Protein AF-0000000073390986 (afdb_homodimer)

Solvent-accessible surface area (backbone atoms only — not comparable to full-atom values): 79074 Å² total; per-residue (Å²): 133,88,74,84,81,83,83,79,79,84,80,83,73,86,71,79,83,82,76,81,79,76,84,72,68,77,81,65,70,79,69,73,75,76,78,70,83,66,82,72,61,41,82,42,80,43,69,63,38,47,28,56,56,45,53,53,50,46,25,68,73,68,69,35,46,68,46,61,60,68,78,76,31,59,96,38,70,15,64,60,44,76,50,70,40,43,70,66,57,48,48,49,60,41,35,56,92,67,67,44,44,76,42,69,82,52,100,47,34,34,35,49,43,66,71,75,74,75,78,79,76,78,82,77,70,77,76,69,67,72,71,71,63,68,63,68,73,53,85,45,76,70,32,51,53,75,70,57,42,36,86,85,66,80,40,86,36,51,48,77,75,44,53,59,61,68,48,71,47,32,45,35,54,37,58,68,66,64,46,68,41,64,67,62,53,44,60,56,41,51,48,51,22,56,34,44,36,75,38,48,21,62,30,37,22,24,62,53,28,74,29,60,65,26,29,26,45,73,85,38,83,46,50,68,79,43,69,63,75,51,64,50,46,40,34,41,33,37,42,53,30,31,46,16,38,82,67,39,73,36,20,57,22,14,35,40,33,35,33,60,64,73,46,68,45,73,41,37,38,38,34,39,35,43,37,74,44,62,28,38,36,41,39,37,37,40,25,42,37,54,85,93,50,47,48,20,29,24,39,23,24,34,40,37,43,27,47,48,75,39,55,76,35,40,37,43,36,41,36,41,34,46,31,37,33,40,35,88,50,95,45,38,38,40,35,41,38,36,38,40,36,38,42,36,31,40,33,51,52,31,39,43,44,49,95,43,24,64,50,85,56,66,64,29,60,66,51,41,40,62,47,27,76,71,34,12,27,29,37,36,42,39,39,38,41,36,42,38,39,37,38,46,82,47,91,41,34,34,40,38,38,35,42,35,41,41,38,39,36,34,47,34,24,32,31,31,47,74,57,49,68,39,75,90,78,42,31,33,23,28,27,30,26,24,43,36,36,49,31,38,36,41,40,37,39,40,35,40,41,37,54,47,68,62,87,78,28,39,36,43,33,39,41,37,39,38,41,34,42,36,42,42,31,39,38,33,25,46,44,48,74,73,45,72,26,39,67,73,66,62,70,56,44,77,60,65,70,94,48,33,44,49,79,76,42,39,36,43,26,37,37,35,42,42,34,41,27,41,34,38,44,33,35,65,44,96,36,37,34,38,41,39,33,38,18,42,38,45,39,37,39,36,19,44,42,69,46,88,93,49,75,65,42,62,43,72,48,76,49,76,15,43,35,42,21,39,34,44,25,92,52,95,39,44,24,36,27,38,25,40,26,23,17,34,38,51,64,36,79,88,55,66,50,42,91,42,38,44,82,42,71,55,21,40,24,41,30,41,38,38,37,38,36,33,48,33,84,91,66,37,23,39,38,38,39,36,41,39,44,37,38,36,35,29,34,74,29,46,26,90,91,43,65,75,37,47,39,60,67,15,30,38,37,27,38,36,40,38,36,37,35,27,8,45,82,46,94,54,30,37,34,40,35,16,28,20,39,41,52,46,29,22,76,33,52,72,42,69,28,95,90,26,61,28,42,69,28,50,38,34,38,34,37,42,41,36,37,22,39,37,39,34,38,52,50,80,91,41,34,35,39,31,38,32,42,39,37,41,35,50,24,20,23,12,49,34,59,62,24,45,41,64,52,47,68,45,38,36,38,30,42,33,41,43,52,80,92,42,29,37,43,34,39,37,34,38,26,69,79,48,51,86,46,56,66,35,21,55,28,78,39,58,30,23,30,30,54,36,70,57,54,40,42,36,43,34,45,34,40,47,108,135,85,78,82,78,82,79,80,80,86,82,78,88,82,80,74,84,80,79,83,80,77,80,73,82,78,88,60,71,84,67,76,75,74,77,70,83,65,82,71,61,42,82,42,79,42,68,62,38,47,27,56,57,46,52,52,51,45,23,67,73,68,67,35,45,67,46,62,59,69,77,77,31,59,98,40,70,16,65,59,43,76,48,71,40,43,70,66,56,48,49,48,57,40,32,56,91,67,69,44,43,77,43,71,81,52,101,49,34,35,33,50,45,64,70,76,72,74,76,80,76,77,80,77,69,74,74,67,65,72,68,71,63,69,61,68,68,56,82,47,74,71,30,50,52,74,70,56,44,36,85,84,67,79,40,87,35,50,49,76,76,45,51,61,62,67,49,70,48,33,42,35,53,36,59,69,67,65,47,67,40,63,68,63,54,44,60,57,41,50,47,51,22,56,33,43,36,75,38,50,21,61,31,36,22,24,63,52,28,74,28,60,64,24,29,28,46,73,85,38,83,46,50,67,79,44,71,62,75,50,63,49,46,39,32,40,34,36,41,53,31,32,45,14,38,80,67,40,74,35,20,56,22,14,35,40,32,36,34,60,63,72,46,67,44,72,41,37,37,37,34,40,34,42,36,73,43,64,28,38,36,40,37,37,38,40,26,42,37,53,87,93,49,45,49,20,29,24,39,22,23,34,39,35,42,27,45,48,76,39,57,76,35,40,38,44,36,42,38,41,34,45,31,37,33,40,34,88,51,95,45,38,38,41,37,41,38,39,37,41,38,39,41,36,31,39,34,51,50,33,38,42,46,50,97,42,23,62,51,88,54,66,63,28,62,66,52,42,40,61,48,26,77,71,34,13,29,30,38,36,41,37,39,38,42,35,41,38,38,36,37,45,82,48,89,42,33,33,41,39,39,36,42,37,40,40,39,39,37,36,48,35,24,31,31,31,48,74,56,48,68,40,75,91,78,40,30,32,22,27,26,30,27,25,42,36,37,50,31,38,36,42,39,37,38,41,36,39,41,36,54,47,68,61,85,80,28,39,37,44,34,37,41,36,39,38,41,32,42,36,41,43,32,38,38,35,25,46,44,49,74,72,46,72,26,39,67,74,65,61,68,54,45,77,60,64,70,94,48,33,44,49,79,75,42,38,35,41,24,37,38,36,42,42,34,42,27,42,34,38,42,34,34,64,45,97,37,37,35,37,41,40,34,38,16,43,37,46,37,36,40,36,20,46,42,70,47,86,94,49,75,65,41,61,43,72,46,75,49,77,16,44,34,43,21,38,33,43,24,92,51,93,40,44,26,37,27,40,27,39,25,23,17,35,40,50,66,34,78,88,54,66,50,43,91,42,39,45,83,43,69,57,21,38,23,41,31,41,37,38,36,38,36,34,49,34,85,89,66,38,23,40,38,38,40,37,42,39,44,36,39,36,34,29,32,73,28,45,28,90,91,43,67,75,37,47,38,60,68,15,28,37,37,28,38,36,40,39,37,37,37,27,9,46,82,44,96,55,30,38,34,40,37,16,29,22,40,41,52,48,28,23,76,34,52,73,43,69,29,97,92,26,60,27,40,69,27,50,38,35,39,36,37,41,41,38,37,22,39,37,40,35,38,52,49,78,92,41,34,34,39,32,38,32,42,40,37,42,36,51,25,21,22,12,51,36,57,62,23,45,40,64,51,48,67,44,37,35,38,30,42,34,41,43,53,81,92,40,30,38,42,32,41,37,35,38,27,68,80,48,52,85,44,55,66,36,22,56,29,76,39,57,30,25,29,30,54,35,71,56,55,41,43,35,43,34,45,36,40,47,108

pLDDT: mean 87.57, std 19.8, range [18.27, 98.81]

Structure (mmCIF, N/CA/C/O backbone):
data_AF-0000000073390986-model_v1
#
loop_
_entity.id
_entity.type
_entity.pdbx_description
1 polymer 'TonB-dependent siderophore receptor'
#
loop_
_atom_site.group_PDB
_atom_site.id
_atom_site.type_symbol
_atom_site.label_atom_id
_atom_site.label_alt_id
_atom_site.label_comp_id
_atom_site.label_asym_id
_atom_site.label_entity_id
_atom_site.label_seq_id
_atom_site.pdbx_PDB_ins_code
_atom_site.Cartn_x
_atom_site.Cartn_y
_atom_site.Cartn_z
_atom_site.occupancy
_atom_site.B_iso_or_equiv
_atom_site.auth_seq_id
_atom_site.auth_comp_id
_atom_site.auth_asym_id
_atom_site.auth_atom_id
_atom_site.pdbx_PDB_model_num
ATOM 1 N N . MET A 1 1 ? -58.594 4.434 -8.227 1 18.27 1 MET A N 1
ATOM 2 C CA . MET A 1 1 ? -57.938 3.639 -9.258 1 18.27 1 MET A CA 1
ATOM 3 C C . MET A 1 1 ? -56.656 4.309 -9.719 1 18.27 1 MET A C 1
ATOM 5 O O . MET A 1 1 ? -55.562 3.713 -9.633 1 18.27 1 MET A O 1
ATOM 9 N N . PRO A 1 2 ? -56.375 5.031 -10.852 1 21.22 2 PRO A N 1
ATOM 10 C CA . PRO A 1 2 ? -55.625 4.59 -12.023 1 21.22 2 PRO A CA 1
ATOM 11 C C . PRO A 1 2 ? -54.156 5.016 -11.977 1 21.22 2 PRO A C 1
ATOM 13 O O . PRO A 1 2 ? -53.844 6.055 -11.398 1 21.22 2 PRO A O 1
ATOM 16 N N . THR A 1 3 ? -53.281 3.986 -12.047 1 23.12 3 THR A N 1
ATOM 17 C CA . THR A 1 3 ? -51.875 3.576 -11.906 1 23.12 3 THR A CA 1
ATOM 18 C C . THR A 1 3 ? -51.031 4.145 -13.047 1 23.12 3 THR A C 1
ATOM 20 O O . THR A 1 3 ? -50.375 3.396 -13.766 1 23.12 3 THR A O 1
ATOM 23 N N . PRO A 1 4 ? -51.031 5.496 -13.18 1 24.31 4 PRO A N 1
ATOM 24 C CA . PRO A 1 4 ? -50.656 5.895 -14.539 1 24.31 4 PRO A CA 1
ATOM 25 C C . PRO A 1 4 ? -49.25 5.453 -14.938 1 24.31 4 PRO A C 1
ATOM 27 O O . PRO A 1 4 ? -48.406 5.281 -14.07 1 24.31 4 PRO A O 1
ATOM 30 N N . PHE A 1 5 ? -49.094 4.707 -16.062 1 21.36 5 PHE A N 1
ATOM 31 C CA . PHE A 1 5 ? -48.156 3.938 -16.859 1 21.36 5 PHE A CA 1
ATOM 32 C C . PHE A 1 5 ? -46.938 4.793 -17.25 1 21.36 5 PHE A C 1
ATOM 34 O O . PHE A 1 5 ? -47.062 6.008 -17.406 1 21.36 5 PHE A O 1
ATOM 41 N N . ARG A 1 6 ? -45.656 4.227 -17.125 1 21 6 ARG A N 1
ATOM 42 C CA . ARG A 1 6 ? -44.219 4.516 -17.109 1 21 6 ARG A CA 1
ATOM 43 C C . ARG A 1 6 ? -43.688 4.816 -18.516 1 21 6 ARG A C 1
ATOM 45 O O . ARG A 1 6 ? -43.781 3.967 -19.406 1 21 6 ARG A O 1
ATOM 52 N N . ALA A 1 7 ? -43.688 6.043 -19.016 1 22.64 7 ALA A N 1
ATOM 53 C CA . ALA A 1 7 ? -43.5 6.352 -20.422 1 22.64 7 ALA A CA 1
ATOM 54 C C . ALA A 1 7 ? -42.125 5.875 -20.906 1 22.64 7 ALA A C 1
ATOM 56 O O . ALA A 1 7 ? -41.125 6.117 -20.25 1 22.64 7 ALA A O 1
ATOM 57 N N . PRO A 1 8 ? -41.969 4.895 -22 1 21.94 8 PRO A N 1
ATOM 58 C CA . PRO A 1 8 ? -40.875 4.105 -22.594 1 21.94 8 PRO A CA 1
ATOM 59 C C . PRO A 1 8 ? -39.844 4.969 -23.297 1 21.94 8 PRO A C 1
ATOM 61 O O . PRO A 1 8 ? -40.188 5.723 -24.219 1 21.94 8 PRO A O 1
ATOM 64 N N . ARG A 1 9 ? -38.844 5.645 -22.625 1 21.66 9 ARG A N 1
ATOM 65 C CA . ARG A 1 9 ? -38.094 6.605 -23.438 1 21.66 9 ARG A CA 1
ATOM 66 C C . ARG A 1 9 ? -37.375 5.91 -24.578 1 21.66 9 ARG A C 1
ATOM 68 O O . ARG A 1 9 ? -36.844 4.809 -24.406 1 21.66 9 ARG A O 1
ATOM 75 N N . PRO A 1 10 ? -37.531 6.297 -25.906 1 20.61 10 PRO A N 1
ATOM 76 C CA . PRO A 1 10 ? -37.125 5.738 -27.188 1 20.61 10 PRO A CA 1
ATOM 77 C C . PRO A 1 10 ? -35.594 5.598 -27.312 1 20.61 10 PRO A C 1
ATOM 79 O O . PRO A 1 10 ? -34.844 6.398 -26.734 1 20.61 10 PRO A O 1
ATOM 82 N N . LEU A 1 11 ? -35 4.34 -27.625 1 21.62 11 LEU A N 1
ATOM 83 C CA . LEU A 1 11 ? -33.719 3.623 -27.75 1 21.62 11 LEU A CA 1
ATOM 84 C C . LEU A 1 11 ? -32.906 4.172 -28.922 1 21.62 11 LEU A C 1
ATOM 86 O O . LEU A 1 11 ? -33.188 3.848 -30.078 1 21.62 11 LEU A O 1
ATOM 90 N N . HIS A 1 12 ? -32.812 5.527 -29.219 1 19.81 12 HIS A N 1
ATOM 91 C CA . HIS A 1 12 ? -32.25 5.812 -30.531 1 19.81 12 HIS A CA 1
ATOM 92 C C . HIS A 1 12 ? -30.875 5.172 -30.688 1 19.81 12 HIS A C 1
ATOM 94 O O . HIS A 1 12 ? -30.109 5.113 -29.734 1 19.81 12 HIS A O 1
ATOM 100 N N . ILE A 1 13 ? -30.547 4.398 -31.812 1 19.09 13 ILE A N 1
ATOM 101 C CA . ILE A 1 13 ? -29.703 3.385 -32.438 1 19.09 13 ILE A CA 1
ATOM 102 C C . ILE A 1 13 ? -28.328 3.977 -32.719 1 19.09 13 ILE A C 1
ATOM 104 O O . ILE A 1 13 ? -27.344 3.242 -32.875 1 19.09 13 ILE A O 1
ATOM 108 N N . LEU A 1 14 ? -28.078 5.285 -32.875 1 19.06 14 LEU A N 1
ATOM 109 C CA . LEU A 1 14 ? -27.188 5.457 -34.031 1 19.06 14 LEU A CA 1
ATOM 110 C C . LEU A 1 14 ? -25.75 5.074 -33.656 1 19.06 14 LEU A C 1
ATOM 112 O O . LEU A 1 14 ? -25.219 5.551 -32.656 1 19.06 14 LEU A O 1
ATOM 116 N N . ARG A 1 15 ? -25.141 3.979 -34.219 1 19.69 15 ARG A N 1
ATOM 117 C CA . ARG A 1 15 ? -23.953 3.125 -34.125 1 19.69 15 ARG A CA 1
ATOM 118 C C . ARG A 1 15 ? -22.703 3.879 -34.594 1 19.69 15 ARG A C 1
ATOM 120 O O . ARG A 1 15 ? -21.656 3.275 -34.781 1 19.69 15 ARG A O 1
ATOM 127 N N . GLN A 1 16 ? -22.547 5.242 -34.469 1 20.64 16 GLN A N 1
ATOM 128 C CA . GLN A 1 16 ? -21.5 5.609 -35.406 1 20.64 16 GLN A CA 1
ATOM 129 C C . GLN A 1 16 ? -20.156 4.965 -35 1 20.64 16 GLN A C 1
ATOM 131 O O . GLN A 1 16 ? -19.891 4.754 -33.812 1 20.64 16 GLN A O 1
ATOM 136 N N . PRO A 1 17 ? -19.328 4.41 -36 1 21.78 17 PRO A N 1
ATOM 137 C CA . PRO A 1 17 ? -18.141 3.559 -36.031 1 21.78 17 PRO A CA 1
ATOM 138 C C . PRO A 1 17 ? -16.906 4.242 -35.438 1 21.78 17 PRO A C 1
ATOM 140 O O . PRO A 1 17 ? -16.562 5.352 -35.844 1 21.78 17 PRO A O 1
ATOM 143 N N . ARG A 1 18 ? -16.656 4.152 -34.125 1 23.14 18 ARG A N 1
ATOM 144 C CA . ARG A 1 18 ? -15.672 4.883 -33.344 1 23.14 18 ARG A CA 1
ATOM 145 C C . ARG A 1 18 ? -14.258 4.543 -33.781 1 23.14 18 ARG A C 1
ATOM 147 O O . ARG A 1 18 ? -13.852 3.381 -33.75 1 23.14 18 ARG A O 1
ATOM 154 N N . SER A 1 19 ? -13.758 5.359 -34.812 1 19.61 19 SER A N 1
ATOM 155 C CA . SER A 1 19 ? -12.43 5.27 -35.406 1 19.61 19 SER A CA 1
ATOM 156 C C . SER A 1 19 ? -11.344 5.336 -34.312 1 19.61 19 SER A C 1
ATOM 158 O O . SER A 1 19 ? -11.516 5.988 -33.281 1 19.61 19 SER A O 1
ATOM 160 N N . PHE A 1 20 ? -10.406 4.375 -34.312 1 20.2 20 PHE A N 1
ATOM 161 C CA . PHE A 1 20 ? -9.289 3.877 -33.531 1 20.2 20 PHE A CA 1
ATOM 162 C C . PHE A 1 20 ? -8.195 4.938 -33.406 1 20.2 20 PHE A C 1
ATOM 164 O O . PHE A 1 20 ? -7.215 4.914 -34.156 1 20.2 20 PHE A O 1
ATOM 171 N N . ALA A 1 21 ? -8.461 6.352 -33.344 1 20.33 21 ALA A N 1
ATOM 172 C CA . ALA A 1 21 ? -7.281 7.211 -33.406 1 20.33 21 ALA A CA 1
ATOM 173 C C . ALA A 1 21 ? -6.324 6.914 -32.25 1 20.33 21 ALA A C 1
ATOM 175 O O . ALA A 1 21 ? -6.715 6.949 -31.078 1 20.33 21 ALA A O 1
ATOM 176 N N . LEU A 1 22 ? -5.223 6.227 -32.562 1 19.81 22 LEU A N 1
ATOM 177 C CA . LEU A 1 22 ? -3.992 5.77 -31.938 1 19.81 22 LEU A CA 1
ATOM 178 C C . LEU A 1 22 ? -3.242 6.938 -31.297 1 19.81 22 LEU A C 1
ATOM 180 O O . LEU A 1 22 ? -2.65 7.758 -32 1 19.81 22 LEU A O 1
ATOM 184 N N . ARG A 1 23 ? -3.844 7.746 -30.359 1 22.23 23 ARG A N 1
ATOM 185 C CA . ARG A 1 23 ? -3.09 8.883 -29.828 1 22.23 23 ARG A CA 1
ATOM 186 C C . ARG A 1 23 ? -1.824 8.414 -29.125 1 22.23 23 ARG A C 1
ATOM 188 O O . ARG A 1 23 ? -1.892 7.863 -28.016 1 22.23 23 ARG A O 1
ATOM 195 N N . GLY A 1 24 ? -0.805 7.875 -29.891 1 20.66 24 GLY A N 1
ATOM 196 C CA . GLY A 1 24 ? 0.543 7.453 -29.547 1 20.66 24 GLY A CA 1
ATOM 197 C C . GLY A 1 24 ? 1.395 8.57 -28.984 1 20.66 24 GLY A C 1
ATOM 198 O O . GLY A 1 24 ? 2.617 8.445 -28.891 1 20.66 24 GLY A O 1
ATOM 199 N N . ALA A 1 25 ? 0.852 9.742 -28.578 1 20.25 25 ALA A N 1
ATOM 200 C CA . ALA A 1 25 ? 1.816 10.836 -28.594 1 20.25 25 ALA A CA 1
ATOM 201 C C . ALA A 1 25 ? 2.973 10.578 -27.641 1 20.25 25 ALA A C 1
ATOM 203 O O . ALA A 1 25 ? 4.137 10.789 -27.984 1 20.25 25 ALA A O 1
ATOM 204 N N . ALA A 1 26 ? 2.787 10.391 -26.297 1 20.8 26 ALA A N 1
ATOM 205 C CA . ALA A 1 26 ? 3.541 11.32 -25.453 1 20.8 26 ALA A CA 1
ATOM 206 C C . ALA A 1 26 ? 4.961 10.82 -25.219 1 20.8 26 ALA A C 1
ATOM 208 O O . ALA A 1 26 ? 5.77 11.5 -24.578 1 20.8 26 ALA A O 1
ATOM 209 N N . LEU A 1 27 ? 5.273 9.531 -25.391 1 21.44 27 LEU A N 1
ATOM 210 C CA . LEU A 1 27 ? 6.445 9.102 -24.641 1 21.44 27 LEU A CA 1
ATOM 211 C C . LEU A 1 27 ? 7.715 9.75 -25.188 1 21.44 27 LEU A C 1
ATOM 213 O O . LEU A 1 27 ? 8.82 9.32 -24.859 1 21.44 27 LEU A O 1
ATOM 217 N N . ALA A 1 28 ? 7.594 10.688 -26.094 1 21.84 28 ALA A N 1
ATOM 218 C CA . ALA A 1 28 ? 8.812 10.891 -26.875 1 21.84 28 ALA A CA 1
ATOM 219 C C . ALA A 1 28 ? 9.883 11.594 -26.031 1 21.84 28 ALA A C 1
ATOM 221 O O . ALA A 1 28 ? 11.055 11.609 -26.406 1 21.84 28 ALA A O 1
ATOM 222 N N . ALA A 1 29 ? 9.617 12.414 -25.078 1 21.03 29 ALA A N 1
ATOM 223 C CA . ALA A 1 29 ? 10.555 13.531 -25.016 1 21.03 29 ALA A CA 1
ATOM 224 C C . ALA A 1 29 ? 11.891 13.102 -24.438 1 21.03 29 ALA A C 1
ATOM 226 O O . ALA A 1 29 ? 12.938 13.672 -24.766 1 21.03 29 ALA A O 1
ATOM 227 N N . ALA A 1 30 ? 11.984 12.289 -23.406 1 21.73 30 ALA A N 1
ATOM 228 C CA . ALA A 1 30 ? 13.148 12.617 -22.594 1 21.73 30 ALA A CA 1
ATOM 229 C C . ALA A 1 30 ? 14.438 12.133 -23.25 1 21.73 30 ALA A C 1
ATOM 231 O O . ALA A 1 30 ? 15.227 11.422 -22.625 1 21.73 30 ALA A O 1
ATOM 232 N N . LEU A 1 31 ? 14.43 11.688 -24.5 1 21.77 31 LEU A N 1
ATOM 233 C CA . LEU A 1 31 ? 15.711 11.07 -24.844 1 21.77 31 LEU A CA 1
ATOM 234 C C . LEU A 1 31 ? 16.812 12.109 -24.906 1 21.77 31 LEU A C 1
ATOM 236 O O . LEU A 1 31 ? 16.953 12.812 -25.906 1 21.77 31 LEU A O 1
ATOM 240 N N . CYS A 1 32 ? 16.969 12.992 -24 1 23.34 32 CYS A N 1
ATOM 241 C CA . CYS A 1 32 ? 18.156 13.82 -24.219 1 23.34 32 CYS A CA 1
ATOM 242 C C . CYS A 1 32 ? 19.422 12.969 -24.266 1 23.34 32 CYS A C 1
ATOM 244 O O . CYS A 1 32 ? 19.734 12.281 -23.281 1 23.34 32 CYS A O 1
ATOM 246 N N . ILE A 1 33 ? 19.812 12.508 -25.391 1 24.62 33 ILE A N 1
ATOM 247 C CA . ILE A 1 33 ? 21.031 11.82 -25.781 1 24.62 33 ILE A CA 1
ATOM 248 C C . ILE A 1 33 ? 22.25 12.656 -25.391 1 24.62 33 ILE A C 1
ATOM 250 O O . ILE A 1 33 ? 22.438 13.758 -25.906 1 24.62 33 ILE A O 1
ATOM 254 N N . ALA A 1 34 ? 22.734 12.742 -24.156 1 24.7 34 ALA A N 1
ATOM 255 C CA . ALA A 1 34 ? 24.062 13.242 -23.859 1 24.7 34 ALA A CA 1
ATOM 256 C C . ALA A 1 34 ? 25.094 12.656 -24.828 1 24.7 34 ALA A C 1
ATOM 258 O O . ALA A 1 34 ? 25.109 11.445 -25.062 1 24.7 34 ALA A O 1
ATOM 259 N N . ALA A 1 35 ? 25.625 13.477 -25.656 1 24.3 35 ALA A N 1
ATOM 260 C CA . ALA A 1 35 ? 26.734 13.25 -26.578 1 24.3 35 ALA A CA 1
ATOM 261 C C . ALA A 1 35 ? 27.969 12.75 -25.844 1 24.3 35 ALA A C 1
ATOM 263 O O . ALA A 1 35 ? 28.547 13.477 -25.016 1 24.3 35 ALA A O 1
ATOM 264 N N . ALA A 1 36 ? 28.078 11.602 -25.375 1 27.34 36 ALA A N 1
ATOM 265 C CA . ALA A 1 36 ? 29.375 11.062 -24.969 1 27.34 36 ALA A CA 1
ATOM 266 C C . ALA A 1 36 ? 30.453 11.406 -26 1 27.34 36 ALA A C 1
ATOM 268 O O . ALA A 1 36 ? 30.266 11.172 -27.203 1 27.34 36 ALA A O 1
ATOM 269 N N . ALA A 1 37 ? 31.328 12.305 -25.672 1 30.47 37 ALA A N 1
ATOM 270 C CA . ALA A 1 37 ? 32.594 12.523 -26.375 1 30.47 37 ALA A CA 1
ATOM 271 C C . ALA A 1 37 ? 33.281 11.203 -26.703 1 30.47 37 ALA A C 1
ATOM 273 O O . ALA A 1 37 ? 33.656 10.453 -25.797 1 30.47 37 ALA A O 1
ATOM 274 N N . HIS A 1 38 ? 32.906 10.555 -27.672 1 33.88 38 HIS A N 1
ATOM 275 C CA . HIS A 1 38 ? 33.5 9.352 -28.25 1 33.88 38 HIS A CA 1
ATOM 276 C C . HIS A 1 38 ? 35.031 9.5 -28.391 1 33.88 38 HIS A C 1
ATOM 278 O O . HIS A 1 38 ? 35.5 10.531 -28.875 1 33.88 38 HIS A O 1
ATOM 284 N N . ALA A 1 39 ? 35.781 8.875 -27.734 1 45.03 39 ALA A N 1
ATOM 285 C CA . ALA A 1 39 ? 37.219 8.773 -27.969 1 45.03 39 ALA A CA 1
ATOM 286 C C . ALA A 1 39 ? 37.5 8.586 -29.453 1 45.03 39 ALA A C 1
ATOM 288 O O . ALA A 1 39 ? 36.906 7.73 -30.109 1 45.03 39 ALA A O 1
ATOM 289 N N . GLN A 1 40 ? 38.031 9.57 -30.156 1 53.22 40 GLN A N 1
ATOM 290 C CA . GLN A 1 40 ? 38.281 9.641 -31.594 1 53.22 40 GLN A CA 1
ATOM 291 C C . GLN A 1 40 ? 39.219 8.531 -32.031 1 53.22 40 GLN A C 1
ATOM 293 O O . GLN A 1 40 ? 40.281 8.32 -31.422 1 53.22 40 GLN A O 1
ATOM 298 N N . PRO A 1 41 ? 38.875 7.652 -32.844 1 63.75 41 PRO A N 1
ATOM 299 C CA . PRO A 1 41 ? 39.812 6.672 -33.438 1 63.75 41 PRO A CA 1
ATOM 300 C C . PRO A 1 41 ? 41 7.324 -34.125 1 63.75 41 PRO A C 1
ATOM 302 O O . PRO A 1 41 ? 40.875 8.422 -34.656 1 63.75 41 PRO A O 1
ATOM 305 N N . LEU A 1 42 ? 42.125 6.984 -33.75 1 76.88 42 LEU A N 1
ATOM 306 C CA . LEU A 1 42 ? 43.344 7.477 -34.375 1 76.88 42 LEU A CA 1
ATOM 307 C C . LEU A 1 42 ? 43.875 6.488 -35.438 1 76.88 42 LEU A C 1
ATOM 309 O O . LEU A 1 42 ? 43.75 5.273 -35.25 1 76.88 42 LEU A O 1
ATOM 313 N N . THR A 1 43 ? 44.188 6.988 -36.531 1 79.69 43 THR A N 1
ATOM 314 C CA . THR A 1 43 ? 44.812 6.18 -37.562 1 79.69 43 THR A CA 1
ATOM 315 C C . THR A 1 43 ? 46.219 5.738 -37.125 1 79.69 43 THR A C 1
ATOM 317 O O . THR A 1 43 ? 47.094 6.574 -36.844 1 79.69 43 THR A O 1
ATOM 320 N N . ILE A 1 44 ? 46.406 4.469 -36.844 1 78.31 44 ILE A N 1
ATOM 321 C CA . ILE A 1 44 ? 47.656 3.883 -36.344 1 78.31 44 ILE A CA 1
ATOM 322 C C . ILE A 1 44 ? 48.312 3.076 -37.469 1 78.31 44 ILE A C 1
ATOM 324 O O . ILE A 1 44 ? 47.656 2.289 -38.156 1 78.31 44 ILE A O 1
ATOM 328 N N . ASP A 1 45 ? 49.438 3.373 -37.781 1 81.69 45 ASP A N 1
ATOM 329 C CA . ASP A 1 45 ? 50.281 2.605 -38.688 1 81.69 45 ASP A CA 1
ATOM 330 C C . ASP A 1 45 ? 51.625 2.232 -38.031 1 81.69 45 ASP A C 1
ATOM 332 O O . ASP A 1 45 ? 52.531 3.051 -37.969 1 81.69 45 ASP A O 1
ATOM 336 N N . LEU A 1 46 ? 51.719 1.009 -37.438 1 83.62 46 LEU A N 1
ATOM 337 C CA . LEU A 1 46 ? 52.906 0.501 -36.75 1 83.62 46 LEU A CA 1
ATOM 338 C C . LEU A 1 46 ? 53.406 -0.768 -37.438 1 83.62 46 LEU A C 1
ATOM 340 O O . LEU A 1 46 ? 52.656 -1.734 -37.594 1 83.62 46 LEU A O 1
ATOM 344 N N . PRO A 1 47 ? 54.594 -0.826 -37.969 1 82.5 47 PRO A N 1
ATOM 345 C CA . PRO A 1 47 ? 55.188 -2.061 -38.5 1 82.5 47 PRO A CA 1
ATOM 346 C C . PRO A 1 47 ? 55.469 -3.098 -37.406 1 82.5 47 PRO A C 1
ATOM 348 O O . PRO A 1 47 ? 55.5 -2.764 -36.219 1 82.5 47 PRO A O 1
ATOM 351 N N . ALA A 1 48 ? 55.5 -4.371 -37.781 1 83.94 48 ALA A N 1
ATOM 352 C CA . ALA A 1 48 ? 55.938 -5.406 -36.844 1 83.94 48 ALA A CA 1
ATOM 353 C C . ALA A 1 48 ? 57.344 -5.113 -36.344 1 83.94 48 ALA A C 1
ATOM 355 O O . ALA A 1 48 ? 58.281 -4.961 -37.094 1 83.94 48 ALA A O 1
ATOM 356 N N . GLN A 1 49 ? 57.469 -4.84 -35.156 1 86.44 49 GLN A N 1
ATOM 357 C CA . GLN A 1 49 ? 58.719 -4.457 -34.5 1 86.44 49 GLN A CA 1
ATOM 358 C C . GLN A 1 49 ? 58.75 -4.883 -33.031 1 86.44 49 GLN A C 1
ATOM 360 O O . GLN A 1 49 ? 57.75 -5.363 -32.5 1 86.44 49 GLN A O 1
ATOM 365 N N . PRO A 1 50 ? 59.844 -4.84 -32.406 1 81.38 50 PRO A N 1
ATOM 366 C CA . PRO A 1 50 ? 59.875 -5.203 -30.984 1 81.38 50 PRO A CA 1
ATOM 367 C C . PRO A 1 50 ? 58.812 -4.477 -30.156 1 81.38 50 PRO A C 1
ATOM 369 O O . PRO A 1 50 ? 58.531 -3.305 -30.406 1 81.38 50 PRO A O 1
ATOM 372 N N . LEU A 1 51 ? 58.25 -5.148 -29.203 1 87.06 51 LEU A N 1
ATOM 373 C CA . LEU A 1 51 ? 57.094 -4.668 -28.453 1 87.06 51 LEU A CA 1
ATOM 374 C C . LEU A 1 51 ? 57.406 -3.326 -27.797 1 87.06 51 LEU A C 1
ATOM 376 O O . LEU A 1 51 ? 56.562 -2.41 -27.844 1 87.06 51 LEU A O 1
ATOM 380 N N . ALA A 1 52 ? 58.562 -3.209 -27.25 1 82.31 52 ALA A N 1
ATOM 381 C CA . ALA A 1 52 ? 58.938 -1.96 -26.578 1 82.31 52 ALA A CA 1
ATOM 382 C C . ALA A 1 52 ? 58.906 -0.792 -27.562 1 82.31 52 ALA A C 1
ATOM 384 O O . ALA A 1 52 ? 58.469 0.306 -27.219 1 82.31 52 ALA A O 1
ATOM 385 N N . GLN A 1 53 ? 59.312 -1.075 -28.828 1 82.12 53 GLN A N 1
ATOM 386 C CA . GLN A 1 53 ? 59.312 -0.042 -29.859 1 82.12 53 GLN A CA 1
ATOM 387 C C . GLN A 1 53 ? 57.906 0.279 -30.344 1 82.12 53 GLN A C 1
ATOM 389 O O . GLN A 1 53 ? 57.594 1.442 -30.578 1 82.12 53 GLN A O 1
ATOM 394 N N . SER A 1 54 ? 57.094 -0.697 -30.453 1 86.56 54 SER A N 1
ATOM 395 C CA . SER A 1 54 ? 55.688 -0.488 -30.875 1 86.56 54 SER A CA 1
ATOM 396 C C . SER A 1 54 ? 54.938 0.301 -29.812 1 86.56 54 SER A C 1
ATOM 398 O O . SER A 1 54 ? 54.156 1.195 -30.156 1 86.56 54 SER A O 1
ATOM 400 N N . LEU A 1 55 ? 55.125 0.008 -28.562 1 87.31 55 LEU A N 1
ATOM 401 C CA . LEU A 1 55 ? 54.438 0.694 -27.469 1 87.31 55 LEU A CA 1
ATOM 402 C C . LEU A 1 55 ? 54.875 2.156 -27.391 1 87.31 55 LEU A C 1
ATOM 404 O O . LEU A 1 55 ? 54.031 3.043 -27.203 1 87.31 55 LEU A O 1
ATOM 408 N N . SER A 1 56 ? 56.125 2.381 -27.609 1 81.5 56 SER A N 1
ATOM 409 C CA . SER A 1 56 ? 56.656 3.744 -27.625 1 81.5 56 SER A CA 1
ATOM 410 C C . SER A 1 56 ? 56.156 4.516 -28.828 1 81.5 56 SER A C 1
ATOM 412 O O . SER A 1 56 ? 55.812 5.699 -28.734 1 81.5 56 SER A O 1
ATOM 414 N N . ALA A 1 57 ? 56.031 3.846 -30.016 1 82.19 57 ALA A N 1
ATOM 415 C CA . ALA A 1 57 ? 55.531 4.48 -31.219 1 82.19 57 ALA A CA 1
ATOM 416 C C . ALA A 1 57 ? 54.031 4.812 -31.078 1 82.19 57 ALA A C 1
ATOM 418 O O . ALA A 1 57 ? 53.594 5.887 -31.484 1 82.19 57 ALA A O 1
ATOM 419 N N . LEU A 1 58 ? 53.375 3.947 -30.391 1 86.12 58 LEU A N 1
ATOM 420 C CA . LEU A 1 58 ? 51.938 4.199 -30.156 1 86.12 58 LEU A CA 1
ATOM 421 C C . LEU A 1 58 ? 51.75 5.359 -29.188 1 86.12 58 LEU A C 1
ATOM 423 O O . LEU A 1 58 ? 50.875 6.199 -29.391 1 86.12 58 LEU A O 1
ATOM 427 N N . ALA A 1 59 ? 52.531 5.43 -28.172 1 81.94 59 ALA A N 1
ATOM 428 C CA . ALA A 1 59 ? 52.5 6.539 -27.234 1 81.94 59 ALA A CA 1
ATOM 429 C C . ALA A 1 59 ? 52.719 7.875 -27.938 1 81.94 59 ALA A C 1
ATOM 431 O O . ALA A 1 59 ? 52 8.852 -27.672 1 81.94 59 ALA A O 1
ATOM 432 N N . ARG A 1 60 ? 53.594 7.84 -28.891 1 81.31 60 ARG A N 1
ATOM 433 C CA . ARG A 1 60 ? 53.906 9.047 -29.641 1 81.31 60 ARG A CA 1
ATOM 434 C C . ARG A 1 60 ? 52.75 9.406 -30.594 1 81.31 60 ARG A C 1
ATOM 436 O O . ARG A 1 60 ? 52.406 10.578 -30.719 1 81.31 60 ARG A O 1
ATOM 443 N N . GLN A 1 61 ? 52.125 8.383 -31.141 1 80.31 61 GLN A N 1
ATOM 444 C CA . GLN A 1 61 ? 51.062 8.641 -32.125 1 80.31 61 GLN A CA 1
ATOM 445 C C . GLN A 1 61 ? 49.75 9.016 -31.469 1 80.31 61 GLN A C 1
ATOM 447 O O . GLN A 1 61 ? 49 9.836 -31.984 1 80.31 61 GLN A O 1
ATOM 452 N N . SER A 1 62 ? 49.594 8.469 -30.391 1 78.12 62 SER A N 1
ATOM 453 C CA . SER A 1 62 ? 48.281 8.625 -29.766 1 78.12 62 SER A CA 1
ATOM 454 C C . SER A 1 62 ? 48.281 9.719 -28.703 1 78.12 62 SER A C 1
ATOM 456 O O . SER A 1 62 ? 47.25 10.219 -28.312 1 78.12 62 SER A O 1
ATOM 458 N N . GLY A 1 63 ? 49.469 10.102 -28.141 1 78.69 63 GLY A N 1
ATOM 459 C CA . GLY A 1 63 ? 49.594 11.023 -27.031 1 78.69 63 GLY A CA 1
ATOM 460 C C . GLY A 1 63 ? 49.281 10.391 -25.688 1 78.69 63 GLY A C 1
ATOM 461 O O . GLY A 1 63 ? 49.219 11.078 -24.656 1 78.69 63 GLY A O 1
ATOM 462 N N . ALA A 1 64 ? 48.969 9.188 -25.734 1 78.19 64 ALA A N 1
ATOM 463 C CA . ALA A 1 64 ? 48.688 8.469 -24.5 1 78.19 64 ALA A CA 1
ATOM 464 C C . ALA A 1 64 ? 49.969 8.188 -23.719 1 78.19 64 ALA A C 1
ATOM 466 O O . ALA A 1 64 ? 51.062 8.078 -24.297 1 78.19 64 ALA A O 1
ATOM 467 N N . GLN A 1 65 ? 49.75 8.156 -22.453 1 80.5 65 GLN A N 1
ATOM 468 C CA . GLN A 1 65 ? 50.875 7.734 -21.609 1 80.5 65 GLN A CA 1
ATOM 469 C C . GLN A 1 65 ? 50.844 6.219 -21.406 1 80.5 65 GLN A C 1
ATOM 471 O O . GLN A 1 65 ? 49.875 5.668 -20.859 1 80.5 65 GLN A O 1
ATOM 476 N N . ILE A 1 66 ? 51.75 5.527 -21.922 1 82.19 66 ILE A N 1
ATOM 477 C CA . ILE A 1 66 ? 51.906 4.082 -21.812 1 82.19 66 ILE A CA 1
ATOM 478 C C . ILE A 1 66 ? 53.125 3.756 -20.938 1 82.19 66 ILE A C 1
ATOM 480 O O . ILE A 1 66 ? 54.25 4.078 -21.281 1 82.19 66 ILE A O 1
ATOM 484 N N . VAL A 1 67 ? 52.844 3.24 -19.797 1 81.31 67 VAL A N 1
ATOM 485 C CA . VAL A 1 67 ? 53.875 2.932 -18.828 1 81.31 67 VAL A CA 1
ATOM 486 C C . VAL A 1 67 ? 54.125 1.428 -18.812 1 81.31 67 VAL A C 1
ATOM 488 O O . VAL A 1 67 ? 53.219 0.627 -18.688 1 81.31 67 VAL A O 1
ATOM 491 N N . PHE A 1 68 ? 55.312 0.994 -19.047 1 78.94 68 PHE A N 1
ATOM 492 C CA . PHE A 1 68 ? 55.75 -0.396 -18.922 1 78.94 68 PHE A CA 1
ATOM 493 C C . PHE A 1 68 ? 57.219 -0.482 -18.5 1 78.94 68 PHE A C 1
ATOM 495 O O . PHE A 1 68 ? 58 0.437 -18.766 1 78.94 68 PHE A O 1
ATOM 502 N N . ALA A 1 69 ? 57.562 -1.588 -17.719 1 76.19 69 ALA A N 1
ATOM 503 C CA . ALA A 1 69 ? 58.969 -1.869 -17.438 1 76.19 69 ALA A CA 1
ATOM 504 C C . ALA A 1 69 ? 59.688 -2.398 -18.672 1 76.19 69 ALA A C 1
ATOM 506 O O . ALA A 1 69 ? 59.188 -3.303 -19.344 1 76.19 69 ALA A O 1
ATOM 507 N N . THR A 1 70 ? 60.719 -1.919 -19.016 1 74.94 70 THR A N 1
ATOM 508 C CA . THR A 1 70 ? 61.469 -2.271 -20.219 1 74.94 70 THR A CA 1
ATOM 509 C C . THR A 1 70 ? 61.812 -3.758 -20.234 1 74.94 70 THR A C 1
ATOM 511 O O . THR A 1 70 ? 61.812 -4.391 -21.297 1 74.94 70 THR A O 1
ATOM 514 N N . GLU A 1 71 ? 61.938 -4.328 -19.016 1 77 71 GLU A N 1
ATOM 515 C CA . GLU A 1 71 ? 62.25 -5.742 -18.891 1 77 71 GLU A CA 1
ATOM 516 C C . GLU A 1 71 ? 61.094 -6.629 -19.297 1 77 71 GLU A C 1
ATOM 518 O O . GLU A 1 71 ? 61.281 -7.746 -19.781 1 77 71 GLU A O 1
ATOM 523 N N . LEU A 1 72 ? 59.969 -6.059 -19.234 1 75.62 72 LEU A N 1
ATOM 524 C CA . LEU A 1 72 ? 58.75 -6.832 -19.516 1 75.62 72 LEU A CA 1
ATOM 525 C C . LEU A 1 72 ? 58.562 -6.977 -21.031 1 75.62 72 LEU A C 1
ATOM 527 O O . LEU A 1 72 ? 57.969 -7.953 -21.484 1 75.62 72 LEU A O 1
ATOM 531 N N . ALA A 1 73 ? 59.094 -6.035 -21.75 1 73.19 73 ALA A N 1
ATOM 532 C CA . ALA A 1 73 ? 58.844 -6.023 -23.188 1 73.19 73 ALA A CA 1
ATOM 533 C C . ALA A 1 73 ? 60.094 -6.547 -23.938 1 73.19 73 ALA A C 1
ATOM 535 O O . ALA A 1 73 ? 60.031 -6.695 -25.172 1 73.19 73 ALA A O 1
ATOM 536 N N . GLN A 1 74 ? 61.094 -6.926 -23.172 1 77.31 74 GLN A N 1
ATOM 537 C CA . GLN A 1 74 ? 62.344 -7.387 -23.812 1 77.31 74 GLN A CA 1
ATOM 538 C C . GLN A 1 74 ? 62.125 -8.758 -24.453 1 77.31 74 GLN A C 1
ATOM 540 O O . GLN A 1 74 ? 61.594 -9.672 -23.828 1 77.31 74 GLN A O 1
ATOM 545 N N . GLY A 1 75 ? 62.5 -9.078 -25.719 1 79.62 75 GLY A N 1
ATOM 546 C CA . GLY A 1 75 ? 62.375 -10.32 -26.469 1 79.62 75 GLY A CA 1
ATOM 547 C C . GLY A 1 75 ? 61 -10.531 -27.062 1 79.62 75 GLY A C 1
ATOM 548 O O . GLY A 1 75 ? 60.781 -11.516 -27.766 1 79.62 75 GLY A O 1
ATOM 549 N N . LEU A 1 76 ? 60.125 -9.617 -26.75 1 80.5 76 LEU A N 1
ATOM 550 C CA . LEU A 1 76 ? 58.781 -9.766 -27.297 1 80.5 76 LEU A CA 1
ATOM 551 C C . LEU A 1 76 ? 58.594 -8.898 -28.547 1 80.5 76 LEU A C 1
ATOM 553 O O . LEU A 1 76 ? 59.188 -7.836 -28.656 1 80.5 76 LEU A O 1
ATOM 557 N N . ARG A 1 77 ? 57.844 -9.477 -29.469 1 82.69 77 ARG A N 1
ATOM 558 C CA . ARG A 1 77 ? 57.562 -8.773 -30.719 1 82.69 77 ARG A CA 1
ATOM 559 C C . ARG A 1 77 ? 56.094 -8.398 -30.812 1 82.69 77 ARG A C 1
ATOM 561 O O . ARG A 1 77 ? 55.219 -9.133 -30.328 1 82.69 77 ARG A O 1
ATOM 568 N N . ALA A 1 78 ? 55.812 -7.207 -31.344 1 83.19 78 ALA A N 1
ATOM 569 C CA . ALA A 1 78 ? 54.438 -6.758 -31.609 1 83.19 78 ALA A CA 1
ATOM 570 C C . ALA A 1 78 ? 54.094 -6.914 -33.094 1 83.19 78 ALA A C 1
ATOM 572 O O . ALA A 1 78 ? 54.938 -6.699 -33.938 1 83.19 78 ALA A O 1
ATOM 573 N N . PRO A 1 79 ? 52.906 -7.414 -33.375 1 84.62 79 PRO A N 1
ATOM 574 C CA . PRO A 1 79 ? 52.5 -7.496 -34.781 1 84.62 79 PRO A CA 1
ATOM 575 C C . PRO A 1 79 ? 52.281 -6.125 -35.406 1 84.62 79 PRO A C 1
ATOM 577 O O . PRO A 1 79 ? 52.188 -5.117 -34.719 1 84.62 79 PRO A O 1
ATOM 580 N N . ALA A 1 80 ? 52.344 -6.117 -36.719 1 83.44 80 ALA A N 1
ATOM 581 C CA . ALA A 1 80 ? 51.969 -4.891 -37.438 1 83.44 80 ALA A CA 1
ATOM 582 C C . ALA A 1 80 ? 50.531 -4.508 -37.156 1 83.44 80 ALA A C 1
ATOM 584 O O . ALA A 1 80 ? 49.656 -5.375 -37.094 1 83.44 80 ALA A O 1
ATOM 585 N N . LEU A 1 81 ? 50.312 -3.297 -36.812 1 81.69 81 LEU A N 1
ATOM 586 C CA . LEU A 1 81 ? 48.969 -2.791 -36.531 1 81.69 81 LEU A CA 1
ATOM 587 C C . LEU A 1 81 ? 48.625 -1.596 -37.406 1 81.69 81 LEU A C 1
ATOM 589 O O . LEU A 1 81 ? 49.344 -0.585 -37.375 1 81.69 81 LEU A O 1
ATOM 593 N N . ARG A 1 82 ? 47.75 -1.781 -38.406 1 82.06 82 ARG A N 1
ATOM 594 C CA . ARG A 1 82 ? 47.25 -0.732 -39.312 1 82.06 82 ARG A CA 1
ATOM 595 C C . ARG A 1 82 ? 45.719 -0.617 -39.219 1 82.06 82 ARG A C 1
ATOM 597 O O . ARG A 1 82 ? 45.031 -1.628 -39.125 1 82.06 82 ARG A O 1
ATOM 604 N N . GLY A 1 83 ? 45.219 0.592 -38.969 1 78.94 83 GLY A N 1
ATOM 605 C CA . GLY A 1 83 ? 43.781 0.848 -38.938 1 78.94 83 GLY A CA 1
ATOM 606 C C . GLY A 1 83 ? 43.406 1.962 -38 1 78.94 83 GLY A C 1
ATOM 607 O O . GLY A 1 83 ? 44.25 2.559 -37.344 1 78.94 83 GLY A O 1
ATOM 608 N N . THR A 1 84 ? 42.281 2.357 -37.969 1 79.5 84 THR A N 1
ATOM 609 C CA . THR A 1 84 ? 41.719 3.338 -37.062 1 79.5 84 THR A CA 1
ATOM 610 C C . THR A 1 84 ? 41.219 2.658 -35.781 1 79.5 84 THR A C 1
ATOM 612 O O . THR A 1 84 ? 40.219 1.918 -35.812 1 79.5 84 THR A O 1
ATOM 615 N N . LEU A 1 85 ? 41.969 2.775 -34.656 1 80.44 85 LEU A N 1
ATOM 616 C CA . LEU A 1 85 ? 41.719 2.084 -33.406 1 80.44 85 LEU A CA 1
ATOM 617 C C . LEU A 1 85 ? 41.75 3.059 -32.219 1 80.44 85 LEU A C 1
ATOM 619 O O . LEU A 1 85 ? 42.406 4.094 -32.281 1 80.44 85 LEU A O 1
ATOM 623 N N . GLU A 1 86 ? 41.094 2.699 -31.219 1 80.81 86 GLU A N 1
ATOM 624 C CA . GLU A 1 86 ? 41.312 3.369 -29.938 1 80.81 86 GLU A CA 1
ATOM 625 C C . GLU A 1 86 ? 42.625 2.93 -29.312 1 80.81 86 GLU A C 1
ATOM 627 O O . GLU A 1 86 ? 43.094 1.806 -29.531 1 80.81 86 GLU A O 1
ATOM 632 N N . VAL A 1 87 ? 43.125 3.758 -28.453 1 82.19 87 VAL A N 1
ATOM 633 C CA . VAL A 1 87 ? 44.438 3.516 -27.875 1 82.19 87 VAL A CA 1
ATOM 634 C C . VAL A 1 87 ? 44.406 2.225 -27.062 1 82.19 87 VAL A C 1
ATOM 636 O O . VAL A 1 87 ? 45.312 1.404 -27.156 1 82.19 87 VAL A O 1
ATOM 639 N N . ARG A 1 88 ? 43.344 2.018 -26.438 1 81.44 88 ARG A N 1
ATOM 640 C CA . ARG A 1 88 ? 43.25 0.82 -25.609 1 81.44 88 ARG A CA 1
ATOM 641 C C . ARG A 1 88 ? 43.188 -0.435 -26.469 1 81.44 88 ARG A C 1
ATOM 643 O O . ARG A 1 88 ? 43.844 -1.435 -26.172 1 81.44 88 ARG A O 1
ATOM 650 N N . GLU A 1 89 ? 42.469 -0.37 -27.5 1 82.88 89 GLU A N 1
ATOM 651 C CA . GLU A 1 89 ? 42.375 -1.491 -28.438 1 82.88 89 GLU A CA 1
ATOM 652 C C . GLU A 1 89 ? 43.719 -1.76 -29.109 1 82.88 89 GLU A C 1
ATOM 654 O O . GLU A 1 89 ? 44.125 -2.914 -29.266 1 82.88 89 GLU A O 1
ATOM 659 N N . ALA A 1 90 ? 44.312 -0.692 -29.453 1 86.31 90 ALA A N 1
ATOM 660 C CA . ALA A 1 90 ? 45.656 -0.806 -30.047 1 86.31 90 ALA A CA 1
ATOM 661 C C . ALA A 1 90 ? 46.625 -1.458 -29.094 1 86.31 90 ALA A C 1
ATOM 663 O O . ALA A 1 90 ? 47.406 -2.342 -29.484 1 86.31 90 ALA A O 1
ATOM 664 N N . LEU A 1 91 ? 46.5 -1.087 -27.875 1 86.44 91 LEU A N 1
ATOM 665 C CA . LEU A 1 91 ? 47.375 -1.639 -26.844 1 86.44 91 LEU A CA 1
ATOM 666 C C . LEU A 1 91 ? 47.094 -3.119 -26.625 1 86.44 91 LEU A C 1
ATOM 668 O O . LEU A 1 91 ? 48 -3.932 -26.531 1 86.44 91 LEU A O 1
ATOM 672 N N . ASP A 1 92 ? 45.906 -3.479 -26.641 1 84.06 92 ASP A N 1
ATOM 673 C CA . ASP A 1 92 ? 45.5 -4.867 -26.438 1 84.06 92 ASP A CA 1
ATOM 674 C C . ASP A 1 92 ? 45.969 -5.746 -27.594 1 84.06 92 ASP A C 1
ATOM 676 O O . ASP A 1 92 ? 46.406 -6.871 -27.375 1 84.06 92 ASP A O 1
ATOM 680 N N . ARG A 1 93 ? 45.906 -5.195 -28.672 1 86 93 ARG A N 1
ATOM 681 C CA . ARG A 1 93 ? 46.344 -5.938 -29.859 1 86 93 ARG A CA 1
ATOM 682 C C . ARG A 1 93 ? 47.875 -6.043 -29.906 1 86 93 ARG A C 1
ATOM 684 O O . ARG A 1 93 ? 48.406 -7.062 -30.328 1 86 93 ARG A O 1
ATOM 691 N N . LEU A 1 94 ? 48.5 -5 -29.438 1 87.88 94 LEU A N 1
ATOM 692 C CA . LEU A 1 94 ? 49.969 -4.988 -29.453 1 87.88 94 LEU A CA 1
ATOM 693 C C . LEU A 1 94 ? 50.531 -5.984 -28.453 1 87.88 94 LEU A C 1
ATOM 695 O O . LEU A 1 94 ? 51.562 -6.602 -28.703 1 87.88 94 LEU A O 1
ATOM 699 N N . VAL A 1 95 ? 49.75 -6.188 -27.344 1 85.12 95 VAL A N 1
ATOM 700 C CA . VAL A 1 95 ? 50.312 -7.055 -26.312 1 85.12 95 VAL A CA 1
ATOM 701 C C . VAL A 1 95 ? 49.719 -8.453 -26.422 1 85.12 95 VAL A C 1
ATOM 703 O O . VAL A 1 95 ? 50.031 -9.336 -25.625 1 85.12 95 VAL A O 1
ATOM 706 N N . ALA A 1 96 ? 48.875 -8.602 -27.359 1 80.81 96 ALA A N 1
ATOM 707 C CA . ALA A 1 96 ? 48.25 -9.906 -27.547 1 80.81 96 ALA A CA 1
ATOM 708 C C . ALA A 1 96 ? 49.281 -11 -27.781 1 80.81 96 ALA A C 1
ATOM 710 O O . ALA A 1 96 ? 50.156 -10.844 -28.641 1 80.81 96 ALA A O 1
ATOM 711 N N . GLY A 1 97 ? 49.219 -12.141 -26.938 1 79.62 97 GLY A N 1
ATOM 712 C CA . GLY A 1 97 ? 50.156 -13.242 -27.078 1 79.62 97 GLY A CA 1
ATOM 713 C C . GLY A 1 97 ? 51.438 -13.031 -26.297 1 79.62 97 GLY A C 1
ATOM 714 O O . GLY A 1 97 ? 52.281 -13.922 -26.25 1 79.62 97 GLY A O 1
ATOM 715 N N . SER A 1 98 ? 51.719 -11.891 -25.734 1 79.19 98 SER A N 1
ATOM 716 C CA . SER A 1 98 ? 52.969 -11.586 -25.047 1 79.19 98 SER A CA 1
ATOM 717 C C . SER A 1 98 ? 52.906 -11.984 -23.578 1 79.19 98 SER A C 1
ATOM 719 O O 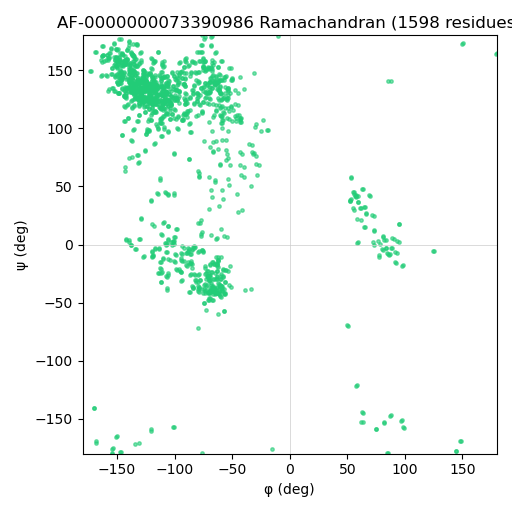. SER A 1 98 ? 53.938 -11.945 -22.891 1 79.19 98 SER A O 1
ATOM 721 N N . GLY A 1 99 ? 51.75 -12.484 -23.031 1 78.56 99 GLY A N 1
ATOM 722 C CA . GLY A 1 99 ? 51.562 -12.75 -21.609 1 78.56 99 GLY A CA 1
ATOM 723 C C . GLY A 1 99 ? 51.406 -11.492 -20.781 1 78.56 99 GLY A C 1
ATOM 724 O O . GLY A 1 99 ? 51.344 -11.555 -19.547 1 78.56 99 GLY A O 1
ATOM 725 N N . LEU A 1 100 ? 51.469 -10.375 -21.484 1 80.12 100 LEU A N 1
ATOM 726 C CA . LEU A 1 100 ? 51.281 -9.094 -20.812 1 80.12 100 LEU A CA 1
ATOM 727 C C . LEU A 1 100 ? 49.844 -8.617 -20.906 1 80.12 100 LEU A C 1
ATOM 729 O O . LEU A 1 100 ? 49.125 -8.984 -21.828 1 80.12 100 LEU A O 1
ATOM 733 N N . VAL A 1 101 ? 49.438 -7.902 -19.875 1 82.38 101 VAL A N 1
ATOM 734 C CA . VAL A 1 101 ? 48.094 -7.332 -19.875 1 82.38 101 VAL A CA 1
ATOM 735 C C . VAL A 1 101 ? 48.188 -5.809 -19.781 1 82.38 101 VAL A C 1
ATOM 737 O O . VAL A 1 101 ? 49.125 -5.27 -19.156 1 82.38 101 VAL A O 1
ATOM 740 N N . VAL A 1 102 ? 47.25 -5.117 -20.484 1 83.56 102 VAL A N 1
ATOM 741 C CA . VAL A 1 102 ? 47.125 -3.662 -20.469 1 83.56 102 VAL A CA 1
ATOM 742 C C . VAL A 1 102 ? 46.156 -3.236 -19.359 1 83.56 102 VAL A C 1
ATOM 744 O O . VAL A 1 102 ? 45.031 -3.758 -19.266 1 83.56 102 VAL A O 1
ATOM 747 N N . ARG A 1 103 ? 46.594 -2.406 -18.5 1 79.06 103 ARG A N 1
ATOM 748 C CA . ARG A 1 103 ? 45.719 -1.787 -17.484 1 79.06 103 ARG A CA 1
ATOM 749 C C . ARG A 1 103 ? 45.594 -0.289 -17.734 1 79.06 103 ARG A C 1
ATOM 751 O O . ARG A 1 103 ? 46.594 0.421 -17.859 1 79.06 103 ARG A O 1
ATOM 758 N N . ALA A 1 104 ? 44.406 0.134 -17.875 1 77.31 104 ALA A N 1
ATOM 759 C CA . ALA A 1 104 ? 44.156 1.566 -18 1 77.31 104 ALA A CA 1
ATOM 760 C C . ALA A 1 104 ? 44.094 2.242 -16.641 1 77.31 104 ALA A C 1
ATOM 762 O O . ALA A 1 104 ? 43.281 1.86 -15.781 1 77.31 104 ALA A O 1
ATOM 763 N N . GLN A 1 105 ? 44.812 3.133 -16.312 1 68.62 105 GLN A N 1
ATOM 764 C CA . GLN A 1 105 ? 44.781 3.906 -15.078 1 68.62 105 GLN A CA 1
ATOM 765 C C . GLN A 1 105 ? 43.781 5.062 -15.164 1 68.62 105 GLN A C 1
ATOM 767 O O . GLN A 1 105 ? 43.125 5.406 -14.18 1 68.62 105 GLN A O 1
ATOM 772 N N . ASP A 1 106 ? 43.688 5.707 -16.406 1 68.44 106 ASP A N 1
ATOM 773 C CA . ASP A 1 106 ? 42.75 6.75 -16.812 1 68.44 106 ASP A CA 1
ATOM 774 C C . ASP A 1 106 ? 42.531 6.734 -18.328 1 68.44 106 ASP A C 1
ATOM 776 O O . ASP A 1 106 ? 42.969 5.816 -19.016 1 68.44 106 ASP A O 1
ATOM 780 N N . GLY A 1 107 ? 41.781 7.676 -18.906 1 68.25 107 GLY A N 1
ATOM 781 C CA . GLY A 1 107 ? 41.438 7.711 -20.312 1 68.25 107 GLY A CA 1
ATOM 782 C C . GLY A 1 107 ? 42.656 7.891 -21.219 1 68.25 107 GLY A C 1
ATOM 783 O O . GLY A 1 107 ? 42.562 7.688 -22.422 1 68.25 107 GLY A O 1
ATOM 784 N N . ARG A 1 108 ? 43.812 8.203 -20.625 1 74.38 108 ARG A N 1
ATOM 785 C CA . ARG A 1 108 ? 44.938 8.492 -21.484 1 74.38 108 ARG A CA 1
ATOM 786 C C . ARG A 1 108 ? 46.219 7.848 -20.953 1 74.38 108 ARG A C 1
ATOM 788 O O . ARG A 1 108 ? 47.281 7.992 -21.547 1 74.38 108 ARG A O 1
ATOM 795 N N . THR A 1 109 ? 46.156 7.16 -19.844 1 80.81 109 THR A N 1
ATOM 796 C CA . THR A 1 109 ? 47.312 6.504 -19.25 1 80.81 109 THR A CA 1
ATOM 797 C C . THR A 1 109 ? 47.094 5 -19.141 1 80.81 109 THR A C 1
ATOM 799 O O . THR A 1 109 ? 46.094 4.555 -18.562 1 80.81 109 THR A O 1
ATOM 802 N N . PHE A 1 110 ? 47.969 4.172 -19.75 1 82.75 110 PHE A N 1
ATOM 803 C CA . PHE A 1 110 ? 47.938 2.715 -19.781 1 82.75 110 PHE A CA 1
ATOM 804 C C . PHE A 1 110 ? 49.219 2.127 -19.219 1 82.75 110 PHE A C 1
ATOM 806 O O . PHE A 1 110 ? 50.312 2.648 -19.453 1 82.75 110 PHE A O 1
ATOM 813 N N . THR A 1 111 ? 49.031 1.141 -18.422 1 82.31 111 THR A N 1
ATOM 814 C CA . THR A 1 111 ? 50.156 0.387 -17.922 1 82.31 111 THR A CA 1
ATOM 815 C C . THR A 1 111 ? 50.188 -1.025 -18.5 1 82.31 111 THR A C 1
ATOM 817 O O . THR A 1 111 ? 49.125 -1.658 -18.625 1 82.31 111 THR A O 1
ATOM 820 N N . ILE A 1 112 ? 51.344 -1.523 -18.922 1 81.75 112 ILE A N 1
ATOM 821 C CA . ILE A 1 112 ? 51.531 -2.883 -19.406 1 81.75 112 ILE A CA 1
ATOM 822 C C . ILE A 1 112 ? 52.281 -3.703 -18.359 1 81.75 112 ILE A C 1
ATOM 824 O O . ILE A 1 112 ? 53.406 -3.346 -17.953 1 81.75 112 ILE A O 1
ATOM 828 N N . GLU A 1 113 ? 51.594 -4.723 -17.75 1 78.5 113 GLU A N 1
ATOM 829 C CA . GLU A 1 113 ? 52.156 -5.512 -16.672 1 78.5 113 GLU A CA 1
ATOM 830 C C . GLU A 1 113 ? 52.031 -7.008 -16.938 1 78.5 113 GLU A C 1
ATOM 832 O O . GLU A 1 113 ? 51.281 -7.418 -17.828 1 78.5 113 GLU A O 1
ATOM 837 N N . ARG A 1 114 ? 52.906 -8.023 -16.297 1 71.88 114 ARG A N 1
ATOM 838 C CA . ARG A 1 114 ? 52.688 -9.469 -16.25 1 71.88 114 ARG A CA 1
ATOM 839 C C . ARG A 1 114 ? 51.5 -9.805 -15.352 1 71.88 114 ARG A C 1
ATOM 841 O O . ARG A 1 114 ? 51.281 -9.18 -14.305 1 71.88 114 ARG A O 1
ATOM 848 N N . PRO A 1 115 ? 50.75 -10.742 -15.797 1 57.06 115 PRO A N 1
ATOM 849 C CA . PRO A 1 115 ? 49.75 -11.133 -14.797 1 57.06 115 PRO A CA 1
ATOM 850 C C . PRO A 1 115 ? 50.406 -11.594 -13.484 1 57.06 115 PRO A C 1
ATOM 852 O O . PRO A 1 115 ? 51.406 -12.305 -13.492 1 57.06 115 PRO A O 1
ATOM 855 N N . GLN A 1 116 ? 50.375 -10.875 -12.422 1 42.12 116 GLN A N 1
ATOM 856 C CA . GLN A 1 116 ? 50.906 -11.359 -11.156 1 42.12 116 GLN A CA 1
ATOM 857 C C . GLN A 1 116 ? 50.312 -12.711 -10.781 1 42.12 116 GLN A C 1
ATOM 859 O O . GLN A 1 116 ? 49.062 -12.852 -10.75 1 42.12 116 GLN A O 1
ATOM 864 N N . GLU A 1 117 ? 51 -13.797 -10.828 1 31.64 117 GLU A N 1
ATOM 865 C CA . GLU A 1 117 ? 50.625 -14.977 -10.055 1 31.64 117 GLU A CA 1
ATOM 866 C C . GLU A 1 117 ? 50.438 -14.641 -8.578 1 31.64 117 GLU A C 1
ATOM 868 O O . GLU A 1 117 ? 51.281 -13.977 -7.98 1 31.64 117 GLU A O 1
ATOM 873 N N . ALA A 1 118 ? 49.281 -14.742 -8.047 1 30.97 118 ALA A N 1
ATOM 874 C CA . ALA A 1 118 ? 49.156 -14.648 -6.598 1 30.97 118 ALA A CA 1
ATOM 875 C C . ALA A 1 118 ? 50.219 -15.484 -5.891 1 30.97 118 ALA A C 1
ATOM 877 O O . ALA A 1 118 ? 50.531 -16.594 -6.328 1 30.97 118 ALA A O 1
ATOM 878 N N . PRO A 1 119 ? 50.844 -14.953 -5.023 1 29.38 119 PRO A N 1
ATOM 879 C CA . PRO A 1 119 ? 51.812 -15.766 -4.246 1 29.38 119 PRO A CA 1
ATOM 880 C C . PRO A 1 119 ? 51.188 -17.062 -3.73 1 29.38 119 PRO A C 1
ATOM 882 O O . PRO A 1 119 ? 49.969 -17.156 -3.602 1 29.38 119 PRO A O 1
ATOM 885 N N . GLY A 1 120 ? 51.938 -18.141 -3.732 1 24.38 120 GLY A N 1
ATOM 886 C CA . GLY A 1 120 ? 51.719 -19.438 -3.102 1 24.38 120 GLY A CA 1
ATOM 887 C C . GLY A 1 120 ? 51.438 -19.328 -1.615 1 24.38 120 GLY A C 1
ATOM 888 O O . GLY A 1 120 ? 52.219 -18.75 -0.868 1 24.38 120 GLY A O 1
ATOM 889 N N . GLN A 1 121 ? 50.188 -19.344 -1.156 1 21.44 121 GLN A N 1
ATOM 890 C CA . GLN A 1 121 ? 50 -19.625 0.258 1 21.44 121 GLN A CA 1
ATOM 891 C C . GLN A 1 121 ? 50.812 -20.828 0.707 1 21.44 121 GLN A C 1
ATOM 893 O O . GLN A 1 121 ? 51.125 -21.719 -0.087 1 21.44 121 GLN A O 1
ATOM 898 N N . ALA A 1 122 ? 51.625 -20.766 1.947 1 23.61 122 ALA A N 1
ATOM 899 C CA . ALA A 1 122 ? 51.594 -21.75 3.021 1 23.61 122 ALA A CA 1
ATOM 900 C C . ALA A 1 122 ? 50.219 -22.391 3.141 1 23.61 122 ALA A C 1
ATOM 902 O O . ALA A 1 122 ? 49.188 -21.766 2.838 1 23.61 122 ALA A O 1
ATOM 903 N N . ALA A 1 123 ? 50.031 -23.75 3.559 1 23.72 123 ALA A N 1
ATOM 904 C CA . ALA A 1 123 ? 49.031 -24.828 3.66 1 23.72 123 ALA A CA 1
ATOM 905 C C . ALA A 1 123 ? 47.812 -24.344 4.402 1 23.72 123 ALA A C 1
ATOM 907 O O . ALA A 1 123 ? 46.906 -25.141 4.676 1 23.72 123 ALA A O 1
ATOM 908 N N . GLY A 1 124 ? 47.844 -23.344 5.219 1 24.97 124 GLY A N 1
ATOM 909 C CA . GLY A 1 124 ? 46.719 -23.391 6.164 1 24.97 124 GLY A CA 1
ATOM 910 C C . GLY A 1 124 ? 45.375 -23.188 5.516 1 24.97 124 GLY A C 1
ATOM 911 O O . GLY A 1 124 ? 45.25 -22.453 4.543 1 24.97 124 GLY A O 1
ATOM 912 N N . GLY A 1 125 ? 44.406 -24.203 5.641 1 22.72 125 GLY A N 1
ATOM 913 C CA . GLY A 1 125 ? 43.188 -24.703 5.008 1 22.72 125 GLY A CA 1
ATOM 914 C C . GLY A 1 125 ? 42.094 -23.641 4.926 1 22.72 125 GLY A C 1
ATOM 915 O O . GLY A 1 125 ? 40.938 -23.984 4.746 1 22.72 125 GLY A O 1
ATOM 916 N N . ALA A 1 126 ? 42.375 -22.422 5.27 1 24.69 126 ALA A N 1
ATOM 917 C CA . ALA A 1 126 ? 41.031 -21.812 5.359 1 24.69 126 ALA A CA 1
ATOM 918 C C . ALA A 1 126 ? 40.312 -21.875 4.012 1 24.69 126 ALA A C 1
ATOM 920 O O . ALA A 1 126 ? 40.875 -21.484 2.986 1 24.69 126 ALA A O 1
ATOM 921 N N . PRO A 1 127 ? 39.219 -22.719 3.971 1 24.7 127 PRO A N 1
ATOM 922 C CA . PRO A 1 127 ? 38.406 -23 2.785 1 24.7 127 PRO A CA 1
ATOM 923 C C . PRO A 1 127 ? 38 -21.734 2.035 1 24.7 127 PRO A C 1
ATOM 925 O O . PRO A 1 127 ? 37.812 -20.672 2.648 1 24.7 127 PRO A O 1
ATOM 928 N N . ALA A 1 128 ? 38.562 -21.562 0.862 1 26.61 128 ALA A N 1
ATOM 929 C CA . ALA A 1 128 ? 38.188 -20.672 -0.239 1 26.61 128 ALA A CA 1
ATOM 930 C C . ALA A 1 128 ? 36.688 -20.422 -0.285 1 26.61 128 ALA A C 1
ATOM 932 O O . ALA A 1 128 ? 35.906 -21.359 -0.126 1 26.61 128 ALA A O 1
ATOM 933 N N . LEU A 1 129 ? 36.375 -19.297 0.218 1 26.23 129 LEU A N 1
ATOM 934 C CA . LEU A 1 129 ? 35.031 -18.812 -0.079 1 26.23 129 LEU A CA 1
ATOM 935 C C . LEU A 1 129 ? 34.625 -19.203 -1.498 1 26.23 129 LEU A C 1
ATOM 937 O O . LEU A 1 129 ? 35.344 -18.938 -2.453 1 26.23 129 LEU A O 1
ATOM 941 N N . GLY A 1 130 ? 34.094 -20.359 -1.646 1 25.11 130 GLY A N 1
ATOM 942 C CA . GLY A 1 130 ? 33.594 -20.859 -2.922 1 25.11 130 GLY A CA 1
ATOM 943 C C . GLY A 1 130 ? 33.031 -19.781 -3.809 1 25.11 130 GLY A C 1
ATOM 944 O O . GLY A 1 130 ? 32.125 -19.047 -3.387 1 25.11 130 GLY A O 1
ATOM 945 N N . GLU A 1 131 ? 33.906 -19.047 -4.477 1 25.03 131 GLU A N 1
ATOM 946 C CA . GLU A 1 131 ? 33.438 -18.281 -5.637 1 25.03 131 GLU A CA 1
ATOM 947 C C . GLU A 1 131 ? 32.25 -18.969 -6.309 1 25.03 131 GLU A C 1
ATOM 949 O O . GLU A 1 131 ? 32.375 -20.125 -6.746 1 25.03 131 GLU A O 1
ATOM 954 N N . VAL A 1 132 ? 31.203 -18.938 -5.613 1 26.86 132 VAL A N 1
ATOM 955 C CA . VAL A 1 132 ? 30.125 -19.297 -6.531 1 26.86 132 VAL A CA 1
ATOM 956 C C . VAL A 1 132 ? 30.312 -18.562 -7.859 1 26.86 132 VAL A C 1
ATOM 958 O O . VAL A 1 132 ? 30.266 -17.344 -7.906 1 26.86 132 VAL A O 1
ATOM 961 N N . ARG A 1 133 ? 31.312 -18.906 -8.586 1 25.81 133 ARG A N 1
ATOM 962 C CA . ARG A 1 133 ? 31.297 -18.516 -9.992 1 25.81 133 ARG A CA 1
ATOM 963 C C . ARG A 1 133 ? 29.859 -18.453 -10.523 1 25.81 133 ARG A C 1
ATOM 965 O O . ARG A 1 133 ? 29.156 -19.453 -10.539 1 25.81 133 ARG A O 1
ATOM 972 N N . VAL A 1 134 ? 29.312 -17.375 -10.148 1 26.94 134 VAL A N 1
ATOM 973 C CA . VAL A 1 134 ? 28.234 -17.172 -11.102 1 26.94 134 VAL A CA 1
ATOM 974 C C . VAL A 1 134 ? 28.719 -17.5 -12.516 1 26.94 134 VAL A C 1
ATOM 976 O O . VAL A 1 134 ? 29.625 -16.844 -13.039 1 26.94 134 VAL A O 1
ATOM 979 N N . GLN A 1 135 ? 29.141 -18.703 -12.695 1 26.91 135 GLN A N 1
ATOM 980 C CA . GLN A 1 135 ? 29.359 -19 -14.109 1 26.91 135 GLN A CA 1
ATOM 981 C C . GLN A 1 135 ? 28.594 -18.031 -15 1 26.91 135 GLN A C 1
ATOM 983 O O . GLN A 1 135 ? 27.422 -17.734 -14.75 1 26.91 135 GLN A O 1
ATOM 988 N N . ALA A 1 136 ? 29.344 -17.062 -15.453 1 28.47 136 ALA A N 1
ATOM 989 C CA . ALA A 1 136 ? 28.797 -16.297 -16.578 1 28.47 136 ALA A CA 1
ATOM 990 C C . ALA A 1 136 ? 27.75 -17.109 -17.344 1 28.47 136 ALA A C 1
ATOM 992 O O . ALA A 1 136 ? 27.984 -18.281 -17.656 1 28.47 136 ALA A O 1
ATOM 993 N N . ALA A 1 137 ? 26.609 -16.703 -17.141 1 30.55 137 ALA A N 1
ATOM 994 C CA . ALA A 1 137 ? 25.641 -17.234 -18.094 1 30.55 137 ALA A CA 1
ATOM 995 C C . ALA A 1 137 ? 26.266 -17.422 -19.484 1 30.55 137 ALA A C 1
ATOM 997 O O . ALA A 1 137 ? 26.578 -16.438 -20.156 1 30.55 137 ALA A O 1
ATOM 998 N N . ARG A 1 138 ? 27.344 -18.047 -19.547 1 31.55 138 ARG A N 1
ATOM 999 C CA . ARG A 1 138 ? 27.562 -18.344 -20.969 1 31.55 138 ARG A CA 1
ATOM 1000 C C . ARG A 1 138 ? 26.281 -18.156 -21.766 1 31.55 138 ARG A C 1
ATOM 1002 O O . ARG A 1 138 ? 25.203 -17.984 -21.203 1 31.55 138 ARG A O 1
ATOM 1009 N N . GLY A 1 139 ? 26.266 -18.469 -23.109 1 34.81 139 GLY A N 1
ATOM 1010 C CA . GLY A 1 139 ? 25.156 -18.391 -24.047 1 34.81 139 GLY A CA 1
ATOM 1011 C C . GLY A 1 139 ? 23.859 -18.969 -23.484 1 34.81 139 GLY A C 1
ATOM 1012 O O . GLY A 1 139 ? 23.438 -20.047 -23.875 1 34.81 139 GLY A O 1
ATOM 1013 N N . GLU A 1 140 ? 23.672 -18.953 -22.328 1 44.47 140 GLU A N 1
ATOM 1014 C CA . GLU A 1 140 ? 22.641 -19.391 -21.391 1 44.47 140 GLU A CA 1
ATOM 1015 C C . GLU A 1 140 ? 21.25 -19.141 -21.969 1 44.47 140 GLU A C 1
ATOM 1017 O O . GLU A 1 140 ? 20.328 -19.922 -21.703 1 44.47 140 GLU A O 1
ATOM 1022 N N . ASP A 1 141 ? 21.219 -18.062 -22.578 1 52.22 141 ASP A N 1
ATOM 1023 C CA . ASP A 1 141 ? 19.906 -17.656 -23.062 1 52.22 141 ASP A CA 1
ATOM 1024 C C . ASP A 1 141 ? 19.328 -18.688 -24.031 1 52.22 141 ASP A C 1
ATOM 1026 O O . ASP A 1 141 ? 18.141 -18.641 -24.375 1 52.22 141 ASP A O 1
ATOM 1030 N N . THR A 1 142 ? 20.297 -19.625 -24.391 1 57.53 142 THR A N 1
ATOM 1031 C CA . THR A 1 142 ? 19.703 -20.5 -25.391 1 57.53 142 THR A CA 1
ATOM 1032 C C . THR A 1 142 ? 19.688 -21.953 -24.906 1 57.53 142 THR A C 1
ATOM 1034 O O . THR A 1 142 ? 19.516 -22.875 -25.688 1 57.53 142 THR A O 1
ATOM 1037 N N . ALA A 1 143 ? 19.859 -22.078 -23.484 1 76 143 ALA A N 1
ATOM 1038 C CA . ALA A 1 143 ? 19.953 -23.469 -23.031 1 76 143 ALA A CA 1
ATOM 1039 C C . ALA A 1 143 ? 18.672 -23.906 -22.328 1 76 143 ALA A C 1
ATOM 1041 O O . ALA A 1 143 ? 18 -23.094 -21.672 1 76 143 ALA A O 1
ATOM 1042 N N . TYR A 1 144 ? 18.328 -25.188 -22.625 1 87.81 144 TYR A N 1
ATOM 1043 C CA . TYR A 1 144 ? 17.234 -25.828 -21.906 1 87.81 144 TYR A CA 1
ATOM 1044 C C . TYR A 1 144 ? 17.672 -26.266 -20.516 1 87.81 144 TYR A C 1
ATOM 1046 O O . TYR A 1 144 ? 16.875 -26.812 -19.75 1 87.81 144 TYR A O 1
ATOM 1054 N N . TYR A 1 145 ? 18.875 -25.844 -20.125 1 78.38 145 TYR A N 1
ATOM 1055 C CA . TYR A 1 145 ? 19.484 -26.344 -18.891 1 78.38 145 TYR A CA 1
ATOM 1056 C C . TYR A 1 145 ? 19.641 -25.234 -17.875 1 78.38 145 TYR A C 1
ATOM 1058 O O . TYR A 1 145 ? 20.047 -24.109 -18.219 1 78.38 145 TYR A O 1
ATOM 1066 N N . ALA A 1 146 ? 19.156 -25.516 -16.656 1 76.19 146 ALA A N 1
ATOM 1067 C CA . ALA A 1 146 ? 19.391 -24.625 -15.531 1 76.19 146 ALA A CA 1
ATOM 1068 C C . ALA A 1 146 ? 20.141 -25.344 -14.414 1 76.19 146 ALA A C 1
ATOM 1070 O O . ALA A 1 146 ? 19.547 -26.141 -13.672 1 76.19 146 ALA A O 1
ATOM 1071 N N . PRO A 1 147 ? 21.344 -25.031 -14.125 1 75.12 147 PRO A N 1
ATOM 1072 C CA . PRO A 1 147 ? 22.125 -25.812 -13.164 1 75.12 147 PRO A CA 1
ATOM 1073 C C . PRO A 1 147 ? 21.891 -25.375 -11.719 1 75.12 147 PRO A C 1
ATOM 1075 O O . PRO A 1 147 ? 22.266 -26.094 -10.781 1 75.12 147 PRO A O 1
ATOM 1078 N N . SER A 1 148 ? 21.281 -24.219 -11.539 1 79 148 SER A N 1
ATOM 1079 C CA . SER A 1 148 ? 21.109 -23.719 -10.18 1 79 148 SER A CA 1
ATOM 1080 C C . SER A 1 148 ? 19.766 -23.016 -10.023 1 79 148 SER A C 1
ATOM 1082 O O . SER A 1 148 ? 19.094 -22.719 -11.008 1 79 148 SER A O 1
ATOM 1084 N N . SER A 1 149 ? 19.375 -22.938 -8.773 1 81.25 149 SER A N 1
ATOM 1085 C CA . SER A 1 149 ? 18.156 -22.234 -8.406 1 81.25 149 SER A CA 1
ATOM 1086 C C . SER A 1 149 ? 18.266 -21.656 -6.996 1 81.25 149 SER A C 1
ATOM 1088 O O . SER A 1 149 ? 18.938 -22.219 -6.137 1 81.25 149 SER A O 1
ATOM 1090 N N . ALA A 1 150 ? 17.641 -20.531 -6.871 1 82.25 150 ALA A N 1
ATOM 1091 C CA . ALA A 1 150 ? 17.578 -19.953 -5.535 1 82.25 150 ALA A CA 1
ATOM 1092 C C . ALA A 1 150 ? 16.297 -20.344 -4.816 1 82.25 150 ALA A C 1
ATOM 1094 O O . ALA A 1 150 ? 16.172 -20.172 -3.604 1 82.25 150 ALA A O 1
ATOM 1095 N N . SER A 1 151 ? 15.375 -20.891 -5.48 1 83.69 151 SER A N 1
ATOM 1096 C CA . SER A 1 151 ? 14.047 -21.125 -4.918 1 83.69 151 SER A CA 1
ATOM 1097 C C . SER A 1 151 ? 14.086 -22.219 -3.855 1 83.69 151 SER A C 1
ATOM 1099 O O . SER A 1 151 ? 13.234 -22.25 -2.965 1 83.69 151 SER A O 1
ATOM 1101 N N . GLY A 1 152 ? 15.055 -23.078 -3.996 1 82.56 152 GLY A N 1
ATOM 1102 C CA . GLY A 1 152 ? 15.102 -24.188 -3.055 1 82.56 152 GLY A CA 1
ATOM 1103 C C . GLY A 1 152 ? 15.766 -23.828 -1.739 1 82.56 152 GLY A C 1
ATOM 1104 O O . GLY A 1 152 ? 15.492 -24.453 -0.71 1 82.56 152 GLY A O 1
ATOM 1105 N N . THR A 1 153 ? 16.625 -22.844 -1.852 1 83.5 153 THR A N 1
ATOM 1106 C CA . THR A 1 153 ? 17.406 -22.578 -0.643 1 83.5 153 THR A CA 1
ATOM 1107 C C . THR A 1 153 ? 17.453 -21.094 -0.334 1 83.5 153 THR A C 1
ATOM 1109 O O . THR A 1 153 ? 17.984 -20.688 0.704 1 83.5 153 THR A O 1
ATOM 1112 N N . LYS A 1 154 ? 16.906 -20.219 -1.13 1 89.12 154 LYS A N 1
ATOM 1113 C CA . LYS A 1 154 ? 17 -18.766 -1.074 1 89.12 154 LYS A CA 1
ATOM 1114 C C . LYS A 1 154 ? 18.453 -18.297 -1.165 1 89.12 154 LYS A C 1
ATOM 1116 O O . LYS A 1 154 ? 18.75 -17.109 -1.009 1 89.12 154 LYS A O 1
ATOM 1121 N N . THR A 1 155 ? 19.328 -19.297 -1.312 1 84.94 155 THR A N 1
ATOM 1122 C CA . THR A 1 155 ? 20.719 -19.062 -1.694 1 84.94 155 THR A CA 1
ATOM 1123 C C . THR A 1 155 ? 21.016 -19.703 -3.049 1 84.94 155 THR A C 1
ATOM 1125 O O . THR A 1 155 ? 20.391 -20.703 -3.424 1 84.94 155 THR A O 1
ATOM 1128 N N . GLU A 1 156 ? 21.734 -19.047 -3.818 1 77.62 156 GLU A N 1
ATOM 1129 C CA . GLU A 1 156 ? 22.062 -19.734 -5.062 1 77.62 156 GLU A CA 1
ATOM 1130 C C . GLU A 1 156 ? 22.812 -21.047 -4.797 1 77.62 156 GLU A C 1
ATOM 1132 O O . GLU A 1 156 ? 23.906 -21.031 -4.223 1 77.62 156 GLU A O 1
ATOM 1137 N N . ALA A 1 157 ? 22.125 -22.125 -5.062 1 82.62 157 ALA A N 1
ATOM 1138 C CA . ALA A 1 157 ? 22.688 -23.469 -4.867 1 82.62 157 ALA A CA 1
ATOM 1139 C C . ALA A 1 157 ? 22.562 -24.297 -6.141 1 82.62 157 ALA A C 1
ATOM 1141 O O . ALA A 1 157 ? 21.578 -24.188 -6.875 1 82.62 157 ALA A O 1
ATOM 1142 N N . ALA A 1 158 ? 23.578 -25.062 -6.258 1 88.56 158 ALA A N 1
ATOM 1143 C CA . ALA A 1 158 ? 23.453 -26.062 -7.324 1 88.56 158 ALA A CA 1
ATOM 1144 C C . ALA A 1 158 ? 22.312 -27.031 -7.047 1 88.56 158 ALA A C 1
ATOM 1146 O O . ALA A 1 158 ? 22.125 -27.469 -5.906 1 88.56 158 ALA A O 1
ATOM 1147 N N . LEU A 1 159 ? 21.578 -27.328 -8.055 1 90.69 159 LEU A N 1
ATOM 1148 C CA . LEU A 1 159 ? 20.422 -28.188 -7.879 1 90.69 159 LEU A CA 1
ATOM 1149 C C . LEU A 1 159 ? 20.828 -29.562 -7.332 1 90.69 159 LEU A C 1
ATOM 1151 O O . LEU A 1 159 ? 20.078 -30.172 -6.559 1 90.69 159 LEU A O 1
ATOM 1155 N N . ARG A 1 160 ? 21.938 -30.078 -7.715 1 93.25 160 ARG A N 1
ATOM 1156 C CA . ARG A 1 160 ? 22.391 -31.391 -7.262 1 93.25 160 ARG A CA 1
ATOM 1157 C C . ARG A 1 160 ? 22.625 -31.391 -5.754 1 93.25 160 ARG A C 1
ATOM 1159 O O . ARG A 1 160 ? 22.672 -32.469 -5.133 1 93.25 160 ARG A O 1
ATOM 1166 N N . ASP A 1 161 ? 22.734 -30.25 -5.141 1 93.5 161 ASP A N 1
ATOM 1167 C CA . ASP A 1 161 ? 23.016 -30.141 -3.711 1 93.5 161 ASP A CA 1
ATOM 1168 C C . ASP A 1 161 ? 21.734 -30.016 -2.902 1 93.5 161 ASP A C 1
ATOM 1170 O O . ASP A 1 161 ? 21.766 -30.031 -1.671 1 93.5 161 ASP A O 1
ATOM 1174 N N . VAL A 1 162 ? 20.703 -29.875 -3.549 1 94.94 162 VAL A N 1
ATOM 1175 C CA . VAL A 1 162 ? 19.422 -29.641 -2.871 1 94.94 162 VAL A CA 1
ATOM 1176 C C . VAL A 1 162 ? 18.625 -30.938 -2.805 1 94.94 162 VAL A C 1
ATOM 1178 O O . VAL A 1 162 ? 18.219 -31.469 -3.838 1 94.94 162 VAL A O 1
ATOM 1181 N N . PRO A 1 163 ? 18.359 -31.453 -1.664 1 97.12 163 PRO A N 1
ATOM 1182 C CA . PRO A 1 163 ? 17.594 -32.688 -1.541 1 97.12 163 PRO A CA 1
ATOM 1183 C C . PRO A 1 163 ? 16.078 -32.438 -1.681 1 97.12 163 PRO A C 1
ATOM 1185 O O . PRO A 1 163 ? 15.32 -32.719 -0.749 1 97.12 163 PRO A O 1
ATOM 1188 N N . GLN A 1 164 ? 15.633 -32 -2.77 1 95.81 164 GLN A N 1
ATOM 1189 C CA . GLN A 1 164 ? 14.25 -31.703 -3.133 1 95.81 164 GLN A CA 1
ATOM 1190 C C . GLN A 1 164 ? 14.094 -31.578 -4.645 1 95.81 164 GLN A C 1
ATOM 1192 O O . GLN A 1 164 ? 14.992 -31.078 -5.328 1 95.81 164 GLN A O 1
ATOM 1197 N N . THR A 1 165 ? 13 -32 -5.113 1 96.5 165 THR A N 1
ATOM 1198 C CA . THR A 1 165 ? 12.742 -31.875 -6.543 1 96.5 165 THR A CA 1
ATOM 1199 C C . THR A 1 165 ? 12.398 -30.438 -6.902 1 96.5 165 THR A C 1
ATOM 1201 O O . THR A 1 165 ? 11.461 -29.859 -6.355 1 96.5 165 THR A O 1
ATOM 1204 N N . ILE A 1 166 ? 13.133 -29.859 -7.789 1 95.5 166 ILE A N 1
ATOM 1205 C CA . ILE A 1 166 ? 12.891 -28.547 -8.359 1 95.5 166 ILE A CA 1
ATOM 1206 C C . ILE A 1 166 ? 12.977 -28.609 -9.883 1 95.5 166 ILE A C 1
ATOM 1208 O O . ILE A 1 166 ? 14.008 -29 -10.438 1 95.5 166 ILE A O 1
ATOM 1212 N N . ASP A 1 167 ? 11.898 -28.219 -10.508 1 95.81 167 ASP A N 1
ATOM 1213 C CA . ASP A 1 167 ? 11.883 -28.172 -11.969 1 95.81 167 ASP A CA 1
ATOM 1214 C C . ASP A 1 167 ? 11.969 -26.734 -12.469 1 95.81 167 ASP A C 1
ATOM 1216 O O . ASP A 1 167 ? 11.352 -25.828 -11.898 1 95.81 167 ASP A O 1
ATOM 1220 N N . VAL A 1 168 ? 12.734 -26.516 -13.484 1 94.88 168 VAL A N 1
ATOM 1221 C CA . VAL A 1 168 ? 12.914 -25.188 -14.062 1 94.88 168 VAL A CA 1
ATOM 1222 C C . VAL A 1 168 ? 12.508 -25.203 -15.531 1 94.88 168 VAL A C 1
ATOM 1224 O O . VAL A 1 168 ? 12.914 -26.094 -16.281 1 94.88 168 VAL A O 1
ATOM 1227 N N . VAL A 1 169 ? 11.688 -24.297 -15.93 1 96.88 169 VAL A N 1
ATOM 1228 C CA . VAL A 1 169 ? 11.398 -24.047 -17.344 1 96.88 169 VAL A CA 1
ATOM 1229 C C . VAL A 1 169 ? 12.125 -22.781 -17.797 1 96.88 169 VAL A C 1
ATOM 1231 O O . VAL A 1 169 ? 11.672 -21.672 -17.547 1 96.88 169 VAL A O 1
ATOM 1234 N N . PRO A 1 170 ? 13.125 -22.969 -18.578 1 95.06 170 PRO A N 1
ATOM 1235 C CA . PRO A 1 170 ? 13.945 -21.828 -18.969 1 95.06 170 PRO A CA 1
ATOM 1236 C C . PRO A 1 170 ? 13.281 -20.969 -20.031 1 95.06 170 PRO A C 1
ATOM 1238 O O . PRO A 1 170 ? 12.367 -21.422 -20.719 1 95.06 170 PRO A O 1
ATOM 1241 N N . GLN A 1 171 ? 13.789 -19.828 -20.219 1 93.81 171 GLN A N 1
ATOM 1242 C CA . GLN A 1 171 ? 13.273 -18.844 -21.172 1 93.81 171 GLN A CA 1
ATOM 1243 C C . GLN A 1 171 ? 13.258 -19.406 -22.594 1 93.81 171 GLN A C 1
ATOM 1245 O O . GLN A 1 171 ? 12.32 -19.156 -23.344 1 93.81 171 GLN A O 1
ATOM 1250 N N . GLN A 1 172 ? 14.273 -20.141 -22.938 1 93.94 172 GLN A N 1
ATOM 1251 C CA . GLN A 1 172 ? 14.375 -20.625 -24.312 1 93.94 172 GLN A CA 1
ATOM 1252 C C . GLN A 1 172 ? 13.266 -21.625 -24.625 1 93.94 172 GLN A C 1
ATOM 1254 O O . GLN A 1 172 ? 12.766 -21.672 -25.75 1 93.94 172 GLN A O 1
ATOM 1259 N N . VAL A 1 173 ? 12.922 -22.453 -23.672 1 96.44 173 VAL A N 1
ATOM 1260 C CA . VAL A 1 173 ? 11.797 -23.375 -23.859 1 96.44 173 VAL A CA 1
ATOM 1261 C C . VAL A 1 173 ? 10.516 -22.578 -24.078 1 96.44 173 VAL A C 1
ATOM 1263 O O . VAL A 1 173 ? 9.719 -22.891 -24.969 1 96.44 173 VAL A O 1
ATOM 1266 N N . ILE A 1 174 ? 10.328 -21.562 -23.344 1 96.31 174 ILE A N 1
ATOM 1267 C CA . ILE A 1 174 ? 9.156 -20.719 -23.422 1 96.31 174 ILE A CA 1
ATOM 1268 C C . ILE A 1 174 ? 9.078 -20.078 -24.812 1 96.31 174 ILE A C 1
ATOM 1270 O O . ILE A 1 174 ? 8.016 -20.078 -25.438 1 96.31 174 ILE A O 1
ATOM 1274 N N . ARG A 1 175 ? 10.188 -19.641 -25.312 1 94.88 175 ARG A N 1
ATOM 1275 C CA . ARG A 1 175 ? 10.25 -18.984 -26.609 1 94.88 175 ARG A CA 1
ATOM 1276 C C . ARG A 1 175 ? 10.023 -19.984 -27.734 1 94.88 175 ARG A C 1
ATOM 1278 O O . ARG A 1 175 ? 9.258 -19.719 -28.672 1 94.88 175 ARG A O 1
ATOM 1285 N N . ASP A 1 176 ? 10.727 -21.125 -27.656 1 96.75 176 ASP A N 1
ATOM 1286 C CA . ASP A 1 176 ? 10.625 -22.125 -28.719 1 96.75 176 ASP A CA 1
ATOM 1287 C C . ASP A 1 176 ? 9.203 -22.656 -28.828 1 96.75 176 ASP A C 1
ATOM 1289 O O . ASP A 1 176 ? 8.734 -22.938 -29.938 1 96.75 176 ASP A O 1
ATOM 1293 N N . GLN A 1 177 ? 8.57 -22.719 -27.734 1 97.25 177 GLN A N 1
ATOM 1294 C CA . GLN A 1 177 ? 7.215 -23.266 -27.75 1 97.25 177 GLN A CA 1
ATOM 1295 C C . GLN A 1 177 ? 6.191 -22.156 -28.016 1 97.25 177 GLN A C 1
ATOM 1297 O O . GLN A 1 177 ? 4.996 -22.438 -28.141 1 97.25 177 GLN A O 1
ATOM 1302 N N . GLY A 1 178 ? 6.629 -20.953 -28.047 1 95.62 178 GLY A N 1
ATOM 1303 C CA . GLY A 1 178 ? 5.711 -19.844 -28.234 1 95.62 178 GLY A CA 1
ATOM 1304 C C . GLY A 1 178 ? 4.727 -19.672 -27.094 1 95.62 178 GLY A C 1
ATOM 1305 O O . GLY A 1 178 ? 3.568 -19.312 -27.312 1 95.62 178 GLY A O 1
ATOM 1306 N N . ALA A 1 179 ? 5.156 -20 -25.891 1 95 179 ALA A N 1
ATOM 1307 C CA . ALA A 1 179 ? 4.285 -19.922 -24.719 1 95 179 ALA A CA 1
ATOM 1308 C C . ALA A 1 179 ? 4.059 -18.469 -24.297 1 95 179 ALA A C 1
ATOM 1310 O O . ALA A 1 179 ? 4.996 -17.672 -24.281 1 95 179 ALA A O 1
ATOM 1311 N N . THR A 1 180 ? 2.775 -18.125 -23.906 1 91.69 180 THR A N 1
ATOM 1312 C CA . THR A 1 180 ? 2.463 -16.781 -23.469 1 91.69 180 THR A CA 1
ATOM 1313 C C . THR A 1 180 ? 1.688 -16.812 -22.156 1 91.69 180 THR A C 1
ATOM 1315 O O . THR A 1 180 ? 1.195 -15.773 -21.688 1 91.69 180 THR A O 1
ATOM 1318 N N . SER A 1 181 ? 1.521 -18.031 -21.578 1 94.06 181 SER A N 1
ATOM 1319 C CA . SER A 1 181 ? 0.802 -18.172 -20.312 1 94.06 181 SER A CA 1
ATOM 1320 C C . SER A 1 181 ? 1.53 -19.125 -19.375 1 94.06 181 SER A C 1
ATOM 1322 O O . SER A 1 181 ? 2.371 -19.906 -19.797 1 94.06 181 SER A O 1
ATOM 1324 N N . ILE A 1 182 ? 1.163 -19.031 -18.156 1 95.38 182 ILE A N 1
ATOM 1325 C CA . ILE A 1 182 ? 1.716 -19.938 -17.156 1 95.38 182 ILE A CA 1
ATOM 1326 C C . ILE A 1 182 ? 1.265 -21.375 -17.453 1 95.38 182 ILE A C 1
ATOM 1328 O O . ILE A 1 182 ? 2.033 -22.312 -17.266 1 95.38 182 ILE A O 1
ATOM 1332 N N . GLN A 1 183 ? 0.103 -21.5 -17.875 1 93.38 183 GLN A N 1
ATOM 1333 C CA . GLN A 1 183 ? -0.406 -22.828 -18.219 1 93.38 183 GLN A CA 1
ATOM 1334 C C . GLN A 1 183 ? 0.43 -23.469 -19.328 1 93.38 183 GLN A C 1
ATOM 1336 O O . GLN A 1 183 ? 0.8 -24.641 -19.234 1 93.38 183 GLN A O 1
ATOM 1341 N N . ASP A 1 184 ? 0.741 -22.688 -20.328 1 92.88 184 ASP A N 1
ATOM 1342 C CA . ASP A 1 184 ? 1.551 -23.188 -21.422 1 92.88 184 ASP A CA 1
ATOM 1343 C C . ASP A 1 184 ? 2.949 -23.578 -20.953 1 92.88 184 ASP A C 1
ATOM 1345 O O . ASP A 1 184 ? 3.572 -24.484 -21.516 1 92.88 184 ASP A O 1
ATOM 1349 N N . THR A 1 185 ? 3.352 -22.922 -19.984 1 96.12 185 THR A N 1
ATOM 1350 C CA . THR A 1 185 ? 4.688 -23.188 -19.453 1 96.12 185 THR A CA 1
ATOM 1351 C C . THR A 1 185 ? 4.688 -24.422 -18.562 1 96.12 185 THR A C 1
ATOM 1353 O O . THR A 1 185 ? 5.562 -25.281 -18.703 1 96.12 185 THR A O 1
ATOM 1356 N N . LEU A 1 186 ? 3.711 -24.594 -17.797 1 96.88 186 LEU A N 1
ATOM 1357 C CA . LEU A 1 186 ? 3.732 -25.578 -16.734 1 96.88 186 LEU A CA 1
ATOM 1358 C C . LEU A 1 186 ? 3.291 -26.953 -17.25 1 96.88 186 LEU A C 1
ATOM 1360 O O . LEU A 1 186 ? 3.463 -27.969 -16.578 1 96.88 186 LEU A O 1
ATOM 1364 N N . ARG A 1 187 ? 2.826 -26.984 -18.438 1 94.94 187 ARG A N 1
ATOM 1365 C CA . ARG A 1 187 ? 2.527 -28.297 -19.016 1 94.94 187 ARG A CA 1
ATOM 1366 C C . ARG A 1 187 ? 3.799 -29.109 -19.203 1 94.94 187 ARG A C 1
ATOM 1368 O O . ARG A 1 187 ? 3.738 -30.344 -19.359 1 94.94 187 ARG A O 1
ATOM 1375 N N . ASN A 1 188 ? 4.926 -28.453 -19.172 1 95.38 188 ASN A N 1
ATOM 1376 C CA . ASN A 1 188 ? 6.219 -29.109 -19.312 1 95.38 188 ASN A CA 1
ATOM 1377 C C . ASN A 1 188 ? 6.668 -29.781 -18.016 1 95.38 188 ASN A C 1
ATOM 1379 O O . ASN A 1 188 ? 7.676 -30.484 -18 1 95.38 188 ASN A O 1
ATOM 1383 N N . VAL A 1 189 ? 5.938 -29.594 -16.984 1 97.62 189 VAL A N 1
ATOM 1384 C CA . VAL A 1 189 ? 6.438 -29.969 -15.664 1 97.62 189 VAL A CA 1
ATOM 1385 C C . VAL A 1 189 ? 5.695 -31.219 -15.172 1 97.62 189 VAL A C 1
ATOM 1387 O O . VAL A 1 189 ? 4.461 -31.25 -15.164 1 97.62 189 VAL A O 1
ATOM 1390 N N . ALA A 1 190 ? 6.422 -32.188 -14.703 1 97.75 190 ALA A N 1
ATOM 1391 C CA . ALA A 1 190 ? 5.832 -33.406 -14.18 1 97.75 190 ALA A CA 1
ATOM 1392 C C . ALA A 1 190 ? 4.992 -33.125 -12.938 1 97.75 190 ALA A C 1
ATOM 1394 O O . ALA A 1 190 ? 5.383 -32.344 -12.086 1 97.75 190 ALA A O 1
ATOM 1395 N N . GLY A 1 191 ? 3.877 -33.781 -12.875 1 97.31 191 GLY A N 1
ATOM 1396 C CA . GLY A 1 191 ? 3.082 -33.781 -11.656 1 97.31 191 GLY A CA 1
ATOM 1397 C C . GLY A 1 191 ? 2.229 -32.531 -11.516 1 97.31 191 GLY A C 1
ATOM 1398 O O . GLY A 1 191 ? 1.631 -32.312 -10.461 1 97.31 191 GLY A O 1
ATOM 1399 N N . VAL A 1 192 ? 2.199 -31.734 -12.516 1 96.75 192 VAL A N 1
ATOM 1400 C CA . VAL A 1 192 ? 1.39 -30.516 -12.484 1 96.75 192 VAL A CA 1
ATOM 1401 C C . VAL A 1 192 ? 0.094 -30.734 -13.258 1 96.75 192 VAL A C 1
ATOM 1403 O O . VAL A 1 192 ? 0.118 -31.219 -14.398 1 96.75 192 VAL A O 1
ATOM 1406 N N . GLY A 1 193 ? -1.031 -30.5 -12.562 1 95.25 193 GLY A N 1
ATOM 1407 C CA . GLY A 1 193 ? -2.338 -30.469 -13.203 1 95.25 193 GLY A CA 1
ATOM 1408 C C . GLY A 1 193 ? -2.865 -29.062 -13.43 1 95.25 193 GLY A C 1
ATOM 1409 O O . GLY A 1 193 ? -2.646 -28.172 -12.602 1 95.25 193 GLY A O 1
ATOM 1410 N N . LEU A 1 194 ? -3.617 -28.875 -14.484 1 94.81 194 LEU A N 1
ATOM 1411 C CA . LEU A 1 194 ? -4.121 -27.547 -14.844 1 94.81 194 LEU A CA 1
ATOM 1412 C C . LEU A 1 194 ? -5.531 -27.344 -14.305 1 94.81 194 LEU A C 1
ATOM 1414 O O . LEU A 1 194 ? -6.309 -28.297 -14.203 1 94.81 194 LEU A O 1
ATOM 1418 N N . SER A 1 195 ? -5.836 -26.141 -13.938 1 94.94 195 SER A N 1
ATOM 1419 C CA . SER A 1 195 ? -7.168 -25.703 -13.547 1 94.94 195 SER A CA 1
ATOM 1420 C C . SER A 1 195 ? -7.602 -24.469 -14.344 1 94.94 195 SER A C 1
ATOM 1422 O O . SER A 1 195 ? -6.77 -23.656 -14.734 1 94.94 195 SER A O 1
ATOM 1424 N N . THR A 1 196 ? -8.891 -24.406 -14.523 1 92.19 196 THR A N 1
ATOM 1425 C CA . THR A 1 196 ? -9.391 -23.281 -15.297 1 92.19 196 THR A CA 1
ATOM 1426 C C . THR A 1 196 ? -9.32 -21.984 -14.484 1 92.19 196 THR A C 1
ATOM 1428 O O . THR A 1 196 ? -9.375 -20.891 -15.047 1 92.19 196 THR A O 1
ATOM 1431 N N . GLY A 1 197 ? -9.211 -22.062 -13.141 1 91.06 197 GLY A N 1
ATOM 1432 C CA . GLY A 1 197 ? -9.023 -20.906 -12.281 1 91.06 197 GLY A CA 1
ATOM 1433 C C . GLY A 1 197 ? -10.141 -19.891 -12.398 1 91.06 197 GLY A C 1
ATOM 1434 O O . GLY A 1 197 ? -9.883 -18.688 -12.523 1 91.06 197 GLY A O 1
ATOM 1435 N N . ASP A 1 198 ? -11.359 -20.312 -12.57 1 91.44 198 ASP A N 1
ATOM 1436 C CA . ASP A 1 198 ? -12.555 -19.484 -12.711 1 91.44 198 ASP A CA 1
ATOM 1437 C C . ASP A 1 198 ? -12.5 -18.641 -13.977 1 91.44 198 ASP A C 1
ATOM 1439 O O . ASP A 1 198 ? -13.172 -17.609 -14.07 1 91.44 198 ASP A O 1
ATOM 1443 N N . GLY A 1 199 ? -11.617 -19 -14.828 1 92.06 199 GLY A N 1
ATOM 1444 C CA . GLY A 1 199 ? -11.453 -18.219 -16.047 1 92.06 199 GLY A CA 1
ATOM 1445 C C . GLY A 1 199 ? -10.781 -16.891 -15.828 1 92.06 199 GLY A C 1
ATOM 1446 O O . GLY A 1 199 ? -10.812 -16.016 -16.688 1 92.06 199 GLY A O 1
ATOM 1447 N N . GLN A 1 200 ? -10.234 -16.688 -14.695 1 93.44 200 GLN A N 1
ATOM 1448 C CA . GLN A 1 200 ? -9.695 -15.344 -14.445 1 93.44 200 GLN A CA 1
ATOM 1449 C C . GLN A 1 200 ? -8.367 -15.414 -13.703 1 93.44 200 GLN A C 1
ATOM 1451 O O . GLN A 1 200 ? -7.793 -14.383 -13.344 1 93.44 200 GLN A O 1
ATOM 1456 N N . ARG A 1 201 ? -7.832 -16.594 -13.445 1 96.25 201 ARG A N 1
ATOM 1457 C CA . ARG A 1 201 ? -6.578 -16.688 -12.703 1 96.25 201 ARG A CA 1
ATOM 1458 C C . ARG A 1 201 ? -5.781 -17.906 -13.148 1 96.25 201 ARG A C 1
ATOM 1460 O O . ARG A 1 201 ? -6.352 -18.891 -13.625 1 96.25 201 ARG A O 1
ATOM 1467 N N . ASP A 1 202 ? -4.48 -17.797 -12.875 1 95.38 202 ASP A N 1
ATOM 1468 C CA . ASP A 1 202 ? -3.652 -19 -12.969 1 95.38 202 ASP A CA 1
ATOM 1469 C C . ASP A 1 202 ? -3.895 -19.922 -11.773 1 95.38 202 ASP A C 1
ATOM 1471 O O . ASP A 1 202 ? -3.904 -19.469 -10.625 1 95.38 202 ASP A O 1
ATOM 1475 N N . GLN A 1 203 ? -4.082 -21.141 -12.109 1 95.06 203 GLN A N 1
ATOM 1476 C CA . GLN A 1 203 ? -4.258 -22.141 -11.07 1 95.06 203 GLN A CA 1
ATOM 1477 C C . GLN A 1 203 ? -3.809 -23.516 -11.555 1 95.06 203 GLN A C 1
ATOM 1479 O O . GLN A 1 203 ? -4.066 -23.891 -12.695 1 95.06 203 GLN A O 1
ATOM 1484 N N . VAL A 1 204 ? -3.021 -24.141 -10.688 1 95.06 204 VAL A N 1
ATOM 1485 C CA . VAL A 1 204 ? -2.584 -25.5 -10.992 1 95.06 204 VAL A CA 1
ATOM 1486 C C . VAL A 1 204 ? -2.678 -26.359 -9.734 1 95.06 204 VAL A C 1
ATOM 1488 O O . VAL A 1 204 ? -2.883 -25.844 -8.633 1 95.06 204 VAL A O 1
ATOM 1491 N N . SER A 1 205 ? -2.641 -27.609 -9.961 1 96.06 205 SER A N 1
ATOM 1492 C CA . SER A 1 205 ? -2.383 -28.578 -8.898 1 96.06 205 SER A CA 1
ATOM 1493 C C . SER A 1 205 ? -0.985 -29.172 -9.031 1 96.06 205 SER A C 1
ATOM 1495 O O . SER A 1 205 ? -0.507 -29.422 -10.141 1 96.06 205 SER A O 1
ATOM 1497 N N . ILE A 1 206 ? -0.365 -29.312 -7.977 1 98 206 ILE A N 1
ATOM 1498 C CA . ILE A 1 206 ? 0.939 -29.953 -7.918 1 98 206 ILE A CA 1
ATOM 1499 C C . ILE A 1 206 ? 0.86 -31.188 -7.023 1 98 206 ILE A C 1
ATOM 1501 O O . ILE A 1 206 ? 0.497 -31.094 -5.848 1 98 206 ILE A O 1
ATOM 1505 N N . ARG A 1 207 ? 1.17 -32.312 -7.598 1 98.12 207 ARG A N 1
ATOM 1506 C CA . ARG A 1 207 ? 1.11 -33.594 -6.902 1 98.12 207 ARG A CA 1
ATOM 1507 C C . ARG A 1 207 ? -0.274 -33.844 -6.309 1 98.12 207 ARG A C 1
ATOM 1509 O O . ARG A 1 207 ? -0.397 -34.344 -5.195 1 98.12 207 ARG A O 1
ATOM 1516 N N . GLY A 1 208 ? -1.261 -33.312 -6.926 1 97 208 GLY A N 1
ATOM 1517 C CA . GLY A 1 208 ? -2.643 -33.594 -6.566 1 97 208 GLY A CA 1
ATOM 1518 C C . GLY A 1 208 ? -3.227 -32.562 -5.605 1 97 208 GLY A C 1
ATOM 1519 O O . GLY A 1 208 ? -4.383 -32.688 -5.195 1 97 208 GLY A O 1
ATOM 1520 N N . PHE A 1 209 ? -2.492 -31.578 -5.262 1 96.19 209 PHE A N 1
ATOM 1521 C CA . PHE A 1 209 ? -2.959 -30.547 -4.336 1 96.19 209 PHE A CA 1
ATOM 1522 C C . PHE A 1 209 ? -3.027 -29.203 -5.027 1 96.19 209 PHE A C 1
ATOM 1524 O O . PHE A 1 209 ? -2.121 -28.828 -5.777 1 96.19 209 PHE A O 1
ATOM 1531 N N . THR A 1 210 ? -4.082 -28.453 -4.797 1 93 210 THR A N 1
ATOM 1532 C CA . THR A 1 210 ? -4.277 -27.141 -5.426 1 93 210 THR A CA 1
ATOM 1533 C C . THR A 1 210 ? -3.217 -26.156 -4.953 1 93 210 THR A C 1
ATOM 1535 O O . THR A 1 210 ? -2.83 -26.156 -3.783 1 93 210 THR A O 1
ATOM 1538 N N . SER A 1 211 ? -2.766 -25.359 -5.84 1 91.88 211 SER A N 1
ATOM 1539 C CA . SER A 1 211 ? -1.761 -24.344 -5.547 1 91.88 211 SER A CA 1
ATOM 1540 C C . SER A 1 211 ? -2.283 -22.953 -5.855 1 91.88 211 SER A C 1
ATOM 1542 O O . SER A 1 211 ? -1.545 -22.109 -6.371 1 91.88 211 SER A O 1
ATOM 1544 N N . ILE A 1 212 ? -3.486 -22.672 -5.617 1 90.88 212 ILE A N 1
ATOM 1545 C CA . ILE A 1 212 ? -4.137 -21.406 -5.949 1 90.88 212 ILE A CA 1
ATOM 1546 C C . ILE A 1 212 ? -3.367 -20.25 -5.324 1 90.88 212 ILE A C 1
ATOM 1548 O O . ILE A 1 212 ? -3.15 -19.219 -5.969 1 90.88 212 ILE A O 1
ATOM 1552 N N . GLY A 1 213 ? -2.916 -20.406 -4.098 1 92.75 213 GLY A N 1
ATOM 1553 C CA . GLY A 1 213 ? -2.234 -19.344 -3.379 1 92.75 213 GLY A CA 1
ATOM 1554 C C . GLY A 1 213 ? -0.726 -19.5 -3.371 1 92.75 213 GLY A C 1
ATOM 1555 O O . GLY A 1 213 ? -0.019 -18.703 -2.734 1 92.75 213 GLY A O 1
ATOM 1556 N N . ASP A 1 214 ? -0.193 -20.453 -4.098 1 96.31 214 ASP A N 1
ATOM 1557 C CA . ASP A 1 214 ? 1.229 -20.766 -4.02 1 96.31 214 ASP A CA 1
ATOM 1558 C C . ASP A 1 214 ? 1.971 -20.266 -5.258 1 96.31 214 ASP A C 1
ATOM 1560 O O . ASP A 1 214 ? 2.744 -21 -5.871 1 96.31 214 ASP A O 1
ATOM 1564 N N . GLN A 1 215 ? 1.619 -19.062 -5.633 1 97 215 GLN A N 1
ATOM 1565 C CA . GLN A 1 215 ? 2.309 -18.328 -6.691 1 97 215 GLN A CA 1
ATOM 1566 C C . GLN A 1 215 ? 3.297 -17.328 -6.113 1 97 215 GLN A C 1
ATOM 1568 O O . GLN A 1 215 ? 2.967 -16.594 -5.18 1 97 215 GLN A O 1
ATOM 1573 N N . PHE A 1 216 ? 4.469 -17.344 -6.668 1 97.56 216 PHE A N 1
ATOM 1574 C CA . PHE A 1 216 ? 5.508 -16.438 -6.176 1 97.56 216 PHE A CA 1
ATOM 1575 C C . PHE A 1 216 ? 6.219 -15.75 -7.328 1 97.56 216 PHE A C 1
ATOM 1577 O O . PHE A 1 216 ? 6.156 -16.203 -8.469 1 97.56 216 PHE A O 1
ATOM 1584 N N . VAL A 1 217 ? 6.844 -14.672 -7.039 1 97.88 217 VAL A N 1
ATOM 1585 C CA . VAL A 1 217 ? 7.711 -13.961 -7.969 1 97.88 217 VAL A CA 1
ATOM 1586 C C . VAL A 1 217 ? 8.977 -13.508 -7.25 1 97.88 217 VAL A C 1
ATOM 1588 O O . VAL A 1 217 ? 8.914 -12.789 -6.25 1 97.88 217 VAL A O 1
ATOM 1591 N N . ASP A 1 218 ? 10.031 -13.953 -7.652 1 96.5 218 ASP A N 1
ATOM 1592 C CA . ASP A 1 218 ? 11.336 -13.688 -7.062 1 96.5 218 ASP A CA 1
ATOM 1593 C C . ASP A 1 218 ? 11.336 -13.969 -5.562 1 96.5 218 ASP A C 1
ATOM 1595 O O . ASP A 1 218 ? 11.883 -13.195 -4.777 1 96.5 218 ASP A O 1
ATOM 1599 N N . GLY A 1 219 ? 10.641 -14.992 -5.223 1 95.62 219 GLY A N 1
ATOM 1600 C CA . GLY A 1 219 ? 10.68 -15.445 -3.844 1 95.62 219 GLY A CA 1
ATOM 1601 C C . GLY A 1 219 ? 9.641 -14.766 -2.967 1 95.62 219 GLY A C 1
ATOM 1602 O O . GLY A 1 219 ? 9.508 -15.094 -1.786 1 95.62 219 GLY A O 1
ATOM 1603 N N . PHE A 1 220 ? 8.867 -13.812 -3.496 1 96.69 220 PHE A N 1
ATOM 1604 C CA . PHE A 1 220 ? 7.777 -13.172 -2.764 1 96.69 220 PHE A CA 1
ATOM 1605 C C . PHE A 1 220 ? 6.438 -13.789 -3.143 1 96.69 220 PHE A C 1
ATOM 1607 O O . PHE A 1 220 ? 6.199 -14.102 -4.312 1 96.69 220 PHE A O 1
ATOM 1614 N N . ARG A 1 221 ? 5.609 -13.922 -2.184 1 96.06 221 ARG A N 1
ATOM 1615 C CA . ARG A 1 221 ? 4.258 -14.414 -2.432 1 96.06 221 ARG A CA 1
ATOM 1616 C C . ARG A 1 221 ? 3.498 -13.484 -3.371 1 96.06 221 ARG A C 1
ATOM 1618 O O . ARG A 1 221 ? 3.541 -12.266 -3.213 1 96.06 221 ARG A O 1
ATOM 1625 N N . ASP A 1 222 ? 2.895 -14.039 -4.305 1 96.56 222 ASP A N 1
ATOM 1626 C CA . ASP A 1 222 ? 2.008 -13.383 -5.262 1 96.56 222 ASP A CA 1
ATOM 1627 C C . ASP A 1 222 ? 0.696 -14.148 -5.41 1 96.56 222 ASP A C 1
ATOM 1629 O O . ASP A 1 222 ? 0.388 -14.656 -6.492 1 96.56 222 ASP A O 1
ATOM 1633 N N . ASP A 1 223 ? -0.091 -14.094 -4.371 1 96.31 223 ASP A N 1
ATOM 1634 C CA . ASP A 1 223 ? -1.262 -14.961 -4.344 1 96.31 223 ASP A CA 1
ATOM 1635 C C . ASP A 1 223 ? -2.518 -14.211 -4.781 1 96.31 223 ASP A C 1
ATOM 1637 O O . ASP A 1 223 ? -3.637 -14.656 -4.516 1 96.31 223 ASP A O 1
ATOM 1641 N N . ALA A 1 224 ? -2.336 -13.023 -5.359 1 96.31 224 ALA A N 1
ATOM 1642 C CA . ALA A 1 224 ? -3.492 -12.406 -6.004 1 96.31 224 ALA A CA 1
ATOM 1643 C C . ALA A 1 224 ? -4.008 -13.266 -7.152 1 96.31 224 ALA A C 1
ATOM 1645 O O . ALA A 1 224 ? -3.246 -14.031 -7.754 1 96.31 224 ALA A O 1
ATOM 1646 N N . LEU A 1 225 ? -5.258 -13.164 -7.453 1 97.06 225 LEU A N 1
ATOM 1647 C CA . LEU A 1 225 ? -5.918 -14.117 -8.336 1 97.06 225 LEU A CA 1
ATOM 1648 C C . LEU A 1 225 ? -6.059 -13.539 -9.742 1 97.06 225 LEU A C 1
ATOM 1650 O O . LEU A 1 225 ? -7.152 -13.133 -10.148 1 97.06 225 LEU A O 1
ATOM 1654 N N . TYR A 1 226 ? -4.945 -13.594 -10.484 1 97.31 226 TYR A N 1
ATOM 1655 C CA . TYR A 1 226 ? -4.945 -13.055 -11.836 1 97.31 226 TYR A CA 1
ATOM 1656 C C . TYR A 1 226 ? -4.125 -13.93 -12.773 1 97.31 226 TYR A C 1
ATOM 1658 O O . TYR A 1 226 ? -3.461 -14.875 -12.336 1 97.31 226 TYR A O 1
ATOM 1666 N N . PHE A 1 227 ? -4.281 -13.672 -14.148 1 97.44 227 PHE A N 1
ATOM 1667 C CA . PHE A 1 227 ? -3.416 -14.281 -15.148 1 97.44 227 PHE A CA 1
ATOM 1668 C C . PHE A 1 227 ? -2.129 -13.484 -15.312 1 97.44 227 PHE A C 1
ATOM 1670 O O . PHE A 1 227 ? -2.168 -12.281 -15.586 1 97.44 227 PHE A O 1
ATOM 1677 N N . ARG A 1 228 ? -1.035 -14.203 -15.258 1 97.25 228 ARG A N 1
ATOM 1678 C CA . ARG A 1 228 ? 0.263 -13.539 -15.312 1 97.25 228 ARG A CA 1
ATOM 1679 C C . ARG A 1 228 ? 0.796 -13.492 -16.734 1 97.25 228 ARG A C 1
ATOM 1681 O O . ARG A 1 228 ? 0.469 -14.352 -17.562 1 97.25 228 ARG A O 1
ATOM 1688 N N . ASP A 1 229 ? 1.55 -12.422 -17 1 97.5 229 ASP A N 1
ATOM 1689 C CA . ASP A 1 229 ? 2.236 -12.305 -18.281 1 97.5 229 ASP A CA 1
ATOM 1690 C C . ASP A 1 229 ? 3.678 -12.805 -18.188 1 97.5 229 ASP A C 1
ATOM 1692 O O . ASP A 1 229 ? 4.277 -12.773 -17.109 1 97.5 229 ASP A O 1
ATOM 1696 N N . LEU A 1 230 ? 4.258 -13.203 -19.328 1 97.38 230 LEU A N 1
ATOM 1697 C CA . LEU A 1 230 ? 5.586 -13.805 -19.312 1 97.38 230 LEU A CA 1
ATOM 1698 C C . LEU A 1 230 ? 6.625 -12.852 -19.891 1 97.38 230 LEU A C 1
ATOM 1700 O O . LEU A 1 230 ? 7.816 -13.156 -19.906 1 97.38 230 LEU A O 1
ATOM 1704 N N . SER A 1 231 ? 6.285 -11.68 -20.297 1 97.31 231 SER A N 1
ATOM 1705 C CA . SER A 1 231 ? 7.203 -10.781 -20.984 1 97.31 231 SER A CA 1
ATOM 1706 C C . SER A 1 231 ? 8.375 -10.391 -20.094 1 97.31 231 SER A C 1
ATOM 1708 O O . SER A 1 231 ? 9.469 -10.109 -20.594 1 97.31 231 SER A O 1
ATOM 1710 N N . ASN A 1 232 ? 8.156 -10.391 -18.844 1 97.62 232 ASN A N 1
ATOM 1711 C CA . ASN A 1 232 ? 9.227 -9.984 -17.938 1 97.62 232 ASN A CA 1
ATOM 1712 C C . ASN A 1 232 ? 9.828 -11.18 -17.219 1 97.62 232 ASN A C 1
ATOM 1714 O O . ASN A 1 232 ? 10.547 -11.023 -16.219 1 97.62 232 ASN A O 1
ATOM 1718 N N . ILE A 1 233 ? 9.594 -12.352 -17.688 1 97.5 233 ILE A N 1
ATOM 1719 C CA . ILE A 1 233 ? 9.984 -13.555 -16.953 1 97.5 233 ILE A CA 1
ATOM 1720 C C . ILE A 1 233 ? 11.18 -14.211 -17.656 1 97.5 233 ILE A C 1
ATOM 1722 O O . ILE A 1 233 ? 11.172 -14.398 -18.875 1 97.5 233 ILE A O 1
ATOM 1726 N N . GLU A 1 234 ? 12.141 -14.523 -16.859 1 95.88 234 GLU A N 1
ATOM 1727 C CA . GLU A 1 234 ? 13.32 -15.234 -17.344 1 95.88 234 GLU A CA 1
ATOM 1728 C C . GLU A 1 234 ? 13.109 -16.75 -17.312 1 95.88 234 GLU A C 1
ATOM 1730 O O . GLU A 1 234 ? 13.562 -17.469 -18.203 1 95.88 234 GLU A O 1
ATOM 1735 N N . ARG A 1 235 ? 12.5 -17.219 -16.266 1 95.38 235 ARG A N 1
ATOM 1736 C CA . ARG A 1 235 ? 12.219 -18.641 -16.109 1 95.38 235 ARG A CA 1
ATOM 1737 C C . ARG A 1 235 ? 11.141 -18.875 -15.062 1 95.38 235 ARG A C 1
ATOM 1739 O O . ARG A 1 235 ? 10.828 -17.984 -14.273 1 95.38 235 ARG A O 1
ATOM 1746 N N . VAL A 1 236 ? 10.594 -20.031 -15.094 1 97 236 VAL A N 1
ATOM 1747 C CA . VAL A 1 236 ? 9.617 -20.469 -14.109 1 97 236 VAL A CA 1
ATOM 1748 C C . VAL A 1 236 ? 10.141 -21.703 -13.367 1 97 236 VAL A C 1
ATOM 1750 O O . VAL A 1 236 ? 10.68 -22.625 -13.984 1 97 236 VAL A O 1
ATOM 1753 N N . GLU A 1 237 ? 10.023 -21.641 -12.07 1 96.5 237 GLU A N 1
ATOM 1754 C CA . GLU A 1 237 ? 10.492 -22.734 -11.227 1 96.5 237 GLU A CA 1
ATOM 1755 C C . GLU A 1 237 ? 9.336 -23.344 -10.43 1 96.5 237 GLU A C 1
ATOM 1757 O O . GLU A 1 237 ? 8.461 -22.625 -9.953 1 96.5 237 GLU A O 1
ATOM 1762 N N . VAL A 1 238 ? 9.359 -24.594 -10.398 1 97.56 238 VAL A N 1
ATOM 1763 C CA . VAL A 1 238 ? 8.391 -25.297 -9.57 1 97.56 238 VAL A CA 1
ATOM 1764 C C . VAL A 1 238 ? 9.109 -26.078 -8.469 1 97.56 238 VAL A C 1
ATOM 1766 O O . VAL A 1 238 ? 9.891 -26.984 -8.758 1 97.56 238 VAL A O 1
ATOM 1769 N N . VAL A 1 239 ? 8.898 -25.703 -7.281 1 97.12 239 VAL A N 1
ATOM 1770 C CA . VAL A 1 239 ? 9.398 -26.422 -6.121 1 97.12 239 VAL A CA 1
ATOM 1771 C C . VAL A 1 239 ? 8.359 -27.438 -5.656 1 97.12 239 VAL A C 1
ATOM 1773 O O . VAL A 1 239 ? 7.25 -27.062 -5.273 1 97.12 239 VAL A O 1
ATOM 1776 N N . LYS A 1 240 ? 8.742 -28.703 -5.645 1 97.06 240 LYS A N 1
ATOM 1777 C CA . LYS A 1 240 ? 7.781 -29.75 -5.355 1 97.06 240 LYS A CA 1
ATOM 1778 C C . LYS A 1 240 ? 7.754 -30.078 -3.863 1 97.06 240 LYS A C 1
ATOM 1780 O O . LYS A 1 240 ? 8.805 -30.109 -3.211 1 97.06 240 LYS A O 1
ATOM 1785 N N . GLY A 1 241 ? 6.531 -30.25 -3.377 1 96.44 241 GLY A N 1
ATOM 1786 C CA . GLY A 1 241 ? 6.352 -30.594 -1.976 1 96.44 241 GLY A CA 1
ATOM 1787 C C . GLY A 1 241 ? 6.324 -29.375 -1.065 1 96.44 241 GLY A C 1
ATOM 1788 O O . GLY A 1 241 ? 6.473 -28.25 -1.528 1 96.44 241 GLY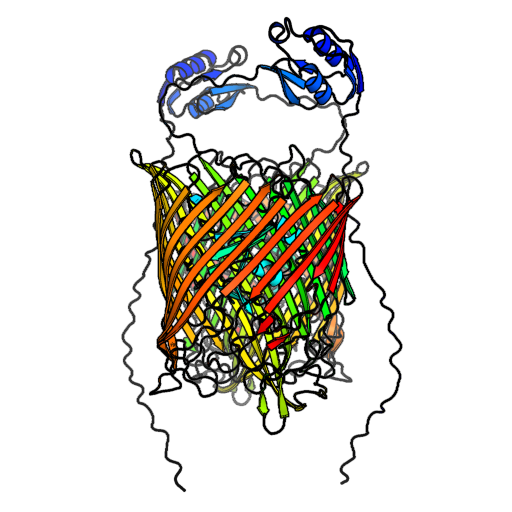 A O 1
ATOM 1789 N N . PRO A 1 242 ? 6.168 -29.625 0.267 1 96.94 242 PRO A N 1
ATOM 1790 C CA . PRO A 1 242 ? 6.113 -28.547 1.258 1 96.94 242 PRO A CA 1
ATOM 1791 C C . PRO A 1 242 ? 7.371 -27.688 1.264 1 96.94 242 PRO A C 1
ATOM 1793 O O . PRO A 1 242 ? 8.484 -28.219 1.293 1 96.94 242 PRO A O 1
ATOM 1796 N N . ALA A 1 243 ? 7.117 -26.438 1.202 1 96.19 243 ALA A N 1
ATOM 1797 C CA . ALA A 1 243 ? 8.227 -25.484 1.176 1 96.19 243 ALA A CA 1
ATOM 1798 C C . ALA A 1 243 ? 8.039 -24.391 2.229 1 96.19 243 ALA A C 1
ATOM 1800 O O . ALA A 1 243 ? 8.648 -23.328 2.135 1 96.19 243 ALA A O 1
ATOM 1801 N N . ALA A 1 244 ? 7.285 -24.594 3.232 1 96.31 244 ALA A N 1
ATOM 1802 C CA . ALA A 1 244 ? 6.965 -23.594 4.25 1 96.31 244 ALA A CA 1
ATOM 1803 C C . ALA A 1 244 ? 8.219 -23.156 5 1 96.31 244 ALA A C 1
ATOM 1805 O O . ALA A 1 244 ? 8.266 -22.062 5.555 1 96.31 244 ALA A O 1
ATOM 1806 N N . VAL A 1 245 ? 9.227 -23.953 5.008 1 96 245 VAL A N 1
ATOM 1807 C CA . VAL A 1 245 ? 10.453 -23.641 5.734 1 96 245 VAL A CA 1
ATOM 1808 C C . VAL A 1 245 ? 11.008 -22.297 5.262 1 96 245 VAL A C 1
ATOM 1810 O O . VAL A 1 245 ? 11.641 -21.578 6.031 1 96 245 VAL A O 1
ATOM 1813 N N . LEU A 1 246 ? 10.773 -22.031 3.992 1 95.38 246 LEU A N 1
ATOM 1814 C CA . LEU A 1 246 ? 11.312 -20.797 3.449 1 95.38 246 LEU A CA 1
ATOM 1815 C C . LEU A 1 246 ? 10.188 -19.844 3.057 1 95.38 246 LEU A C 1
ATOM 1817 O O . LEU A 1 246 ? 10.406 -18.625 2.934 1 95.38 246 LEU A O 1
ATOM 1821 N N . TYR A 1 247 ? 9.016 -20.375 2.779 1 96.56 247 TYR A N 1
ATOM 1822 C CA . TYR A 1 247 ? 8.023 -19.547 2.098 1 96.56 247 TYR A CA 1
ATOM 1823 C C . TYR A 1 247 ? 6.77 -19.391 2.951 1 96.56 247 TYR A C 1
ATOM 1825 O O . TYR A 1 247 ? 5.848 -18.656 2.576 1 96.56 247 TYR A O 1
ATOM 1833 N N . GLY A 1 248 ? 6.699 -20.078 4.062 1 95.69 248 GLY A N 1
ATOM 1834 C CA . GLY A 1 248 ? 5.551 -19.938 4.945 1 95.69 248 GLY A CA 1
ATOM 1835 C C . GLY A 1 248 ? 4.359 -20.766 4.504 1 95.69 248 GLY A C 1
ATOM 1836 O O . GLY A 1 248 ? 4.523 -21.781 3.82 1 95.69 248 GLY A O 1
ATOM 1837 N N . ARG A 1 249 ? 3.186 -20.359 4.859 1 95.25 249 ARG A N 1
ATOM 1838 C CA . ARG A 1 249 ? 1.953 -21.125 4.684 1 95.25 249 ARG A CA 1
ATOM 1839 C C . ARG A 1 249 ? 1.813 -21.625 3.246 1 95.25 249 ARG A C 1
ATOM 1841 O O . ARG A 1 249 ? 2.307 -20.984 2.314 1 95.25 249 ARG A O 1
ATOM 1848 N N . GLY A 1 250 ? 1.087 -22.781 3.082 1 94.5 250 GLY A N 1
ATOM 1849 C CA . GLY A 1 250 ? 0.755 -23.297 1.765 1 94.5 250 GLY A CA 1
ATOM 1850 C C . GLY A 1 250 ? 1.712 -24.375 1.292 1 94.5 250 GLY A C 1
ATOM 1851 O O . GLY A 1 250 ? 2.082 -25.266 2.061 1 94.5 250 GLY A O 1
ATOM 1852 N N . SER A 1 251 ? 1.814 -24.438 0.023 1 86.62 251 SER A N 1
ATOM 1853 C CA . SER A 1 251 ? 2.754 -25.281 -0.708 1 86.62 251 SER A CA 1
ATOM 1854 C C . SER A 1 251 ? 2.551 -26.75 -0.37 1 86.62 251 SER A C 1
ATOM 1856 O O . SER A 1 251 ? 3.52 -27.484 -0.169 1 86.62 251 SER A O 1
ATOM 1858 N N . SER A 1 252 ? 1.373 -27.203 -0.277 1 92.56 252 SER A N 1
ATOM 1859 C CA . SER A 1 252 ? 1.16 -28.609 0.006 1 92.56 252 SER A CA 1
ATOM 1860 C C . SER A 1 252 ? 1.837 -29.5 -1.04 1 92.56 252 SER A C 1
ATOM 1862 O O . SER A 1 252 ? 2.719 -30.297 -0.713 1 92.56 252 SER A O 1
ATOM 1864 N N . GLY A 1 253 ? 1.458 -29.266 -2.266 1 96.69 253 GLY A N 1
ATOM 1865 C CA . GLY A 1 253 ? 2.084 -30.016 -3.342 1 96.69 253 GLY A CA 1
ATOM 1866 C C . GLY A 1 253 ? 3.33 -29.344 -3.891 1 96.69 253 GLY A C 1
ATOM 1867 O O . GLY A 1 253 ? 4.141 -29.984 -4.559 1 96.69 253 GLY A O 1
ATOM 1868 N N . GLY A 1 254 ? 3.402 -28.109 -3.592 1 97.12 254 GLY A N 1
ATOM 1869 C CA . GLY A 1 254 ? 4.512 -27.312 -4.102 1 97.12 254 GLY A CA 1
ATOM 1870 C C . GLY A 1 254 ? 4.121 -25.891 -4.441 1 97.12 254 GLY A C 1
ATOM 1871 O O . GLY A 1 254 ? 3 -25.469 -4.148 1 97.12 254 GLY A O 1
ATOM 1872 N N . LEU A 1 255 ? 5.121 -25.125 -4.973 1 97.38 255 LEU A N 1
ATOM 1873 C CA . LEU A 1 255 ? 4.855 -23.734 -5.355 1 97.38 255 LEU A CA 1
ATOM 1874 C C . LEU A 1 255 ? 5.477 -23.422 -6.711 1 97.38 255 LEU A C 1
ATOM 1876 O O . LEU A 1 255 ? 6.355 -24.141 -7.184 1 97.38 255 LEU A O 1
ATOM 1880 N N . VAL A 1 256 ? 4.945 -22.391 -7.359 1 97.94 256 VAL A N 1
ATOM 1881 C CA . VAL A 1 256 ? 5.453 -21.875 -8.625 1 97.94 256 VAL A CA 1
ATOM 1882 C C . VAL A 1 256 ? 6.117 -20.516 -8.391 1 97.94 256 VAL A C 1
ATOM 1884 O O . VAL A 1 256 ? 5.492 -19.594 -7.863 1 97.94 256 VAL A O 1
ATOM 1887 N N . ASN A 1 257 ? 7.312 -20.422 -8.766 1 97.31 257 ASN A N 1
ATOM 1888 C CA . ASN A 1 257 ? 8.055 -19.172 -8.648 1 97.31 257 ASN A CA 1
ATOM 1889 C C . ASN A 1 257 ? 8.477 -18.641 -10.008 1 97.31 257 ASN A C 1
ATOM 1891 O O . ASN A 1 257 ? 9.227 -19.297 -10.734 1 97.31 257 ASN A O 1
ATOM 1895 N N . ARG A 1 258 ? 8.062 -17.484 -10.297 1 97.5 258 ARG A N 1
ATOM 1896 C CA . ARG A 1 258 ? 8.547 -16.797 -11.484 1 97.5 258 ARG A CA 1
ATOM 1897 C C . ARG A 1 258 ? 9.773 -15.953 -11.164 1 97.5 258 ARG A C 1
ATOM 1899 O O . ARG A 1 258 ? 9.781 -15.195 -10.195 1 97.5 258 ARG A O 1
ATOM 1906 N N . VAL A 1 259 ? 10.75 -16.141 -11.953 1 96.81 259 VAL A N 1
ATOM 1907 C CA . VAL A 1 259 ? 11.961 -15.344 -11.82 1 96.81 259 VAL A CA 1
ATOM 1908 C C . VAL A 1 259 ? 12 -14.273 -12.914 1 96.81 259 VAL A C 1
ATOM 1910 O O . VAL A 1 259 ? 11.977 -14.594 -14.102 1 96.81 259 VAL A O 1
ATOM 1913 N N . THR A 1 260 ? 12.062 -13.062 -12.531 1 97.56 260 THR A N 1
ATOM 1914 C CA . THR A 1 260 ? 11.961 -11.969 -13.484 1 97.56 260 THR A CA 1
ATOM 1915 C C . THR A 1 260 ? 13.312 -11.695 -14.148 1 97.56 260 THR A C 1
ATOM 1917 O O . THR A 1 260 ? 14.359 -12.039 -13.594 1 97.56 260 THR A O 1
ATOM 1920 N N . LYS A 1 261 ? 13.273 -11.117 -15.297 1 97.12 261 LYS A N 1
ATOM 1921 C CA . LYS A 1 261 ? 14.461 -10.609 -15.977 1 97.12 261 LYS A CA 1
ATOM 1922 C C . LYS A 1 261 ? 15.07 -9.445 -15.195 1 97.12 261 LYS A C 1
ATOM 1924 O O . LYS A 1 261 ? 14.352 -8.602 -14.656 1 97.12 261 LYS A O 1
ATOM 1929 N N . LYS A 1 262 ? 16.406 -9.5 -15.156 1 96.75 262 LYS A N 1
ATOM 1930 C CA . LYS A 1 262 ? 17.109 -8.484 -14.375 1 96.75 262 LYS A CA 1
ATOM 1931 C C . LYS A 1 262 ? 18.016 -7.629 -15.266 1 96.75 262 LYS A C 1
ATOM 1933 O O . LYS A 1 262 ? 18.422 -8.062 -16.344 1 96.75 262 LYS A O 1
ATOM 1938 N N . PRO A 1 263 ? 18.344 -6.375 -14.766 1 96.75 263 PRO A N 1
ATOM 1939 C CA . PRO A 1 263 ? 19.375 -5.602 -15.453 1 96.75 263 PRO A CA 1
ATOM 1940 C C . PRO A 1 263 ? 20.766 -6.211 -15.312 1 96.75 263 PRO A C 1
ATOM 1942 O O . PRO A 1 263 ? 20.953 -7.133 -14.516 1 96.75 263 PRO A O 1
ATOM 1945 N N . GLY A 1 264 ? 21.719 -5.613 -16.109 1 93.12 264 GLY A N 1
ATOM 1946 C CA . GLY A 1 264 ? 23.109 -6.047 -16 1 93.12 264 GLY A CA 1
ATOM 1947 C C . GLY A 1 264 ? 23.703 -6.465 -17.328 1 93.12 264 GLY A C 1
ATOM 1948 O O . GLY A 1 264 ? 24.891 -6.77 -17.406 1 93.12 264 GLY A O 1
ATOM 1949 N N . THR A 1 265 ? 22.844 -6.48 -18.312 1 91.81 265 THR A N 1
ATOM 1950 C CA . THR A 1 265 ? 23.312 -6.812 -19.656 1 91.81 265 THR A CA 1
ATOM 1951 C C . THR A 1 265 ? 22.641 -5.914 -20.688 1 91.81 265 THR A C 1
ATOM 1953 O O . THR A 1 265 ? 21.562 -5.375 -20.453 1 91.81 265 THR A O 1
ATOM 1956 N N . ASN A 1 266 ? 23.344 -5.719 -21.766 1 94.62 266 ASN A N 1
ATOM 1957 C CA . ASN A 1 266 ? 22.719 -5 -22.875 1 94.62 266 ASN A CA 1
ATOM 1958 C C . ASN A 1 266 ? 21.781 -5.898 -23.672 1 94.62 266 ASN A C 1
ATOM 1960 O O . ASN A 1 266 ? 22.172 -6.973 -24.125 1 94.62 266 ASN A O 1
ATOM 1964 N N . VAL A 1 267 ? 20.609 -5.547 -23.75 1 95.81 267 VAL A N 1
ATOM 1965 C CA . VAL A 1 267 ? 19.609 -6.312 -24.5 1 95.81 267 VAL A CA 1
ATOM 1966 C C . VAL A 1 267 ? 18.703 -5.363 -25.281 1 95.81 267 VAL A C 1
ATOM 1968 O O . VAL A 1 267 ? 18.312 -4.316 -24.766 1 95.81 267 VAL A O 1
ATOM 1971 N N . SER A 1 268 ? 18.469 -5.586 -26.5 1 95.75 268 SER A N 1
ATOM 1972 C CA . SER A 1 268 ? 17.5 -4.914 -27.359 1 95.75 268 SER A CA 1
ATOM 1973 C C . SER A 1 268 ? 16.719 -5.918 -28.203 1 95.75 268 SER A C 1
ATOM 1975 O O . SER A 1 268 ? 17.188 -6.387 -29.234 1 95.75 268 SER A O 1
ATOM 1977 N N . ASP A 1 269 ? 15.594 -6.215 -27.781 1 96.12 269 ASP A N 1
ATOM 1978 C CA . ASP A 1 269 ? 14.773 -7.234 -28.422 1 96.12 269 ASP A CA 1
ATOM 1979 C C . ASP A 1 269 ? 13.328 -6.77 -28.562 1 96.12 269 ASP A C 1
ATOM 1981 O O . ASP A 1 269 ? 12.773 -6.152 -27.656 1 96.12 269 ASP A O 1
ATOM 1985 N N . ALA A 1 270 ? 12.742 -6.945 -29.703 1 97.5 270 ALA A N 1
ATOM 1986 C CA . ALA A 1 270 ? 11.32 -6.699 -29.938 1 97.5 270 ALA A CA 1
ATOM 1987 C C . ALA A 1 270 ? 10.711 -7.82 -30.781 1 97.5 270 ALA A C 1
ATOM 1989 O O . ALA A 1 270 ? 11.375 -8.398 -31.641 1 97.5 270 ALA A O 1
ATOM 1990 N N . ALA A 1 271 ? 9.453 -8.07 -30.547 1 98 271 ALA A N 1
ATOM 1991 C CA . ALA A 1 271 ? 8.773 -9.125 -31.297 1 98 271 ALA A CA 1
ATOM 1992 C C . ALA A 1 271 ? 7.312 -8.766 -31.547 1 98 271 ALA A C 1
ATOM 1994 O O . ALA A 1 271 ? 6.691 -8.07 -30.734 1 98 271 ALA A O 1
ATOM 1995 N N . VAL A 1 272 ? 6.781 -9.188 -32.625 1 98.12 272 VAL A N 1
ATOM 1996 C CA . VAL A 1 272 ? 5.359 -9.117 -32.938 1 98.12 272 VAL A CA 1
ATOM 1997 C C . VAL A 1 272 ? 4.855 -10.5 -33.375 1 98.12 272 VAL A C 1
ATOM 1999 O O . VAL A 1 272 ? 5.559 -11.242 -34.062 1 98.12 272 VAL A O 1
ATOM 2002 N N . SER A 1 273 ? 3.705 -10.828 -32.938 1 98 273 SER A N 1
ATOM 2003 C CA . SER A 1 273 ? 3.111 -12.109 -33.312 1 98 273 SER A CA 1
ATOM 2004 C C . SER A 1 273 ? 1.656 -11.945 -33.719 1 98 273 SER A C 1
ATOM 2006 O O . SER A 1 273 ? 0.938 -11.102 -33.188 1 98 273 SER A O 1
ATOM 2008 N N . VAL A 1 274 ? 1.224 -12.758 -34.688 1 98.19 274 VAL A N 1
ATOM 2009 C CA . VAL A 1 274 ? -0.162 -12.867 -35.125 1 98.19 274 VAL A CA 1
ATOM 2010 C C . VAL A 1 274 ? -0.602 -14.328 -35.125 1 98.19 274 VAL A C 1
ATOM 2012 O O . VAL A 1 274 ? 0.195 -15.227 -35.375 1 98.19 274 VAL A O 1
ATOM 2015 N N . GLY A 1 275 ? -1.823 -14.578 -34.75 1 97.62 275 GLY A N 1
ATOM 2016 C CA . GLY A 1 275 ? -2.295 -15.945 -34.625 1 97.62 275 GLY A CA 1
ATOM 2017 C C . GLY A 1 275 ? -3.629 -16.188 -35.312 1 97.62 275 GLY A C 1
ATOM 2018 O O . GLY A 1 275 ? -4.156 -15.305 -36 1 97.62 275 GLY A O 1
ATOM 2019 N N . SER A 1 276 ? -4.18 -17.312 -35.094 1 97.38 276 SER A N 1
ATOM 2020 C CA . SER A 1 276 ? -5.297 -17.859 -35.844 1 97.38 276 SER A CA 1
ATOM 2021 C C . SER A 1 276 ? -6.602 -17.141 -35.5 1 97.38 276 SER A C 1
ATOM 2023 O O . SER A 1 276 ? -7.531 -17.125 -36.312 1 97.38 276 SER A O 1
ATOM 2025 N N . TRP A 1 277 ? -6.73 -16.594 -34.406 1 96.62 277 TRP A N 1
ATOM 2026 C CA . TRP A 1 277 ? -7.984 -15.961 -34 1 96.62 277 TRP A CA 1
ATOM 2027 C C . TRP A 1 277 ? -7.816 -14.453 -33.844 1 96.62 277 TRP A C 1
ATOM 2029 O O . TRP A 1 277 ? -8.25 -13.883 -32.844 1 96.62 277 TRP A O 1
ATOM 2039 N N . ALA A 1 278 ? -7.172 -13.875 -34.719 1 92.94 278 ALA A N 1
ATOM 2040 C CA . ALA A 1 278 ? -6.867 -12.445 -34.75 1 92.94 278 ALA A CA 1
ATOM 2041 C C . ALA A 1 278 ? -6.031 -12.039 -33.562 1 92.94 278 ALA A C 1
ATOM 2043 O O . ALA A 1 278 ? -6.23 -10.961 -33 1 92.94 278 ALA A O 1
ATOM 2044 N N . ASP A 1 279 ? -5.262 -13.023 -33.188 1 94.44 279 ASP A N 1
ATOM 2045 C CA . ASP A 1 279 ? -4.34 -12.734 -32.094 1 94.44 279 ASP A CA 1
ATOM 2046 C C . ASP A 1 279 ? -3.24 -11.773 -32.531 1 94.44 279 ASP A C 1
ATOM 2048 O O . ASP A 1 279 ? -2.615 -11.977 -33.562 1 94.44 279 ASP A O 1
ATOM 2052 N N . LYS A 1 280 ? -3.078 -10.695 -31.844 1 98.31 280 LYS A N 1
ATOM 2053 C CA . LYS A 1 280 ? -1.972 -9.766 -32.031 1 98.31 280 LYS A CA 1
ATOM 2054 C C . LYS A 1 280 ? -1.24 -9.484 -30.734 1 98.31 280 LYS A C 1
ATOM 2056 O O . LYS A 1 280 ? -1.866 -9.133 -29.734 1 98.31 280 LYS A O 1
ATOM 2061 N N . ARG A 1 281 ? 0.052 -9.703 -30.781 1 98.25 281 ARG A N 1
ATOM 2062 C CA . ARG A 1 281 ? 0.858 -9.414 -29.594 1 98.25 281 ARG A CA 1
ATOM 2063 C C . ARG A 1 281 ? 2.16 -8.719 -29.969 1 98.25 281 ARG A C 1
ATOM 2065 O O . ARG A 1 281 ? 2.799 -9.086 -30.969 1 98.25 281 ARG A O 1
ATOM 2072 N N . ALA A 1 282 ? 2.471 -7.648 -29.281 1 98.5 282 ALA A N 1
ATOM 2073 C CA . ALA A 1 282 ? 3.77 -6.984 -29.375 1 98.5 282 ALA A CA 1
ATOM 2074 C C . ALA A 1 282 ? 4.512 -7.051 -28.047 1 98.5 282 ALA A C 1
ATOM 2076 O O . ALA A 1 282 ? 3.906 -6.922 -26.984 1 98.5 282 ALA A O 1
ATOM 2077 N N . GLU A 1 283 ? 5.754 -7.387 -28.109 1 97.69 283 GLU A N 1
ATOM 2078 C CA . GLU A 1 283 ? 6.598 -7.449 -26.922 1 97.69 283 GLU A CA 1
ATOM 2079 C C . GLU A 1 283 ? 7.93 -6.734 -27.141 1 97.69 283 GLU A C 1
ATOM 2081 O O . GLU A 1 283 ? 8.398 -6.633 -28.281 1 97.69 283 GLU A O 1
ATOM 2086 N N . PHE A 1 284 ? 8.562 -6.242 -26.047 1 97.94 284 PHE A N 1
ATOM 2087 C CA . PHE A 1 284 ? 9.906 -5.676 -26.141 1 97.94 284 PHE A CA 1
ATOM 2088 C C . PHE A 1 284 ? 10.695 -5.949 -24.875 1 97.94 284 PHE A C 1
ATOM 2090 O O . PHE A 1 284 ? 10.109 -6.227 -23.812 1 97.94 284 PHE A O 1
ATOM 2097 N N . ASP A 1 285 ? 11.914 -6.004 -24.938 1 98.06 285 ASP A N 1
ATOM 2098 C CA . ASP A 1 285 ? 12.914 -6.195 -23.891 1 98.06 285 ASP A CA 1
ATOM 2099 C C . ASP A 1 285 ? 14.164 -5.363 -24.172 1 98.06 285 ASP A C 1
ATOM 2101 O O . ASP A 1 285 ? 14.945 -5.691 -25.062 1 98.06 285 ASP A O 1
ATOM 2105 N N . VAL A 1 286 ? 14.336 -4.312 -23.422 1 98.19 286 VAL A N 1
ATOM 2106 C CA . VAL A 1 286 ? 15.461 -3.41 -23.641 1 98.19 286 VAL A CA 1
ATOM 2107 C C . VAL A 1 286 ? 16.219 -3.193 -22.328 1 98.19 286 VAL A C 1
ATOM 2109 O O . VAL A 1 286 ? 15.625 -2.834 -21.312 1 98.19 286 VAL A O 1
ATOM 2112 N N . GLY A 1 287 ? 17.438 -3.523 -22.344 1 97.56 287 GLY A N 1
ATOM 2113 C CA . GLY A 1 287 ? 18.297 -3.324 -21.203 1 97.56 287 GLY A CA 1
ATOM 2114 C C . GLY A 1 287 ? 19.625 -2.691 -21.562 1 97.56 287 GLY A C 1
ATOM 2115 O O . GLY A 1 287 ? 20.141 -2.898 -22.656 1 97.56 287 GLY A O 1
ATOM 2116 N N . ARG A 1 288 ? 20.25 -1.863 -20.688 1 97.19 288 ARG A N 1
ATOM 2117 C CA . ARG A 1 288 ? 21.562 -1.257 -20.859 1 97.19 288 ARG A CA 1
ATOM 2118 C C . ARG A 1 288 ? 22.391 -1.422 -19.594 1 97.19 288 ARG A C 1
ATOM 2120 O O . ARG A 1 288 ? 21.891 -1.264 -18.469 1 97.19 288 ARG A O 1
ATOM 2127 N N . ALA A 1 289 ? 23.5 -1.82 -19.766 1 95.81 289 ALA A N 1
ATOM 2128 C CA . ALA A 1 289 ? 24.516 -1.894 -18.734 1 95.81 289 ALA A CA 1
ATOM 2129 C C . ALA A 1 289 ? 25.844 -1.298 -19.219 1 95.81 289 ALA A C 1
ATOM 2131 O O . ALA A 1 289 ? 26.812 -2.025 -19.453 1 95.81 289 ALA A O 1
ATOM 2132 N N . PRO A 1 290 ? 25.969 -0.063 -19.266 1 92.25 290 PRO A N 1
ATOM 2133 C CA . PRO A 1 290 ? 27.188 0.542 -19.812 1 92.25 290 PRO A CA 1
ATOM 2134 C C . PRO A 1 290 ? 28.422 0.184 -19 1 92.25 290 PRO A C 1
ATOM 2136 O O . PRO A 1 290 ? 28.375 0.122 -17.766 1 92.25 290 PRO A O 1
ATOM 2139 N N . ALA A 1 291 ? 29.453 -0.06 -19.766 1 88.12 291 ALA A N 1
ATOM 2140 C CA . ALA A 1 291 ? 30.719 -0.375 -19.109 1 88.12 291 ALA A CA 1
ATOM 2141 C C . ALA A 1 291 ? 31.188 0.775 -18.219 1 88.12 291 ALA A C 1
ATOM 2143 O O . ALA A 1 291 ? 31.078 1.943 -18.609 1 88.12 291 ALA A O 1
ATOM 2144 N N . GLY A 1 292 ? 31.625 0.446 -17.062 1 85 292 GLY A N 1
ATOM 2145 C CA . GLY A 1 292 ? 32.156 1.44 -16.141 1 85 292 GLY A CA 1
ATOM 2146 C C . GLY A 1 292 ? 31.078 2.119 -15.312 1 85 292 GLY A C 1
ATOM 2147 O O . GLY A 1 292 ? 31.391 2.891 -14.398 1 85 292 GLY A O 1
ATOM 2148 N N . SER A 1 293 ? 29.875 1.798 -15.719 1 86.69 293 SER A N 1
ATOM 2149 C CA . SER A 1 293 ? 28.797 2.428 -14.969 1 86.69 293 SER A CA 1
ATOM 2150 C C . SER A 1 293 ? 28.359 1.565 -13.789 1 86.69 293 SER A C 1
ATOM 2152 O O . SER A 1 293 ? 28.344 0.336 -13.883 1 86.69 293 SER A O 1
ATOM 2154 N N . ASP A 1 294 ? 28.016 2.24 -12.68 1 88.75 294 ASP A N 1
ATOM 2155 C CA . ASP A 1 294 ? 27.484 1.544 -11.508 1 88.75 294 ASP A CA 1
ATOM 2156 C C . ASP A 1 294 ? 25.984 1.295 -11.656 1 88.75 294 ASP A C 1
ATOM 2158 O O . ASP A 1 294 ? 25.359 0.673 -10.789 1 88.75 294 ASP A O 1
ATOM 2162 N N . TRP A 1 295 ? 25.453 1.779 -12.789 1 90.38 295 TRP A N 1
ATOM 2163 C CA . TRP A 1 295 ? 24.016 1.665 -12.992 1 90.38 295 TRP A CA 1
ATOM 2164 C C . TRP A 1 295 ? 23.703 0.817 -14.219 1 90.38 295 TRP A C 1
ATOM 2166 O O . TRP A 1 295 ? 24.422 0.884 -15.227 1 90.38 295 TRP A O 1
ATOM 2176 N N . SER A 1 296 ? 22.734 0.025 -14.141 1 96.44 296 SER A N 1
ATOM 2177 C CA . SER A 1 296 ? 22.125 -0.666 -15.273 1 96.44 296 SER A CA 1
ATOM 2178 C C . SER A 1 296 ? 20.609 -0.675 -15.164 1 96.44 296 SER A C 1
ATOM 2180 O O . SER A 1 296 ? 20.062 -0.531 -14.07 1 96.44 296 SER A O 1
ATOM 2182 N N . TRP A 1 297 ? 19.938 -0.714 -16.219 1 96.81 297 TRP A N 1
ATOM 2183 C CA . TRP A 1 297 ? 18.469 -0.723 -16.203 1 96.81 297 TRP A CA 1
ATOM 2184 C C . TRP A 1 297 ? 17.922 -1.657 -17.281 1 96.81 297 TRP A C 1
ATOM 2186 O O . TRP A 1 297 ? 18.656 -2.066 -18.188 1 96.81 297 TRP A O 1
ATOM 2196 N N . ARG A 1 298 ? 16.734 -2.084 -17.172 1 98.12 298 ARG A N 1
ATOM 2197 C CA . ARG A 1 298 ? 16.031 -2.93 -18.125 1 98.12 298 ARG A CA 1
ATOM 2198 C C . ARG A 1 298 ? 14.523 -2.652 -18.094 1 98.12 298 ARG A C 1
ATOM 2200 O O . ARG A 1 298 ? 13.969 -2.365 -17.031 1 98.12 298 ARG A O 1
ATOM 2207 N N . VAL A 1 299 ? 13.875 -2.625 -19.219 1 98.12 299 VAL A N 1
ATOM 2208 C CA . VAL A 1 299 ? 12.43 -2.479 -19.312 1 98.12 299 VAL A CA 1
ATOM 2209 C C . VAL A 1 299 ? 11.867 -3.531 -20.266 1 98.12 299 VAL A C 1
ATOM 2211 O O . VAL A 1 299 ? 12.359 -3.689 -21.391 1 98.12 299 VAL A O 1
ATOM 2214 N N . THR A 1 300 ? 10.914 -4.227 -19.781 1 98.44 300 THR A N 1
ATOM 2215 C CA . THR A 1 300 ? 10.195 -5.188 -20.594 1 98.44 300 THR A CA 1
ATOM 2216 C C . THR A 1 300 ? 8.711 -4.82 -20.688 1 98.44 300 THR A C 1
ATOM 2218 O O . THR A 1 300 ? 8.195 -4.102 -19.828 1 98.44 300 THR A O 1
ATOM 2221 N N . GLY A 1 301 ? 8.078 -5.285 -21.719 1 97.81 301 GLY A N 1
ATOM 2222 C CA . GLY A 1 301 ? 6.648 -5.043 -21.844 1 97.81 301 GLY A CA 1
ATOM 2223 C C . GLY A 1 301 ? 6 -5.867 -22.938 1 97.81 301 GLY A C 1
ATOM 2224 O O . GLY A 1 301 ? 6.691 -6.473 -23.766 1 97.81 301 GLY A O 1
ATOM 2225 N N . ALA A 1 302 ? 4.66 -5.883 -22.875 1 98.44 302 ALA A N 1
ATOM 2226 C CA . ALA A 1 302 ? 3.867 -6.562 -23.891 1 98.44 302 ALA A CA 1
ATOM 2227 C C . ALA A 1 302 ? 2.465 -5.969 -23.984 1 98.44 302 ALA A C 1
ATOM 2229 O O . ALA A 1 302 ? 1.946 -5.434 -23 1 98.44 302 ALA A O 1
ATOM 2230 N N . ALA A 1 303 ? 1.92 -5.953 -25.125 1 98.44 303 ALA A N 1
ATOM 2231 C CA . ALA A 1 303 ? 0.519 -5.648 -25.406 1 98.44 303 ALA A CA 1
ATOM 2232 C C . ALA A 1 303 ? -0.116 -6.73 -26.281 1 98.44 303 ALA A C 1
ATOM 2234 O O . ALA A 1 303 ? 0.51 -7.227 -27.219 1 98.44 303 ALA A O 1
ATOM 2235 N N . GLU A 1 304 ? -1.28 -7.145 -25.906 1 98.19 304 GLU A N 1
ATOM 2236 C CA . GLU A 1 304 ? -1.95 -8.234 -26.609 1 98.19 304 GLU A CA 1
ATOM 2237 C C . GLU A 1 304 ? -3.428 -7.926 -26.828 1 98.19 304 GLU A C 1
ATOM 2239 O O . GLU A 1 304 ? -4.098 -7.41 -25.922 1 98.19 304 GLU A O 1
ATOM 2244 N N . ASP A 1 305 ? -3.91 -8.062 -27.953 1 98 305 ASP A N 1
ATOM 2245 C CA . ASP A 1 305 ? -5.301 -8.016 -28.406 1 98 305 ASP A CA 1
ATOM 2246 C C . ASP A 1 305 ? -5.672 -9.273 -29.188 1 98 305 ASP A C 1
ATOM 2248 O O . ASP A 1 305 ? -5.117 -9.539 -30.25 1 98 305 ASP A O 1
ATOM 2252 N N . ALA A 1 306 ? -6.629 -10 -28.656 1 97.38 306 ALA A N 1
ATOM 2253 C CA . ALA A 1 306 ? -6.902 -11.297 -29.266 1 97.38 306 ALA A CA 1
ATOM 2254 C C . ALA A 1 306 ? -8.375 -11.672 -29.125 1 97.38 306 ALA A C 1
ATOM 2256 O O . ALA A 1 306 ? -9.07 -11.141 -28.25 1 97.38 306 ALA A O 1
ATOM 2257 N N . ASN A 1 307 ? -8.789 -12.492 -30.016 1 97.19 307 ASN A N 1
ATOM 2258 C CA . ASN A 1 307 ? -10 -13.289 -29.828 1 97.19 307 ASN A CA 1
ATOM 2259 C C . ASN A 1 307 ? -9.664 -14.727 -29.422 1 97.19 307 ASN A C 1
ATOM 2261 O O . ASN A 1 307 ? -8.617 -14.977 -28.812 1 97.19 307 ASN A O 1
ATOM 2265 N N . SER A 1 308 ? -10.633 -15.641 -29.688 1 96.31 308 SER A N 1
ATOM 2266 C CA . SER A 1 308 ? -10.43 -17.016 -29.234 1 96.31 308 SER A CA 1
ATOM 2267 C C . SER A 1 308 ? -11.266 -17.984 -30.062 1 96.31 308 SER A C 1
ATOM 2269 O O . SER A 1 308 ? -12.125 -17.578 -30.844 1 96.31 308 SER A O 1
ATOM 2271 N N . TYR A 1 309 ? -10.945 -19.219 -29.969 1 97.31 309 TYR A N 1
ATOM 2272 C CA . TYR A 1 309 ? -11.797 -20.266 -30.531 1 97.31 309 TYR A CA 1
ATOM 2273 C C . TYR A 1 309 ? -13.109 -20.359 -29.766 1 97.31 309 TYR A C 1
ATOM 2275 O O . TYR A 1 309 ? -14.094 -20.891 -30.281 1 97.31 309 TYR A O 1
ATOM 2283 N N . ARG A 1 310 ? -13.102 -19.922 -28.547 1 97.62 310 ARG A N 1
ATOM 2284 C CA . ARG A 1 310 ? -14.32 -19.859 -27.75 1 97.62 310 ARG A CA 1
ATOM 2285 C C . ARG A 1 310 ? -15.219 -18.703 -28.203 1 97.62 310 ARG A C 1
ATOM 2287 O O . ARG A 1 310 ? -14.75 -17.578 -28.344 1 97.62 310 ARG A O 1
ATOM 2294 N N . SER A 1 311 ? -16.438 -18.969 -28.312 1 97.12 311 SER A N 1
ATOM 2295 C CA . SER A 1 311 ? -17.359 -17.953 -28.797 1 97.12 311 SER A CA 1
ATOM 2296 C C . SER A 1 311 ? -17.391 -16.734 -27.875 1 97.12 311 SER A C 1
ATOM 2298 O O . SER A 1 311 ? -17.375 -16.875 -26.656 1 97.12 311 SER A O 1
ATOM 2300 N N . GLN A 1 312 ? -17.312 -15.523 -28.469 1 96.5 312 GLN A N 1
ATOM 2301 C CA . GLN A 1 312 ? -17.453 -14.211 -27.844 1 96.5 312 GLN A CA 1
ATOM 2302 C C . GLN A 1 312 ? -16.188 -13.82 -27.094 1 96.5 312 GLN A C 1
ATOM 2304 O O . GLN A 1 312 ? -16.062 -12.68 -26.641 1 96.5 312 GLN A O 1
ATOM 2309 N N . GLN A 1 313 ? -15.328 -14.727 -26.938 1 96.81 313 GLN A N 1
ATOM 2310 C CA . GLN A 1 313 ? -14.164 -14.461 -26.109 1 96.81 313 GLN A CA 1
ATOM 2311 C C . GLN A 1 313 ? -13.266 -13.406 -26.75 1 96.81 313 GLN A C 1
ATOM 2313 O O . GLN A 1 313 ? -13.156 -13.336 -27.969 1 96.81 313 GLN A O 1
ATOM 2318 N N . PHE A 1 314 ? -12.633 -12.586 -25.891 1 97.5 314 PHE A N 1
ATOM 2319 C CA . PHE A 1 314 ? -11.57 -11.672 -26.297 1 97.5 314 PHE A CA 1
ATOM 2320 C C . PHE A 1 314 ? -10.531 -11.531 -25.188 1 97.5 314 PHE A C 1
ATOM 2322 O O . PHE A 1 314 ? -10.75 -11.984 -24.062 1 97.5 314 PHE A O 1
ATOM 2329 N N . LEU A 1 315 ? -9.391 -11 -25.547 1 97.19 315 LEU A N 1
ATOM 2330 C CA . LEU A 1 315 ? -8.328 -10.68 -24.594 1 97.19 315 LEU A CA 1
ATOM 2331 C C . LEU A 1 315 ? -7.703 -9.328 -24.906 1 97.19 315 LEU A C 1
ATOM 2333 O O . LEU A 1 315 ? -7.285 -9.086 -26.031 1 97.19 315 LEU A O 1
ATOM 2337 N N . GLU A 1 316 ? -7.703 -8.445 -23.953 1 98.25 316 GLU A N 1
ATOM 2338 C CA . GLU A 1 316 ? -6.926 -7.207 -23.938 1 98.25 316 GLU A CA 1
ATOM 2339 C C . GLU A 1 316 ? -5.938 -7.195 -22.781 1 98.25 316 GLU A C 1
ATOM 2341 O O . GLU A 1 316 ? -6.344 -7.191 -21.609 1 98.25 316 GLU A O 1
ATOM 2346 N N . ARG A 1 317 ? -4.699 -7.211 -23.109 1 98.06 317 ARG A N 1
ATOM 2347 C CA . ARG A 1 317 ? -3.693 -7.277 -22.047 1 98.06 317 ARG A CA 1
ATOM 2348 C C . ARG A 1 317 ? -2.564 -6.281 -22.312 1 98.06 317 ARG A C 1
ATOM 2350 O O . ARG A 1 317 ? -2.137 -6.102 -23.453 1 98.06 317 ARG A O 1
ATOM 2357 N N . GLN A 1 318 ? -2.123 -5.578 -21.297 1 98.12 318 GLN A N 1
ATOM 2358 C CA . GLN A 1 318 ? -0.954 -4.707 -21.281 1 98.12 318 GLN A CA 1
ATOM 2359 C C . GLN A 1 318 ? -0.071 -5 -20.062 1 98.12 318 GLN A C 1
ATOM 2361 O O . GLN A 1 318 ? -0.575 -5.223 -18.969 1 98.12 318 GLN A O 1
ATOM 2366 N N . ALA A 1 319 ? 1.199 -5.105 -20.312 1 98.19 319 ALA A N 1
ATOM 2367 C CA . ALA A 1 319 ? 2.162 -5.328 -19.234 1 98.19 319 ALA A CA 1
ATOM 2368 C C . ALA A 1 319 ? 3.428 -4.504 -19.453 1 98.19 319 ALA A C 1
ATOM 2370 O O . ALA A 1 319 ? 3.885 -4.344 -20.594 1 98.19 319 ALA A O 1
ATOM 2371 N N . ILE A 1 320 ? 4.02 -3.957 -18.422 1 98.19 320 ILE A N 1
ATOM 2372 C CA . ILE A 1 320 ? 5.297 -3.252 -18.453 1 98.19 320 ILE A CA 1
ATOM 2373 C C . ILE A 1 320 ? 6.043 -3.49 -17.141 1 98.19 320 ILE A C 1
ATOM 2375 O O . ILE A 1 320 ? 5.422 -3.596 -16.078 1 98.19 320 ILE A O 1
ATOM 2379 N N . ALA A 1 321 ? 7.348 -3.648 -17.203 1 98.56 321 ALA A N 1
ATOM 2380 C CA . ALA A 1 321 ? 8.133 -3.928 -16 1 98.56 321 ALA A CA 1
ATOM 2381 C C . ALA A 1 321 ? 9.508 -3.273 -16.078 1 98.56 321 ALA A C 1
ATOM 2383 O O . ALA A 1 321 ? 10.461 -3.871 -16.594 1 98.56 321 ALA A O 1
ATOM 2384 N N . PRO A 1 322 ? 9.711 -2.113 -15.562 1 97.69 322 PRO A N 1
ATOM 2385 C CA . PRO A 1 322 ? 11.031 -1.489 -15.453 1 97.69 322 PRO A CA 1
ATOM 2386 C C . PRO A 1 322 ? 11.82 -1.988 -14.242 1 97.69 322 PRO A C 1
ATOM 2388 O O . PRO A 1 322 ? 11.234 -2.334 -13.219 1 97.69 322 PRO A O 1
ATOM 2391 N N . SER A 1 323 ? 13.109 -2.041 -14.383 1 97.38 323 SER A N 1
ATOM 2392 C CA . SER A 1 323 ? 14.008 -2.381 -13.289 1 97.38 323 SER A CA 1
ATOM 2393 C C . SER A 1 323 ? 15.336 -1.635 -13.414 1 97.38 323 SER A C 1
ATOM 2395 O O . SER A 1 323 ? 15.789 -1.344 -14.516 1 97.38 323 SER A O 1
ATOM 2397 N N . VAL A 1 324 ? 15.945 -1.348 -12.258 1 95.75 324 VAL A N 1
ATOM 2398 C CA . VAL A 1 324 ? 17.234 -0.655 -12.172 1 95.75 324 VAL A CA 1
ATOM 2399 C C . VAL A 1 324 ? 18.109 -1.34 -11.133 1 95.75 324 VAL A C 1
ATOM 2401 O O . VAL A 1 324 ? 17.641 -1.734 -10.07 1 95.75 324 VAL A O 1
ATOM 2404 N N . LEU A 1 325 ? 19.328 -1.528 -11.516 1 96.25 325 LEU A N 1
ATOM 2405 C CA . LEU A 1 325 ? 20.344 -2.066 -10.609 1 96.25 325 LEU A CA 1
ATOM 2406 C C . LEU A 1 325 ? 21.453 -1.06 -10.383 1 96.25 325 LEU A C 1
ATOM 2408 O O . LEU A 1 325 ? 22.062 -0.579 -11.344 1 96.25 325 LEU A O 1
ATOM 2412 N N . TRP A 1 326 ? 21.656 -0.696 -9.141 1 93.19 326 TRP A N 1
ATOM 2413 C CA . TRP A 1 326 ? 22.734 0.203 -8.727 1 93.19 326 TRP A CA 1
ATOM 2414 C C . TRP A 1 326 ? 23.781 -0.538 -7.898 1 93.19 326 TRP A C 1
ATOM 2416 O O . TRP A 1 326 ? 23.453 -1.117 -6.859 1 93.19 326 TRP A O 1
ATOM 2426 N N . LYS A 1 327 ? 24.984 -0.598 -8.391 1 92.06 327 LYS A N 1
ATOM 2427 C CA . LYS A 1 327 ? 26.125 -1.175 -7.695 1 92.06 327 LYS A CA 1
ATOM 2428 C C . LYS A 1 327 ? 27.219 -0.125 -7.449 1 92.06 327 LYS A C 1
ATOM 2430 O O . LYS A 1 327 ? 28.219 -0.093 -8.156 1 92.06 327 LYS A O 1
ATOM 2435 N N . PRO A 1 328 ? 27.062 0.539 -6.375 1 85.62 328 PRO A N 1
ATOM 2436 C CA . PRO A 1 328 ? 28 1.647 -6.148 1 85.62 328 PRO A CA 1
ATOM 2437 C C . PRO A 1 328 ? 29.422 1.176 -5.863 1 85.62 328 PRO A C 1
ATOM 2439 O O . PRO A 1 328 ? 30.375 1.925 -6.074 1 85.62 328 PRO A O 1
ATOM 2442 N N . ASP A 1 329 ? 29.547 -0.043 -5.293 1 82.75 329 ASP A N 1
ATOM 2443 C CA . ASP A 1 329 ? 30.844 -0.639 -5.008 1 82.75 329 ASP A CA 1
ATOM 2444 C C . ASP A 1 329 ? 30.797 -2.158 -5.156 1 82.75 329 ASP A C 1
ATOM 2446 O O . ASP A 1 329 ? 29.844 -2.705 -5.703 1 82.75 329 ASP A O 1
ATOM 2450 N N . GLY A 1 330 ? 31.797 -2.756 -4.918 1 84.12 330 GLY A N 1
ATOM 2451 C CA . GLY A 1 330 ? 31.875 -4.203 -5.066 1 84.12 330 GLY A CA 1
ATOM 2452 C C . GLY A 1 330 ? 31.188 -4.949 -3.936 1 84.12 330 GLY A C 1
ATOM 2453 O O . GLY A 1 330 ? 30.953 -6.152 -4.035 1 84.12 330 GLY A O 1
ATOM 2454 N N . ALA A 1 331 ? 30.703 -4.277 -2.932 1 89.44 331 ALA A N 1
ATOM 2455 C CA . ALA A 1 331 ? 30.172 -4.953 -1.75 1 89.44 331 ALA A CA 1
ATOM 2456 C C . ALA A 1 331 ? 28.656 -4.758 -1.64 1 89.44 331 ALA A C 1
ATOM 2458 O O . ALA A 1 331 ? 27.984 -5.5 -0.927 1 89.44 331 ALA A O 1
ATOM 2459 N N . SER A 1 332 ? 28.156 -3.773 -2.287 1 90.5 332 SER A N 1
ATOM 2460 C CA . SER A 1 332 ? 26.75 -3.438 -2.105 1 90.5 332 SER A CA 1
ATOM 2461 C C . SER A 1 332 ? 26.031 -3.361 -3.443 1 90.5 332 SER A C 1
ATOM 2463 O O . SER A 1 332 ? 26.625 -3.021 -4.465 1 90.5 332 SER A O 1
ATOM 2465 N N . SER A 1 333 ? 24.734 -3.729 -3.438 1 93.56 333 SER A N 1
ATOM 2466 C CA . SER A 1 333 ? 23.875 -3.541 -4.602 1 93.56 333 SER A CA 1
ATOM 2467 C C . SER A 1 333 ? 22.453 -3.223 -4.188 1 93.56 333 SER A C 1
ATOM 2469 O O . SER A 1 333 ? 21.984 -3.684 -3.141 1 93.56 333 SER A O 1
ATOM 2471 N N . LEU A 1 334 ? 21.766 -2.387 -4.918 1 92.75 334 LEU A N 1
ATOM 2472 C CA . LEU A 1 334 ? 20.344 -2.072 -4.77 1 92.75 334 LEU A CA 1
ATOM 2473 C C . LEU A 1 334 ? 19.594 -2.312 -6.074 1 92.75 334 LEU A C 1
ATOM 2475 O O . LEU A 1 334 ? 19.906 -1.706 -7.098 1 92.75 334 LEU A O 1
ATOM 2479 N N . MET A 1 335 ? 18.641 -3.189 -6.062 1 96.06 335 MET A N 1
ATOM 2480 C CA . MET A 1 335 ? 17.781 -3.488 -7.195 1 96.06 335 MET A CA 1
ATOM 2481 C C . MET A 1 335 ? 16.375 -2.939 -6.969 1 96.06 335 MET A C 1
ATOM 2483 O O . MET A 1 335 ? 15.742 -3.24 -5.953 1 96.06 335 MET A O 1
ATOM 2487 N N . LEU A 1 336 ? 15.945 -2.107 -7.84 1 94.25 336 LEU A N 1
ATOM 2488 C CA . LEU A 1 336 ? 14.578 -1.599 -7.832 1 94.25 336 LEU A CA 1
ATOM 2489 C C . LEU A 1 336 ? 13.781 -2.16 -9.008 1 94.25 336 LEU A C 1
ATOM 2491 O O . LEU A 1 336 ? 14.234 -2.098 -10.148 1 94.25 336 LEU A O 1
ATOM 2495 N N . GLN A 1 337 ? 12.609 -2.715 -8.68 1 96.94 337 GLN A N 1
ATOM 2496 C CA . GLN A 1 337 ? 11.758 -3.297 -9.711 1 96.94 337 GLN A CA 1
ATOM 2497 C C . GLN A 1 337 ? 10.312 -2.836 -9.555 1 96.94 337 GLN A C 1
ATOM 2499 O O . GLN A 1 337 ? 9.82 -2.705 -8.438 1 96.94 337 GLN A O 1
ATOM 2504 N N . ALA A 1 338 ? 9.68 -2.572 -10.648 1 94.69 338 ALA A N 1
ATOM 2505 C CA . ALA A 1 338 ? 8.25 -2.289 -10.68 1 94.69 338 ALA A CA 1
ATOM 2506 C C . ALA A 1 338 ? 7.57 -3.045 -11.82 1 94.69 338 ALA A C 1
ATOM 2508 O O . ALA A 1 338 ? 8.227 -3.459 -12.773 1 94.69 338 ALA A O 1
ATOM 2509 N N . ASP A 1 339 ? 6.305 -3.262 -11.648 1 95.62 339 ASP A N 1
ATOM 2510 C CA . ASP A 1 339 ? 5.551 -3.822 -12.766 1 95.62 339 ASP A CA 1
ATOM 2511 C C . ASP A 1 339 ? 4.082 -3.404 -12.703 1 95.62 339 ASP A C 1
ATOM 2513 O O . ASP A 1 339 ? 3.582 -3.045 -11.633 1 95.62 339 ASP A O 1
ATOM 2517 N N . TYR A 1 340 ? 3.523 -3.408 -13.844 1 96.62 340 TYR A N 1
ATOM 2518 C CA . TYR A 1 340 ? 2.1 -3.15 -14.039 1 96.62 340 TYR A CA 1
ATOM 2519 C C . TYR A 1 340 ? 1.507 -4.105 -15.07 1 96.62 340 TYR A C 1
ATOM 2521 O O . TYR A 1 340 ? 2.137 -4.402 -16.078 1 96.62 340 TYR A O 1
ATOM 2529 N N . LEU A 1 341 ? 0.284 -4.609 -14.805 1 98.31 341 LEU A N 1
ATOM 2530 C CA . LEU A 1 341 ? -0.431 -5.508 -15.703 1 98.31 341 LEU A CA 1
ATOM 2531 C C . LEU A 1 341 ? -1.929 -5.219 -15.68 1 98.31 341 LEU A C 1
ATOM 2533 O O . LEU A 1 341 ? -2.516 -5.051 -14.609 1 98.31 341 LEU A O 1
ATOM 2537 N N . ARG A 1 342 ? -2.508 -5.035 -16.781 1 98.12 342 ARG A N 1
ATOM 2538 C CA . ARG A 1 342 ? -3.955 -5.02 -16.969 1 98.12 342 ARG A CA 1
ATOM 2539 C C . ARG A 1 342 ? -4.398 -6.148 -17.891 1 98.12 342 ARG A C 1
ATOM 2541 O O . ARG A 1 342 ? -3.812 -6.355 -18.953 1 98.12 342 ARG A O 1
ATOM 2548 N N . ASP A 1 343 ? -5.359 -6.883 -17.516 1 98.31 343 ASP A N 1
ATOM 2549 C CA . ASP A 1 343 ? -5.918 -8.008 -18.266 1 98.31 343 ASP A CA 1
ATOM 2550 C C . ASP A 1 343 ? -7.441 -7.973 -18.25 1 98.31 343 ASP A C 1
ATOM 2552 O O . ASP A 1 343 ? -8.062 -7.984 -17.188 1 98.31 343 ASP A O 1
ATOM 2556 N N . LYS A 1 344 ? -8.039 -7.887 -19.406 1 98.19 344 LYS A N 1
ATOM 2557 C CA . LYS A 1 344 ? -9.5 -7.941 -19.531 1 98.19 344 LYS A CA 1
ATOM 2558 C C . LYS A 1 344 ? -9.922 -9.023 -20.531 1 98.19 344 LYS A C 1
ATOM 2560 O O . LYS A 1 344 ? -9.359 -9.133 -21.609 1 98.19 344 LYS A O 1
ATOM 2565 N N . ARG A 1 345 ? -10.945 -9.734 -20.172 1 98.19 345 ARG A N 1
ATOM 2566 C CA . ARG A 1 345 ? -11.406 -10.867 -20.969 1 98.19 345 ARG A CA 1
ATOM 2567 C C . ARG A 1 345 ? -12.828 -11.266 -20.578 1 98.19 345 ARG A C 1
ATOM 2569 O O . ARG A 1 345 ? -13.375 -10.75 -19.609 1 98.19 345 ARG A O 1
ATOM 2576 N N . VAL A 1 346 ? -13.352 -12.156 -21.406 1 97.56 346 VAL A N 1
ATOM 2577 C CA . VAL A 1 346 ? -14.602 -12.781 -21.016 1 97.56 346 VAL A CA 1
ATOM 2578 C C . VAL A 1 346 ? -14.336 -13.859 -19.953 1 97.56 346 VAL A C 1
ATOM 2580 O O . VAL A 1 346 ? -13.375 -14.617 -20.062 1 97.56 346 VAL A O 1
ATOM 2583 N N . THR A 1 347 ? -15.125 -13.867 -18.938 1 96.94 347 THR A N 1
ATOM 2584 C CA . THR A 1 347 ? -15.047 -14.93 -17.938 1 96.94 347 THR A CA 1
ATOM 2585 C C . THR A 1 347 ? -15.688 -16.219 -18.469 1 96.94 347 THR A C 1
ATOM 2587 O O . THR A 1 347 ? -16.906 -16.297 -18.594 1 96.94 347 THR A O 1
ATOM 2590 N N . ASP A 1 348 ? -14.898 -17.219 -18.656 1 96.88 348 ASP A N 1
ATOM 2591 C CA . ASP A 1 348 ? -15.367 -18.453 -19.266 1 96.88 348 ASP A CA 1
ATOM 2592 C C . ASP A 1 348 ? -15.164 -19.641 -18.328 1 96.88 348 ASP A C 1
ATOM 2594 O O . ASP A 1 348 ? -14.031 -19.969 -17.984 1 96.88 348 ASP A O 1
ATOM 2598 N N . PHE A 1 349 ? -16.25 -20.312 -18.047 1 96.44 349 PHE A N 1
ATOM 2599 C CA . PHE A 1 349 ? -16.188 -21.453 -17.141 1 96.44 349 PHE A CA 1
ATOM 2600 C C . PHE A 1 349 ? -16.297 -22.766 -17.906 1 96.44 349 PHE A C 1
ATOM 2602 O O . PHE A 1 349 ? -16.406 -23.828 -17.297 1 96.44 349 PHE A O 1
ATOM 2609 N N . GLY A 1 350 ? -16.344 -22.703 -19.219 1 96.94 350 GLY A N 1
ATOM 2610 C CA . GLY A 1 350 ? -16.344 -23.891 -20.047 1 96.94 350 GLY A CA 1
ATOM 2611 C C . GLY A 1 350 ? -17.734 -24.453 -20.297 1 96.94 350 GLY A C 1
ATOM 2612 O O . GLY A 1 350 ? -18.672 -23.688 -20.547 1 96.94 350 GLY A O 1
ATOM 2613 N N . ILE A 1 351 ? -17.844 -25.797 -20.422 1 97.69 351 ILE A N 1
ATOM 2614 C CA . ILE A 1 351 ? -19.078 -26.453 -20.859 1 97.69 351 ILE A CA 1
ATOM 2615 C C . ILE A 1 351 ? -19.562 -27.391 -19.766 1 97.69 351 ILE A C 1
ATOM 2617 O O . ILE A 1 351 ? -18.781 -27.891 -18.953 1 97.69 351 ILE A O 1
ATOM 2621 N N . PRO A 1 352 ? -20.844 -27.609 -19.688 1 97.88 352 PRO A N 1
ATOM 2622 C CA . PRO A 1 352 ? -21.375 -28.531 -18.688 1 97.88 352 PRO A CA 1
ATOM 2623 C C . PRO A 1 352 ? -21.109 -30 -19.047 1 97.88 352 PRO A C 1
ATOM 2625 O O . PRO A 1 352 ? -20.469 -30.281 -20.047 1 97.88 352 PRO A O 1
ATOM 2628 N N . ALA A 1 353 ? -21.531 -30.859 -18.125 1 97.5 353 ALA A N 1
ATOM 2629 C CA . ALA A 1 353 ? -21.359 -32.312 -18.312 1 97.5 353 ALA A CA 1
ATOM 2630 C C . ALA A 1 353 ? -22.703 -32.969 -18.578 1 97.5 353 ALA A C 1
ATOM 2632 O O . ALA A 1 353 ? -23.766 -32.406 -18.312 1 97.5 353 ALA A O 1
ATOM 2633 N N . TYR A 1 354 ? -22.594 -34.125 -19.188 1 96.88 354 TYR A N 1
ATOM 2634 C CA . TYR A 1 354 ? -23.734 -35 -19.484 1 96.88 354 TYR A CA 1
ATOM 2635 C C . TYR A 1 354 ? -23.344 -36.469 -19.344 1 96.88 354 TYR A C 1
ATOM 2637 O O . TYR A 1 354 ? -22.438 -36.938 -20.031 1 96.88 354 TYR A O 1
ATOM 2645 N N . ARG A 1 355 ? -23.984 -37.156 -18.469 1 96.06 355 ARG A N 1
ATOM 2646 C CA . ARG A 1 355 ? -23.844 -38.594 -18.25 1 96.06 355 ARG A CA 1
ATOM 2647 C C . ARG A 1 355 ? -22.391 -38.969 -17.984 1 96.06 355 ARG A C 1
ATOM 2649 O O . ARG A 1 355 ? -21.844 -39.844 -18.641 1 96.06 355 ARG A O 1
ATOM 2656 N N . GLY A 1 356 ? -21.75 -38.188 -17.141 1 96.81 356 GLY A N 1
ATOM 2657 C CA . GLY A 1 356 ? -20.453 -38.531 -16.594 1 96.81 356 GLY A CA 1
ATOM 2658 C C . GLY A 1 356 ? -19.297 -38.031 -17.422 1 96.81 356 GLY A C 1
ATOM 2659 O O . GLY A 1 356 ? -18.141 -38.344 -17.125 1 96.81 356 GLY A O 1
ATOM 2660 N N . ARG A 1 357 ? -19.594 -37.281 -18.453 1 97.62 357 ARG A N 1
ATOM 2661 C CA . ARG A 1 357 ? -18.562 -36.688 -19.312 1 97.62 357 ARG A CA 1
ATOM 2662 C C . ARG A 1 357 ? -18.953 -35.281 -19.75 1 97.62 357 ARG A C 1
ATOM 2664 O O . ARG A 1 357 ? -20.141 -34.906 -19.719 1 97.62 357 ARG A O 1
ATOM 2671 N N . PRO A 1 358 ? -18 -34.469 -20.109 1 97.94 358 PRO A N 1
ATOM 2672 C CA . PRO A 1 358 ? -18.406 -33.188 -20.688 1 97.94 358 PRO A CA 1
ATOM 2673 C C . PRO A 1 358 ? -19.297 -33.344 -21.906 1 97.94 358 PRO A C 1
ATOM 2675 O O . PRO A 1 358 ? -19.109 -34.25 -22.719 1 97.94 358 PRO A O 1
ATOM 2678 N N . VAL A 1 359 ? -20.234 -32.438 -22.031 1 97.69 359 VAL A N 1
ATOM 2679 C CA . VAL A 1 359 ? -21.188 -32.531 -23.141 1 97.69 359 VAL A CA 1
ATOM 2680 C C . VAL A 1 359 ? -20.453 -32.469 -24.469 1 97.69 359 VAL A C 1
ATOM 2682 O O . VAL A 1 359 ? -19.453 -31.734 -24.594 1 97.69 359 VAL A O 1
ATOM 2685 N N . ALA A 1 360 ? -20.953 -33.156 -25.406 1 97.06 360 ALA A N 1
ATOM 2686 C CA . ALA A 1 360 ? -20.344 -33.156 -26.734 1 97.06 360 ALA A CA 1
ATOM 2687 C C . ALA A 1 360 ? -20.844 -32 -27.578 1 97.06 360 ALA A C 1
ATOM 2689 O O . ALA A 1 360 ? -21.875 -32.125 -28.25 1 97.06 360 ALA A O 1
ATOM 2690 N N . VAL A 1 361 ? -20.141 -30.984 -27.625 1 97.75 361 VAL A N 1
ATOM 2691 C CA . VAL A 1 361 ? -20.453 -29.797 -28.406 1 97.75 361 VAL A CA 1
ATOM 2692 C C . VAL A 1 361 ? -19.188 -29.281 -29.094 1 97.75 361 VAL A C 1
ATOM 2694 O O . VAL A 1 361 ? -18.094 -29.734 -28.781 1 97.75 361 VAL A O 1
ATOM 2697 N N . ASP A 1 362 ? -19.453 -28.375 -30.062 1 97.44 362 ASP A N 1
ATOM 2698 C CA . ASP A 1 362 ? -18.297 -27.703 -30.656 1 97.44 362 ASP A CA 1
ATOM 2699 C C . ASP A 1 362 ? -17.438 -27.047 -29.594 1 97.44 362 ASP A C 1
ATOM 2701 O O . ASP A 1 362 ? -17.953 -26.422 -28.656 1 97.44 362 ASP A O 1
ATOM 2705 N N . PRO A 1 363 ? -16.125 -27.25 -29.703 1 97.56 363 PRO A N 1
ATOM 2706 C CA . PRO A 1 363 ? -15.234 -26.688 -28.672 1 97.56 363 PRO A CA 1
ATOM 2707 C C . PRO A 1 363 ? -15.406 -25.188 -28.5 1 97.56 363 PRO A C 1
ATOM 2709 O O . PRO A 1 363 ? -15.078 -24.641 -27.438 1 97.56 363 PRO A O 1
ATOM 2712 N N . GLY A 1 364 ? -15.883 -24.484 -29.391 1 97.81 364 GLY A N 1
ATOM 2713 C CA . GLY A 1 364 ? -16.031 -23.031 -29.344 1 97.81 364 GLY A CA 1
ATOM 2714 C C . GLY A 1 364 ? -17.312 -22.594 -28.641 1 97.81 364 GLY A C 1
ATOM 2715 O O . GLY A 1 364 ? -17.484 -21.422 -28.344 1 97.81 364 GLY A O 1
ATOM 2716 N N . THR A 1 365 ? -18.156 -23.516 -28.266 1 97.94 365 THR A N 1
ATOM 2717 C CA . THR A 1 365 ? -19.453 -23.188 -27.688 1 97.94 365 THR A CA 1
ATOM 2718 C C . THR A 1 365 ? -19.281 -22.547 -26.328 1 97.94 365 THR A C 1
ATOM 2720 O O . THR A 1 365 ? -18.484 -23 -25.5 1 97.94 365 THR A O 1
ATOM 2723 N N . TYR A 1 366 ? -20 -21.5 -26.125 1 97.69 366 TYR A N 1
ATOM 2724 C CA . TYR A 1 366 ? -19.969 -20.75 -24.875 1 97.69 366 TYR A CA 1
ATOM 2725 C C . TYR A 1 366 ? -21.266 -20.922 -24.109 1 97.69 366 TYR A C 1
ATOM 2727 O O . TYR A 1 366 ? -22.359 -20.922 -24.703 1 97.69 366 TYR A O 1
ATOM 2735 N N . TYR A 1 367 ? -21.188 -21.156 -22.844 1 97.75 367 TYR A N 1
ATOM 2736 C CA . TYR A 1 367 ? -22.344 -21.188 -21.953 1 97.75 367 TYR A CA 1
ATOM 2737 C C . TYR A 1 367 ? -22.328 -20.016 -20.984 1 97.75 367 TYR A C 1
ATOM 2739 O O . TYR A 1 367 ? -21.734 -20.094 -19.906 1 97.75 367 TYR A O 1
ATOM 2747 N N . GLY A 1 368 ? -22.969 -18.922 -21.281 1 97 368 GLY A N 1
ATOM 2748 C CA . GLY A 1 368 ? -23.125 -17.703 -20.516 1 97 368 GLY A CA 1
ATOM 2749 C C . GLY A 1 368 ? -24.156 -16.75 -21.109 1 97 368 GLY A C 1
ATOM 2750 O O . GLY A 1 368 ? -25.219 -17.188 -21.531 1 97 368 GLY A O 1
ATOM 2751 N N . SER A 1 369 ? -23.875 -15.531 -21.078 1 96.88 369 SER A N 1
ATOM 2752 C CA . SER A 1 369 ? -24.844 -14.555 -21.578 1 96.88 369 SER A CA 1
ATOM 2753 C C . SER A 1 369 ? -24.641 -14.281 -23.062 1 96.88 369 SER A C 1
ATOM 2755 O O . SER A 1 369 ? -23.547 -14.453 -23.594 1 96.88 369 SER A O 1
ATOM 2757 N N . ALA A 1 370 ? -25.656 -13.828 -23.672 1 97.62 370 ALA A N 1
ATOM 2758 C CA . ALA A 1 370 ? -25.609 -13.508 -25.094 1 97.62 370 ALA A CA 1
ATOM 2759 C C . ALA A 1 370 ? -24.766 -12.266 -25.359 1 97.62 370 ALA A C 1
ATOM 2761 O O . ALA A 1 370 ? -24.234 -12.078 -26.453 1 97.62 370 ALA A O 1
ATOM 2762 N N . ASN A 1 371 ? -24.672 -11.406 -24.406 1 97.12 371 ASN A N 1
ATOM 2763 C CA . ASN A 1 371 ? -23.859 -10.195 -24.484 1 97.12 371 ASN A CA 1
ATOM 2764 C C . ASN A 1 371 ? -22.625 -10.297 -23.594 1 97.12 371 ASN A C 1
ATOM 2766 O O . ASN A 1 371 ? -22.297 -9.352 -22.875 1 97.12 371 ASN A O 1
ATOM 2770 N N . ALA A 1 372 ? -21.953 -11.422 -23.656 1 96.94 372 ALA A N 1
ATOM 2771 C CA . ALA A 1 372 ? -20.859 -11.766 -22.75 1 96.94 372 ALA A CA 1
ATOM 2772 C C . ALA A 1 372 ? -19.734 -10.734 -22.828 1 96.94 372 ALA A C 1
ATOM 2774 O O . ALA A 1 372 ? -19.109 -10.422 -21.812 1 96.94 372 ALA A O 1
ATOM 2775 N N . ARG A 1 373 ? -19.438 -10.172 -23.969 1 96.5 373 ARG A N 1
ATOM 2776 C CA . ARG A 1 373 ? -18.312 -9.25 -24.156 1 96.5 373 ARG A CA 1
ATOM 2777 C C . ARG A 1 373 ? -18.5 -7.984 -23.328 1 96.5 373 ARG A C 1
ATOM 2779 O O . ARG A 1 373 ? -17.531 -7.281 -23.031 1 96.5 373 ARG A O 1
ATOM 2786 N N . ASP A 1 374 ? -19.766 -7.801 -22.891 1 92.94 374 ASP A N 1
ATOM 2787 C CA . ASP A 1 374 ? -20.062 -6.637 -22.062 1 92.94 374 ASP A CA 1
ATOM 2788 C C . ASP A 1 374 ? -20.406 -7.051 -20.641 1 92.94 374 ASP A C 1
ATOM 2790 O O . ASP A 1 374 ? -20.125 -6.32 -19.688 1 92.94 374 ASP A O 1
ATOM 2794 N N . ALA A 1 375 ? -21.016 -8.211 -20.547 1 93.44 375 ALA A N 1
ATOM 2795 C CA . ALA A 1 375 ? -21.688 -8.523 -19.297 1 93.44 375 ALA A CA 1
ATOM 2796 C C . ALA A 1 375 ? -20.906 -9.57 -18.5 1 93.44 375 ALA A C 1
ATOM 2798 O O . ALA A 1 375 ? -21.047 -9.664 -17.281 1 93.44 375 ALA A O 1
ATOM 2799 N N . ASP A 1 376 ? -20.156 -10.43 -19.156 1 95.62 376 ASP A N 1
ATOM 2800 C CA . ASP A 1 376 ? -19.438 -11.516 -18.5 1 95.62 376 ASP A CA 1
ATOM 2801 C C . ASP A 1 376 ? -17.922 -11.305 -18.578 1 95.62 376 ASP A C 1
ATOM 2803 O O . ASP A 1 376 ? -17.188 -12.195 -19 1 95.62 376 ASP A O 1
ATOM 2807 N N . THR A 1 377 ? -17.453 -10.141 -18.062 1 95.81 377 THR A N 1
ATOM 2808 C CA . THR A 1 377 ? -16.031 -9.836 -18.219 1 95.81 377 THR A CA 1
ATOM 2809 C C . THR A 1 377 ? -15.32 -9.922 -16.875 1 95.81 377 THR A C 1
ATOM 2811 O O . THR A 1 377 ? -15.945 -9.805 -15.82 1 95.81 377 THR A O 1
ATOM 2814 N N . SER A 1 378 ? -14.039 -10.219 -16.969 1 96.81 378 SER A N 1
ATOM 2815 C CA . SER A 1 378 ? -13.094 -10.078 -15.867 1 96.81 378 SER A CA 1
ATOM 2816 C C . SER A 1 378 ? -11.969 -9.109 -16.219 1 96.81 378 SER A C 1
ATOM 2818 O O . SER A 1 378 ? -11.32 -9.258 -17.266 1 96.81 378 SER A O 1
ATOM 2820 N N . GLU A 1 379 ? -11.781 -8.133 -15.375 1 96.75 379 GLU A N 1
ATOM 2821 C CA . GLU A 1 379 ? -10.672 -7.195 -15.531 1 96.75 379 GLU A CA 1
ATOM 2822 C C . GLU A 1 379 ? -9.789 -7.176 -14.289 1 96.75 379 GLU A C 1
ATOM 2824 O O . GLU A 1 379 ? -10.273 -6.945 -13.18 1 96.75 379 GLU A O 1
ATOM 2829 N N . SER A 1 380 ? -8.547 -7.449 -14.516 1 98 380 SER A N 1
ATOM 2830 C CA . SER A 1 380 ? -7.551 -7.398 -13.445 1 98 380 SER A CA 1
ATOM 2831 C C . SER A 1 380 ? -6.535 -6.289 -13.688 1 98 380 SER A C 1
ATOM 2833 O O . SER A 1 380 ? -6.074 -6.094 -14.82 1 98 380 SER A O 1
ATOM 2835 N N . LYS A 1 381 ? -6.234 -5.523 -12.664 1 95.69 381 LYS A N 1
ATOM 2836 C CA . LYS A 1 381 ? -5.129 -4.566 -12.625 1 95.69 381 LYS A CA 1
ATOM 2837 C C . LYS A 1 381 ? -4.168 -4.887 -11.477 1 95.69 381 LYS A C 1
ATOM 2839 O O . LYS A 1 381 ? -4.594 -5.047 -10.336 1 95.69 381 LYS A O 1
ATOM 2844 N N . VAL A 1 382 ? -2.951 -5.023 -11.867 1 97.25 382 VAL A N 1
ATOM 2845 C CA . VAL A 1 382 ? -1.936 -5.387 -10.883 1 97.25 382 VAL A CA 1
ATOM 2846 C C . VAL A 1 382 ? -0.759 -4.418 -10.977 1 97.25 382 VAL A C 1
ATOM 2848 O O . VAL A 1 382 ? -0.33 -4.055 -12.07 1 97.25 382 VAL A O 1
ATOM 2851 N N . GLY A 1 383 ? -0.268 -3.965 -9.867 1 94.56 383 GLY A N 1
ATOM 2852 C CA . GLY A 1 383 ? 0.962 -3.199 -9.75 1 94.56 383 GLY A CA 1
ATOM 2853 C C . GLY A 1 383 ? 1.827 -3.637 -8.586 1 94.56 383 GLY A C 1
ATOM 2854 O O . GLY A 1 383 ? 1.312 -4.043 -7.539 1 94.56 383 GLY A O 1
ATOM 2855 N N . SER A 1 384 ? 3.102 -3.566 -8.773 1 95.81 384 SER A N 1
ATOM 2856 C CA . SER A 1 384 ? 3.98 -3.906 -7.66 1 95.81 384 SER A CA 1
ATOM 2857 C C . SER A 1 384 ? 5.289 -3.125 -7.73 1 95.81 384 SER A C 1
ATOM 2859 O O . SER A 1 384 ? 5.637 -2.578 -8.781 1 95.81 384 SER A O 1
ATOM 2861 N N . PHE A 1 385 ? 5.953 -2.984 -6.578 1 93.75 385 PHE A N 1
ATOM 2862 C CA . PHE A 1 385 ? 7.285 -2.42 -6.402 1 93.75 385 PHE A CA 1
ATOM 2863 C C . PHE A 1 385 ? 8.109 -3.275 -5.449 1 93.75 385 PHE A C 1
ATOM 2865 O O . PHE A 1 385 ? 7.621 -3.695 -4.398 1 93.75 385 PHE A O 1
ATOM 2872 N N . THR A 1 386 ? 9.312 -3.553 -5.855 1 96.06 386 THR A N 1
ATOM 2873 C CA . THR A 1 386 ? 10.219 -4.324 -5.016 1 96.06 386 THR A CA 1
ATOM 2874 C C . THR A 1 386 ? 11.594 -3.662 -4.945 1 96.06 386 THR A C 1
ATOM 2876 O O . THR A 1 386 ? 12.156 -3.273 -5.973 1 96.06 386 THR A O 1
ATOM 2879 N N . ALA A 1 387 ? 12.117 -3.51 -3.791 1 93.81 387 ALA A N 1
ATOM 2880 C CA . ALA A 1 387 ? 13.492 -3.072 -3.537 1 93.81 387 ALA A CA 1
ATOM 2881 C C . ALA A 1 387 ? 14.297 -4.164 -2.838 1 93.81 387 ALA A C 1
ATOM 2883 O O . ALA A 1 387 ? 13.898 -4.648 -1.775 1 93.81 387 ALA A O 1
ATOM 2884 N N . THR A 1 388 ? 15.367 -4.527 -3.445 1 96.25 388 THR A N 1
ATOM 2885 C CA . THR A 1 388 ? 16.266 -5.523 -2.865 1 96.25 388 THR A CA 1
ATOM 2886 C C . THR A 1 388 ? 17.641 -4.938 -2.631 1 96.25 388 THR A C 1
ATOM 2888 O O . THR A 1 388 ? 18.312 -4.516 -3.578 1 96.25 388 THR A O 1
ATOM 2891 N N . PHE A 1 389 ? 18.078 -4.973 -1.388 1 94.44 389 PHE A N 1
ATOM 2892 C CA . PHE A 1 389 ? 19.391 -4.504 -0.984 1 94.44 389 PHE A CA 1
ATOM 2893 C C . PHE A 1 389 ? 20.266 -5.668 -0.54 1 94.44 389 PHE A C 1
ATOM 2895 O O . PHE A 1 389 ? 19.844 -6.496 0.266 1 94.44 389 PHE A O 1
ATOM 2902 N N . GLU A 1 390 ? 21.422 -5.703 -1.085 1 95.25 390 GLU A N 1
ATOM 2903 C CA . GLU A 1 390 ? 22.406 -6.688 -0.672 1 95.25 390 GLU A CA 1
ATOM 2904 C C . GLU A 1 390 ? 23.719 -6.016 -0.253 1 95.25 390 GLU A C 1
ATOM 2906 O O . GLU A 1 390 ? 24.141 -5.031 -0.863 1 95.25 390 GLU A O 1
ATOM 2911 N N . HIS A 1 391 ? 24.359 -6.605 0.758 1 92.81 391 HIS A N 1
ATOM 2912 C CA . HIS A 1 391 ? 25.641 -6.094 1.232 1 92.81 391 HIS A CA 1
ATOM 2913 C C . HIS A 1 391 ? 26.531 -7.223 1.764 1 92.81 391 HIS A C 1
ATOM 2915 O O . HIS A 1 391 ? 26.062 -8.055 2.547 1 92.81 391 HIS A O 1
ATOM 2921 N N . ARG A 1 392 ? 27.672 -7.207 1.307 1 94.75 392 ARG A N 1
ATOM 2922 C CA . ARG A 1 392 ? 28.688 -8.133 1.795 1 94.75 392 ARG A CA 1
ATOM 2923 C C . ARG A 1 392 ? 29.562 -7.469 2.844 1 94.75 392 ARG A C 1
ATOM 2925 O O . ARG A 1 392 ? 30.422 -6.637 2.512 1 94.75 392 ARG A O 1
ATOM 2932 N N . PHE A 1 393 ? 29.422 -7.91 4.066 1 92.5 393 PHE A N 1
ATOM 2933 C CA . PHE A 1 393 ? 30.266 -7.395 5.133 1 92.5 393 PHE A CA 1
ATOM 2934 C C . PHE A 1 393 ? 31.688 -7.945 5.012 1 92.5 393 PHE A C 1
ATOM 2936 O O . PHE A 1 393 ? 32.656 -7.25 5.316 1 92.5 393 PHE A O 1
ATOM 2943 N N . SER A 1 394 ? 31.75 -9.195 4.668 1 94.44 394 SER A N 1
ATOM 2944 C CA . SER A 1 394 ? 32.969 -9.945 4.469 1 94.44 394 SER A CA 1
ATOM 2945 C C . SER A 1 394 ? 32.781 -11.109 3.508 1 94.44 394 SER A C 1
ATOM 2947 O O . SER A 1 394 ? 31.672 -11.297 2.977 1 94.44 394 SER A O 1
ATOM 2949 N N . ASP A 1 395 ? 33.781 -11.789 3.297 1 92.25 395 ASP A N 1
ATOM 2950 C CA . ASP A 1 395 ? 33.688 -12.961 2.43 1 92.25 395 ASP A CA 1
ATOM 2951 C C . ASP A 1 395 ? 32.812 -14.047 3.066 1 92.25 395 ASP A C 1
ATOM 2953 O O . ASP A 1 395 ? 32.375 -14.977 2.389 1 92.25 395 ASP A O 1
ATOM 2957 N N . THR A 1 396 ? 32.531 -13.953 4.336 1 95.06 396 THR A N 1
ATOM 2958 C CA . THR A 1 396 ? 31.797 -15.031 5.016 1 95.06 396 THR A CA 1
ATOM 2959 C C . THR A 1 396 ? 30.453 -14.531 5.539 1 95.06 396 THR A C 1
ATOM 2961 O O . THR A 1 396 ? 29.672 -15.312 6.094 1 95.06 396 THR A O 1
ATOM 2964 N N . LEU A 1 397 ? 30.203 -13.242 5.371 1 96.25 397 LEU A N 1
ATOM 2965 C CA . LEU A 1 397 ? 28.969 -12.711 5.949 1 96.25 397 LEU A CA 1
ATOM 2966 C C . LEU A 1 397 ? 28.312 -11.703 5 1 96.25 397 LEU A C 1
ATOM 2968 O O . LEU A 1 397 ? 28.938 -10.719 4.609 1 96.25 397 LEU A O 1
ATOM 2972 N N . ARG A 1 398 ? 27.109 -11.961 4.594 1 95.5 398 ARG A N 1
ATOM 2973 C CA . ARG A 1 398 ? 26.375 -11.023 3.756 1 95.5 398 ARG A CA 1
ATOM 2974 C C . ARG A 1 398 ? 24.906 -10.93 4.184 1 95.5 398 ARG A C 1
ATOM 2976 O O . ARG A 1 398 ? 24.391 -11.836 4.836 1 95.5 398 ARG A O 1
ATOM 2983 N N . VAL A 1 399 ? 24.25 -9.812 3.859 1 96.25 399 VAL A N 1
ATOM 2984 C CA . VAL A 1 399 ? 22.859 -9.586 4.191 1 96.25 399 VAL A CA 1
ATOM 2985 C C . VAL A 1 399 ? 22.062 -9.25 2.922 1 96.25 399 VAL A C 1
ATOM 2987 O O . VAL A 1 399 ? 22.609 -8.633 1.999 1 96.25 399 VAL A O 1
ATOM 2990 N N . ARG A 1 400 ? 20.891 -9.758 2.84 1 96.12 400 ARG A N 1
ATOM 2991 C CA . ARG A 1 400 ? 19.891 -9.383 1.838 1 96.12 400 ARG A CA 1
ATOM 2992 C C . ARG A 1 400 ? 18.609 -8.867 2.498 1 96.12 400 ARG A C 1
ATOM 2994 O O . ARG A 1 400 ? 18.047 -9.531 3.363 1 96.12 400 ARG A O 1
ATOM 3001 N N . ASN A 1 401 ? 18.234 -7.723 2.207 1 95.62 401 ASN A N 1
ATOM 3002 C CA . ASN A 1 401 ? 16.938 -7.18 2.594 1 95.62 401 ASN A CA 1
ATOM 3003 C C . ASN A 1 401 ? 16.062 -6.863 1.376 1 95.62 401 ASN A C 1
ATOM 3005 O O . ASN A 1 401 ? 16.516 -6.16 0.465 1 95.62 401 ASN A O 1
ATOM 3009 N N . ALA A 1 402 ? 14.875 -7.387 1.371 1 96.19 402 ALA A N 1
ATOM 3010 C CA . ALA A 1 402 ? 13.969 -7.16 0.252 1 96.19 402 ALA A CA 1
ATOM 3011 C C . ALA A 1 402 ? 12.602 -6.691 0.743 1 96.19 402 ALA A C 1
ATOM 3013 O O . ALA A 1 402 ? 12.023 -7.293 1.651 1 96.19 402 ALA A O 1
ATOM 3014 N N . LEU A 1 403 ? 12.117 -5.578 0.202 1 94.31 403 LEU A N 1
ATOM 3015 C CA . LEU A 1 403 ? 10.812 -4.992 0.495 1 94.31 403 LEU A CA 1
ATOM 3016 C C . LEU A 1 403 ? 9.922 -5 -0.744 1 94.31 403 LEU A C 1
ATOM 3018 O O . LEU A 1 403 ? 10.32 -4.504 -1.802 1 94.31 403 LEU A O 1
ATOM 3022 N N . ARG A 1 404 ? 8.688 -5.59 -0.614 1 96.25 404 ARG A N 1
ATOM 3023 C CA . ARG A 1 404 ? 7.773 -5.645 -1.75 1 96.25 404 ARG A CA 1
ATOM 3024 C C . ARG A 1 404 ? 6.391 -5.125 -1.365 1 96.25 404 ARG A C 1
ATOM 3026 O O . ARG A 1 404 ? 5.859 -5.484 -0.313 1 96.25 404 ARG A O 1
ATOM 3033 N N . TYR A 1 405 ? 5.922 -4.27 -2.141 1 93.5 405 TYR A N 1
ATOM 3034 C CA . TYR A 1 405 ? 4.531 -3.83 -2.109 1 93.5 405 TYR A CA 1
ATOM 3035 C C . TYR A 1 405 ? 3.783 -4.293 -3.354 1 93.5 405 TYR A C 1
ATOM 3037 O O . TYR A 1 405 ? 4.344 -4.309 -4.453 1 93.5 405 TYR A O 1
ATOM 3045 N N . TYR A 1 406 ? 2.453 -4.676 -3.191 1 95.38 406 TYR A N 1
ATOM 3046 C CA . TYR A 1 406 ? 1.625 -4.969 -4.355 1 95.38 406 TYR A CA 1
ATOM 3047 C C . TYR A 1 406 ? 0.22 -4.402 -4.184 1 95.38 406 TYR A C 1
ATOM 3049 O O . TYR A 1 406 ? -0.228 -4.172 -3.057 1 95.38 406 TYR A O 1
ATOM 3057 N N . HIS A 1 407 ? -0.387 -4.145 -5.262 1 92.81 407 HIS A N 1
ATOM 3058 C CA . HIS A 1 407 ? -1.789 -3.76 -5.387 1 92.81 407 HIS A CA 1
ATOM 3059 C C . HIS A 1 407 ? -2.498 -4.594 -6.445 1 92.81 407 HIS A C 1
ATOM 3061 O O . HIS A 1 407 ? -1.919 -4.902 -7.492 1 92.81 407 HIS A O 1
ATOM 3067 N N . TYR A 1 408 ? -3.785 -5.023 -6.125 1 96.75 408 TYR A N 1
ATOM 3068 C CA . TYR A 1 408 ? -4.559 -5.863 -7.031 1 96.75 408 TYR A CA 1
ATOM 3069 C C . TYR A 1 408 ? -6.035 -5.488 -6.992 1 96.75 408 TYR A C 1
ATOM 3071 O O . TYR A 1 408 ? -6.617 -5.332 -5.918 1 96.75 408 TYR A O 1
ATOM 3079 N N . GLU A 1 409 ? -6.57 -5.352 -8.211 1 93.75 409 GLU A N 1
ATOM 3080 C CA . GLU A 1 409 ? -8.008 -5.145 -8.383 1 93.75 409 GLU A CA 1
ATOM 3081 C C . GLU A 1 409 ? -8.594 -6.164 -9.352 1 93.75 409 GLU A C 1
ATOM 3083 O O . GLU A 1 409 ? -7.973 -6.496 -10.367 1 93.75 409 GLU A O 1
ATOM 3088 N N . LEU A 1 410 ? -9.797 -6.602 -9.039 1 96.75 410 LEU A N 1
ATOM 3089 C CA . LEU A 1 410 ? -10.562 -7.484 -9.914 1 96.75 410 LEU A CA 1
ATOM 3090 C C . LEU A 1 410 ? -12.008 -7.016 -10.023 1 96.75 410 LEU A C 1
ATOM 3092 O O . LEU A 1 410 ? -12.656 -6.738 -9.016 1 96.75 410 LEU A O 1
ATOM 3096 N N . ASP A 1 411 ? -12.469 -6.816 -11.164 1 91.44 411 ASP A N 1
ATOM 3097 C CA . ASP A 1 411 ? -13.883 -6.719 -11.508 1 91.44 411 ASP A CA 1
ATOM 3098 C C . ASP A 1 411 ? -14.328 -7.91 -12.359 1 91.44 411 ASP A C 1
ATOM 3100 O O . ASP A 1 411 ? -14.016 -7.977 -13.555 1 91.44 411 ASP A O 1
ATOM 3104 N N . ARG A 1 412 ? -15.031 -8.805 -11.742 1 95.62 412 ARG A N 1
ATOM 3105 C CA . ARG A 1 412 ? -15.469 -9.992 -12.469 1 95.62 412 ARG A CA 1
ATOM 3106 C C . ARG A 1 412 ? -16.984 -10.109 -12.461 1 95.62 412 ARG A C 1
ATOM 3108 O O . ARG A 1 412 ? -17.625 -10.039 -11.398 1 95.62 412 ARG A O 1
ATOM 3115 N N . GLN A 1 413 ? -17.531 -10.234 -13.617 1 92.94 413 GLN A N 1
ATOM 3116 C CA . GLN A 1 413 ? -18.922 -10.594 -13.859 1 92.94 413 GLN A CA 1
ATOM 3117 C C . GLN A 1 413 ? -19.031 -11.852 -14.727 1 92.94 413 GLN A C 1
ATOM 3119 O O . GLN A 1 413 ? -18.234 -12.039 -15.656 1 92.94 413 GLN A O 1
ATOM 3124 N N . ASN A 1 414 ? -19.984 -12.688 -14.25 1 94.56 414 ASN A N 1
ATOM 3125 C CA . ASN A 1 414 ? -20.062 -13.898 -15.07 1 94.56 414 ASN A CA 1
ATOM 3126 C C . ASN A 1 414 ? -21.438 -14.539 -15 1 94.56 414 ASN A C 1
ATOM 3128 O O . ASN A 1 414 ? -22.188 -14.312 -14.055 1 94.56 414 ASN A O 1
ATOM 3132 N N . THR A 1 415 ? -21.734 -15.18 -16.016 1 95.31 415 THR A N 1
ATOM 3133 C CA . THR A 1 415 ? -22.797 -16.172 -16.141 1 95.31 415 THR A CA 1
ATOM 3134 C C . THR A 1 415 ? -22.219 -17.562 -16.406 1 95.31 415 THR A C 1
ATOM 3136 O O . THR A 1 415 ? -21.359 -17.719 -17.266 1 95.31 415 THR A O 1
ATOM 3139 N N . LEU A 1 416 ? -22.625 -18.578 -15.609 1 94.5 416 LEU A N 1
ATOM 3140 C CA . LEU A 1 416 ? -21.984 -19.891 -15.742 1 94.5 416 LEU A CA 1
ATOM 3141 C C . LEU A 1 416 ? -23.016 -21 -15.57 1 94.5 416 LEU A C 1
ATOM 3143 O O . LEU A 1 416 ? -24.078 -20.781 -14.992 1 94.5 416 LEU A O 1
ATOM 3147 N N . PRO A 1 417 ? -22.734 -22.125 -16.125 1 93.56 417 PRO A N 1
ATOM 3148 C CA . PRO A 1 417 ? -23.641 -23.25 -16.016 1 93.56 417 PRO A CA 1
ATOM 3149 C C . PRO A 1 417 ? -23.531 -23.969 -14.672 1 93.56 417 PRO A C 1
ATOM 3151 O O . PRO A 1 417 ? -23.328 -25.188 -14.625 1 93.56 417 PRO A O 1
ATOM 3154 N N . SER A 1 418 ? -23.734 -23.328 -13.695 1 79.94 418 SER A N 1
ATOM 3155 C CA . SER A 1 418 ? -23.578 -23.891 -12.359 1 79.94 418 SER A CA 1
ATOM 3156 C C . SER A 1 418 ? -24.922 -24.297 -11.773 1 79.94 418 SER A C 1
ATOM 3158 O O . SER A 1 418 ? -24.984 -24.938 -10.719 1 79.94 418 SER A O 1
ATOM 3160 N N . GLY A 1 419 ? -26.062 -23.953 -12.422 1 71.12 419 GLY A N 1
ATOM 3161 C CA . GLY A 1 419 ? -27.406 -24.172 -11.922 1 71.12 419 GLY A CA 1
ATOM 3162 C C . GLY A 1 419 ? -27.875 -25.609 -12.07 1 71.12 419 GLY A C 1
ATOM 3163 O O . GLY A 1 419 ? -29.047 -25.906 -11.852 1 71.12 419 GLY A O 1
ATOM 3164 N N . GLY A 1 420 ? -27.188 -26.484 -12.234 1 84.5 420 GLY A N 1
ATOM 3165 C CA . GLY A 1 420 ? -27.562 -27.891 -12.305 1 84.5 420 GLY A CA 1
ATOM 3166 C C . GLY A 1 420 ? -27.938 -28.328 -13.703 1 84.5 420 GLY A C 1
ATOM 3167 O O . GLY A 1 420 ? -28.562 -27.578 -14.461 1 84.5 420 GLY A O 1
ATOM 3168 N N . VAL A 1 421 ? -27.594 -29.406 -14.094 1 92.19 421 VAL A N 1
ATOM 3169 C CA . VAL A 1 421 ? -27.922 -30.047 -15.359 1 92.19 421 VAL A CA 1
ATOM 3170 C C . VAL A 1 421 ? -29.109 -30.984 -15.172 1 92.19 421 VAL A C 1
ATOM 3172 O O . VAL A 1 421 ? -29.125 -31.797 -14.242 1 92.19 421 VAL A O 1
ATOM 3175 N N . ASN A 1 422 ? -30.141 -30.812 -16.016 1 95.25 422 ASN A N 1
ATOM 3176 C CA . ASN A 1 422 ? -31.219 -31.781 -16.141 1 95.25 422 ASN A CA 1
ATOM 3177 C C . ASN A 1 422 ? -31 -32.719 -17.328 1 95.25 422 ASN A C 1
ATOM 3179 O O . ASN A 1 422 ? -31.406 -32.375 -18.453 1 95.25 422 ASN A O 1
ATOM 3183 N N . GLU A 1 423 ? -30.516 -33.844 -17.062 1 94.25 423 GLU A N 1
ATOM 3184 C CA . GLU A 1 423 ? -30.125 -34.75 -18.125 1 94.25 423 GLU A CA 1
ATOM 3185 C C . GLU A 1 423 ? -31.344 -35.25 -18.906 1 94.25 423 GLU A C 1
ATOM 3187 O O . GLU A 1 423 ? -31.281 -35.438 -20.109 1 94.25 423 GLU A O 1
ATOM 3192 N N . ALA A 1 424 ? -32.438 -35.469 -18.203 1 95.56 424 ALA A N 1
ATOM 3193 C CA . ALA A 1 424 ? -33.656 -35.969 -18.844 1 95.56 424 ALA A CA 1
ATOM 3194 C C . ALA A 1 424 ? -34.188 -34.938 -19.844 1 95.56 424 ALA A C 1
ATOM 3196 O O . ALA A 1 424 ? -34.594 -35.281 -20.938 1 95.56 424 ALA A O 1
ATOM 3197 N N . ALA A 1 425 ? -34.156 -33.688 -19.453 1 95.81 425 ALA A N 1
ATOM 3198 C CA . ALA A 1 425 ? -34.688 -32.625 -20.281 1 95.81 425 ALA A CA 1
ATOM 3199 C C . ALA A 1 425 ? -33.656 -32.125 -21.281 1 95.81 425 ALA A C 1
ATOM 3201 O O . ALA A 1 425 ? -33.969 -31.422 -22.234 1 95.81 425 ALA A O 1
ATOM 3202 N N . GLY A 1 426 ? -32.406 -32.469 -21.031 1 96.69 426 GLY A N 1
ATOM 3203 C CA . GLY A 1 426 ? -31.344 -32 -21.891 1 96.69 426 GLY A CA 1
ATOM 3204 C C . GLY A 1 426 ? -31.094 -30.516 -21.766 1 96.69 426 GLY A C 1
ATOM 3205 O O . GLY A 1 426 ? -30.906 -29.828 -22.766 1 96.69 426 GLY A O 1
ATOM 3206 N N . THR A 1 427 ? -31.125 -30 -20.484 1 97.5 427 THR A N 1
ATOM 3207 C CA . THR A 1 427 ? -30.969 -28.578 -20.281 1 97.5 427 THR A CA 1
ATOM 3208 C C . THR A 1 427 ? -30 -28.297 -19.125 1 97.5 427 THR A C 1
ATOM 3210 O O . THR A 1 427 ? -29.703 -29.188 -18.344 1 97.5 427 THR A O 1
ATOM 3213 N N . VAL A 1 428 ? -29.5 -27.094 -19.078 1 97.56 428 VAL A N 1
ATOM 3214 C CA . VAL A 1 428 ? -28.672 -26.609 -17.984 1 97.56 428 VAL A CA 1
ATOM 3215 C C . VAL A 1 428 ? -29.078 -25.188 -17.609 1 97.56 428 VAL A C 1
ATOM 3217 O O . VAL A 1 428 ? -29.406 -24.375 -18.484 1 97.56 428 VAL A O 1
ATOM 3220 N N . ALA A 1 429 ? -29.156 -24.906 -16.328 1 96.94 429 ALA A N 1
ATOM 3221 C CA . ALA A 1 429 ? -29.453 -23.578 -15.836 1 96.94 429 ALA A CA 1
ATOM 3222 C C . ALA A 1 429 ? -28.188 -22.719 -15.773 1 96.94 429 ALA A C 1
ATOM 3224 O O . ALA A 1 429 ? -27.141 -23.188 -15.336 1 96.94 429 ALA A O 1
ATOM 3225 N N . LEU A 1 430 ? -28.281 -21.5 -16.281 1 97.06 430 LEU A N 1
ATOM 3226 C CA . LEU A 1 430 ? -27.203 -20.516 -16.203 1 97.06 430 LEU A CA 1
ATOM 3227 C C . LEU A 1 430 ? -27.422 -19.531 -15.062 1 97.06 430 LEU A C 1
ATOM 3229 O O . LEU A 1 430 ? -28.5 -18.938 -14.961 1 97.06 430 LEU A O 1
ATOM 3233 N N . THR A 1 431 ? -26.438 -19.406 -14.195 1 95.12 431 THR A N 1
ATOM 3234 C CA . THR A 1 431 ? -26.547 -18.5 -13.047 1 95.12 431 THR A CA 1
ATOM 3235 C C . THR A 1 431 ? -25.609 -17.312 -13.203 1 95.12 431 THR A C 1
ATOM 3237 O O . THR A 1 431 ? -24.531 -17.422 -13.781 1 95.12 431 THR A O 1
ATOM 3240 N N . ARG A 1 432 ? -26.047 -16.188 -12.648 1 93.06 432 ARG A N 1
ATOM 3241 C CA . ARG A 1 432 ? -25.266 -14.961 -12.719 1 93.06 432 ARG A CA 1
ATOM 3242 C C . ARG A 1 432 ? -24.656 -14.633 -11.359 1 93.06 432 ARG A C 1
ATOM 3244 O O . ARG A 1 432 ? -25.297 -14.805 -10.32 1 93.06 432 ARG A O 1
ATOM 3251 N N . SER A 1 433 ? -23.422 -14.227 -11.352 1 92.44 433 SER A N 1
ATOM 3252 C CA . SER A 1 433 ? -22.734 -13.766 -10.148 1 92.44 433 SER A CA 1
ATOM 3253 C C . SER A 1 433 ? -21.594 -12.828 -10.484 1 92.44 433 SER A C 1
ATOM 3255 O O . SER A 1 433 ? -21.25 -12.633 -11.656 1 92.44 433 SER A O 1
ATOM 3257 N N . GLY A 1 434 ? -21.078 -12.18 -9.5 1 90.81 434 GLY A N 1
ATOM 3258 C CA . GLY A 1 434 ? -19.922 -11.305 -9.641 1 90.81 434 GLY A CA 1
ATOM 3259 C C . GLY A 1 434 ? -19.062 -11.25 -8.391 1 90.81 434 GLY A C 1
ATOM 3260 O O . GLY A 1 434 ? -19.516 -11.617 -7.301 1 90.81 434 GLY A O 1
ATOM 3261 N N . ILE A 1 435 ? -17.812 -10.875 -8.602 1 93.44 435 ILE A N 1
ATOM 3262 C CA . ILE A 1 435 ? -16.875 -10.664 -7.5 1 93.44 435 ILE A CA 1
ATOM 3263 C C . ILE A 1 435 ? -15.961 -9.484 -7.812 1 93.44 435 ILE A C 1
ATOM 3265 O O . ILE A 1 435 ? -15.406 -9.391 -8.906 1 93.44 435 ILE A O 1
ATOM 3269 N N . ASP A 1 436 ? -15.867 -8.531 -6.898 1 90.88 436 ASP A N 1
ATOM 3270 C CA . ASP A 1 436 ? -14.867 -7.465 -6.941 1 90.88 436 ASP A CA 1
ATOM 3271 C C . ASP A 1 436 ? -13.828 -7.637 -5.836 1 90.88 436 ASP A C 1
ATOM 3273 O O . ASP A 1 436 ? -14.172 -7.977 -4.699 1 90.88 436 ASP 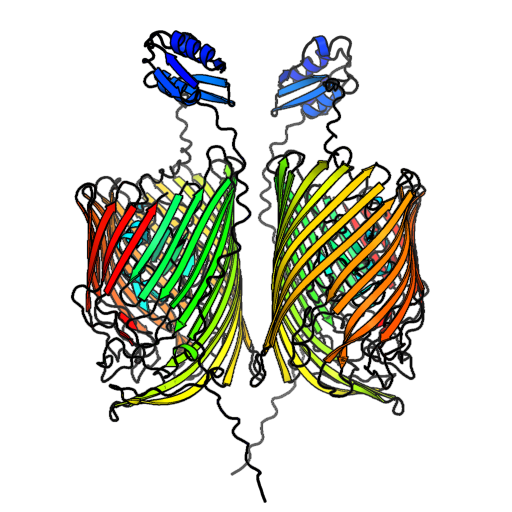A O 1
ATOM 3277 N N . ARG A 1 437 ? -12.641 -7.473 -6.199 1 94.19 437 ARG A N 1
ATOM 3278 C CA . ARG A 1 437 ? -11.562 -7.523 -5.215 1 94.19 437 ARG A CA 1
ATOM 3279 C C . ARG A 1 437 ? -10.711 -6.262 -5.27 1 94.19 437 ARG A C 1
ATOM 3281 O O . ARG A 1 437 ? -10.461 -5.719 -6.348 1 94.19 437 ARG A O 1
ATOM 3288 N N . PHE A 1 438 ? -10.336 -5.758 -4.141 1 90.56 438 PHE A N 1
ATOM 3289 C CA . PHE A 1 438 ? -9.367 -4.688 -3.932 1 90.56 438 PHE A CA 1
ATOM 3290 C C . PHE A 1 438 ? -8.359 -5.066 -2.852 1 90.56 438 PHE A C 1
ATOM 3292 O O . PHE A 1 438 ? -8.672 -5.004 -1.66 1 90.56 438 PHE A O 1
ATOM 3299 N N . GLU A 1 439 ? -7.172 -5.371 -3.305 1 94.75 439 GLU A N 1
ATOM 3300 C CA . GLU A 1 439 ? -6.18 -5.926 -2.391 1 94.75 439 GLU A CA 1
ATOM 3301 C C . GLU A 1 439 ? -4.879 -5.129 -2.438 1 94.75 439 GLU A C 1
ATOM 3303 O O . GLU A 1 439 ? -4.543 -4.539 -3.465 1 94.75 439 GLU A O 1
ATOM 3308 N N . HIS A 1 440 ? -4.242 -5.117 -1.324 1 91.44 440 HIS A N 1
ATOM 3309 C CA . HIS A 1 440 ? -2.873 -4.625 -1.27 1 91.44 440 HIS A CA 1
ATOM 3310 C C . HIS A 1 440 ? -2.092 -5.289 -0.14 1 91.44 440 HIS A C 1
ATOM 3312 O O . HIS A 1 440 ? -2.686 -5.867 0.774 1 91.44 440 HIS A O 1
ATOM 3318 N N . GLY A 1 441 ? -0.803 -5.258 -0.267 1 92.81 441 GLY A N 1
ATOM 3319 C CA . GLY A 1 441 ? 0.029 -5.859 0.763 1 92.81 441 GLY A CA 1
ATOM 3320 C C . GLY A 1 441 ? 1.474 -5.398 0.708 1 92.81 441 GLY A C 1
ATOM 3321 O O . GLY A 1 441 ? 1.911 -4.828 -0.293 1 92.81 441 GLY A O 1
ATOM 3322 N N . VAL A 1 442 ? 2.186 -5.621 1.831 1 91.75 442 VAL A N 1
ATOM 3323 C CA . VAL A 1 442 ? 3.609 -5.336 1.971 1 91.75 442 VAL A CA 1
ATOM 3324 C C . VAL A 1 442 ? 4.312 -6.516 2.633 1 91.75 442 VAL A C 1
ATOM 3326 O O . VAL A 1 442 ? 3.764 -7.148 3.539 1 91.75 442 VAL A O 1
ATOM 3329 N N . PHE A 1 443 ? 5.5 -6.828 2.096 1 96.25 443 PHE A N 1
ATOM 3330 C CA . PHE A 1 443 ? 6.352 -7.867 2.66 1 96.25 443 PHE A CA 1
ATOM 3331 C C . PHE A 1 443 ? 7.785 -7.367 2.814 1 96.25 443 PHE A C 1
ATOM 3333 O O . PHE A 1 443 ? 8.289 -6.645 1.955 1 96.25 443 PHE A O 1
ATOM 3340 N N . ASN A 1 444 ? 8.375 -7.766 3.885 1 95 444 ASN A N 1
ATOM 3341 C CA . ASN A 1 444 ? 9.812 -7.566 4.082 1 95 444 ASN A CA 1
ATOM 3342 C C . ASN A 1 444 ? 10.516 -8.867 4.457 1 95 444 ASN A C 1
ATOM 3344 O O . ASN A 1 444 ? 10.023 -9.617 5.305 1 95 444 ASN A O 1
ATOM 3348 N N . GLN A 1 445 ? 11.57 -9.086 3.787 1 97.5 445 GLN A N 1
ATOM 3349 C CA . GLN A 1 445 ? 12.445 -10.219 4.074 1 97.5 445 GLN A CA 1
ATOM 3350 C C . GLN A 1 445 ? 13.867 -9.75 4.375 1 97.5 445 GLN A C 1
ATOM 3352 O O . GLN A 1 445 ? 14.484 -9.055 3.562 1 97.5 445 GLN A O 1
ATOM 3357 N N . THR A 1 446 ? 14.328 -10.141 5.516 1 97 446 THR A N 1
ATOM 3358 C CA . THR A 1 446 ? 15.719 -9.906 5.883 1 97 446 THR A CA 1
ATOM 3359 C C . THR A 1 446 ? 16.453 -11.227 6.105 1 97 446 THR A C 1
ATOM 3361 O O . THR A 1 446 ? 16.047 -12.031 6.953 1 97 446 THR A O 1
ATOM 3364 N N . GLU A 1 447 ? 17.516 -11.375 5.379 1 97.44 447 GLU A N 1
ATOM 3365 C CA . GLU A 1 447 ? 18.234 -12.648 5.402 1 97.44 447 GLU A CA 1
ATOM 3366 C C . GLU A 1 447 ? 19.734 -12.43 5.586 1 97.44 447 GLU A C 1
ATOM 3368 O O . GLU A 1 447 ? 20.344 -11.656 4.855 1 97.44 447 GLU A O 1
ATOM 3373 N N . LEU A 1 448 ? 20.25 -13.07 6.594 1 97.44 448 LEU A N 1
ATOM 3374 C CA . LEU A 1 448 ? 21.688 -13.109 6.852 1 97.44 448 LEU A CA 1
ATOM 3375 C C . LEU A 1 448 ? 22.281 -14.461 6.457 1 97.44 448 LEU A C 1
ATOM 3377 O O . LEU A 1 448 ? 21.781 -15.508 6.871 1 97.44 448 LEU A O 1
ATOM 3381 N N . ILE A 1 449 ? 23.25 -14.445 5.617 1 96.62 449 ILE A N 1
ATOM 3382 C CA . ILE A 1 449 ? 23.922 -15.672 5.191 1 96.62 449 ILE A CA 1
ATOM 3383 C C . ILE A 1 449 ? 25.344 -15.695 5.746 1 96.62 449 ILE A C 1
ATOM 3385 O O . ILE A 1 449 ? 26.125 -14.758 5.52 1 96.62 449 ILE A O 1
ATOM 3389 N N . GLN A 1 450 ? 25.688 -16.766 6.387 1 97.06 450 GLN A N 1
ATOM 3390 C CA . GLN A 1 450 ? 26.984 -16.906 7.039 1 97.06 450 GLN A CA 1
ATOM 3391 C C . GLN A 1 450 ? 27.672 -18.203 6.637 1 97.06 450 GLN A C 1
ATOM 3393 O O . GLN A 1 450 ? 27.047 -19.266 6.652 1 97.06 450 GLN A O 1
ATOM 3398 N N . LYS A 1 451 ? 28.875 -18.109 6.23 1 96.12 451 LYS A N 1
ATOM 3399 C CA . LYS A 1 451 ? 29.719 -19.281 6.027 1 96.12 451 LYS A CA 1
ATOM 3400 C C . LYS A 1 451 ? 30.641 -19.516 7.227 1 96.12 451 LYS A C 1
ATOM 3402 O O . LYS A 1 451 ? 31.281 -18.578 7.715 1 96.12 451 LYS A O 1
ATOM 3407 N N . LEU A 1 452 ? 30.516 -20.703 7.734 1 95.19 452 LEU A N 1
ATOM 3408 C CA . LEU A 1 452 ? 31.344 -21.062 8.875 1 95.19 452 LEU A CA 1
ATOM 3409 C C . LEU A 1 452 ? 31.922 -22.469 8.719 1 95.19 452 LEU A C 1
ATOM 3411 O O . LEU A 1 452 ? 31.484 -23.219 7.84 1 95.19 452 LEU A O 1
ATOM 3415 N N . ARG A 1 453 ? 32.938 -22.719 9.5 1 95.75 453 ARG A N 1
ATOM 3416 C CA . ARG A 1 453 ? 33.562 -24.047 9.531 1 95.75 453 ARG A CA 1
ATOM 3417 C C . ARG A 1 453 ? 33.656 -24.562 10.961 1 95.75 453 ARG A C 1
ATOM 3419 O O . ARG A 1 453 ? 34 -23.812 11.875 1 95.75 453 ARG A O 1
ATOM 3426 N N . THR A 1 454 ? 33.25 -25.703 11.148 1 95.69 454 THR A N 1
ATOM 3427 C CA . THR A 1 454 ? 33.469 -26.438 12.383 1 95.69 454 THR A CA 1
ATOM 3428 C C . THR A 1 454 ? 34.344 -27.656 12.133 1 95.69 454 THR A C 1
ATOM 3430 O O . THR A 1 454 ? 33.844 -28.734 11.82 1 95.69 454 THR A O 1
ATOM 3433 N N . GLY A 1 455 ? 35.656 -27.547 12.5 1 95.19 455 GLY A N 1
ATOM 3434 C CA . GLY A 1 455 ? 36.594 -28.547 12.031 1 95.19 455 GLY A CA 1
ATOM 3435 C C . GLY A 1 455 ? 36.656 -28.656 10.523 1 95.19 455 GLY A C 1
ATOM 3436 O O . GLY A 1 455 ? 36.875 -27.656 9.828 1 95.19 455 GLY A O 1
ATOM 3437 N N . SER A 1 456 ? 36.344 -29.891 10.086 1 94.5 456 SER A N 1
ATOM 3438 C CA . SER A 1 456 ? 36.375 -30.109 8.648 1 94.5 456 SER A CA 1
ATOM 3439 C C . SER A 1 456 ? 35 -29.891 8.031 1 94.5 456 SER A C 1
ATOM 3441 O O . SER A 1 456 ? 34.844 -29.922 6.809 1 94.5 456 SER A O 1
ATOM 3443 N N . VAL A 1 457 ? 34.062 -29.594 8.812 1 97.38 457 VAL A N 1
ATOM 3444 C CA . VAL A 1 457 ? 32.688 -29.453 8.359 1 97.38 457 VAL A CA 1
ATOM 3445 C C . VAL A 1 457 ? 32.406 -28 7.961 1 97.38 457 VAL A C 1
ATOM 3447 O O . VAL A 1 457 ? 32.688 -27.078 8.727 1 97.38 457 VAL A O 1
ATOM 3450 N N . GLU A 1 458 ? 31.953 -27.828 6.742 1 96.75 458 GLU A N 1
ATOM 3451 C CA . GLU A 1 458 ? 31.594 -26.5 6.254 1 96.75 458 GLU A CA 1
ATOM 3452 C C . GLU A 1 458 ? 30.109 -26.234 6.402 1 96.75 458 GLU A C 1
ATOM 3454 O O . GLU A 1 458 ? 29.281 -27.125 6.18 1 96.75 458 GLU A O 1
ATOM 3459 N N . HIS A 1 459 ? 29.781 -24.969 6.809 1 96.88 459 HIS A N 1
ATOM 3460 C CA . HIS A 1 459 ? 28.391 -24.562 6.98 1 96.88 459 HIS A CA 1
ATOM 3461 C C . HIS A 1 459 ? 28.078 -23.312 6.172 1 96.88 459 HIS A C 1
ATOM 3463 O O . HIS A 1 459 ? 28.906 -22.375 6.121 1 96.88 459 HIS A O 1
ATOM 3469 N N . GLU A 1 460 ? 27 -23.328 5.453 1 96.38 460 GLU A N 1
ATOM 3470 C CA . GLU A 1 460 ? 26.344 -22.109 4.984 1 96.38 460 GLU A CA 1
ATOM 3471 C C . GLU A 1 460 ? 24.984 -21.922 5.668 1 96.38 460 GLU A C 1
ATOM 3473 O O . GLU A 1 460 ? 24.016 -22.609 5.336 1 96.38 460 GLU A O 1
ATOM 3478 N N . VAL A 1 461 ? 24.922 -20.969 6.562 1 97.44 461 VAL A N 1
ATOM 3479 C CA . VAL A 1 461 ? 23.734 -20.797 7.398 1 97.44 461 VAL A CA 1
ATOM 3480 C C . VAL A 1 461 ? 22.953 -19.562 6.953 1 97.44 461 VAL A C 1
ATOM 3482 O O . VAL A 1 461 ? 23.531 -18.484 6.773 1 97.44 461 VAL A O 1
ATOM 3485 N N . LEU A 1 462 ? 21.719 -19.781 6.742 1 97.62 462 LEU A N 1
ATOM 3486 C CA . LEU A 1 462 ? 20.781 -18.703 6.441 1 97.62 462 LEU A CA 1
ATOM 3487 C C . LEU A 1 462 ? 19.891 -18.406 7.645 1 97.62 462 LEU A C 1
ATOM 3489 O O . LEU A 1 462 ? 19.219 -19.297 8.172 1 97.62 462 LEU A O 1
ATOM 3493 N N . TYR A 1 463 ? 19.953 -17.141 8.18 1 98 463 TYR A N 1
ATOM 3494 C CA . TYR A 1 463 ? 19 -16.609 9.141 1 98 463 TYR A CA 1
ATOM 3495 C C . TYR A 1 463 ? 18 -15.68 8.469 1 98 463 TYR A C 1
ATOM 3497 O O . TYR A 1 463 ? 18.391 -14.758 7.75 1 98 463 TYR A O 1
ATOM 3505 N N . GLY A 1 464 ? 16.703 -15.984 8.68 1 98 464 GLY A N 1
ATOM 3506 C CA . GLY A 1 464 ? 15.727 -15.148 8.008 1 98 464 GLY A CA 1
ATOM 3507 C C . GLY A 1 464 ? 14.625 -14.656 8.93 1 98 464 GLY A C 1
ATOM 3508 O O . GLY A 1 464 ? 14.219 -15.375 9.844 1 98 464 GLY A O 1
ATOM 3509 N N . VAL A 1 465 ? 14.188 -13.422 8.695 1 98.19 465 VAL A N 1
ATOM 3510 C CA . VAL A 1 465 ? 12.977 -12.852 9.273 1 98.19 465 VAL A CA 1
ATOM 3511 C C . VAL A 1 465 ? 12.055 -12.352 8.156 1 98.19 465 VAL A C 1
ATOM 3513 O O . VAL A 1 465 ? 12.516 -11.719 7.203 1 98.19 465 VAL A O 1
ATOM 3516 N N . GLU A 1 466 ? 10.789 -12.695 8.289 1 98.06 466 GLU A N 1
ATOM 3517 C CA . GLU A 1 466 ? 9.797 -12.219 7.336 1 98.06 466 GLU A CA 1
ATOM 3518 C C . GLU A 1 466 ? 8.625 -11.547 8.047 1 98.06 466 GLU A C 1
ATOM 3520 O O . GLU A 1 466 ? 8.016 -12.141 8.938 1 98.06 466 GLU A O 1
ATOM 3525 N N . LEU A 1 467 ? 8.336 -10.344 7.641 1 96.44 467 LEU A N 1
ATOM 3526 C CA . LEU A 1 467 ? 7.168 -9.594 8.094 1 96.44 467 LEU A CA 1
ATOM 3527 C C . LEU A 1 467 ? 6.285 -9.195 6.914 1 96.44 467 LEU A C 1
ATOM 3529 O O . LEU A 1 467 ? 6.789 -8.867 5.84 1 96.44 467 LEU A O 1
ATOM 3533 N N . GLY A 1 468 ? 4.977 -9.336 7.148 1 95.12 468 GLY A N 1
ATOM 3534 C CA . GLY A 1 468 ? 4.098 -8.945 6.062 1 95.12 468 GLY A CA 1
ATOM 3535 C C . GLY A 1 468 ? 2.662 -8.727 6.5 1 95.12 468 GLY A C 1
ATOM 3536 O O . GLY A 1 468 ? 2.242 -9.25 7.539 1 95.12 468 GLY A O 1
ATOM 3537 N N . GLN A 1 469 ? 1.939 -7.957 5.723 1 93.88 469 GLN A N 1
ATOM 3538 C CA . GLN A 1 469 ? 0.506 -7.738 5.887 1 93.88 469 GLN A CA 1
ATOM 3539 C C . GLN A 1 469 ? -0.198 -7.672 4.531 1 93.88 469 GLN A C 1
ATOM 3541 O O . GLN A 1 469 ? 0.317 -7.07 3.588 1 93.88 469 GLN A O 1
ATOM 3546 N N . GLN A 1 470 ? -1.275 -8.359 4.457 1 95.75 470 GLN A N 1
ATOM 3547 C CA . GLN A 1 470 ? -2.154 -8.281 3.297 1 95.75 470 GLN A CA 1
ATOM 3548 C C . GLN A 1 470 ? -3.566 -7.867 3.701 1 95.75 470 GLN A C 1
ATOM 3550 O O . GLN A 1 470 ? -4.086 -8.328 4.719 1 95.75 470 GLN A O 1
ATOM 3555 N N . ASN A 1 471 ? -4.117 -6.922 3.025 1 93.19 471 ASN A N 1
ATOM 3556 C CA . ASN A 1 471 ? -5.52 -6.523 3.127 1 93.19 471 ASN A CA 1
ATOM 3557 C C . ASN A 1 471 ? -6.293 -6.863 1.854 1 93.19 471 ASN A C 1
ATOM 3559 O O . ASN A 1 471 ? -5.984 -6.344 0.78 1 93.19 471 ASN A O 1
ATOM 3563 N N . LYS A 1 472 ? -7.246 -7.719 2.018 1 95.5 472 LYS A N 1
ATOM 3564 C CA . LYS A 1 472 ? -7.973 -8.242 0.863 1 95.5 472 LYS A CA 1
ATOM 3565 C C . LYS A 1 472 ? -9.469 -7.961 0.986 1 95.5 472 LYS A C 1
ATOM 3567 O O . LYS A 1 472 ? -10.195 -8.727 1.62 1 95.5 472 LYS A O 1
ATOM 3572 N N . ASP A 1 473 ? -9.875 -6.898 0.313 1 90.75 473 ASP A N 1
ATOM 3573 C CA . ASP A 1 473 ? -11.289 -6.539 0.235 1 90.75 473 ASP A CA 1
ATOM 3574 C C . ASP A 1 473 ? -11.992 -7.328 -0.864 1 90.75 473 ASP A C 1
ATOM 3576 O O . ASP A 1 473 ? -11.438 -7.527 -1.947 1 90.75 473 ASP A O 1
ATOM 3580 N N . ALA A 1 474 ? -13.227 -7.836 -0.532 1 92.88 474 ALA A N 1
ATOM 3581 C CA . ALA A 1 474 ? -13.984 -8.586 -1.525 1 92.88 474 ALA A CA 1
ATOM 3582 C C . ALA A 1 474 ? -15.477 -8.273 -1.426 1 92.88 474 ALA A C 1
ATOM 3584 O O . ALA A 1 474 ? -16.047 -8.25 -0.329 1 92.88 474 ALA A O 1
ATOM 3585 N N . LEU A 1 475 ? -16.078 -7.965 -2.537 1 89 475 LEU A N 1
ATOM 3586 C CA . LEU A 1 475 ? -17.531 -7.852 -2.684 1 89 475 LEU A CA 1
ATOM 3587 C C . LEU A 1 475 ? -18.078 -9.008 -3.504 1 89 475 LEU A C 1
ATOM 3589 O O . LEU A 1 475 ? -17.609 -9.273 -4.613 1 89 475 LEU A O 1
ATOM 3593 N N . THR A 1 476 ? -19 -9.672 -2.967 1 91.88 476 THR A N 1
ATOM 3594 C CA . THR A 1 476 ? -19.656 -10.781 -3.656 1 91.88 476 THR A CA 1
ATOM 3595 C C . THR A 1 476 ? -21.078 -10.398 -4.074 1 91.88 476 THR A C 1
ATOM 3597 O O . THR A 1 476 ? -21.859 -9.914 -3.254 1 91.88 476 THR A O 1
ATOM 3600 N N . LEU A 1 477 ? -21.328 -10.68 -5.363 1 88.25 477 LEU A N 1
ATOM 3601 C CA . LEU A 1 477 ? -22.641 -10.391 -5.934 1 88.25 477 LEU A CA 1
ATOM 3602 C C . LEU A 1 477 ? -23.312 -11.672 -6.422 1 88.25 477 LEU A C 1
ATOM 3604 O O . LEU A 1 477 ? -22.656 -12.555 -6.969 1 88.25 477 LEU A O 1
ATOM 3608 N N . SER A 1 478 ? -24.625 -11.805 -6.172 1 90.5 478 SER A N 1
ATOM 3609 C CA . SER A 1 478 ? -25.422 -12.938 -6.621 1 90.5 478 SER A CA 1
ATOM 3610 C C . SER A 1 478 ? -26.656 -12.484 -7.402 1 90.5 478 SER A C 1
ATOM 3612 O O . SER A 1 478 ? -27.469 -11.711 -6.891 1 90.5 478 SER A O 1
ATOM 3614 N N . GLY A 1 479 ? -26.797 -13.039 -8.609 1 88.25 479 GLY A N 1
ATOM 3615 C CA . GLY A 1 479 ? -27.906 -12.656 -9.469 1 88.25 479 GLY A CA 1
ATOM 3616 C C . GLY A 1 479 ? -28.891 -13.781 -9.703 1 88.25 479 GLY A C 1
ATOM 3617 O O . GLY A 1 479 ? -29.938 -13.578 -10.328 1 88.25 479 GLY A O 1
ATOM 3618 N N . GLY A 1 480 ? -28.688 -14.914 -9.234 1 89.44 480 GLY A N 1
ATOM 3619 C CA . GLY A 1 480 ? -29.594 -16.031 -9.406 1 89.44 480 GLY A CA 1
ATOM 3620 C C . GLY A 1 480 ? -29.547 -16.625 -10.805 1 89.44 480 GLY A C 1
ATOM 3621 O O . GLY A 1 480 ? -28.531 -16.516 -11.5 1 89.44 480 GLY A O 1
ATOM 3622 N N . THR A 1 481 ? -30.609 -17.328 -11.172 1 93.69 481 THR A N 1
ATOM 3623 C CA . THR A 1 481 ? -30.688 -17.969 -12.477 1 93.69 481 THR A CA 1
ATOM 3624 C C . THR A 1 481 ? -31.078 -16.969 -13.555 1 93.69 481 THR A C 1
ATOM 3626 O O . THR A 1 481 ? -32.125 -16.312 -13.453 1 93.69 481 THR A O 1
ATOM 3629 N N . LEU A 1 482 ? -30.234 -16.875 -14.555 1 93.38 482 LEU A N 1
ATOM 3630 C CA . LEU A 1 482 ? -30.484 -15.977 -15.672 1 93.38 482 LEU A CA 1
ATOM 3631 C C . LEU A 1 482 ? -31.391 -16.641 -16.703 1 93.38 482 LEU A C 1
ATOM 3633 O O . LEU A 1 482 ? -32.188 -15.961 -17.359 1 93.38 482 LEU A O 1
ATOM 3637 N N . GLY A 1 483 ? -31.172 -18 -16.891 1 95.31 483 GLY A N 1
ATOM 3638 C CA . GLY A 1 483 ? -31.953 -18.781 -17.828 1 95.31 483 GLY A CA 1
ATOM 3639 C C . GLY A 1 483 ? -31.562 -20.234 -17.891 1 95.31 483 GLY A C 1
ATOM 3640 O O . GLY A 1 483 ? -30.547 -20.641 -17.297 1 95.31 483 GLY A O 1
ATOM 3641 N N . THR A 1 484 ? -32.406 -21.031 -18.469 1 97.19 484 THR A N 1
ATOM 3642 C CA . THR A 1 484 ? -32.156 -22.453 -18.75 1 97.19 484 THR A CA 1
ATOM 3643 C C . THR A 1 484 ? -32.031 -22.703 -20.25 1 97.19 484 THR A C 1
ATOM 3645 O O . THR A 1 484 ? -32.906 -22.234 -21.016 1 97.19 484 THR A O 1
ATOM 3648 N N . VAL A 1 485 ? -31 -23.406 -20.641 1 97.94 485 VAL A N 1
ATOM 3649 C CA . VAL A 1 485 ? -30.766 -23.547 -22.062 1 97.94 485 VAL A CA 1
ATOM 3650 C C . VAL A 1 485 ? -30.578 -25.031 -22.406 1 97.94 485 VAL A C 1
ATOM 3652 O O . VAL A 1 485 ? -30.328 -25.844 -21.516 1 97.94 485 VAL A O 1
ATOM 3655 N N . ASN A 1 486 ? -30.656 -25.297 -23.703 1 97.69 486 ASN A N 1
ATOM 3656 C CA . ASN A 1 486 ? -30.391 -26.641 -24.203 1 97.69 486 ASN A CA 1
ATOM 3657 C C . ASN A 1 486 ? -28.906 -27 -24.062 1 97.69 486 ASN A C 1
ATOM 3659 O O . ASN A 1 486 ? -28.031 -26.172 -24.312 1 97.69 486 ASN A O 1
ATOM 3663 N N . LEU A 1 487 ? -28.594 -28.25 -23.75 1 97.06 487 LEU A N 1
ATOM 3664 C CA . LEU A 1 487 ? -27.234 -28.703 -23.484 1 97.06 487 LEU A CA 1
ATOM 3665 C C . LEU A 1 487 ? -26.391 -28.703 -24.75 1 97.06 487 LEU A C 1
ATOM 3667 O O . LEU A 1 487 ? -25.188 -28.5 -24.703 1 97.06 487 LEU A O 1
ATOM 3671 N N . TRP A 1 488 ? -27.016 -28.938 -25.828 1 97.19 488 TRP A N 1
ATOM 3672 C CA . TRP A 1 488 ? -26.25 -29.172 -27.047 1 97.19 488 TRP A CA 1
ATOM 3673 C C . TRP A 1 488 ? -26.328 -27.953 -27.969 1 97.19 488 TRP A C 1
ATOM 3675 O O . TRP A 1 488 ? -25.453 -27.734 -28.812 1 97.19 488 TRP A O 1
ATOM 3685 N N . ASN A 1 489 ? -27.391 -27.203 -27.828 1 96.81 489 ASN A N 1
ATOM 3686 C CA . ASN A 1 489 ? -27.594 -26 -28.641 1 96.81 489 ASN A CA 1
ATOM 3687 C C . ASN A 1 489 ? -28.125 -24.844 -27.781 1 96.81 489 ASN A C 1
ATOM 3689 O O . ASN A 1 489 ? -29.281 -24.438 -27.938 1 96.81 489 ASN A O 1
ATOM 3693 N N . PRO A 1 490 ? -27.297 -24.297 -27.047 1 97.25 490 PRO A N 1
ATOM 3694 C CA . PRO A 1 490 ? -27.781 -23.266 -26.109 1 97.25 490 PRO A CA 1
ATOM 3695 C C . PRO A 1 490 ? -28.141 -21.953 -26.812 1 97.25 490 PRO A C 1
ATOM 3697 O O . PRO A 1 490 ? -27.328 -21.422 -27.578 1 97.25 490 PRO A O 1
ATOM 3700 N N . VAL A 1 491 ? -29.375 -21.422 -26.609 1 97.62 491 VAL A N 1
ATOM 3701 C CA . VAL A 1 491 ? -29.766 -20.047 -26.922 1 97.62 491 VAL A CA 1
ATOM 3702 C C . VAL A 1 491 ? -29.578 -19.172 -25.688 1 97.62 491 VAL A C 1
ATOM 3704 O O . VAL A 1 491 ? -30.391 -19.219 -24.75 1 97.62 491 VAL A O 1
ATOM 3707 N N . LEU A 1 492 ? -28.625 -18.406 -25.75 1 97.88 492 LEU A N 1
ATOM 3708 C CA . LEU A 1 492 ? -28.141 -17.734 -24.547 1 97.88 492 LEU A CA 1
ATOM 3709 C C . LEU A 1 492 ? -29.016 -16.531 -24.203 1 97.88 492 LEU A C 1
ATOM 3711 O O . LEU A 1 492 ? -29.438 -15.797 -25.094 1 97.88 492 LEU A O 1
ATOM 3715 N N . PRO A 1 493 ? -29.297 -16.281 -22.953 1 96.56 493 PRO A N 1
ATOM 3716 C CA . PRO A 1 493 ? -30.047 -15.094 -22.5 1 96.56 493 PRO A CA 1
ATOM 3717 C C . PRO A 1 493 ? -29.172 -13.836 -22.453 1 96.56 493 PRO A C 1
ATOM 3719 O O . PRO A 1 493 ? -27.953 -13.93 -22.359 1 96.56 493 PRO A O 1
ATOM 3722 N N . VAL A 1 494 ? -29.828 -12.695 -22.516 1 95.31 494 VAL A N 1
ATOM 3723 C CA . VAL A 1 494 ? -29.141 -11.414 -22.359 1 95.31 494 VAL A CA 1
ATOM 3724 C C . VAL A 1 494 ? -29.047 -11.055 -20.875 1 95.31 494 VAL A C 1
ATOM 3726 O O . VAL A 1 494 ? -30.031 -11.125 -20.141 1 95.31 494 VAL A O 1
ATOM 3729 N N . ALA A 1 495 ? -27.891 -10.773 -20.422 1 93.88 495 ALA A N 1
ATOM 3730 C CA . ALA A 1 495 ? -27.688 -10.375 -19.031 1 93.88 495 ALA A CA 1
ATOM 3731 C C . ALA A 1 495 ? -27.766 -8.859 -18.875 1 93.88 495 ALA A C 1
ATOM 3733 O O . ALA A 1 495 ? -27.328 -8.117 -19.766 1 93.88 495 ALA A O 1
ATOM 3734 N N . PRO A 1 496 ? -28.172 -8.367 -17.656 1 84.56 496 PRO A N 1
ATOM 3735 C CA . PRO A 1 496 ? -28.094 -6.93 -17.375 1 84.56 496 PRO A CA 1
ATOM 3736 C C . PRO A 1 496 ? -26.656 -6.453 -17.188 1 84.56 496 PRO A C 1
ATOM 3738 O O . PRO A 1 496 ? -25.812 -7.172 -16.625 1 84.56 496 PRO A O 1
ATOM 3741 N N . LEU A 1 497 ? -26.125 -5.297 -17.703 1 75.62 497 LEU A N 1
ATOM 3742 C CA . LEU A 1 497 ? -24.75 -4.805 -17.656 1 75.62 497 LEU A CA 1
ATOM 3743 C C . LEU A 1 497 ? -24.359 -4.402 -16.234 1 75.62 497 LEU A C 1
ATOM 3745 O O . LEU A 1 497 ? -23.188 -4.523 -15.852 1 75.62 497 LEU A O 1
ATOM 3749 N N . ASN A 1 498 ? -25.047 -3.703 -15.422 1 61.62 498 ASN A N 1
ATOM 3750 C CA . ASN A 1 498 ? -24.609 -3.277 -14.094 1 61.62 498 ASN A CA 1
ATOM 3751 C C . ASN A 1 498 ? -25.203 -4.16 -13 1 61.62 498 ASN A C 1
ATOM 3753 O O . ASN A 1 498 ? -25.422 -3.703 -11.883 1 61.62 498 ASN A O 1
ATOM 3757 N N . GLY A 1 499 ? -25.156 -5.566 -13.375 1 62.34 499 GLY A N 1
ATOM 3758 C CA . GLY A 1 499 ? -26 -6.293 -12.445 1 62.34 499 GLY A CA 1
ATOM 3759 C C . GLY A 1 499 ? -25.453 -7.66 -12.086 1 62.34 499 GLY A C 1
ATOM 3760 O O . GLY A 1 499 ? -26 -8.68 -12.5 1 62.34 499 GLY A O 1
ATOM 3761 N N . GLY A 1 500 ? -24.312 -7.707 -11.375 1 63.41 500 GLY A N 1
ATOM 3762 C CA . GLY A 1 500 ? -23.984 -9.016 -10.828 1 63.41 500 GLY A CA 1
ATOM 3763 C C . GLY A 1 500 ? -25 -9.5 -9.805 1 63.41 500 GLY A C 1
ATOM 3764 O O . GLY A 1 500 ? -24.859 -10.602 -9.266 1 63.41 500 GLY A O 1
ATOM 3765 N N . GLY A 1 501 ? -25.984 -8.797 -9.648 1 75.69 501 GLY A N 1
ATOM 3766 C CA . GLY A 1 501 ? -27.031 -9.148 -8.703 1 75.69 501 GLY A CA 1
ATOM 3767 C C . GLY A 1 501 ? -26.906 -8.414 -7.383 1 75.69 501 GLY A C 1
ATOM 3768 O O . GLY A 1 501 ? -26.422 -7.281 -7.336 1 75.69 501 GLY A O 1
ATOM 3769 N N . ALA A 1 502 ? -27.469 -8.961 -6.422 1 80.38 502 ALA A N 1
ATOM 3770 C CA . ALA A 1 502 ? -27.5 -8.375 -5.082 1 80.38 502 ALA A CA 1
ATOM 3771 C C . ALA A 1 502 ? -26.188 -8.594 -4.359 1 80.38 502 ALA A C 1
ATOM 3773 O O . ALA A 1 502 ? -25.562 -9.648 -4.5 1 80.38 502 ALA A O 1
ATOM 3774 N N . LEU A 1 503 ? -25.734 -7.562 -3.639 1 82.94 503 LEU A N 1
ATOM 3775 C CA . LEU A 1 503 ? -24.562 -7.715 -2.773 1 82.94 503 LEU A CA 1
ATOM 3776 C C . LEU A 1 503 ? -24.859 -8.711 -1.654 1 82.94 503 LEU A C 1
ATOM 3778 O O . LEU A 1 503 ? -25.75 -8.492 -0.83 1 82.94 503 LEU A O 1
ATOM 3782 N N . THR A 1 504 ? -24.156 -9.75 -1.686 1 86 504 THR A N 1
ATOM 3783 C CA . THR A 1 504 ? -24.422 -10.789 -0.697 1 86 504 THR A CA 1
ATOM 3784 C C . THR A 1 504 ? -23.25 -10.914 0.273 1 86 504 THR A C 1
ATOM 3786 O O . THR A 1 504 ? -23.375 -11.547 1.324 1 86 504 THR A O 1
ATOM 3789 N N . GLY A 1 505 ? -22.188 -10.367 -0.082 1 87.5 505 GLY A N 1
ATOM 3790 C CA . GLY A 1 505 ? -21.031 -10.383 0.803 1 87.5 505 GLY A CA 1
ATOM 3791 C C . GLY A 1 505 ? -20.156 -9.156 0.656 1 87.5 505 GLY A C 1
ATOM 3792 O O . GLY A 1 505 ? -19.984 -8.633 -0.449 1 87.5 505 GLY A O 1
ATOM 3793 N N . SER A 1 506 ? -19.672 -8.617 1.692 1 87.62 506 SER A N 1
ATOM 3794 C CA . SER A 1 506 ? -18.656 -7.566 1.773 1 87.62 506 SER A CA 1
ATOM 3795 C C . SER A 1 506 ? -17.688 -7.812 2.924 1 87.62 506 SER A C 1
ATOM 3797 O O . SER A 1 506 ? -18.078 -7.73 4.094 1 87.62 506 SER A O 1
ATOM 3799 N N . THR A 1 507 ? -16.484 -8.172 2.57 1 90.88 507 THR A N 1
ATOM 3800 C CA . THR A 1 507 ? -15.523 -8.547 3.605 1 90.88 507 THR A CA 1
ATOM 3801 C C . THR A 1 507 ? -14.195 -7.824 3.406 1 90.88 507 THR A C 1
ATOM 3803 O O . THR A 1 507 ? -13.773 -7.586 2.27 1 90.88 507 THR A O 1
ATOM 3806 N N . LEU A 1 508 ? -13.617 -7.418 4.488 1 90 508 LEU A N 1
ATOM 3807 C CA . LEU A 1 508 ? -12.195 -7.086 4.523 1 90 508 LEU A CA 1
ATOM 3808 C C . LEU A 1 508 ? -11.406 -8.156 5.273 1 90 508 LEU A C 1
ATOM 3810 O O . LEU A 1 508 ? -11.609 -8.352 6.473 1 90 508 LEU A O 1
ATOM 3814 N N . ASN A 1 509 ? -10.602 -8.828 4.547 1 95.81 509 ASN A N 1
ATOM 3815 C CA . ASN A 1 509 ? -9.734 -9.844 5.125 1 95.81 509 ASN A CA 1
ATOM 3816 C C . ASN A 1 509 ? -8.312 -9.328 5.324 1 95.81 509 ASN A C 1
ATOM 3818 O O . ASN A 1 509 ? -7.777 -8.633 4.461 1 95.81 509 ASN A O 1
ATOM 3822 N N . ARG A 1 510 ? -7.77 -9.617 6.555 1 94.56 510 ARG A N 1
ATOM 3823 C CA . ARG A 1 510 ? -6.402 -9.203 6.848 1 94.56 510 ARG A CA 1
ATOM 3824 C C . ARG A 1 510 ? -5.547 -10.398 7.262 1 94.56 510 ARG A C 1
ATOM 3826 O O . ARG A 1 510 ? -5.969 -11.211 8.086 1 94.56 510 ARG A O 1
ATOM 3833 N N . TYR A 1 511 ? -4.355 -10.422 6.695 1 97.06 511 TYR A N 1
ATOM 3834 C CA . TYR A 1 511 ? -3.383 -11.461 7.016 1 97.06 511 TYR A CA 1
ATOM 3835 C C . TYR A 1 511 ? -2.062 -10.852 7.469 1 97.06 511 TYR A C 1
ATOM 3837 O O . TYR A 1 511 ? -1.487 -10.008 6.773 1 97.06 511 TYR A O 1
ATOM 3845 N N . LEU A 1 512 ? -1.634 -11.305 8.602 1 95.44 512 LEU A N 1
ATOM 3846 C CA . LEU A 1 512 ? -0.392 -10.805 9.172 1 95.44 512 LEU A CA 1
ATOM 3847 C C . LEU A 1 512 ? 0.656 -11.906 9.258 1 95.44 512 LEU A C 1
ATOM 3849 O O . LEU A 1 512 ? 0.446 -12.922 9.93 1 95.44 512 LEU A O 1
ATOM 3853 N N . THR A 1 513 ? 1.769 -11.703 8.617 1 97.19 513 THR A N 1
ATOM 3854 C CA . THR A 1 513 ? 2.883 -12.648 8.633 1 97.19 513 THR A CA 1
ATOM 3855 C C . THR A 1 513 ? 3.992 -12.156 9.555 1 97.19 513 THR A C 1
ATOM 3857 O O . THR A 1 513 ? 4.527 -11.062 9.367 1 97.19 513 THR A O 1
ATOM 3860 N N . ARG A 1 514 ? 4.316 -12.898 10.531 1 97.81 514 ARG A N 1
ATOM 3861 C CA . ARG A 1 514 ? 5.477 -12.75 11.406 1 97.81 514 ARG A CA 1
ATOM 3862 C C . ARG A 1 514 ? 6.227 -14.07 11.539 1 97.81 514 ARG A C 1
ATOM 3864 O O . ARG A 1 514 ? 5.727 -15.016 12.164 1 97.81 514 ARG A O 1
ATOM 3871 N N . ALA A 1 515 ? 7.43 -14.086 10.961 1 98.69 515 ALA A N 1
ATOM 3872 C CA . ALA A 1 515 ? 8.109 -15.375 10.906 1 98.69 515 ALA A CA 1
ATOM 3873 C C . ALA A 1 515 ? 9.617 -15.203 11.07 1 98.69 515 ALA A C 1
ATOM 3875 O O . ALA A 1 515 ? 10.164 -14.133 10.781 1 98.69 515 ALA A O 1
ATOM 3876 N N . ALA A 1 516 ? 10.234 -16.234 11.555 1 98.56 516 ALA A N 1
ATOM 3877 C CA . ALA A 1 516 ? 11.688 -16.391 11.609 1 98.56 516 ALA A CA 1
ATOM 3878 C C . ALA A 1 516 ? 12.102 -17.797 11.188 1 98.56 516 ALA A C 1
ATOM 3880 O O . ALA A 1 516 ? 11.406 -18.766 11.484 1 98.56 516 ALA A O 1
ATOM 3881 N N . TYR A 1 517 ? 13.219 -17.875 10.461 1 98.38 517 TYR A N 1
ATOM 3882 C CA . TYR A 1 517 ? 13.656 -19.203 10.039 1 98.38 517 TYR A CA 1
ATOM 3883 C C . TYR A 1 517 ? 15.172 -19.281 9.984 1 98.38 517 TYR A C 1
ATOM 3885 O O . TYR A 1 517 ? 15.859 -18.266 9.898 1 98.38 517 TYR A O 1
ATOM 3893 N N . VAL A 1 518 ? 15.664 -20.469 10.086 1 98.31 518 VAL A N 1
ATOM 3894 C CA . VAL A 1 518 ? 17.078 -20.797 9.969 1 98.31 518 VAL A CA 1
ATOM 3895 C C . VAL A 1 518 ? 17.25 -22.031 9.086 1 98.31 518 VAL A C 1
ATOM 3897 O O . VAL A 1 518 ? 16.438 -22.953 9.133 1 98.31 518 VAL A O 1
ATOM 3900 N N . GLN A 1 519 ? 18.203 -22.031 8.242 1 97.75 519 GLN A N 1
ATOM 3901 C CA . GLN A 1 519 ? 18.562 -23.141 7.375 1 97.75 519 GLN A CA 1
ATOM 3902 C C . GLN A 1 519 ? 20.078 -23.328 7.316 1 97.75 519 GLN A C 1
ATOM 3904 O O . GLN A 1 519 ? 20.812 -22.359 7.164 1 97.75 519 GLN A O 1
ATOM 3909 N N . ASP A 1 520 ? 20.531 -24.5 7.441 1 97.62 520 ASP A N 1
ATOM 3910 C CA . ASP A 1 520 ? 21.953 -24.828 7.391 1 97.62 520 ASP A CA 1
ATOM 3911 C C . ASP A 1 520 ? 22.25 -25.844 6.297 1 97.62 520 ASP A C 1
ATOM 3913 O O . ASP A 1 520 ? 21.719 -26.953 6.324 1 97.62 520 ASP A O 1
ATOM 3917 N N . GLN A 1 521 ? 23 -25.453 5.379 1 96.31 521 GLN A N 1
ATOM 3918 C CA . GLN A 1 521 ? 23.578 -26.375 4.418 1 96.31 521 GLN A CA 1
ATOM 3919 C C . GLN A 1 521 ? 24.953 -26.859 4.875 1 96.31 521 GLN A C 1
ATOM 3921 O O . GLN A 1 521 ? 25.938 -26.109 4.805 1 96.31 521 GLN A O 1
ATOM 3926 N N . VAL A 1 522 ? 25.031 -28.094 5.195 1 97.31 522 VAL A N 1
ATOM 3927 C CA . VAL A 1 522 ? 26.234 -28.656 5.809 1 97.31 522 VAL A CA 1
ATOM 3928 C C . VAL A 1 522 ? 26.969 -29.531 4.793 1 97.31 522 VAL A C 1
ATOM 3930 O O . VAL A 1 522 ? 26.359 -30.391 4.141 1 97.31 522 VAL A O 1
ATOM 3933 N N . THR A 1 523 ? 28.188 -29.312 4.688 1 97 523 THR A N 1
ATOM 3934 C CA . THR A 1 523 ? 29.047 -30.188 3.904 1 97 523 THR A CA 1
ATOM 3935 C C . THR A 1 523 ? 30.031 -30.938 4.809 1 97 523 THR A C 1
ATOM 3937 O O . THR A 1 523 ? 31.031 -30.375 5.254 1 97 523 THR A O 1
ATOM 3940 N N . PHE A 1 524 ? 29.781 -32.188 5.016 1 97.31 524 PHE A N 1
ATOM 3941 C CA . PHE A 1 524 ? 30.672 -33.031 5.809 1 97.31 524 PHE A CA 1
ATOM 3942 C C . PHE A 1 524 ? 31.922 -33.375 5.016 1 97.31 524 PHE A C 1
ATOM 3944 O O . PHE A 1 524 ? 33.031 -33.312 5.527 1 97.31 524 PHE A O 1
ATOM 3951 N N . THR A 1 525 ? 31.703 -33.812 3.885 1 95.88 525 THR A N 1
ATOM 3952 C CA . THR A 1 525 ? 32.688 -34.094 2.844 1 95.88 525 THR A CA 1
ATOM 3953 C C . THR A 1 525 ? 32.156 -33.688 1.474 1 95.88 525 THR A C 1
ATOM 3955 O O . THR A 1 525 ? 30.969 -33.375 1.332 1 95.88 525 THR A O 1
ATOM 3958 N N . PRO A 1 526 ? 32.969 -33.688 0.53 1 92.44 526 PRO A N 1
ATOM 3959 C CA . PRO A 1 526 ? 32.438 -33.375 -0.805 1 92.44 526 PRO A CA 1
ATOM 3960 C C . PRO A 1 526 ? 31.328 -34.312 -1.247 1 92.44 526 PRO A C 1
ATOM 3962 O O . PRO A 1 526 ? 30.5 -33.938 -2.072 1 92.44 526 PRO A O 1
ATOM 3965 N N . GLU A 1 527 ? 31.266 -35.5 -0.626 1 96.31 527 GLU A N 1
ATOM 3966 C CA . GLU A 1 527 ? 30.297 -36.531 -1.042 1 96.31 527 GLU A CA 1
ATOM 3967 C C . GLU A 1 527 ? 29.031 -36.438 -0.193 1 96.31 527 GLU A C 1
ATOM 3969 O O . GLU A 1 527 ? 27.953 -36.844 -0.642 1 96.31 527 GLU A O 1
ATOM 3974 N N . TRP A 1 528 ? 29.172 -36.031 1.033 1 97.75 528 TRP A N 1
ATOM 3975 C CA . TRP A 1 528 ? 28.047 -36.062 1.959 1 97.75 528 TRP A CA 1
ATOM 3976 C C . TRP A 1 528 ? 27.656 -34.656 2.416 1 97.75 528 TRP A C 1
ATOM 3978 O O . TRP A 1 528 ? 28.484 -33.938 2.994 1 97.75 528 TRP A O 1
ATOM 3988 N N . LYS A 1 529 ? 26.406 -34.406 2.178 1 97.56 529 LYS A N 1
ATOM 3989 C CA . LYS A 1 529 ? 25.875 -33.094 2.555 1 97.56 529 LYS A CA 1
ATOM 3990 C C . LYS A 1 529 ? 24.531 -33.25 3.27 1 97.56 529 LYS A C 1
ATOM 3992 O O . LYS A 1 529 ? 23.844 -34.25 3.113 1 97.56 529 LYS A O 1
ATOM 3997 N N . LEU A 1 530 ? 24.234 -32.25 4.113 1 97.94 530 LEU A N 1
ATOM 3998 C CA . LEU A 1 530 ? 22.984 -32.219 4.863 1 97.94 530 LEU A CA 1
ATOM 3999 C C . LEU A 1 530 ? 22.328 -30.844 4.75 1 97.94 530 LEU A C 1
ATOM 4001 O O . LEU A 1 530 ? 23 -29.812 4.832 1 97.94 530 LEU A O 1
ATOM 4005 N N . LEU A 1 531 ? 21.047 -30.859 4.453 1 97.62 531 LEU A N 1
ATOM 4006 C CA . LEU A 1 531 ? 20.25 -29.641 4.504 1 97.62 531 LEU A CA 1
ATOM 4007 C C . LEU A 1 531 ? 19.219 -29.703 5.621 1 97.62 531 LEU A C 1
ATOM 4009 O O . LEU A 1 531 ? 18.359 -30.594 5.629 1 97.62 531 LEU A O 1
ATOM 4013 N N . ALA A 1 532 ? 19.328 -28.797 6.578 1 98.25 532 ALA A N 1
ATOM 4014 C CA . ALA A 1 532 ? 18.391 -28.719 7.695 1 98.25 532 ALA A CA 1
ATOM 4015 C C . ALA A 1 532 ? 17.828 -27.312 7.848 1 98.25 532 ALA A C 1
ATOM 4017 O O . ALA A 1 532 ? 18.547 -26.328 7.715 1 98.25 532 ALA A O 1
ATOM 4018 N N . GLY A 1 533 ? 16.5 -27.281 7.977 1 98.12 533 GLY A N 1
ATOM 4019 C CA . GLY A 1 533 ? 15.859 -25.984 8.156 1 98.12 533 GLY A CA 1
ATOM 4020 C C . GLY A 1 533 ? 14.664 -26.047 9.094 1 98.12 533 GLY A C 1
ATOM 4021 O O . GLY A 1 533 ? 14.055 -27.094 9.273 1 98.12 533 GLY A O 1
ATOM 4022 N N . LEU A 1 534 ? 14.367 -24.906 9.68 1 98.62 534 LEU A N 1
ATOM 4023 C CA . LEU A 1 534 ? 13.242 -24.766 10.586 1 98.62 534 LEU A CA 1
ATOM 4024 C C . LEU A 1 534 ? 12.672 -23.344 10.523 1 98.62 534 LEU A C 1
ATOM 4026 O O . LEU A 1 534 ? 13.43 -22.359 10.586 1 98.62 534 LEU A O 1
ATOM 4030 N N . ARG A 1 535 ? 11.359 -23.219 10.359 1 98.62 535 ARG A N 1
ATOM 4031 C CA . ARG A 1 535 ? 10.688 -21.922 10.336 1 98.62 535 ARG A CA 1
ATOM 4032 C C . ARG A 1 535 ? 9.578 -21.859 11.375 1 98.62 535 ARG A C 1
ATOM 4034 O O . ARG A 1 535 ? 8.82 -22.828 11.547 1 98.62 535 ARG A O 1
ATOM 4041 N N . TYR A 1 536 ? 9.594 -20.797 12.086 1 98.5 536 TYR A N 1
ATOM 4042 C CA . TYR A 1 536 ? 8.531 -20.453 13.023 1 98.5 536 TYR A CA 1
ATOM 4043 C C . TYR A 1 536 ? 7.633 -19.359 12.445 1 98.5 536 TYR A C 1
ATOM 4045 O O . TYR A 1 536 ? 8.117 -18.312 12.016 1 98.5 536 TYR A O 1
ATOM 4053 N N . ASP A 1 537 ? 6.27 -19.641 12.445 1 98.19 537 ASP A N 1
ATOM 4054 C CA . ASP A 1 537 ? 5.312 -18.641 11.984 1 98.19 537 ASP A CA 1
ATOM 4055 C C . ASP A 1 537 ? 4.309 -18.297 13.078 1 98.19 537 ASP A C 1
ATOM 4057 O O . ASP A 1 537 ? 3.783 -19.172 13.758 1 98.19 537 ASP A O 1
ATOM 4061 N N . ARG A 1 538 ? 4.074 -17.062 13.281 1 98.19 538 ARG A N 1
ATOM 4062 C CA . ARG A 1 538 ? 2.875 -16.516 13.914 1 98.19 538 ARG A CA 1
ATOM 4063 C C . ARG A 1 538 ? 1.999 -15.797 12.898 1 98.19 538 ARG A C 1
ATOM 4065 O O . ARG A 1 538 ? 2.227 -14.617 12.602 1 98.19 538 ARG A O 1
ATOM 4072 N N . PHE A 1 539 ? 0.942 -16.453 12.445 1 97.19 539 PHE A N 1
ATOM 4073 C CA . PHE A 1 539 ? 0.148 -15.984 11.312 1 97.19 539 PHE A CA 1
ATOM 4074 C C . PHE A 1 539 ? -1.225 -15.508 11.773 1 97.19 539 PHE A C 1
ATOM 4076 O O . PHE A 1 539 ? -2.021 -16.297 12.281 1 97.19 539 PHE A O 1
ATOM 4083 N N . GLY A 1 540 ? -1.447 -14.18 11.57 1 97.06 540 GLY A N 1
ATOM 4084 C CA . GLY A 1 540 ? -2.732 -13.602 11.93 1 97.06 540 GLY A CA 1
ATOM 4085 C C . GLY A 1 540 ? -3.723 -13.594 10.781 1 97.06 540 GLY A C 1
ATOM 4086 O O . GLY A 1 540 ? -3.346 -13.336 9.633 1 97.06 540 GLY A O 1
ATOM 4087 N N . GLN A 1 541 ? -5 -13.945 11.102 1 96.94 541 GLN A N 1
ATOM 4088 C CA . GLN A 1 541 ? -6.113 -13.961 10.156 1 96.94 541 GLN A CA 1
ATOM 4089 C C . GLN A 1 541 ? -7.312 -13.195 10.711 1 96.94 541 GLN A C 1
ATOM 4091 O O . GLN A 1 541 ? -7.797 -13.492 11.805 1 96.94 541 GLN A O 1
ATOM 4096 N N . GLU A 1 542 ? -7.766 -12.211 9.93 1 95.44 542 GLU A N 1
ATOM 4097 C CA . GLU A 1 542 ? -8.93 -11.438 10.344 1 95.44 542 GLU A CA 1
ATOM 4098 C C . GLU A 1 542 ? -9.906 -11.258 9.188 1 95.44 542 GLU A C 1
ATOM 4100 O O . GLU A 1 542 ? -9.492 -11.047 8.047 1 95.44 542 GLU A O 1
ATOM 4105 N N . THR A 1 543 ? -11.211 -11.406 9.5 1 95.44 543 THR A N 1
ATOM 4106 C CA . THR A 1 543 ? -12.281 -11.086 8.562 1 95.44 543 THR A CA 1
ATOM 4107 C C . THR A 1 543 ? -13.266 -10.102 9.18 1 95.44 543 THR A C 1
ATOM 4109 O O . THR A 1 543 ? -13.938 -10.422 10.164 1 95.44 543 THR A O 1
ATOM 4112 N N . ASP A 1 544 ? -13.32 -8.922 8.633 1 87.88 544 ASP A N 1
ATOM 4113 C CA . ASP A 1 544 ? -14.359 -7.949 8.961 1 87.88 544 ASP A CA 1
ATOM 4114 C C . ASP A 1 544 ? -15.523 -8.047 7.984 1 87.88 544 ASP A C 1
ATOM 4116 O O . ASP A 1 544 ? -15.414 -7.633 6.828 1 87.88 544 ASP A O 1
ATOM 4120 N N . ASN A 1 545 ? -16.641 -8.594 8.492 1 87.75 545 ASN A N 1
ATOM 4121 C CA . ASN A 1 545 ? -17.859 -8.609 7.695 1 87.75 545 ASN A CA 1
ATOM 4122 C C . ASN A 1 545 ? -18.578 -7.266 7.734 1 87.75 545 ASN A C 1
ATOM 4124 O O . ASN A 1 545 ? -18.969 -6.797 8.805 1 87.75 545 ASN A O 1
ATOM 4128 N N . ARG A 1 546 ? -18.859 -6.73 6.59 1 78.88 546 ARG A N 1
ATOM 4129 C CA . ARG A 1 546 ? -19.266 -5.332 6.562 1 78.88 546 ARG A CA 1
ATOM 4130 C C . ARG A 1 546 ? -20.75 -5.199 6.27 1 78.88 546 ARG A C 1
ATOM 4132 O O . ARG A 1 546 ? -21.297 -4.09 6.242 1 78.88 546 ARG A O 1
ATOM 4139 N N . LEU A 1 547 ? -21.375 -6.312 5.961 1 76.81 547 LEU A N 1
ATOM 4140 C CA . LEU A 1 547 ? -22.828 -6.266 5.863 1 76.81 547 LEU A CA 1
ATOM 4141 C C . LEU A 1 547 ? -23.469 -6.301 7.246 1 76.81 547 LEU A C 1
ATOM 4143 O O . LEU A 1 547 ? -22.938 -6.93 8.164 1 76.81 547 LEU A O 1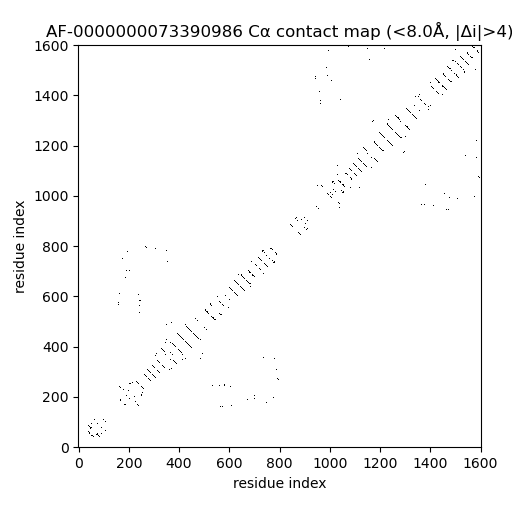
ATOM 4147 N N . PRO A 1 548 ? -24.609 -5.66 7.375 1 68.5 548 PRO A N 1
ATOM 4148 C CA . PRO A 1 548 ? -25.234 -5.578 8.695 1 68.5 548 PRO A CA 1
ATOM 4149 C C . PRO A 1 548 ? -25.578 -6.953 9.266 1 68.5 548 PRO A C 1
ATOM 4151 O O . PRO A 1 548 ? -26.016 -7.844 8.531 1 68.5 548 PRO A O 1
ATOM 4154 N N . GLY A 1 549 ? -25.406 -7.121 10.523 1 70.81 549 GLY A N 1
ATOM 4155 C CA . GLY A 1 549 ? -25.844 -8.297 11.258 1 70.81 549 GLY A CA 1
ATOM 4156 C C . GLY A 1 549 ? -24.844 -9.445 11.172 1 70.81 549 GLY A C 1
ATOM 4157 O O . GLY A 1 549 ? -25.062 -10.508 11.766 1 70.81 549 GLY A O 1
ATOM 4158 N N . GLN A 1 550 ? -23.812 -9.273 10.445 1 81.94 550 GLN A N 1
ATOM 4159 C CA . GLN A 1 550 ? -22.828 -10.352 10.312 1 81.94 550 GLN A CA 1
ATOM 4160 C C . GLN A 1 550 ? -21.703 -10.195 11.32 1 81.94 550 GLN A C 1
ATOM 4162 O O . GLN A 1 550 ? -21.266 -9.078 11.617 1 81.94 550 GLN A O 1
ATOM 4167 N N . ALA A 1 551 ? -21.188 -11.281 11.867 1 85.69 551 ALA A N 1
ATOM 4168 C CA . ALA A 1 551 ? -20.125 -11.273 12.875 1 85.69 551 ALA A CA 1
ATOM 4169 C C . ALA A 1 551 ? -18.75 -11.219 12.219 1 85.69 551 ALA A C 1
ATOM 4171 O O . ALA A 1 551 ? -18.547 -11.75 11.125 1 85.69 551 ALA A O 1
ATOM 4172 N N . ASP A 1 552 ? -17.812 -10.578 12.898 1 87.62 552 ASP A N 1
ATOM 4173 C CA . ASP A 1 552 ? -16.406 -10.617 12.508 1 87.62 552 ASP A CA 1
ATOM 4174 C C . ASP A 1 552 ? -15.711 -11.844 13.078 1 87.62 552 ASP A C 1
ATOM 4176 O O . ASP A 1 552 ? -16.188 -12.438 14.055 1 87.62 552 ASP A O 1
ATOM 4180 N N . PHE A 1 553 ? -14.609 -12.25 12.461 1 94 553 PHE A N 1
ATOM 4181 C CA . PHE A 1 553 ? -13.852 -13.414 12.922 1 94 553 PHE A CA 1
ATOM 4182 C C . PHE A 1 553 ? -12.359 -13.125 12.914 1 94 553 PHE A C 1
ATOM 4184 O O . PHE A 1 553 ? -11.883 -12.305 12.117 1 94 553 PHE A O 1
ATOM 4191 N N . GLU A 1 554 ? -11.625 -13.742 13.812 1 95.06 554 GLU A N 1
ATOM 4192 C CA . GLU A 1 554 ? -10.164 -13.648 13.836 1 95.06 554 GLU A CA 1
ATOM 4193 C C . GLU A 1 554 ? -9.539 -14.914 14.43 1 95.06 554 GLU A C 1
ATOM 4195 O O . GLU A 1 554 ? -10.188 -15.625 15.195 1 95.06 554 GLU A O 1
ATOM 4200 N N . ARG A 1 555 ? -8.359 -15.148 14.023 1 95.31 555 ARG A N 1
ATOM 4201 C CA . ARG A 1 555 ? -7.559 -16.234 14.562 1 95.31 555 ARG A CA 1
ATOM 4202 C C . ARG A 1 555 ? -6.074 -16.016 14.297 1 95.31 555 ARG A C 1
ATOM 4204 O O . ARG A 1 555 ? -5.703 -15.477 13.25 1 95.31 555 ARG A O 1
ATOM 4211 N N . THR A 1 556 ? -5.277 -16.438 15.211 1 96.75 556 THR A N 1
ATOM 4212 C CA . THR A 1 556 ? -3.83 -16.453 15.039 1 96.75 556 THR A CA 1
ATOM 4213 C C . THR A 1 556 ? -3.279 -17.859 15.211 1 96.75 556 THR A C 1
ATOM 4215 O O . THR A 1 556 ? -3.566 -18.531 16.219 1 96.75 556 THR A O 1
ATOM 4218 N N . ASP A 1 557 ? -2.486 -18.312 14.273 1 97.31 557 ASP A N 1
ATOM 4219 C CA . ASP A 1 557 ? -1.872 -19.625 14.336 1 97.31 557 ASP A CA 1
ATOM 4220 C C . ASP A 1 557 ? -0.36 -19.516 14.523 1 97.31 557 ASP A C 1
ATOM 4222 O O . ASP A 1 557 ? 0.285 -18.656 13.914 1 97.31 557 ASP A O 1
ATOM 4226 N N . THR A 1 558 ? 0.131 -20.328 15.398 1 96.81 558 THR A N 1
ATOM 4227 C CA . THR A 1 558 ? 1.569 -20.516 15.562 1 96.81 558 THR A CA 1
ATOM 4228 C C . THR A 1 558 ? 2.006 -21.875 15.055 1 96.81 558 THR A C 1
ATOM 4230 O O . THR A 1 558 ? 1.485 -22.906 15.492 1 96.81 558 THR A O 1
ATOM 4233 N N . THR A 1 559 ? 2.959 -21.906 14.109 1 97.06 559 THR A N 1
ATOM 4234 C CA . THR A 1 559 ? 3.326 -23.172 13.469 1 97.06 559 THR A CA 1
ATOM 4235 C C . THR A 1 559 ? 4.84 -23.266 13.305 1 97.06 559 THR A C 1
ATOM 4237 O O . THR A 1 559 ? 5.523 -22.25 13.156 1 97.06 559 THR A O 1
ATOM 4240 N N . TRP A 1 560 ? 5.348 -24.531 13.375 1 97.69 560 TRP A N 1
ATOM 4241 C CA . TRP A 1 560 ? 6.723 -24.875 13.031 1 97.69 560 TRP A CA 1
ATOM 4242 C C . TRP A 1 560 ? 6.773 -25.688 11.742 1 97.69 560 TRP A C 1
ATOM 4244 O O . TRP A 1 560 ? 6.016 -26.641 11.578 1 97.69 560 TRP A O 1
ATOM 4254 N N . SER A 1 561 ? 7.613 -25.359 10.828 1 98.44 561 SER A N 1
ATOM 4255 C CA . SER A 1 561 ? 7.785 -26.047 9.555 1 98.44 561 SER A CA 1
ATOM 4256 C C . SER A 1 561 ? 9.227 -26.516 9.375 1 98.44 561 SER A C 1
ATOM 4258 O O . SER A 1 561 ? 10.07 -25.75 8.883 1 98.44 561 SER A O 1
ATOM 4260 N N . PRO A 1 562 ? 9.477 -27.719 9.641 1 98.12 562 PRO A N 1
ATOM 4261 C CA . PRO A 1 562 ? 10.828 -28.266 9.516 1 98.12 562 PRO A CA 1
ATOM 4262 C C . PRO A 1 562 ? 11.102 -28.844 8.125 1 98.12 562 PRO A C 1
ATOM 4264 O O . PRO A 1 562 ? 10.156 -29.172 7.395 1 98.12 562 PRO A O 1
ATOM 4267 N N . ARG A 1 563 ? 12.391 -29 7.758 1 98 563 ARG A N 1
ATOM 4268 C CA . ARG A 1 563 ? 12.891 -29.75 6.609 1 98 563 ARG A CA 1
ATOM 4269 C C . ARG A 1 563 ? 14.234 -30.406 6.922 1 98 563 ARG A C 1
ATOM 4271 O O . ARG A 1 563 ? 15.07 -29.812 7.609 1 98 563 ARG A O 1
ATOM 4278 N N . LEU A 1 564 ? 14.398 -31.594 6.578 1 98.5 564 LEU A N 1
ATOM 4279 C CA . LEU A 1 564 ? 15.641 -32.344 6.707 1 98.5 564 LEU A CA 1
ATOM 4280 C C . LEU A 1 564 ? 15.898 -33.188 5.461 1 98.5 564 LEU A C 1
ATOM 4282 O O . LEU A 1 564 ? 14.992 -33.844 4.949 1 98.5 564 LEU A O 1
ATOM 4286 N N . GLY A 1 565 ? 17.141 -33.094 4.93 1 98.44 565 GLY A N 1
ATOM 4287 C CA . GLY A 1 565 ? 17.5 -33.875 3.762 1 98.44 565 GLY A CA 1
ATOM 4288 C C . GLY A 1 565 ? 18.984 -34.25 3.729 1 98.44 565 GLY A C 1
ATOM 4289 O O . GLY A 1 565 ? 19.844 -33.438 4.074 1 98.44 565 GLY A O 1
ATOM 4290 N N . LEU A 1 566 ? 19.25 -35.438 3.363 1 98.56 566 LEU A N 1
ATOM 4291 C CA . LEU A 1 566 ? 20.609 -35.938 3.199 1 98.56 566 LEU A CA 1
ATOM 4292 C C . LEU A 1 566 ? 20.938 -36.156 1.726 1 98.56 566 LEU A C 1
ATOM 4294 O O . LEU A 1 566 ? 20.109 -36.688 0.97 1 98.56 566 LEU A O 1
ATOM 4298 N N . VAL A 1 567 ? 22.141 -35.719 1.364 1 98.38 567 VAL A N 1
ATOM 4299 C CA . VAL A 1 567 ? 22.594 -35.875 -0.015 1 98.38 567 VAL A CA 1
ATOM 4300 C C . VAL A 1 567 ? 23.875 -36.688 -0.051 1 98.38 567 VAL A C 1
ATOM 4302 O O . VAL A 1 567 ? 24.797 -36.438 0.738 1 98.38 567 VAL A O 1
ATOM 4305 N N . TRP A 1 568 ? 23.922 -37.625 -0.917 1 98.75 568 TRP A N 1
ATOM 4306 C CA . TRP A 1 568 ? 25.125 -38.438 -1.192 1 98.75 568 TRP A CA 1
ATOM 4307 C C . TRP A 1 568 ? 25.547 -38.281 -2.65 1 98.75 568 TRP A C 1
ATOM 4309 O O . TRP A 1 568 ? 24.766 -38.594 -3.561 1 98.75 568 TRP A O 1
ATOM 4319 N N . GLN A 1 569 ? 26.766 -37.875 -2.805 1 98.06 569 GLN A N 1
ATOM 4320 C CA . GLN A 1 569 ? 27.344 -37.656 -4.133 1 98.06 569 GLN A CA 1
ATOM 4321 C C . GLN A 1 569 ? 28.625 -38.469 -4.312 1 98.06 569 GLN A C 1
ATOM 4323 O O . GLN A 1 569 ? 29.719 -37.969 -4.094 1 98.06 569 GLN A O 1
ATOM 4328 N N . PRO A 1 570 ? 28.5 -39.594 -4.91 1 97 570 PRO A N 1
ATOM 4329 C CA . PRO A 1 570 ? 29.688 -40.438 -5.043 1 97 570 PRO A CA 1
ATOM 4330 C C . PRO A 1 570 ? 30.703 -39.875 -6.035 1 97 570 PRO A C 1
ATOM 4332 O O . PRO A 1 570 ? 31.891 -40.188 -5.949 1 97 570 PRO A O 1
ATOM 4335 N N . ASP A 1 571 ? 30.203 -39.125 -7.012 1 94.62 571 ASP A N 1
ATOM 4336 C CA . ASP A 1 571 ? 31.062 -38.438 -7.969 1 94.62 571 ASP A CA 1
ATOM 4337 C C . ASP A 1 571 ? 30.406 -37.156 -8.492 1 94.62 571 ASP A C 1
ATOM 4339 O O . ASP A 1 571 ? 29.469 -36.656 -7.887 1 94.62 571 ASP A O 1
ATOM 4343 N N . ALA A 1 572 ? 31.016 -36.688 -9.57 1 91.69 572 ALA A N 1
ATOM 4344 C CA . ALA A 1 572 ? 30.562 -35.375 -10.055 1 91.69 572 ALA A CA 1
ATOM 4345 C C . ALA A 1 572 ? 29.312 -35.531 -10.922 1 91.69 572 ALA A C 1
ATOM 4347 O O . ALA A 1 572 ? 28.641 -34.531 -11.219 1 91.69 572 ALA A O 1
ATOM 4348 N N . VAL A 1 573 ? 28.844 -36.719 -11.18 1 93.88 573 VAL A N 1
ATOM 4349 C CA . VAL A 1 573 ? 27.766 -36.938 -12.133 1 93.88 573 VAL A CA 1
ATOM 4350 C C . VAL A 1 573 ? 26.484 -37.281 -11.383 1 93.88 573 VAL A C 1
ATOM 4352 O O . VAL A 1 573 ? 25.391 -36.812 -11.773 1 93.88 573 VAL A O 1
ATOM 4355 N N . GLN A 1 574 ? 26.625 -38 -10.367 1 96.12 574 GLN A N 1
ATOM 4356 C CA . GLN A 1 574 ? 25.469 -38.562 -9.688 1 96.12 574 GLN A CA 1
ATOM 4357 C C . GLN A 1 574 ? 25.25 -37.875 -8.328 1 96.12 574 GLN A C 1
ATOM 4359 O O . GLN A 1 574 ? 26.219 -37.594 -7.617 1 96.12 574 GLN A O 1
ATOM 4364 N N . SER A 1 575 ? 23.984 -37.75 -8.008 1 97.19 575 SER A N 1
ATOM 4365 C CA . SER A 1 575 ? 23.562 -37.281 -6.699 1 97.19 575 SER A CA 1
ATOM 4366 C C . SER A 1 575 ? 22.297 -38 -6.23 1 97.19 575 SER A C 1
ATOM 4368 O O . SER A 1 575 ? 21.344 -38.156 -6.996 1 97.19 575 SER A O 1
ATOM 4370 N N . TYR A 1 576 ? 22.359 -38.531 -5.043 1 98.56 576 TYR A N 1
ATOM 4371 C CA . TYR A 1 576 ? 21.219 -39.188 -4.414 1 98.56 576 TYR A CA 1
ATOM 4372 C C . TYR A 1 576 ? 20.797 -38.469 -3.148 1 98.56 576 TYR A C 1
ATOM 4374 O O . TYR A 1 576 ? 21.625 -37.906 -2.432 1 98.56 576 TYR A O 1
ATOM 4382 N N . TYR A 1 577 ? 19.484 -38.469 -2.879 1 98.44 577 TYR A N 1
ATOM 4383 C CA . TYR A 1 577 ? 19.078 -37.781 -1.648 1 98.44 577 TYR A CA 1
ATOM 4384 C C . TYR A 1 577 ? 17.859 -38.469 -1.044 1 98.44 577 TYR A C 1
ATOM 4386 O O . TYR A 1 577 ? 17.141 -39.188 -1.728 1 98.44 577 TYR A O 1
ATOM 4394 N N . ALA A 1 578 ? 17.656 -38.25 0.218 1 98.75 578 ALA A N 1
ATOM 4395 C CA . ALA A 1 578 ? 16.453 -38.531 1.01 1 98.75 578 ALA A CA 1
ATOM 4396 C C . ALA A 1 578 ? 16.078 -37.312 1.861 1 98.75 578 ALA A C 1
ATOM 4398 O O . ALA A 1 578 ? 16.938 -36.625 2.416 1 98.75 578 ALA A O 1
ATOM 4399 N N . SER A 1 579 ? 14.719 -37.031 1.85 1 98.38 579 SER A N 1
ATOM 4400 C CA . SER A 1 579 ? 14.344 -35.844 2.574 1 98.38 579 SER A CA 1
ATOM 4401 C C . SER A 1 579 ? 12.945 -35.938 3.164 1 98.38 579 SER A C 1
ATOM 4403 O O . SER A 1 579 ? 12.156 -36.812 2.742 1 98.38 579 SER A O 1
ATOM 4405 N N . VAL A 1 580 ? 12.633 -35.094 4.188 1 98.62 580 VAL A N 1
ATOM 4406 C CA . VAL A 1 580 ? 11.312 -34.875 4.785 1 98.62 580 VAL A CA 1
ATOM 4407 C C . VAL A 1 580 ? 11.07 -33.406 5.004 1 98.62 580 VAL A C 1
ATOM 4409 O O . VAL A 1 580 ? 11.984 -32.656 5.375 1 98.62 580 VAL A O 1
ATOM 4412 N N . SER A 1 581 ? 9.883 -32.969 4.656 1 98 581 SER A N 1
ATOM 4413 C CA . SER A 1 581 ? 9.508 -31.578 4.852 1 98 581 SER A CA 1
ATOM 4414 C C . SER A 1 581 ? 8.039 -31.453 5.254 1 98 581 SER A C 1
ATOM 4416 O O . SER A 1 581 ? 7.23 -32.344 4.965 1 98 581 SER A O 1
ATOM 4418 N N . ARG A 1 582 ? 7.719 -30.297 5.879 1 98 582 ARG A N 1
ATOM 4419 C CA . ARG A 1 582 ? 6.359 -30.062 6.352 1 98 582 ARG A CA 1
ATOM 4420 C C . ARG A 1 582 ? 5.91 -28.641 6.043 1 98 582 ARG A C 1
ATOM 4422 O O . ARG A 1 582 ? 6.711 -27.703 6.113 1 98 582 ARG A O 1
ATOM 4429 N N . SER A 1 583 ? 4.617 -28.547 5.703 1 97.25 583 SER A N 1
ATOM 4430 C CA . SER A 1 583 ? 3.947 -27.266 5.547 1 97.25 583 SER A CA 1
ATOM 4431 C C . SER A 1 583 ? 2.602 -27.25 6.266 1 97.25 583 SER A C 1
ATOM 4433 O O . SER A 1 583 ? 2.189 -28.25 6.844 1 97.25 583 SER A O 1
ATOM 4435 N N . TYR A 1 584 ? 1.982 -26.062 6.32 1 96.81 584 TYR A N 1
ATOM 4436 C CA . TYR A 1 584 ? 0.671 -25.938 6.949 1 96.81 584 TYR A CA 1
ATOM 4437 C C . TYR A 1 584 ? -0.25 -25.047 6.113 1 96.81 584 TYR A C 1
ATOM 4439 O O . TYR A 1 584 ? 0.217 -24.203 5.348 1 96.81 584 TYR A O 1
ATOM 4447 N N . GLN A 1 585 ? -1.544 -25.312 6.184 1 95.25 585 GLN A N 1
ATOM 4448 C CA . GLN A 1 585 ? -2.59 -24.5 5.574 1 95.25 585 GLN A CA 1
ATOM 4449 C C . GLN A 1 585 ? -3.516 -23.906 6.637 1 95.25 585 GLN A C 1
ATOM 4451 O O . GLN A 1 585 ? -4.289 -24.641 7.262 1 95.25 585 GLN A O 1
ATOM 4456 N N . PRO A 1 586 ? -3.504 -22.594 6.785 1 95 586 PRO A N 1
ATOM 4457 C CA . PRO A 1 586 ? -4.414 -21.984 7.758 1 95 586 PRO A CA 1
ATOM 4458 C C . PRO A 1 586 ? -5.855 -21.922 7.262 1 95 586 PRO A C 1
ATOM 4460 O O . PRO A 1 586 ? -6.125 -22.219 6.098 1 95 586 PRO A O 1
ATOM 4463 N N . SER A 1 587 ? -6.73 -21.547 8.141 1 91.06 587 SER A N 1
ATOM 4464 C CA . SER A 1 587 ? -8.156 -21.609 7.844 1 91.06 587 SER A CA 1
ATOM 4465 C C . SER A 1 587 ? -8.539 -20.625 6.75 1 91.06 587 SER A C 1
ATOM 4467 O O . SER A 1 587 ? -9.258 -20.969 5.812 1 91.06 587 SER A O 1
ATOM 4469 N N . ALA A 1 588 ? -8.078 -19.375 6.887 1 89.44 588 ALA A N 1
ATOM 4470 C CA . ALA A 1 588 ? -8.43 -18.391 5.871 1 89.44 588 ALA A CA 1
ATOM 4471 C C . ALA A 1 588 ? -7.555 -18.547 4.629 1 89.44 588 ALA A C 1
ATOM 4473 O O . ALA A 1 588 ? -8.023 -18.391 3.504 1 89.44 588 ALA A O 1
ATOM 4474 N N . GLU A 1 589 ? -6.27 -18.906 4.867 1 79.38 589 GLU A N 1
ATOM 4475 C CA . GLU A 1 589 ? -5.223 -19.031 3.861 1 79.38 589 GLU A CA 1
ATOM 4476 C C . GLU A 1 589 ? -5.156 -17.781 2.984 1 79.38 589 GLU A C 1
ATOM 4478 O O . GLU A 1 589 ? -4.23 -16.984 3.111 1 79.38 589 GLU A O 1
ATOM 4483 N N . MET A 1 590 ? -6.227 -17.594 2.105 1 78.56 590 MET A N 1
ATOM 4484 C CA . MET A 1 590 ? -6.254 -16.359 1.312 1 78.56 590 MET A CA 1
ATOM 4485 C C . MET A 1 590 ? -7.68 -15.844 1.168 1 78.56 590 MET A C 1
ATOM 4487 O O . MET A 1 590 ? -7.914 -14.844 0.483 1 78.56 590 MET A O 1
ATOM 4491 N N . PHE A 1 591 ? -8.594 -16.5 1.831 1 87.31 591 PHE A N 1
ATOM 4492 C CA . PHE A 1 591 ? -10 -16.109 1.767 1 87.31 591 PHE A CA 1
ATOM 4493 C C . PHE A 1 591 ? -10.523 -15.758 3.15 1 87.31 591 PHE A C 1
ATOM 4495 O O . PHE A 1 591 ? -9.75 -15.445 4.055 1 87.31 591 PHE A O 1
ATOM 4502 N N . ALA A 1 592 ? -11.812 -15.797 3.35 1 91.12 592 ALA A N 1
ATOM 4503 C CA . ALA A 1 592 ? -12.414 -15.266 4.57 1 91.12 592 ALA A CA 1
ATOM 4504 C C . ALA A 1 592 ? -12.539 -16.344 5.637 1 91.12 592 ALA A C 1
ATOM 4506 O O . ALA A 1 592 ? -12.695 -17.531 5.32 1 91.12 592 ALA A O 1
ATOM 4507 N N . LEU A 1 593 ? -12.414 -15.906 6.867 1 93 593 LEU A N 1
ATOM 4508 C CA . LEU A 1 593 ? -12.875 -16.719 7.988 1 93 593 LEU A CA 1
ATOM 4509 C C . LEU A 1 593 ? -14.398 -16.688 8.086 1 93 593 LEU A C 1
ATOM 4511 O O . LEU A 1 593 ? -15.039 -15.758 7.59 1 93 593 LEU A O 1
ATOM 4515 N N . SER A 1 594 ? -14.898 -17.703 8.625 1 90.38 594 SER A N 1
ATOM 4516 C CA . SER A 1 594 ? -16.328 -17.844 8.914 1 90.38 594 SER A CA 1
ATOM 4517 C C . SER A 1 594 ? -16.547 -18.5 10.273 1 90.38 594 SER A C 1
ATOM 4519 O O . SER A 1 594 ? -15.594 -18.922 10.93 1 90.38 594 SER A O 1
ATOM 4521 N N . ALA A 1 595 ? -17.828 -18.531 10.617 1 85.75 595 ALA A N 1
ATOM 4522 C CA . ALA A 1 595 ? -18.188 -19.172 11.883 1 85.75 595 ALA A CA 1
ATOM 4523 C C . ALA A 1 595 ? -17.75 -20.641 11.898 1 85.75 595 ALA A C 1
ATOM 4525 O O . ALA A 1 595 ? -17.406 -21.172 12.953 1 85.75 595 ALA A O 1
ATOM 4526 N N . SER A 1 596 ? -17.672 -21.219 10.781 1 85.94 596 SER A N 1
ATOM 4527 C CA . SER A 1 596 ? -17.422 -22.656 10.695 1 85.94 596 SER A CA 1
ATOM 4528 C C . SER A 1 596 ? -15.922 -22.953 10.734 1 85.94 596 SER A C 1
ATOM 4530 O O . SER A 1 596 ? -15.516 -24.031 11.148 1 85.94 596 SER A O 1
ATOM 4532 N N . ASN A 1 597 ? -15.094 -22.031 10.336 1 89.75 597 ASN A N 1
ATOM 4533 C CA . ASN A 1 597 ? -13.695 -22.406 10.188 1 89.75 597 ASN A CA 1
ATOM 4534 C C . ASN A 1 597 ? -12.789 -21.578 11.102 1 89.75 597 ASN A C 1
ATOM 4536 O O . ASN A 1 597 ? -11.617 -21.922 11.289 1 89.75 597 ASN A O 1
ATOM 4540 N N . ALA A 1 598 ? -13.273 -20.578 11.68 1 90.06 598 ALA A N 1
ATOM 4541 C CA . ALA A 1 598 ? -12.469 -19.656 12.469 1 90.06 598 ALA A CA 1
ATOM 4542 C C . ALA A 1 598 ? -11.836 -20.359 13.664 1 90.06 598 ALA A C 1
ATOM 4544 O O . ALA A 1 598 ? -10.82 -19.891 14.195 1 90.06 598 ALA A O 1
ATOM 4545 N N . SER A 1 599 ? -12.375 -21.484 14.023 1 89.81 599 SER A N 1
ATOM 4546 C CA . SER A 1 599 ? -11.867 -22.141 15.219 1 89.81 599 SER A CA 1
ATOM 4547 C C . SER A 1 599 ? -11.117 -23.422 14.867 1 89.81 599 SER A C 1
ATOM 4549 O O . SER A 1 599 ? -10.766 -24.219 15.75 1 89.81 599 SER A O 1
ATOM 4551 N N . VAL A 1 600 ? -10.898 -23.656 13.68 1 92.25 600 VAL A N 1
ATOM 4552 C CA . VAL A 1 600 ? -10.266 -24.906 13.25 1 92.25 600 VAL A CA 1
ATOM 4553 C C . VAL A 1 600 ? -8.766 -24.688 13.062 1 92.25 600 VAL A C 1
ATOM 4555 O O . VAL A 1 600 ? -8.344 -23.734 12.406 1 92.25 600 VAL A O 1
ATOM 4558 N N . LYS A 1 601 ? -7.992 -25.516 13.602 1 93.5 601 LYS A N 1
ATOM 4559 C CA . LYS A 1 601 ? -6.539 -25.422 13.484 1 93.5 601 LYS A CA 1
ATOM 4560 C C . LYS A 1 601 ? -6.094 -25.609 12.039 1 93.5 601 LYS A C 1
ATOM 4562 O O . LYS A 1 601 ? -6.844 -26.125 11.211 1 93.5 601 LYS A O 1
ATOM 4567 N N . PRO A 1 602 ? -4.863 -25.266 11.703 1 95.88 602 PRO A N 1
ATOM 4568 C CA . PRO A 1 602 ? -4.379 -25.438 10.328 1 95.88 602 PRO A CA 1
ATOM 4569 C C . PRO A 1 602 ? -4.234 -26.906 9.93 1 95.88 602 PRO A C 1
ATOM 4571 O O . PRO A 1 602 ? -3.984 -27.75 10.781 1 95.88 602 PRO A O 1
ATOM 4574 N N . GLU A 1 603 ? -4.371 -27.109 8.656 1 96.62 603 GLU A N 1
ATOM 4575 C CA . GLU A 1 603 ? -4.023 -28.391 8.078 1 96.62 603 GLU A CA 1
ATOM 4576 C C . GLU A 1 603 ? -2.512 -28.578 8.008 1 96.62 603 GLU A C 1
ATOM 4578 O O . GLU A 1 603 ? -1.761 -27.609 8.023 1 96.62 603 GLU A O 1
ATOM 4583 N N . ARG A 1 604 ? -2.1 -29.828 7.93 1 97 604 ARG A N 1
ATOM 4584 C CA . ARG A 1 604 ? -0.673 -30.125 7.91 1 97 604 ARG A CA 1
ATOM 4585 C C . ARG A 1 604 ? -0.327 -31.047 6.738 1 97 604 ARG A C 1
ATOM 4587 O O . ARG A 1 604 ? -0.986 -32.062 6.523 1 97 604 ARG A O 1
ATOM 4594 N N . THR A 1 605 ? 0.725 -30.75 6.027 1 98 605 THR A N 1
ATOM 4595 C CA . THR A 1 605 ? 1.206 -31.578 4.926 1 98 605 THR A CA 1
ATOM 4596 C C . THR A 1 605 ? 2.635 -32.062 5.188 1 98 605 THR A C 1
ATOM 4598 O O . THR A 1 605 ? 3.512 -31.25 5.5 1 98 605 THR A O 1
ATOM 4601 N N . THR A 1 606 ? 2.855 -33.281 5.039 1 98.44 606 THR A N 1
ATOM 4602 C CA . THR A 1 606 ? 4.18 -33.875 5.184 1 98.44 606 THR A CA 1
ATOM 4603 C C . THR A 1 606 ? 4.574 -34.625 3.918 1 98.44 606 THR A C 1
ATOM 4605 O O . THR A 1 606 ? 3.773 -35.406 3.371 1 98.44 606 THR A O 1
ATOM 4608 N N . ASN A 1 607 ? 5.789 -34.469 3.51 1 98.62 607 ASN A N 1
ATOM 4609 C CA . ASN A 1 607 ? 6.316 -35.156 2.326 1 98.62 607 ASN A CA 1
ATOM 4610 C C . ASN A 1 607 ? 7.598 -35.906 2.639 1 98.62 607 ASN A C 1
ATOM 4612 O O . ASN A 1 607 ? 8.539 -35.344 3.201 1 98.62 607 ASN A O 1
ATOM 4616 N N . TYR A 1 608 ? 7.648 -37.188 2.357 1 98.75 608 TYR A N 1
ATOM 4617 C CA . TYR A 1 608 ? 8.852 -38 2.309 1 98.75 608 TYR A CA 1
ATOM 4618 C C . TYR A 1 608 ? 9.273 -38.281 0.869 1 98.75 608 TYR A C 1
ATOM 4620 O O . TYR A 1 608 ? 8.453 -38.656 0.036 1 98.75 608 TYR A O 1
ATOM 4628 N N . GLU A 1 609 ? 10.555 -38.094 0.638 1 98.69 609 GLU A N 1
ATOM 4629 C CA . GLU A 1 609 ? 10.984 -38.188 -0.754 1 98.69 609 GLU A CA 1
ATOM 4630 C C . GLU A 1 609 ? 12.398 -38.75 -0.858 1 98.69 609 GLU A C 1
ATOM 4632 O O . GLU A 1 609 ? 13.266 -38.469 -0.035 1 98.69 609 GLU A O 1
ATOM 4637 N N . VAL A 1 610 ? 12.625 -39.625 -1.822 1 98.81 610 VAL A N 1
ATOM 4638 C CA . VAL A 1 610 ? 13.945 -40.062 -2.266 1 98.81 610 VAL A CA 1
ATOM 4639 C C . VAL A 1 610 ? 14.117 -39.75 -3.752 1 98.81 610 VAL A C 1
ATOM 4641 O O . VAL A 1 610 ? 13.164 -39.844 -4.527 1 98.81 610 VAL A O 1
ATOM 4644 N N . GLY A 1 611 ? 15.258 -39.281 -4.082 1 98.5 611 GLY A N 1
ATOM 4645 C CA . GLY A 1 611 ? 15.445 -38.938 -5.48 1 98.5 611 GLY A CA 1
ATOM 4646 C C . GLY A 1 611 ? 16.891 -39.031 -5.918 1 98.5 611 GLY A C 1
ATOM 4647 O O . GLY A 1 611 ? 17.781 -39.281 -5.102 1 98.5 611 GLY A O 1
ATOM 4648 N N . THR A 1 612 ? 17.094 -38.875 -7.168 1 98.31 612 THR A N 1
ATOM 4649 C CA . THR A 1 612 ? 18.422 -38.844 -7.781 1 98.31 612 THR A CA 1
ATOM 4650 C C . THR A 1 612 ? 18.484 -37.781 -8.867 1 98.31 612 THR A C 1
ATOM 4652 O O . THR A 1 612 ? 17.469 -37.469 -9.5 1 98.31 612 THR A O 1
ATOM 4655 N N . LYS A 1 613 ? 19.609 -37.219 -9 1 96.88 613 LYS A N 1
ATOM 4656 C CA . LYS A 1 613 ? 19.922 -36.219 -10.023 1 96.88 613 LYS A CA 1
ATOM 4657 C C . LYS A 1 613 ? 21.203 -36.562 -10.766 1 96.88 613 LYS A C 1
ATOM 4659 O O . LYS A 1 613 ? 22.172 -37.031 -10.164 1 96.88 613 LYS A O 1
ATOM 4664 N N . TRP A 1 614 ? 21.188 -36.344 -12.039 1 96.44 614 TRP A N 1
ATOM 4665 C CA . TRP A 1 614 ? 22.312 -36.719 -12.883 1 96.44 614 TRP A CA 1
ATOM 4666 C C . TRP A 1 614 ? 22.719 -35.562 -13.781 1 96.44 614 TRP A C 1
ATOM 4668 O O . TRP A 1 614 ? 21.891 -35.031 -14.523 1 96.44 614 TRP A O 1
ATOM 4678 N N . GLU A 1 615 ? 23.938 -35.219 -13.695 1 93.38 615 GLU A N 1
ATOM 4679 C CA . GLU A 1 615 ? 24.547 -34.312 -14.68 1 93.38 615 GLU A CA 1
ATOM 4680 C C . GLU A 1 615 ? 25.125 -35.094 -15.859 1 93.38 615 GLU A C 1
ATOM 4682 O O . GLU A 1 615 ? 26.203 -35.688 -15.742 1 93.38 615 GLU A O 1
ATOM 4687 N N . LEU A 1 616 ? 24.516 -34.844 -16.953 1 93.06 616 LEU A N 1
ATOM 4688 C CA . LEU A 1 616 ? 24.828 -35.688 -18.094 1 93.06 616 LEU A CA 1
ATOM 4689 C C . LEU A 1 616 ? 25.578 -34.906 -19.156 1 93.06 616 LEU A C 1
ATOM 4691 O O . LEU A 1 616 ? 25.5 -33.688 -19.203 1 93.06 616 LEU A O 1
ATOM 4695 N N . LEU A 1 617 ? 26.375 -35.688 -19.984 1 92.56 617 LEU A N 1
ATOM 4696 C CA . LEU A 1 617 ? 27.016 -35.188 -21.188 1 92.56 617 LEU A CA 1
ATOM 4697 C C . LEU A 1 617 ? 27.906 -34 -20.891 1 92.56 617 LEU A C 1
ATOM 4699 O O . LEU A 1 617 ? 27.844 -32.969 -21.578 1 92.56 617 LEU A O 1
ATOM 4703 N N . GLY A 1 618 ? 28.625 -34.062 -19.828 1 87.19 618 GLY A N 1
ATOM 4704 C CA . GLY A 1 618 ? 29.578 -33.031 -19.453 1 87.19 618 GLY A CA 1
ATOM 4705 C C . GLY A 1 618 ? 28.922 -31.75 -18.953 1 87.19 618 GLY A C 1
ATOM 4706 O O . GLY A 1 618 ? 29.406 -30.656 -19.219 1 87.19 618 GLY A O 1
ATOM 4707 N N . GLY A 1 619 ? 27.734 -31.953 -18.469 1 86 619 GLY A N 1
ATOM 4708 C CA . GLY A 1 619 ? 27.062 -30.797 -17.906 1 86 619 GLY A CA 1
ATOM 4709 C C . GLY A 1 619 ? 26.141 -30.094 -18.891 1 86 619 GLY A C 1
ATOM 4710 O O . GLY A 1 619 ? 25.734 -28.953 -18.672 1 86 619 GLY A O 1
ATOM 4711 N N . ARG A 1 620 ? 25.766 -30.719 -19.938 1 89.88 620 ARG A N 1
ATOM 4712 C CA . ARG A 1 620 ? 24.922 -30.094 -20.953 1 89.88 620 ARG A CA 1
ATOM 4713 C C . ARG A 1 620 ? 23.469 -30.5 -20.781 1 89.88 620 ARG A C 1
ATOM 4715 O O . ARG A 1 620 ? 22.562 -29.906 -21.359 1 89.88 620 ARG A O 1
ATOM 4722 N N . ALA A 1 621 ? 23.281 -31.562 -19.984 1 92.88 621 ALA A N 1
ATOM 4723 C CA . ALA A 1 621 ? 21.922 -32.031 -19.719 1 92.88 621 ALA A CA 1
ATOM 4724 C C . ALA A 1 621 ? 21.797 -32.531 -18.281 1 92.88 621 ALA A C 1
ATOM 4726 O O . ALA A 1 621 ? 22.797 -32.875 -17.641 1 92.88 621 ALA A O 1
ATOM 4727 N N . THR A 1 622 ? 20.625 -32.5 -17.812 1 93.81 622 THR A N 1
ATOM 4728 C CA . THR A 1 622 ? 20.344 -33 -16.484 1 93.81 622 THR A CA 1
ATOM 4729 C C . THR A 1 622 ? 19.109 -33.938 -16.5 1 93.81 622 THR A C 1
ATOM 4731 O O . THR A 1 622 ? 18.172 -33.688 -17.25 1 93.81 622 THR A O 1
ATOM 4734 N N . ALA A 1 623 ? 19.172 -34.969 -15.727 1 96.12 623 ALA A N 1
ATOM 4735 C CA . ALA A 1 623 ? 18.047 -35.875 -15.516 1 96.12 623 ALA A CA 1
ATOM 4736 C C . ALA A 1 623 ? 17.766 -36.062 -14.031 1 96.12 623 ALA A C 1
ATOM 4738 O O . ALA A 1 623 ? 18.688 -36.125 -13.219 1 96.12 623 ALA A O 1
ATOM 4739 N N . THR A 1 624 ? 16.516 -36.156 -13.719 1 96.69 624 THR A N 1
ATOM 4740 C CA . THR A 1 624 ? 16.125 -36.344 -12.328 1 96.69 624 THR A CA 1
ATOM 4741 C C . THR A 1 624 ? 15.039 -37.406 -12.219 1 96.69 624 THR A C 1
ATOM 4743 O O . THR A 1 624 ? 14.273 -37.625 -13.164 1 96.69 624 THR A O 1
ATOM 4746 N N . ALA A 1 625 ? 15.055 -38.156 -11.109 1 98.31 625 ALA A N 1
ATOM 4747 C CA . ALA A 1 625 ? 14.008 -39.094 -10.727 1 98.31 625 ALA A CA 1
ATOM 4748 C C . ALA A 1 625 ? 13.703 -39 -9.234 1 98.31 625 ALA A C 1
ATOM 4750 O O . ALA A 1 625 ? 14.609 -38.812 -8.414 1 98.31 625 ALA A O 1
ATOM 4751 N N . SER A 1 626 ? 12.422 -39.094 -8.938 1 98.12 626 SER A N 1
ATOM 4752 C CA . SER A 1 626 ? 12.07 -39.031 -7.523 1 98.12 626 SER A CA 1
ATOM 4753 C C . SER A 1 626 ? 10.867 -39.938 -7.227 1 98.12 626 SER A C 1
ATOM 4755 O O . SER A 1 626 ? 9.984 -40.094 -8.07 1 98.12 626 SER A O 1
ATOM 4757 N N . LEU A 1 627 ? 10.875 -40.531 -6.047 1 98.69 627 LEU A N 1
ATOM 4758 C CA . LEU A 1 627 ? 9.758 -41.219 -5.41 1 98.69 627 LEU A CA 1
ATOM 4759 C C . LEU A 1 627 ? 9.328 -40.5 -4.133 1 98.69 627 LEU A C 1
ATOM 4761 O O . LEU A 1 627 ? 10.18 -40.031 -3.357 1 98.69 627 LEU A O 1
ATOM 4765 N N . PHE A 1 628 ? 8.008 -40.406 -3.982 1 98.69 628 PHE A N 1
ATOM 4766 C CA . PHE A 1 628 ? 7.598 -39.656 -2.797 1 98.69 628 PHE A CA 1
ATOM 4767 C C . PHE A 1 628 ? 6.254 -40.156 -2.283 1 98.69 628 PHE A C 1
ATOM 4769 O O . PHE A 1 628 ? 5.52 -40.844 -3.006 1 98.69 628 PHE A O 1
ATOM 4776 N N . GLN A 1 629 ? 5.957 -39.844 -1.05 1 98.69 629 GLN A N 1
ATOM 4777 C CA . GLN A 1 629 ? 4.648 -39.906 -0.414 1 98.69 629 GLN A CA 1
ATOM 4778 C C . GLN A 1 629 ? 4.316 -38.625 0.312 1 98.69 629 GLN A C 1
ATOM 4780 O O . GLN A 1 629 ? 5.07 -38.188 1.18 1 98.69 629 GLN A O 1
ATOM 4785 N N . LEU A 1 630 ? 3.254 -38.062 -0.138 1 98.44 630 LEU A N 1
ATOM 4786 C CA . LEU A 1 630 ? 2.777 -36.781 0.4 1 98.44 630 LEU A CA 1
ATOM 4787 C C . LEU A 1 630 ? 1.408 -36.969 1.052 1 98.44 630 LEU A C 1
ATOM 4789 O O . LEU A 1 630 ? 0.503 -37.562 0.461 1 98.44 630 LEU A O 1
ATOM 4793 N N . GLU A 1 631 ? 1.291 -36.438 2.275 1 98.19 631 GLU A N 1
ATOM 4794 C CA . GLU A 1 631 ? 0.021 -36.562 2.988 1 98.19 631 GLU A CA 1
ATOM 4795 C C . GLU A 1 631 ? -0.365 -35.219 3.627 1 98.19 631 GLU A C 1
ATOM 4797 O O . GLU A 1 631 ? 0.438 -34.625 4.336 1 98.19 631 GLU A O 1
ATOM 4802 N N . ARG A 1 632 ? -1.568 -34.781 3.373 1 97.69 632 ARG A N 1
ATOM 4803 C CA . ARG A 1 632 ? -2.166 -33.656 4.07 1 97.69 632 ARG A CA 1
ATOM 4804 C C . ARG A 1 632 ? -3.232 -34.125 5.059 1 97.69 632 ARG A C 1
ATOM 4806 O O . ARG A 1 632 ? -4.199 -34.781 4.672 1 97.69 632 ARG A O 1
ATOM 4813 N N . THR A 1 633 ? -3.035 -33.719 6.289 1 97.38 633 THR A N 1
ATOM 4814 C CA . THR A 1 633 ? -3.939 -34.125 7.355 1 97.38 633 THR A CA 1
ATOM 4815 C C . THR A 1 633 ? -4.691 -32.938 7.922 1 97.38 633 THR A C 1
ATOM 4817 O O . THR A 1 633 ? -4.387 -31.781 7.582 1 97.38 633 THR A O 1
ATOM 4820 N N . ASP A 1 634 ? -5.742 -33.219 8.688 1 95.44 634 ASP A N 1
ATOM 4821 C CA . ASP A 1 634 ? -6.562 -32.219 9.375 1 95.44 634 ASP A CA 1
ATOM 4822 C C . ASP A 1 634 ? -7.324 -31.359 8.383 1 95.44 634 ASP A C 1
ATOM 4824 O O . ASP A 1 634 ? -7.562 -30.172 8.633 1 95.44 634 ASP A O 1
ATOM 4828 N N . ILE A 1 635 ? -7.555 -31.984 7.234 1 94.19 635 ILE A N 1
ATOM 4829 C CA . ILE A 1 635 ? -8.383 -31.266 6.266 1 94.19 635 ILE A CA 1
ATOM 4830 C C . ILE A 1 635 ? -9.781 -31.047 6.852 1 94.19 635 ILE A C 1
ATOM 4832 O O . ILE A 1 635 ? -10.383 -31.969 7.402 1 94.19 635 ILE A O 1
ATOM 4836 N N . LYS A 1 636 ? -10.234 -29.891 6.707 1 90.44 636 LYS A N 1
ATOM 4837 C CA . LYS A 1 636 ? -11.523 -29.516 7.285 1 90.44 636 LYS A CA 1
ATOM 4838 C C . LYS A 1 636 ? -12.672 -30.203 6.547 1 90.44 636 LYS A C 1
ATOM 4840 O O . LYS A 1 636 ? -12.727 -30.172 5.316 1 90.44 636 LYS A O 1
ATOM 4845 N N . THR A 1 637 ? -13.539 -30.797 7.227 1 87.88 637 THR A N 1
ATOM 4846 C CA . THR A 1 637 ? -14.75 -31.422 6.695 1 87.88 637 THR A CA 1
ATOM 4847 C C . THR A 1 637 ? -15.914 -31.234 7.66 1 87.88 637 THR A C 1
ATOM 4849 O O . THR A 1 637 ? -15.711 -30.984 8.844 1 87.88 637 THR A O 1
ATOM 4852 N N . ALA A 1 638 ? -17.016 -31.328 7.117 1 84.75 638 ALA A N 1
ATOM 4853 C CA . ALA A 1 638 ? -18.203 -31.156 7.941 1 84.75 638 ALA A CA 1
ATOM 4854 C C . ALA A 1 638 ? -18.344 -32.25 8.984 1 84.75 638 ALA A C 1
ATOM 4856 O O . ALA A 1 638 ? -18.047 -33.438 8.695 1 84.75 638 ALA A O 1
ATOM 4857 N N . ASP A 1 639 ? -18.766 -31.859 10.172 1 81.5 639 ASP A N 1
ATOM 4858 C CA . ASP A 1 639 ? -19.094 -32.812 11.227 1 81.5 639 ASP A CA 1
ATOM 4859 C C . ASP A 1 639 ? -20.375 -33.594 10.906 1 81.5 639 ASP A C 1
ATOM 4861 O O . ASP A 1 639 ? -21.422 -32.969 10.719 1 81.5 639 ASP A O 1
ATOM 4865 N N . PRO A 1 640 ? -20.25 -34.875 10.844 1 81.06 640 PRO A N 1
ATOM 4866 C CA . PRO A 1 640 ? -21.469 -35.656 10.539 1 81.06 640 PRO A CA 1
ATOM 4867 C C . PRO A 1 640 ? -22.562 -35.438 11.57 1 81.06 640 PRO A C 1
ATOM 4869 O O . PRO A 1 640 ? -23.75 -35.438 11.227 1 81.06 640 PRO A O 1
ATOM 4872 N N . ALA A 1 641 ? -22.141 -35.156 12.812 1 81.06 641 ALA A N 1
ATOM 4873 C CA . ALA A 1 641 ? -23.109 -34.969 13.891 1 81.06 641 ALA A CA 1
ATOM 4874 C C . ALA A 1 641 ? -23.672 -33.531 13.859 1 81.06 641 ALA A C 1
ATOM 4876 O O . ALA A 1 641 ? -24.812 -33.312 14.266 1 81.06 641 ALA A O 1
ATOM 4877 N N . GLN A 1 642 ? -22.859 -32.625 13.414 1 81.5 642 GLN A N 1
ATOM 4878 C CA . GLN A 1 642 ? -23.25 -31.203 13.273 1 81.5 642 GLN A CA 1
ATOM 4879 C C . GLN A 1 642 ? -22.75 -30.625 11.961 1 81.5 642 GLN A C 1
ATOM 4881 O O . GLN A 1 642 ? -21.75 -29.906 11.93 1 81.5 642 GLN A O 1
ATOM 4886 N N . PRO A 1 643 ? -23.5 -30.734 10.969 1 79.06 643 PRO A N 1
ATOM 4887 C CA . PRO A 1 643 ? -23.016 -30.438 9.625 1 79.06 643 PRO A CA 1
ATOM 4888 C C . PRO A 1 643 ? -22.578 -28.984 9.453 1 79.06 643 PRO A C 1
ATOM 4890 O O . PRO A 1 643 ? -21.875 -28.656 8.492 1 79.06 643 PRO A O 1
ATOM 4893 N N . THR A 1 644 ? -22.875 -28.125 10.297 1 79.81 644 THR A N 1
ATOM 4894 C CA . THR A 1 644 ? -22.5 -26.734 10.172 1 79.81 644 THR A CA 1
ATOM 4895 C C . THR A 1 644 ? -21.125 -26.484 10.805 1 79.81 644 THR A C 1
ATOM 4897 O O . THR A 1 644 ? -20.562 -25.391 10.68 1 79.81 644 THR A O 1
ATOM 4900 N N . VAL A 1 645 ? -20.688 -27.5 11.414 1 82.38 645 VAL A N 1
ATOM 4901 C CA . VAL A 1 645 ? -19.406 -27.391 12.086 1 82.38 645 VAL A CA 1
ATOM 4902 C C . VAL A 1 645 ? -18.344 -28.125 11.281 1 82.38 645 VAL A C 1
ATOM 4904 O O . VAL A 1 645 ? -18.562 -29.25 10.836 1 82.38 645 VAL A O 1
ATOM 4907 N N . LEU A 1 646 ? -17.281 -27.438 11.047 1 88.5 646 LEU A N 1
ATOM 4908 C CA . LEU A 1 646 ? -16.141 -28.094 10.398 1 88.5 646 LEU A CA 1
ATOM 4909 C C . LEU A 1 646 ? -15.195 -28.688 11.43 1 88.5 646 LEU A C 1
ATOM 4911 O O . LEU A 1 646 ? -14.945 -28.078 12.469 1 88.5 646 LEU A O 1
ATOM 4915 N N . ILE A 1 647 ? -14.758 -29.906 11.156 1 87.88 647 ILE A N 1
ATOM 4916 C CA . ILE A 1 647 ? -13.797 -30.562 12.023 1 87.88 647 ILE A CA 1
ATOM 4917 C C . ILE A 1 647 ? -12.562 -30.969 11.219 1 87.88 647 ILE A C 1
ATOM 4919 O O . ILE A 1 647 ? -12.664 -31.281 10.031 1 87.88 647 ILE A O 1
ATOM 4923 N N . PRO A 1 648 ? -11.391 -30.938 11.844 1 90.94 648 PRO A N 1
ATOM 4924 C CA . PRO A 1 648 ? -10.117 -31.203 11.164 1 90.94 648 PRO A CA 1
ATOM 4925 C C . PRO A 1 648 ? -9.766 -32.688 11.133 1 90.94 648 PRO A C 1
ATOM 4927 O O . PRO A 1 648 ? -8.773 -33.094 11.734 1 90.94 648 PRO A O 1
ATOM 4930 N N . ILE A 1 649 ? -10.438 -33.531 10.297 1 84.31 649 ILE A N 1
ATOM 4931 C CA . ILE A 1 649 ? -10.172 -34.938 10.367 1 84.31 649 ILE A CA 1
ATOM 4932 C C . ILE A 1 649 ? -9.82 -35.469 8.977 1 84.31 649 ILE A C 1
ATOM 4934 O O . ILE A 1 649 ? -9.398 -36.625 8.836 1 84.31 649 ILE A O 1
ATOM 4938 N N . GLY A 1 650 ? -9.961 -34.781 7.965 1 92.25 650 GLY A N 1
ATOM 4939 C CA . GLY A 1 650 ? -9.742 -35.281 6.613 1 92.25 650 GLY A CA 1
ATOM 4940 C C . GLY A 1 650 ? -8.281 -35.531 6.305 1 92.25 650 GLY A C 1
ATOM 4941 O O . GLY A 1 650 ? -7.395 -34.906 6.887 1 92.25 650 GLY A O 1
ATOM 4942 N N . THR A 1 651 ? -8.07 -36.469 5.383 1 96.88 651 THR A N 1
ATOM 4943 C CA . THR A 1 651 ? -6.715 -36.812 4.953 1 96.88 651 THR A CA 1
ATOM 4944 C C . THR A 1 651 ? -6.68 -37.094 3.459 1 96.88 651 THR A C 1
ATOM 4946 O O . THR A 1 651 ? -7.535 -37.812 2.945 1 96.88 651 THR A O 1
ATOM 4949 N N . GLN A 1 652 ? -5.75 -36.562 2.789 1 97.56 652 GLN A N 1
ATOM 4950 C CA . GLN A 1 652 ? -5.441 -36.875 1.397 1 97.56 652 GLN A CA 1
ATOM 4951 C C . GLN A 1 652 ? -3.982 -37.281 1.235 1 97.56 652 GLN A C 1
ATOM 4953 O O . GLN A 1 652 ? -3.094 -36.688 1.853 1 97.56 652 GLN A O 1
ATOM 4958 N N . ARG A 1 653 ? -3.785 -38.312 0.402 1 98.44 653 ARG A N 1
ATOM 4959 C CA . ARG A 1 653 ? -2.451 -38.875 0.185 1 98.44 653 ARG A CA 1
ATOM 4960 C C . ARG A 1 653 ? -2.129 -38.938 -1.303 1 98.44 653 ARG A C 1
ATOM 4962 O O . ARG A 1 653 ? -2.99 -39.281 -2.111 1 98.44 653 ARG A O 1
ATOM 4969 N N . THR A 1 654 ? -0.879 -38.719 -1.681 1 98.56 654 THR A N 1
ATOM 4970 C CA . THR A 1 654 ? -0.357 -38.969 -3.021 1 98.56 654 THR A CA 1
ATOM 4971 C C . THR A 1 654 ? 0.963 -39.719 -2.961 1 98.56 654 THR A C 1
ATOM 4973 O O . THR A 1 654 ? 1.907 -39.281 -2.297 1 98.56 654 THR A O 1
ATOM 4976 N N . ARG A 1 655 ? 1.04 -40.781 -3.633 1 98.69 655 ARG A N 1
ATOM 4977 C CA . ARG A 1 655 ? 2.281 -41.5 -3.947 1 98.69 655 ARG A CA 1
ATOM 4978 C C . ARG A 1 655 ? 2.652 -41.312 -5.414 1 98.69 655 ARG A C 1
ATOM 4980 O O . ARG A 1 655 ? 1.792 -41.406 -6.293 1 98.69 655 ARG A O 1
ATOM 4987 N N . GLY A 1 656 ? 3.945 -41.062 -5.598 1 98.56 656 GLY A N 1
ATOM 4988 C CA . GLY A 1 656 ? 4.203 -40.75 -6.992 1 98.56 656 GLY A CA 1
ATOM 4989 C C . GLY A 1 656 ? 5.652 -40.969 -7.395 1 98.56 656 GLY A C 1
ATOM 4990 O O . GLY A 1 656 ? 6.523 -41.125 -6.535 1 98.56 656 GLY A O 1
ATOM 4991 N N . LEU A 1 657 ? 5.844 -41.094 -8.672 1 98.75 657 LEU A N 1
ATOM 4992 C CA . LEU A 1 657 ? 7.117 -41.094 -9.391 1 98.75 657 LEU A CA 1
ATOM 4993 C C . LEU A 1 657 ? 7.184 -39.906 -10.375 1 98.75 657 LEU A C 1
ATOM 4995 O O . LEU A 1 657 ? 6.219 -39.656 -11.094 1 98.75 657 LEU A O 1
ATOM 4999 N N . GLU A 1 658 ? 8.281 -39.25 -10.328 1 98.69 658 GLU A N 1
ATOM 5000 C CA . GLU A 1 658 ? 8.5 -38.156 -11.273 1 98.69 658 GLU A CA 1
ATOM 5001 C C . GLU A 1 658 ? 9.859 -38.281 -11.953 1 98.69 658 GLU A C 1
ATOM 5003 O O . GLU A 1 658 ? 10.867 -38.562 -11.297 1 98.69 658 GLU A O 1
ATOM 5008 N N . LEU A 1 659 ? 9.844 -38.094 -13.297 1 98.56 659 LEU A N 1
ATOM 5009 C CA . LEU A 1 659 ? 11.047 -38.125 -14.117 1 98.56 659 LEU A CA 1
ATOM 5010 C C . LEU A 1 659 ? 11.156 -36.812 -14.93 1 98.56 659 LEU A C 1
ATOM 5012 O O . LEU A 1 659 ? 10.148 -36.281 -15.414 1 98.56 659 LEU A O 1
ATOM 5016 N N . SER A 1 660 ? 12.352 -36.344 -15.031 1 97 660 SER A N 1
ATOM 5017 C CA . SER A 1 660 ? 12.578 -35.188 -15.883 1 97 660 SER A CA 1
ATOM 5018 C C . SER A 1 660 ? 13.922 -35.281 -16.594 1 97 660 SER A C 1
ATOM 5020 O O . SER A 1 660 ? 14.867 -35.875 -16.062 1 97 660 SER A O 1
ATOM 5022 N N . LEU A 1 661 ? 14.016 -34.75 -17.75 1 96.56 661 LEU A N 1
ATOM 5023 C CA . LEU A 1 661 ? 15.227 -34.562 -18.547 1 96.56 661 LEU A CA 1
ATOM 5024 C C . LEU A 1 661 ? 15.211 -33.219 -19.25 1 96.56 661 LEU A C 1
ATOM 5026 O O . LEU A 1 661 ? 14.188 -32.812 -19.797 1 96.56 661 LEU A O 1
ATOM 5030 N N . SER A 1 662 ? 16.281 -32.531 -19.234 1 95.25 662 SER A N 1
ATOM 5031 C CA . SER A 1 662 ? 16.359 -31.234 -19.938 1 95.25 662 SER A CA 1
ATOM 5032 C C . SER A 1 662 ? 17.797 -30.906 -20.328 1 95.25 662 SER A C 1
ATOM 5034 O O . SER A 1 662 ? 18.734 -31.125 -19.547 1 95.25 662 SER A O 1
ATOM 5036 N N . GLY A 1 663 ? 17.984 -30.453 -21.562 1 95.56 663 GLY A N 1
ATOM 5037 C CA . GLY A 1 663 ? 19.312 -30.016 -21.969 1 95.56 663 GLY A CA 1
ATOM 5038 C C . GLY A 1 663 ? 19.594 -30.266 -23.438 1 95.56 663 GLY A C 1
ATOM 5039 O O . GLY A 1 663 ? 18.672 -30.422 -24.234 1 95.56 663 GLY A O 1
ATOM 5040 N N . GLU A 1 664 ? 20.859 -30.078 -23.719 1 95.25 664 GLU A N 1
ATOM 5041 C CA . GLU A 1 664 ? 21.359 -30.344 -25.062 1 95.25 664 GLU A CA 1
ATOM 5042 C C . GLU A 1 664 ? 21.859 -31.766 -25.203 1 95.25 664 GLU A C 1
ATOM 5044 O O . GLU A 1 664 ? 22.922 -32.125 -24.688 1 95.25 664 GLU A O 1
ATOM 5049 N N . LEU A 1 665 ? 21.156 -32.531 -25.984 1 94.94 665 LEU A N 1
ATOM 5050 C CA . LEU A 1 665 ? 21.469 -33.969 -26.109 1 94.94 665 LEU A CA 1
ATOM 5051 C C . LEU A 1 665 ? 22.641 -34.156 -27.062 1 94.94 665 LEU A C 1
ATOM 5053 O O . LEU A 1 665 ? 23.469 -35.062 -26.859 1 94.94 665 LEU A O 1
ATOM 5057 N N . ARG A 1 666 ? 22.688 -33.406 -28.062 1 93.38 666 ARG A N 1
ATOM 5058 C CA . ARG A 1 666 ? 23.781 -33.25 -29.016 1 93.38 666 ARG A CA 1
ATOM 5059 C C . ARG A 1 666 ? 23.844 -31.844 -29.578 1 93.38 666 ARG A C 1
ATOM 5061 O O . ARG A 1 666 ? 22.891 -31.078 -29.422 1 93.38 666 ARG A O 1
ATOM 5068 N N . PRO A 1 667 ? 24.969 -31.484 -30.125 1 90.06 667 PRO A N 1
ATOM 5069 C CA . PRO A 1 667 ? 25.062 -30.109 -30.625 1 90.06 667 PRO A CA 1
ATOM 5070 C C . PRO A 1 667 ? 23.906 -29.734 -31.547 1 90.06 667 PRO A C 1
ATOM 5072 O O . PRO A 1 667 ? 23.688 -30.406 -32.562 1 90.06 667 PRO A O 1
ATOM 5075 N N . GLY A 1 668 ? 23.156 -28.75 -31.156 1 91.5 668 GLY A N 1
ATOM 5076 C CA . GLY A 1 668 ? 22.047 -28.25 -31.953 1 91.5 668 GLY A CA 1
ATOM 5077 C C . GLY A 1 668 ? 20.719 -28.922 -31.641 1 91.5 668 GLY A C 1
ATOM 5078 O O . GLY A 1 668 ? 19.688 -28.531 -32.188 1 91.5 668 GLY A O 1
ATOM 5079 N N . THR A 1 669 ? 20.75 -29.969 -30.781 1 95.69 669 THR A N 1
ATOM 5080 C CA . THR A 1 669 ? 19.531 -30.656 -30.391 1 95.69 669 THR A CA 1
ATOM 5081 C C . THR A 1 669 ? 19.203 -30.406 -28.922 1 95.69 669 THR A C 1
ATOM 5083 O O . THR A 1 669 ? 19.906 -30.906 -28.047 1 95.69 669 THR A O 1
ATOM 5086 N N . GLN A 1 670 ? 18.234 -29.672 -28.719 1 96.19 670 GLN A N 1
ATOM 5087 C CA . GLN A 1 670 ? 17.766 -29.406 -27.359 1 96.19 670 GLN A CA 1
ATOM 5088 C C . GLN A 1 670 ? 16.469 -30.156 -27.078 1 96.19 670 GLN A C 1
ATOM 5090 O O . GLN A 1 670 ? 15.625 -30.328 -27.969 1 96.19 670 GLN A O 1
ATOM 5095 N N . ALA A 1 671 ? 16.344 -30.609 -25.797 1 96.94 671 ALA A N 1
ATOM 5096 C CA . ALA A 1 671 ? 15.125 -31.359 -25.484 1 96.94 671 ALA A CA 1
ATOM 5097 C C . ALA A 1 671 ? 14.727 -31.172 -24.031 1 96.94 671 ALA A C 1
ATOM 5099 O O . ALA A 1 671 ? 15.578 -30.891 -23.172 1 96.94 671 ALA A O 1
ATOM 5100 N N . THR A 1 672 ? 13.492 -31.281 -23.797 1 97 672 THR A N 1
ATOM 5101 C CA . THR A 1 672 ? 12.93 -31.422 -22.453 1 97 672 THR A CA 1
ATOM 5102 C C . THR A 1 672 ? 11.898 -32.531 -22.406 1 97 672 THR A C 1
ATOM 5104 O O . THR A 1 672 ? 11.164 -32.75 -23.375 1 97 672 THR A O 1
ATOM 5107 N N . PHE A 1 673 ? 11.977 -33.281 -21.344 1 97.5 673 PHE A N 1
ATOM 5108 C CA . PHE A 1 673 ? 11.07 -34.375 -21.109 1 97.5 673 PHE A CA 1
ATOM 5109 C C . PHE A 1 673 ? 10.633 -34.438 -19.656 1 97.5 673 PHE A C 1
ATOM 5111 O O . PHE A 1 673 ? 11.422 -34.125 -18.75 1 97.5 673 PHE A O 1
ATOM 5118 N N . SER A 1 674 ? 9.352 -34.812 -19.422 1 98.12 674 SER A N 1
ATOM 5119 C CA . SER A 1 674 ? 8.836 -35 -18.062 1 98.12 674 SER A CA 1
ATOM 5120 C C . SER A 1 674 ? 7.773 -36.094 -18.047 1 98.12 674 SER A C 1
ATOM 5122 O O . SER A 1 674 ? 7 -36.25 -18.984 1 98.12 674 SER A O 1
ATOM 5124 N N . TYR A 1 675 ? 7.762 -36.875 -16.969 1 98.69 675 TYR A N 1
ATOM 5125 C CA . TYR A 1 675 ? 6.773 -37.906 -16.734 1 98.69 675 TYR A CA 1
ATOM 5126 C C . TYR A 1 675 ? 6.395 -38 -15.258 1 98.69 675 TYR A C 1
ATOM 5128 O O . TYR A 1 675 ? 7.254 -37.844 -14.383 1 98.69 675 TYR A O 1
ATOM 5136 N N . ALA A 1 676 ? 5.129 -38.281 -15.023 1 98.69 676 ALA A N 1
ATOM 5137 C CA . ALA A 1 676 ? 4.676 -38.469 -13.648 1 98.69 676 ALA A CA 1
ATOM 5138 C C . ALA A 1 676 ? 3.684 -39.625 -13.562 1 98.69 676 ALA A C 1
ATOM 5140 O O . ALA A 1 676 ? 2.824 -39.781 -14.43 1 98.69 676 ALA A O 1
ATOM 5141 N N . PHE A 1 677 ? 3.867 -40.406 -12.602 1 98.81 677 PHE A N 1
ATOM 5142 C CA . PHE A 1 677 ? 2.863 -41.312 -12.078 1 98.81 677 PHE A CA 1
ATOM 5143 C C . PHE A 1 677 ? 2.391 -40.875 -10.695 1 98.81 677 PHE A C 1
ATOM 5145 O O . PHE A 1 677 ? 3.184 -40.844 -9.758 1 98.81 677 PHE A O 1
ATOM 5152 N N . LEU A 1 678 ? 1.135 -40.625 -10.578 1 98.75 678 LEU A N 1
ATOM 5153 C CA . LEU A 1 678 ? 0.598 -40.156 -9.305 1 98.75 678 LEU A CA 1
ATOM 5154 C C . LEU A 1 678 ? -0.583 -41 -8.859 1 98.75 678 LEU A C 1
ATOM 5156 O O . LEU A 1 678 ? -1.598 -41.094 -9.555 1 98.75 678 LEU A O 1
ATOM 5160 N N . ASP A 1 679 ? -0.503 -41.531 -7.734 1 98.69 679 ASP A N 1
ATOM 5161 C CA . ASP A 1 679 ? -1.61 -42.219 -7.07 1 98.69 679 ASP A CA 1
ATOM 5162 C C . ASP A 1 679 ? -2.18 -41.375 -5.941 1 98.69 679 ASP A C 1
ATOM 5164 O O . ASP A 1 679 ? -1.708 -41.438 -4.805 1 98.69 679 ASP A O 1
ATOM 5168 N N . THR A 1 680 ? -3.186 -40.719 -6.262 1 98.31 680 THR A N 1
ATOM 5169 C CA . THR A 1 680 ? -3.822 -39.812 -5.293 1 98.31 680 THR A CA 1
ATOM 5170 C C . THR A 1 680 ? -5.055 -40.469 -4.688 1 98.31 680 THR A C 1
ATOM 5172 O O . THR A 1 680 ? -5.781 -41.219 -5.371 1 98.31 680 THR A O 1
ATOM 5175 N N . ARG A 1 681 ? -5.293 -40.156 -3.357 1 98.19 681 ARG A N 1
ATOM 5176 C CA . ARG A 1 681 ? -6.465 -40.719 -2.689 1 98.19 681 ARG A CA 1
ATOM 5177 C C . ARG A 1 681 ? -6.871 -39.875 -1.491 1 98.19 681 ARG A C 1
ATOM 5179 O O . ARG A 1 681 ? -6.023 -39.5 -0.68 1 98.19 681 ARG A O 1
ATOM 5186 N N . VAL A 1 682 ? -8.156 -39.656 -1.47 1 97.81 682 VAL A N 1
ATOM 5187 C CA . VAL A 1 682 ? -8.703 -39.156 -0.21 1 97.81 682 VAL A CA 1
ATOM 5188 C C . VAL A 1 682 ? -8.93 -40.312 0.748 1 97.81 682 VAL A C 1
ATOM 5190 O O . VAL A 1 682 ? -9.906 -41.062 0.613 1 97.81 682 VAL A O 1
ATOM 5193 N N . THR A 1 683 ? -8.148 -40.375 1.808 1 97.75 683 THR A N 1
ATOM 5194 C CA . THR A 1 683 ? -8.172 -41.562 2.627 1 97.75 683 THR A CA 1
ATOM 5195 C C . THR A 1 683 ? -9.141 -41.406 3.795 1 97.75 683 THR A C 1
ATOM 5197 O O . THR A 1 683 ? -9.602 -42.406 4.363 1 97.75 683 THR A O 1
ATOM 5200 N N . ARG A 1 684 ? -9.43 -40.188 4.188 1 95.81 684 ARG A N 1
ATOM 5201 C CA . ARG A 1 684 ? -10.406 -39.906 5.234 1 95.81 684 ARG A CA 1
ATOM 5202 C C . ARG A 1 684 ? -11.203 -38.656 4.93 1 95.81 684 ARG A C 1
ATOM 5204 O O . ARG A 1 684 ? -10.625 -37.594 4.652 1 95.81 684 ARG A O 1
ATOM 5211 N N . SER A 1 685 ? -12.492 -38.781 4.973 1 94.69 685 SER A N 1
ATOM 5212 C CA . SER A 1 685 ? -13.375 -37.656 4.781 1 94.69 685 SER A CA 1
ATOM 5213 C C . SER A 1 685 ? -14.836 -38.031 5.035 1 94.69 685 SER A C 1
ATOM 5215 O O . SER A 1 685 ? -15.242 -39.156 4.777 1 94.69 685 SER A O 1
ATOM 5217 N N . THR A 1 686 ? -15.594 -37.062 5.508 1 92.5 686 THR A N 1
ATOM 5218 C CA . THR A 1 686 ? -17.031 -37.25 5.656 1 92.5 686 THR A CA 1
ATOM 5219 C C . THR A 1 686 ? -17.797 -36.469 4.594 1 92.5 686 THR A C 1
ATOM 5221 O O . THR A 1 686 ? -19.031 -36.5 4.574 1 92.5 686 THR A O 1
ATOM 5224 N N . ALA A 1 687 ? -17.062 -35.812 3.771 1 90.94 687 ALA A N 1
ATOM 5225 C CA . ALA A 1 687 ? -17.703 -34.969 2.779 1 90.94 687 ALA A CA 1
ATOM 5226 C C . ALA A 1 687 ? -18.359 -35.781 1.68 1 90.94 687 ALA A C 1
ATOM 5228 O O . ALA A 1 687 ? -17.969 -36.938 1.433 1 90.94 687 ALA A O 1
ATOM 5229 N N . THR A 1 688 ? -19.422 -35.219 1.129 1 91.69 688 THR A N 1
ATOM 5230 C CA . THR A 1 688 ? -20.078 -35.781 -0.043 1 91.69 688 THR A CA 1
ATOM 5231 C C . THR A 1 688 ? -20.094 -34.75 -1.189 1 91.69 688 THR A C 1
ATOM 5233 O O . THR A 1 688 ? -20.109 -33.562 -0.959 1 91.69 688 THR A O 1
ATOM 5236 N N . ASP A 1 689 ? -20.016 -35.312 -2.383 1 92.69 689 ASP A N 1
ATOM 5237 C CA . ASP A 1 689 ? -20.125 -34.5 -3.596 1 92.69 689 ASP A CA 1
ATOM 5238 C C . ASP A 1 689 ? -20.891 -35.25 -4.684 1 92.69 689 ASP A C 1
ATOM 5240 O O . ASP A 1 689 ? -20.562 -36.375 -5.02 1 92.69 689 ASP A O 1
ATOM 5244 N N . ALA A 1 690 ? -21.906 -34.531 -5.164 1 91.75 690 ALA A N 1
ATOM 5245 C CA . ALA A 1 690 ? -22.75 -35.094 -6.199 1 91.75 690 ALA A CA 1
ATOM 5246 C C . ALA A 1 690 ? -23.281 -36.469 -5.777 1 91.75 690 ALA A C 1
ATOM 5248 O O . ALA A 1 690 ? -23.234 -37.438 -6.559 1 91.75 690 ALA A O 1
ATOM 5249 N N . GLY A 1 691 ? -23.609 -36.594 -4.566 1 90.81 691 GLY A N 1
ATOM 5250 C CA . GLY A 1 691 ? -24.219 -37.781 -4.016 1 90.81 691 GLY A CA 1
ATOM 5251 C C . GLY A 1 691 ? -23.234 -38.875 -3.684 1 90.81 691 GLY A C 1
ATOM 5252 O O . GLY A 1 691 ? -23.609 -39.969 -3.273 1 90.81 691 GLY A O 1
ATOM 5253 N N . GLN A 1 692 ? -21.969 -38.625 -3.848 1 94.81 692 GLN A N 1
ATOM 5254 C CA . GLN A 1 692 ? -20.938 -39.625 -3.578 1 94.81 692 GLN A CA 1
ATOM 5255 C C . GLN A 1 692 ? -20.078 -39.219 -2.385 1 94.81 692 GLN A C 1
ATOM 5257 O O . GLN A 1 692 ? -19.781 -38.031 -2.201 1 94.81 692 GLN A O 1
ATOM 5262 N N . LEU A 1 693 ? -19.672 -40.188 -1.638 1 94.81 693 LEU A N 1
ATOM 5263 C CA . LEU A 1 693 ? -18.672 -39.938 -0.605 1 94.81 693 LEU A CA 1
ATOM 5264 C C . LEU A 1 693 ? -17.312 -39.656 -1.227 1 94.81 693 LEU A C 1
ATOM 5266 O O . LEU A 1 693 ? -16.859 -40.344 -2.135 1 94.81 693 LEU A O 1
ATOM 5270 N N . VAL A 1 694 ? -16.688 -38.688 -0.725 1 95.81 694 VAL A N 1
ATOM 5271 C CA . VAL A 1 694 ? -15.406 -38.25 -1.276 1 95.81 694 VAL A CA 1
ATOM 5272 C C . VAL A 1 694 ? -14.297 -39.188 -0.823 1 95.81 694 VAL A C 1
ATOM 5274 O O . VAL A 1 694 ? -13.273 -39.312 -1.501 1 95.81 694 VAL A O 1
ATOM 5277 N N . GLU A 1 695 ? -14.484 -39.75 0.379 1 96 695 GLU A N 1
ATOM 5278 C CA . GLU A 1 695 ? -13.508 -40.75 0.855 1 96 695 GLU A CA 1
ATOM 5279 C C . GLU A 1 695 ? -13.273 -41.844 -0.174 1 96 695 GLU A C 1
ATOM 5281 O O . GLU A 1 695 ? -14.227 -42.375 -0.753 1 96 695 GLU A O 1
ATOM 5286 N N . GLY A 1 696 ? -11.984 -42.094 -0.425 1 97.44 696 GLY A N 1
ATOM 5287 C CA . GLY A 1 696 ? -11.609 -43.125 -1.368 1 97.44 696 GLY A CA 1
ATOM 5288 C C . GLY A 1 696 ? -11.422 -42.594 -2.783 1 97.44 696 GLY A C 1
ATOM 5289 O O . GLY A 1 696 ? -10.883 -43.312 -3.639 1 97.44 696 GLY A O 1
ATOM 5290 N N . LYS A 1 697 ? -11.883 -41.469 -3.047 1 97.81 697 LYS A N 1
ATOM 5291 C CA . LYS A 1 697 ? -11.812 -40.906 -4.395 1 97.81 697 LYS A CA 1
ATOM 5292 C C . LYS A 1 697 ? -10.43 -40.344 -4.688 1 97.81 697 LYS A C 1
ATOM 5294 O O . LYS A 1 697 ? -9.625 -40.156 -3.773 1 97.81 697 LYS A O 1
ATOM 5299 N N . ARG A 1 698 ? -10.188 -40.094 -5.957 1 98.12 698 ARG A N 1
ATOM 5300 C CA . ARG A 1 698 ? -8.938 -39.5 -6.422 1 98.12 698 ARG A CA 1
ATOM 5301 C C . ARG A 1 698 ? -9.023 -37.969 -6.402 1 98.12 698 ARG A C 1
ATOM 5303 O O . ARG A 1 698 ? -10.117 -37.406 -6.461 1 98.12 698 ARG A O 1
ATOM 5310 N N . ALA A 1 699 ? -7.836 -37.406 -6.262 1 97.56 699 ALA A N 1
ATOM 5311 C CA . ALA A 1 699 ? -7.789 -35.938 -6.359 1 97.56 699 ALA A CA 1
ATOM 5312 C C . ALA A 1 699 ? -8.242 -35.469 -7.738 1 97.56 699 ALA A C 1
ATOM 5314 O O . ALA A 1 699 ? -7.914 -36.094 -8.75 1 97.56 699 ALA A O 1
ATOM 5315 N N . THR A 1 700 ? -8.945 -34.406 -7.793 1 97.44 700 THR A N 1
ATOM 5316 C CA . THR A 1 700 ? -9.461 -33.875 -9.055 1 97.44 700 THR A CA 1
ATOM 5317 C C . THR A 1 700 ? -8.328 -33.312 -9.906 1 97.44 700 THR A C 1
ATOM 5319 O O . THR A 1 700 ? -7.258 -33 -9.391 1 97.44 700 THR A O 1
ATOM 5322 N N . LEU A 1 701 ? -8.477 -33.312 -11.219 1 97.81 701 LEU A N 1
ATOM 5323 C CA . LEU A 1 701 ? -7.617 -32.719 -12.227 1 97.81 701 LEU A CA 1
ATOM 5324 C C . LEU A 1 701 ? -6.203 -33.281 -12.164 1 97.81 701 LEU A C 1
ATOM 5326 O O . LEU A 1 701 ? -5.238 -32.594 -12.508 1 97.81 701 LEU A O 1
ATOM 5330 N N . THR A 1 702 ? -6.098 -34.438 -11.602 1 98.12 702 THR A N 1
ATOM 5331 C CA . THR A 1 702 ? -4.797 -35.094 -11.453 1 98.12 702 THR A CA 1
ATOM 5332 C C . THR A 1 702 ? -4.777 -36.438 -12.164 1 98.12 702 THR A C 1
ATOM 5334 O O . THR A 1 702 ? -5.328 -37.406 -11.656 1 98.12 702 THR A O 1
ATOM 5337 N N . PRO A 1 703 ? -4.098 -36.469 -13.242 1 98 703 PRO A N 1
ATOM 5338 C CA . PRO A 1 703 ? -4.008 -37.75 -13.922 1 98 703 PRO A CA 1
ATOM 5339 C C . PRO A 1 703 ? -3.053 -38.719 -13.234 1 98 703 PRO A C 1
ATOM 5341 O O . PRO A 1 703 ? -2.078 -38.312 -12.609 1 98 703 PRO A O 1
ATOM 5344 N N . ARG A 1 704 ? -3.318 -39.938 -13.406 1 98.19 704 ARG A N 1
ATOM 5345 C CA . ARG A 1 704 ? -2.391 -40.969 -12.898 1 98.19 704 ARG A CA 1
ATOM 5346 C C . ARG A 1 704 ? -1.093 -40.969 -13.695 1 98.19 704 ARG A C 1
ATOM 5348 O O . ARG A 1 704 ? -0.02 -41.219 -13.148 1 98.19 704 ARG A O 1
ATOM 5355 N N . ASN A 1 705 ? -1.289 -40.781 -14.992 1 98.38 705 ASN A N 1
ATOM 5356 C CA . ASN A 1 705 ? -0.146 -40.719 -15.891 1 98.38 705 ASN A CA 1
ATOM 5357 C C . ASN A 1 705 ? -0.196 -39.438 -16.75 1 98.38 705 ASN A C 1
ATOM 5359 O O . ASN A 1 705 ? -1.246 -39.125 -17.297 1 98.38 705 ASN A O 1
ATOM 5363 N N . ALA A 1 706 ? 0.92 -38.844 -16.844 1 98.19 706 ALA A N 1
ATOM 5364 C CA . ALA A 1 706 ? 1.074 -37.719 -17.75 1 98.19 706 ALA A CA 1
ATOM 5365 C C . ALA A 1 706 ? 2.518 -37.594 -18.234 1 98.19 706 ALA A C 1
ATOM 5367 O O . ALA A 1 706 ? 3.455 -37.906 -17.484 1 98.19 706 ALA A O 1
ATOM 5368 N N . PHE A 1 707 ? 2.734 -37.188 -19.453 1 96 707 PHE A N 1
ATOM 5369 C CA . PHE A 1 707 ? 4.09 -36.969 -19.938 1 96 707 PHE A CA 1
ATOM 5370 C C . PHE A 1 707 ? 4.109 -35.844 -20.953 1 96 707 PHE A C 1
ATOM 5372 O O . PHE A 1 707 ? 3.117 -35.594 -21.656 1 96 707 PHE A O 1
ATOM 5379 N N . SER A 1 708 ? 5.129 -35.094 -21.016 1 98 708 SER A N 1
ATOM 5380 C CA . SER A 1 708 ? 5.422 -34 -21.969 1 98 708 SER A CA 1
ATOM 5381 C C . SER A 1 708 ? 6.84 -34.125 -22.516 1 98 708 SER A C 1
ATOM 5383 O O . SER A 1 708 ? 7.773 -34.438 -21.781 1 98 708 SER A O 1
ATOM 5385 N N . ALA A 1 709 ? 6.949 -33.969 -23.828 1 98.12 709 ALA A N 1
ATOM 5386 C CA . ALA A 1 709 ? 8.258 -34 -24.484 1 98.12 709 ALA A CA 1
ATOM 5387 C C . ALA A 1 709 ? 8.344 -32.938 -25.578 1 98.12 709 ALA A C 1
ATOM 5389 O O . ALA A 1 709 ? 7.375 -32.688 -26.312 1 98.12 709 ALA A O 1
ATOM 5390 N N . TRP A 1 710 ? 9.477 -32.281 -25.703 1 98.31 710 TRP A N 1
ATOM 5391 C CA . TRP A 1 710 ? 9.766 -31.297 -26.734 1 98.31 710 TRP A CA 1
ATOM 5392 C C . TRP A 1 710 ? 11.219 -31.391 -27.188 1 98.31 710 TRP A C 1
ATOM 5394 O O . TRP A 1 710 ? 12.125 -31.562 -26.359 1 98.31 710 TRP A O 1
ATOM 5404 N N . ILE A 1 711 ? 11.422 -31.344 -28.453 1 98 711 ILE A N 1
ATOM 5405 C CA . ILE A 1 711 ? 12.766 -31.375 -29.016 1 98 711 ILE A CA 1
ATOM 5406 C C . ILE A 1 711 ? 12.914 -30.297 -30.078 1 98 711 ILE A C 1
ATOM 5408 O O . ILE A 1 711 ? 11.977 -30.016 -30.828 1 98 711 ILE A O 1
ATOM 5412 N N . THR A 1 712 ? 13.984 -29.609 -30.125 1 97.44 712 THR A N 1
ATOM 5413 C CA . THR A 1 712 ? 14.344 -28.656 -31.172 1 97.44 712 THR A CA 1
ATOM 5414 C C . THR A 1 712 ? 15.664 -29.047 -31.828 1 97.44 712 THR A C 1
ATOM 5416 O O . THR A 1 712 ? 16.625 -29.391 -31.141 1 97.44 712 THR A O 1
ATOM 5419 N N . GLN A 1 713 ? 15.688 -28.938 -33.125 1 97.25 713 GLN A N 1
ATOM 5420 C CA . GLN A 1 713 ? 16.875 -29.25 -33.906 1 97.25 713 GLN A CA 1
ATOM 5421 C C . GLN A 1 713 ? 17.281 -28.062 -34.781 1 97.25 713 GLN A C 1
ATOM 5423 O O . GLN A 1 713 ? 16.484 -27.578 -35.594 1 97.25 713 GLN A O 1
ATOM 5428 N N . GLN A 1 714 ? 18.438 -27.703 -34.562 1 95.69 714 GLN A N 1
ATOM 5429 C CA . GLN A 1 714 ? 19.016 -26.703 -35.469 1 95.69 714 GLN A CA 1
ATOM 5430 C C . GLN A 1 714 ? 19.453 -27.344 -36.781 1 95.69 714 GLN A C 1
ATOM 5432 O O . GLN A 1 714 ? 20.141 -28.375 -36.781 1 95.69 714 GLN A O 1
ATOM 5437 N N . LEU A 1 715 ? 19.031 -26.781 -37.875 1 96.06 715 LEU A N 1
ATOM 5438 C CA . LEU A 1 715 ? 19.406 -27.234 -39.219 1 96.06 715 LEU A CA 1
ATOM 5439 C C . LEU A 1 715 ? 20.234 -26.188 -39.938 1 96.06 715 LEU A C 1
ATOM 5441 O O . LEU A 1 715 ? 19.688 -25.297 -40.562 1 96.06 715 LEU A O 1
ATOM 5445 N N . GLY A 1 716 ? 21.5 -26.375 -39.938 1 91.44 716 GLY A N 1
ATOM 5446 C CA . GLY A 1 716 ? 22.375 -25.344 -40.438 1 91.44 716 GLY A CA 1
ATOM 5447 C C . GLY A 1 716 ? 22.328 -24.062 -39.625 1 91.44 716 GLY A C 1
ATOM 5448 O O . GLY A 1 716 ? 22.125 -24.109 -38.406 1 91.44 716 GLY A O 1
ATOM 5449 N N . GLU A 1 717 ? 22.625 -22.969 -40.312 1 88.88 717 GLU A N 1
ATOM 5450 C CA . GLU A 1 717 ? 22.703 -21.688 -39.594 1 88.88 717 GLU A CA 1
ATOM 5451 C C . GLU A 1 717 ? 21.375 -20.953 -39.656 1 88.88 717 GLU A C 1
ATOM 5453 O O . GLU A 1 717 ? 21.125 -20.078 -38.812 1 88.88 717 GLU A O 1
ATOM 5458 N N . ALA A 1 718 ? 20.516 -21.359 -40.5 1 92.12 718 ALA A N 1
ATOM 5459 C CA . ALA A 1 718 ? 19.375 -20.5 -40.75 1 92.12 718 ALA A CA 1
ATOM 5460 C C . ALA A 1 718 ? 18.078 -21.109 -40.219 1 92.12 718 ALA A C 1
ATOM 5462 O O . ALA A 1 718 ? 17.125 -20.391 -39.906 1 92.12 718 ALA A O 1
ATOM 5463 N N . TRP A 1 719 ? 18.016 -22.484 -40.062 1 95.56 719 TRP A N 1
ATOM 5464 C CA . TRP A 1 719 ? 16.734 -23.109 -39.75 1 95.56 719 TRP A CA 1
ATOM 5465 C C . TRP A 1 719 ? 16.812 -23.844 -38.406 1 95.56 719 TRP A C 1
ATOM 5467 O O . TRP A 1 719 ? 17.828 -24.438 -38.062 1 95.56 719 TRP A O 1
ATOM 5477 N N . SER A 1 720 ? 15.82 -23.781 -37.656 1 96.38 720 SER A N 1
ATOM 5478 C CA . SER A 1 720 ? 15.547 -24.641 -36.5 1 96.38 720 SER A CA 1
ATOM 5479 C C . SER A 1 720 ? 14.133 -25.203 -36.562 1 96.38 720 SER A C 1
ATOM 5481 O O . SER A 1 720 ? 13.188 -24.516 -36.969 1 96.38 720 SER A O 1
ATOM 5483 N N . VAL A 1 721 ? 13.977 -26.453 -36.344 1 98.19 721 VAL A N 1
ATOM 5484 C CA . VAL A 1 721 ? 12.664 -27.094 -36.281 1 98.19 721 VAL A CA 1
ATOM 5485 C C . VAL A 1 721 ? 12.461 -27.75 -34.938 1 98.19 721 VAL A C 1
ATOM 5487 O O . VAL A 1 721 ? 13.422 -28.156 -34.281 1 98.19 721 VAL A O 1
ATOM 5490 N N . GLY A 1 722 ? 11.32 -27.75 -34.5 1 98 722 GLY A N 1
ATOM 5491 C CA . GLY A 1 722 ? 10.984 -28.359 -33.219 1 98 722 GLY A CA 1
ATOM 5492 C C . GLY A 1 722 ? 9.633 -29.047 -33.219 1 98 722 GLY A C 1
ATOM 5493 O O . GLY A 1 722 ? 8.812 -28.828 -34.125 1 98 722 GLY A O 1
ATOM 5494 N N . GLY A 1 723 ? 9.43 -29.891 -32.281 1 97.88 723 GLY A N 1
ATOM 5495 C CA . GLY A 1 723 ? 8.18 -30.594 -32.062 1 97.88 723 GLY A CA 1
ATOM 5496 C C . GLY A 1 723 ? 8.039 -31.141 -30.656 1 97.88 723 GLY A C 1
ATOM 5497 O O . GLY A 1 723 ? 9.031 -31.328 -29.953 1 97.88 723 GLY A O 1
ATOM 5498 N N . GLY A 1 724 ? 6.801 -31.375 -30.312 1 97.88 724 GLY A N 1
ATOM 5499 C CA . GLY A 1 724 ? 6.547 -31.891 -28.969 1 97.88 724 GLY A CA 1
ATOM 5500 C C . GLY A 1 724 ? 5.215 -32.625 -28.859 1 97.88 724 GLY A C 1
ATOM 5501 O O . GLY A 1 724 ? 4.359 -32.5 -29.734 1 97.88 724 GLY A O 1
ATOM 5502 N N . VAL A 1 725 ? 5.094 -33.406 -27.844 1 98.25 725 VAL A N 1
ATOM 5503 C CA . VAL A 1 725 ? 3.9 -34.188 -27.547 1 98.25 725 VAL A CA 1
ATOM 5504 C C . VAL A 1 725 ? 3.525 -34 -26.078 1 98.25 725 VAL A C 1
ATOM 5506 O O . VAL A 1 725 ? 4.402 -33.938 -25.203 1 98.25 725 VAL A O 1
ATOM 5509 N N . ASN A 1 726 ? 2.299 -33.906 -25.812 1 98 726 ASN A N 1
ATOM 5510 C CA . ASN A 1 726 ? 1.736 -33.875 -24.469 1 98 726 ASN A CA 1
ATOM 5511 C C . ASN A 1 726 ? 0.639 -34.906 -24.297 1 98 726 ASN A C 1
ATOM 5513 O O . ASN A 1 726 ? -0.347 -34.906 -25.031 1 98 726 ASN A O 1
ATOM 5517 N N . TYR A 1 727 ? 0.802 -35.781 -23.344 1 98.44 727 TYR A N 1
ATOM 5518 C CA . TYR A 1 727 ? -0.199 -36.75 -22.953 1 98.44 727 TYR A CA 1
ATOM 5519 C C . TYR A 1 727 ? -0.688 -36.5 -21.531 1 98.44 727 TYR A C 1
ATOM 5521 O O . TYR A 1 727 ? 0.116 -36.375 -20.609 1 98.44 727 TYR A O 1
ATOM 5529 N N . VAL A 1 728 ? -1.973 -36.531 -21.359 1 98.38 728 VAL A N 1
ATOM 5530 C CA . VAL A 1 728 ? -2.619 -36.406 -20.062 1 98.38 728 VAL A CA 1
ATOM 5531 C C . VAL A 1 728 ? -3.668 -37.5 -19.906 1 98.38 728 VAL A C 1
ATOM 5533 O O . VAL A 1 728 ? -4.578 -37.625 -20.719 1 98.38 728 VAL A O 1
ATOM 5536 N N . GLY A 1 729 ? -3.568 -38.25 -18.844 1 98.44 729 GLY A N 1
ATOM 5537 C CA . GLY A 1 729 ? -4.516 -39.344 -18.578 1 98.44 729 GLY A CA 1
ATOM 5538 C C . GLY A 1 729 ? -5.855 -38.844 -18.062 1 98.44 729 GLY A C 1
ATOM 5539 O O . GLY A 1 729 ? -6.07 -37.625 -17.938 1 98.44 729 GLY A O 1
ATOM 5540 N N . ASP A 1 730 ? -6.738 -39.812 -17.812 1 98.25 730 ASP A N 1
ATOM 5541 C CA . ASP A 1 730 ? -8.062 -39.5 -17.297 1 98.25 730 ASP A CA 1
ATOM 5542 C C . ASP A 1 730 ? -7.977 -38.719 -15.984 1 98.25 730 ASP A C 1
ATOM 5544 O O . ASP A 1 730 ? -7.121 -39 -15.148 1 98.25 730 ASP A O 1
ATOM 5548 N N . ARG A 1 731 ? -8.844 -37.812 -15.875 1 98.06 731 ARG A N 1
ATOM 5549 C CA . ARG A 1 731 ? -8.992 -37.031 -14.648 1 98.06 731 ARG A CA 1
ATOM 5550 C C . ARG A 1 731 ? -10.469 -36.875 -14.273 1 98.06 731 ARG A C 1
ATOM 5552 O O . ARG A 1 731 ? -11.352 -37.281 -15.031 1 98.06 731 ARG A O 1
ATOM 5559 N N . PHE A 1 732 ? -10.641 -36.312 -13.102 1 98.44 732 PHE A N 1
ATOM 5560 C CA . PHE A 1 732 ? -12.008 -36.094 -12.68 1 98.44 732 PHE A CA 1
ATOM 5561 C C . PHE A 1 732 ? -12.266 -34.594 -12.477 1 98.44 732 PHE A C 1
ATOM 5563 O O . PHE A 1 732 ? -11.406 -33.875 -11.969 1 98.44 732 PHE A O 1
ATOM 5570 N N . ALA A 1 733 ? -13.492 -34.125 -12.836 1 97.62 733 ALA A N 1
ATOM 5571 C CA . ALA A 1 733 ? -13.859 -32.719 -12.844 1 97.62 733 ALA A CA 1
ATOM 5572 C C . ALA A 1 733 ? -14.352 -32.281 -11.469 1 97.62 733 ALA A C 1
ATOM 5574 O O . ALA A 1 733 ? -14.422 -31.078 -11.188 1 97.62 733 ALA A O 1
ATOM 5575 N N . ASN A 1 734 ? -14.695 -33.25 -10.648 1 96.75 734 ASN A N 1
ATOM 5576 C CA . ASN A 1 734 ? -15.273 -32.906 -9.352 1 96.75 734 ASN A CA 1
ATOM 5577 C C . ASN A 1 734 ? -14.867 -33.875 -8.273 1 96.75 734 ASN A C 1
ATOM 5579 O O . ASN A 1 734 ? -14.5 -35.031 -8.57 1 96.75 734 ASN A O 1
ATOM 5583 N N . PRO A 1 735 ? -15.031 -33.562 -6.992 1 95.88 735 PRO A N 1
ATOM 5584 C CA . PRO A 1 735 ? -14.531 -34.375 -5.891 1 95.88 735 PRO A CA 1
ATOM 5585 C C . PRO A 1 735 ? -15.219 -35.75 -5.801 1 95.88 735 PRO A C 1
ATOM 5587 O O . PRO A 1 735 ? -14.602 -36.719 -5.379 1 95.88 735 PRO A O 1
ATOM 5590 N N . GLY A 1 736 ? -16.422 -35.844 -6.199 1 96.94 736 GLY A N 1
ATOM 5591 C CA . GLY A 1 736 ? -17.141 -37.094 -6.18 1 96.94 736 GLY A CA 1
ATOM 5592 C C . GLY A 1 736 ? -16.703 -38.031 -7.289 1 96.94 736 GLY A C 1
ATOM 5593 O O . GLY A 1 736 ? -17.109 -39.219 -7.309 1 96.94 736 GLY A O 1
ATOM 5594 N N . ASN A 1 737 ? -15.875 -37.594 -8.172 1 98.19 737 ASN A N 1
ATOM 5595 C CA . ASN A 1 737 ? -15.367 -38.375 -9.305 1 98.19 737 ASN A CA 1
ATOM 5596 C C . ASN A 1 737 ? -16.5 -38.875 -10.172 1 98.19 737 ASN A C 1
ATOM 5598 O O . ASN A 1 737 ? -16.484 -40.062 -10.586 1 98.19 737 ASN A O 1
ATOM 5602 N N . THR A 1 738 ? -17.5 -38.031 -10.406 1 97.62 738 THR A N 1
ATOM 5603 C CA . THR A 1 738 ? -18.656 -38.469 -11.18 1 97.62 738 THR A CA 1
ATOM 5604 C C . THR A 1 738 ? -18.5 -38.062 -12.641 1 97.62 738 THR A C 1
ATOM 5606 O O . THR A 1 738 ? -19.188 -38.625 -13.516 1 97.62 738 THR A O 1
ATOM 5609 N N . VAL A 1 739 ? -17.719 -37.125 -12.969 1 98 739 VAL A N 1
ATOM 5610 C CA . VAL A 1 739 ? -17.484 -36.719 -14.344 1 98 739 VAL A CA 1
ATOM 5611 C C . VAL A 1 739 ? -16.016 -36.938 -14.695 1 98 739 VAL A C 1
ATOM 5613 O O . VAL A 1 739 ? -15.125 -36.344 -14.07 1 98 739 VAL A O 1
ATOM 5616 N N . THR A 1 740 ? -15.773 -37.656 -15.719 1 98.5 740 THR A N 1
ATOM 5617 C CA . THR A 1 740 ? -14.43 -38 -16.188 1 98.5 740 THR A CA 1
ATOM 5618 C C . THR A 1 740 ? -14.023 -37.094 -17.344 1 98.5 740 THR A C 1
ATOM 5620 O O . THR A 1 740 ? -14.781 -36.938 -18.297 1 98.5 740 THR A O 1
ATOM 5623 N N . LEU A 1 741 ? -12.93 -36.5 -17.234 1 98.69 741 LEU A N 1
ATOM 5624 C CA . LEU A 1 741 ? -12.25 -35.875 -18.359 1 98.69 741 LEU A CA 1
ATOM 5625 C C . LEU A 1 741 ? -11.367 -36.875 -19.094 1 98.69 741 LEU A C 1
ATOM 5627 O O . LEU A 1 741 ? -10.336 -37.312 -18.578 1 98.69 741 LEU A O 1
ATOM 5631 N N . PRO A 1 742 ? -11.664 -37.156 -20.281 1 98 742 PRO A N 1
ATOM 5632 C CA . PRO A 1 742 ? -10.922 -38.219 -20.969 1 98 742 PRO A CA 1
ATOM 5633 C C . PRO A 1 742 ? -9.469 -37.844 -21.234 1 98 742 PRO A C 1
ATOM 5635 O O . PRO A 1 742 ? -9.156 -36.656 -21.453 1 98 742 PRO A O 1
ATOM 5638 N N . SER A 1 743 ? -8.68 -38.844 -21.266 1 98.19 743 SER A N 1
ATOM 5639 C CA . SER A 1 743 ? -7.277 -38.656 -21.609 1 98.19 743 SER A CA 1
ATOM 5640 C C . SER A 1 743 ? -7.133 -38.062 -23 1 98.19 743 SER A C 1
ATOM 5642 O O . SER A 1 743 ? -8.047 -38.156 -23.828 1 98.19 743 SER A O 1
ATOM 5644 N N . TYR A 1 744 ? -5.969 -37.406 -23.297 1 97.94 744 TYR A N 1
ATOM 5645 C CA . TYR A 1 744 ? -5.711 -36.906 -24.625 1 97.94 744 TYR A CA 1
ATOM 5646 C C . TYR A 1 744 ? -4.215 -36.844 -24.922 1 97.94 744 TYR A C 1
ATOM 5648 O O . TYR A 1 744 ? -3.395 -36.906 -24 1 97.94 744 TYR A O 1
ATOM 5656 N N . VAL A 1 745 ? -3.906 -36.781 -26.172 1 98.12 745 VAL A N 1
ATOM 5657 C CA . VAL A 1 745 ? -2.568 -36.562 -26.703 1 98.12 745 VAL A CA 1
ATOM 5658 C C . VAL A 1 745 ? -2.611 -35.406 -27.719 1 98.12 745 VAL A C 1
ATOM 5660 O O . VAL A 1 745 ? -3.428 -35.406 -28.641 1 98.12 745 VAL A O 1
ATOM 5663 N N . VAL A 1 746 ? -1.807 -34.438 -27.531 1 98 746 VAL A N 1
ATOM 5664 C CA . VAL A 1 746 ? -1.701 -33.344 -28.469 1 98 746 VAL A CA 1
ATOM 5665 C C . VAL A 1 746 ? -0.253 -33.188 -28.922 1 98 746 VAL A C 1
ATOM 5667 O O . VAL A 1 746 ? 0.677 -33.344 -28.141 1 98 746 VAL A O 1
ATOM 5670 N N . VAL A 1 747 ? -0.134 -32.875 -30.234 1 98.56 747 VAL A N 1
ATOM 5671 C CA . VAL A 1 747 ? 1.184 -32.719 -30.844 1 98.56 747 VAL A CA 1
ATOM 5672 C C . VAL A 1 747 ? 1.338 -31.297 -31.391 1 98.56 747 VAL A C 1
ATOM 5674 O O . VAL A 1 747 ? 0.427 -30.766 -32.031 1 98.56 747 VAL A O 1
ATOM 5677 N N . ASP A 1 748 ? 2.486 -30.688 -31.125 1 98.5 748 ASP A N 1
ATOM 5678 C CA . ASP A 1 748 ? 2.822 -29.344 -31.594 1 98.5 748 ASP A CA 1
ATOM 5679 C C . ASP A 1 748 ? 4.07 -29.375 -32.469 1 98.5 748 ASP A C 1
ATOM 5681 O O . ASP A 1 748 ? 4.852 -30.328 -32.406 1 98.5 748 ASP A O 1
ATOM 5685 N N . ALA A 1 749 ? 4.168 -28.297 -33.25 1 98.69 749 ALA A N 1
ATOM 5686 C CA . ALA A 1 749 ? 5.34 -28.156 -34.094 1 98.69 749 ALA A CA 1
ATOM 5687 C C . ALA A 1 749 ? 5.801 -26.703 -34.188 1 98.69 749 ALA A C 1
ATOM 5689 O O . ALA A 1 749 ? 5.031 -25.781 -33.875 1 98.69 749 ALA A O 1
ATOM 5690 N N . MET A 1 750 ? 7.098 -26.578 -34.562 1 98.44 750 MET A N 1
ATOM 5691 C CA . MET A 1 750 ? 7.688 -25.25 -34.719 1 98.44 750 MET A CA 1
ATOM 5692 C C . MET A 1 750 ? 8.719 -25.219 -35.844 1 98.44 750 MET A C 1
ATOM 5694 O O . MET A 1 750 ? 9.461 -26.188 -36.031 1 98.44 750 MET A O 1
ATOM 5698 N N . ALA A 1 751 ? 8.734 -24.125 -36.562 1 98.56 751 ALA A N 1
ATOM 5699 C CA . ALA A 1 751 ? 9.789 -23.812 -37.531 1 98.56 751 ALA A CA 1
ATOM 5700 C C . ALA A 1 751 ? 10.25 -22.375 -37.406 1 98.56 751 ALA A C 1
ATOM 5702 O O . ALA A 1 751 ? 9.43 -21.453 -37.281 1 98.56 751 ALA A O 1
ATOM 5703 N N . GLN A 1 752 ? 11.523 -22.266 -37.344 1 97.88 752 GLN A N 1
ATOM 5704 C CA . GLN A 1 752 ? 12.109 -20.938 -37.219 1 97.88 752 GLN A CA 1
ATOM 5705 C C . GLN A 1 752 ? 13.156 -20.688 -38.281 1 97.88 752 GLN A C 1
ATOM 5707 O O . GLN A 1 752 ? 13.953 -21.578 -38.594 1 97.88 752 GLN A O 1
ATOM 5712 N N . TYR A 1 753 ? 13.07 -19.531 -38.906 1 97.88 753 TYR A N 1
ATOM 5713 C CA . TYR A 1 753 ? 14.031 -19.094 -39.906 1 97.88 753 TYR A CA 1
ATOM 5714 C C . TYR A 1 753 ? 14.742 -17.828 -39.469 1 97.88 753 TYR A C 1
ATOM 5716 O O . TYR A 1 753 ? 14.102 -16.828 -39.125 1 97.88 753 TYR A O 1
ATOM 5724 N N . ARG A 1 754 ? 16.016 -17.906 -39.438 1 95.56 754 ARG A N 1
ATOM 5725 C CA . ARG A 1 754 ? 16.828 -16.75 -39.062 1 95.56 754 ARG A CA 1
ATOM 5726 C C . ARG A 1 754 ? 17.172 -15.914 -40.312 1 95.56 754 ARG A C 1
ATOM 5728 O O . ARG A 1 754 ? 17.719 -16.438 -41.281 1 95.56 754 ARG A O 1
ATOM 5735 N N . ILE A 1 755 ? 16.797 -14.727 -40.281 1 94.94 755 ILE A N 1
ATOM 5736 C CA . ILE A 1 755 ? 17.125 -13.758 -41.312 1 94.94 755 ILE A CA 1
ATOM 5737 C C . ILE A 1 755 ? 18.297 -12.891 -40.875 1 94.94 755 ILE A C 1
ATOM 5739 O O . ILE A 1 755 ? 18.125 -11.953 -40.094 1 94.94 755 ILE A O 1
ATOM 5743 N N . GLY A 1 756 ? 19.438 -13.102 -41.469 1 90 756 GLY A N 1
ATOM 5744 C CA . GLY A 1 756 ? 20.625 -12.453 -40.938 1 90 756 GLY A CA 1
ATOM 5745 C C . GLY A 1 756 ? 20.984 -12.891 -39.531 1 90 756 GLY A C 1
ATOM 5746 O O . GLY A 1 756 ? 20.891 -14.07 -39.188 1 90 756 GLY A O 1
ATOM 5747 N N . ARG A 1 757 ? 21.531 -11.938 -38.688 1 85.62 757 ARG A N 1
ATOM 5748 C CA . ARG A 1 757 ? 21.969 -12.305 -37.344 1 85.62 757 ARG A CA 1
ATOM 5749 C C . ARG A 1 757 ? 20.969 -11.82 -36.312 1 85.62 757 ARG A C 1
ATOM 5751 O O . ARG A 1 757 ? 20.953 -12.336 -35.188 1 85.62 757 ARG A O 1
ATOM 5758 N N . ALA A 1 758 ? 20.094 -10.984 -36.719 1 90.25 758 ALA A N 1
ATOM 5759 C CA . ALA A 1 758 ? 19.375 -10.266 -35.656 1 90.25 758 ALA A CA 1
ATOM 5760 C C . ALA A 1 758 ? 17.875 -10.555 -35.719 1 90.25 758 ALA A C 1
ATOM 5762 O O . ALA A 1 758 ? 17.125 -10.172 -34.812 1 90.25 758 ALA A O 1
ATOM 5763 N N . THR A 1 759 ? 17.438 -11.227 -36.812 1 95.69 759 THR A N 1
ATOM 5764 C CA . THR A 1 759 ? 15.992 -11.352 -37 1 95.69 759 THR A CA 1
ATOM 5765 C C . THR A 1 759 ? 15.594 -12.812 -37.156 1 95.69 759 THR A C 1
ATOM 5767 O O . THR A 1 759 ? 16.281 -13.57 -37.844 1 95.69 759 THR A O 1
ATOM 5770 N N . THR A 1 760 ? 14.531 -13.219 -36.5 1 96.62 760 THR A N 1
ATOM 5771 C CA . THR A 1 760 ? 14 -14.562 -36.688 1 96.62 760 THR A CA 1
ATOM 5772 C C . THR A 1 760 ? 12.516 -14.516 -37 1 96.62 760 THR A C 1
ATOM 5774 O O . THR A 1 760 ? 11.789 -13.656 -36.5 1 96.62 760 THR A O 1
ATOM 5777 N N . LEU A 1 761 ? 12.102 -15.328 -37.875 1 98.19 761 LEU A N 1
ATOM 5778 C CA . LEU A 1 761 ? 10.703 -15.633 -38.188 1 98.19 761 LEU A CA 1
ATOM 5779 C C . LEU A 1 761 ? 10.344 -17.047 -37.719 1 98.19 761 LEU A C 1
ATOM 5781 O O . LEU A 1 761 ? 10.953 -18.016 -38.156 1 98.19 761 LEU A O 1
ATOM 5785 N N . GLN A 1 762 ? 9.367 -17.125 -36.875 1 98.38 762 GLN A N 1
ATOM 5786 C CA . GLN A 1 762 ? 9.031 -18.406 -36.25 1 98.38 762 GLN A CA 1
ATOM 5787 C C . GLN A 1 762 ? 7.551 -18.734 -36.438 1 98.38 762 GLN A C 1
ATOM 5789 O O . GLN A 1 762 ? 6.691 -17.875 -36.25 1 98.38 762 GLN A O 1
ATOM 5794 N N . LEU A 1 763 ? 7.297 -19.938 -36.812 1 98.69 763 LEU A N 1
ATOM 5795 C CA . LEU A 1 763 ? 5.941 -20.469 -36.906 1 98.69 763 LEU A CA 1
ATOM 5796 C C . LEU A 1 763 ? 5.719 -21.562 -35.844 1 98.69 763 LEU A C 1
ATOM 5798 O O . LEU A 1 763 ? 6.484 -22.516 -35.781 1 98.69 763 LEU A O 1
ATOM 5802 N N . ASN A 1 764 ? 4.781 -21.406 -35.094 1 98.62 764 ASN A N 1
ATOM 5803 C CA . ASN A 1 764 ? 4.324 -22.438 -34.156 1 98.62 764 ASN A CA 1
ATOM 5804 C C . ASN A 1 764 ? 2.961 -22.984 -34.562 1 98.62 764 ASN A C 1
ATOM 5806 O O . ASN A 1 764 ? 2.014 -22.219 -34.781 1 98.62 764 ASN A O 1
ATOM 5810 N N . LEU A 1 765 ? 2.887 -24.281 -34.688 1 98.5 765 LEU A N 1
ATOM 5811 C CA . LEU A 1 765 ? 1.641 -25 -34.938 1 98.5 765 LEU A CA 1
ATOM 5812 C C . LEU A 1 765 ? 1.241 -25.812 -33.688 1 98.5 765 LEU A C 1
ATOM 5814 O O . LEU A 1 765 ? 1.992 -26.688 -33.25 1 98.5 765 LEU A O 1
ATOM 5818 N N . ARG A 1 766 ? 0.103 -25.531 -33.188 1 97.81 766 ARG A N 1
ATOM 5819 C CA . ARG A 1 766 ? -0.389 -26.234 -32.031 1 97.81 766 ARG A CA 1
ATOM 5820 C C . ARG A 1 766 ? -1.531 -27.188 -32.375 1 97.81 766 ARG A C 1
ATOM 5822 O O . ARG A 1 766 ? -2.361 -26.859 -33.25 1 97.81 766 ARG A O 1
ATOM 5829 N N . ASN A 1 767 ? -1.543 -28.344 -31.656 1 98.38 767 ASN A N 1
ATOM 5830 C CA . ASN A 1 767 ? -2.541 -29.359 -31.938 1 98.38 767 ASN A CA 1
ATOM 5831 C C . ASN A 1 767 ? -2.553 -29.734 -33.406 1 98.38 767 ASN A C 1
ATOM 5833 O O . ASN A 1 767 ? -3.598 -29.672 -34.062 1 98.38 767 ASN A O 1
ATOM 5837 N N . LEU A 1 768 ? -1.496 -30.141 -33.844 1 98.25 768 LEU A N 1
ATOM 5838 C CA . LEU A 1 768 ? -1.195 -30.391 -35.25 1 98.25 768 LEU A CA 1
ATOM 5839 C C . LEU A 1 768 ? -2.256 -31.266 -35.906 1 98.25 768 LEU A C 1
ATOM 5841 O O . LEU A 1 768 ? -2.639 -31.062 -37.031 1 98.25 768 LEU A O 1
ATOM 5845 N N . PHE A 1 769 ? -2.766 -32.188 -35.188 1 98.19 769 PHE A N 1
ATOM 5846 C CA . PHE A 1 769 ? -3.68 -33.156 -35.75 1 98.19 769 PHE A CA 1
ATOM 5847 C C . PHE A 1 769 ? -5.125 -32.812 -35.438 1 98.19 769 PHE A C 1
ATOM 5849 O O . PHE A 1 769 ? -6.035 -33.594 -35.656 1 98.19 769 PHE A O 1
ATOM 5856 N N . ASP A 1 770 ? -5.363 -31.688 -34.781 1 98.12 770 ASP A N 1
ATOM 5857 C CA . ASP A 1 770 ? -6.68 -31.125 -34.5 1 98.12 770 ASP A CA 1
ATOM 5858 C C . ASP A 1 770 ? -7.508 -32.031 -33.625 1 98.12 770 ASP A C 1
ATOM 5860 O O . ASP A 1 770 ? -8.656 -32.344 -33.938 1 98.12 770 ASP A O 1
ATOM 5864 N N . ARG A 1 771 ? -6.891 -32.438 -32.656 1 97.62 771 ARG A N 1
ATOM 5865 C CA . ARG A 1 771 ? -7.547 -33.281 -31.656 1 97.62 771 ARG A CA 1
ATOM 5866 C C . ARG A 1 771 ? -8.578 -32.5 -30.859 1 97.62 771 ARG A C 1
ATOM 5868 O O . ARG A 1 771 ? -8.32 -31.359 -30.453 1 97.62 771 ARG A O 1
ATOM 5875 N N . ASN A 1 772 ? -9.812 -33.094 -30.719 1 97.31 772 ASN A N 1
ATOM 5876 C CA . ASN A 1 772 ? -10.758 -32.594 -29.719 1 97.31 772 ASN A CA 1
ATOM 5877 C C . ASN A 1 772 ? -10.43 -33.125 -28.328 1 97.31 772 ASN A C 1
ATOM 5879 O O . ASN A 1 772 ? -10.234 -34.312 -28.141 1 97.31 772 ASN A O 1
ATOM 5883 N N . TYR A 1 773 ? -10.359 -32.344 -27.406 1 97.62 773 TYR A N 1
ATOM 5884 C CA . TYR A 1 773 ? -10.016 -32.75 -26.062 1 97.62 773 TYR A CA 1
ATOM 5885 C C . TYR A 1 773 ? -10.492 -31.719 -25.031 1 97.62 773 TYR A C 1
ATOM 5887 O O . TYR A 1 773 ? -10.922 -30.625 -25.406 1 97.62 773 TYR A O 1
ATOM 5895 N N . ILE A 1 774 ? -10.547 -32.125 -23.781 1 98.19 774 ILE A N 1
ATOM 5896 C CA . ILE A 1 774 ? -10.82 -31.234 -22.641 1 98.19 774 ILE A CA 1
ATOM 5897 C C . ILE A 1 774 ? -9.516 -30.922 -21.922 1 98.19 774 ILE A C 1
ATOM 5899 O O . ILE A 1 774 ? -8.922 -31.797 -21.281 1 98.19 774 ILE A O 1
ATOM 5903 N N . VAL A 1 775 ? -9.133 -29.703 -22.016 1 96.44 775 VAL A N 1
ATOM 5904 C CA . VAL A 1 775 ? -7.82 -29.344 -21.5 1 96.44 775 VAL A CA 1
ATOM 5905 C C . VAL A 1 775 ? -7.816 -29.422 -19.969 1 96.44 775 VAL A C 1
ATOM 5907 O O . VAL A 1 775 ? -6.797 -29.766 -19.375 1 96.44 775 VAL A O 1
ATOM 5910 N N . SER A 1 776 ? -8.883 -28.938 -19.359 1 95.88 776 SER A N 1
ATOM 5911 C CA . SER A 1 776 ? -9.031 -29.031 -17.906 1 95.88 776 SER A CA 1
ATOM 5912 C C . SER A 1 776 ? -10.445 -28.672 -17.469 1 95.88 776 SER A C 1
ATOM 5914 O O . SER A 1 776 ? -11.359 -28.625 -18.297 1 95.88 776 SER A O 1
ATOM 5916 N N . ALA A 1 777 ? -10.586 -28.516 -16.109 1 97.19 777 ALA A N 1
ATOM 5917 C CA . ALA A 1 777 ? -11.844 -28.125 -15.477 1 97.19 777 ALA A CA 1
ATOM 5918 C C . ALA A 1 777 ? -11.594 -27.297 -14.219 1 97.19 777 ALA A C 1
ATOM 5920 O O . ALA A 1 777 ? -10.453 -26.969 -13.906 1 97.19 777 ALA A O 1
ATOM 5921 N N . HIS A 1 778 ? -12.688 -26.891 -13.695 1 95.38 778 HIS A N 1
ATOM 5922 C CA . HIS A 1 778 ? -12.57 -26.156 -12.438 1 95.38 778 HIS A CA 1
ATOM 5923 C C . HIS A 1 778 ? -12.078 -27.062 -11.312 1 95.38 778 HIS A C 1
ATOM 5925 O O . HIS A 1 778 ? -11.336 -26.625 -10.43 1 95.38 778 HIS A O 1
ATOM 5931 N N . GLY A 1 779 ? -12.523 -28.281 -11.227 1 94.19 779 GLY A N 1
ATOM 5932 C CA . GLY A 1 779 ? -12.086 -29.266 -10.25 1 94.19 779 GLY A CA 1
ATOM 5933 C C . GLY A 1 779 ? -13.023 -29.375 -9.055 1 94.19 779 GLY A C 1
ATOM 5934 O O . GLY A 1 779 ? -12.977 -30.359 -8.32 1 94.19 779 GLY A O 1
ATOM 5935 N N . SER A 1 780 ? -13.859 -28.375 -8.867 1 92.75 780 SER A N 1
ATOM 5936 C CA . SER A 1 780 ? -14.758 -28.406 -7.719 1 92.75 780 SER A CA 1
ATOM 5937 C C . SER A 1 780 ? -16.203 -28.625 -8.164 1 92.75 780 SER A C 1
ATOM 5939 O O . SER A 1 780 ? -17.078 -28.875 -7.332 1 92.75 780 SER A O 1
ATOM 5941 N N . ASN A 1 781 ? -16.422 -28.484 -9.445 1 94.06 781 ASN A N 1
ATOM 5942 C CA . ASN A 1 781 ? -17.75 -28.562 -10.039 1 94.06 781 ASN A CA 1
ATOM 5943 C C . ASN A 1 781 ? -17.75 -29.391 -11.32 1 94.06 781 ASN A C 1
ATOM 5945 O O . ASN A 1 781 ? -16.922 -29.172 -12.203 1 94.06 781 ASN A O 1
ATOM 5949 N N . ALA A 1 782 ? -18.719 -30.266 -11.414 1 95.5 782 ALA A N 1
ATOM 5950 C CA . ALA A 1 782 ? -18.766 -31.203 -12.531 1 95.5 782 ALA A CA 1
ATOM 5951 C C . ALA A 1 782 ? -19.078 -30.484 -13.836 1 95.5 782 ALA A C 1
ATOM 5953 O O . ALA A 1 782 ? -18.828 -31.031 -14.922 1 95.5 782 ALA A O 1
ATOM 5954 N N . ASN A 1 783 ? -19.578 -29.297 -13.75 1 96.25 783 ASN A N 1
ATOM 5955 C CA . ASN A 1 783 ? -20.188 -28.688 -14.93 1 96.25 783 ASN A CA 1
ATOM 5956 C C . ASN A 1 783 ? -19.328 -27.531 -15.461 1 96.25 783 ASN A C 1
ATOM 5958 O O . ASN A 1 783 ? -19.828 -26.656 -16.172 1 96.25 783 ASN A O 1
ATOM 5962 N N . LEU A 1 784 ? -18.141 -27.453 -15.133 1 97.31 784 LEU A N 1
ATOM 5963 C CA . LEU A 1 784 ? -17.234 -26.406 -15.578 1 97.31 784 LEU A CA 1
ATOM 5964 C C . LEU A 1 784 ? -15.984 -27 -16.219 1 97.31 784 LEU A C 1
ATOM 5966 O O . LEU A 1 784 ? -14.922 -27.062 -15.594 1 97.31 784 LEU A O 1
ATOM 5970 N N . ASN A 1 785 ? -16.109 -27.391 -17.469 1 97.81 785 ASN A N 1
ATOM 5971 C CA . ASN A 1 785 ? -15.086 -28.094 -18.234 1 97.81 785 ASN A CA 1
ATOM 5972 C C . ASN A 1 785 ? -14.633 -27.281 -19.438 1 97.81 785 ASN A C 1
ATOM 5974 O O . ASN A 1 785 ? -15.453 -26.766 -20.203 1 97.81 785 ASN A O 1
ATOM 5978 N N . LEU A 1 786 ? -13.406 -27.188 -19.641 1 97.94 786 LEU A N 1
ATOM 5979 C CA . LEU A 1 786 ? -12.914 -26.312 -20.703 1 97.94 786 LEU A CA 1
ATOM 5980 C C . LEU A 1 786 ? -12.352 -27.125 -21.875 1 97.94 786 LEU A C 1
ATOM 5982 O O . LEU A 1 786 ? -11.352 -27.828 -21.719 1 97.94 786 LEU A O 1
ATOM 5986 N N . PRO A 1 787 ? -12.969 -27 -23.062 1 98.12 787 PRO A N 1
ATOM 5987 C CA . PRO A 1 787 ? -12.391 -27.641 -24.25 1 98.12 787 PRO A CA 1
ATOM 5988 C C . PRO A 1 787 ? -11.023 -27.047 -24.609 1 98.12 787 PRO A C 1
ATOM 5990 O O . PRO A 1 787 ? -10.789 -25.859 -24.438 1 98.12 787 PRO A O 1
ATOM 5993 N N . GLY A 1 788 ? -10.188 -27.922 -25.094 1 97.25 788 GLY A N 1
ATOM 5994 C CA . GLY A 1 788 ? -8.914 -27.453 -25.609 1 97.25 788 GLY A CA 1
ATOM 5995 C C . GLY A 1 788 ? -9.023 -26.781 -26.969 1 97.25 788 GLY A C 1
ATOM 5996 O O . GLY A 1 788 ? -10 -26.984 -27.688 1 97.25 788 GLY A O 1
ATOM 5997 N N . ALA A 1 789 ? -8.039 -25.984 -27.312 1 97.25 789 ALA A N 1
ATOM 5998 C CA . ALA A 1 789 ? -8.047 -25.266 -28.578 1 97.25 789 ALA A CA 1
ATOM 5999 C C . ALA A 1 789 ? -7.879 -26.234 -29.75 1 97.25 789 ALA A C 1
ATOM 6001 O O . ALA A 1 789 ? -7.09 -27.172 -29.688 1 97.25 789 ALA A O 1
ATOM 6002 N N . PRO A 1 790 ? -8.625 -25.984 -30.844 1 98 790 PRO A N 1
ATOM 6003 C CA . PRO A 1 790 ? -8.328 -26.703 -32.094 1 98 790 PRO A CA 1
ATOM 6004 C C . PRO A 1 790 ? -6.984 -26.312 -32.688 1 98 790 PRO A C 1
ATOM 6006 O O . PRO A 1 790 ? -6.277 -25.469 -32.125 1 98 790 PRO A O 1
ATOM 6009 N N . ARG A 1 791 ? -6.746 -26.953 -33.75 1 98.19 791 ARG A N 1
ATOM 6010 C CA . ARG A 1 791 ? -5.484 -26.641 -34.406 1 98.19 791 ARG A CA 1
ATOM 6011 C C . ARG A 1 791 ? -5.371 -25.141 -34.656 1 98.19 791 ARG A C 1
ATOM 6013 O O . ARG A 1 791 ? -6.336 -24.5 -35.094 1 98.19 791 ARG A O 1
ATOM 6020 N N . ASN A 1 792 ? -4.23 -24.594 -34.344 1 97.62 792 ASN A N 1
ATOM 6021 C CA . ASN A 1 792 ? -3.996 -23.172 -34.562 1 97.62 792 ASN A CA 1
ATOM 6022 C C . ASN A 1 792 ? -2.521 -22.875 -34.812 1 97.62 792 ASN A C 1
ATOM 6024 O O . ASN A 1 792 ? -1.666 -23.734 -34.594 1 97.62 792 ASN A O 1
ATOM 6028 N N . ALA A 1 793 ? -2.299 -21.672 -35.25 1 98.25 793 ALA A N 1
ATOM 6029 C CA . ALA A 1 793 ? -0.949 -21.266 -35.625 1 98.25 793 ALA A CA 1
ATOM 6030 C C . ALA A 1 793 ? -0.651 -19.844 -35.156 1 98.25 793 ALA A C 1
ATOM 6032 O O . ALA A 1 793 ? -1.56 -19.016 -35.031 1 98.25 793 ALA A O 1
ATOM 6033 N N . THR A 1 794 ? 0.597 -19.641 -34.875 1 98.12 794 THR A N 1
ATOM 6034 C CA . THR A 1 794 ? 1.098 -18.312 -34.531 1 98.12 794 THR A CA 1
ATOM 6035 C C . THR A 1 794 ? 2.396 -18.016 -35.281 1 98.12 794 THR A C 1
ATOM 6037 O O . THR A 1 794 ? 3.309 -18.844 -35.312 1 98.12 794 THR A O 1
ATOM 6040 N N . LEU A 1 795 ? 2.447 -16.875 -35.906 1 98.56 795 LEU A N 1
ATOM 6041 C CA . LEU A 1 795 ? 3.648 -16.391 -36.562 1 98.56 795 LEU A CA 1
ATOM 6042 C C . LEU A 1 795 ? 4.289 -15.258 -35.781 1 98.56 795 LEU A C 1
ATOM 6044 O O . LEU A 1 795 ? 3.625 -14.273 -35.438 1 98.56 795 LEU A O 1
ATOM 6048 N N . THR A 1 796 ? 5.551 -15.43 -35.469 1 98.25 796 THR A N 1
ATOM 6049 C CA . THR A 1 796 ? 6.254 -14.438 -34.656 1 98.25 796 THR A CA 1
ATOM 6050 C C . THR A 1 796 ? 7.48 -13.906 -35.406 1 98.25 796 THR A C 1
ATOM 6052 O O . THR A 1 796 ? 8.32 -14.688 -35.844 1 98.25 796 THR A O 1
ATOM 6055 N N . LEU A 1 797 ? 7.582 -12.586 -35.531 1 98.38 797 LEU A N 1
ATOM 6056 C CA . LEU A 1 797 ? 8.773 -11.891 -36 1 98.38 797 LEU A CA 1
ATOM 6057 C C . LEU A 1 797 ? 9.516 -11.25 -34.844 1 98.38 797 LEU A C 1
ATOM 6059 O O . LEU A 1 797 ? 8.961 -10.414 -34.125 1 98.38 797 LEU A O 1
ATOM 6063 N N . ARG A 1 798 ? 10.68 -11.703 -34.625 1 97.25 798 ARG A N 1
ATOM 6064 C CA . ARG A 1 798 ? 11.508 -11.156 -33.562 1 97.25 798 ARG A CA 1
ATOM 6065 C C . ARG A 1 798 ? 12.766 -10.508 -34.125 1 97.25 798 ARG A C 1
ATOM 6067 O O . ARG A 1 798 ? 13.406 -11.055 -35 1 97.25 798 ARG A O 1
ATOM 6074 N N . HIS A 1 799 ? 13.102 -9.352 -33.594 1 96.81 799 HIS A N 1
ATOM 6075 C CA . HIS A 1 799 ? 14.258 -8.594 -34.031 1 96.81 799 HIS A CA 1
ATOM 6076 C C . HIS A 1 799 ? 15.086 -8.086 -32.875 1 96.81 799 HIS A C 1
ATOM 6078 O O . HIS A 1 799 ? 14.555 -7.465 -31.953 1 96.81 799 HIS A O 1
ATOM 6084 N N . SER A 1 800 ? 16.359 -8.422 -32.969 1 93.19 800 SER A N 1
ATOM 6085 C CA . SER A 1 800 ? 17.312 -7.855 -32.031 1 93.19 800 SER A CA 1
ATOM 6086 C C . SER A 1 800 ? 18.047 -6.664 -32.625 1 93.19 800 SER A C 1
ATOM 6088 O O . SER A 1 800 ? 18.484 -6.719 -33.781 1 93.19 800 SER A O 1
ATOM 6090 N N . PHE A 1 801 ? 18.281 -5.523 -31.906 1 89.12 801 PHE A N 1
ATOM 6091 C CA . PHE A 1 801 ? 18.844 -4.312 -32.5 1 89.12 801 PHE A CA 1
ATOM 6092 C C . PHE A 1 801 ? 19.859 -3.668 -31.547 1 89.12 801 PHE A C 1
ATOM 6094 O O . PHE A 1 801 ? 19.797 -3.875 -30.344 1 89.12 801 PHE A O 1
ATOM 6101 N N . MET B 1 1 ? -50.844 -25.078 19.438 1 21.22 1 MET B N 1
ATOM 6102 C CA . MET B 1 1 ? -50.375 -25.25 20.812 1 21.22 1 MET B CA 1
ATOM 6103 C C . MET B 1 1 ? -49.5 -24.094 21.25 1 21.22 1 MET B C 1
ATOM 6105 O O . MET B 1 1 ? -48.969 -23.359 20.406 1 21.22 1 MET B O 1
ATOM 6109 N N . PRO B 1 2 ? -49.125 -23.984 22.594 1 23.27 2 PRO B N 1
ATOM 6110 C CA . PRO B 1 2 ? -48.531 -23.047 23.547 1 23.27 2 PRO B CA 1
ATOM 6111 C C . PRO B 1 2 ? -47.156 -22.547 23.109 1 23.27 2 PRO B C 1
ATOM 6113 O O . PRO B 1 2 ? -46.438 -23.234 22.359 1 23.27 2 PRO B O 1
ATOM 6116 N N . THR B 1 3 ? -47.031 -21.25 23.078 1 25.31 3 THR B N 1
ATOM 6117 C CA . THR B 1 3 ? -46.156 -20.125 22.719 1 25.31 3 THR B CA 1
ATOM 6118 C C . THR B 1 3 ? -44.906 -20.109 23.578 1 25.31 3 THR B C 1
ATOM 6120 O O . THR B 1 3 ? -44.75 -19.234 24.438 1 25.31 3 THR B O 1
ATOM 6123 N N . PRO B 1 4 ? -44.156 -21.281 23.609 1 24.61 4 PRO B N 1
ATOM 6124 C CA . PRO B 1 4 ? -43.312 -21.453 24.797 1 24.61 4 PRO B CA 1
ATOM 6125 C C . PRO B 1 4 ? -42.281 -20.359 24.969 1 24.61 4 PRO B C 1
ATOM 6127 O O . PRO B 1 4 ? -41.844 -19.766 23.969 1 24.61 4 PRO B O 1
ATOM 6130 N N . PHE B 1 5 ? -42.344 -19.609 26.031 1 22.14 5 PHE B N 1
ATOM 6131 C CA . PHE B 1 5 ? -41.75 -18.469 26.703 1 22.14 5 PHE B CA 1
ATOM 6132 C C . PHE B 1 5 ? -40.25 -18.672 26.844 1 22.14 5 PHE B C 1
ATOM 6134 O O . PHE B 1 5 ? -39.781 -19.766 27.141 1 22.14 5 PHE B O 1
ATOM 6141 N N . ARG B 1 6 ? -39.375 -17.797 26.219 1 22.06 6 ARG B N 1
ATOM 6142 C CA . ARG B 1 6 ? -37.938 -17.703 25.953 1 22.06 6 ARG B CA 1
ATOM 6143 C C . ARG B 1 6 ? -37.156 -17.5 27.25 1 22.06 6 ARG B C 1
ATOM 6145 O O . ARG B 1 6 ? -37.406 -16.547 27.984 1 22.06 6 ARG B O 1
ATOM 6152 N N . ALA B 1 7 ? -36.594 -18.547 27.844 1 23.86 7 ALA B N 1
ATOM 6153 C CA . ALA B 1 7 ? -36.062 -18.641 29.203 1 23.86 7 ALA B CA 1
ATOM 6154 C C . ALA B 1 7 ? -34.969 -17.625 29.438 1 23.86 7 ALA B C 1
ATOM 6156 O O . ALA B 1 7 ? -34.031 -17.531 28.625 1 23.86 7 ALA B O 1
ATOM 6157 N N . PRO B 1 8 ? -35.031 -16.625 30.406 1 22.73 8 PRO B N 1
ATOM 6158 C CA . PRO B 1 8 ? -34.25 -15.438 30.734 1 22.73 8 PRO B CA 1
ATOM 6159 C C . PRO B 1 8 ? -32.875 -15.781 31.281 1 22.73 8 PRO B C 1
ATOM 6161 O O . PRO B 1 8 ? -32.75 -16.516 32.25 1 22.73 8 PRO B O 1
ATOM 6164 N N . ARG B 1 9 ? -31.812 -16.047 30.406 1 22.98 9 ARG B N 1
ATOM 6165 C CA . ARG B 1 9 ? -30.578 -16.594 30.953 1 22.98 9 ARG B CA 1
ATOM 6166 C C . ARG B 1 9 ? -30.016 -15.703 32.062 1 22.98 9 ARG B C 1
ATOM 6168 O O . ARG B 1 9 ? -30.047 -14.477 31.953 1 22.98 9 ARG B O 1
ATOM 6175 N N . PRO B 1 10 ? -29.766 -16.25 33.25 1 20.95 10 PRO B N 1
ATOM 6176 C CA . PRO B 1 10 ? -29.422 -15.672 34.562 1 20.95 10 PRO B CA 1
ATOM 6177 C C . PRO B 1 10 ? -28.188 -14.773 34.5 1 20.95 10 PRO B C 1
ATOM 6179 O O . PRO B 1 10 ? -27.359 -14.93 33.625 1 20.95 10 PRO B O 1
ATOM 6182 N N . LEU B 1 11 ? -28.078 -13.641 35.281 1 20.62 11 LEU B N 1
ATOM 6183 C CA . LEU B 1 11 ? -27.453 -12.344 35.531 1 20.62 11 LEU B CA 1
ATOM 6184 C C . LEU B 1 11 ? -26.031 -12.523 36.031 1 20.62 11 LEU B C 1
ATOM 6186 O O . LEU B 1 11 ? -25.156 -11.68 35.75 1 20.62 11 LEU B O 1
ATOM 6190 N N . HIS B 1 12 ? -25.609 -13.461 36.938 1 19.33 12 HIS B N 1
ATOM 6191 C CA . HIS B 1 12 ? -24.969 -12.883 38.125 1 19.33 12 HIS B CA 1
ATOM 6192 C C . HIS B 1 12 ? -23.516 -12.492 37.812 1 19.33 12 HIS B C 1
ATOM 6194 O O . HIS B 1 12 ? -23.094 -11.391 38.156 1 19.33 12 HIS B O 1
ATOM 6200 N N . ILE B 1 13 ? -22.484 -13.414 37.625 1 22.02 13 ILE B N 1
ATOM 6201 C CA . ILE B 1 13 ? -21.438 -13.477 38.625 1 22.02 13 ILE B CA 1
ATOM 6202 C C . ILE B 1 13 ? -20.344 -12.453 38.312 1 22.02 13 ILE B C 1
ATOM 6204 O O . ILE B 1 13 ? -20.031 -12.242 37.125 1 22.02 13 ILE B O 1
ATOM 6208 N N . LEU B 1 14 ? -19.688 -11.812 39.281 1 19.28 14 LEU B N 1
ATOM 6209 C CA . LEU B 1 14 ? -18.859 -10.703 39.75 1 19.28 14 LEU B CA 1
ATOM 6210 C C . LEU B 1 14 ? -17.438 -10.812 39.188 1 19.28 14 LEU B C 1
ATOM 6212 O O . LEU B 1 14 ? -16.781 -11.852 39.312 1 19.28 14 LEU B O 1
ATOM 6216 N N . ARG B 1 15 ? -17.094 -9.977 38.219 1 20.77 15 ARG B N 1
ATOM 6217 C CA . ARG B 1 15 ? -16 -9.797 37.281 1 20.77 15 ARG B CA 1
ATOM 6218 C C . ARG B 1 15 ? -14.688 -9.531 38 1 20.77 15 ARG B C 1
ATOM 6220 O O . ARG B 1 15 ? -14.57 -8.547 38.719 1 20.77 15 ARG B O 1
ATOM 6227 N N . GLN B 1 16 ? -14.039 -10.688 38.469 1 21.28 16 GLN B N 1
ATOM 6228 C CA . GLN B 1 16 ? -12.82 -10.508 39.25 1 21.28 16 GLN B CA 1
ATOM 6229 C C . GLN B 1 16 ? -11.828 -9.602 38.531 1 21.28 16 GLN B C 1
ATOM 6231 O O . GLN B 1 16 ? -11.82 -9.555 37.281 1 21.28 16 GLN B O 1
ATOM 6236 N N . PRO B 1 17 ? -11.062 -8.68 39.219 1 21.81 17 PRO B N 1
ATOM 6237 C CA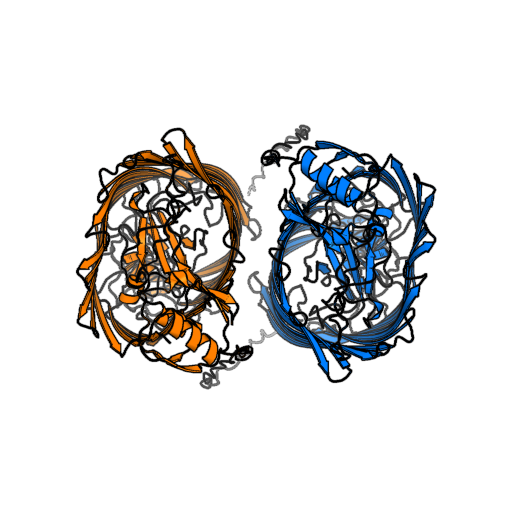 . PRO B 1 17 ? -10.219 -7.535 38.875 1 21.81 17 PRO B CA 1
ATOM 6238 C C . PRO B 1 17 ? -8.961 -7.934 38.094 1 21.81 17 PRO B C 1
ATOM 6240 O O . PRO B 1 17 ? -8.172 -8.75 38.562 1 21.81 17 PRO B O 1
ATOM 6243 N N . ARG B 1 18 ? -9.055 -8.188 36.75 1 22.11 18 ARG B N 1
ATOM 6244 C CA . ARG B 1 18 ? -7.984 -8.758 35.938 1 22.11 18 ARG B CA 1
ATOM 6245 C C . ARG B 1 18 ? -6.738 -7.879 36 1 22.11 18 ARG B C 1
ATOM 6247 O O . ARG B 1 18 ? -6.809 -6.676 35.75 1 22.11 18 ARG B O 1
ATOM 6254 N N . SER B 1 19 ? -5.723 -8.344 36.781 1 19.44 19 SER B N 1
ATOM 6255 C CA . SER B 1 19 ? -4.379 -7.836 37.031 1 19.44 19 SER B CA 1
ATOM 6256 C C . SER B 1 19 ? -3.605 -7.613 35.75 1 19.44 19 SER B C 1
ATOM 6258 O O . SER B 1 19 ? -3.824 -8.32 34.75 1 19.44 19 SER B O 1
ATOM 6260 N N . PHE B 1 20 ? -3.045 -6.418 35.5 1 19.95 20 PHE B N 1
ATOM 6261 C CA . PHE B 1 20 ? -2.344 -5.629 34.5 1 19.95 20 PHE B CA 1
ATOM 6262 C C . PHE B 1 20 ? -1.059 -6.324 34.062 1 19.95 20 PHE B C 1
ATOM 6264 O O . PHE B 1 20 ? 0.017 -6.039 34.594 1 19.95 20 PHE B O 1
ATOM 6271 N N . ALA B 1 21 ? -0.959 -7.738 33.875 1 20.36 21 ALA B N 1
ATOM 6272 C CA . ALA B 1 21 ? 0.369 -8.266 33.562 1 20.36 21 ALA B CA 1
ATOM 6273 C C . ALA B 1 21 ? 0.924 -7.652 32.281 1 20.36 21 ALA B C 1
ATOM 6275 O O . ALA B 1 21 ? 0.3 -7.746 31.219 1 20.36 21 ALA B O 1
ATOM 6276 N N . LEU B 1 22 ? 1.828 -6.656 32.406 1 19.25 22 LEU B N 1
ATOM 6277 C CA . LEU B 1 22 ? 2.711 -5.848 31.578 1 19.25 22 LEU B CA 1
ATOM 6278 C C . LEU B 1 22 ? 3.602 -6.727 30.703 1 19.25 22 LEU B C 1
ATOM 6280 O O . LEU B 1 22 ? 4.562 -7.32 31.188 1 19.25 22 LEU B O 1
ATOM 6284 N N . ARG B 1 23 ? 3.094 -7.707 29.922 1 22.3 23 ARG B N 1
ATOM 6285 C CA . ARG B 1 23 ? 4.016 -8.57 29.188 1 22.3 23 ARG B CA 1
ATOM 6286 C C . ARG B 1 23 ? 4.875 -7.766 28.219 1 22.3 23 ARG B C 1
ATOM 6288 O O . ARG B 1 23 ? 4.387 -7.312 27.172 1 22.3 23 ARG B O 1
ATOM 6295 N N . GLY B 1 24 ? 5.848 -6.871 28.703 1 19.73 24 GLY B N 1
ATOM 6296 C CA . GLY B 1 24 ? 6.902 -6.133 28.016 1 19.73 24 GLY B CA 1
ATOM 6297 C C . GLY B 1 24 ? 7.875 -7.027 27.281 1 19.73 24 GLY B C 1
ATOM 6298 O O . GLY B 1 24 ? 8.703 -7.703 27.891 1 19.73 24 GLY B O 1
ATOM 6299 N N . ALA B 1 25 ? 7.496 -8.008 26.516 1 20.64 25 ALA B N 1
ATOM 6300 C CA . ALA B 1 25 ? 8.562 -8.844 25.969 1 20.64 25 ALA B CA 1
ATOM 6301 C C . ALA B 1 25 ? 9.594 -7.992 25.234 1 20.64 25 ALA B C 1
ATOM 6303 O O . ALA B 1 25 ? 9.242 -7.207 24.344 1 20.64 25 ALA B O 1
ATOM 6304 N N . ALA B 1 26 ? 10.859 -7.809 25.797 1 22.33 26 ALA B N 1
ATOM 6305 C CA . ALA B 1 26 ? 12.203 -7.273 25.609 1 22.33 26 ALA B CA 1
ATOM 6306 C C . ALA B 1 26 ? 12.852 -7.836 24.344 1 22.33 26 ALA B C 1
ATOM 6308 O O . ALA B 1 26 ? 13.023 -9.055 24.219 1 22.33 26 ALA B O 1
ATOM 6309 N N . LEU B 1 27 ? 12.484 -7.219 23.203 1 20.98 27 LEU B N 1
ATOM 6310 C CA . LEU B 1 27 ? 13.188 -7.305 21.922 1 20.98 27 LEU B CA 1
ATOM 6311 C C . LEU B 1 27 ? 14.688 -7.125 22.125 1 20.98 27 LEU B C 1
ATOM 6313 O O . LEU B 1 27 ? 15.195 -6 22.078 1 20.98 27 LEU B O 1
ATOM 6317 N N . ALA B 1 28 ? 15.289 -7.727 23.109 1 21.81 28 ALA B N 1
ATOM 6318 C CA . ALA B 1 28 ? 16.688 -7.582 23.516 1 21.81 28 ALA B CA 1
ATOM 6319 C C . ALA B 1 28 ? 17.625 -8.102 22.438 1 21.81 28 ALA B C 1
ATOM 6321 O O . ALA B 1 28 ? 18.812 -7.773 22.422 1 21.81 28 ALA B O 1
ATOM 6322 N N . ALA B 1 29 ? 17.328 -8.977 21.547 1 20.98 29 ALA B N 1
ATOM 6323 C CA . ALA B 1 29 ? 18.484 -9.836 21.297 1 20.98 29 ALA B CA 1
ATOM 6324 C C . ALA B 1 29 ? 19.562 -9.094 20.516 1 20.98 29 ALA B C 1
ATOM 6326 O O . ALA B 1 29 ? 20.75 -9.227 20.812 1 20.98 29 ALA B O 1
ATOM 6327 N N . ALA B 1 30 ? 19.328 -8.516 19.344 1 21.59 30 ALA B N 1
ATOM 6328 C CA . ALA B 1 30 ? 20.406 -8.734 18.391 1 21.59 30 ALA B CA 1
ATOM 6329 C C . ALA B 1 30 ? 21.578 -7.781 18.672 1 21.59 30 ALA B C 1
ATOM 6331 O O . ALA B 1 30 ? 21.766 -6.809 17.938 1 21.59 30 ALA B O 1
ATOM 6332 N N . LEU B 1 31 ? 21.703 -7.18 19.844 1 22.33 31 LEU B N 1
ATOM 6333 C CA . LEU B 1 31 ? 22.828 -6.258 19.859 1 22.33 31 LEU B CA 1
ATOM 6334 C C . LEU B 1 31 ? 24.141 -7.012 19.703 1 22.33 31 LEU B C 1
ATOM 6336 O O . LEU B 1 31 ? 24.625 -7.645 20.641 1 22.33 31 LEU B O 1
ATOM 6340 N N . CYS B 1 32 ? 24.344 -7.793 18.703 1 22.97 32 CYS B N 1
ATOM 6341 C CA . CYS B 1 32 ? 25.719 -8.273 18.578 1 22.97 32 CYS B CA 1
ATOM 6342 C C . CYS B 1 32 ? 26.703 -7.105 18.516 1 22.97 32 CYS B C 1
ATOM 6344 O O . CYS B 1 32 ? 26.625 -6.27 17.609 1 22.97 32 CYS B O 1
ATOM 6346 N N . ILE B 1 33 ? 27.141 -6.703 19.609 1 23.62 33 ILE B N 1
ATOM 6347 C CA . ILE B 1 33 ? 28.234 -5.777 19.875 1 23.62 33 ILE B CA 1
ATOM 6348 C C . ILE B 1 33 ? 29.5 -6.25 19.172 1 23.62 33 ILE B C 1
ATOM 6350 O O . ILE B 1 33 ? 30.047 -7.305 19.5 1 23.62 33 ILE B O 1
ATOM 6354 N N . ALA B 1 34 ? 29.703 -6.152 17.859 1 24.58 34 ALA B N 1
ATOM 6355 C CA . ALA B 1 34 ? 31.047 -6.242 17.297 1 24.58 34 ALA B CA 1
ATOM 6356 C C . ALA B 1 34 ? 32.031 -5.441 18.125 1 24.58 34 ALA B C 1
ATOM 6358 O O . ALA B 1 34 ? 31.797 -4.273 18.438 1 24.58 34 ALA B O 1
ATOM 6359 N N . ALA B 1 35 ? 32.844 -6.152 18.797 1 24.06 35 ALA B N 1
ATOM 6360 C CA . ALA B 1 35 ? 34.062 -5.684 19.5 1 24.06 35 ALA B CA 1
ATOM 6361 C C . ALA B 1 35 ? 34.938 -4.879 18.562 1 24.06 35 ALA B C 1
ATOM 6363 O O . ALA B 1 35 ? 35.5 -5.43 17.609 1 24.06 35 ALA B O 1
ATOM 6364 N N . ALA B 1 36 ? 34.625 -3.777 18.125 1 27.91 36 ALA B N 1
ATOM 6365 C CA . ALA B 1 36 ? 35.656 -2.947 17.516 1 27.91 36 ALA B CA 1
ATOM 6366 C C . ALA B 1 36 ? 36.938 -2.994 18.312 1 27.91 36 ALA B C 1
ATOM 6368 O O . ALA B 1 36 ? 36.938 -2.775 19.531 1 27.91 36 ALA B O 1
ATOM 6369 N N . ALA B 1 37 ? 37.906 -3.689 17.828 1 30.31 37 ALA B N 1
ATOM 6370 C CA . ALA B 1 37 ? 39.312 -3.586 18.297 1 30.31 37 ALA B CA 1
ATOM 6371 C C . ALA B 1 37 ? 39.688 -2.131 18.531 1 30.31 37 ALA B C 1
ATOM 6373 O O . ALA B 1 37 ? 39.719 -1.33 17.594 1 30.31 37 ALA B O 1
ATOM 6374 N N . HIS B 1 38 ? 39.312 -1.571 19.547 1 33.38 38 HIS B N 1
ATOM 6375 C CA . HIS B 1 38 ? 39.719 -0.262 20.062 1 33.38 38 HIS B CA 1
ATOM 6376 C C . HIS B 1 38 ? 41.219 -0.05 19.938 1 33.38 38 HIS B C 1
ATOM 6378 O O . HIS B 1 38 ? 42 -0.93 20.297 1 33.38 38 HIS B O 1
ATOM 6384 N N . ALA B 1 39 ? 41.625 0.715 19.156 1 44.69 39 ALA B N 1
ATOM 6385 C CA . ALA B 1 39 ? 43.031 1.143 19.141 1 44.69 39 ALA B CA 1
ATOM 6386 C C . ALA B 1 39 ? 43.531 1.418 20.562 1 44.69 39 ALA B C 1
ATOM 6388 O O . ALA B 1 39 ? 42.875 2.129 21.328 1 44.69 39 ALA B O 1
ATOM 6389 N N . GLN B 1 40 ? 44.344 0.548 21.156 1 52.91 40 GLN B N 1
ATOM 6390 C CA . GLN B 1 40 ? 44.844 0.577 22.531 1 52.91 40 GLN B CA 1
ATOM 6391 C C . GLN B 1 40 ? 45.562 1.9 22.812 1 52.91 40 GLN B C 1
ATOM 6393 O O . GLN B 1 40 ? 46.406 2.346 22.047 1 52.91 40 GLN B O 1
ATOM 6398 N N . PRO B 1 41 ? 45.125 2.67 23.688 1 63.12 41 PRO B N 1
ATOM 6399 C CA . PRO B 1 41 ? 45.875 3.855 24.109 1 63.12 41 PRO B CA 1
ATOM 6400 C C . PRO B 1 41 ? 47.312 3.523 24.562 1 63.12 41 PRO B C 1
ATOM 6402 O O . PRO B 1 41 ? 47.531 2.441 25.109 1 63.12 41 PRO B O 1
ATOM 6405 N N . LEU B 1 42 ? 48.219 4.117 24.031 1 76.69 42 LEU B N 1
ATOM 6406 C CA . LEU B 1 42 ? 49.625 3.945 24.422 1 76.69 42 LEU B CA 1
ATOM 6407 C C . LEU B 1 42 ? 50.062 5.051 25.375 1 76.69 42 LEU B C 1
ATOM 6409 O O . LEU B 1 42 ? 49.625 6.199 25.25 1 76.69 42 LEU B O 1
ATOM 6413 N N . THR B 1 43 ? 50.688 4.652 26.406 1 79.62 43 THR B N 1
ATOM 6414 C CA . THR B 1 43 ? 51.281 5.617 27.328 1 79.62 43 THR B CA 1
ATOM 6415 C C . THR B 1 43 ? 52.406 6.367 26.641 1 79.62 43 THR B C 1
ATOM 6417 O O . THR B 1 43 ? 53.406 5.758 26.203 1 79.62 43 THR B O 1
ATOM 6420 N N . ILE B 1 44 ? 52.219 7.637 26.391 1 78.12 44 ILE B N 1
ATOM 6421 C CA . ILE B 1 44 ? 53.188 8.484 25.688 1 78.12 44 ILE B CA 1
ATOM 6422 C C . ILE B 1 44 ? 53.844 9.453 26.672 1 78.12 44 ILE B C 1
ATOM 6424 O O . ILE B 1 44 ? 53.156 10.078 27.484 1 78.12 44 ILE B O 1
ATOM 6428 N N . ASP B 1 45 ? 55.031 9.453 26.766 1 81.75 45 ASP B N 1
ATOM 6429 C CA . ASP B 1 45 ? 55.812 10.414 27.531 1 81.75 45 ASP B CA 1
ATOM 6430 C C . ASP B 1 45 ? 56.875 11.078 26.641 1 81.75 45 ASP B C 1
ATOM 6432 O O . ASP B 1 45 ? 57.938 10.5 26.375 1 81.75 45 ASP B O 1
ATOM 6436 N N . LEU B 1 46 ? 56.562 12.273 26.078 1 83.62 46 LEU B N 1
ATOM 6437 C CA . LEU B 1 46 ? 57.438 13.031 25.188 1 83.62 46 LEU B CA 1
ATOM 6438 C C . LEU B 1 46 ? 57.75 14.406 25.781 1 83.62 46 LEU B C 1
ATOM 6440 O O . LEU B 1 46 ? 56.844 15.164 26.109 1 83.62 46 LEU B O 1
ATOM 6444 N N . PRO B 1 47 ? 58.969 14.75 26.094 1 82.69 47 PRO B N 1
ATOM 6445 C CA . PRO B 1 47 ? 59.312 16.094 26.547 1 82.69 47 PRO B CA 1
ATOM 6446 C C . PRO B 1 47 ? 59.156 17.156 25.453 1 82.69 47 PRO B C 1
ATOM 6448 O O . PRO B 1 47 ? 59.031 16.812 24.281 1 82.69 47 PRO B O 1
ATOM 6451 N N . ALA B 1 48 ? 58.969 18.406 25.828 1 84 48 ALA B N 1
ATOM 6452 C CA . ALA B 1 48 ? 58.969 19.5 24.859 1 84 48 ALA B CA 1
ATOM 6453 C C . ALA B 1 48 ? 60.281 19.531 24.078 1 84 48 ALA B C 1
ATOM 6455 O O . ALA B 1 48 ? 61.344 19.625 24.656 1 84 48 ALA B O 1
ATOM 6456 N N . GLN B 1 49 ? 60.25 19.266 22.859 1 86.56 49 GLN B N 1
ATOM 6457 C CA . GLN B 1 49 ? 61.438 19.188 22 1 86.56 49 GLN B CA 1
ATOM 6458 C C . GLN B 1 49 ? 61.094 19.562 20.562 1 86.56 49 GLN B C 1
ATOM 6460 O O . GLN B 1 49 ? 59.906 19.781 20.234 1 86.56 49 GLN B O 1
ATOM 6465 N N . PRO B 1 50 ? 62.031 19.766 19.719 1 81.44 50 PRO B N 1
ATOM 6466 C CA . PRO B 1 50 ? 61.719 20.094 18.328 1 81.44 50 PRO B CA 1
ATOM 6467 C C . PRO B 1 50 ? 60.719 19.125 17.703 1 81.44 50 PRO B C 1
ATOM 6469 O O . PRO B 1 50 ? 60.781 17.922 17.969 1 81.44 50 PRO B O 1
ATOM 6472 N N . LEU B 1 51 ? 59.844 19.625 16.906 1 86.94 51 LEU B N 1
ATOM 6473 C CA . LEU B 1 51 ? 58.719 18.875 16.375 1 86.94 51 LEU B CA 1
ATOM 6474 C C . LEU B 1 51 ? 59.188 17.625 15.633 1 86.94 51 LEU B C 1
ATOM 6476 O O . LEU B 1 51 ? 58.625 16.531 15.812 1 86.94 51 LEU B O 1
ATOM 6480 N N . ALA B 1 52 ? 60.219 17.766 14.867 1 82.5 52 ALA B N 1
ATOM 6481 C CA . ALA B 1 52 ? 60.75 16.625 14.125 1 82.5 52 ALA B CA 1
ATOM 6482 C C . ALA B 1 52 ? 61.188 15.516 15.07 1 82.5 52 ALA B C 1
ATOM 6484 O O . ALA B 1 52 ? 60.969 14.336 14.797 1 82.5 52 ALA B O 1
ATOM 6485 N N . GLN B 1 53 ? 61.719 15.898 16.234 1 82.12 53 GLN B N 1
ATOM 6486 C CA . GLN B 1 53 ? 62.188 14.922 17.219 1 82.12 53 GLN B CA 1
ATOM 6487 C C . GLN B 1 53 ? 61 14.297 17.953 1 82.12 53 GLN B C 1
ATOM 6489 O O . GLN B 1 53 ? 61 13.094 18.219 1 82.12 53 GLN B O 1
ATOM 6494 N N . SER B 1 54 ? 60 15.055 18.25 1 86.38 54 SER B N 1
ATOM 6495 C CA . SER B 1 54 ? 58.781 14.531 18.891 1 86.38 54 SER B CA 1
ATOM 6496 C C . SER B 1 54 ? 58.031 13.562 17.984 1 86.38 54 SER B C 1
ATOM 6498 O O . SER B 1 54 ? 57.562 12.516 18.422 1 86.38 54 SER B O 1
ATOM 6500 N N . LEU B 1 55 ? 57.938 13.852 16.719 1 87.19 55 LEU B N 1
ATOM 6501 C CA . LEU B 1 55 ? 57.25 13.008 15.75 1 87.19 55 LEU B CA 1
ATOM 6502 C C . LEU B 1 55 ? 58 11.688 15.57 1 87.19 55 LEU B C 1
ATOM 6504 O O . LEU B 1 55 ? 57.375 10.625 15.516 1 87.19 55 LEU B O 1
ATOM 6508 N N . SER B 1 56 ? 59.312 11.773 15.547 1 81.62 56 SER B N 1
ATOM 6509 C CA . SER B 1 56 ? 60.125 10.578 15.445 1 81.62 56 SER B CA 1
ATOM 6510 C C . SER B 1 56 ? 60.031 9.734 16.703 1 81.62 56 SER B C 1
ATOM 6512 O O . SER B 1 56 ? 60 8.5 16.641 1 81.62 56 SER B O 1
ATOM 6514 N N . ALA B 1 57 ? 60 10.391 17.891 1 82.38 57 ALA B N 1
ATOM 6515 C CA . ALA B 1 57 ? 59.875 9.68 19.156 1 82.38 57 ALA B CA 1
ATOM 6516 C C . ALA B 1 57 ? 58.5 9 19.281 1 82.38 57 ALA B C 1
ATOM 6518 O O . ALA B 1 57 ? 58.406 7.867 19.75 1 82.38 57 ALA B O 1
ATOM 6519 N N . LEU B 1 58 ? 57.531 9.664 18.766 1 86.12 58 LEU B N 1
ATOM 6520 C CA . LEU B 1 58 ? 56.219 9.07 18.781 1 86.12 58 LEU B CA 1
ATOM 6521 C C . LEU B 1 58 ? 56.125 7.879 17.844 1 86.12 58 LEU B C 1
ATOM 6523 O O . LEU B 1 58 ? 55.5 6.859 18.172 1 86.12 58 LEU B O 1
ATOM 6527 N N . ALA B 1 59 ? 56.719 7.988 16.703 1 82.12 59 ALA B N 1
ATOM 6528 C CA . ALA B 1 59 ? 56.75 6.875 15.758 1 82.12 59 ALA B CA 1
ATOM 6529 C C . ALA B 1 59 ? 57.406 5.652 16.375 1 82.12 59 ALA B C 1
ATOM 6531 O O . ALA B 1 59 ? 56.938 4.527 16.219 1 82.12 59 ALA B O 1
ATOM 6532 N N . ARG B 1 60 ? 58.406 5.91 17.156 1 81.31 60 ARG B N 1
ATOM 6533 C CA . ARG B 1 60 ? 59.125 4.828 17.812 1 81.31 60 ARG B CA 1
ATOM 6534 C C . ARG B 1 60 ? 58.312 4.227 18.953 1 81.31 60 ARG B C 1
ATOM 6536 O O . ARG B 1 60 ? 58.281 3.006 19.109 1 81.31 60 ARG B O 1
ATOM 6543 N N . GLN B 1 61 ? 57.531 5.082 19.641 1 80.12 61 GLN B N 1
ATOM 6544 C CA . GLN B 1 61 ? 56.781 4.609 20.797 1 80.12 61 GLN B CA 1
ATOM 6545 C C . GLN B 1 61 ? 55.5 3.916 20.375 1 80.12 61 GLN B C 1
ATOM 6547 O O . GLN B 1 61 ? 55.062 2.955 21.016 1 80.12 61 GLN B O 1
ATOM 6552 N N . SER B 1 62 ? 55 4.367 19.359 1 78.31 62 SER B N 1
ATOM 6553 C CA . SER B 1 62 ? 53.688 3.896 18.969 1 78.31 62 SER B CA 1
ATOM 6554 C C . SER B 1 62 ? 53.781 2.809 17.906 1 78.31 62 SER B C 1
ATOM 6556 O O . SER B 1 62 ? 52.812 2.068 17.688 1 78.31 62 SER B O 1
ATOM 6558 N N . GLY B 1 63 ? 54.875 2.691 17.125 1 78.94 63 GLY B N 1
ATOM 6559 C CA . GLY B 1 63 ? 55.031 1.805 15.992 1 78.94 63 GLY B CA 1
ATOM 6560 C C . GLY B 1 63 ? 54.312 2.307 14.75 1 78.94 63 GLY B C 1
ATOM 6561 O O . GLY B 1 63 ? 54.25 1.605 13.734 1 78.94 63 GLY B O 1
ATOM 6562 N N . ALA B 1 64 ? 53.75 3.41 14.875 1 78.38 64 ALA B N 1
ATOM 6563 C CA . ALA B 1 64 ? 53.062 4.008 13.727 1 78.38 64 ALA B CA 1
ATOM 6564 C C . ALA B 1 64 ? 54.094 4.574 12.727 1 78.38 64 ALA B C 1
ATOM 6566 O O . ALA B 1 64 ? 55.188 4.953 13.102 1 78.38 64 ALA B O 1
ATOM 6567 N N . GLN B 1 65 ? 53.656 4.531 11.516 1 80.44 65 GLN B N 1
ATOM 6568 C CA . GLN B 1 65 ? 54.438 5.191 10.484 1 80.44 65 GLN B CA 1
ATOM 6569 C C . GLN B 1 65 ? 54.031 6.648 10.32 1 80.44 65 GLN B C 1
ATOM 6571 O O . GLN B 1 65 ? 52.875 6.941 9.977 1 80.44 65 GLN B O 1
ATOM 6576 N N . ILE B 1 66 ? 54.812 7.543 10.688 1 82.44 66 ILE B N 1
ATOM 6577 C CA . ILE B 1 66 ? 54.594 8.984 10.586 1 82.44 66 ILE B CA 1
ATOM 6578 C C . ILE B 1 66 ? 55.531 9.57 9.516 1 82.44 66 ILE B C 1
ATOM 6580 O O . ILE B 1 66 ? 56.75 9.531 9.648 1 82.44 66 ILE B O 1
ATOM 6584 N N . VAL B 1 67 ? 54.906 9.969 8.469 1 81.31 67 VAL B N 1
ATOM 6585 C CA . VAL B 1 67 ? 55.625 10.492 7.32 1 81.31 67 VAL B CA 1
ATOM 6586 C C . VAL B 1 67 ? 55.531 12.016 7.293 1 81.31 67 VAL B C 1
ATOM 6588 O O . VAL B 1 67 ? 54.438 12.57 7.363 1 81.31 67 VAL B O 1
ATOM 6591 N N . PHE B 1 68 ? 56.594 12.711 7.32 1 79.19 68 PHE B N 1
ATOM 6592 C CA . PHE B 1 68 ? 56.656 14.156 7.156 1 79.19 68 PHE B CA 1
ATOM 6593 C C . PHE B 1 68 ? 57.938 14.586 6.473 1 79.19 68 PHE B C 1
ATOM 6595 O O . PHE B 1 68 ? 58.938 13.883 6.555 1 79.19 68 PHE B O 1
ATOM 6602 N N . ALA B 1 69 ? 57.875 15.719 5.637 1 76.81 69 ALA B N 1
ATOM 6603 C CA . ALA B 1 69 ? 59.094 16.312 5.098 1 76.81 69 ALA B CA 1
ATOM 6604 C C . ALA B 1 69 ? 59.875 17.031 6.188 1 76.81 69 ALA B C 1
ATOM 6606 O O . ALA B 1 69 ? 59.312 17.797 6.969 1 76.81 69 ALA B O 1
ATOM 6607 N N . THR B 1 70 ? 61.094 16.812 6.34 1 74.56 70 THR B N 1
ATOM 6608 C CA . THR B 1 70 ? 61.938 17.359 7.395 1 74.56 70 THR B CA 1
ATOM 6609 C C . THR B 1 70 ? 61.906 18.891 7.375 1 74.56 70 THR B C 1
ATOM 6611 O O . THR B 1 70 ? 61.969 19.531 8.43 1 74.56 70 THR B O 1
ATOM 6614 N N . GLU B 1 71 ? 61.656 19.438 6.188 1 77.06 71 GLU B N 1
ATOM 6615 C CA . GLU B 1 71 ? 61.625 20.891 6.035 1 77.06 71 GLU B CA 1
ATOM 6616 C C . GLU B 1 71 ? 60.375 21.484 6.684 1 77.06 71 GLU B C 1
ATOM 6618 O O . GLU B 1 71 ? 60.375 22.625 7.141 1 77.06 71 GLU B O 1
ATOM 6623 N N . LEU B 1 72 ? 59.406 20.672 6.812 1 75.56 72 LEU B N 1
ATOM 6624 C CA . LEU B 1 72 ? 58.156 21.141 7.336 1 75.56 72 LEU B CA 1
ATOM 6625 C C . LEU B 1 72 ? 58.188 21.266 8.859 1 75.56 72 LEU B C 1
ATOM 6627 O O . LEU B 1 72 ? 57.469 22.078 9.445 1 75.56 72 LEU B O 1
ATOM 6631 N N . ALA B 1 73 ? 59.062 20.484 9.445 1 73.31 73 ALA B N 1
ATOM 6632 C CA . ALA B 1 73 ? 59.125 20.453 10.898 1 73.31 73 ALA B CA 1
ATOM 6633 C C . ALA B 1 73 ? 60.312 21.281 11.422 1 73.31 73 ALA B C 1
ATOM 6635 O O . ALA B 1 73 ? 60.469 21.438 12.633 1 73.31 73 ALA B O 1
ATOM 6636 N N . GLN B 1 74 ? 61.062 21.859 10.484 1 77.38 74 GLN B N 1
ATOM 6637 C CA . GLN B 1 74 ? 62.219 22.625 10.898 1 77.38 74 GLN B CA 1
ATOM 6638 C C . GLN B 1 74 ? 61.844 23.922 11.602 1 77.38 74 GLN B C 1
ATOM 6640 O O . GLN B 1 74 ? 61 24.672 11.102 1 77.38 74 GLN B O 1
ATOM 6645 N N . GLY B 1 75 ? 62.344 24.359 12.773 1 79.5 75 GLY B N 1
ATOM 6646 C CA . GLY B 1 75 ? 62.062 25.562 13.562 1 79.5 75 GLY B CA 1
ATOM 6647 C C . GLY B 1 75 ? 60.812 25.453 14.406 1 79.5 75 GLY B C 1
ATOM 6648 O O . GLY B 1 75 ? 60.5 26.375 15.164 1 79.5 75 GLY B O 1
ATOM 6649 N N . LEU B 1 76 ? 60.094 24.344 14.242 1 80.38 76 LEU B N 1
ATOM 6650 C CA . LEU B 1 76 ? 58.875 24.188 15.031 1 80.38 76 LEU B CA 1
ATOM 6651 C C . LEU B 1 76 ? 59.156 23.328 16.266 1 80.38 76 LEU B C 1
ATOM 6653 O O . LEU B 1 76 ? 60 22.438 16.25 1 80.38 76 LEU B O 1
ATOM 6657 N N . ARG B 1 77 ? 58.469 23.75 17.328 1 82.5 77 ARG B N 1
ATOM 6658 C CA . ARG B 1 77 ? 58.594 23.031 18.594 1 82.5 77 ARG B CA 1
ATOM 6659 C C . ARG B 1 77 ? 57.281 22.328 18.938 1 82.5 77 ARG B C 1
ATOM 6661 O O . ARG B 1 77 ? 56.219 22.828 18.625 1 82.5 77 ARG B O 1
ATOM 6668 N N . ALA B 1 78 ? 57.406 21.109 19.484 1 83.31 78 ALA B N 1
ATOM 6669 C CA . ALA B 1 78 ? 56.25 20.359 19.984 1 83.31 78 ALA B CA 1
ATOM 6670 C C . ALA B 1 78 ? 56.156 20.453 21.5 1 83.31 78 ALA B C 1
ATOM 6672 O O . ALA B 1 78 ? 57.156 20.469 22.203 1 83.31 78 ALA B O 1
ATOM 6673 N N . PRO B 1 79 ? 54.969 20.672 22.031 1 84.25 79 PRO B N 1
ATOM 6674 C CA . PRO B 1 79 ? 54.781 20.688 23.5 1 84.25 79 PRO B CA 1
ATOM 6675 C C . PRO B 1 79 ? 55.031 19.312 24.125 1 84.25 79 PRO B C 1
ATOM 6677 O O . PRO B 1 79 ? 55.062 18.312 23.422 1 84.25 79 PRO B O 1
ATOM 6680 N N . ALA B 1 80 ? 55.344 19.359 25.391 1 83.44 80 ALA B N 1
ATOM 6681 C CA . ALA B 1 80 ? 55.406 18.094 26.125 1 83.44 80 ALA B CA 1
ATOM 6682 C C . ALA B 1 80 ? 54.062 17.375 26.125 1 83.44 80 ALA B C 1
ATOM 6684 O O . ALA B 1 80 ? 53 18.016 26.219 1 83.44 80 ALA B O 1
ATOM 6685 N N . LEU B 1 81 ? 54.094 16.125 25.781 1 81.75 81 LEU B N 1
ATOM 6686 C CA . LEU B 1 81 ? 52.875 15.312 25.75 1 81.75 81 LEU B CA 1
ATOM 6687 C C . LEU B 1 81 ? 53 14.094 26.656 1 81.75 81 LEU B C 1
ATOM 6689 O O . LEU B 1 81 ? 53.906 13.281 26.484 1 81.75 81 LEU B O 1
ATOM 6693 N N . ARG B 1 82 ? 52.281 14.086 27.797 1 82.12 82 ARG B N 1
ATOM 6694 C CA . ARG B 1 82 ? 52.219 12.961 28.734 1 82.12 82 ARG B CA 1
ATOM 6695 C C . ARG B 1 82 ? 50.781 12.492 28.922 1 82.12 82 ARG B C 1
ATOM 6697 O O . ARG B 1 82 ? 49.875 13.305 29.016 1 82.12 82 ARG B O 1
ATOM 6704 N N . GLY B 1 83 ? 50.562 11.195 28.734 1 78.88 83 GLY B N 1
ATOM 6705 C CA . GLY B 1 83 ? 49.25 10.602 28.984 1 78.88 83 GLY B CA 1
ATOM 6706 C C . GLY B 1 83 ? 48.938 9.406 28.109 1 78.88 83 GLY B C 1
ATOM 6707 O O . GLY B 1 83 ? 49.781 9.016 27.297 1 78.88 83 GLY B O 1
ATOM 6708 N N . THR B 1 84 ? 47.969 8.742 28.281 1 79.62 84 THR B N 1
ATOM 6709 C CA . THR B 1 84 ? 47.5 7.633 27.453 1 79.62 84 THR B CA 1
ATOM 6710 C C . THR B 1 84 ? 46.625 8.148 26.312 1 79.62 84 THR B C 1
ATOM 6712 O O . THR B 1 84 ? 45.531 8.625 26.531 1 79.62 84 THR B O 1
ATOM 6715 N N . LEU B 1 85 ? 47.188 8.188 25.047 1 80.56 85 LEU B N 1
ATOM 6716 C CA . LEU B 1 85 ? 46.531 8.773 23.875 1 80.56 85 LEU B CA 1
ATOM 6717 C C . LEU B 1 85 ? 46.594 7.809 22.688 1 80.56 85 LEU B C 1
ATOM 6719 O O . LEU B 1 85 ? 47.469 6.961 22.609 1 80.56 85 LEU B O 1
ATOM 6723 N N . GLU B 1 86 ? 45.719 7.984 21.844 1 80.88 86 GLU B N 1
ATOM 6724 C CA . GLU B 1 86 ? 45.844 7.355 20.531 1 80.88 86 GLU B CA 1
ATOM 6725 C C . GLU B 1 86 ? 46.875 8.086 19.672 1 80.88 86 GLU B C 1
ATOM 6727 O O . GLU B 1 86 ? 47.094 9.289 19.844 1 80.88 86 GLU B O 1
ATOM 6732 N N . VAL B 1 87 ? 47.375 7.359 18.734 1 82.12 87 VAL B N 1
ATOM 6733 C CA . VAL B 1 87 ? 48.469 7.898 17.922 1 82.12 87 VAL B CA 1
ATOM 6734 C C . VAL B 1 87 ? 47.969 9.125 17.156 1 82.12 87 VAL B C 1
ATOM 6736 O O . VAL B 1 87 ? 48.656 10.141 17.094 1 82.12 87 VAL B O 1
ATOM 6739 N N . ARG B 1 88 ? 46.812 9.055 16.734 1 81.75 88 ARG B N 1
ATOM 6740 C CA . ARG B 1 88 ? 46.281 10.172 15.969 1 81.75 88 ARG B CA 1
ATOM 6741 C C . ARG B 1 88 ? 46.062 11.391 16.859 1 81.75 88 ARG B C 1
ATOM 6743 O O . ARG B 1 88 ? 46.406 12.516 16.469 1 81.75 88 ARG B O 1
ATOM 6750 N N . GLU B 1 89 ? 45.594 11.195 18 1 82.81 89 GLU B N 1
ATOM 6751 C CA . GLU B 1 89 ? 45.438 12.281 18.953 1 82.81 89 GLU B CA 1
ATOM 6752 C C . GLU B 1 89 ? 46.75 12.875 19.375 1 82.81 89 GLU B C 1
ATOM 6754 O O . GLU B 1 89 ? 46.906 14.094 19.484 1 82.81 89 GLU B O 1
ATOM 6759 N N . ALA B 1 90 ? 47.656 11.984 19.578 1 86.31 90 ALA B N 1
ATOM 6760 C CA . ALA B 1 90 ? 49 12.422 19.938 1 86.31 90 ALA B CA 1
ATOM 6761 C C . ALA B 1 90 ? 49.594 13.273 18.828 1 86.31 90 ALA B C 1
ATOM 6763 O O . ALA B 1 90 ? 50.188 14.32 19.094 1 86.31 90 ALA B O 1
ATOM 6764 N N . LEU B 1 91 ? 49.344 12.859 17.656 1 86.56 91 LEU B N 1
ATOM 6765 C CA . LEU B 1 91 ? 49.875 13.578 16.5 1 86.56 91 LEU B CA 1
ATOM 6766 C C . LEU B 1 91 ? 49.188 14.938 16.375 1 86.56 91 LEU B C 1
ATOM 6768 O O . LEU B 1 91 ? 49.875 15.945 16.141 1 86.56 91 LEU B O 1
ATOM 6772 N N . ASP B 1 92 ? 47.969 15 16.594 1 84 92 ASP B N 1
ATOM 6773 C CA . ASP B 1 92 ? 47.219 16.25 16.5 1 84 92 ASP B CA 1
ATOM 6774 C C . ASP B 1 92 ? 47.688 17.234 17.578 1 84 92 ASP B C 1
ATOM 6776 O O . ASP B 1 92 ? 47.812 18.438 17.312 1 84 92 ASP B O 1
ATOM 6780 N N . ARG B 1 93 ? 47.938 16.719 18.656 1 85.88 93 ARG B N 1
ATOM 6781 C CA . ARG B 1 93 ? 48.406 17.562 19.75 1 85.88 93 ARG B CA 1
ATOM 6782 C C . ARG B 1 93 ? 49.844 18.031 19.516 1 85.88 93 ARG B C 1
ATOM 6784 O O . ARG B 1 93 ? 50.188 19.156 19.859 1 85.88 93 ARG B O 1
ATOM 6791 N N . LEU B 1 94 ? 50.625 17.172 18.906 1 88.06 94 LEU B N 1
ATOM 6792 C CA . LEU B 1 94 ? 52.031 17.5 18.656 1 88.06 94 LEU B CA 1
ATOM 6793 C C . LEU B 1 94 ? 52.156 18.578 17.594 1 88.06 94 LEU B C 1
ATOM 6795 O O . LEU B 1 94 ? 53.031 19.438 17.672 1 88.06 94 LEU B O 1
ATOM 6799 N N . VAL B 1 95 ? 51.156 18.562 16.656 1 85.19 95 VAL B N 1
ATOM 6800 C CA . VAL B 1 95 ? 51.312 19.516 15.562 1 85.19 95 VAL B CA 1
ATOM 6801 C C . VAL B 1 95 ? 50.406 20.734 15.812 1 85.19 95 VAL B C 1
ATOM 6803 O O . VAL B 1 95 ? 50.375 21.656 14.992 1 85.19 95 VAL B O 1
ATOM 6806 N N . ALA B 1 96 ? 49.75 20.703 16.891 1 80.81 96 ALA B N 1
ATOM 6807 C CA . ALA B 1 96 ? 48.875 21.812 17.219 1 80.81 96 ALA B CA 1
ATOM 6808 C C . ALA B 1 96 ? 49.625 23.125 17.297 1 80.81 96 ALA B C 1
ATOM 6810 O O . ALA B 1 96 ? 50.656 23.203 17.969 1 80.81 96 ALA B O 1
ATOM 6811 N N . GLY B 1 97 ? 49.156 24.188 16.5 1 79.69 97 GLY B N 1
ATOM 6812 C CA . GLY B 1 97 ? 49.812 25.484 16.5 1 79.69 97 GLY B CA 1
ATOM 6813 C C . GLY B 1 97 ? 50.969 25.578 15.492 1 79.69 97 GLY B C 1
ATOM 6814 O O . GLY B 1 97 ? 51.562 26.641 15.32 1 79.69 97 GLY B O 1
ATOM 6815 N N . SER B 1 98 ? 51.375 24.531 14.875 1 79.38 98 SER B N 1
ATOM 6816 C CA . SER B 1 98 ? 52.531 24.516 13.969 1 79.38 98 SER B CA 1
ATOM 6817 C C . SER B 1 98 ? 52.125 24.859 12.547 1 79.38 98 SER B C 1
ATOM 6819 O O . SER B 1 98 ? 52.969 25.047 11.672 1 79.38 98 SER B O 1
ATOM 6821 N N . GLY B 1 99 ? 50.812 25.078 12.211 1 78.69 99 GLY B N 1
ATOM 6822 C CA . GLY B 1 99 ? 50.312 25.266 10.852 1 78.69 99 GLY B CA 1
ATOM 6823 C C . GLY B 1 99 ? 50.312 23.984 10.039 1 78.69 99 GLY B C 1
ATOM 6824 O O . GLY B 1 99 ? 50 24 8.844 1 78.69 99 GLY B O 1
ATOM 6825 N N . LEU B 1 100 ? 50.719 22.922 10.703 1 80.25 100 LEU B N 1
ATOM 6826 C CA . LEU B 1 100 ? 50.75 21.625 10.039 1 80.25 100 LEU B CA 1
ATOM 6827 C C . LEU B 1 100 ? 49.5 20.828 10.383 1 80.25 100 LEU B C 1
ATOM 6829 O O . LEU B 1 100 ? 48.875 21.031 11.438 1 80.25 100 LEU B O 1
ATOM 6833 N N . VAL B 1 101 ? 49.094 20.016 9.43 1 82.31 101 VAL B N 1
ATOM 6834 C CA . VAL B 1 101 ? 47.938 19.141 9.648 1 82.31 101 VAL B CA 1
ATOM 6835 C C . VAL B 1 101 ? 48.375 17.672 9.508 1 82.31 101 VAL B C 1
ATOM 6837 O O . VAL B 1 101 ? 49.25 17.359 8.711 1 82.31 101 VAL B O 1
ATOM 6840 N N . VAL B 1 102 ? 47.75 16.812 10.359 1 83.69 102 VAL B N 1
ATOM 6841 C CA . VAL B 1 102 ? 47.969 15.367 10.32 1 83.69 102 VAL B CA 1
ATOM 6842 C C . VAL B 1 102 ? 46.938 14.711 9.398 1 83.69 102 VAL B C 1
ATOM 6844 O O . VAL B 1 102 ? 45.75 14.945 9.523 1 83.69 102 VAL B O 1
ATOM 6847 N N . ARG B 1 103 ? 47.375 13.969 8.453 1 79.19 103 ARG B N 1
ATOM 6848 C CA . ARG B 1 103 ? 46.531 13.141 7.605 1 79.19 103 ARG B CA 1
ATOM 6849 C C . ARG B 1 103 ? 46.812 11.656 7.84 1 79.19 103 ARG B C 1
ATOM 6851 O O . ARG B 1 103 ? 47.938 11.211 7.762 1 79.19 103 ARG B O 1
ATOM 6858 N N . ALA B 1 104 ? 45.781 10.961 8.188 1 77.31 104 ALA B N 1
ATOM 6859 C CA . ALA B 1 104 ? 45.906 9.516 8.336 1 77.31 104 ALA B CA 1
ATOM 6860 C C . ALA B 1 104 ? 45.781 8.812 6.984 1 77.31 104 ALA B C 1
ATOM 6862 O O . ALA B 1 104 ? 44.75 8.977 6.305 1 77.31 104 ALA B O 1
ATOM 6863 N N . GLN B 1 105 ? 46.625 8.117 6.508 1 68.75 105 GLN B N 1
ATOM 6864 C CA . GLN B 1 105 ? 46.562 7.336 5.277 1 68.75 105 GLN B CA 1
ATOM 6865 C C . GLN B 1 105 ? 45.906 5.977 5.52 1 68.75 105 GLN B C 1
ATOM 6867 O O . GLN B 1 105 ? 45.156 5.473 4.664 1 68.75 105 GLN B O 1
ATOM 6872 N N . ASP B 1 106 ? 46.188 5.348 6.742 1 68.69 106 ASP B N 1
ATOM 6873 C CA . ASP B 1 106 ? 45.625 4.117 7.281 1 68.69 106 ASP B CA 1
ATOM 6874 C C . ASP B 1 106 ? 45.688 4.109 8.812 1 68.69 106 ASP B C 1
ATOM 6876 O O . ASP B 1 106 ? 46.031 5.121 9.43 1 68.69 106 ASP B O 1
ATOM 6880 N N . GLY B 1 107 ? 45.281 3.016 9.508 1 68.12 107 GLY B N 1
ATOM 6881 C CA . GLY B 1 107 ? 45.25 2.93 10.961 1 68.12 107 GLY B CA 1
ATOM 6882 C C . GLY B 1 107 ? 46.594 3.062 11.617 1 68.12 107 GLY B C 1
ATOM 6883 O O . GLY B 1 107 ? 46.688 3.268 12.828 1 68.12 107 GLY B O 1
ATOM 6884 N N . ARG B 1 108 ? 47.656 3.025 10.812 1 74.94 108 ARG B N 1
ATOM 6885 C CA . ARG B 1 108 ? 48.969 3.029 11.438 1 74.94 108 ARG B CA 1
ATOM 6886 C C . ARG B 1 108 ? 49.938 3.953 10.695 1 74.94 108 ARG B C 1
ATOM 6888 O O . ARG B 1 108 ? 51.094 4.082 11.078 1 74.94 108 ARG B O 1
ATOM 6895 N N . THR B 1 109 ? 49.531 4.59 9.641 1 80.81 109 THR B N 1
ATOM 6896 C CA . THR B 1 109 ? 50.375 5.492 8.867 1 80.81 109 THR B CA 1
ATOM 6897 C C . THR B 1 109 ? 49.781 6.898 8.836 1 80.81 109 THR B C 1
ATOM 6899 O O . THR B 1 109 ? 48.625 7.078 8.453 1 80.81 109 THR B O 1
ATOM 6902 N N . PHE B 1 110 ? 50.531 7.918 9.297 1 82.94 110 PHE B N 1
ATOM 6903 C CA . PHE B 1 110 ? 50.156 9.328 9.375 1 82.94 110 PHE B CA 1
ATOM 6904 C C . PHE B 1 110 ? 51.125 10.195 8.586 1 82.94 110 PHE B C 1
ATOM 6906 O O . PHE B 1 110 ? 52.344 9.945 8.602 1 82.94 110 PHE B O 1
ATOM 6913 N N . THR B 1 111 ? 50.531 11.102 7.855 1 82.69 111 THR B N 1
ATOM 6914 C CA . THR B 1 111 ? 51.375 12.094 7.18 1 82.69 111 THR B CA 1
ATOM 6915 C C . THR B 1 111 ? 51.156 13.484 7.777 1 82.69 111 THR B C 1
ATOM 6917 O O . THR B 1 111 ? 50 13.844 8.109 1 82.69 111 THR B O 1
ATOM 6920 N N . ILE B 1 112 ? 52.219 14.242 7.984 1 82 112 ILE B N 1
ATOM 6921 C CA . ILE B 1 112 ? 52.188 15.617 8.461 1 82 112 ILE B CA 1
ATOM 6922 C C . ILE B 1 112 ? 52.5 16.578 7.316 1 82 112 ILE B C 1
ATOM 6924 O O . ILE B 1 112 ? 53.562 16.484 6.703 1 82 112 ILE B O 1
ATOM 6928 N N . GLU B 1 113 ? 51.5 17.391 6.875 1 78.88 113 GLU B N 1
ATOM 6929 C CA . GLU B 1 113 ? 51.656 18.281 5.727 1 78.88 113 GLU B CA 1
ATOM 6930 C C . GLU B 1 113 ? 51.219 19.703 6.07 1 78.88 113 GLU B C 1
ATOM 6932 O O . GLU B 1 113 ? 50.562 19.938 7.086 1 78.88 113 GLU B O 1
ATOM 6937 N N . ARG B 1 114 ? 51.688 20.891 5.285 1 71.56 114 ARG B N 1
ATOM 6938 C CA . ARG B 1 114 ? 51.125 22.234 5.332 1 71.56 114 ARG B CA 1
ATOM 6939 C C . ARG B 1 114 ? 49.75 22.281 4.707 1 71.56 114 ARG B C 1
ATOM 6941 O O . ARG B 1 114 ? 49.5 21.625 3.699 1 71.56 114 ARG B O 1
ATOM 6948 N N . PRO B 1 115 ? 48.938 23.016 5.332 1 55.09 115 PRO B N 1
ATOM 6949 C CA . PRO B 1 115 ? 47.688 23.156 4.555 1 55.09 115 PRO B CA 1
ATOM 6950 C C . PRO B 1 115 ? 47.938 23.766 3.172 1 55.09 115 PRO B C 1
ATOM 6952 O O . PRO B 1 115 ? 48.75 24.672 3.025 1 55.09 115 PRO B O 1
ATOM 6955 N N . GLN B 1 116 ? 47.875 23.047 2.098 1 42.59 116 GLN B N 1
ATOM 6956 C CA . GLN B 1 116 ? 48.031 23.656 0.782 1 42.59 116 GLN 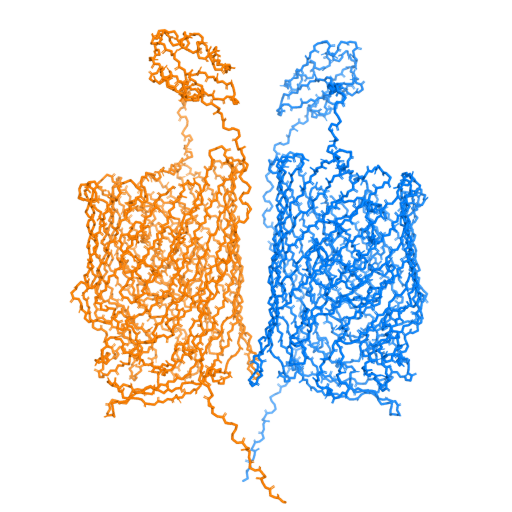B CA 1
ATOM 6957 C C . GLN B 1 116 ? 47.125 24.859 0.628 1 42.59 116 GLN B C 1
ATOM 6959 O O . GLN B 1 116 ? 45.906 24.766 0.845 1 42.59 116 GLN B O 1
ATOM 6964 N N . GLU B 1 117 ? 47.625 26.031 0.65 1 34.97 117 GLU B N 1
ATOM 6965 C CA . GLU B 1 117 ? 46.875 27.172 0.122 1 34.97 117 GLU B CA 1
ATOM 6966 C C . GLU B 1 117 ? 46.312 26.875 -1.271 1 34.97 117 GLU B C 1
ATOM 6968 O O . GLU B 1 117 ? 47.031 26.359 -2.127 1 34.97 117 GLU B O 1
ATOM 6973 N N . ALA B 1 118 ? 45 26.844 -1.426 1 32.56 118 ALA B N 1
ATOM 6974 C CA . ALA B 1 118 ? 44.469 26.781 -2.781 1 32.56 118 ALA B CA 1
ATOM 6975 C C . ALA B 1 118 ? 45.188 27.781 -3.697 1 32.56 118 ALA B C 1
ATOM 6977 O O . ALA B 1 118 ? 45.469 28.906 -3.295 1 32.56 118 ALA B O 1
ATOM 6978 N N . PRO B 1 119 ? 45.781 27.312 -4.676 1 29.61 119 PRO B N 1
ATOM 6979 C CA . PRO B 1 119 ? 46.312 28.281 -5.617 1 29.61 119 PRO B CA 1
ATOM 6980 C C . PRO B 1 119 ? 45.344 29.422 -5.926 1 29.61 119 PRO B C 1
ATOM 6982 O O . PRO B 1 119 ? 44.125 29.25 -5.746 1 29.61 119 PRO B O 1
ATOM 6985 N N . GLY B 1 120 ? 45.812 30.625 -6.117 1 23.91 120 GLY B N 1
ATOM 6986 C CA . GLY B 1 120 ? 45.188 31.828 -6.625 1 23.91 120 GLY B CA 1
ATOM 6987 C C . GLY B 1 120 ? 44.406 31.594 -7.895 1 23.91 120 GLY B C 1
ATOM 6988 O O . GLY B 1 120 ? 44.812 30.844 -8.773 1 23.91 120 GLY B O 1
ATOM 6989 N N . GLN B 1 121 ? 43.062 31.891 -7.871 1 21.42 121 GLN B N 1
ATOM 6990 C CA . GLN B 1 121 ? 42.25 32.188 -9.055 1 21.42 121 GLN B CA 1
ATOM 6991 C C . GLN B 1 121 ? 42.969 33.188 -9.953 1 21.42 121 GLN B C 1
ATOM 6993 O O . GLN B 1 121 ? 43.438 34.219 -9.484 1 21.42 121 GLN B O 1
ATOM 6998 N N . ALA B 1 122 ? 43.531 32.938 -11.156 1 23.22 122 ALA B N 1
ATOM 6999 C CA . ALA B 1 122 ? 43.094 33.781 -12.258 1 23.22 122 ALA B CA 1
ATOM 7000 C C . ALA B 1 122 ? 41.594 34.062 -12.203 1 23.22 122 ALA B C 1
ATOM 7002 O O . ALA B 1 122 ? 40.812 33.188 -11.805 1 23.22 122 ALA B O 1
ATOM 7003 N N . ALA B 1 123 ? 41.031 35.406 -12.383 1 23.22 123 ALA B N 1
ATOM 7004 C CA . ALA B 1 123 ? 39.812 36.156 -12.156 1 23.22 123 ALA B CA 1
ATOM 7005 C C . ALA B 1 123 ? 38.594 35.406 -12.758 1 23.22 123 ALA B C 1
ATOM 7007 O O . ALA B 1 123 ? 37.5 35.969 -12.82 1 23.22 123 ALA B O 1
ATOM 7008 N N . GLY B 1 124 ? 38.812 34.469 -13.664 1 24.33 124 GLY B N 1
ATOM 7009 C CA . GLY B 1 124 ? 37.594 34.281 -14.43 1 24.33 124 GLY B CA 1
ATOM 7010 C C . GLY B 1 124 ? 36.438 33.75 -13.602 1 24.33 124 GLY B C 1
ATOM 7011 O O . GLY B 1 124 ? 36.656 33 -12.633 1 24.33 124 GLY B O 1
ATOM 7012 N N . GLY B 1 125 ? 35.281 34.531 -13.531 1 22.44 125 GLY B N 1
ATOM 7013 C CA . GLY B 1 125 ? 34.094 34.688 -12.703 1 22.44 125 GLY B CA 1
ATOM 7014 C C . GLY B 1 125 ? 33.312 33.375 -12.539 1 22.44 125 GLY B C 1
ATOM 7015 O O . GLY B 1 125 ? 32.156 33.406 -12.188 1 22.44 125 GLY B O 1
ATOM 7016 N N . ALA B 1 126 ? 33.844 32.281 -13.016 1 24.3 126 ALA B N 1
ATOM 7017 C CA . ALA B 1 126 ? 32.719 31.359 -12.953 1 24.3 126 ALA B CA 1
ATOM 7018 C C . ALA B 1 126 ? 32.219 31.219 -11.516 1 24.3 126 ALA B C 1
ATOM 7020 O O . ALA B 1 126 ? 33 30.969 -10.602 1 24.3 126 ALA B O 1
ATOM 7021 N N . PRO B 1 127 ? 31 31.781 -11.312 1 23.84 127 PRO B N 1
ATOM 7022 C CA . PRO B 1 127 ? 30.344 31.828 -9.992 1 23.84 127 PRO B CA 1
ATOM 7023 C C . PRO B 1 127 ? 30.406 30.484 -9.273 1 23.84 127 PRO B C 1
ATOM 7025 O O . PRO B 1 127 ? 30.359 29.422 -9.906 1 23.84 127 PRO B O 1
ATOM 7028 N N . ALA B 1 128 ? 31.25 30.438 -8.273 1 25.33 128 ALA B N 1
ATOM 7029 C CA . ALA B 1 128 ? 31.312 29.438 -7.203 1 25.33 128 ALA B CA 1
ATOM 7030 C C . ALA B 1 128 ? 29.922 28.859 -6.93 1 25.33 128 ALA B C 1
ATOM 7032 O O . ALA B 1 128 ? 28.922 29.578 -6.969 1 25.33 128 ALA B O 1
ATOM 7033 N N . LEU B 1 129 ? 29.797 27.688 -7.438 1 25.94 129 LEU B N 1
ATOM 7034 C CA . LEU B 1 129 ? 28.672 26.906 -6.941 1 25.94 129 LEU B CA 1
ATOM 7035 C C . LEU B 1 129 ? 28.391 27.219 -5.48 1 25.94 129 LEU B C 1
ATOM 7037 O O . LEU B 1 129 ? 29.297 27.203 -4.645 1 25.94 129 LEU B O 1
ATOM 7041 N N . GLY B 1 130 ? 27.625 28.25 -5.289 1 24.7 130 GLY B N 1
ATOM 7042 C CA . GLY B 1 130 ? 27.25 28.672 -3.951 1 24.7 130 GLY B CA 1
ATOM 7043 C C . GLY B 1 130 ? 27.141 27.531 -2.973 1 24.7 130 GLY B C 1
ATOM 7044 O O . GLY B 1 130 ? 26.406 26.562 -3.227 1 24.7 130 GLY B O 1
ATOM 7045 N N . GLU B 1 131 ? 28.297 27.062 -2.494 1 25.06 131 GLU B N 1
ATOM 7046 C CA . GLU B 1 131 ? 28.25 26.281 -1.256 1 25.06 131 GLU B CA 1
ATOM 7047 C C . GLU B 1 131 ? 27.047 26.672 -0.403 1 25.06 131 GLU B C 1
ATOM 7049 O O . GLU B 1 131 ? 26.906 27.844 -0.014 1 25.06 131 GLU B O 1
ATOM 7054 N N . VAL B 1 132 ? 25.938 26.344 -0.911 1 26.73 132 VAL B N 1
ATOM 7055 C CA . VAL B 1 132 ? 24.969 26.438 0.179 1 26.73 132 VAL B CA 1
ATOM 7056 C C . VAL B 1 132 ? 25.594 25.906 1.469 1 26.73 132 VAL B C 1
ATOM 7058 O O . VAL B 1 132 ? 25.922 24.719 1.561 1 26.73 132 VAL B O 1
ATOM 7061 N N . ARG B 1 133 ? 26.578 26.578 1.984 1 25.22 133 ARG B N 1
ATOM 7062 C CA . ARG B 1 133 ? 26.938 26.328 3.379 1 25.22 133 ARG B CA 1
ATOM 7063 C C . ARG B 1 133 ? 25.703 25.891 4.18 1 25.22 133 ARG B C 1
ATOM 7065 O O . ARG B 1 133 ? 24.75 26.656 4.312 1 25.22 133 ARG B O 1
ATOM 7072 N N . VAL B 1 134 ? 25.406 24.688 3.932 1 27 134 VAL B N 1
ATOM 7073 C CA . VAL B 1 134 ? 24.641 24.266 5.102 1 27 134 VAL B CA 1
ATOM 7074 C C . VAL B 1 134 ? 25.266 24.844 6.367 1 27 134 VAL B C 1
ATOM 7076 O O . VAL B 1 134 ? 26.391 24.531 6.715 1 27 134 VAL B O 1
ATOM 7079 N N . GLN B 1 135 ? 25.344 26.141 6.387 1 26.83 135 GLN B N 1
ATOM 7080 C CA . GLN B 1 135 ? 25.734 26.625 7.711 1 26.83 135 GLN B CA 1
ATOM 7081 C C . GLN B 1 135 ? 25.484 25.562 8.773 1 26.83 135 GLN B C 1
ATOM 7083 O O . GLN B 1 135 ? 24.438 24.922 8.781 1 26.83 135 GLN B O 1
ATOM 7088 N N . ALA B 1 136 ? 26.531 24.922 9.062 1 28.08 136 ALA B N 1
ATOM 7089 C CA . ALA B 1 136 ? 26.484 24.156 10.305 1 28.08 136 ALA B CA 1
ATOM 7090 C C . ALA B 1 136 ? 25.469 24.75 11.281 1 28.08 136 ALA B C 1
ATOM 7092 O O . ALA B 1 136 ? 25.469 25.953 11.539 1 28.08 136 ALA B O 1
ATOM 7093 N N . ALA B 1 137 ? 24.375 24.141 11.227 1 31.22 137 ALA B N 1
ATOM 7094 C CA . ALA B 1 137 ? 23.531 24.438 12.375 1 31.22 137 ALA B CA 1
ATOM 7095 C C . ALA B 1 137 ? 24.359 24.781 13.602 1 31.22 137 ALA B C 1
ATOM 7097 O O . ALA B 1 137 ? 25.078 23.938 14.125 1 31.22 137 ALA B O 1
ATOM 7098 N N . ARG B 1 138 ? 25.125 25.688 13.68 1 32.28 138 ARG B N 1
ATOM 7099 C CA . ARG B 1 138 ? 25.391 26.062 15.062 1 32.28 138 ARG B CA 1
ATOM 7100 C C . ARG B 1 138 ? 24.438 25.359 16.016 1 32.28 138 ARG B C 1
ATOM 7102 O O . ARG B 1 138 ? 23.453 24.766 15.586 1 32.28 138 ARG B O 1
ATOM 7109 N N . GLY B 1 139 ? 24.516 25.547 17.391 1 34.38 139 GLY B N 1
ATOM 7110 C CA . GLY B 1 139 ? 23.641 25.047 18.453 1 34.38 139 GLY B CA 1
ATOM 7111 C C . GLY B 1 139 ? 22.172 25.125 18.094 1 34.38 139 GLY B C 1
ATOM 7112 O O . GLY B 1 139 ? 21.453 26 18.578 1 34.38 139 GLY B O 1
ATOM 7113 N N . GLU B 1 140 ? 21.844 25.031 16.953 1 43.34 140 GLU B N 1
ATOM 7114 C CA . GLU B 1 140 ? 20.578 25.078 16.219 1 43.34 140 GLU B CA 1
ATOM 7115 C C . GLU B 1 140 ? 19.438 24.484 17.062 1 43.34 140 GLU B C 1
ATOM 7117 O O . GLU B 1 140 ? 18.297 24.938 16.969 1 43.34 140 GLU B O 1
ATOM 7122 N N . ASP B 1 141 ? 19.891 23.484 17.688 1 51.62 141 ASP B N 1
ATOM 7123 C CA . ASP B 1 141 ? 18.859 22.75 18.438 1 51.62 141 ASP B CA 1
ATOM 7124 C C . ASP B 1 141 ? 18.234 23.625 19.516 1 51.62 141 ASP B C 1
ATOM 7126 O O . ASP B 1 141 ? 17.219 23.266 20.109 1 51.62 141 ASP B O 1
ATOM 7130 N N . THR B 1 142 ? 19.016 24.797 19.719 1 57.19 142 THR B N 1
ATOM 7131 C CA . THR B 1 142 ? 18.453 25.531 20.844 1 57.19 142 THR B CA 1
ATOM 7132 C C . THR B 1 142 ? 17.953 26.906 20.422 1 57.19 142 THR B C 1
ATOM 7134 O O . THR B 1 142 ? 17.734 27.781 21.266 1 57.19 142 THR B O 1
ATOM 7137 N N . ALA B 1 143 ? 17.812 27.047 19 1 76 143 ALA B N 1
ATOM 7138 C CA . ALA B 1 143 ? 17.438 28.391 18.578 1 76 143 ALA B CA 1
ATOM 7139 C C . ALA B 1 143 ? 15.977 28.453 18.172 1 76 143 ALA B C 1
ATOM 7141 O O . ALA B 1 143 ? 15.422 27.484 17.656 1 76 143 ALA B O 1
ATOM 7142 N N . TYR B 1 144 ? 15.367 29.609 18.578 1 88 144 TYR B N 1
ATOM 7143 C CA . TYR B 1 144 ? 14.016 29.922 18.141 1 88 144 TYR B CA 1
ATOM 7144 C C . TYR B 1 144 ? 14.023 30.422 16.703 1 88 144 TYR B C 1
ATOM 7146 O O . TYR B 1 144 ? 12.969 30.688 16.125 1 88 144 TYR B O 1
ATOM 7154 N N . TYR B 1 145 ? 15.188 30.344 16.047 1 78.31 145 TYR B N 1
ATOM 7155 C CA . TYR B 1 145 ? 15.359 30.938 14.727 1 78.31 145 TYR B CA 1
ATOM 7156 C C . TYR B 1 145 ? 15.625 29.875 13.664 1 78.31 145 TYR B C 1
ATOM 7158 O O . TYR B 1 145 ? 16.391 28.938 13.891 1 78.31 145 TYR B O 1
ATOM 7166 N N . ALA B 1 146 ? 14.844 29.969 12.586 1 76.31 146 ALA B N 1
ATOM 7167 C CA . ALA B 1 146 ? 15.094 29.141 11.406 1 76.31 146 ALA B CA 1
ATOM 7168 C C . ALA B 1 146 ? 15.383 30 10.18 1 76.31 146 ALA B C 1
ATOM 7170 O O . ALA B 1 146 ? 14.477 30.609 9.617 1 76.31 146 ALA B O 1
ATOM 7171 N N . PRO B 1 147 ? 16.531 30 9.641 1 75.31 147 PRO B N 1
ATOM 7172 C CA . PRO B 1 147 ? 16.891 30.922 8.562 1 75.31 147 PRO B CA 1
ATOM 7173 C C . PRO B 1 147 ? 16.469 30.406 7.188 1 75.31 147 PRO B C 1
ATOM 7175 O O . PRO B 1 147 ? 16.438 31.172 6.219 1 75.31 147 PRO B O 1
ATOM 7178 N N . SER B 1 148 ? 16.172 29.125 7.098 1 78.44 148 SER B N 1
ATOM 7179 C CA . SER B 1 148 ? 15.852 28.562 5.789 1 78.44 148 SER B CA 1
ATOM 7180 C C . SER B 1 148 ? 14.727 27.531 5.887 1 78.44 148 SER B C 1
ATOM 7182 O O . SER B 1 148 ? 14.367 27.109 6.984 1 78.44 148 SER B O 1
ATOM 7184 N N . SER B 1 149 ? 14.117 27.328 4.742 1 81.5 149 SER B N 1
ATOM 7185 C CA . SER B 1 149 ? 13.07 26.312 4.609 1 81.5 149 SER B CA 1
ATOM 7186 C C . SER B 1 149 ? 13.031 25.75 3.191 1 81.5 149 SER B C 1
ATOM 7188 O O . SER B 1 149 ? 13.344 26.453 2.229 1 81.5 149 SER B O 1
ATOM 7190 N N . ALA B 1 150 ? 12.703 24.531 3.166 1 82.31 150 ALA B N 1
ATOM 7191 C CA . ALA B 1 150 ? 12.516 23.922 1.854 1 82.31 150 ALA B CA 1
ATOM 7192 C C . ALA B 1 150 ? 11.055 23.953 1.434 1 82.31 150 ALA B C 1
ATOM 7194 O O . ALA B 1 150 ? 10.727 23.703 0.269 1 82.31 150 ALA B O 1
ATOM 7195 N N . SER B 1 151 ? 10.172 24.234 2.285 1 83.81 151 SER B N 1
ATOM 7196 C CA . SER B 1 151 ? 8.75 24.109 2.02 1 83.81 151 SER B CA 1
ATOM 7197 C C . SER B 1 151 ? 8.273 25.141 1.006 1 83.81 151 SER B C 1
ATOM 7199 O O . SER B 1 151 ? 7.277 24.938 0.315 1 83.81 151 SER B O 1
ATOM 7201 N N . GLY B 1 152 ? 9 26.234 0.97 1 82.62 152 GLY B N 1
ATOM 7202 C CA . GLY B 1 152 ? 8.555 27.281 0.074 1 82.62 152 GLY B CA 1
ATOM 7203 C C . GLY B 1 152 ? 9.008 27.078 -1.36 1 82.62 152 GLY B C 1
ATOM 7204 O O . GLY B 1 152 ? 8.375 27.594 -2.293 1 82.62 152 GLY B O 1
ATOM 7205 N N . THR B 1 153 ? 10.109 26.344 -1.459 1 83.56 153 THR B N 1
ATOM 7206 C CA . THR B 1 153 ? 10.656 26.266 -2.807 1 83.56 153 THR B CA 1
ATOM 7207 C C . THR B 1 153 ? 11.031 24.828 -3.164 1 83.56 153 THR B C 1
ATOM 7209 O O . THR B 1 153 ? 11.414 24.547 -4.301 1 83.56 153 THR B O 1
ATOM 7212 N N . LYS B 1 154 ? 10.914 23.875 -2.295 1 89.25 154 LYS B N 1
ATOM 7213 C CA . LYS B 1 154 ? 11.367 22.484 -2.414 1 89.25 154 LYS B CA 1
ATOM 7214 C C . LYS B 1 154 ? 12.875 22.422 -2.635 1 89.25 154 LYS B C 1
ATOM 7216 O O . LYS B 1 154 ? 13.43 21.344 -2.885 1 89.25 154 LYS B O 1
ATOM 7221 N N . THR B 1 155 ? 13.469 23.625 -2.635 1 85.06 155 THR B N 1
ATOM 7222 C CA . THR B 1 155 ? 14.914 23.781 -2.549 1 85.06 155 THR B CA 1
ATOM 7223 C C . THR B 1 155 ? 15.305 24.516 -1.27 1 85.06 155 THR B C 1
ATOM 7225 O O . THR B 1 155 ? 14.531 25.328 -0.76 1 85.06 155 THR B O 1
ATOM 7228 N N . GLU B 1 156 ? 16.312 24.078 -0.681 1 77.81 156 GLU B N 1
ATOM 7229 C CA . GLU B 1 156 ? 16.703 24.859 0.489 1 77.81 156 GLU B CA 1
ATOM 7230 C C . GLU B 1 156 ? 17.016 26.312 0.109 1 77.81 156 GLU B C 1
ATOM 7232 O O . GLU B 1 156 ? 17.922 26.578 -0.686 1 77.81 156 GLU B O 1
ATOM 7237 N N . ALA B 1 157 ? 16.141 27.188 0.557 1 82.75 157 ALA B N 1
ATOM 7238 C CA . ALA B 1 157 ? 16.297 28.609 0.285 1 82.75 157 ALA B CA 1
ATOM 7239 C C . ALA B 1 157 ? 16.234 29.422 1.575 1 82.75 157 ALA B C 1
ATOM 7241 O O . ALA B 1 157 ? 15.477 29.094 2.492 1 82.75 157 ALA B O 1
ATOM 7242 N N . ALA B 1 158 ? 17 30.438 1.499 1 88.69 158 ALA B N 1
ATOM 7243 C CA . ALA B 1 158 ? 16.859 31.391 2.592 1 88.69 158 ALA B CA 1
ATOM 7244 C C . ALA B 1 158 ? 15.461 32.031 2.584 1 88.69 158 ALA B C 1
ATOM 7246 O O . ALA B 1 158 ? 14.938 32.375 1.522 1 88.69 158 ALA B O 1
ATOM 7247 N N . LEU B 1 159 ? 14.891 32.156 3.723 1 90.62 159 LEU B N 1
ATOM 7248 C CA . LEU B 1 159 ? 13.531 32.656 3.818 1 90.62 159 LEU B CA 1
ATOM 7249 C C . LEU B 1 159 ? 13.445 34.062 3.238 1 90.62 159 LEU B C 1
ATOM 7251 O O . LEU B 1 159 ? 12.422 34.438 2.66 1 90.62 159 LEU B O 1
ATOM 7255 N N . ARG B 1 160 ? 14.453 34.875 3.398 1 93.25 160 ARG B N 1
ATOM 7256 C CA . ARG B 1 160 ? 14.438 36.25 2.898 1 93.25 160 ARG B CA 1
ATOM 7257 C C . ARG B 1 160 ? 14.344 36.281 1.377 1 93.25 160 ARG B C 1
ATOM 7259 O O . ARG B 1 160 ? 13.984 37.312 0.791 1 93.25 160 ARG B O 1
ATOM 7266 N N . ASP B 1 161 ? 14.625 35.156 0.728 1 93.56 161 ASP B N 1
ATOM 7267 C CA . ASP B 1 161 ? 14.625 35.125 -0.731 1 93.56 161 ASP B CA 1
ATOM 7268 C C . ASP B 1 161 ? 13.273 34.656 -1.259 1 93.56 161 ASP B C 1
ATOM 7270 O O . ASP B 1 161 ? 13.031 34.625 -2.469 1 93.56 161 ASP B O 1
ATOM 7274 N N . VAL B 1 162 ? 12.461 34.25 -0.424 1 94.94 162 VAL B N 1
ATOM 7275 C CA . VAL B 1 162 ? 11.188 33.656 -0.834 1 94.94 162 VAL B CA 1
ATOM 7276 C C . VAL B 1 162 ? 10.078 34.719 -0.696 1 94.94 162 VAL B C 1
ATOM 7278 O O . VAL B 1 162 ? 9.773 35.156 0.411 1 94.94 162 VAL B O 1
ATOM 7281 N N . PRO B 1 163 ? 9.461 35.125 -1.741 1 97.19 163 PRO B N 1
ATOM 7282 C CA . PRO B 1 163 ? 8.383 36.094 -1.666 1 97.19 163 PRO B CA 1
ATOM 7283 C C . PRO B 1 163 ? 7.055 35.5 -1.225 1 97.19 163 PRO B C 1
ATOM 7285 O O . PRO B 1 163 ? 6.074 35.531 -1.971 1 97.19 163 PRO B O 1
ATOM 7288 N N . GLN B 1 164 ? 6.969 34.969 -0.077 1 95.81 164 GLN B N 1
ATOM 7289 C CA . GLN B 1 164 ? 5.824 34.344 0.555 1 95.81 164 GLN B CA 1
ATOM 7290 C C . GLN B 1 164 ? 6.023 34.219 2.062 1 95.81 164 GLN B C 1
ATOM 7292 O O . GLN B 1 164 ? 7.141 33.969 2.531 1 95.81 164 GLN B O 1
ATOM 7297 N N . THR B 1 165 ? 4.977 34.344 2.76 1 96.56 165 THR B N 1
ATOM 7298 C CA . THR B 1 165 ? 5.062 34.188 4.207 1 96.56 165 THR B CA 1
ATOM 7299 C C . THR B 1 165 ? 5.191 32.719 4.586 1 96.56 165 THR B C 1
ATOM 7301 O O . THR B 1 165 ? 4.34 31.906 4.223 1 96.56 165 THR B O 1
ATOM 7304 N N . ILE B 1 166 ? 6.215 32.375 5.285 1 95.5 166 ILE B N 1
ATOM 7305 C CA . ILE B 1 166 ? 6.445 31.062 5.848 1 95.5 166 ILE B CA 1
ATOM 7306 C C . ILE B 1 166 ? 6.82 31.188 7.324 1 95.5 166 ILE B C 1
ATOM 7308 O O . ILE B 1 166 ? 7.801 31.859 7.668 1 95.5 166 ILE B O 1
ATOM 7312 N N . ASP B 1 167 ? 6.039 30.547 8.148 1 95.88 167 ASP B N 1
ATOM 7313 C CA . ASP B 1 167 ? 6.34 30.531 9.578 1 95.88 167 ASP B CA 1
ATOM 7314 C C . ASP B 1 167 ? 6.898 29.172 10 1 95.88 167 ASP B C 1
ATOM 7316 O O . ASP B 1 167 ? 6.434 28.141 9.539 1 95.88 167 ASP B O 1
ATOM 7320 N N . VAL B 1 168 ? 7.883 29.203 10.836 1 94.88 168 VAL B N 1
ATOM 7321 C CA . VAL B 1 168 ? 8.516 27.969 11.328 1 94.88 168 VAL B CA 1
ATOM 7322 C C . VAL B 1 168 ? 8.43 27.922 12.852 1 94.88 168 VAL B C 1
ATOM 7324 O O . VAL B 1 168 ? 8.734 28.906 13.523 1 94.88 168 VAL B O 1
ATOM 7327 N N . VAL B 1 169 ? 7.977 26.844 13.383 1 96.88 169 VAL B N 1
ATOM 7328 C CA . VAL B 1 169 ? 8.062 26.562 14.812 1 96.88 169 VAL B CA 1
ATOM 7329 C C . VAL B 1 169 ? 9.172 25.547 15.078 1 96.88 169 VAL B C 1
ATOM 7331 O O . VAL B 1 169 ? 8.977 24.344 14.891 1 96.88 169 VAL B O 1
ATOM 7334 N N . PRO B 1 170 ? 10.219 26.016 15.633 1 95 170 PRO B N 1
ATOM 7335 C CA . PRO B 1 170 ? 11.367 25.141 15.82 1 95 170 PRO B CA 1
ATOM 7336 C C . PRO B 1 170 ? 11.18 24.156 16.969 1 95 170 PRO B C 1
ATOM 7338 O O . PRO B 1 170 ? 10.344 24.375 17.844 1 95 170 PRO B O 1
ATOM 7341 N N . GLN B 1 171 ? 12 23.188 17.016 1 93.75 171 GLN B N 1
ATOM 7342 C CA . GLN B 1 171 ? 11.961 22.141 18.016 1 93.75 171 GLN B CA 1
ATOM 7343 C C . GLN B 1 171 ? 12.086 22.703 19.422 1 93.75 171 GLN B C 1
ATOM 7345 O O . GLN B 1 171 ? 11.43 22.234 20.344 1 93.75 171 GLN B O 1
ATOM 7350 N N . GLN B 1 172 ? 12.938 23.688 19.594 1 94 172 GLN B N 1
ATOM 7351 C CA . GLN B 1 172 ? 13.188 24.219 20.922 1 94 172 GLN B CA 1
ATOM 7352 C C . GLN B 1 172 ? 11.938 24.891 21.484 1 94 172 GLN B C 1
ATOM 7354 O O . GLN B 1 172 ? 11.688 24.828 22.688 1 94 172 GLN B O 1
ATOM 7359 N N . VAL B 1 173 ? 11.203 25.578 20.641 1 96.38 173 VAL B N 1
ATOM 7360 C CA . VAL B 1 173 ? 9.953 26.188 21.094 1 96.38 173 VAL B CA 1
ATOM 7361 C C . VAL B 1 173 ? 8.984 25.094 21.547 1 96.38 173 VAL B C 1
ATOM 7363 O O . VAL B 1 173 ? 8.336 25.219 22.578 1 96.38 173 VAL B O 1
ATOM 7366 N N . ILE B 1 174 ? 8.93 24.047 20.812 1 96.31 174 ILE B N 1
ATOM 7367 C CA . ILE B 1 174 ? 8.055 22.922 21.125 1 96.31 174 ILE B CA 1
ATOM 7368 C C . ILE B 1 174 ? 8.438 22.328 22.469 1 96.31 174 ILE B C 1
ATOM 7370 O O . ILE B 1 174 ? 7.562 22.047 23.312 1 96.31 174 ILE B O 1
ATOM 7374 N N . ARG B 1 175 ? 9.703 22.188 22.719 1 94.88 175 ARG B N 1
ATOM 7375 C CA . ARG B 1 175 ? 10.195 21.609 23.969 1 94.88 175 ARG B CA 1
ATOM 7376 C C . ARG B 1 175 ? 9.953 22.547 25.141 1 94.88 175 ARG B C 1
ATOM 7378 O O . ARG B 1 175 ? 9.492 22.109 26.203 1 94.88 175 ARG B O 1
ATOM 7385 N N . ASP B 1 176 ? 10.305 23.812 24.953 1 96.75 176 ASP B N 1
ATOM 7386 C CA . ASP B 1 176 ? 10.172 24.781 26.047 1 96.75 176 ASP B CA 1
ATOM 7387 C C . ASP B 1 176 ? 8.711 24.922 26.469 1 96.75 176 ASP B C 1
ATOM 7389 O O . ASP B 1 176 ? 8.422 25.109 27.656 1 96.75 176 ASP B O 1
ATOM 7393 N N . GLN B 1 177 ? 7.875 24.812 25.531 1 97.25 177 GLN B N 1
ATOM 7394 C CA . GLN B 1 177 ? 6.461 24.984 25.844 1 97.25 177 GLN B CA 1
ATOM 7395 C C . GLN B 1 177 ? 5.832 23.656 26.266 1 97.25 177 GLN B C 1
ATOM 7397 O O . GLN B 1 177 ? 4.66 23.609 26.641 1 97.25 177 GLN B O 1
ATOM 7402 N N . GLY B 1 178 ? 6.57 22.609 26.172 1 95.62 178 GLY B N 1
ATOM 7403 C CA . GLY B 1 178 ? 6.031 21.312 26.516 1 95.62 178 GLY B CA 1
ATOM 7404 C C . GLY B 1 178 ? 4.914 20.859 25.594 1 95.62 178 GLY B C 1
ATOM 7405 O O . GLY B 1 178 ? 3.961 20.203 26.031 1 95.62 178 GLY B O 1
ATOM 7406 N N . ALA B 1 179 ? 4.984 21.25 24.344 1 95.06 179 ALA B N 1
ATOM 7407 C CA . ALA B 1 179 ? 3.939 20.906 23.375 1 95.06 179 ALA B CA 1
ATOM 7408 C C . ALA B 1 179 ? 4.016 19.438 22.969 1 95.06 179 ALA B C 1
ATOM 7410 O O . ALA B 1 179 ? 5.105 18.906 22.75 1 95.06 179 ALA B O 1
ATOM 7411 N N . THR B 1 180 ? 2.811 18.766 22.844 1 91.88 180 THR B N 1
ATOM 7412 C CA . THR B 1 180 ? 2.771 17.375 22.438 1 91.88 180 THR B CA 1
ATOM 7413 C C . THR B 1 180 ? 1.763 17.172 21.297 1 91.88 180 THR B C 1
ATOM 7415 O O . THR B 1 180 ? 1.469 16.031 20.922 1 91.88 180 THR B O 1
ATOM 7418 N N . SER B 1 181 ? 1.173 18.297 20.812 1 94.12 181 SER B N 1
ATOM 7419 C CA . SER B 1 181 ? 0.197 18.203 19.734 1 94.12 181 SER B CA 1
ATOM 7420 C C . SER B 1 181 ? 0.441 19.297 18.688 1 94.12 181 SER B C 1
ATOM 7422 O O . SER B 1 181 ? 1.111 20.281 18.969 1 94.12 181 SER B O 1
ATOM 7424 N N . ILE B 1 182 ? -0.13 19.094 17.578 1 95.44 182 ILE B N 1
ATOM 7425 C CA . ILE B 1 182 ? -0.055 20.078 16.516 1 95.44 182 ILE B CA 1
ATOM 7426 C C . ILE B 1 182 ? -0.795 21.344 16.922 1 95.44 182 ILE B C 1
ATOM 7428 O O . ILE B 1 182 ? -0.357 22.453 16.625 1 95.44 182 ILE B O 1
ATOM 7432 N N . GLN B 1 183 ? -1.84 21.188 17.594 1 93.5 183 GLN B N 1
ATOM 7433 C CA . GLN B 1 183 ? -2.596 22.328 18.078 1 93.5 183 GLN B CA 1
ATOM 7434 C C . GLN B 1 183 ? -1.745 23.203 19 1 93.5 183 GLN B C 1
ATOM 7436 O O . GLN B 1 183 ? -1.722 24.422 18.859 1 93.5 183 GLN B O 1
ATOM 7441 N N . ASP B 1 184 ? -1.039 22.562 19.891 1 93 184 ASP B N 1
ATOM 7442 C CA . ASP B 1 184 ? -0.176 23.281 20.812 1 93 184 ASP B CA 1
ATOM 7443 C C . ASP B 1 184 ? 0.941 24.016 20.078 1 93 184 ASP B C 1
ATOM 7445 O O . ASP B 1 184 ? 1.405 25.062 20.516 1 93 184 ASP B O 1
ATOM 7449 N N . THR B 1 185 ? 1.287 23.453 19.031 1 96.19 185 THR B N 1
ATOM 7450 C CA . THR B 1 185 ? 2.373 24.031 18.234 1 96.19 185 THR B CA 1
ATOM 7451 C C . THR B 1 185 ? 1.871 25.203 17.406 1 96.19 185 THR B C 1
ATOM 7453 O O . THR B 1 185 ? 2.498 26.266 17.375 1 96.19 185 THR B O 1
ATOM 7456 N N . LEU B 1 186 ? 0.75 25.094 16.859 1 96.94 186 LEU B N 1
ATOM 7457 C CA . LEU B 1 186 ? 0.291 26.031 15.844 1 96.94 186 LEU B CA 1
ATOM 7458 C C . LEU B 1 186 ? -0.371 27.25 16.484 1 96.94 186 LEU B C 1
ATOM 7460 O O . LEU B 1 186 ? -0.602 28.25 15.812 1 96.94 186 LEU B O 1
ATOM 7464 N N . ARG B 1 187 ? -0.577 27.203 17.734 1 95 187 ARG B N 1
ATOM 7465 C CA . ARG B 1 187 ? -1.078 28.406 18.406 1 95 187 ARG B CA 1
ATOM 7466 C C . ARG B 1 187 ? -0.053 29.531 18.359 1 95 187 ARG B C 1
ATOM 7468 O O . ARG B 1 187 ? -0.396 30.703 18.562 1 95 187 ARG B O 1
ATOM 7475 N N . ASN B 1 188 ? 1.177 29.188 18.062 1 95.56 188 ASN B N 1
ATOM 7476 C CA . ASN B 1 188 ? 2.26 30.156 17.969 1 95.56 188 ASN B CA 1
ATOM 7477 C C . ASN B 1 188 ? 2.238 30.891 16.625 1 95.56 188 ASN B C 1
ATOM 7479 O O . ASN B 1 188 ? 2.994 31.844 16.422 1 95.56 188 ASN B O 1
ATOM 7483 N N . VAL B 1 189 ? 1.382 30.484 15.75 1 97.62 189 VAL B N 1
ATOM 7484 C CA . VAL B 1 189 ? 1.482 30.953 14.375 1 97.62 189 VAL B CA 1
ATOM 7485 C C . VAL B 1 189 ? 0.359 31.938 14.078 1 97.62 189 VAL B C 1
ATOM 7487 O O . VAL B 1 189 ? -0.814 31.656 14.328 1 97.62 189 VAL B O 1
ATOM 7490 N N . ALA B 1 190 ? 0.697 33.062 13.5 1 97.81 190 ALA B N 1
ATOM 7491 C CA . ALA B 1 190 ? -0.284 34.094 13.141 1 97.81 190 ALA B CA 1
ATOM 7492 C C . ALA B 1 190 ? -1.261 33.562 12.094 1 97.81 190 ALA B C 1
ATOM 7494 O O . ALA B 1 190 ? -0.862 32.875 11.156 1 97.81 190 ALA B O 1
ATOM 7495 N N . GLY B 1 191 ? -2.496 33.906 12.281 1 97.44 191 GLY B N 1
ATOM 7496 C CA . GLY B 1 191 ? -3.494 33.656 11.25 1 97.44 191 GLY B CA 1
ATOM 7497 C C . GLY B 1 191 ? -4.008 32.219 11.258 1 97.44 191 GLY B C 1
ATOM 7498 O O . GLY B 1 191 ? -4.734 31.812 10.344 1 97.44 191 GLY B O 1
ATOM 7499 N N . VAL B 1 192 ? -3.613 31.453 12.211 1 96.75 192 VAL B N 1
ATOM 7500 C CA . VAL B 1 192 ? -4.07 30.078 12.312 1 96.75 192 VAL B CA 1
ATOM 7501 C C . VAL B 1 192 ? -5.188 29.969 13.344 1 96.75 192 VAL B C 1
ATOM 7503 O O . VAL B 1 192 ? -5.055 30.469 14.469 1 96.75 192 VAL B O 1
ATOM 7506 N N . GLY B 1 193 ? -6.328 29.438 12.891 1 95.44 193 GLY B N 1
ATOM 7507 C CA . GLY B 1 193 ? -7.422 29.094 13.789 1 95.44 193 GLY B CA 1
ATOM 7508 C C . GLY B 1 193 ? -7.508 27.609 14.078 1 95.44 193 GLY B C 1
ATOM 7509 O O . GLY B 1 193 ? -7.238 26.781 13.203 1 95.44 193 GLY B O 1
ATOM 7510 N N . LEU B 1 194 ? -7.953 27.234 15.258 1 94.88 194 LEU B N 1
ATOM 7511 C CA . LEU B 1 194 ? -8.008 25.844 15.672 1 94.88 194 LEU B CA 1
ATOM 7512 C C . LEU B 1 194 ? -9.398 25.266 15.438 1 94.88 194 LEU B C 1
ATOM 7514 O O . LEU B 1 194 ? -10.398 25.984 15.516 1 94.88 194 LEU B O 1
ATOM 7518 N N . SER B 1 195 ? -9.445 24.031 15.117 1 95.06 195 SER B N 1
ATOM 7519 C CA . SER B 1 195 ? -10.672 23.25 14.992 1 95.06 195 SER B CA 1
ATOM 7520 C C . SER B 1 195 ? -10.602 21.969 15.812 1 95.06 195 SER B C 1
ATOM 7522 O O . SER B 1 195 ? -9.516 21.391 16 1 95.06 195 SER B O 1
ATOM 7524 N N . THR B 1 196 ? -11.758 21.562 16.25 1 92.25 196 THR B N 1
ATOM 7525 C CA . THR B 1 196 ? -11.781 20.359 17.078 1 92.25 196 THR B CA 1
ATOM 7526 C C . THR B 1 196 ? -11.547 19.125 16.234 1 92.25 196 THR B C 1
ATOM 7528 O O . THR B 1 196 ? -11.195 18.062 16.75 1 92.25 196 THR B O 1
ATOM 7531 N N . GLY B 1 197 ? -11.75 19.172 14.898 1 91.19 197 GLY B N 1
ATOM 7532 C CA . GLY B 1 197 ? -11.453 18.094 13.984 1 91.19 197 GLY B CA 1
ATOM 7533 C C . GLY B 1 197 ? -12.211 16.812 14.297 1 91.19 197 GLY B C 1
ATOM 7534 O O . GLY B 1 197 ? -11.633 15.734 14.32 1 91.19 197 GLY B O 1
ATOM 7535 N N . ASP B 1 198 ? -13.438 16.938 14.742 1 91.5 198 ASP B N 1
ATOM 7536 C CA . ASP B 1 198 ? -14.32 15.828 15.094 1 91.5 198 ASP B CA 1
ATOM 7537 C C . ASP B 1 198 ? -13.773 15.055 16.297 1 91.5 198 ASP B C 1
ATOM 7539 O O . ASP B 1 198 ? -14.133 13.891 16.5 1 91.5 198 ASP B O 1
ATOM 7543 N N . GLY B 1 199 ? -12.859 15.641 16.969 1 92.06 199 GLY B N 1
ATOM 7544 C CA . GLY B 1 199 ? -12.25 14.961 18.094 1 92.06 199 GLY B CA 1
ATOM 7545 C C . GLY B 1 199 ? -11.312 13.836 17.688 1 92.06 199 GLY B C 1
ATOM 7546 O O . GLY B 1 199 ? -10.945 13 18.516 1 92.06 199 GLY B O 1
ATOM 7547 N N . GLN B 1 200 ? -10.977 13.766 16.453 1 93.44 200 GLN B N 1
ATOM 7548 C CA . GLN B 1 200 ? -10.18 12.609 16.062 1 93.44 200 GLN B CA 1
ATOM 7549 C C . GLN B 1 200 ? -9.086 13.008 15.07 1 93.44 200 GLN B C 1
ATOM 7551 O O . GLN B 1 200 ? -8.344 12.156 14.586 1 93.44 200 GLN B O 1
ATOM 7556 N N . ARG B 1 201 ? -8.953 14.266 14.734 1 96.31 201 ARG B N 1
ATOM 7557 C CA . ARG B 1 201 ? -7.949 14.672 13.758 1 96.31 201 ARG B CA 1
ATOM 7558 C C . ARG B 1 201 ? -7.422 16.078 14.062 1 96.31 201 ARG B C 1
ATOM 7560 O O . ARG B 1 201 ? -8.117 16.891 14.68 1 96.31 201 ARG B O 1
ATOM 7567 N N . ASP B 1 202 ? -6.223 16.297 13.539 1 95.5 202 ASP B N 1
ATOM 7568 C CA . ASP B 1 202 ? -5.73 17.672 13.484 1 95.5 202 ASP B CA 1
ATOM 7569 C C . ASP B 1 202 ? -6.441 18.469 12.398 1 95.5 202 ASP B C 1
ATOM 7571 O O . ASP B 1 202 ? -6.57 18 11.266 1 95.5 202 ASP B O 1
ATOM 7575 N N . GLN B 1 203 ? -6.867 19.594 12.805 1 95.12 203 GLN B N 1
ATOM 7576 C CA . GLN B 1 203 ? -7.512 20.5 11.852 1 95.12 203 GLN B CA 1
ATOM 7577 C C . GLN B 1 203 ? -7.344 21.953 12.266 1 95.12 203 GLN B C 1
ATOM 7579 O O . GLN B 1 203 ? -7.445 22.281 13.453 1 95.12 203 GLN B O 1
ATOM 7584 N N . VAL B 1 204 ? -6.945 22.75 11.289 1 95.06 204 VAL B N 1
ATOM 7585 C CA . VAL B 1 204 ? -6.824 24.172 11.531 1 95.06 204 VAL B CA 1
ATOM 7586 C C . VAL B 1 204 ? -7.406 24.953 10.352 1 95.06 204 VAL B C 1
ATOM 7588 O O . VAL B 1 204 ? -7.707 24.375 9.305 1 95.06 204 VAL B O 1
ATOM 7591 N N . SER B 1 205 ? -7.645 26.172 10.594 1 96.06 205 SER B N 1
ATOM 7592 C CA . SER B 1 205 ? -7.867 27.141 9.531 1 96.06 205 SER B CA 1
ATOM 7593 C C . SER B 1 205 ? -6.676 28.078 9.383 1 96.06 205 SER B C 1
ATOM 7595 O O . SER B 1 205 ? -6.059 28.469 10.375 1 96.06 205 SER B O 1
ATOM 7597 N N . ILE B 1 206 ? -6.34 28.344 8.234 1 98 206 ILE B N 1
ATOM 7598 C CA . ILE B 1 206 ? -5.289 29.312 7.926 1 98 206 ILE B CA 1
ATOM 7599 C C . ILE B 1 206 ? -5.867 30.453 7.102 1 98 206 ILE B C 1
ATOM 7601 O O . ILE B 1 206 ? -6.43 30.234 6.023 1 98 206 ILE B O 1
ATOM 7605 N N . ARG B 1 207 ? -5.75 31.641 7.633 1 98.12 207 ARG B N 1
ATOM 7606 C CA . ARG B 1 207 ? -6.285 32.844 7.004 1 98.12 207 ARG B CA 1
ATOM 7607 C C . ARG B 1 207 ? -7.773 32.688 6.715 1 98.12 207 ARG B C 1
ATOM 7609 O O . ARG B 1 207 ? -8.258 33.156 5.668 1 98.12 207 ARG B O 1
ATOM 7616 N N . GLY B 1 208 ? -8.445 31.953 7.512 1 97 208 GLY B N 1
ATOM 7617 C CA . GLY B 1 208 ? -9.891 31.844 7.453 1 97 208 GLY B CA 1
ATOM 7618 C C . GLY B 1 208 ? -10.375 30.688 6.602 1 97 208 GLY B C 1
ATOM 7619 O O . GLY B 1 208 ? -11.586 30.5 6.438 1 97 208 GLY B O 1
ATOM 7620 N N . PHE B 1 209 ? -9.5 29.922 6.086 1 96.19 209 PHE B N 1
ATOM 7621 C CA . PHE B 1 209 ? -9.859 28.781 5.246 1 96.19 209 PHE B CA 1
ATOM 7622 C C . PHE B 1 209 ? -9.438 27.469 5.898 1 96.19 209 PHE B C 1
ATOM 7624 O O . PHE B 1 209 ? -8.328 27.375 6.434 1 96.19 209 PHE B O 1
ATOM 7631 N N . THR B 1 210 ? -10.289 26.469 5.859 1 92.94 210 THR B N 1
ATOM 7632 C CA . THR B 1 210 ? -10.008 25.188 6.473 1 92.94 210 THR B CA 1
ATOM 7633 C C . THR B 1 210 ? -8.852 24.484 5.766 1 92.94 210 THR B C 1
ATOM 7635 O O . THR B 1 210 ? -8.727 24.562 4.539 1 92.94 210 THR B O 1
ATOM 7638 N N . SER B 1 211 ? -8.031 23.859 6.516 1 91.88 211 SER B N 1
ATOM 7639 C CA . SER B 1 211 ? -6.883 23.141 5.992 1 91.88 211 SER B CA 1
ATOM 7640 C C . SER B 1 211 ? -6.945 21.656 6.367 1 91.88 211 SER B C 1
ATOM 7642 O O . SER B 1 211 ? -5.926 21.062 6.707 1 91.88 211 SER B O 1
ATOM 7644 N N . ILE B 1 212 ? -8.055 21.062 6.355 1 90.88 212 ILE B N 1
ATOM 7645 C CA . ILE B 1 212 ? -8.266 19.688 6.781 1 90.88 212 ILE B CA 1
ATOM 7646 C C . ILE B 1 212 ? -7.359 18.75 5.98 1 90.88 212 ILE B C 1
ATOM 7648 O O . ILE B 1 212 ? -6.746 17.828 6.539 1 90.88 212 ILE B O 1
ATOM 7652 N N . GLY B 1 213 ? -7.238 18.984 4.691 1 92.75 213 GLY B N 1
ATOM 7653 C CA . GLY B 1 213 ? -6.469 18.125 3.816 1 92.75 213 GLY B CA 1
ATOM 7654 C C . GLY B 1 213 ? -5.086 18.656 3.502 1 92.75 213 GLY B C 1
ATOM 7655 O O . GLY B 1 213 ? -4.352 18.078 2.705 1 92.75 213 GLY B O 1
ATOM 7656 N N . ASP B 1 214 ? -4.68 19.734 4.137 1 96.31 214 ASP B N 1
ATOM 7657 C CA . ASP B 1 214 ? -3.434 20.422 3.781 1 96.31 214 ASP B CA 1
ATOM 7658 C C . ASP B 1 214 ? -2.35 20.156 4.82 1 96.31 214 ASP B C 1
ATOM 7660 O O . ASP B 1 214 ? -1.687 21.078 5.285 1 96.31 214 ASP B O 1
ATOM 7664 N N . GLN B 1 215 ? -2.289 18.906 5.23 1 97 215 GLN B N 1
ATOM 7665 C CA . GLN B 1 215 ? -1.229 18.406 6.105 1 97 215 GLN B CA 1
ATOM 7666 C C . GLN B 1 215 ? -0.156 17.688 5.305 1 97 215 GLN B C 1
ATOM 7668 O O . GLN B 1 215 ? -0.47 16.859 4.438 1 97 215 GLN B O 1
ATOM 7673 N N . PHE B 1 216 ? 1.062 18.016 5.609 1 97.56 216 PHE B N 1
ATOM 7674 C CA . PHE B 1 216 ? 2.172 17.422 4.883 1 97.56 216 PHE B CA 1
ATOM 7675 C C . PHE B 1 216 ? 3.26 16.953 5.848 1 97.56 216 PHE B C 1
ATOM 7677 O O . PHE B 1 216 ? 3.316 17.406 6.992 1 97.56 216 PHE B O 1
ATOM 7684 N N . VAL B 1 217 ? 4.066 16.078 5.406 1 97.88 217 VAL B N 1
ATOM 7685 C CA . VAL B 1 217 ? 5.262 15.633 6.113 1 97.88 217 VAL B CA 1
ATOM 7686 C C . VAL B 1 217 ? 6.43 15.508 5.137 1 97.88 217 VAL B C 1
ATOM 7688 O O . VAL B 1 217 ? 6.344 14.773 4.145 1 97.88 217 VAL B O 1
ATOM 7691 N N . ASP B 1 218 ? 7.387 16.219 5.32 1 96.5 218 ASP B N 1
ATOM 7692 C CA . ASP B 1 218 ? 8.57 16.281 4.473 1 96.5 218 ASP B CA 1
ATOM 7693 C C . ASP B 1 218 ? 8.188 16.516 3.012 1 96.5 218 ASP B C 1
ATOM 7695 O O . ASP B 1 218 ? 8.742 15.891 2.109 1 96.5 218 ASP B O 1
ATOM 7699 N N . GLY B 1 219 ? 7.199 17.312 2.848 1 95.69 219 GLY B N 1
ATOM 7700 C CA . GLY B 1 219 ? 6.828 17.734 1.503 1 95.69 219 GLY B CA 1
ATOM 7701 C C . GLY B 1 219 ? 5.844 16.781 0.841 1 95.69 219 GLY B C 1
ATOM 7702 O O . GLY B 1 219 ? 5.383 17.031 -0.275 1 95.69 219 GLY B O 1
ATOM 7703 N N . PHE B 1 220 ? 5.469 15.672 1.491 1 96.75 220 PHE B N 1
ATOM 7704 C CA . PHE B 1 220 ? 4.457 14.758 0.979 1 96.75 220 PHE B CA 1
ATOM 7705 C C . PHE B 1 220 ? 3.111 15.008 1.645 1 96.75 220 PHE B C 1
ATOM 7707 O O . PHE B 1 220 ? 3.047 15.281 2.846 1 96.75 220 PHE B O 1
ATOM 7714 N N . ARG B 1 221 ? 2.096 14.898 0.892 1 96.12 221 ARG B N 1
ATOM 7715 C CA . ARG B 1 221 ? 0.744 15.031 1.427 1 96.12 221 ARG B CA 1
ATOM 7716 C C . ARG B 1 221 ? 0.461 13.961 2.475 1 96.12 221 ARG B C 1
ATOM 7718 O O . ARG B 1 221 ? 0.781 12.789 2.273 1 96.12 221 ARG B O 1
ATOM 7725 N N . ASP B 1 222 ? -0.051 14.359 3.531 1 96.56 222 ASP B N 1
ATOM 7726 C CA . ASP B 1 222 ? -0.524 13.523 4.629 1 96.56 222 ASP B CA 1
ATOM 7727 C C . ASP B 1 222 ? -1.93 13.93 5.066 1 96.56 222 ASP B C 1
ATOM 7729 O O . ASP B 1 222 ? -2.127 14.391 6.195 1 96.56 222 ASP B O 1
ATOM 7733 N N . ASP B 1 223 ? -2.873 13.633 4.211 1 96.31 223 ASP B N 1
ATOM 7734 C CA . ASP B 1 223 ? -4.211 14.172 4.445 1 96.31 223 ASP B CA 1
ATOM 7735 C C . ASP B 1 223 ? -5.109 13.133 5.113 1 96.31 223 ASP B C 1
ATOM 7737 O O . ASP B 1 223 ? -6.336 13.266 5.086 1 96.31 223 ASP B O 1
ATOM 7741 N N . ALA B 1 224 ? -4.508 12.055 5.617 1 96.38 224 ALA B N 1
ATOM 7742 C CA . ALA B 1 224 ? -5.305 11.172 6.469 1 96.38 224 ALA B CA 1
ATOM 7743 C C . ALA B 1 224 ? -5.777 11.906 7.723 1 96.38 224 ALA B C 1
ATOM 7745 O O . ALA B 1 224 ? -5.137 12.859 8.172 1 96.38 224 ALA B O 1
ATOM 7746 N N . LEU B 1 225 ? -6.867 11.484 8.266 1 97.12 225 LEU B N 1
ATOM 7747 C CA . LEU B 1 225 ? -7.555 12.258 9.297 1 97.12 225 LEU B CA 1
ATOM 7748 C C . LEU B 1 225 ? -7.25 11.711 10.688 1 97.12 225 LEU B C 1
ATOM 7750 O O . LEU B 1 225 ? -8.102 11.055 11.297 1 97.12 225 LEU B O 1
ATOM 7754 N N . TYR B 1 226 ? -6.059 12.062 11.18 1 97.31 226 TYR B N 1
ATOM 7755 C CA . TYR B 1 226 ? -5.641 11.57 12.492 1 97.31 226 TYR B CA 1
ATOM 7756 C C . TYR B 1 226 ? -4.898 12.656 13.266 1 97.31 226 TYR B C 1
ATOM 7758 O O . TYR B 1 226 ? -4.609 13.727 12.727 1 97.31 226 TYR B O 1
ATOM 7766 N N . PHE B 1 227 ? -4.699 12.406 14.625 1 97.44 227 PHE B N 1
ATOM 7767 C CA . PHE B 1 227 ? -3.832 13.242 15.445 1 97.44 227 PHE B CA 1
ATOM 7768 C C . PHE B 1 227 ? -2.377 12.812 15.312 1 97.44 227 PHE B C 1
ATOM 7770 O O . PHE B 1 227 ? -2.043 11.648 15.562 1 97.44 227 PHE B O 1
ATOM 7777 N N . ARG B 1 228 ? -1.546 13.781 15.047 1 97.25 228 ARG B N 1
ATOM 7778 C CA . ARG B 1 228 ? -0.137 13.477 14.82 1 97.25 228 ARG B CA 1
ATOM 7779 C C . ARG B 1 228 ? 0.671 13.609 16.109 1 97.25 228 ARG B C 1
ATOM 7781 O O . ARG B 1 228 ? 0.305 14.375 17 1 97.25 228 ARG B O 1
ATOM 7788 N N . ASP B 1 229 ? 1.716 12.789 16.172 1 97.56 229 ASP B N 1
ATOM 7789 C CA . ASP B 1 229 ? 2.658 12.883 17.281 1 97.56 229 ASP B CA 1
ATOM 7790 C C . ASP B 1 229 ? 3.869 13.734 16.906 1 97.56 229 ASP B C 1
ATOM 7792 O O . ASP B 1 229 ? 4.219 13.836 15.727 1 97.56 229 ASP B O 1
ATOM 7796 N N . LEU B 1 230 ? 4.547 14.297 17.906 1 97.38 230 LEU B N 1
ATOM 7797 C CA . LEU B 1 230 ? 5.641 15.219 17.641 1 97.38 230 LEU B CA 1
ATOM 7798 C C . LEU B 1 230 ? 6.988 14.578 17.953 1 97.38 230 LEU B C 1
ATOM 7800 O O . LEU B 1 230 ? 8.039 15.188 17.734 1 97.38 230 LEU B O 1
ATOM 7804 N N . SER B 1 231 ? 7.059 13.375 18.391 1 97.31 231 SER B N 1
ATOM 7805 C CA . SER B 1 231 ? 8.305 12.766 18.859 1 97.31 231 SER B CA 1
ATOM 7806 C C . SER B 1 231 ? 9.328 12.664 17.734 1 97.31 231 SER B C 1
ATOM 7808 O O . SER B 1 231 ? 10.531 12.695 17.984 1 97.31 231 SER B O 1
ATOM 7810 N N . ASN B 1 232 ? 8.859 12.578 16.547 1 97.69 232 ASN B N 1
ATOM 7811 C CA . ASN B 1 232 ? 9.789 12.445 15.43 1 97.69 232 ASN B CA 1
ATOM 7812 C C . ASN B 1 232 ? 9.906 13.742 14.633 1 97.69 232 ASN B C 1
ATOM 7814 O O . ASN B 1 232 ? 10.422 13.75 13.516 1 97.69 232 ASN B O 1
ATOM 7818 N N . ILE B 1 233 ? 9.461 14.82 15.18 1 97.5 233 ILE B N 1
ATOM 7819 C CA . ILE B 1 233 ? 9.367 16.062 14.43 1 97.5 233 ILE B CA 1
ATOM 7820 C C . ILE B 1 233 ? 10.469 17.031 14.875 1 97.5 233 ILE B C 1
ATOM 7822 O O . ILE B 1 233 ? 10.664 17.234 16.078 1 97.5 233 ILE B O 1
ATOM 7826 N N . GLU B 1 234 ? 11.141 17.562 13.914 1 95.81 234 GLU B N 1
ATOM 7827 C CA . GLU B 1 234 ? 12.164 18.578 14.164 1 95.81 234 GLU B CA 1
ATOM 7828 C C . GLU B 1 234 ? 11.562 19.969 14.211 1 95.81 234 GLU B C 1
ATOM 7830 O O . GLU B 1 234 ? 11.992 20.812 15.008 1 95.81 234 GLU B O 1
ATOM 7835 N N . ARG B 1 235 ? 10.648 20.234 13.328 1 95.38 235 ARG B N 1
ATOM 7836 C CA . ARG B 1 235 ? 9.984 21.531 13.281 1 95.38 235 ARG B CA 1
ATOM 7837 C C . ARG B 1 235 ? 8.68 21.453 12.484 1 95.38 235 ARG B C 1
ATOM 7839 O O . ARG B 1 235 ? 8.453 20.5 11.75 1 95.38 235 ARG B O 1
ATOM 7846 N N . VAL B 1 236 ? 7.883 22.422 12.664 1 97.06 236 VAL B N 1
ATOM 7847 C CA . VAL B 1 236 ? 6.637 22.562 11.914 1 97.06 236 VAL B CA 1
ATOM 7848 C C . VAL B 1 236 ? 6.664 23.859 11.117 1 97.06 236 VAL B C 1
ATOM 7850 O O . VAL B 1 236 ? 7.055 24.906 11.641 1 97.06 236 VAL B O 1
ATOM 7853 N N . GLU B 1 237 ? 6.309 23.75 9.867 1 96.56 237 GLU B N 1
ATOM 7854 C CA . GLU B 1 237 ? 6.285 24.922 8.977 1 96.56 237 GLU B CA 1
ATOM 7855 C C . GLU B 1 237 ? 4.879 25.188 8.453 1 96.56 237 GLU B C 1
ATOM 7857 O O . GLU B 1 237 ? 4.137 24.25 8.148 1 96.56 237 GLU B O 1
ATOM 7862 N N . VAL B 1 238 ? 4.559 26.375 8.453 1 97.56 238 VAL B N 1
ATOM 7863 C CA . VAL B 1 238 ? 3.287 26.797 7.871 1 97.56 238 VAL B CA 1
ATOM 7864 C C . VAL B 1 238 ? 3.545 27.703 6.664 1 97.56 238 VAL B C 1
ATOM 7866 O O . VAL B 1 238 ? 4.102 28.781 6.809 1 97.56 238 VAL B O 1
ATOM 7869 N N . VAL B 1 239 ? 3.193 27.25 5.535 1 97.12 239 VAL B N 1
ATOM 7870 C CA . VAL B 1 239 ? 3.24 28.047 4.312 1 97.12 239 VAL B CA 1
ATOM 7871 C C . VAL B 1 239 ? 1.9 28.75 4.105 1 97.12 239 VAL B C 1
ATOM 7873 O O . VAL B 1 239 ? 0.866 28.094 3.959 1 97.12 239 VAL B O 1
ATOM 7876 N N . LYS B 1 240 ? 1.934 30.062 4.047 1 97.06 240 LYS B N 1
ATOM 7877 C CA . LYS B 1 240 ? 0.691 30.828 3.992 1 97.06 240 LYS B CA 1
ATOM 7878 C C . LYS B 1 240 ? 0.272 31.094 2.551 1 97.06 240 LYS B C 1
ATOM 7880 O O . LYS B 1 240 ? 1.114 31.375 1.693 1 97.06 240 LYS B O 1
ATOM 7885 N N . GLY B 1 241 ? -1.031 30.938 2.334 1 96.5 241 GLY B N 1
ATOM 7886 C CA . GLY B 1 241 ? -1.582 31.172 1.01 1 96.5 241 GLY B CA 1
ATOM 7887 C C . GLY B 1 241 ? -1.485 29.969 0.091 1 96.5 241 GLY B C 1
ATOM 7888 O O . GLY B 1 241 ? -0.957 28.938 0.479 1 96.5 241 GLY B O 1
ATOM 7889 N N . PRO B 1 242 ? -1.971 30.141 -1.171 1 97 242 PRO B N 1
ATOM 7890 C CA . PRO B 1 242 ? -1.952 29.047 -2.16 1 97 242 PRO B CA 1
ATOM 7891 C C . PRO B 1 242 ? -0.542 28.547 -2.451 1 97 242 PRO B C 1
ATOM 7893 O O . PRO B 1 242 ? 0.366 29.344 -2.699 1 97 242 PRO B O 1
ATOM 7896 N N . ALA B 1 243 ? -0.44 27.266 -2.375 1 96.25 243 ALA B N 1
ATOM 7897 C CA . ALA B 1 243 ? 0.858 26.641 -2.605 1 96.25 243 ALA B CA 1
ATOM 7898 C C . ALA B 1 243 ? 0.749 25.516 -3.629 1 96.25 243 ALA B C 1
ATOM 7900 O O . ALA B 1 243 ? 1.616 24.641 -3.693 1 96.25 243 ALA B O 1
ATOM 7901 N N . ALA B 1 244 ? -0.215 25.5 -4.453 1 96.19 244 ALA B N 1
ATOM 7902 C CA . ALA B 1 244 ? -0.468 24.422 -5.414 1 96.19 244 ALA B CA 1
ATOM 7903 C C . ALA B 1 244 ? 0.677 24.297 -6.414 1 96.19 244 ALA B C 1
ATOM 7905 O O . ALA B 1 244 ? 0.889 23.234 -7 1 96.19 244 ALA B O 1
ATOM 7906 N N . VAL B 1 245 ? 1.42 25.328 -6.605 1 96 245 VAL B N 1
ATOM 7907 C CA . VAL B 1 245 ? 2.506 25.328 -7.578 1 96 245 VAL B CA 1
ATOM 7908 C C . VAL B 1 245 ? 3.475 24.188 -7.266 1 96 245 VAL B C 1
ATOM 7910 O O . VAL B 1 245 ? 4.094 23.625 -8.172 1 96 245 VAL B O 1
ATOM 7913 N N . LEU B 1 246 ? 3.586 23.906 -5.988 1 95.44 246 LEU B N 1
ATOM 7914 C CA . LEU B 1 246 ? 4.527 22.859 -5.602 1 95.44 246 LEU B CA 1
ATOM 7915 C C . LEU B 1 246 ? 3.791 21.656 -5.023 1 95.44 246 LEU B C 1
ATOM 7917 O O . LEU B 1 246 ? 4.332 20.547 -4.984 1 95.44 246 LEU B O 1
ATOM 7921 N N . TYR B 1 247 ? 2.598 21.875 -4.5 1 96.56 247 TYR B N 1
ATOM 7922 C CA . TYR B 1 247 ? 2.016 20.844 -3.652 1 96.56 247 TYR B CA 1
ATOM 7923 C C . TYR B 1 247 ? 0.701 20.344 -4.234 1 96.56 247 TYR B C 1
ATOM 7925 O O . TYR B 1 247 ? 0.096 19.406 -3.699 1 96.56 247 TYR B O 1
ATOM 7933 N N . GLY B 1 248 ? 0.227 20.953 -5.281 1 95.75 248 GLY B N 1
ATOM 7934 C CA . GLY B 1 248 ? -1.003 20.5 -5.91 1 95.75 248 GLY B CA 1
ATOM 7935 C C . GLY B 1 248 ? -2.252 21.016 -5.211 1 95.75 248 GLY B C 1
ATOM 7936 O O . GLY B 1 248 ? -2.225 22.047 -4.555 1 95.75 248 GLY B O 1
ATOM 7937 N N . ARG B 1 249 ? -3.328 20.297 -5.312 1 95.25 249 ARG B N 1
ATOM 7938 C CA . ARG B 1 249 ? -4.652 20.719 -4.863 1 95.25 249 ARG B CA 1
ATOM 7939 C C . ARG B 1 249 ? -4.617 21.188 -3.416 1 95.25 249 ARG B C 1
ATOM 7941 O O . ARG B 1 249 ? -3.797 20.719 -2.625 1 95.25 249 ARG B O 1
ATOM 7948 N N . GLY B 1 250 ? -5.562 22.125 -3.072 1 94.44 250 GLY B N 1
ATOM 7949 C CA . GLY B 1 250 ? -5.738 22.578 -1.699 1 94.44 250 GLY B CA 1
ATOM 7950 C C . GLY B 1 250 ? -5.023 23.875 -1.4 1 94.44 250 GLY B C 1
ATOM 7951 O O . GLY B 1 250 ? -5.07 24.812 -2.199 1 94.44 250 GLY B O 1
ATOM 7952 N N . SER B 1 251 ? -4.672 23.984 -0.186 1 86.69 251 SER B N 1
ATOM 7953 C CA . SER B 1 251 ? -3.855 25.078 0.36 1 86.69 251 SER B CA 1
ATOM 7954 C C . SER B 1 251 ? -4.5 26.438 0.111 1 86.69 251 SER B C 1
ATOM 7956 O O . SER B 1 251 ? -3.816 27.391 -0.275 1 86.69 251 SER B O 1
ATOM 7958 N N . SER B 1 252 ? -5.754 26.547 0.275 1 92.5 252 SER B N 1
ATOM 7959 C CA . SER B 1 252 ? -6.379 27.859 0.084 1 92.5 252 SER B CA 1
ATOM 7960 C C . SER B 1 252 ? -5.75 28.906 0.993 1 92.5 252 SER B C 1
ATOM 7962 O O . SER B 1 252 ? -5.191 29.891 0.514 1 92.5 252 SER B O 1
ATOM 7964 N N . GLY B 1 253 ? -5.785 28.625 2.271 1 96.75 253 GLY B N 1
ATOM 7965 C CA . GLY B 1 253 ? -5.168 29.547 3.217 1 96.75 253 GLY B CA 1
ATOM 7966 C C . GLY B 1 253 ? -3.707 29.234 3.479 1 96.75 253 GLY B C 1
ATOM 7967 O O . GLY B 1 253 ? -2.971 30.078 3.988 1 96.75 253 GLY B O 1
ATOM 7968 N N . GLY B 1 254 ? -3.383 28.047 3.131 1 97.12 254 GLY B N 1
ATOM 7969 C CA . GLY B 1 254 ? -2.025 27.594 3.379 1 97.12 254 GLY B CA 1
ATOM 7970 C C . GLY B 1 254 ? -1.955 26.125 3.752 1 97.12 254 GLY B C 1
ATOM 7971 O O . GLY B 1 254 ? -2.961 25.406 3.693 1 97.12 254 GLY B O 1
ATOM 7972 N N . LEU B 1 255 ? -0.692 25.656 4.039 1 97.38 255 LEU B N 1
ATOM 7973 C CA . LEU B 1 255 ? -0.504 24.25 4.426 1 97.38 255 LEU B CA 1
ATOM 7974 C C . LEU B 1 255 ? 0.444 24.141 5.617 1 97.38 255 LEU B C 1
ATOM 7976 O O . LEU B 1 255 ? 1.181 25.094 5.918 1 97.38 255 LEU B O 1
ATOM 7980 N N . VAL B 1 256 ? 0.342 23.031 6.336 1 97.94 256 VAL B N 1
ATOM 7981 C CA . VAL B 1 256 ? 1.219 22.688 7.453 1 97.94 256 VAL B CA 1
ATOM 7982 C C . VAL B 1 256 ? 2.148 21.547 7.051 1 97.94 256 VAL B C 1
ATOM 7984 O O . VAL B 1 256 ? 1.688 20.484 6.633 1 97.94 256 VAL B O 1
ATOM 7987 N N . ASN B 1 257 ? 3.381 21.781 7.164 1 97.31 257 ASN B N 1
ATOM 7988 C CA . ASN B 1 257 ? 4.379 20.766 6.855 1 97.31 257 ASN B CA 1
ATOM 7989 C C . ASN B 1 257 ? 5.199 20.391 8.086 1 97.31 257 ASN B C 1
ATOM 7991 O O . ASN B 1 257 ? 5.883 21.25 8.664 1 97.31 257 ASN B O 1
ATOM 7995 N N . ARG B 1 258 ? 5.164 19.188 8.422 1 97.5 258 ARG B N 1
ATOM 7996 C CA . ARG B 1 258 ? 6.043 18.672 9.461 1 97.5 258 ARG B CA 1
ATOM 7997 C C . ARG B 1 258 ? 7.355 18.172 8.867 1 97.5 258 ARG B C 1
ATOM 7999 O O . ARG B 1 258 ? 7.355 17.406 7.898 1 97.5 258 ARG B O 1
ATOM 8006 N N . VAL B 1 259 ? 8.383 18.641 9.453 1 96.88 259 VAL B N 1
ATOM 8007 C CA . VAL B 1 259 ? 9.703 18.172 9.047 1 96.88 259 VAL B CA 1
ATOM 8008 C C . VAL B 1 259 ? 10.242 17.188 10.078 1 96.88 259 VAL B C 1
ATOM 8010 O O . VAL B 1 259 ? 10.383 17.516 11.258 1 96.88 259 VAL B O 1
ATOM 8013 N N . THR B 1 260 ? 10.539 16.016 9.656 1 97.56 260 THR B N 1
ATOM 8014 C CA . THR B 1 260 ? 10.93 14.961 10.586 1 97.56 260 THR B CA 1
ATOM 8015 C C . THR B 1 260 ? 12.406 15.07 10.938 1 97.56 260 THR B C 1
ATOM 8017 O O . THR B 1 260 ? 13.188 15.664 10.195 1 97.56 260 THR B O 1
ATOM 8020 N N . LYS B 1 261 ? 12.758 14.531 12.055 1 97.12 261 LYS B N 1
ATOM 8021 C CA . LYS B 1 261 ? 14.148 14.359 12.453 1 97.12 261 LYS B CA 1
ATOM 8022 C C . LYS B 1 261 ? 14.867 13.375 11.531 1 97.12 261 LYS B C 1
ATOM 8024 O O . LYS B 1 261 ? 14.289 12.367 11.125 1 97.12 261 LYS B O 1
ATOM 8029 N N . LYS B 1 262 ? 16.109 13.781 11.219 1 96.69 262 LYS B N 1
ATOM 8030 C CA . LYS B 1 262 ? 16.875 12.961 10.281 1 96.69 262 LYS B CA 1
ATOM 8031 C C . LYS B 1 262 ? 18.125 12.391 10.938 1 96.69 262 LYS B C 1
ATOM 8033 O O . LYS B 1 262 ? 18.625 12.953 11.914 1 96.69 262 LYS B O 1
ATOM 8038 N N . PRO B 1 263 ? 18.656 11.258 10.352 1 96.75 263 PRO B N 1
ATOM 8039 C CA . PRO B 1 263 ? 19.984 10.797 10.789 1 96.75 263 PRO B CA 1
ATOM 8040 C C . PRO B 1 263 ? 21.109 11.742 10.375 1 96.75 263 PRO B C 1
ATOM 8042 O O . PRO B 1 263 ? 20.875 12.672 9.594 1 96.75 263 PRO B O 1
ATOM 8045 N N . GLY B 1 264 ? 22.328 11.422 10.93 1 93.19 264 GLY B N 1
ATOM 8046 C CA . GLY B 1 264 ? 23.5 12.203 10.555 1 93.19 264 GLY B CA 1
ATOM 8047 C C . GLY B 1 264 ? 24.219 12.797 11.742 1 93.19 264 GLY B C 1
ATOM 8048 O O . GLY B 1 264 ? 25.281 13.406 11.594 1 93.19 264 GLY B O 1
ATOM 8049 N N . THR B 1 265 ? 23.625 12.617 12.883 1 91.69 265 THR B N 1
ATOM 8050 C CA . THR B 1 265 ? 24.25 13.094 14.117 1 91.69 265 THR B CA 1
ATOM 8051 C C . THR B 1 265 ? 24.062 12.078 15.242 1 91.69 265 THR B C 1
ATOM 8053 O O . THR B 1 265 ? 23.125 11.273 15.211 1 91.69 265 THR B O 1
ATOM 8056 N N . ASN B 1 266 ? 25 12.094 16.125 1 94.56 266 ASN B N 1
ATOM 8057 C CA . ASN B 1 266 ? 24.828 11.266 17.312 1 94.56 266 ASN B CA 1
ATOM 8058 C C . ASN B 1 266 ? 23.875 11.906 18.328 1 94.56 266 ASN B C 1
ATOM 8060 O O . ASN B 1 266 ? 24.062 13.062 18.719 1 94.56 266 ASN B O 1
ATOM 8064 N N . VAL B 1 267 ? 22.859 11.273 18.625 1 95.69 267 VAL B N 1
ATOM 8065 C CA . VAL B 1 267 ? 21.891 11.773 19.594 1 95.69 267 VAL B CA 1
ATOM 8066 C C . VAL B 1 267 ? 21.438 10.641 20.516 1 95.69 267 VAL B C 1
ATOM 8068 O O . VAL B 1 267 ? 21.219 9.516 20.047 1 95.69 267 VAL B O 1
ATOM 8071 N N . SER B 1 268 ? 21.391 10.812 21.75 1 95.69 268 SER B N 1
ATOM 8072 C CA . SER B 1 268 ? 20.844 9.938 22.781 1 95.69 268 SER B CA 1
ATOM 8073 C C . SER B 1 268 ? 20.016 10.727 23.797 1 95.69 268 SER B C 1
ATOM 8075 O O . SER B 1 268 ? 20.562 11.328 24.719 1 95.69 268 SER B O 1
ATOM 8077 N N . ASP B 1 269 ? 18.797 10.711 23.625 1 96.06 269 ASP B N 1
ATOM 8078 C CA . ASP B 1 269 ? 17.891 11.492 24.453 1 96.06 269 ASP B CA 1
ATOM 8079 C C . ASP B 1 269 ? 16.688 10.672 24.891 1 96.06 269 ASP B C 1
ATOM 8081 O O . ASP B 1 269 ? 16.141 9.906 24.094 1 96.06 269 ASP B O 1
ATOM 8085 N N . ALA B 1 270 ? 16.312 10.719 26.109 1 97.5 270 ALA B N 1
ATOM 8086 C CA . ALA B 1 270 ? 15.094 10.117 26.641 1 97.5 270 ALA B CA 1
ATOM 8087 C C . ALA B 1 270 ? 14.398 11.062 27.609 1 97.5 270 ALA B C 1
ATOM 8089 O O . ALA B 1 270 ? 15.055 11.82 28.328 1 97.5 270 ALA B O 1
ATOM 8090 N N . ALA B 1 271 ? 13.094 10.977 27.656 1 98 271 ALA B N 1
ATOM 8091 C CA . ALA B 1 271 ? 12.344 11.836 28.578 1 98 271 ALA B CA 1
ATOM 8092 C C . ALA B 1 271 ? 11.102 11.117 29.109 1 98 271 ALA B C 1
ATOM 8094 O O . ALA B 1 271 ? 10.531 10.266 28.422 1 98 271 ALA B O 1
ATOM 8095 N N . VAL B 1 272 ? 10.719 11.406 30.266 1 98.12 272 VAL B N 1
ATOM 8096 C CA . VAL B 1 272 ? 9.469 10.977 30.875 1 98.12 272 VAL B CA 1
ATOM 8097 C C . VAL B 1 272 ? 8.719 12.188 31.438 1 98.12 272 VAL B C 1
ATOM 8099 O O . VAL B 1 272 ? 9.336 13.102 32 1 98.12 272 VAL B O 1
ATOM 8102 N N . SER B 1 273 ? 7.469 12.203 31.281 1 98 273 SER B N 1
ATOM 8103 C CA . SER B 1 273 ? 6.648 13.297 31.781 1 98 273 SER B CA 1
ATOM 8104 C C . SER B 1 273 ? 5.406 12.773 32.5 1 98 273 SER B C 1
ATOM 8106 O O . SER B 1 273 ? 4.844 11.75 32.094 1 98 273 SER B O 1
ATOM 8108 N N . VAL B 1 274 ? 4.973 13.461 33.531 1 98.19 274 VAL B N 1
ATOM 8109 C CA . VAL B 1 274 ? 3.729 13.219 34.281 1 98.19 274 VAL B CA 1
ATOM 8110 C C . VAL B 1 274 ? 2.932 14.516 34.375 1 98.19 274 VAL B C 1
ATOM 8112 O O . VAL B 1 274 ? 3.508 15.594 34.5 1 98.19 274 VAL B O 1
ATOM 8115 N N . GLY B 1 275 ? 1.645 14.43 34.312 1 97.62 275 GLY B N 1
ATOM 8116 C CA . GLY B 1 275 ? 0.82 15.625 34.312 1 97.62 275 GLY B CA 1
ATOM 8117 C C . GLY B 1 275 ? -0.362 15.531 35.25 1 97.62 275 GLY B C 1
ATOM 8118 O O . GLY B 1 275 ? -0.489 14.555 36 1 97.62 275 GLY B O 1
ATOM 8119 N N . SER B 1 276 ? -1.216 16.469 35.188 1 97.38 276 SER B N 1
ATOM 8120 C CA . SER B 1 276 ? -2.262 16.734 36.156 1 97.38 276 SER B CA 1
ATOM 8121 C C . SER B 1 276 ? -3.371 15.68 36.094 1 97.38 276 SER B C 1
ATOM 8123 O O . SER B 1 276 ? -4.074 15.445 37.062 1 97.38 276 SER B O 1
ATOM 8125 N N . TRP B 1 277 ? -3.584 15.078 35.031 1 96.56 277 TRP B N 1
ATOM 8126 C CA . TRP B 1 277 ? -4.688 14.141 34.875 1 96.56 277 TRP B CA 1
ATOM 8127 C C . TRP B 1 277 ? -4.168 12.727 34.625 1 96.56 277 TRP B C 1
ATOM 8129 O O . TRP B 1 277 ? -4.629 12.031 33.719 1 96.56 277 TRP B O 1
ATOM 8139 N N . ALA B 1 278 ? -3.219 12.359 35.344 1 93.06 278 ALA B N 1
ATOM 8140 C CA . ALA B 1 278 ? -2.553 11.062 35.281 1 93.06 278 ALA B CA 1
ATOM 8141 C C . ALA B 1 278 ? -1.912 10.852 33.906 1 93.06 278 ALA B C 1
ATOM 8143 O O . ALA B 1 278 ? -1.93 9.742 33.375 1 93.06 278 ALA B O 1
ATOM 8144 N N . ASP B 1 279 ? -1.521 11.992 33.406 1 94.5 279 ASP B N 1
ATOM 8145 C CA . ASP B 1 279 ? -0.8 11.922 32.125 1 94.5 279 ASP B CA 1
ATOM 8146 C C . ASP B 1 279 ? 0.579 11.297 32.312 1 94.5 279 ASP B C 1
ATOM 8148 O O . ASP B 1 279 ? 1.328 11.68 33.219 1 94.5 279 ASP B O 1
ATOM 8152 N N . LYS B 1 280 ? 0.868 10.289 31.578 1 98.31 280 LYS B N 1
ATOM 8153 C CA . LYS B 1 280 ? 2.195 9.688 31.531 1 98.31 280 LYS B CA 1
ATOM 8154 C C . LYS B 1 280 ? 2.689 9.562 30.078 1 98.31 280 LYS B C 1
ATOM 8156 O O . LYS B 1 280 ? 1.981 9.039 29.219 1 98.31 280 LYS B O 1
ATOM 8161 N N . ARG B 1 281 ? 3.855 10.109 29.859 1 98.31 281 ARG B N 1
ATOM 8162 C CA . ARG B 1 281 ? 4.445 10.008 28.531 1 98.31 281 ARG B CA 1
ATOM 8163 C C . ARG B 1 281 ? 5.93 9.688 28.609 1 98.31 281 ARG B C 1
ATOM 8165 O O . ARG B 1 281 ? 6.645 10.219 29.469 1 98.31 281 ARG B O 1
ATOM 8172 N N . ALA B 1 282 ? 6.359 8.727 27.844 1 98.5 282 ALA B N 1
ATOM 8173 C CA . ALA B 1 282 ? 7.773 8.422 27.641 1 98.5 282 ALA B CA 1
ATOM 8174 C C . ALA B 1 282 ? 8.188 8.641 26.188 1 98.5 282 ALA B C 1
ATOM 8176 O O . ALA B 1 282 ? 7.426 8.336 25.266 1 98.5 282 ALA B O 1
ATOM 8177 N N . GLU B 1 283 ? 9.289 9.281 26 1 97.69 283 GLU B N 1
ATOM 8178 C CA . GLU B 1 283 ? 9.82 9.539 24.672 1 97.69 283 GLU B CA 1
ATOM 8179 C C . GLU B 1 283 ? 11.305 9.195 24.594 1 97.69 283 GLU B C 1
ATOM 8181 O O . GLU B 1 283 ? 12.008 9.242 25.609 1 97.69 283 GLU B O 1
ATOM 8186 N N . PHE B 1 284 ? 11.805 8.867 23.406 1 97.94 284 PHE B N 1
ATOM 8187 C CA . PHE B 1 284 ? 13.234 8.672 23.203 1 97.94 284 PHE B CA 1
ATOM 8188 C C . PHE B 1 284 ? 13.648 9.109 21.797 1 97.94 284 PHE B C 1
ATOM 8190 O O . PHE B 1 284 ? 12.812 9.195 20.891 1 97.94 284 PHE B O 1
ATOM 8197 N N . ASP B 1 285 ? 14.797 9.469 21.594 1 98.06 285 ASP B N 1
ATOM 8198 C CA . ASP B 1 285 ? 15.477 9.891 20.375 1 98.06 285 ASP B CA 1
ATOM 8199 C C . ASP B 1 285 ? 16.922 9.422 20.359 1 98.06 285 ASP B C 1
ATOM 8201 O O . ASP B 1 285 ? 17.766 9.969 21.094 1 98.06 285 ASP B O 1
ATOM 8205 N N . VAL B 1 286 ? 17.203 8.445 19.562 1 98.19 286 VAL B N 1
ATOM 8206 C CA . VAL B 1 286 ? 18.547 7.875 19.516 1 98.19 286 VAL B CA 1
ATOM 8207 C C . VAL B 1 286 ? 19.047 7.828 18.078 1 98.19 286 VAL B C 1
ATOM 8209 O O . VAL B 1 286 ? 18.375 7.297 17.203 1 98.19 286 VAL B O 1
ATOM 8212 N N . GLY B 1 287 ? 20.109 8.453 17.859 1 97.56 287 GLY B N 1
ATOM 8213 C CA . GLY B 1 287 ? 20.75 8.453 16.547 1 97.56 287 GLY B CA 1
ATOM 8214 C C . GLY B 1 287 ? 22.234 8.195 16.609 1 97.56 287 GLY B C 1
ATOM 8215 O O . GLY B 1 287 ? 22.906 8.562 17.578 1 97.56 287 GLY B O 1
ATOM 8216 N N . ARG B 1 288 ? 22.859 7.543 15.609 1 97.19 288 ARG B N 1
ATOM 8217 C CA . ARG B 1 288 ? 24.297 7.301 15.469 1 97.19 288 ARG B CA 1
ATOM 8218 C C . ARG B 1 288 ? 24.781 7.645 14.07 1 97.19 288 ARG B C 1
ATOM 8220 O O . ARG B 1 288 ? 24.109 7.336 13.078 1 97.19 288 ARG B O 1
ATOM 8227 N N . ALA B 1 289 ? 25.734 8.312 14.031 1 95.81 289 ALA B N 1
ATOM 8228 C CA . ALA B 1 289 ? 26.469 8.625 12.812 1 95.81 289 ALA B CA 1
ATOM 8229 C C . ALA B 1 289 ? 27.969 8.406 13 1 95.81 289 ALA B C 1
ATOM 8231 O O . ALA B 1 289 ? 28.734 9.367 13.062 1 95.81 289 ALA B O 1
ATOM 8232 N N . PRO B 1 290 ? 28.422 7.262 12.984 1 92.25 290 PRO B N 1
ATOM 8233 C CA . PRO B 1 290 ? 29.844 7.008 13.242 1 92.25 290 PRO B CA 1
ATOM 8234 C C . PRO B 1 290 ? 30.75 7.652 12.211 1 92.25 290 PRO B C 1
ATOM 8236 O O . PRO B 1 290 ? 30.438 7.668 11.016 1 92.25 290 PRO B O 1
ATOM 8239 N N . ALA B 1 291 ? 31.812 8.172 12.758 1 88.06 291 ALA B N 1
ATOM 8240 C CA . ALA B 1 291 ? 32.781 8.789 11.867 1 88.06 291 ALA B CA 1
ATOM 8241 C C . ALA B 1 291 ? 33.344 7.773 10.867 1 88.06 291 ALA B C 1
ATOM 8243 O O . ALA B 1 291 ? 33.625 6.633 11.234 1 88.06 291 ALA B O 1
ATOM 8244 N N . GLY B 1 292 ? 33.438 8.172 9.664 1 84.81 292 GLY B N 1
ATOM 8245 C CA . GLY B 1 292 ? 34 7.328 8.625 1 84.81 292 GLY B CA 1
ATOM 8246 C C . GLY B 1 292 ? 33 6.367 8.016 1 84.81 292 GLY B C 1
ATOM 8247 O O . GLY B 1 292 ? 33.312 5.684 7.039 1 84.81 292 GLY B O 1
ATOM 8248 N N . SER B 1 293 ? 31.859 6.379 8.664 1 86.5 293 SER B N 1
ATOM 8249 C CA . SER B 1 293 ? 30.844 5.469 8.133 1 86.5 293 SER B CA 1
ATOM 8250 C C . SER B 1 293 ? 29.969 6.156 7.086 1 86.5 293 SER B C 1
ATOM 8252 O O . SER B 1 293 ? 29.656 7.34 7.223 1 86.5 293 SER B O 1
ATOM 8254 N N . ASP B 1 294 ? 29.609 5.387 6.059 1 88.69 294 ASP B N 1
ATOM 8255 C CA . ASP B 1 294 ? 28.672 5.891 5.047 1 88.69 294 ASP B CA 1
ATOM 8256 C C . ASP B 1 294 ? 27.234 5.746 5.504 1 88.69 294 ASP B C 1
ATOM 8258 O O . ASP B 1 294 ? 26.312 6.16 4.801 1 88.69 294 ASP B O 1
ATOM 8262 N N . TRP B 1 295 ? 27.078 5.168 6.695 1 90.38 295 TRP B N 1
ATOM 8263 C CA . TRP B 1 295 ? 25.734 4.91 7.195 1 90.38 295 TRP B CA 1
ATOM 8264 C C . TRP B 1 295 ? 25.484 5.68 8.484 1 90.38 295 TRP B C 1
ATOM 8266 O O . TRP B 1 295 ? 26.375 5.824 9.32 1 90.38 295 TRP B O 1
ATOM 8276 N N . SER B 1 296 ? 24.344 6.199 8.641 1 96.44 296 SER B N 1
ATOM 8277 C CA . SER B 1 296 ? 23.828 6.738 9.891 1 96.44 296 SER B CA 1
ATOM 8278 C C . SER B 1 296 ? 22.375 6.348 10.094 1 96.44 296 SER B C 1
ATOM 8280 O O . SER B 1 296 ? 21.672 6.031 9.141 1 96.44 296 SER B O 1
ATOM 8282 N N . TRP B 1 297 ? 21.938 6.238 11.266 1 96.88 297 TRP B N 1
ATOM 8283 C CA . TRP B 1 297 ? 20.562 5.867 11.555 1 96.88 297 TRP B CA 1
ATOM 8284 C C . TRP B 1 297 ? 20.016 6.656 12.75 1 96.88 297 TRP B C 1
ATOM 8286 O O . TRP B 1 297 ? 20.797 7.266 13.492 1 96.88 297 TRP B O 1
ATOM 8296 N N . ARG B 1 298 ? 18.766 6.754 12.891 1 98.12 298 ARG B N 1
ATOM 8297 C CA . ARG B 1 298 ? 18.078 7.414 13.992 1 98.12 298 ARG B CA 1
ATOM 8298 C C . ARG B 1 298 ? 16.719 6.754 14.266 1 98.12 298 ARG B C 1
ATOM 8300 O O . ARG B 1 298 ? 16.047 6.305 13.336 1 98.12 298 ARG B O 1
ATOM 8307 N N . VAL B 1 299 ? 16.344 6.594 15.5 1 98.12 299 VAL B N 1
ATOM 8308 C CA . VAL B 1 299 ? 15.039 6.078 15.891 1 98.12 299 VAL B CA 1
ATOM 8309 C C . VAL B 1 299 ? 14.43 6.969 16.969 1 98.12 299 VAL B C 1
ATOM 8311 O O . VAL B 1 299 ? 15.086 7.285 17.969 1 98.12 299 VAL B O 1
ATOM 8314 N N . THR B 1 300 ? 13.258 7.379 16.703 1 98.44 300 THR B N 1
ATOM 8315 C CA . THR B 1 300 ? 12.492 8.141 17.688 1 98.44 300 THR B CA 1
ATOM 8316 C C . THR B 1 300 ? 11.211 7.398 18.078 1 98.44 300 THR B C 1
ATOM 8318 O O . THR B 1 300 ? 10.734 6.547 17.312 1 98.44 300 THR B O 1
ATOM 8321 N N . GLY B 1 301 ? 10.695 7.707 19.234 1 97.81 301 GLY B N 1
ATOM 8322 C CA . GLY B 1 301 ? 9.438 7.105 19.641 1 97.81 301 GLY B CA 1
ATOM 8323 C C . GLY B 1 301 ? 8.836 7.758 20.875 1 97.81 301 GLY B C 1
ATOM 8324 O O . GLY B 1 301 ? 9.5 8.539 21.562 1 97.81 301 GLY B O 1
ATOM 8325 N N . ALA B 1 302 ? 7.562 7.43 21.078 1 98.44 302 ALA B N 1
ATOM 8326 C CA . ALA B 1 302 ? 6.848 7.906 22.266 1 98.44 302 ALA B CA 1
ATOM 8327 C C . ALA B 1 302 ? 5.699 6.965 22.625 1 98.44 302 ALA B C 1
ATOM 8329 O O . ALA B 1 302 ? 5.141 6.293 21.75 1 98.44 302 ALA B O 1
ATOM 8330 N N . ALA B 1 303 ? 5.422 6.836 23.844 1 98.44 303 ALA B N 1
ATOM 8331 C CA . ALA B 1 303 ? 4.238 6.188 24.406 1 98.44 303 ALA B CA 1
ATOM 8332 C C . ALA B 1 303 ? 3.539 7.09 25.406 1 98.44 303 ALA B C 1
ATOM 8334 O O . ALA B 1 303 ? 4.195 7.758 26.219 1 98.44 303 ALA B O 1
ATOM 8335 N N . GLU B 1 304 ? 2.264 7.18 25.297 1 98.25 304 GLU B N 1
ATOM 8336 C CA . GLU B 1 304 ? 1.493 8.078 26.156 1 98.25 304 GLU B CA 1
ATOM 8337 C C . GLU B 1 304 ? 0.224 7.402 26.672 1 98.25 304 GLU B C 1
ATOM 8339 O O . GLU B 1 304 ? -0.463 6.711 25.922 1 98.25 304 GLU B O 1
ATOM 8344 N N . ASP B 1 305 ? -0.036 7.434 27.875 1 98 305 ASP B N 1
ATOM 8345 C CA . ASP B 1 305 ? -1.243 7.039 28.594 1 98 305 ASP B CA 1
ATOM 8346 C C . ASP B 1 305 ? -1.76 8.188 29.469 1 98 305 ASP B C 1
ATOM 8348 O O . ASP B 1 305 ? -1.084 8.609 30.406 1 98 305 ASP B O 1
ATOM 8352 N N . ALA B 1 306 ? -2.953 8.609 29.188 1 97.38 306 ALA B N 1
ATOM 8353 C CA . ALA B 1 306 ? -3.42 9.812 29.875 1 97.38 306 ALA B CA 1
ATOM 8354 C C . ALA B 1 306 ? -4.938 9.789 30.047 1 97.38 306 ALA B C 1
ATOM 8356 O O . ALA B 1 306 ? -5.641 9.078 29.328 1 97.38 306 ALA B O 1
ATOM 8357 N N . ASN B 1 307 ? -5.367 10.484 31.031 1 97.19 307 ASN B N 1
ATOM 8358 C CA . ASN B 1 307 ? -6.754 10.938 31.109 1 97.19 307 ASN B CA 1
ATOM 8359 C C . ASN B 1 307 ? -6.891 12.398 30.688 1 97.19 307 ASN B C 1
ATOM 8361 O O . ASN B 1 307 ? -6.098 12.898 29.891 1 97.19 307 ASN B O 1
ATOM 8365 N N . SER B 1 308 ? -7.98 13.047 31.156 1 96.38 308 SER B N 1
ATOM 8366 C CA . SER B 1 308 ? -8.242 14.414 30.719 1 96.38 308 SER B CA 1
ATOM 8367 C C . SER B 1 308 ? -9.109 15.156 31.734 1 96.38 308 SER B C 1
ATOM 8369 O O . SER B 1 308 ? -9.648 14.555 32.656 1 96.38 308 SER B O 1
ATOM 8371 N N . TYR B 1 309 ? -9.148 16.422 31.609 1 97.31 309 TYR B N 1
ATOM 8372 C CA . TYR B 1 309 ? -10.109 17.219 32.375 1 97.31 309 TYR B CA 1
ATOM 8373 C C . TYR B 1 309 ? -11.531 16.953 31.906 1 97.31 309 TYR B C 1
ATOM 8375 O O . TYR B 1 309 ? -12.492 17.234 32.625 1 97.31 309 TYR B O 1
ATOM 8383 N N . ARG B 1 310 ? -11.664 16.5 30.703 1 97.62 310 ARG B N 1
ATOM 8384 C CA . ARG B 1 310 ? -12.969 16.109 30.172 1 97.62 310 ARG B CA 1
ATOM 8385 C C . ARG B 1 310 ? -13.422 14.766 30.75 1 97.62 310 ARG B C 1
ATOM 8387 O O . ARG B 1 310 ? -12.648 13.805 30.766 1 97.62 310 ARG B O 1
ATOM 8394 N N . SER B 1 311 ? -14.609 14.695 31.125 1 97.12 311 SER B N 1
ATOM 8395 C CA . SER B 1 311 ? -15.117 13.484 31.766 1 97.12 311 SER B CA 1
ATOM 8396 C C . SER B 1 311 ? -15.023 12.281 30.828 1 97.12 311 SER B C 1
ATOM 8398 O O . SER B 1 311 ? -15.305 12.391 29.641 1 97.12 311 SER B O 1
ATOM 8400 N N . GLN B 1 312 ? -14.508 11.148 31.344 1 96.56 312 GLN B N 1
ATOM 8401 C CA . GLN B 1 312 ? -14.422 9.828 30.734 1 96.56 312 GLN B CA 1
ATOM 8402 C C . GLN B 1 312 ? -13.281 9.758 29.719 1 96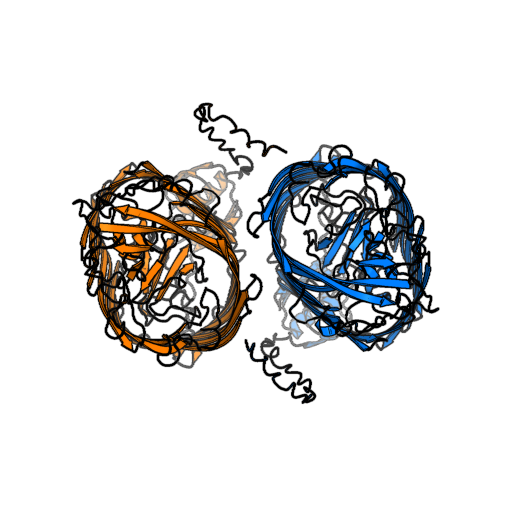.56 312 GLN B C 1
ATOM 8404 O O . GLN B 1 312 ? -12.961 8.68 29.219 1 96.56 312 GLN B O 1
ATOM 8409 N N . GLN B 1 313 ? -12.734 10.859 29.438 1 96.81 313 GLN B N 1
ATOM 8410 C CA . GLN B 1 313 ? -11.734 10.891 28.375 1 96.81 313 GLN B CA 1
ATOM 8411 C C . GLN B 1 313 ? -10.484 10.125 28.781 1 96.81 313 GLN B C 1
ATOM 8413 O O . GLN B 1 313 ? -10.102 10.109 29.953 1 96.81 313 GLN B O 1
ATOM 8418 N N . PHE B 1 314 ? -9.859 9.477 27.797 1 97.5 314 PHE B N 1
ATOM 8419 C CA . PHE B 1 314 ? -8.539 8.875 27.938 1 97.5 314 PHE B CA 1
ATOM 8420 C C . PHE B 1 314 ? -7.754 8.984 26.641 1 97.5 314 PHE B C 1
ATOM 8422 O O . PHE B 1 314 ? -8.312 9.336 25.594 1 97.5 314 PHE B O 1
ATOM 8429 N N . LEU B 1 315 ? -6.465 8.789 26.734 1 97.25 315 LEU B N 1
ATOM 8430 C CA . LEU B 1 315 ? -5.582 8.727 25.562 1 97.25 315 LEU B CA 1
ATOM 8431 C C . LEU B 1 315 ? -4.574 7.59 25.703 1 97.25 315 LEU B C 1
ATOM 8433 O O . LEU B 1 315 ? -3.883 7.492 26.719 1 97.25 315 LEU B O 1
ATOM 8437 N N . GLU B 1 316 ? -4.539 6.723 24.75 1 98.19 316 GLU B N 1
ATOM 8438 C CA . GLU B 1 316 ? -3.488 5.734 24.547 1 98.19 316 GLU B CA 1
ATOM 8439 C C . GLU B 1 316 ? -2.793 5.949 23.203 1 98.19 316 GLU B C 1
ATOM 8441 O O . GLU B 1 316 ? -3.414 5.805 22.141 1 98.19 316 GLU B O 1
ATOM 8446 N N . ARG B 1 317 ? -1.564 6.289 23.266 1 98.06 317 ARG B N 1
ATOM 8447 C CA . ARG B 1 317 ? -0.853 6.586 22.031 1 98.06 317 ARG B CA 1
ATOM 8448 C C . ARG B 1 317 ? 0.522 5.926 22.016 1 98.06 317 ARG B C 1
ATOM 8450 O O . ARG B 1 317 ? 1.211 5.895 23.031 1 98.06 317 ARG B O 1
ATOM 8457 N N . GLN B 1 318 ? 0.913 5.344 20.922 1 98.12 318 GLN B N 1
ATOM 8458 C CA . GLN B 1 318 ? 2.236 4.801 20.625 1 98.12 318 GLN B CA 1
ATOM 8459 C C . GLN B 1 318 ? 2.744 5.281 19.266 1 98.12 318 GLN B C 1
ATOM 8461 O O . GLN B 1 318 ? 1.986 5.332 18.297 1 98.12 318 GLN B O 1
ATOM 8466 N N . ALA B 1 319 ? 3.967 5.703 19.266 1 98.19 319 ALA B N 1
ATOM 8467 C CA . ALA B 1 319 ? 4.594 6.141 18.016 1 98.19 319 ALA B CA 1
ATOM 8468 C C . ALA B 1 319 ? 6.047 5.68 17.953 1 98.19 319 ALA B C 1
ATOM 8470 O O . ALA B 1 319 ? 6.754 5.668 18.953 1 98.19 319 ALA B O 1
ATOM 8471 N N . ILE B 1 320 ? 6.539 5.285 16.797 1 98.19 320 ILE B N 1
ATOM 8472 C CA . ILE B 1 320 ? 7.93 4.938 16.531 1 98.19 320 ILE B CA 1
ATOM 8473 C C . ILE B 1 320 ? 8.297 5.328 15.109 1 98.19 320 ILE B C 1
ATOM 8475 O O . ILE B 1 320 ? 7.473 5.238 14.203 1 98.19 320 ILE B O 1
ATOM 8479 N N . ALA B 1 321 ? 9.5 5.82 14.914 1 98.56 321 ALA B N 1
ATOM 8480 C CA . ALA B 1 321 ? 9.922 6.266 13.586 1 98.56 321 ALA B CA 1
ATOM 8481 C C . ALA B 1 321 ? 11.406 5.992 13.359 1 98.56 321 ALA B C 1
ATOM 8483 O O . ALA B 1 321 ? 12.258 6.824 13.688 1 98.56 321 ALA B O 1
ATOM 8484 N N . PRO B 1 322 ? 11.789 4.922 12.773 1 97.75 322 PRO B N 1
ATOM 8485 C CA . PRO B 1 322 ? 13.18 4.66 12.375 1 97.75 322 PRO B CA 1
ATOM 8486 C C . PRO B 1 322 ? 13.547 5.312 11.047 1 97.75 322 PRO B C 1
ATOM 8488 O O . PRO B 1 322 ? 12.688 5.465 10.172 1 97.75 322 PRO B O 1
ATOM 8491 N N . SER B 1 323 ? 14.773 5.691 10.914 1 97.38 323 SER B N 1
ATOM 8492 C CA . SER B 1 323 ? 15.312 6.223 9.664 1 97.38 323 SER B CA 1
ATOM 8493 C C . SER B 1 323 ? 16.781 5.844 9.492 1 97.38 323 SER B C 1
ATOM 8495 O O . SER B 1 323 ? 17.516 5.711 10.469 1 97.38 323 SER B O 1
ATOM 8497 N N . VAL B 1 324 ? 17.203 5.711 8.234 1 95.75 324 VAL B N 1
ATOM 8498 C CA . VAL B 1 324 ? 18.562 5.367 7.859 1 95.75 324 VAL B CA 1
ATOM 8499 C C . VAL B 1 324 ? 19.016 6.23 6.684 1 95.75 324 VAL B C 1
ATOM 8501 O O . VAL B 1 324 ? 18.25 6.461 5.746 1 95.75 324 VAL B O 1
ATOM 8504 N N . LEU B 1 325 ? 20.172 6.73 6.812 1 96.31 325 LEU B N 1
ATOM 8505 C CA . LEU B 1 325 ? 20.797 7.488 5.734 1 96.31 325 LEU B CA 1
ATOM 8506 C C . LEU B 1 325 ? 22.078 6.801 5.254 1 96.31 325 LEU B C 1
ATOM 8508 O O . LEU B 1 325 ? 22.969 6.52 6.051 1 96.31 325 LEU B O 1
ATOM 8512 N N . TRP B 1 326 ? 22.109 6.48 3.992 1 93.19 326 TRP B N 1
ATOM 8513 C CA . TRP B 1 326 ? 23.266 5.879 3.338 1 93.19 326 TRP B CA 1
ATOM 8514 C C . TRP B 1 326 ? 23.891 6.84 2.33 1 93.19 326 TRP B C 1
ATOM 8516 O O . TRP B 1 326 ? 23.219 7.293 1.401 1 93.19 326 TRP B O 1
ATOM 8526 N N . LYS B 1 327 ? 25.109 7.219 2.57 1 92 327 LYS B N 1
ATOM 8527 C CA . LYS B 1 327 ? 25.906 8.055 1.667 1 92 327 LYS B CA 1
ATOM 8528 C C . LYS B 1 327 ? 27.141 7.309 1.175 1 92 327 LYS B C 1
ATOM 8530 O O . LYS B 1 327 ? 28.25 7.559 1.653 1 92 327 LYS B O 1
ATOM 8535 N N . PRO B 1 328 ? 26.953 6.609 0.132 1 85.62 328 PRO B N 1
ATOM 8536 C CA . PRO B 1 328 ? 28.078 5.77 -0.312 1 85.62 328 PRO B CA 1
ATOM 8537 C C . PRO B 1 328 ? 29.234 6.582 -0.87 1 85.62 328 PRO B C 1
ATOM 8539 O O . PRO B 1 328 ? 30.375 6.109 -0.885 1 85.62 328 PRO B O 1
ATOM 8542 N N . ASP B 1 329 ? 28.922 7.789 -1.416 1 82.75 329 ASP B N 1
ATOM 8543 C CA . ASP B 1 329 ? 29.938 8.695 -1.946 1 82.75 329 ASP B CA 1
ATOM 8544 C C . ASP B 1 329 ? 29.531 10.148 -1.746 1 82.75 329 ASP B C 1
ATOM 8546 O O . ASP B 1 329 ? 28.594 10.445 -1.001 1 82.75 329 ASP B O 1
ATOM 8550 N N . GLY B 1 330 ? 30.266 10.984 -2.164 1 84.12 330 GLY B N 1
ATOM 8551 C CA . GLY B 1 330 ? 29.984 12.406 -1.992 1 84.12 330 GLY B CA 1
ATOM 8552 C C . GLY B 1 330 ? 28.906 12.914 -2.936 1 84.12 330 GLY B C 1
ATOM 8553 O O . GLY B 1 330 ? 28.391 14.023 -2.758 1 84.12 330 GLY B O 1
ATOM 8554 N N . ALA B 1 331 ? 28.422 12.109 -3.838 1 89.5 331 ALA B N 1
ATOM 8555 C CA . ALA B 1 331 ? 27.5 12.586 -4.867 1 89.5 331 ALA B CA 1
ATOM 8556 C C . ALA B 1 331 ? 26.109 12.008 -4.668 1 89.5 331 ALA B C 1
ATOM 8558 O O . ALA B 1 331 ? 25.125 12.531 -5.207 1 89.5 331 ALA B O 1
ATOM 8559 N N . SER B 1 332 ? 26.031 10.945 -3.967 1 90.62 332 SER B N 1
ATOM 8560 C CA . SER B 1 332 ? 24.75 10.258 -3.863 1 90.62 332 SER B CA 1
ATOM 8561 C C . SER B 1 332 ? 24.359 10.031 -2.406 1 90.62 332 SER B C 1
ATOM 8563 O O . SER B 1 332 ? 25.219 9.883 -1.542 1 90.62 332 SER B O 1
ATOM 8565 N N . SER B 1 333 ? 23.047 10.055 -2.135 1 93.5 333 SER B N 1
ATOM 8566 C CA . SER B 1 333 ? 22.516 9.68 -0.825 1 93.5 333 SER B CA 1
ATOM 8567 C C . SER B 1 333 ? 21.156 8.992 -0.947 1 93.5 333 SER B C 1
ATOM 8569 O O . SER B 1 333 ? 20.391 9.289 -1.86 1 93.5 333 SER B O 1
ATOM 8571 N N . LEU B 1 334 ? 20.891 8.023 -0.11 1 92.75 334 LEU B N 1
ATOM 8572 C CA . LEU B 1 334 ? 19.594 7.352 0.027 1 92.75 334 LEU B CA 1
ATOM 8573 C C . LEU B 1 334 ? 19.094 7.426 1.466 1 92.75 334 LEU B C 1
ATOM 8575 O O . LEU B 1 334 ? 19.766 6.953 2.385 1 92.75 334 LEU B O 1
ATOM 8579 N N . MET B 1 335 ? 17.984 8.023 1.673 1 96.06 335 MET B N 1
ATOM 8580 C CA . MET B 1 335 ? 17.312 8.125 2.971 1 96.06 335 MET B CA 1
ATOM 8581 C C . MET B 1 335 ? 16.094 7.223 3.023 1 96.06 335 MET B C 1
ATOM 8583 O O . MET B 1 335 ? 15.203 7.324 2.172 1 96.06 335 MET B O 1
ATOM 8587 N N . LEU B 1 336 ? 16.078 6.324 3.93 1 94.19 336 LEU B N 1
ATOM 8588 C CA . LEU B 1 336 ? 14.922 5.477 4.188 1 94.19 336 LEU B CA 1
ATOM 8589 C C . LEU B 1 336 ? 14.273 5.844 5.516 1 94.19 336 LEU B C 1
ATOM 8591 O O . LEU B 1 336 ? 14.945 5.93 6.543 1 94.19 336 LEU B O 1
ATOM 8595 N N . GLN B 1 337 ? 12.953 6.066 5.461 1 97 337 GLN B N 1
ATOM 8596 C CA . GLN B 1 337 ? 12.211 6.434 6.664 1 97 337 GLN B CA 1
ATOM 8597 C C . GLN B 1 337 ? 10.938 5.605 6.793 1 97 337 GLN B C 1
ATOM 8599 O O . GLN B 1 337 ? 10.266 5.32 5.797 1 97 337 GLN B O 1
ATOM 8604 N N . ALA B 1 338 ? 10.633 5.223 7.98 1 94.81 338 ALA B N 1
ATOM 8605 C CA . ALA B 1 338 ? 9.367 4.574 8.305 1 94.81 338 ALA B CA 1
ATOM 8606 C C . ALA B 1 338 ? 8.758 5.156 9.578 1 94.81 338 ALA B C 1
ATOM 8608 O O . ALA B 1 338 ? 9.469 5.746 10.398 1 94.81 338 ALA B O 1
ATOM 8609 N N . ASP B 1 339 ? 7.48 5.039 9.68 1 95.56 339 ASP B N 1
ATOM 8610 C CA . ASP B 1 339 ? 6.855 5.41 10.945 1 95.56 339 ASP B CA 1
ATOM 8611 C C . ASP B 1 339 ? 5.566 4.625 11.172 1 95.56 339 ASP B C 1
ATOM 8613 O O . ASP B 1 339 ? 4.965 4.121 10.219 1 95.56 339 ASP B O 1
ATOM 8617 N N . TYR B 1 340 ? 5.258 4.512 12.406 1 96.56 340 TYR B N 1
ATOM 8618 C CA . TYR B 1 340 ? 4.027 3.896 12.883 1 96.56 340 TYR B CA 1
ATOM 8619 C C . TYR B 1 340 ? 3.432 4.691 14.039 1 96.56 340 TYR B C 1
ATOM 8621 O O . TYR B 1 340 ? 4.16 5.172 14.906 1 96.56 340 TYR B O 1
ATOM 8629 N N . LEU B 1 341 ? 2.098 4.848 14.047 1 98.31 341 LEU B N 1
ATOM 8630 C CA . LEU B 1 341 ? 1.376 5.551 15.109 1 98.31 341 LEU B CA 1
ATOM 8631 C C . LEU B 1 341 ? 0.033 4.887 15.383 1 98.31 341 LEU B C 1
ATOM 8633 O O . LEU B 1 341 ? -0.697 4.539 14.453 1 98.31 341 LEU B O 1
ATOM 8637 N N . ARG B 1 342 ? -0.239 4.586 16.578 1 98.12 342 ARG B N 1
ATOM 8638 C CA . ARG B 1 342 ? -1.561 4.195 17.047 1 98.12 342 ARG B CA 1
ATOM 8639 C C . ARG B 1 342 ? -2.084 5.191 18.078 1 98.12 342 ARG B C 1
ATOM 8641 O O . ARG B 1 342 ? -1.363 5.574 19 1 98.12 342 ARG B O 1
ATOM 8648 N N . ASP B 1 343 ? -3.256 5.641 17.938 1 98.31 343 ASP B N 1
ATOM 8649 C CA . ASP B 1 343 ? -3.918 6.602 18.812 1 98.31 343 ASP B CA 1
ATOM 8650 C C . ASP B 1 343 ? -5.352 6.168 19.125 1 98.31 343 ASP B C 1
ATOM 8652 O O . ASP B 1 343 ? -6.16 5.984 18.203 1 98.31 343 ASP B O 1
ATOM 8656 N N . LYS B 1 344 ? -5.652 5.957 20.375 1 98.19 344 LYS B N 1
ATOM 8657 C CA . LYS B 1 344 ? -7.012 5.637 20.797 1 98.19 344 LYS B CA 1
ATOM 8658 C C . LYS B 1 344 ? -7.488 6.598 21.891 1 98.19 344 LYS B C 1
ATOM 8660 O O . LYS B 1 344 ? -6.75 6.887 22.828 1 98.19 344 LYS B O 1
ATOM 8665 N N . ARG B 1 345 ? -8.703 7.012 21.766 1 98.19 345 ARG B N 1
ATOM 8666 C CA . ARG B 1 345 ? -9.266 8.008 22.672 1 98.19 345 ARG B CA 1
ATOM 8667 C C . ARG B 1 345 ? -10.789 8 22.609 1 98.19 345 ARG B C 1
ATOM 8669 O O . ARG B 1 345 ? -11.383 7.34 21.75 1 98.19 345 ARG B O 1
ATOM 8676 N N . VAL B 1 346 ? -11.352 8.742 23.531 1 97.56 346 VAL B N 1
ATOM 8677 C CA . VAL B 1 346 ? -12.781 9.016 23.438 1 97.56 346 VAL B CA 1
ATOM 8678 C C . VAL B 1 346 ? -13.031 10.094 22.375 1 97.56 346 VAL B C 1
ATOM 8680 O O . VAL B 1 346 ? -12.297 11.086 22.312 1 97.56 346 VAL B O 1
ATOM 8683 N N . THR B 1 347 ? -13.984 9.891 21.547 1 97 347 THR B N 1
ATOM 8684 C CA . THR B 1 347 ? -14.391 10.906 20.578 1 97 347 THR B CA 1
ATOM 8685 C C . THR B 1 347 ? -15.211 11.992 21.266 1 97 347 THR B C 1
ATOM 8687 O O . THR B 1 347 ? -16.359 11.75 21.672 1 97 347 THR B O 1
ATOM 8690 N N . ASP B 1 348 ? -14.695 13.172 21.297 1 96.94 348 ASP B N 1
ATOM 8691 C CA . ASP B 1 348 ? -15.336 14.258 22.047 1 96.94 348 ASP B CA 1
ATOM 8692 C C . ASP B 1 348 ? -15.648 15.438 21.125 1 96.94 348 ASP B C 1
ATOM 8694 O O . ASP B 1 348 ? -14.734 16.047 20.547 1 96.94 348 ASP B O 1
ATOM 8698 N N . PHE B 1 349 ? -16.906 15.797 21.094 1 96.5 349 PHE B N 1
ATOM 8699 C CA . PHE B 1 349 ? -17.328 16.875 20.219 1 96.5 349 PHE B CA 1
ATOM 8700 C C . PHE B 1 349 ? -17.625 18.141 21.031 1 96.5 349 PHE B C 1
ATOM 8702 O O . PHE B 1 349 ? -18.125 19.125 20.5 1 96.5 349 PHE B O 1
ATOM 8709 N N . GLY B 1 350 ? -17.359 18.094 22.328 1 97 350 GLY B N 1
ATOM 8710 C CA . GLY B 1 350 ? -17.5 19.281 23.172 1 97 350 GLY B CA 1
ATOM 8711 C C . GLY B 1 350 ? -18.906 19.453 23.719 1 97 350 GLY B C 1
ATOM 8712 O O . GLY B 1 350 ? -19.547 18.484 24.125 1 97 350 GLY B O 1
ATOM 8713 N N . ILE B 1 351 ? -19.344 20.734 23.906 1 97.62 351 ILE B N 1
ATOM 8714 C CA . ILE B 1 351 ? -20.578 21.047 24.594 1 97.62 351 ILE B CA 1
ATOM 8715 C C . ILE B 1 351 ? -21.516 21.812 23.656 1 97.62 351 ILE B C 1
ATOM 8717 O O . ILE B 1 351 ? -21.062 22.469 22.719 1 97.62 351 ILE B O 1
ATOM 8721 N N . PRO B 1 352 ? -22.797 21.688 23.859 1 97.88 352 PRO B N 1
ATOM 8722 C CA . PRO B 1 352 ? -23.75 22.406 23.016 1 97.88 352 PRO B CA 1
ATOM 8723 C C . PRO B 1 352 ? -23.797 23.906 23.344 1 97.88 352 PRO B C 1
ATOM 8725 O O . PRO B 1 352 ? -23.062 24.375 24.203 1 97.88 352 PRO B O 1
ATOM 8728 N N . ALA B 1 353 ? -24.625 24.594 22.578 1 97.5 353 ALA B N 1
ATOM 8729 C CA . ALA B 1 353 ? -24.797 26.031 22.766 1 97.5 353 ALA B CA 1
ATOM 8730 C C . ALA B 1 353 ? -26.172 26.359 23.312 1 97.5 353 ALA B C 1
ATOM 8732 O O . ALA B 1 353 ? -27.078 25.531 23.25 1 97.5 353 ALA B O 1
ATOM 8733 N N . TYR B 1 354 ? -26.266 27.516 23.938 1 96.88 354 TYR B N 1
ATOM 8734 C CA . TYR B 1 354 ? -27.484 28.062 24.484 1 96.88 354 TYR B CA 1
ATOM 8735 C C . TYR B 1 354 ? -27.531 29.578 24.312 1 96.88 354 TYR B C 1
ATOM 8737 O O . TYR B 1 354 ? -26.656 30.297 24.797 1 96.88 354 TYR B O 1
ATOM 8745 N N . ARG B 1 355 ? -28.5 30.047 23.594 1 96 355 ARG B N 1
ATOM 8746 C CA . ARG B 1 355 ? -28.781 31.469 23.406 1 96 355 ARG B CA 1
ATOM 8747 C C . ARG B 1 355 ? -27.547 32.188 22.859 1 96 355 ARG B C 1
ATOM 8749 O O . ARG B 1 355 ? -27.125 33.219 23.422 1 96 355 ARG B O 1
ATOM 8756 N N . GLY B 1 356 ? -26.938 31.578 21.875 1 96.75 356 GLY B N 1
ATOM 8757 C CA . GLY B 1 356 ? -25.906 32.25 21.078 1 96.75 356 GLY B CA 1
ATOM 8758 C C . GLY B 1 356 ? -24.516 32.094 21.641 1 96.75 356 GLY B C 1
ATOM 8759 O O . GLY B 1 356 ? -23.562 32.656 21.109 1 96.75 356 GLY B O 1
ATOM 8760 N N . ARG B 1 357 ? -24.375 31.297 22.688 1 97.62 357 ARG B N 1
ATOM 8761 C CA . ARG B 1 357 ? -23.078 31.016 23.297 1 97.62 357 ARG B CA 1
ATOM 8762 C C . ARG B 1 357 ? -22.984 29.562 23.766 1 97.62 357 ARG B C 1
ATOM 8764 O O . ARG B 1 357 ? -24.016 28.906 23.953 1 97.62 357 ARG B O 1
ATOM 8771 N N . PRO B 1 358 ? -21.812 29.047 23.875 1 97.94 358 PRO B N 1
ATOM 8772 C CA . PRO B 1 358 ? -21.734 27.703 24.484 1 97.94 358 PRO B CA 1
ATOM 8773 C C . PRO B 1 358 ? -22.375 27.656 25.875 1 97.94 358 PRO B C 1
ATOM 8775 O O . PRO B 1 358 ? -22.25 28.609 26.656 1 97.94 358 PRO B O 1
ATOM 8778 N N . VAL B 1 359 ? -22.984 26.562 26.172 1 97.69 359 VAL B N 1
ATOM 8779 C CA . VAL B 1 359 ? -23.672 26.438 27.453 1 97.69 359 VAL B CA 1
ATOM 8780 C C . VAL B 1 359 ? -22.688 26.594 28.594 1 97.69 359 VAL B C 1
ATOM 8782 O O . VAL B 1 359 ? -21.531 26.156 28.5 1 97.69 359 VAL B O 1
ATOM 8785 N N . ALA B 1 360 ? -23.141 27.156 29.656 1 97.06 360 ALA B N 1
ATOM 8786 C CA . ALA B 1 360 ? -22.297 27.359 30.812 1 97.06 360 ALA B CA 1
ATOM 8787 C C . ALA B 1 360 ? -22.297 26.125 31.719 1 97.06 360 ALA B C 1
ATOM 8789 O O . ALA B 1 360 ? -23.172 25.969 32.562 1 97.06 360 ALA B O 1
ATOM 8790 N N . VAL B 1 361 ? -21.359 25.328 31.578 1 97.75 361 VAL B N 1
ATOM 8791 C CA . VAL B 1 361 ? -21.172 24.109 32.375 1 97.75 361 VAL B CA 1
ATOM 8792 C C . VAL B 1 361 ? -19.703 23.953 32.75 1 97.75 361 VAL B C 1
ATOM 8794 O O . VAL B 1 361 ? -18.844 24.688 32.25 1 97.75 361 VAL B O 1
ATOM 8797 N N . ASP B 1 362 ? -19.516 23.031 33.75 1 97.44 362 ASP B N 1
ATOM 8798 C CA . ASP B 1 362 ? -18.125 22.703 34.062 1 97.44 362 ASP B CA 1
ATOM 8799 C C . ASP B 1 362 ? -17.359 22.266 32.812 1 97.44 362 ASP B C 1
ATOM 8801 O O . ASP B 1 362 ? -17.875 21.516 32 1 97.44 362 ASP B O 1
ATOM 8805 N N . PRO B 1 363 ? -16.156 22.797 32.656 1 97.56 363 PRO B N 1
ATOM 8806 C CA . PRO B 1 363 ? -15.391 22.469 31.453 1 97.56 363 PRO B CA 1
ATOM 8807 C C . PRO B 1 363 ? -15.195 20.969 31.281 1 97.56 363 PRO B C 1
ATOM 8809 O O . PRO B 1 363 ? -14.961 20.5 30.156 1 97.56 363 PRO B O 1
ATOM 8812 N N . GLY B 1 364 ? -15.281 20.188 32.25 1 97.75 364 GLY B N 1
ATOM 8813 C CA . GLY B 1 364 ? -15.07 18.75 32.156 1 97.75 364 GLY B CA 1
ATOM 8814 C C . GLY B 1 364 ? -16.297 17.984 31.734 1 97.75 364 GLY B C 1
ATOM 8815 O O . GLY B 1 364 ? -16.234 16.781 31.438 1 97.75 364 GLY B O 1
ATOM 8816 N N . THR B 1 365 ? -17.406 18.641 31.578 1 97.94 365 THR B N 1
ATOM 8817 C CA . THR B 1 365 ? -18.672 17.969 31.266 1 97.94 365 THR B CA 1
ATOM 8818 C C . THR B 1 365 ? -18.625 17.359 29.875 1 97.94 365 THR B C 1
ATOM 8820 O O . THR B 1 365 ? -18.172 18 28.922 1 97.94 365 THR B O 1
ATOM 8823 N N . TYR B 1 366 ? -19.078 16.172 29.797 1 97.75 366 TYR B N 1
ATOM 8824 C CA . TYR B 1 366 ? -19.109 15.422 28.531 1 97.75 366 TYR B CA 1
ATOM 8825 C C . TYR B 1 366 ? -20.547 15.219 28.062 1 97.75 366 TYR B C 1
ATOM 8827 O O . TYR B 1 366 ? -21.438 14.953 28.875 1 97.75 366 TYR B O 1
ATOM 8835 N N . TYR B 1 367 ? -20.797 15.43 26.828 1 97.81 367 TYR B N 1
ATOM 8836 C CA . TYR B 1 367 ? -22.078 15.141 26.188 1 97.81 367 TYR B CA 1
ATOM 8837 C C . TYR B 1 367 ? -21.953 13.984 25.203 1 97.81 367 TYR B C 1
ATOM 8839 O O . TYR B 1 367 ? -21.641 14.195 24.031 1 97.81 367 TYR B O 1
ATOM 8847 N N . GLY B 1 368 ? -22.219 12.789 25.609 1 97 368 GLY B N 1
ATOM 8848 C CA . GLY B 1 368 ? -22.203 11.547 24.859 1 97 368 GLY B CA 1
ATOM 8849 C C . GLY B 1 368 ? -22.812 10.383 25.625 1 97 368 GLY B C 1
ATOM 8850 O O . GLY B 1 368 ? -23.844 10.523 26.281 1 97 368 GLY B O 1
ATOM 8851 N N . SER B 1 369 ? -22.219 9.266 25.5 1 96.94 369 SER B N 1
ATOM 8852 C CA . SER B 1 369 ? -22.781 8.086 26.156 1 96.94 369 SER B CA 1
ATOM 8853 C C . SER B 1 369 ? -22.203 7.918 27.562 1 96.94 369 SER B C 1
ATOM 8855 O O . SER B 1 369 ? -21.109 8.391 27.859 1 96.94 369 SER B O 1
ATOM 8857 N N . ALA B 1 370 ? -22.922 7.223 28.359 1 97.62 370 ALA B N 1
ATOM 8858 C CA . ALA B 1 370 ? -22.5 6.961 29.734 1 97.62 370 ALA B CA 1
ATOM 8859 C C . ALA B 1 370 ? -21.312 5.992 29.766 1 97.62 370 ALA B C 1
ATOM 8861 O O . ALA B 1 370 ? -20.531 5.984 30.719 1 97.62 370 ALA B O 1
ATOM 8862 N N . ASN B 1 371 ? -21.203 5.172 28.797 1 97.12 371 ASN B N 1
ATOM 8863 C CA . ASN B 1 371 ? -20.109 4.211 28.656 1 97.12 371 ASN B CA 1
ATOM 8864 C C . ASN B 1 371 ? -19.156 4.605 27.547 1 97.12 371 ASN B C 1
ATOM 8866 O O . ASN B 1 371 ? -18.75 3.762 26.734 1 97.12 371 ASN B O 1
ATOM 8870 N N . ALA B 1 372 ? -18.797 5.867 27.5 1 96.88 372 ALA B N 1
ATOM 8871 C CA . ALA B 1 372 ? -18.047 6.457 26.391 1 96.88 372 ALA B CA 1
ATOM 8872 C C . ALA B 1 372 ? -16.703 5.754 26.203 1 96.88 372 ALA B C 1
ATOM 8874 O O . ALA B 1 372 ? -16.234 5.598 25.078 1 96.88 372 ALA B O 1
ATOM 8875 N N . ARG B 1 373 ? -16.047 5.316 27.25 1 96.5 373 ARG B N 1
ATOM 8876 C CA . ARG B 1 373 ? -14.719 4.719 27.172 1 96.5 373 ARG B CA 1
ATOM 8877 C C . ARG B 1 373 ? -14.742 3.43 26.359 1 96.5 373 ARG B C 1
ATOM 8879 O O . ARG B 1 373 ? -13.703 2.994 25.844 1 96.5 373 ARG B O 1
ATOM 8886 N N . ASP B 1 374 ? -15.969 2.926 26.188 1 92.94 374 ASP B N 1
ATOM 8887 C CA . ASP B 1 374 ? -16.125 1.704 25.406 1 92.94 374 ASP B CA 1
ATOM 8888 C C . ASP B 1 374 ? -16.859 1.979 24.094 1 92.94 374 ASP B C 1
ATOM 8890 O O . ASP B 1 374 ? -16.594 1.323 23.078 1 92.94 374 ASP B O 1
ATOM 8894 N N . ALA B 1 375 ? -17.75 2.939 24.156 1 93.44 375 ALA B N 1
ATOM 8895 C CA . ALA B 1 375 ? -18.719 3.037 23.078 1 93.44 375 ALA B CA 1
ATOM 8896 C C . ALA B 1 375 ? -18.422 4.23 22.188 1 93.44 375 ALA B C 1
ATOM 8898 O O . ALA B 1 375 ? -18.828 4.254 21.016 1 93.44 375 ALA B O 1
ATOM 8899 N N . ASP B 1 376 ? -17.797 5.266 22.688 1 95.62 376 ASP B N 1
ATOM 8900 C CA . ASP B 1 376 ? -17.531 6.488 21.938 1 95.62 376 ASP B CA 1
ATOM 8901 C C . ASP B 1 376 ? -16.031 6.672 21.688 1 95.62 376 ASP B C 1
ATOM 8903 O O . ASP B 1 376 ? -15.484 7.738 21.969 1 95.62 376 ASP B O 1
ATOM 8907 N N . THR B 1 377 ? -15.391 5.656 21.078 1 95.75 377 THR B N 1
ATOM 8908 C CA . THR B 1 377 ? -13.938 5.738 20.922 1 95.75 377 THR B CA 1
ATOM 8909 C C . THR B 1 377 ? -13.562 5.965 19.469 1 95.75 377 THR B C 1
ATOM 8911 O O . THR B 1 377 ? -14.344 5.66 18.562 1 95.75 377 THR B O 1
ATOM 8914 N N . SER B 1 378 ? -12.422 6.578 19.297 1 96.88 378 SER B N 1
ATOM 8915 C CA . SER B 1 378 ? -11.719 6.66 18.016 1 96.88 378 SER B CA 1
ATOM 8916 C C . SER B 1 378 ? -10.336 6.027 18.109 1 96.88 378 SER B C 1
ATOM 8918 O O . SER B 1 378 ? -9.547 6.359 19 1 96.88 378 SER B O 1
ATOM 8920 N N . GLU B 1 379 ? -10.078 5.129 17.203 1 96.75 379 GLU B N 1
ATOM 8921 C CA . GLU B 1 379 ? -8.758 4.52 17.109 1 96.75 379 GLU B CA 1
ATOM 8922 C C . GLU B 1 379 ? -8.172 4.699 15.703 1 96.75 379 GLU B C 1
ATOM 8924 O O . GLU B 1 379 ? -8.805 4.324 14.711 1 96.75 379 GLU B O 1
ATOM 8929 N N . SER B 1 380 ? -7.027 5.277 15.672 1 98 380 SER B N 1
ATOM 8930 C CA . SER B 1 380 ? -6.297 5.457 14.422 1 98 380 SER B CA 1
ATOM 8931 C C . SER B 1 380 ? -5.004 4.652 14.414 1 98 380 SER B C 1
ATOM 8933 O O . SER B 1 380 ? -4.289 4.609 15.422 1 98 380 SER B O 1
ATOM 8935 N N . LYS B 1 381 ? -4.73 3.994 13.32 1 95.75 381 LYS B N 1
ATOM 8936 C CA . LYS B 1 381 ? -3.451 3.355 13.031 1 95.75 381 LYS B CA 1
ATOM 8937 C C . LYS B 1 381 ? -2.861 3.883 11.727 1 95.75 381 LYS B C 1
ATOM 8939 O O . LYS B 1 381 ? -3.535 3.902 10.695 1 95.75 381 LYS B O 1
ATOM 8944 N N . VAL B 1 382 ? -1.67 4.328 11.859 1 97.25 382 VAL B N 1
ATOM 8945 C CA . VAL B 1 382 ? -1.005 4.918 10.695 1 97.25 382 VAL B CA 1
ATOM 8946 C C . VAL B 1 382 ? 0.37 4.281 10.508 1 97.25 382 VAL B C 1
ATOM 8948 O O . VAL B 1 382 ? 1.095 4.059 11.484 1 97.25 382 VAL B O 1
ATOM 8951 N N . GLY B 1 383 ? 0.725 3.967 9.312 1 94.62 383 GLY B N 1
ATOM 8952 C CA . GLY B 1 383 ? 2.057 3.539 8.922 1 94.62 383 GLY B CA 1
ATOM 8953 C C . GLY B 1 383 ? 2.521 4.156 7.613 1 94.62 383 GLY B C 1
ATOM 8954 O O . GLY B 1 383 ? 1.716 4.391 6.711 1 94.62 383 GLY B O 1
ATOM 8955 N N . SER B 1 384 ? 3.777 4.41 7.535 1 95.94 384 SER B N 1
ATOM 8956 C CA . SER B 1 384 ? 4.289 4.938 6.273 1 95.94 384 SER B CA 1
ATOM 8957 C C . SER B 1 384 ? 5.738 4.523 6.051 1 95.94 384 SER B C 1
ATOM 8959 O O . SER B 1 384 ? 6.426 4.117 6.988 1 95.94 384 SER B O 1
ATOM 8961 N N . PHE B 1 385 ? 6.164 4.555 4.785 1 93.69 385 PHE B N 1
ATOM 8962 C CA . PHE B 1 385 ? 7.531 4.348 4.32 1 93.69 385 PHE B CA 1
ATOM 8963 C C . PHE B 1 385 ? 7.895 5.363 3.242 1 93.69 385 PHE B C 1
ATOM 8965 O O . PHE B 1 385 ? 7.105 5.617 2.33 1 93.69 385 PHE B O 1
ATOM 8972 N N . THR B 1 386 ? 9.047 5.945 3.4 1 96.19 386 THR B N 1
ATOM 8973 C CA . THR B 1 386 ? 9.523 6.902 2.408 1 96.19 386 THR B CA 1
ATOM 8974 C C . THR B 1 386 ? 10.977 6.613 2.035 1 96.19 386 THR B C 1
ATOM 8976 O O . THR B 1 386 ? 11.82 6.41 2.912 1 96.19 386 THR B O 1
ATOM 8979 N N . ALA B 1 387 ? 11.281 6.582 0.8 1 93.81 387 ALA B N 1
ATOM 8980 C CA . ALA B 1 387 ? 12.633 6.508 0.255 1 93.81 387 ALA B CA 1
ATOM 8981 C C . ALA B 1 387 ? 12.961 7.75 -0.562 1 93.81 387 ALA B C 1
ATOM 8983 O O . ALA B 1 387 ? 12.25 8.094 -1.507 1 93.81 387 ALA B O 1
ATOM 8984 N N . THR B 1 388 ? 14 8.398 -0.177 1 96.31 388 THR B N 1
ATOM 8985 C CA . THR B 1 388 ? 14.461 9.578 -0.899 1 96.31 388 THR B CA 1
ATOM 8986 C C . THR B 1 388 ? 15.875 9.359 -1.432 1 96.31 388 THR B C 1
ATOM 8988 O O . THR B 1 388 ? 16.812 9.156 -0.657 1 96.31 388 THR B O 1
ATOM 8991 N N . PHE B 1 389 ? 16.031 9.484 -2.732 1 94.31 389 PHE B N 1
ATOM 8992 C CA . PHE B 1 389 ? 17.312 9.359 -3.414 1 94.31 389 PHE B CA 1
ATOM 8993 C C . PHE B 1 389 ? 17.734 10.695 -3.998 1 94.31 389 PHE B C 1
ATOM 8995 O O . PHE B 1 389 ? 16.953 11.367 -4.676 1 94.31 389 PHE B O 1
ATOM 9002 N N . GLU B 1 390 ? 18.922 11.039 -3.695 1 95.31 390 GLU B N 1
ATOM 9003 C CA . GLU B 1 390 ? 19.516 12.242 -4.277 1 95.31 390 GLU B CA 1
ATOM 9004 C C . GLU B 1 390 ? 20.828 11.914 -4.977 1 95.31 390 GLU B C 1
ATOM 9006 O O . GLU B 1 390 ? 21.609 11.094 -4.492 1 95.31 390 GLU B O 1
ATOM 9011 N N . HIS B 1 391 ? 21.078 12.625 -6.082 1 92.88 391 HIS B N 1
ATOM 9012 C CA . HIS B 1 391 ? 22.328 12.453 -6.824 1 92.88 391 HIS B CA 1
ATOM 9013 C C . HIS B 1 391 ? 22.75 13.758 -7.492 1 92.88 391 HIS B C 1
ATOM 9015 O O . HIS B 1 391 ? 21.938 14.422 -8.141 1 92.88 391 HIS B O 1
ATOM 9021 N N . ARG B 1 392 ? 23.922 14.047 -7.266 1 94.69 392 ARG B N 1
ATOM 9022 C CA . ARG B 1 392 ? 24.547 15.195 -7.926 1 94.69 392 ARG B CA 1
ATOM 9023 C C . ARG B 1 392 ? 25.344 14.758 -9.156 1 94.69 392 ARG B C 1
ATOM 9025 O O . ARG B 1 392 ? 26.422 14.18 -9.031 1 94.69 392 ARG B O 1
ATOM 9032 N N . PHE B 1 393 ? 24.828 15.109 -10.312 1 92.56 393 PHE B N 1
ATOM 9033 C CA . PHE B 1 393 ? 25.547 14.805 -11.547 1 92.56 393 PHE B CA 1
ATOM 9034 C C . PHE B 1 393 ? 26.766 15.711 -11.703 1 92.56 393 PHE B C 1
ATOM 9036 O O . PHE B 1 393 ? 27.797 15.281 -12.219 1 92.56 393 PHE B O 1
ATOM 9043 N N . SER B 1 394 ? 26.562 16.938 -11.336 1 94.44 394 SER B N 1
ATOM 9044 C CA . SER B 1 394 ? 27.578 17.984 -11.367 1 94.44 394 SER B CA 1
ATOM 9045 C C . SER B 1 394 ? 27.281 19.094 -10.352 1 94.44 394 SER B C 1
ATOM 9047 O O . SER B 1 394 ? 26.297 19 -9.602 1 94.44 394 SER B O 1
ATOM 9049 N N . ASP B 1 395 ? 28.078 20.016 -10.328 1 92.25 395 ASP B N 1
ATOM 9050 C CA . ASP B 1 395 ? 27.859 21.141 -9.422 1 92.25 395 ASP B CA 1
ATOM 9051 C C . ASP B 1 395 ? 26.625 21.938 -9.844 1 92.25 395 ASP B C 1
ATOM 9053 O O . ASP B 1 395 ? 26.109 22.734 -9.062 1 92.25 395 ASP B O 1
ATOM 9057 N N . THR B 1 396 ? 26.125 21.75 -11.031 1 95.12 396 THR B N 1
ATOM 9058 C CA . THR B 1 396 ? 25.031 22.594 -11.523 1 95.12 396 THR B CA 1
ATOM 9059 C C . THR B 1 396 ? 23.781 21.75 -11.773 1 95.12 396 THR B C 1
ATOM 9061 O O . THR B 1 396 ? 22.734 22.281 -12.133 1 95.12 396 THR B O 1
ATOM 9064 N N . LEU B 1 397 ? 23.906 20.438 -11.578 1 96.25 397 LEU B N 1
ATOM 9065 C CA . LEU B 1 397 ? 22.766 19.578 -11.906 1 96.25 397 LEU B CA 1
ATOM 9066 C C . LEU B 1 397 ? 22.609 18.469 -10.883 1 96.25 397 LEU B C 1
ATOM 9068 O O . LEU B 1 397 ? 23.531 17.688 -10.656 1 96.25 397 LEU B O 1
ATOM 9072 N N . ARG B 1 398 ? 21.484 18.422 -10.227 1 95.5 398 ARG B N 1
ATOM 9073 C CA . ARG B 1 398 ? 21.203 17.344 -9.281 1 95.5 398 ARG B CA 1
ATOM 9074 C C . ARG B 1 398 ? 19.766 16.859 -9.406 1 95.5 398 ARG B C 1
ATOM 9076 O O . ARG B 1 398 ? 18.906 17.594 -9.906 1 95.5 398 ARG B O 1
ATOM 9083 N N . VAL B 1 399 ? 19.5 15.617 -8.992 1 96.31 399 VAL B N 1
ATOM 9084 C CA . VAL B 1 399 ? 18.172 15.023 -9.039 1 96.31 399 VAL B CA 1
ATOM 9085 C C . VAL B 1 399 ? 17.781 14.531 -7.645 1 96.31 399 VAL B C 1
ATOM 9087 O O . VAL B 1 399 ? 18.641 14.094 -6.867 1 96.31 399 VAL B O 1
ATOM 9090 N N . ARG B 1 400 ? 16.547 14.711 -7.305 1 96.19 400 ARG B N 1
ATOM 9091 C CA . ARG B 1 400 ? 15.922 14.117 -6.133 1 96.19 400 ARG B CA 1
ATOM 9092 C C . ARG B 1 400 ? 14.711 13.273 -6.531 1 96.19 400 ARG B C 1
ATOM 9094 O O . ARG B 1 400 ? 13.82 13.75 -7.234 1 96.19 400 ARG B O 1
ATOM 9101 N N . ASN B 1 401 ? 14.711 12.07 -6.207 1 95.69 401 ASN B N 1
ATOM 9102 C CA . ASN B 1 401 ? 13.547 11.203 -6.332 1 95.69 401 ASN B CA 1
ATOM 9103 C C . ASN B 1 401 ? 13.062 10.711 -4.969 1 95.69 401 ASN B C 1
ATOM 9105 O O . ASN B 1 401 ? 13.852 10.172 -4.188 1 95.69 401 ASN B O 1
ATOM 9109 N N . ALA B 1 402 ? 11.805 10.898 -4.711 1 96.19 402 ALA B N 1
ATOM 9110 C CA . ALA B 1 402 ? 11.234 10.477 -3.432 1 96.19 402 ALA B CA 1
ATOM 9111 C C . ALA B 1 402 ? 9.961 9.656 -3.643 1 96.19 402 ALA B C 1
ATOM 9113 O O . ALA B 1 402 ? 9.07 10.062 -4.391 1 96.19 402 ALA B O 1
ATOM 9114 N N . LEU B 1 403 ? 9.922 8.469 -3.045 1 94.19 403 LEU B N 1
ATOM 9115 C CA . LEU B 1 403 ? 8.781 7.559 -3.076 1 94.19 403 LEU B CA 1
ATOM 9116 C C . LEU B 1 403 ? 8.195 7.367 -1.679 1 94.19 403 LEU B C 1
ATOM 9118 O O . LEU B 1 403 ? 8.922 7.027 -0.741 1 94.19 403 LEU B O 1
ATOM 9122 N N . ARG B 1 404 ? 6.844 7.613 -1.536 1 96.25 404 ARG B N 1
ATOM 9123 C CA . ARG B 1 404 ? 6.199 7.457 -0.235 1 96.25 404 ARG B CA 1
ATOM 9124 C C . ARG B 1 404 ? 4.953 6.59 -0.342 1 96.25 404 ARG B C 1
ATOM 9126 O O . ARG B 1 404 ? 4.137 6.773 -1.249 1 96.25 404 ARG B O 1
ATOM 9133 N N . TYR B 1 405 ? 4.895 5.652 0.488 1 93.5 405 TYR B N 1
ATOM 9134 C CA . TYR B 1 405 ? 3.689 4.867 0.729 1 93.5 405 TYR B CA 1
ATOM 9135 C C . TYR B 1 405 ? 3.121 5.148 2.115 1 93.5 405 TYR B C 1
ATOM 9137 O O . TYR B 1 405 ? 3.873 5.332 3.076 1 93.5 405 TYR B O 1
ATOM 9145 N N . TYR B 1 406 ? 1.733 5.18 2.246 1 95.44 406 TYR B N 1
ATOM 9146 C CA . TYR B 1 406 ? 1.119 5.273 3.566 1 95.44 406 TYR B CA 1
ATOM 9147 C C . TYR B 1 406 ? -0.095 4.359 3.67 1 95.44 406 TYR B C 1
ATOM 9149 O O . TYR B 1 406 ? -0.689 3.988 2.654 1 95.44 406 TYR B O 1
ATOM 9157 N N . HIS B 1 407 ? -0.378 3.992 4.844 1 92.94 407 HIS B N 1
ATOM 9158 C CA . HIS B 1 407 ? -1.572 3.258 5.246 1 92.94 407 HIS B CA 1
ATOM 9159 C C . HIS B 1 407 ? -2.24 3.908 6.453 1 92.94 407 HIS B C 1
ATOM 9161 O O . HIS B 1 407 ? -1.558 4.387 7.363 1 92.94 407 HIS B O 1
ATOM 9167 N N . TYR B 1 408 ? -3.635 3.969 6.422 1 96.81 408 TYR B N 1
ATOM 9168 C CA . TYR B 1 408 ? -4.398 4.598 7.496 1 96.81 408 TYR B CA 1
ATOM 9169 C C . TYR B 1 408 ? -5.699 3.852 7.75 1 96.81 408 TYR B C 1
ATOM 9171 O O . TYR B 1 408 ? -6.43 3.52 6.812 1 96.81 408 TYR B O 1
ATOM 9179 N N . GLU B 1 409 ? -5.914 3.617 9.039 1 93.75 409 GLU B N 1
ATOM 9180 C CA . GLU B 1 409 ? -7.18 3.051 9.492 1 93.75 409 GLU B CA 1
ATOM 9181 C C . GLU B 1 409 ? -7.801 3.902 10.594 1 93.75 409 GLU B C 1
ATOM 9183 O O . GLU B 1 409 ? -7.094 4.414 11.469 1 93.75 409 GLU B O 1
ATOM 9188 N N . LEU B 1 410 ? -9.117 4.004 10.555 1 96.81 410 LEU B N 1
ATOM 9189 C CA . LEU B 1 410 ? -9.883 4.676 11.594 1 96.81 410 LEU B CA 1
ATOM 9190 C C . LEU B 1 410 ? -11.102 3.848 11.992 1 96.81 410 LEU B C 1
ATOM 9192 O O . LEU B 1 410 ? -11.852 3.387 11.133 1 96.81 410 LEU B O 1
ATOM 9196 N N . ASP B 1 411 ? -11.258 3.578 13.195 1 91.44 411 ASP B N 1
ATOM 9197 C CA . ASP B 1 411 ? -12.5 3.125 13.82 1 91.44 411 ASP B CA 1
ATOM 9198 C C . ASP B 1 411 ? -13.047 4.184 14.773 1 91.44 411 ASP B C 1
ATOM 9200 O O . ASP B 1 411 ? -12.523 4.359 15.875 1 91.44 411 ASP B O 1
ATOM 9204 N N . ARG B 1 412 ? -14.062 4.84 14.344 1 95.62 412 ARG B N 1
ATOM 9205 C CA . ARG B 1 412 ? -14.641 5.891 15.18 1 95.62 412 ARG B CA 1
ATOM 9206 C C . ARG B 1 412 ? -16.109 5.602 15.492 1 95.62 412 ARG B C 1
ATOM 9208 O O . ARG B 1 412 ? -16.891 5.344 14.586 1 95.62 412 ARG B O 1
ATOM 9215 N N . GLN B 1 413 ? -16.422 5.625 16.734 1 92.94 413 GLN B N 1
ATOM 9216 C CA . GLN B 1 413 ? -17.781 5.613 17.266 1 92.94 413 GLN B CA 1
ATOM 9217 C C . GLN B 1 413 ? -18.016 6.82 18.172 1 92.94 413 GLN B C 1
ATOM 9219 O O . GLN B 1 413 ? -17.141 7.23 18.922 1 92.94 413 GLN B O 1
ATOM 9224 N N . ASN B 1 414 ? -19.234 7.363 17.938 1 94.5 414 ASN B N 1
ATOM 9225 C CA . ASN B 1 414 ? -19.438 8.539 18.781 1 94.5 414 ASN B CA 1
ATOM 9226 C C . ASN B 1 414 ? -20.922 8.797 19.031 1 94.5 414 ASN B C 1
ATOM 9228 O O . ASN B 1 414 ? -21.766 8.359 18.234 1 94.5 414 ASN B O 1
ATOM 9232 N N . THR B 1 415 ? -21.172 9.359 20.094 1 95.31 415 THR B N 1
ATOM 9233 C CA . THR B 1 415 ? -22.406 10.039 20.453 1 95.31 415 THR B CA 1
ATOM 9234 C C . THR B 1 415 ? -22.156 11.539 20.641 1 95.31 415 THR B C 1
ATOM 9236 O O . THR B 1 415 ? -21.219 11.945 21.312 1 95.31 415 THR B O 1
ATOM 9239 N N . LEU B 1 416 ? -22.953 12.398 19.984 1 94.5 416 LEU B N 1
ATOM 9240 C CA . LEU B 1 416 ? -22.672 13.828 20.016 1 94.5 416 LEU B CA 1
ATOM 9241 C C . LEU B 1 416 ? -23.969 14.633 20.094 1 94.5 416 LEU B C 1
ATOM 9243 O O . LEU B 1 416 ? -25.047 14.133 19.75 1 94.5 416 LEU B O 1
ATOM 9247 N N . PRO B 1 417 ? -23.875 15.797 20.609 1 93.5 417 PRO B N 1
ATOM 9248 C CA . PRO B 1 417 ? -25.062 16.656 20.719 1 93.5 417 PRO B CA 1
ATOM 9249 C C . PRO B 1 417 ? -25.422 17.344 19.406 1 93.5 417 PRO B C 1
ATOM 9251 O O . PRO B 1 417 ? -25.547 18.562 19.359 1 93.5 417 PRO B O 1
ATOM 9254 N N . SER B 1 418 ? -25.641 16.625 18.484 1 80.12 418 SER B N 1
ATOM 9255 C CA . SER B 1 418 ? -25.922 17.172 17.156 1 80.12 418 SER B CA 1
ATOM 9256 C C . SER B 1 418 ? -27.422 17.219 16.875 1 80.12 418 SER B C 1
ATOM 9258 O O . SER B 1 418 ? -27.859 17.797 15.883 1 80.12 418 SER B O 1
ATOM 9260 N N . GLY B 1 419 ? -28.266 16.609 17.75 1 71.12 419 GLY B N 1
ATOM 9261 C CA . GLY B 1 419 ? -29.703 16.453 17.562 1 71.12 419 GLY B CA 1
ATOM 9262 C C . GLY B 1 419 ? -30.484 17.719 17.844 1 71.12 419 GLY B C 1
ATOM 9263 O O . GLY B 1 419 ? -31.719 17.703 17.922 1 71.12 419 GLY B O 1
ATOM 9264 N N . GLY B 1 420 ? -30.062 18.75 17.844 1 84.25 420 GLY B N 1
ATOM 9265 C CA . GLY B 1 420 ? -30.766 20.016 18.031 1 84.25 420 GLY B CA 1
ATOM 9266 C C . GLY B 1 420 ? -30.938 20.375 19.484 1 84.25 420 GLY B C 1
ATOM 9267 O O . GLY B 1 420 ? -31.188 19.5 20.328 1 84.25 420 GLY B O 1
ATOM 9268 N N . VAL B 1 421 ? -30.812 21.5 19.828 1 92 421 VAL B N 1
ATOM 9269 C CA . VAL B 1 421 ? -31.016 22.062 21.156 1 92 421 VAL B CA 1
ATOM 9270 C C . VAL B 1 421 ? -32.406 22.672 21.25 1 92 421 VAL B C 1
ATOM 9272 O O . VAL B 1 421 ? -32.844 23.422 20.375 1 92 421 VAL B O 1
ATOM 9275 N N . ASN B 1 422 ? -33.156 22.234 22.281 1 95.12 422 ASN B N 1
ATOM 9276 C CA . ASN B 1 422 ? -34.406 22.906 22.656 1 95.12 422 ASN B CA 1
ATOM 9277 C C . ASN B 1 422 ? -34.188 23.875 23.812 1 95.12 422 ASN B C 1
ATOM 9279 O O . ASN B 1 422 ? -34.281 23.5 24.984 1 95.12 422 ASN B O 1
ATOM 9283 N N . GLU B 1 423 ? -34.094 25.078 23.469 1 94.25 423 GLU B N 1
ATOM 9284 C CA . GLU B 1 423 ? -33.75 26.094 24.469 1 94.25 423 GLU B CA 1
ATOM 9285 C C . GLU B 1 423 ? -34.875 26.266 25.484 1 94.25 423 GLU B C 1
ATOM 9287 O O . GLU B 1 423 ? -34.594 26.5 26.672 1 94.25 423 GLU B O 1
ATOM 9292 N N . ALA B 1 424 ? -36.094 26.203 25.047 1 95.44 424 ALA B N 1
ATOM 9293 C CA . ALA B 1 424 ? -37.219 26.375 25.938 1 95.44 424 ALA B CA 1
ATOM 9294 C C . ALA B 1 424 ? -37.281 25.266 26.984 1 95.44 424 ALA B C 1
ATOM 9296 O O . ALA B 1 424 ? -37.531 25.531 28.172 1 95.44 424 ALA B O 1
ATOM 9297 N N . ALA B 1 425 ? -36.969 24.062 26.562 1 95.81 425 ALA B N 1
ATOM 9298 C CA . ALA B 1 425 ? -37.031 22.922 27.469 1 95.81 425 ALA B CA 1
ATOM 9299 C C . ALA B 1 425 ? -35.719 22.75 28.203 1 95.81 425 ALA B C 1
ATOM 9301 O O . ALA B 1 425 ? -35.625 22 29.188 1 95.81 425 ALA B O 1
ATOM 9302 N N . GLY B 1 426 ? -34.719 23.391 27.719 1 96.69 426 GLY B N 1
ATOM 9303 C CA . GLY B 1 426 ? -33.375 23.25 28.312 1 96.69 426 GLY B CA 1
ATOM 9304 C C . GLY B 1 426 ? -32.781 21.875 28.094 1 96.69 426 GLY B C 1
ATOM 9305 O O . GLY B 1 426 ? -32.219 21.281 29.016 1 96.69 426 GLY B O 1
ATOM 9306 N N . THR B 1 427 ? -32.938 21.328 26.844 1 97.44 427 THR B N 1
ATOM 9307 C CA . THR B 1 427 ? -32.469 19.984 26.562 1 97.44 427 THR B CA 1
ATOM 9308 C C . THR B 1 427 ? -31.734 19.938 25.219 1 97.44 427 THR B C 1
ATOM 9310 O O . THR B 1 427 ? -31.844 20.859 24.406 1 97.44 427 THR B O 1
ATOM 9313 N N . VAL B 1 428 ? -30.953 18.906 25.047 1 97.5 428 VAL B N 1
ATOM 9314 C CA . VAL B 1 428 ? -30.266 18.625 23.781 1 97.5 428 VAL B CA 1
ATOM 9315 C C . VAL B 1 428 ? -30.375 17.141 23.453 1 97.5 428 VAL B C 1
ATOM 9317 O O . VAL B 1 428 ? -30.281 16.297 24.344 1 97.5 428 VAL B O 1
ATOM 9320 N N . ALA B 1 429 ? -30.609 16.812 22.219 1 96.94 429 ALA B N 1
ATOM 9321 C CA . ALA B 1 429 ? -30.641 15.422 21.75 1 96.94 429 ALA B CA 1
ATOM 9322 C C . ALA B 1 429 ? -29.25 14.93 21.406 1 96.94 429 ALA B C 1
ATOM 9324 O O . ALA B 1 429 ? -28.469 15.641 20.766 1 96.94 429 ALA B O 1
ATOM 9325 N N . LEU B 1 430 ? -28.906 13.75 21.875 1 97.06 430 LEU B N 1
ATOM 9326 C CA . LEU B 1 430 ? -27.656 13.086 21.562 1 97.06 430 LEU B CA 1
ATOM 9327 C C . LEU B 1 430 ? -27.844 12.047 20.453 1 97.06 430 LEU B C 1
ATOM 9329 O O . LEU B 1 430 ? -28.719 11.188 20.562 1 97.06 430 LEU B O 1
ATOM 9333 N N . THR B 1 431 ? -27.047 12.156 19.406 1 95.06 431 THR B N 1
ATOM 9334 C CA . THR B 1 431 ? -27.172 11.234 18.281 1 95.06 431 THR B CA 1
ATOM 9335 C C . THR B 1 431 ? -25.953 10.328 18.203 1 95.06 431 THR B C 1
ATOM 9337 O O . THR B 1 431 ? -24.844 10.734 18.531 1 95.06 431 THR B O 1
ATOM 9340 N N . ARG B 1 432 ? -26.203 9.117 17.719 1 93.06 432 ARG B N 1
ATOM 9341 C CA . ARG B 1 432 ? -25.125 8.133 17.578 1 93.06 432 ARG B CA 1
ATOM 9342 C C . ARG B 1 432 ? -24.734 7.945 16.125 1 93.06 432 ARG B C 1
ATOM 9344 O O . ARG B 1 432 ? -25.609 7.926 15.242 1 93.06 432 ARG B O 1
ATOM 9351 N N . SER B 1 433 ? -23.469 7.883 15.859 1 92.44 433 SER B N 1
ATOM 9352 C CA . SER B 1 433 ? -22.953 7.586 14.523 1 92.44 433 SER B CA 1
ATOM 9353 C C . SER B 1 433 ? -21.562 6.984 14.586 1 92.44 433 SER B C 1
ATOM 9355 O O . SER B 1 433 ? -20.953 6.914 15.656 1 92.44 433 SER B O 1
ATOM 9357 N N . GLY B 1 434 ? -21.094 6.477 13.5 1 90.88 434 GLY B N 1
ATOM 9358 C CA . GLY B 1 434 ? -19.75 5.938 13.375 1 90.88 434 GLY B CA 1
ATOM 9359 C C . GLY B 1 434 ? -19.188 6.078 11.977 1 90.88 434 GLY B C 1
ATOM 9360 O O . GLY B 1 434 ? -19.938 6.285 11.016 1 90.88 434 GLY B O 1
ATOM 9361 N N . ILE B 1 435 ? -17.859 6.035 11.906 1 93.5 435 ILE B N 1
ATOM 9362 C CA . ILE B 1 435 ? -17.156 6.051 10.625 1 93.5 435 ILE B CA 1
ATOM 9363 C C . ILE B 1 435 ? -15.93 5.152 10.703 1 93.5 435 ILE B C 1
ATOM 9365 O O . ILE B 1 435 ? -15.156 5.23 11.664 1 93.5 435 ILE B O 1
ATOM 9369 N N . ASP B 1 436 ? -15.789 4.238 9.766 1 90.81 436 ASP B N 1
ATOM 9370 C CA . ASP B 1 436 ? -14.57 3.463 9.57 1 90.81 436 ASP B CA 1
ATOM 9371 C C . ASP B 1 436 ? -13.859 3.869 8.281 1 90.81 436 ASP B C 1
ATOM 9373 O O . ASP B 1 436 ? -14.5 4.07 7.25 1 90.81 436 ASP B O 1
ATOM 9377 N N . ARG B 1 437 ? -12.625 4.035 8.383 1 94.25 437 ARG B N 1
ATOM 9378 C CA . ARG B 1 437 ? -11.82 4.336 7.203 1 94.25 437 ARG B CA 1
ATOM 9379 C C . ARG B 1 437 ? -10.68 3.338 7.047 1 94.25 437 ARG B C 1
ATOM 9381 O O . ARG B 1 437 ? -10.086 2.908 8.031 1 94.25 437 ARG B O 1
ATOM 9388 N N . PHE B 1 438 ? -10.422 2.932 5.852 1 90.5 438 PHE B N 1
ATOM 9389 C CA . PHE B 1 438 ? -9.273 2.139 5.418 1 90.5 438 PHE B CA 1
ATOM 9390 C C . PHE B 1 438 ? -8.648 2.734 4.164 1 90.5 438 PHE B C 1
ATOM 9392 O O . PHE B 1 438 ? -9.164 2.561 3.061 1 90.5 438 PHE B O 1
ATOM 9399 N N . GLU B 1 439 ? -7.512 3.348 4.363 1 94.75 439 GLU B N 1
ATOM 9400 C CA . GLU B 1 439 ? -6.91 4.117 3.279 1 94.75 439 GLU B CA 1
ATOM 9401 C C . GLU B 1 439 ? -5.465 3.688 3.033 1 94.75 439 GLU B C 1
ATOM 9403 O O . GLU B 1 439 ? -4.781 3.236 3.953 1 94.75 439 GLU B O 1
ATOM 9408 N N . HIS B 1 440 ? -5.094 3.816 1.819 1 91.56 440 HIS B N 1
ATOM 9409 C CA . HIS B 1 440 ? -3.684 3.695 1.468 1 91.56 440 HIS B CA 1
ATOM 9410 C C . HIS B 1 440 ? -3.354 4.508 0.221 1 91.56 440 HIS B C 1
ATOM 9412 O O . HIS B 1 440 ? -4.254 4.895 -0.529 1 91.56 440 HIS B O 1
ATOM 9418 N N . GLY B 1 441 ? -2.098 4.816 0.071 1 92.88 441 GLY B N 1
ATOM 9419 C CA . GLY B 1 441 ? -1.682 5.582 -1.091 1 92.88 441 GLY B CA 1
ATOM 9420 C C . GLY B 1 441 ? -0.188 5.516 -1.349 1 92.88 441 GLY B C 1
ATOM 9421 O O . GLY B 1 441 ? 0.58 5.105 -0.475 1 92.88 441 GLY B O 1
ATOM 9422 N N . VAL B 1 442 ? 0.192 5.883 -2.586 1 91.75 442 VAL B N 1
ATOM 9423 C CA . VAL B 1 442 ? 1.58 5.973 -3.027 1 91.75 442 VAL B CA 1
ATOM 9424 C C . VAL B 1 442 ? 1.8 7.281 -3.785 1 91.75 442 VAL B C 1
ATOM 9426 O O . VAL B 1 442 ? 0.932 7.719 -4.543 1 91.75 442 VAL B O 1
ATOM 9429 N N . PHE B 1 443 ? 2.949 7.906 -3.488 1 96.25 443 PHE B N 1
ATOM 9430 C CA . PHE B 1 443 ? 3.365 9.117 -4.188 1 96.25 443 PHE B CA 1
ATOM 9431 C C . PHE B 1 443 ? 4.812 9.008 -4.648 1 96.25 443 PHE B C 1
ATOM 9433 O O . PHE B 1 443 ? 5.656 8.453 -3.938 1 96.25 443 PHE B O 1
ATOM 9440 N N . ASN B 1 444 ? 5.051 9.516 -5.805 1 95 444 ASN B N 1
ATOM 9441 C CA . ASN B 1 444 ? 6.414 9.688 -6.301 1 95 444 ASN B CA 1
ATOM 9442 C C . ASN B 1 444 ? 6.66 11.109 -6.781 1 95 444 ASN B C 1
ATOM 9444 O O . ASN B 1 444 ? 5.832 11.688 -7.488 1 95 444 ASN B O 1
ATOM 9448 N N . GLN B 1 445 ? 7.738 11.625 -6.336 1 97.56 445 GLN B N 1
ATOM 9449 C CA . GLN B 1 445 ? 8.211 12.938 -6.77 1 97.56 445 GLN B CA 1
ATOM 9450 C C . GLN B 1 445 ? 9.609 12.844 -7.371 1 97.56 445 GLN B C 1
ATOM 9452 O O . GLN B 1 445 ? 10.539 12.352 -6.723 1 97.56 445 GLN B O 1
ATOM 9457 N N . THR B 1 446 ? 9.711 13.312 -8.57 1 97 446 THR B N 1
ATOM 9458 C CA . THR B 1 446 ? 11.008 13.438 -9.219 1 97 446 THR B CA 1
ATOM 9459 C C . THR B 1 446 ? 11.305 14.898 -9.547 1 97 446 THR B C 1
ATOM 9461 O O . THR B 1 446 ? 10.547 15.547 -10.266 1 97 446 THR B O 1
ATOM 9464 N N . GLU B 1 447 ? 12.43 15.336 -9.047 1 97.5 447 GLU B N 1
ATOM 9465 C CA . GLU B 1 447 ? 12.773 16.75 -9.18 1 97.5 447 GLU B CA 1
ATOM 9466 C C . GLU B 1 447 ? 14.203 16.922 -9.672 1 97.5 447 GLU B C 1
ATOM 9468 O O . GLU B 1 447 ? 15.141 16.344 -9.109 1 97.5 447 GLU B O 1
ATOM 9473 N N . LEU B 1 448 ? 14.328 17.656 -10.742 1 97.44 448 LEU B N 1
ATOM 9474 C CA . LEU B 1 448 ? 15.625 18.062 -11.281 1 97.44 448 LEU B CA 1
ATOM 9475 C C . LEU B 1 448 ? 15.906 19.531 -10.977 1 97.44 448 LEU B C 1
ATOM 9477 O O . LEU B 1 448 ? 15.078 20.406 -11.25 1 97.44 448 LEU B O 1
ATOM 9481 N N . ILE B 1 449 ? 16.984 19.781 -10.352 1 96.62 449 ILE B N 1
ATOM 9482 C CA . ILE B 1 449 ? 17.391 21.156 -10.047 1 96.62 449 ILE B CA 1
ATOM 9483 C C . ILE B 1 449 ? 18.625 21.531 -10.875 1 96.62 449 ILE B C 1
ATOM 9485 O O . ILE B 1 449 ? 19.641 20.844 -10.844 1 96.62 449 ILE B O 1
ATOM 9489 N N . GLN B 1 450 ? 18.531 22.641 -11.539 1 97.06 450 GLN B N 1
ATOM 9490 C CA . GLN B 1 450 ? 19.578 23.094 -12.438 1 97.06 450 GLN B CA 1
ATOM 9491 C C . GLN B 1 450 ? 19.969 24.531 -12.148 1 97.06 450 GLN B C 1
ATOM 9493 O O . GLN B 1 450 ? 19.094 25.406 -12 1 97.06 450 GLN B O 1
ATOM 9498 N N . LYS B 1 451 ? 21.219 24.766 -12.008 1 96.12 451 LYS B N 1
ATOM 9499 C CA . LYS B 1 451 ? 21.766 26.125 -11.945 1 96.12 451 LYS B CA 1
ATOM 9500 C C . LYS B 1 451 ? 22.312 26.547 -13.305 1 96.12 451 LYS B C 1
ATOM 9502 O O . LYS B 1 451 ? 23.062 25.797 -13.938 1 96.12 451 LYS B O 1
ATOM 9507 N N . LEU B 1 452 ? 21.781 27.656 -13.742 1 95.19 452 LEU B N 1
ATOM 9508 C CA . LEU B 1 452 ? 22.25 28.172 -15.023 1 95.19 452 LEU B CA 1
ATOM 9509 C C . LEU B 1 452 ? 22.453 29.688 -14.953 1 95.19 452 LEU B C 1
ATOM 9511 O O . LEU B 1 452 ? 22.016 30.328 -13.984 1 95.19 452 LEU B O 1
ATOM 9515 N N . ARG B 1 453 ? 23.188 30.188 -15.914 1 95.62 453 ARG B N 1
ATOM 9516 C CA . ARG B 1 453 ? 23.406 31.641 -16.031 1 95.62 453 ARG B CA 1
ATOM 9517 C C . ARG B 1 453 ? 23.062 32.125 -17.438 1 95.62 453 ARG B C 1
ATOM 9519 O O . ARG B 1 453 ? 23.391 31.453 -18.422 1 95.62 453 ARG B O 1
ATOM 9526 N N . THR B 1 454 ? 22.344 33.125 -17.484 1 95.69 454 THR B N 1
ATOM 9527 C CA . THR B 1 454 ? 22.109 33.844 -18.734 1 95.69 454 THR B CA 1
ATOM 9528 C C . THR B 1 454 ? 22.688 35.25 -18.625 1 95.69 454 THR B C 1
ATOM 9530 O O . THR B 1 454 ? 22 36.188 -18.188 1 95.69 454 THR B O 1
ATOM 9533 N N . GLY B 1 455 ? 23.875 35.5 -19.266 1 95.12 455 GLY B N 1
ATOM 9534 C CA . GLY B 1 455 ? 24.594 36.719 -18.969 1 95.12 455 GLY B CA 1
ATOM 9535 C C . GLY B 1 455 ? 24.938 36.875 -17.484 1 95.12 455 GLY B C 1
ATOM 9536 O O . GLY B 1 455 ? 25.531 35.969 -16.891 1 95.12 455 GLY B O 1
ATOM 9537 N N . SER B 1 456 ? 24.422 38 -16.984 1 94.44 456 SER B N 1
ATOM 9538 C CA . SER B 1 456 ? 24.672 38.25 -15.57 1 94.44 456 SER B CA 1
ATOM 9539 C C . SER B 1 456 ? 23.562 37.688 -14.688 1 94.44 456 SER B C 1
ATOM 9541 O O . SER B 1 456 ? 23.672 37.719 -13.461 1 94.44 456 SER B O 1
ATOM 9543 N N . VAL B 1 457 ? 22.594 37.156 -15.266 1 97.31 457 VAL B N 1
ATOM 9544 C CA . VAL B 1 457 ? 21.422 36.656 -14.539 1 97.31 457 VAL B CA 1
ATOM 9545 C C . VAL B 1 457 ? 21.625 35.219 -14.141 1 97.31 457 VAL B C 1
ATOM 9547 O O . VAL B 1 457 ? 21.984 34.375 -14.977 1 97.31 457 VAL B O 1
ATOM 9550 N N . GLU B 1 458 ? 21.484 34.938 -12.852 1 96.75 458 GLU B N 1
ATOM 9551 C CA . GLU B 1 458 ? 21.594 33.562 -12.336 1 96.75 458 GLU B CA 1
ATOM 9552 C C . GLU B 1 458 ? 20.219 32.938 -12.18 1 96.75 458 GLU B C 1
ATOM 9554 O O . GLU B 1 458 ? 19.266 33.562 -11.766 1 96.75 458 GLU B O 1
ATOM 9559 N N . HIS B 1 459 ? 20.172 31.625 -12.555 1 96.94 459 HIS B N 1
ATOM 9560 C CA . HIS B 1 459 ? 18.938 30.859 -12.453 1 96.94 459 HIS B CA 1
ATOM 9561 C C . HIS B 1 459 ? 19.141 29.578 -11.633 1 96.94 459 HIS B C 1
ATOM 9563 O O . HIS B 1 459 ? 20.156 28.906 -11.773 1 96.94 459 HIS B O 1
ATOM 9569 N N . GLU B 1 460 ? 18.25 29.328 -10.711 1 96.31 460 GLU B N 1
ATOM 9570 C CA . GLU B 1 460 ? 18.031 28 -10.148 1 96.31 460 GLU B CA 1
ATOM 9571 C C . GLU B 1 460 ? 16.672 27.453 -10.547 1 96.31 460 GLU B C 1
ATOM 9573 O O . GLU B 1 460 ? 15.648 27.859 -9.992 1 96.31 460 GLU B O 1
ATOM 9578 N N . VAL B 1 461 ? 16.688 26.484 -11.43 1 97.5 461 VAL B N 1
ATOM 9579 C CA . VAL B 1 461 ? 15.43 26 -12.016 1 97.5 461 VAL B CA 1
ATOM 9580 C C . VAL B 1 461 ? 15.109 24.609 -11.453 1 97.5 461 VAL B C 1
ATOM 9582 O O . VAL B 1 461 ? 15.969 23.734 -11.422 1 97.5 461 VAL B O 1
ATOM 9585 N N . LEU B 1 462 ? 13.914 24.5 -11 1 97.62 462 LEU B N 1
ATOM 9586 C CA . LEU B 1 462 ? 13.367 23.219 -10.547 1 97.62 462 LEU B CA 1
ATOM 9587 C C . LEU B 1 462 ? 12.367 22.672 -11.555 1 97.62 462 LEU B C 1
ATOM 9589 O O . LEU B 1 462 ? 11.406 23.344 -11.914 1 97.62 462 LEU B O 1
ATOM 9593 N N . TYR B 1 463 ? 12.656 21.453 -12.117 1 98 463 TYR B N 1
ATOM 9594 C CA . TYR B 1 463 ? 11.695 20.672 -12.883 1 98 463 TYR B CA 1
ATOM 9595 C C . TYR B 1 463 ? 11.133 19.531 -12.039 1 98 463 TYR B C 1
ATOM 9597 O O . TYR B 1 463 ? 11.883 18.766 -11.438 1 98 463 TYR B O 1
ATOM 9605 N N . GLY B 1 464 ? 9.789 19.484 -11.984 1 98.06 464 GLY B N 1
ATOM 9606 C CA . GLY B 1 464 ? 9.227 18.438 -11.148 1 98.06 464 GLY B CA 1
ATOM 9607 C C . GLY B 1 464 ? 8.117 17.656 -11.836 1 98.06 464 GLY B C 1
ATOM 9608 O O . GLY B 1 464 ? 7.359 18.219 -12.633 1 98.06 464 GLY B O 1
ATOM 9609 N N . VAL B 1 465 ? 8.078 16.359 -11.547 1 98.19 465 VAL B N 1
ATOM 9610 C CA . VAL B 1 465 ? 6.961 15.469 -11.875 1 98.19 465 VAL B CA 1
ATOM 9611 C C . VAL B 1 465 ? 6.453 14.781 -10.609 1 98.19 465 VAL B C 1
ATOM 9613 O O . VAL B 1 465 ? 7.246 14.32 -9.789 1 98.19 465 VAL B O 1
ATOM 9616 N N . GLU B 1 466 ? 5.141 14.781 -10.477 1 98.06 466 GLU B N 1
ATOM 9617 C CA . GLU B 1 466 ? 4.523 14.086 -9.352 1 98.06 466 GLU B CA 1
ATOM 9618 C C . GLU B 1 466 ? 3.441 13.117 -9.82 1 98.06 466 GLU B C 1
ATOM 9620 O O . GLU B 1 466 ? 2.531 13.508 -10.555 1 98.06 466 GLU B O 1
ATOM 9625 N N . LEU B 1 467 ? 3.57 11.891 -9.391 1 96.38 467 LEU B N 1
ATOM 9626 C CA . LEU B 1 467 ? 2.572 10.852 -9.617 1 96.38 467 LEU B CA 1
ATOM 9627 C C . LEU B 1 467 ? 2.084 10.273 -8.297 1 96.38 467 LEU B C 1
ATOM 9629 O O . LEU B 1 467 ? 2.867 10.117 -7.355 1 96.38 467 LEU B O 1
ATOM 9633 N N . GLY B 1 468 ? 0.763 10.047 -8.266 1 95.12 468 GLY B N 1
ATOM 9634 C CA . GLY B 1 468 ? 0.263 9.461 -7.031 1 95.12 468 GLY B CA 1
ATOM 9635 C C . GLY B 1 468 ? -1.126 8.867 -7.176 1 95.12 468 GLY B C 1
ATOM 9636 O O . GLY B 1 468 ? -1.87 9.227 -8.086 1 95.12 468 GLY B O 1
ATOM 9637 N N . GLN B 1 469 ? -1.444 7.965 -6.277 1 94 469 GLN B N 1
ATOM 9638 C CA . GLN B 1 469 ? -2.773 7.379 -6.145 1 94 469 GLN B CA 1
ATOM 9639 C C . GLN B 1 469 ? -3.137 7.168 -4.68 1 94 469 GLN B C 1
ATOM 9641 O O . GLN B 1 469 ? -2.301 6.742 -3.881 1 94 469 GLN B O 1
ATOM 9646 N N . GLN B 1 470 ? -4.312 7.539 -4.363 1 95.75 470 GLN B N 1
ATOM 9647 C CA . GLN B 1 470 ? -4.883 7.266 -3.049 1 95.75 470 GLN B CA 1
ATOM 9648 C C . GLN B 1 470 ? -6.191 6.492 -3.166 1 95.75 470 GLN B C 1
ATOM 9650 O O . GLN B 1 470 ? -7.008 6.77 -4.051 1 95.75 470 GLN B O 1
ATOM 9655 N N . ASN B 1 471 ? -6.336 5.473 -2.402 1 93.25 471 ASN B N 1
ATOM 9656 C CA . ASN B 1 471 ? -7.574 4.723 -2.221 1 93.25 471 ASN B CA 1
ATOM 9657 C C . ASN B 1 471 ? -8.125 4.891 -0.809 1 93.25 471 ASN B C 1
ATOM 9659 O O . ASN B 1 471 ? -7.48 4.496 0.165 1 93.25 471 ASN B O 1
ATOM 9663 N N . LYS B 1 472 ? -9.281 5.461 -0.751 1 95.5 472 LYS B N 1
ATOM 9664 C CA . LYS B 1 472 ? -9.867 5.805 0.543 1 95.5 472 LYS B CA 1
ATOM 9665 C C . LYS B 1 472 ? -11.227 5.148 0.726 1 95.5 472 LYS B C 1
ATOM 9667 O O . LYS B 1 472 ? -12.25 5.688 0.29 1 95.5 472 LYS B O 1
ATOM 9672 N N . ASP B 1 473 ? -11.203 4.035 1.434 1 90.75 473 ASP B N 1
ATOM 9673 C CA . ASP B 1 473 ? -12.43 3.328 1.794 1 90.75 473 ASP B CA 1
ATOM 9674 C C . ASP B 1 473 ? -13.07 3.939 3.035 1 90.75 473 ASP B C 1
ATOM 9676 O O . ASP B 1 473 ? -12.375 4.312 3.984 1 90.75 473 ASP B O 1
ATOM 9680 N N . ALA B 1 474 ? -14.43 4.09 2.979 1 93.06 474 ALA B N 1
ATOM 9681 C CA . ALA B 1 474 ? -15.133 4.645 4.129 1 93.06 474 ALA B CA 1
ATOM 9682 C C . ALA B 1 474 ? -16.484 3.951 4.328 1 93.06 474 ALA B C 1
ATOM 9684 O O . ALA B 1 474 ? -17.234 3.754 3.371 1 93.06 474 ALA B O 1
ATOM 9685 N N . LEU B 1 475 ? -16.734 3.527 5.527 1 89.19 475 LEU B N 1
ATOM 9686 C CA . LEU B 1 475 ? -18.047 3.043 5.969 1 89.19 475 LEU B CA 1
ATOM 9687 C C . LEU B 1 475 ? -18.703 4.035 6.922 1 89.19 475 LEU B C 1
ATOM 9689 O O . LEU B 1 475 ? -18.094 4.441 7.914 1 89.19 475 LEU B O 1
ATOM 9693 N N . THR B 1 476 ? -19.859 4.414 6.613 1 91.88 476 THR B N 1
ATOM 9694 C CA . THR B 1 476 ? -20.609 5.332 7.453 1 91.88 476 THR B CA 1
ATOM 9695 C C . THR B 1 476 ? -21.766 4.602 8.148 1 91.88 476 THR B C 1
ATOM 9697 O O . THR B 1 476 ? -22.547 3.906 7.492 1 91.88 476 THR B O 1
ATOM 9700 N N . LEU B 1 477 ? -21.828 4.852 9.469 1 88.25 477 LEU B N 1
ATOM 9701 C CA . LEU B 1 477 ? -22.859 4.246 10.289 1 88.25 477 LEU B CA 1
ATOM 9702 C C . LEU B 1 477 ? -23.734 5.316 10.945 1 88.25 477 LEU B C 1
ATOM 9704 O O . LEU B 1 477 ? -23.219 6.363 11.367 1 88.25 477 LEU B O 1
ATOM 9708 N N . SER B 1 478 ? -25.047 5.098 10.977 1 90.38 478 SER B N 1
ATOM 9709 C CA . SER B 1 478 ? -26 6.004 11.609 1 90.38 478 SER B CA 1
ATOM 9710 C C . SER B 1 478 ? -26.875 5.262 12.609 1 90.38 478 SER B C 1
ATOM 9712 O O . SER B 1 478 ? -27.547 4.293 12.258 1 90.38 478 SER B O 1
ATOM 9714 N N . GLY B 1 479 ? -26.906 5.785 13.844 1 88.12 479 GLY B N 1
ATOM 9715 C CA . GLY B 1 479 ? -27.672 5.152 14.898 1 88.12 479 GLY B CA 1
ATOM 9716 C C . GLY B 1 479 ? -28.859 5.992 15.359 1 88.12 479 GLY B C 1
ATOM 9717 O O . GLY B 1 479 ? -29.672 5.539 16.172 1 88.12 479 GLY B O 1
ATOM 9718 N N . GLY B 1 480 ? -29.047 7.125 14.891 1 89.44 480 GLY B N 1
ATOM 9719 C CA . GLY B 1 480 ? -30.156 7.984 15.281 1 89.44 480 GLY B CA 1
ATOM 9720 C C . GLY B 1 480 ? -29.969 8.602 16.656 1 89.44 480 GLY B C 1
ATOM 9721 O O . GLY B 1 480 ? -28.844 8.766 17.125 1 89.44 480 GLY B O 1
ATOM 9722 N N . THR B 1 481 ? -31.094 9.008 17.25 1 93.62 481 THR B N 1
ATOM 9723 C CA . THR B 1 481 ? -31.062 9.633 18.578 1 93.62 481 THR B CA 1
ATOM 9724 C C . THR B 1 481 ? -30.953 8.586 19.672 1 93.62 481 THR B C 1
ATOM 9726 O O . THR B 1 481 ? -31.766 7.672 19.766 1 93.62 481 THR B O 1
ATOM 9729 N N . LEU B 1 482 ? -29.922 8.75 20.469 1 93.38 482 LEU B N 1
ATOM 9730 C CA . LEU B 1 482 ? -29.703 7.836 21.594 1 93.38 482 LEU B CA 1
ATOM 9731 C C . LEU B 1 482 ? -30.5 8.266 22.812 1 93.38 482 LEU B C 1
ATOM 9733 O O . LEU B 1 482 ? -30.938 7.422 23.609 1 93.38 482 LEU B O 1
ATOM 9737 N N . GLY B 1 483 ? -30.609 9.641 22.984 1 95.25 483 GLY B N 1
ATOM 9738 C CA . GLY B 1 483 ? -31.359 10.211 24.094 1 95.25 483 GLY B CA 1
ATOM 9739 C C . GLY B 1 483 ? -31.344 11.727 24.109 1 95.25 483 GLY B C 1
ATOM 9740 O O . GLY B 1 483 ? -30.625 12.352 23.328 1 95.25 483 GLY B O 1
ATOM 9741 N N . THR B 1 484 ? -32.25 12.297 24.875 1 97.19 484 THR B N 1
ATOM 9742 C CA . THR B 1 484 ? -32.312 13.734 25.125 1 97.19 484 THR B CA 1
ATOM 9743 C C . THR B 1 484 ? -31.953 14.039 26.578 1 97.19 484 THR B C 1
ATOM 9745 O O . THR B 1 484 ? -32.469 13.398 27.5 1 97.19 484 THR B O 1
ATOM 9748 N N . VAL B 1 485 ? -31.078 15.008 26.766 1 97.94 485 VAL B N 1
ATOM 9749 C CA . VAL B 1 485 ? -30.594 15.25 28.125 1 97.94 485 VAL B CA 1
ATOM 9750 C C . VAL B 1 485 ? -30.719 16.734 28.453 1 97.94 485 VAL B C 1
ATOM 9752 O O . VAL B 1 485 ? -30.906 17.562 27.562 1 97.94 485 VAL B O 1
ATOM 9755 N N . ASN B 1 486 ? -30.609 17 29.75 1 97.69 486 ASN B N 1
ATOM 9756 C CA . ASN B 1 486 ? -30.594 18.375 30.219 1 97.69 486 ASN B CA 1
ATOM 9757 C C . ASN B 1 486 ? -29.328 19.109 29.797 1 97.69 486 ASN B C 1
ATOM 9759 O O . ASN B 1 486 ? -28.234 18.547 29.828 1 97.69 486 ASN B O 1
ATOM 9763 N N . LEU B 1 487 ? -29.406 20.391 29.453 1 97.06 487 LEU B N 1
ATOM 9764 C CA . LEU B 1 487 ? -28.312 21.188 28.938 1 97.06 487 LEU B CA 1
ATOM 9765 C C . LEU B 1 487 ? -27.25 21.422 30 1 97.06 487 LEU B C 1
ATOM 9767 O O . LEU B 1 487 ? -26.062 21.547 29.688 1 97.06 487 LEU B O 1
ATOM 9771 N N . TRP B 1 488 ? -27.672 21.516 31.188 1 97.19 488 TRP B N 1
ATOM 9772 C CA . TRP B 1 488 ? -26.75 21.969 32.25 1 97.19 488 TRP B CA 1
ATOM 9773 C C . TRP B 1 488 ? -26.328 20.797 33.125 1 97.19 488 TRP B C 1
ATOM 9775 O O . TRP B 1 488 ? -25.266 20.844 33.75 1 97.19 488 TRP B O 1
ATOM 9785 N N . ASN B 1 489 ? -27.156 19.797 33.156 1 96.81 489 ASN B N 1
ATOM 9786 C CA . ASN B 1 489 ? -26.875 18.594 33.969 1 96.81 489 ASN B CA 1
ATOM 9787 C C . ASN B 1 489 ? -27.266 17.328 33.219 1 96.81 489 ASN B C 1
ATOM 9789 O O . ASN B 1 489 ? -28.203 16.641 33.594 1 96.81 489 ASN B O 1
ATOM 9793 N N . PRO B 1 490 ? -26.5 16.984 32.281 1 97.25 490 PRO B N 1
ATOM 9794 C CA . PRO B 1 490 ? -26.875 15.852 31.453 1 97.25 490 PRO B CA 1
ATOM 9795 C C . PRO B 1 490 ? -26.719 14.508 32.188 1 97.25 490 PRO B C 1
ATOM 9797 O O . PRO B 1 490 ? -25.672 14.227 32.75 1 97.25 490 PRO B O 1
ATOM 9800 N N . VAL B 1 491 ? -27.781 13.68 32.219 1 97.69 491 VAL B N 1
ATOM 9801 C CA . VAL B 1 491 ? -27.734 12.258 32.562 1 97.69 491 VAL B CA 1
ATOM 9802 C C . VAL B 1 491 ? -27.578 11.43 31.281 1 97.69 491 VAL B C 1
ATOM 9804 O O . VAL B 1 491 ? -28.547 11.234 30.547 1 97.69 491 VAL B O 1
ATOM 9807 N N . LEU B 1 492 ? -26.484 10.914 31.125 1 97.88 492 LEU B N 1
ATOM 9808 C CA . LEU B 1 492 ? -26.109 10.367 29.828 1 97.88 492 LEU B CA 1
ATOM 9809 C C . LEU B 1 492 ? -26.688 8.969 29.641 1 97.88 492 LEU B C 1
ATOM 9811 O O . LEU B 1 492 ? -26.719 8.18 30.578 1 97.88 492 LEU B O 1
ATOM 9815 N N . PRO B 1 493 ? -27.141 8.625 28.469 1 96.56 493 PRO B N 1
ATOM 9816 C CA . PRO B 1 493 ? -27.625 7.281 28.141 1 96.56 493 PRO B CA 1
ATOM 9817 C C . PRO B 1 493 ? -26.484 6.293 27.891 1 96.56 493 PRO B C 1
ATOM 9819 O O . PRO B 1 493 ? -25.375 6.699 27.531 1 96.56 493 PRO B O 1
ATOM 9822 N N . VAL B 1 494 ? -26.797 5.012 28.047 1 95.38 494 VAL B N 1
ATOM 9823 C CA . VAL B 1 494 ? -25.859 3.953 27.719 1 95.38 494 VAL B CA 1
ATOM 9824 C C . VAL B 1 494 ? -25.969 3.59 26.234 1 95.38 494 VAL B C 1
ATOM 9826 O O . VAL B 1 494 ? -27.078 3.377 25.734 1 95.38 494 VAL B O 1
ATOM 9829 N N . ALA B 1 495 ? -24.906 3.611 25.547 1 93.88 495 ALA B N 1
ATOM 9830 C CA . ALA B 1 495 ? -24.906 3.242 24.141 1 93.88 495 ALA B CA 1
ATOM 9831 C C . ALA B 1 495 ? -24.609 1.757 23.953 1 93.88 495 ALA B C 1
ATOM 9833 O O . ALA B 1 495 ? -23.828 1.178 24.719 1 93.88 495 ALA B O 1
ATOM 9834 N N . PRO B 1 496 ? -25.109 1.152 22.828 1 84.44 496 PRO B N 1
ATOM 9835 C CA . PRO B 1 496 ? -24.719 -0.217 22.5 1 84.44 496 PRO B CA 1
ATOM 9836 C C . PRO B 1 496 ? -23.266 -0.309 22.016 1 84.44 496 PRO B C 1
ATOM 9838 O O . PRO B 1 496 ? -22.781 0.594 21.328 1 84.44 496 PRO B O 1
ATOM 9841 N N . LEU B 1 497 ? -22.359 -1.272 22.359 1 75.38 497 LEU B N 1
ATOM 9842 C CA . LEU B 1 497 ? -20.938 -1.394 22.016 1 75.38 497 LEU B CA 1
ATOM 9843 C C . LEU B 1 497 ? -20.766 -1.716 20.531 1 75.38 497 LEU B C 1
ATOM 9845 O O . LEU B 1 497 ? -19.797 -1.297 19.922 1 75.38 497 LEU B O 1
ATOM 9849 N N . ASN B 1 498 ? -21.406 -2.59 19.875 1 61.47 498 ASN B N 1
ATOM 9850 C CA . ASN B 1 498 ? -21.172 -2.922 18.469 1 61.47 498 ASN B CA 1
ATOM 9851 C C . ASN B 1 498 ? -22.203 -2.266 17.562 1 61.47 498 ASN B C 1
ATOM 9853 O O . ASN B 1 498 ? -22.547 -2.816 16.516 1 61.47 498 ASN B O 1
ATOM 9857 N N . GLY B 1 499 ? -22.438 -0.87 17.938 1 62.34 499 GLY B N 1
ATOM 9858 C CA . GLY B 1 499 ? -23.625 -0.417 17.25 1 62.34 499 GLY B CA 1
ATOM 9859 C C . GLY B 1 499 ? -23.547 1.031 16.797 1 62.34 499 GLY B C 1
ATOM 9860 O O . GLY B 1 499 ? -24.266 1.886 17.312 1 62.34 499 GLY B O 1
ATOM 9861 N N . GLY B 1 500 ? -22.609 1.354 15.891 1 63.38 500 GLY B N 1
ATOM 9862 C CA . GLY B 1 500 ? -22.75 2.686 15.32 1 63.38 500 GLY B CA 1
ATOM 9863 C C . GLY B 1 500 ? -24.031 2.867 14.531 1 63.38 500 GLY B C 1
ATOM 9864 O O . GLY B 1 500 ? -24.297 3.949 14.008 1 63.38 500 GLY B O 1
ATOM 9865 N N . GLY B 1 501 ? -24.828 1.922 14.562 1 75.56 501 GLY B N 1
ATOM 9866 C CA . GLY B 1 501 ? -26.094 1.963 13.859 1 75.56 501 GLY B CA 1
ATOM 9867 C C . GLY B 1 501 ? -26.078 1.251 12.523 1 75.56 501 GLY B C 1
ATOM 9868 O O . GLY B 1 501 ? -25.312 0.291 12.344 1 75.56 501 GLY B O 1
ATOM 9869 N N . ALA B 1 502 ? -26.938 1.615 11.727 1 80.31 502 ALA B N 1
ATOM 9870 C CA . ALA B 1 502 ? -27.094 1.006 10.406 1 80.31 502 ALA B CA 1
ATOM 9871 C C . ALA B 1 502 ? -26.062 1.549 9.43 1 80.31 502 ALA B C 1
ATOM 9873 O O . ALA B 1 502 ? -25.719 2.732 9.469 1 80.31 502 ALA B O 1
ATOM 9874 N N . LEU B 1 503 ? -25.516 0.639 8.602 1 82.94 503 LEU B N 1
ATOM 9875 C CA . LEU B 1 503 ? -24.625 1.068 7.52 1 82.94 503 LEU B CA 1
ATOM 9876 C C . LEU B 1 503 ? -25.391 1.924 6.508 1 82.94 503 LEU B C 1
ATOM 9878 O O . LEU B 1 503 ? -26.344 1.453 5.883 1 82.94 503 LEU B O 1
ATOM 9882 N N . THR B 1 504 ? -25.016 3.113 6.426 1 85.94 504 THR B N 1
ATOM 9883 C CA . THR B 1 504 ? -25.734 4.02 5.543 1 85.94 504 THR B CA 1
ATOM 9884 C C . THR B 1 504 ? -24.875 4.426 4.352 1 85.94 504 THR B C 1
ATOM 9886 O O . THR B 1 504 ? -25.375 4.969 3.367 1 85.94 504 THR B O 1
ATOM 9889 N N . GLY B 1 505 ? -23.641 4.176 4.461 1 87.44 505 GLY B N 1
ATOM 9890 C CA . GLY B 1 505 ? -22.75 4.469 3.354 1 87.44 505 GLY B CA 1
ATOM 9891 C C . GLY B 1 505 ? -21.562 3.527 3.281 1 87.44 505 GLY B C 1
ATOM 9892 O O . GLY B 1 505 ? -21.031 3.105 4.312 1 87.44 505 GLY B O 1
ATOM 9893 N N . SER B 1 506 ? -21.188 3.113 2.152 1 87.62 506 SER B N 1
ATOM 9894 C CA . SER B 1 506 ? -19.969 2.359 1.838 1 87.62 506 SER B CA 1
ATOM 9895 C C . SER B 1 506 ? -19.359 2.82 0.521 1 87.62 506 SER B C 1
ATOM 9897 O O . SER B 1 506 ? -19.938 2.617 -0.547 1 87.62 506 SER B O 1
ATOM 9899 N N . THR B 1 507 ? -18.234 3.488 0.627 1 91 507 THR B N 1
ATOM 9900 C CA . THR B 1 507 ? -17.641 4.07 -0.572 1 91 507 THR B CA 1
ATOM 9901 C C . THR B 1 507 ? -16.156 3.719 -0.67 1 91 507 THR B C 1
ATOM 9903 O O . THR B 1 507 ? -15.469 3.619 0.348 1 91 507 THR B O 1
ATOM 9906 N N . LEU B 1 508 ? -15.719 3.451 -1.866 1 90.19 508 LEU B N 1
ATOM 9907 C CA . LEU B 1 508 ? -14.305 3.5 -2.201 1 90.19 508 LEU B CA 1
ATOM 9908 C C . LEU B 1 508 ? -13.992 4.719 -3.064 1 90.19 508 LEU B C 1
ATOM 9910 O O . LEU B 1 508 ? -14.484 4.828 -4.191 1 90.19 508 LEU B O 1
ATOM 9914 N N . ASN B 1 509 ? -13.266 5.605 -2.5 1 95.88 509 ASN B N 1
ATOM 9915 C CA . ASN B 1 509 ? -12.828 6.801 -3.215 1 95.88 509 ASN B CA 1
ATOM 9916 C C . ASN B 1 509 ? -11.391 6.66 -3.717 1 95.88 509 ASN B C 1
ATOM 9918 O O . ASN B 1 509 ? -10.531 6.148 -3.004 1 95.88 509 ASN B O 1
ATOM 9922 N N . ARG B 1 510 ? -11.203 7.031 -5.027 1 94.69 510 ARG B N 1
ATOM 9923 C CA . ARG B 1 510 ? -9.867 6.977 -5.609 1 94.69 510 ARG B CA 1
ATOM 9924 C C . ARG B 1 510 ? -9.453 8.336 -6.16 1 94.69 510 ARG B C 1
ATOM 9926 O O . ARG B 1 510 ? -10.234 8.992 -6.855 1 94.69 510 ARG B O 1
ATOM 9933 N N . TYR B 1 511 ? -8.227 8.711 -5.844 1 97.12 511 TYR B N 1
ATOM 9934 C CA . TYR B 1 511 ? -7.648 9.953 -6.328 1 97.12 511 TYR B CA 1
ATOM 9935 C C . TYR B 1 511 ? -6.336 9.695 -7.062 1 97.12 511 TYR B C 1
ATOM 9937 O O . TYR B 1 511 ? -5.434 9.055 -6.523 1 97.12 511 TYR B O 1
ATOM 9945 N N . LEU B 1 512 ? -6.285 10.203 -8.242 1 95.44 512 LEU B N 1
ATOM 9946 C CA . LEU B 1 512 ? -5.105 10.023 -9.086 1 95.44 512 LEU B CA 1
ATOM 9947 C C . LEU B 1 512 ? -4.418 11.359 -9.344 1 95.44 512 LEU B C 1
ATOM 9949 O O . LEU B 1 512 ? -5.02 12.273 -9.914 1 95.44 512 LEU B O 1
ATOM 9953 N N . THR B 1 513 ? -3.182 11.477 -8.961 1 97.25 513 THR B N 1
ATOM 9954 C CA . THR B 1 513 ? -2.377 12.672 -9.18 1 97.25 513 THR B CA 1
ATOM 9955 C C . THR B 1 513 ? -1.396 12.469 -10.328 1 97.25 513 THR B C 1
ATOM 9957 O O . THR B 1 513 ? -0.569 11.555 -10.289 1 97.25 513 THR B O 1
ATOM 9960 N N . ARG B 1 514 ? -1.483 13.242 -11.32 1 97.81 514 ARG B N 1
ATOM 9961 C CA . ARG B 1 514 ? -0.53 13.375 -12.422 1 97.81 514 ARG B CA 1
ATOM 9962 C C . ARG B 1 514 ? -0.193 14.844 -12.672 1 97.81 514 ARG B C 1
ATOM 9964 O O . ARG B 1 514 ? -1.036 15.602 -13.156 1 97.81 514 ARG B O 1
ATOM 9971 N N . ALA B 1 515 ? 1.061 15.18 -12.352 1 98.69 515 ALA B N 1
ATOM 9972 C CA . ALA B 1 515 ? 1.381 16.609 -12.406 1 98.69 515 ALA B CA 1
ATOM 9973 C C . ALA B 1 515 ? 2.814 16.828 -12.875 1 98.69 515 ALA B C 1
ATOM 9975 O O . ALA B 1 515 ? 3.664 15.945 -12.734 1 98.69 515 ALA B O 1
ATOM 9976 N N . ALA B 1 516 ? 3.033 17.969 -13.445 1 98.56 516 ALA B N 1
ATOM 9977 C CA . ALA B 1 516 ? 4.352 18.5 -13.789 1 98.56 516 ALA B CA 1
ATOM 9978 C C . ALA B 1 516 ? 4.461 19.969 -13.422 1 98.56 516 ALA B C 1
ATOM 9980 O O . ALA B 1 516 ? 3.492 20.719 -13.547 1 98.56 516 ALA B O 1
ATOM 9981 N N . TYR B 1 517 ? 5.637 20.359 -12.938 1 98.38 517 TYR B N 1
ATOM 9982 C CA . TYR B 1 517 ? 5.789 21.766 -12.578 1 98.38 517 TYR B CA 1
ATOM 9983 C C . TYR B 1 517 ? 7.215 22.234 -12.836 1 98.38 517 TYR B C 1
ATOM 9985 O O . TYR B 1 517 ? 8.141 21.422 -12.922 1 98.38 517 TYR B O 1
ATOM 9993 N N . VAL B 1 518 ? 7.355 23.5 -13 1 98.31 518 VAL B N 1
ATOM 9994 C CA . VAL B 1 518 ? 8.625 24.203 -13.172 1 98.31 518 VAL B CA 1
ATOM 9995 C C . VAL B 1 518 ? 8.641 25.453 -12.305 1 98.31 518 VAL B C 1
ATOM 9997 O O . VAL B 1 518 ? 7.625 26.141 -12.156 1 98.31 518 VAL B O 1
ATOM 10000 N N . GLN B 1 519 ? 9.711 25.734 -11.68 1 97.75 519 GLN B N 1
ATOM 10001 C CA . GLN B 1 519 ? 9.945 26.922 -10.875 1 97.75 519 GLN B CA 1
ATOM 10002 C C . GLN B 1 519 ? 11.336 27.484 -11.117 1 97.75 519 GLN B C 1
ATOM 10004 O O . GLN B 1 519 ? 12.32 26.75 -11.141 1 97.75 519 GLN B O 1
ATOM 10009 N N . ASP B 1 520 ? 11.445 28.734 -11.305 1 97.69 520 ASP B N 1
ATOM 10010 C CA . ASP B 1 520 ? 12.711 29.422 -11.539 1 97.69 520 ASP B CA 1
ATOM 10011 C C . ASP B 1 520 ? 12.945 30.516 -10.492 1 97.69 520 ASP B C 1
ATOM 10013 O O . ASP B 1 520 ? 12.148 31.453 -10.375 1 97.69 520 ASP B O 1
ATOM 10017 N N . GLN B 1 521 ? 13.945 30.344 -9.758 1 96.31 521 GLN B N 1
ATOM 10018 C CA . GLN B 1 521 ? 14.453 31.422 -8.914 1 96.31 521 GLN B CA 1
ATOM 10019 C C . GLN B 1 521 ? 15.531 32.219 -9.633 1 96.31 521 GLN B C 1
ATOM 10021 O O . GLN B 1 521 ? 16.656 31.75 -9.797 1 96.31 521 GLN B O 1
ATOM 10026 N N . VAL B 1 522 ? 15.211 33.438 -9.922 1 97.31 522 VAL B N 1
ATOM 10027 C CA . VAL B 1 522 ? 16.062 34.281 -10.75 1 97.31 522 VAL B CA 1
ATOM 10028 C C . VAL B 1 522 ? 16.734 35.344 -9.891 1 97.31 522 VAL B C 1
ATOM 10030 O O . VAL B 1 522 ? 16.078 36.031 -9.102 1 97.31 522 VAL B O 1
ATOM 10033 N N . THR B 1 523 ? 17.984 35.438 -10.039 1 97.06 523 THR B N 1
ATOM 10034 C CA . THR B 1 523 ? 18.734 36.531 -9.422 1 97.06 523 THR B CA 1
ATOM 10035 C C . THR B 1 523 ? 19.266 37.5 -10.492 1 97.06 523 THR B C 1
ATOM 10037 O O . THR B 1 523 ? 20.266 37.188 -11.141 1 97.06 523 THR B O 1
ATOM 10040 N N . PHE B 1 524 ? 18.656 38.625 -10.602 1 97.25 524 PHE B N 1
ATOM 10041 C CA . PHE B 1 524 ? 19.125 39.656 -11.539 1 97.25 524 PHE B CA 1
ATOM 10042 C C . PHE B 1 524 ? 20.375 40.344 -11.008 1 97.25 524 PHE B C 1
ATOM 10044 O O . PHE B 1 524 ? 21.344 40.531 -11.742 1 97.25 524 PHE B O 1
ATOM 10051 N N . THR B 1 525 ? 20.266 40.75 -9.836 1 95.81 525 THR B N 1
ATOM 10052 C CA . THR B 1 525 ? 21.344 41.281 -9.008 1 95.81 525 THR B CA 1
ATOM 10053 C C . THR B 1 525 ? 21.234 40.781 -7.574 1 95.81 525 THR B C 1
ATOM 10055 O O . THR B 1 525 ? 20.219 40.188 -7.199 1 95.81 525 THR B O 1
ATOM 10058 N N . PRO B 1 526 ? 22.188 41.031 -6.816 1 92.5 526 PRO B N 1
ATOM 10059 C CA . PRO B 1 526 ? 22.062 40.625 -5.418 1 92.5 526 PRO B CA 1
ATOM 10060 C C . PRO B 1 526 ? 20.844 41.25 -4.727 1 92.5 526 PRO B C 1
ATOM 10062 O O . PRO B 1 526 ? 20.328 40.688 -3.758 1 92.5 526 PRO B O 1
ATOM 10065 N N . GLU B 1 527 ? 20.359 42.375 -5.289 1 96.31 527 GLU B N 1
ATOM 10066 C CA . GLU B 1 527 ? 19.266 43.125 -4.656 1 96.31 527 GLU B CA 1
ATOM 10067 C C . GLU B 1 527 ? 17.906 42.688 -5.227 1 96.31 527 GLU B C 1
ATOM 10069 O O . GLU B 1 527 ? 16.891 42.812 -4.555 1 96.31 527 GLU B O 1
ATOM 10074 N N . TRP B 1 528 ? 17.906 42.281 -6.473 1 97.69 528 TRP B N 1
ATOM 10075 C CA . TRP B 1 528 ? 16.641 42 -7.141 1 97.69 528 TRP B CA 1
ATOM 10076 C C . TRP B 1 528 ? 16.547 40.531 -7.551 1 97.69 528 TRP B C 1
ATOM 10078 O O . TRP B 1 528 ? 17.391 40.031 -8.305 1 97.69 528 TRP B O 1
ATOM 10088 N N . LYS B 1 529 ? 15.484 39.969 -7.062 1 97.56 529 LYS B N 1
ATOM 10089 C CA . LYS B 1 529 ? 15.242 38.562 -7.363 1 97.56 529 LYS B CA 1
ATOM 10090 C C . LYS B 1 529 ? 13.797 38.312 -7.777 1 97.56 529 LYS B C 1
ATOM 10092 O O . LYS B 1 529 ? 12.906 39.094 -7.449 1 97.56 529 LYS B O 1
ATOM 10097 N N . LEU B 1 530 ? 13.594 37.25 -8.578 1 97.94 530 LEU B N 1
ATOM 10098 C CA . LEU B 1 530 ? 12.273 36.875 -9.055 1 97.94 530 LEU B CA 1
ATOM 10099 C C . LEU B 1 530 ? 12.039 35.375 -8.844 1 97.94 530 LEU B C 1
ATOM 10101 O O . LEU B 1 530 ? 12.93 34.562 -9.094 1 97.94 530 LEU B O 1
ATOM 10105 N N . LEU B 1 531 ? 10.875 35.094 -8.289 1 97.62 531 LEU B N 1
ATOM 10106 C CA . LEU B 1 531 ? 10.43 33.688 -8.211 1 97.62 531 LEU B CA 1
ATOM 10107 C C . LEU B 1 531 ? 9.203 33.469 -9.094 1 97.62 531 LEU B C 1
ATOM 10109 O O . LEU B 1 531 ? 8.172 34.094 -8.906 1 97.62 531 LEU B O 1
ATOM 10113 N N . ALA B 1 532 ? 9.367 32.594 -10.086 1 98.25 532 ALA B N 1
ATOM 10114 C CA . ALA B 1 532 ? 8.273 32.25 -10.984 1 98.25 532 ALA B CA 1
ATOM 10115 C C . ALA B 1 532 ? 8.062 30.75 -11.062 1 98.25 532 ALA B C 1
ATOM 10117 O O . ALA B 1 532 ? 9.031 29.984 -11.102 1 98.25 532 ALA B O 1
ATOM 10118 N N . GLY B 1 533 ? 6.793 30.359 -10.906 1 98.12 533 GLY B N 1
ATOM 10119 C CA . GLY B 1 533 ? 6.484 28.938 -10.992 1 98.12 533 GLY B CA 1
ATOM 10120 C C . GLY B 1 533 ? 5.152 28.656 -11.664 1 98.12 533 GLY B C 1
ATOM 10121 O O . GLY B 1 533 ? 4.266 29.516 -11.68 1 98.12 533 GLY B O 1
ATOM 10122 N N . LEU B 1 534 ? 5.051 27.469 -12.211 1 98.62 534 LEU B N 1
ATOM 10123 C CA . LEU B 1 534 ? 3.836 27 -12.867 1 98.62 534 LEU B CA 1
ATOM 10124 C C . LEU B 1 534 ? 3.686 25.484 -12.734 1 98.62 534 LEU B C 1
ATOM 10126 O O . LEU B 1 534 ? 4.637 24.75 -12.969 1 98.62 534 LEU B O 1
ATOM 10130 N N . ARG B 1 535 ? 2.514 25.047 -12.305 1 98.62 535 ARG B N 1
ATOM 10131 C CA . ARG B 1 535 ? 2.217 23.625 -12.18 1 98.62 535 ARG B CA 1
ATOM 10132 C C . ARG B 1 535 ? 0.971 23.25 -12.977 1 98.62 535 ARG B C 1
ATOM 10134 O O . ARG B 1 535 ? -0.022 23.984 -12.961 1 98.62 535 ARG B O 1
ATOM 10141 N N . TYR B 1 536 ? 1.125 22.203 -13.711 1 98.5 536 TYR B N 1
ATOM 10142 C CA . TYR B 1 536 ? 0.02 21.562 -14.414 1 98.5 536 TYR B CA 1
ATOM 10143 C C . TYR B 1 536 ? -0.425 20.297 -13.695 1 98.5 536 TYR B C 1
ATOM 10145 O O . TYR B 1 536 ? 0.393 19.422 -13.398 1 98.5 536 TYR B O 1
ATOM 10153 N N . ASP B 1 537 ? -1.79 20.203 -13.414 1 98.19 537 ASP B N 1
ATOM 10154 C CA . ASP B 1 537 ? -2.34 19 -12.789 1 98.19 537 ASP B CA 1
ATOM 10155 C C . ASP B 1 537 ? -3.42 18.375 -13.664 1 98.19 537 ASP B C 1
ATOM 10157 O O . ASP B 1 537 ? -4.281 19.078 -14.195 1 98.19 537 ASP B O 1
ATOM 10161 N N . ARG B 1 538 ? -3.363 17.125 -13.836 1 98.12 538 ARG B N 1
ATOM 10162 C CA . ARG B 1 538 ? -4.488 16.266 -14.219 1 98.12 538 ARG B CA 1
ATOM 10163 C C . ARG B 1 538 ? -4.922 15.375 -13.062 1 98.12 538 ARG B C 1
ATOM 10165 O O . ARG B 1 538 ? -4.332 14.32 -12.836 1 98.12 538 ARG B O 1
ATOM 10172 N N . PHE B 1 539 ? -5.969 15.773 -12.383 1 97.06 539 PHE B N 1
ATOM 10173 C CA . PHE B 1 539 ? -6.363 15.141 -11.133 1 97.06 539 PHE B CA 1
ATOM 10174 C C . PHE B 1 539 ? -7.629 14.312 -11.312 1 97.06 539 PHE B C 1
ATOM 10176 O O . PHE B 1 539 ? -8.695 14.852 -11.609 1 97.06 539 PHE B O 1
ATOM 10183 N N . GLY B 1 540 ? -7.473 12.961 -11.094 1 97.25 540 GLY B N 1
ATOM 10184 C CA . GLY B 1 540 ? -8.609 12.055 -11.195 1 97.25 540 GLY B CA 1
ATOM 10185 C C . GLY B 1 540 ? -9.297 11.82 -9.867 1 97.25 540 GLY B C 1
ATOM 10186 O O . GLY B 1 540 ? -8.641 11.695 -8.836 1 97.25 540 GLY B O 1
ATOM 10187 N N . GLN B 1 541 ? -10.672 11.82 -9.93 1 97 541 GLN B N 1
ATOM 10188 C CA . GLN B 1 541 ? -11.531 11.57 -8.773 1 97 541 GLN B CA 1
ATOM 10189 C C . GLN B 1 541 ? -12.578 10.5 -9.094 1 97 541 GLN B C 1
ATOM 10191 O O . GLN B 1 541 ? -13.336 10.641 -10.055 1 97 541 GLN B O 1
ATOM 10196 N N . GLU B 1 542 ? -12.578 9.453 -8.258 1 95.5 542 GLU B N 1
ATOM 10197 C CA . GLU B 1 542 ? -13.562 8.391 -8.438 1 95.5 542 GLU B CA 1
ATOM 10198 C C . GLU B 1 542 ? -14.195 7.988 -7.109 1 95.5 542 GLU B C 1
ATOM 10200 O O . GLU B 1 542 ? -13.516 7.922 -6.086 1 95.5 542 GLU B O 1
ATOM 10205 N N . THR B 1 543 ? -15.523 7.789 -7.152 1 95.56 543 THR B N 1
ATOM 10206 C CA . THR B 1 543 ? -16.25 7.227 -6.02 1 95.56 543 THR B CA 1
ATOM 10207 C C . THR B 1 543 ? -17.062 6.004 -6.449 1 95.56 543 THR B C 1
ATOM 10209 O O . THR B 1 543 ? -17.969 6.117 -7.262 1 95.56 543 THR B O 1
ATOM 10212 N N . ASP B 1 544 ? -16.688 4.863 -5.93 1 87.94 544 ASP B N 1
ATOM 10213 C CA . ASP B 1 544 ? -17.484 3.646 -6.062 1 87.94 544 ASP B CA 1
ATOM 10214 C C . ASP B 1 544 ? -18.406 3.463 -4.863 1 87.94 544 ASP B C 1
ATOM 10216 O O . ASP B 1 544 ? -17.953 3.127 -3.77 1 87.94 544 ASP B O 1
ATOM 10220 N N . ASN B 1 545 ? -19.703 3.693 -5.121 1 87.75 545 ASN B N 1
ATOM 10221 C CA . ASN B 1 545 ? -20.688 3.416 -4.086 1 87.75 545 ASN B CA 1
ATOM 10222 C C . ASN B 1 545 ? -21.031 1.928 -4.016 1 87.75 545 ASN B C 1
ATOM 10224 O O . ASN B 1 545 ? -21.484 1.343 -4.996 1 87.75 545 ASN B O 1
ATOM 10228 N N . ARG B 1 546 ? -20.906 1.367 -2.846 1 79.06 546 ARG B N 1
ATOM 10229 C CA . ARG B 1 546 ? -20.922 -0.091 -2.773 1 79.06 546 ARG B CA 1
ATOM 10230 C C . ARG B 1 546 ? -22.234 -0.604 -2.182 1 79.06 546 ARG B C 1
ATOM 10232 O O . ARG B 1 546 ? -22.422 -1.815 -2.057 1 79.06 546 ARG B O 1
ATOM 10239 N N . LEU B 1 547 ? -23.047 0.323 -1.731 1 76.94 547 LEU B N 1
ATOM 10240 C CA . LEU B 1 547 ? -24.391 -0.109 -1.339 1 76.94 547 LEU B CA 1
ATOM 10241 C C . LEU B 1 547 ? -25.281 -0.278 -2.561 1 76.94 547 LEU B C 1
ATOM 10243 O O . LEU B 1 547 ? -25.141 0.444 -3.551 1 76.94 547 LEU B O 1
ATOM 10247 N N . PRO B 1 548 ? -26.203 -1.192 -2.48 1 68.25 548 PRO B N 1
ATOM 10248 C CA . PRO B 1 548 ? -27.047 -1.474 -3.641 1 68.25 548 PRO B CA 1
ATOM 10249 C C . PRO B 1 548 ? -27.844 -0.254 -4.098 1 68.25 548 PRO B C 1
ATOM 10251 O O . PRO B 1 548 ? -28.344 0.513 -3.268 1 68.25 548 PRO B O 1
ATOM 10254 N N . GLY B 1 549 ? -27.984 -0.079 -5.348 1 70.88 549 GLY B N 1
ATOM 10255 C CA . GLY B 1 549 ? -28.859 0.926 -5.945 1 70.88 549 GLY B CA 1
ATOM 10256 C C . GLY B 1 549 ? -28.203 2.295 -6.031 1 70.88 549 GLY B C 1
ATOM 10257 O O . GLY B 1 549 ? -28.812 3.242 -6.539 1 70.88 549 GLY B O 1
ATOM 10258 N N . GLN B 1 550 ? -27.031 2.424 -5.539 1 81.94 550 GLN B N 1
ATOM 10259 C CA . GLN B 1 550 ? -26.359 3.723 -5.582 1 81.94 550 GLN B CA 1
ATOM 10260 C C . GLN B 1 550 ? -25.469 3.842 -6.809 1 81.94 550 GLN B C 1
ATOM 10262 O O . GLN B 1 550 ? -24.828 2.867 -7.215 1 81.94 550 GLN B O 1
ATOM 10267 N N . ALA B 1 551 ? -25.375 5.012 -7.418 1 85.75 551 ALA B N 1
ATOM 10268 C CA . ALA B 1 551 ? -24.594 5.254 -8.617 1 85.75 551 ALA B CA 1
ATOM 10269 C C . ALA B 1 551 ? -23.141 5.574 -8.266 1 85.75 551 ALA B C 1
ATOM 10271 O O . ALA B 1 551 ? -22.859 6.176 -7.223 1 85.75 551 ALA B O 1
ATOM 10272 N N . ASP B 1 552 ? -22.219 5.176 -9.141 1 87.69 552 ASP B N 1
ATOM 10273 C CA . ASP B 1 552 ? -20.828 5.586 -9.047 1 87.69 552 ASP B CA 1
ATOM 10274 C C . ASP B 1 552 ? -20.609 6.941 -9.719 1 87.69 552 ASP B C 1
ATOM 10276 O O . ASP B 1 552 ? -21.406 7.359 -10.555 1 87.69 552 ASP B O 1
ATOM 10280 N N . PHE B 1 553 ? -19.547 7.648 -9.328 1 94 553 PHE B N 1
ATOM 10281 C CA . PHE B 1 553 ? -19.234 8.953 -9.891 1 94 553 PHE B CA 1
ATOM 10282 C C . PHE B 1 553 ? -17.75 9.062 -10.203 1 94 553 PHE B C 1
ATOM 10284 O O . PHE B 1 553 ? -16.922 8.422 -9.555 1 94 553 PHE B O 1
ATOM 10291 N N . GLU B 1 554 ? -17.406 9.828 -11.219 1 95.12 554 GLU B N 1
ATOM 10292 C CA . GLU B 1 554 ? -16.016 10.117 -11.539 1 95.12 554 GLU B CA 1
ATOM 10293 C C . GLU B 1 554 ? -15.875 11.477 -12.211 1 95.12 554 GLU B C 1
ATOM 10295 O O . GLU B 1 554 ? -16.828 11.984 -12.805 1 95.12 554 GLU B O 1
ATOM 10300 N N . ARG B 1 555 ? -14.742 12.031 -12.047 1 95.31 555 ARG B N 1
ATOM 10301 C CA . ARG B 1 555 ? -14.375 13.281 -12.711 1 95.31 555 ARG B CA 1
ATOM 10302 C C . ARG B 1 555 ? -12.867 13.453 -12.766 1 95.31 555 ARG B C 1
ATOM 10304 O O . ARG B 1 555 ? -12.156 13.055 -11.836 1 95.31 555 ARG B O 1
ATOM 10311 N N . THR B 1 556 ? -12.414 14.031 -13.812 1 96.75 556 THR B N 1
ATOM 10312 C CA . THR B 1 556 ? -11.016 14.43 -13.945 1 96.75 556 THR B CA 1
ATOM 10313 C C . THR B 1 556 ? -10.898 15.93 -14.188 1 96.75 556 THR B C 1
ATOM 10315 O O . THR B 1 556 ? -11.547 16.469 -15.086 1 96.75 556 THR B O 1
ATOM 10318 N N . ASP B 1 557 ? -10.078 16.594 -13.414 1 97.31 557 ASP B N 1
ATOM 10319 C CA . ASP B 1 557 ? -9.852 18.031 -13.57 1 97.31 557 ASP B CA 1
ATOM 10320 C C . ASP B 1 557 ? -8.438 18.312 -14.07 1 97.31 557 ASP B C 1
ATOM 10322 O O . ASP B 1 557 ? -7.48 17.672 -13.633 1 97.31 557 ASP B O 1
ATOM 10326 N N . THR B 1 558 ? -8.367 19.203 -15 1 96.88 558 THR B N 1
ATOM 10327 C CA . THR B 1 558 ? -7.094 19.734 -15.453 1 96.88 558 THR B CA 1
ATOM 10328 C C . THR B 1 558 ? -6.93 21.188 -15 1 96.88 558 THR B C 1
ATOM 10330 O O . THR B 1 558 ? -7.773 22.031 -15.289 1 96.88 558 THR B O 1
ATOM 10333 N N . THR B 1 559 ? -5.844 21.5 -14.281 1 97.12 559 THR B N 1
ATOM 10334 C CA . THR B 1 559 ? -5.688 22.828 -13.695 1 97.12 559 THR B CA 1
ATOM 10335 C C . THR B 1 559 ? -4.254 23.312 -13.844 1 97.12 559 THR B C 1
ATOM 10337 O O . THR B 1 559 ? -3.316 22.516 -13.875 1 97.12 559 THR B O 1
ATOM 10340 N N . TRP B 1 560 ? -4.117 24.656 -13.977 1 97.69 560 TRP B N 1
ATOM 10341 C CA . TRP B 1 560 ? -2.84 25.359 -13.914 1 97.69 560 TRP B CA 1
ATOM 10342 C C . TRP B 1 560 ? -2.738 26.203 -12.641 1 97.69 560 TRP B C 1
ATOM 10344 O O . TRP B 1 560 ? -3.666 26.938 -12.297 1 97.69 560 TRP B O 1
ATOM 10354 N N . SER B 1 561 ? -1.679 26.125 -11.938 1 98.5 561 SER B N 1
ATOM 10355 C CA . SER B 1 561 ? -1.432 26.875 -10.703 1 98.5 561 SER B CA 1
ATOM 10356 C C . SER B 1 561 ? -0.152 27.688 -10.805 1 98.5 561 SER B C 1
ATOM 10358 O O . SER B 1 561 ? 0.938 27.188 -10.523 1 98.5 561 SER B O 1
ATOM 10360 N N . PRO B 1 562 ? -0.292 28.922 -11.078 1 98.12 562 PRO B N 1
ATOM 10361 C CA . PRO B 1 562 ? 0.871 29.797 -11.219 1 98.12 562 PRO B CA 1
ATOM 10362 C C . PRO B 1 562 ? 1.264 30.469 -9.906 1 98.12 562 PRO B C 1
ATOM 10364 O O . PRO B 1 562 ? 0.448 30.547 -8.977 1 98.12 562 PRO B O 1
ATOM 10367 N N . ARG B 1 563 ? 2.514 30.953 -9.797 1 98 563 ARG B N 1
ATOM 10368 C CA . ARG B 1 563 ? 3.039 31.812 -8.75 1 98 563 ARG B CA 1
ATOM 10369 C C . ARG B 1 563 ? 4.07 32.781 -9.32 1 98 563 ARG B C 1
ATOM 10371 O O . ARG B 1 563 ? 4.867 32.438 -10.18 1 98 563 ARG B O 1
ATOM 10378 N N . LEU B 1 564 ? 3.982 34 -8.977 1 98.5 564 LEU B N 1
ATOM 10379 C CA . LEU B 1 564 ? 4.93 35.031 -9.344 1 98.5 564 LEU B CA 1
ATOM 10380 C C . LEU B 1 564 ? 5.215 35.969 -8.156 1 98.5 564 LEU B C 1
ATOM 10382 O O . LEU B 1 564 ? 4.297 36.375 -7.449 1 98.5 564 LEU B O 1
ATOM 10386 N N . GLY B 1 565 ? 6.523 36.219 -7.887 1 98.44 565 GLY B N 1
ATOM 10387 C CA . GLY B 1 565 ? 6.902 37.094 -6.797 1 98.44 565 GLY B CA 1
ATOM 10388 C C . GLY B 1 565 ? 8.203 37.844 -7.059 1 98.44 565 GLY B C 1
ATOM 10389 O O . GLY B 1 565 ? 9.148 37.281 -7.602 1 98.44 565 GLY B O 1
ATOM 10390 N N . LEU B 1 566 ? 8.234 39.062 -6.73 1 98.56 566 LEU B N 1
ATOM 10391 C CA . LEU B 1 566 ? 9.406 39.906 -6.832 1 98.56 566 LEU B CA 1
ATOM 10392 C C . LEU B 1 566 ? 9.961 40.25 -5.449 1 98.56 566 LEU B C 1
ATOM 10394 O O . LEU B 1 566 ? 9.203 40.531 -4.523 1 98.56 566 LEU B O 1
ATOM 10398 N N . VAL B 1 567 ? 11.289 40.125 -5.352 1 98.38 567 VAL B N 1
ATOM 10399 C CA . VAL B 1 567 ? 11.961 40.438 -4.094 1 98.38 567 VAL B CA 1
ATOM 10400 C C . VAL B 1 567 ? 12.977 41.562 -4.297 1 98.38 567 VAL B C 1
ATOM 10402 O O . VAL B 1 567 ? 13.734 41.531 -5.27 1 98.38 567 VAL B O 1
ATOM 10405 N N . TRP B 1 568 ? 12.945 42.5 -3.432 1 98.69 568 TRP B N 1
ATOM 10406 C CA . TRP B 1 568 ? 13.922 43.594 -3.389 1 98.69 568 TRP B CA 1
ATOM 10407 C C . TRP B 1 568 ? 14.656 43.625 -2.051 1 98.69 568 TRP B C 1
ATOM 10409 O O . TRP B 1 568 ? 14.031 43.719 -0.993 1 98.69 568 TRP B O 1
ATOM 10419 N N . GLN B 1 569 ? 15.961 43.531 -2.162 1 98.06 569 GLN B N 1
ATOM 10420 C CA . GLN B 1 569 ? 16.828 43.531 -0.986 1 98.06 569 GLN B CA 1
ATOM 10421 C C . GLN B 1 569 ? 17.859 44.625 -1.055 1 98.06 569 GLN B C 1
ATOM 10423 O O . GLN B 1 569 ? 18.984 44.406 -1.513 1 98.06 569 GLN B O 1
ATOM 10428 N N . PRO B 1 570 ? 17.578 45.688 -0.414 1 97 570 PRO B N 1
ATOM 10429 C CA . PRO B 1 570 ? 18.516 46.812 -0.505 1 97 570 PRO B CA 1
ATOM 10430 C C . PRO B 1 570 ? 19.828 46.562 0.24 1 97 570 PRO B C 1
ATOM 10432 O O . PRO B 1 570 ? 20.859 47.156 -0.084 1 97 570 PRO B O 1
ATOM 10435 N N . ASP B 1 571 ? 19.734 45.75 1.27 1 94.62 571 ASP B N 1
ATOM 10436 C CA . ASP B 1 571 ? 20.922 45.344 2.008 1 94.62 571 ASP B CA 1
ATOM 10437 C C . ASP B 1 571 ? 20.75 43.938 2.621 1 94.62 571 ASP B C 1
ATOM 10439 O O . ASP B 1 571 ? 19.859 43.188 2.213 1 94.62 571 ASP B O 1
ATOM 10443 N N . ALA B 1 572 ? 21.656 43.688 3.541 1 91.69 572 ALA B N 1
ATOM 10444 C CA . ALA B 1 572 ? 21.672 42.312 4.07 1 91.69 572 ALA B CA 1
ATOM 10445 C C . ALA B 1 572 ? 20.641 42.156 5.184 1 91.69 572 ALA B C 1
ATOM 10447 O O . ALA B 1 572 ? 20.328 41.031 5.586 1 91.69 572 ALA B O 1
ATOM 10448 N N . VAL B 1 573 ? 19.953 43.156 5.562 1 93.88 573 VAL B N 1
ATOM 10449 C CA . VAL B 1 573 ? 19.062 43.125 6.727 1 93.88 573 VAL B CA 1
ATOM 10450 C C . VAL B 1 573 ? 17.609 43.094 6.273 1 93.88 573 VAL B C 1
ATOM 10452 O O . VAL B 1 573 ? 16.781 42.406 6.871 1 93.88 573 VAL B O 1
ATOM 10455 N N . GLN B 1 574 ? 17.344 43.812 5.273 1 96.12 574 GLN B N 1
ATOM 10456 C CA . GLN B 1 574 ? 15.961 44.031 4.871 1 96.12 574 GLN B CA 1
ATOM 10457 C C . GLN B 1 574 ? 15.656 43.312 3.562 1 96.12 574 GLN B C 1
ATOM 10459 O O . GLN B 1 574 ? 16.484 43.25 2.658 1 96.12 574 GLN B O 1
ATOM 10464 N N . SER B 1 575 ? 14.438 42.812 3.49 1 97.25 575 SER B N 1
ATOM 10465 C CA . SER B 1 575 ? 13.883 42.219 2.285 1 97.25 575 SER B CA 1
ATOM 10466 C C . SER B 1 575 ? 12.414 42.562 2.109 1 97.25 575 SER B C 1
ATOM 10468 O O . SER B 1 575 ? 11.633 42.5 3.061 1 97.25 575 SER B O 1
ATOM 10470 N N . TYR B 1 576 ? 12.086 43.062 0.943 1 98.56 576 TYR B N 1
ATOM 10471 C CA . TYR B 1 576 ? 10.719 43.406 0.583 1 98.56 576 TYR B CA 1
ATOM 10472 C C . TYR B 1 576 ? 10.242 42.562 -0.589 1 98.56 576 TYR B C 1
ATOM 10474 O O . TYR B 1 576 ? 11.023 42.219 -1.479 1 98.56 576 TYR B O 1
ATOM 10482 N N . TYR B 1 577 ? 8.953 42.188 -0.584 1 98.44 577 TYR B N 1
ATOM 10483 C CA . TYR B 1 577 ? 8.492 41.406 -1.723 1 98.44 577 TYR B CA 1
ATOM 10484 C C . TYR B 1 577 ? 7.031 41.719 -2.041 1 98.44 577 TYR B C 1
ATOM 10486 O O . TYR B 1 577 ? 6.312 42.281 -1.205 1 98.44 577 TYR B O 1
ATOM 10494 N N . ALA B 1 578 ? 6.637 41.438 -3.244 1 98.75 578 ALA B N 1
ATOM 10495 C CA . ALA B 1 578 ? 5.273 41.375 -3.764 1 98.75 578 ALA B CA 1
ATOM 10496 C C . ALA B 1 578 ? 5.047 40.094 -4.551 1 98.75 578 ALA B C 1
ATOM 10498 O O . ALA B 1 578 ? 5.93 39.656 -5.293 1 98.75 578 ALA B O 1
ATOM 10499 N N . SER B 1 579 ? 3.838 39.469 -4.27 1 98.38 579 SER B N 1
ATOM 10500 C CA . SER B 1 579 ? 3.65 38.188 -4.938 1 98.38 579 SER B CA 1
ATOM 10501 C C . SER B 1 579 ? 2.176 37.906 -5.223 1 98.38 579 SER B C 1
ATOM 10503 O O . SER B 1 579 ? 1.3 38.562 -4.625 1 98.38 579 SER B O 1
ATOM 10505 N N . VAL B 1 580 ? 1.897 36.969 -6.188 1 98.62 580 VAL B N 1
ATOM 10506 C CA . VAL B 1 580 ? 0.585 36.438 -6.504 1 98.62 580 VAL B CA 1
ATOM 10507 C C . VAL B 1 580 ? 0.693 34.938 -6.703 1 98.62 580 VAL B C 1
ATOM 10509 O O . VAL B 1 580 ? 1.671 34.438 -7.277 1 98.62 580 VAL B O 1
ATOM 10512 N N . SER B 1 581 ? -0.24 34.219 -6.133 1 98 581 SER B N 1
ATOM 10513 C CA . SER B 1 581 ? -0.274 32.75 -6.285 1 98 581 SER B CA 1
ATOM 10514 C C . SER B 1 581 ? -1.707 32.25 -6.379 1 98 581 SER B C 1
ATOM 10516 O O . SER B 1 581 ? -2.639 32.906 -5.906 1 98 581 SER B O 1
ATOM 10518 N N . ARG B 1 582 ? -1.832 31.047 -6.965 1 98 582 ARG B N 1
ATOM 10519 C CA . ARG B 1 582 ? -3.152 30.453 -7.152 1 98 582 ARG B CA 1
ATOM 10520 C C . ARG B 1 582 ? -3.141 28.969 -6.805 1 98 582 ARG B C 1
ATOM 10522 O O . ARG B 1 582 ? -2.158 28.266 -7.062 1 98 582 ARG B O 1
ATOM 10529 N N . SER B 1 583 ? -4.281 28.547 -6.199 1 97.25 583 SER B N 1
ATOM 10530 C CA . SER B 1 583 ? -4.547 27.141 -5.949 1 97.25 583 SER B CA 1
ATOM 10531 C C . SER B 1 583 ? -5.961 26.766 -6.375 1 97.25 583 SER B C 1
ATOM 10533 O O . SER B 1 583 ? -6.73 27.609 -6.816 1 97.25 583 SER B O 1
ATOM 10535 N N . TYR B 1 584 ? -6.23 25.438 -6.348 1 96.81 584 TYR B N 1
ATOM 10536 C CA . TYR B 1 584 ? -7.562 24.969 -6.688 1 96.81 584 TYR B CA 1
ATOM 10537 C C . TYR B 1 584 ? -8.031 23.891 -5.703 1 96.81 584 TYR B C 1
ATOM 10539 O O . TYR B 1 584 ? -7.211 23.219 -5.078 1 96.81 584 TYR B O 1
ATOM 10547 N N . GLN B 1 585 ? -9.344 23.812 -5.496 1 95.31 585 GLN B N 1
ATOM 10548 C CA . GLN B 1 585 ? -9.992 22.766 -4.707 1 95.31 585 GLN B CA 1
ATOM 10549 C C . GLN B 1 585 ? -10.93 21.938 -5.57 1 95.31 585 GLN B C 1
ATOM 10551 O O . GLN B 1 585 ? -11.977 22.422 -6.004 1 95.31 585 GLN B O 1
ATOM 10556 N N . PRO B 1 586 ? -10.617 20.656 -5.754 1 95 586 PRO B N 1
ATOM 10557 C CA . PRO B 1 586 ? -11.516 19.812 -6.539 1 95 586 PRO B CA 1
ATOM 10558 C C . PRO B 1 586 ? -12.758 19.391 -5.758 1 95 586 PRO B C 1
ATOM 10560 O O . PRO B 1 586 ? -12.852 19.656 -4.555 1 95 586 PRO B O 1
ATOM 10563 N N . SER B 1 587 ? -13.664 18.781 -6.453 1 91.12 587 SER B N 1
ATOM 10564 C CA . SER B 1 587 ? -14.961 18.484 -5.859 1 91.12 587 SER B CA 1
ATOM 10565 C C . SER B 1 587 ? -14.836 17.453 -4.742 1 91.12 587 SER B C 1
ATOM 10567 O O . SER B 1 587 ? -15.406 17.625 -3.664 1 91.12 587 SER B O 1
ATOM 10569 N N . ALA B 1 588 ? -14.117 16.375 -5.008 1 89.5 588 ALA B N 1
ATOM 10570 C CA . ALA B 1 588 ? -13.977 15.352 -3.969 1 89.5 588 ALA B CA 1
ATOM 10571 C C . ALA B 1 588 ? -12.93 15.766 -2.938 1 89.5 588 ALA B C 1
ATOM 10573 O O . ALA B 1 588 ? -13.102 15.523 -1.739 1 89.5 588 ALA B O 1
ATOM 10574 N N . GLU B 1 589 ? -11.859 16.438 -3.426 1 79.06 589 GLU B N 1
ATOM 10575 C CA . GLU B 1 589 ? -10.688 16.844 -2.658 1 79.06 589 GLU B CA 1
ATOM 10576 C C . GLU B 1 589 ? -10.117 15.68 -1.847 1 79.06 589 GLU B C 1
ATOM 10578 O O . GLU B 1 589 ? -9.062 15.141 -2.182 1 79.06 589 GLU B O 1
ATOM 10583 N N . MET B 1 590 ? -10.914 15.25 -0.768 1 79.12 590 MET B N 1
ATOM 10584 C CA . MET B 1 590 ? -10.461 14.078 -0.015 1 79.12 590 MET B CA 1
ATOM 10585 C C . MET B 1 590 ? -11.641 13.211 0.403 1 79.12 590 MET B C 1
ATOM 10587 O O . MET B 1 590 ? -11.461 12.195 1.079 1 79.12 590 MET B O 1
ATOM 10591 N N . PHE B 1 591 ? -12.812 13.594 -0.038 1 87.31 591 PHE B N 1
ATOM 10592 C CA . PHE B 1 591 ? -14.023 12.859 0.298 1 87.31 591 PHE B CA 1
ATOM 10593 C C . PHE B 1 591 ? -14.711 12.352 -0.96 1 87.31 591 PHE B C 1
ATOM 10595 O O . PHE B 1 591 ? -14.102 12.281 -2.027 1 87.31 591 PHE B O 1
ATOM 10602 N N . ALA B 1 592 ? -15.977 12.023 -0.875 1 91.44 592 ALA B N 1
ATOM 10603 C CA . ALA B 1 592 ? -16.656 11.32 -1.962 1 91.44 592 ALA B CA 1
ATOM 10604 C C . ALA B 1 592 ? -17.266 12.312 -2.949 1 91.44 592 ALA B C 1
ATOM 10606 O O . ALA B 1 592 ? -17.672 13.414 -2.566 1 91.44 592 ALA B O 1
ATOM 10607 N N . LEU B 1 593 ? -17.281 11.898 -4.191 1 93.19 593 LEU B N 1
ATOM 10608 C CA . LEU B 1 593 ? -18.172 12.531 -5.172 1 93.19 593 LEU B CA 1
ATOM 10609 C C . LEU B 1 593 ? -19.609 12.102 -4.953 1 93.19 593 LEU B C 1
ATOM 10611 O O . LEU B 1 593 ? -19.875 11.055 -4.367 1 93.19 593 LEU B O 1
ATOM 10615 N N . SER B 1 594 ? -20.469 12.945 -5.348 1 90.38 594 SER B N 1
ATOM 10616 C CA . SER B 1 594 ? -21.906 12.688 -5.336 1 90.38 594 SER B CA 1
ATOM 10617 C C . SER B 1 594 ? -22.578 13.234 -6.598 1 90.38 594 SER B C 1
ATOM 10619 O O . SER B 1 594 ? -21.922 13.867 -7.43 1 90.38 594 SER B O 1
ATOM 10621 N N . ALA B 1 595 ? -23.859 12.922 -6.672 1 85.88 595 ALA B N 1
ATOM 10622 C CA . ALA B 1 595 ? -24.609 13.414 -7.82 1 85.88 595 ALA B CA 1
ATOM 10623 C C . ALA B 1 595 ? -24.594 14.938 -7.883 1 85.88 595 ALA B C 1
ATOM 10625 O O . ALA B 1 595 ? -24.625 15.523 -8.969 1 85.88 595 ALA B O 1
ATOM 10626 N N . SER B 1 596 ? -24.422 15.547 -6.785 1 85.94 596 SER B N 1
ATOM 10627 C CA . SER B 1 596 ? -24.547 17 -6.719 1 85.94 596 SER B CA 1
ATOM 10628 C C . SER B 1 596 ? -23.219 17.672 -7.059 1 85.94 596 SER B C 1
ATOM 10630 O O . SER B 1 596 ? -23.203 18.812 -7.523 1 85.94 596 SER B O 1
ATOM 10632 N N . ASN B 1 597 ? -22.125 17.016 -6.855 1 89.75 597 ASN B N 1
ATOM 10633 C CA . ASN B 1 597 ? -20.875 17.75 -6.996 1 89.75 597 ASN B CA 1
ATOM 10634 C C . ASN B 1 597 ? -19.984 17.172 -8.094 1 89.75 597 ASN B C 1
ATOM 10636 O O . ASN B 1 597 ? -19.016 17.797 -8.516 1 89.75 597 ASN B O 1
ATOM 10640 N N . ALA B 1 598 ? -20.328 16.047 -8.602 1 90.12 598 ALA B N 1
ATOM 10641 C CA . ALA B 1 598 ? -19.484 15.336 -9.562 1 90.12 598 ALA B CA 1
ATOM 10642 C C . ALA B 1 598 ? -19.312 16.156 -10.844 1 90.12 598 ALA B C 1
ATOM 10644 O O . ALA B 1 598 ? -18.344 15.953 -11.578 1 90.12 598 ALA B O 1
ATOM 10645 N N . SER B 1 599 ? -20.188 17.094 -11.039 1 89.88 599 SER B N 1
ATOM 10646 C CA . SER B 1 599 ? -20.109 17.828 -12.297 1 89.88 599 SER B CA 1
ATOM 10647 C C . SER B 1 599 ? -19.672 19.281 -12.07 1 89.88 599 SER B C 1
ATOM 10649 O O . SER B 1 599 ? -19.734 20.109 -12.977 1 89.88 599 SER B O 1
ATOM 10651 N N . VAL B 1 600 ? -19.281 19.594 -10.945 1 92.44 600 VAL B N 1
ATOM 10652 C CA . VAL B 1 600 ? -18.922 20.969 -10.625 1 92.44 600 VAL B CA 1
ATOM 10653 C C . VAL B 1 600 ? -17.406 21.156 -10.758 1 92.44 600 VAL B C 1
ATOM 10655 O O . VAL B 1 600 ? -16.625 20.359 -10.234 1 92.44 600 VAL B O 1
ATOM 10658 N N . LYS B 1 601 ? -17.016 22.141 -11.406 1 93.62 601 LYS B N 1
ATOM 10659 C CA . LYS B 1 601 ? -15.602 22.438 -11.602 1 93.62 601 LYS B CA 1
ATOM 10660 C C . LYS B 1 601 ? -14.922 22.766 -10.273 1 93.62 601 LYS B C 1
ATOM 10662 O O . LYS B 1 601 ? -15.594 23.094 -9.289 1 93.62 601 LYS B O 1
ATOM 10667 N N . PRO B 1 602 ? -13.609 22.766 -10.211 1 95.81 602 PRO B N 1
ATOM 10668 C CA . PRO B 1 602 ? -12.906 23.078 -8.961 1 95.81 602 PRO B CA 1
ATOM 10669 C C . PRO B 1 602 ? -13.07 24.547 -8.555 1 95.81 602 PRO B C 1
ATOM 10671 O O . PRO B 1 602 ? -13.227 25.422 -9.406 1 95.81 602 PRO B O 1
ATOM 10674 N N . GLU B 1 603 ? -12.992 24.75 -7.281 1 96.62 603 GLU B N 1
ATOM 10675 C CA . GLU B 1 603 ? -12.883 26.094 -6.746 1 96.62 603 GLU B CA 1
ATOM 10676 C C . GLU B 1 603 ? -11.484 26.672 -6.984 1 96.62 603 GLU B C 1
ATOM 10678 O O . GLU B 1 603 ? -10.523 25.922 -7.18 1 96.62 603 GLU B O 1
ATOM 10683 N N . ARG B 1 604 ? -11.398 27.969 -6.965 1 97.06 604 ARG B N 1
ATOM 10684 C CA . ARG B 1 604 ? -10.125 28.641 -7.227 1 97.06 604 ARG B CA 1
ATOM 10685 C C . ARG B 1 604 ? -9.797 29.641 -6.129 1 97.06 604 ARG B C 1
ATOM 10687 O O . ARG B 1 604 ? -10.641 30.453 -5.754 1 97.06 604 ARG B O 1
ATOM 10694 N N . THR B 1 605 ? -8.586 29.641 -5.652 1 97.94 605 THR B N 1
ATOM 10695 C CA . THR B 1 605 ? -8.117 30.594 -4.648 1 97.94 605 THR B CA 1
ATOM 10696 C C . THR B 1 605 ? -6.949 31.422 -5.184 1 97.94 605 THR B C 1
ATOM 10698 O O . THR B 1 605 ? -5.977 30.859 -5.699 1 97.94 605 THR B O 1
ATOM 10701 N N . THR B 1 606 ? -7.027 32.656 -5.047 1 98.44 606 THR B N 1
ATOM 10702 C CA . THR B 1 606 ? -5.961 33.594 -5.445 1 98.44 606 THR B CA 1
ATOM 10703 C C . THR B 1 606 ? -5.527 34.438 -4.27 1 98.44 606 THR B C 1
ATOM 10705 O O . THR B 1 606 ? -6.367 35 -3.541 1 98.44 606 THR B O 1
ATOM 10708 N N . ASN B 1 607 ? -4.262 34.625 -4.121 1 98.62 607 ASN B N 1
ATOM 10709 C CA . ASN B 1 607 ? -3.691 35.438 -3.055 1 98.62 607 ASN B CA 1
ATOM 10710 C C . ASN B 1 607 ? -2.746 36.531 -3.602 1 98.62 607 ASN B C 1
ATOM 10712 O O . ASN B 1 607 ? -1.828 36.219 -4.363 1 98.62 607 ASN B O 1
ATOM 10716 N N . TYR B 1 608 ? -2.971 37.75 -3.299 1 98.75 608 TYR B N 1
ATOM 10717 C CA . TYR B 1 608 ? -2.043 38.875 -3.477 1 98.75 608 TYR B CA 1
ATOM 10718 C C . TYR B 1 608 ? -1.409 39.281 -2.148 1 98.75 608 TYR B C 1
ATOM 10720 O O . TYR B 1 608 ? -2.109 39.438 -1.149 1 98.75 608 TYR B O 1
ATOM 10728 N N . GLU B 1 609 ? -0.102 39.438 -2.191 1 98.69 609 GLU B N 1
ATOM 10729 C CA . GLU B 1 609 ? 0.568 39.656 -0.916 1 98.69 609 GLU B CA 1
ATOM 10730 C C . GLU B 1 609 ? 1.769 40.594 -1.089 1 98.69 609 GLU B C 1
ATOM 10732 O O . GLU B 1 609 ? 2.494 40.5 -2.08 1 98.69 609 GLU B O 1
ATOM 10737 N N . VAL B 1 610 ? 1.964 41.5 -0.173 1 98.81 610 VAL B N 1
ATOM 10738 C CA . VAL B 1 610 ? 3.189 42.281 0.001 1 98.81 610 VAL B CA 1
ATOM 10739 C C . VAL B 1 610 ? 3.736 42.094 1.411 1 98.81 610 VAL B C 1
ATOM 10741 O O . VAL B 1 610 ? 2.969 41.938 2.367 1 98.81 610 VAL B O 1
ATOM 10744 N N . GLY B 1 611 ? 5.004 41.938 1.497 1 98.5 611 GLY B N 1
ATOM 10745 C CA . GLY B 1 611 ? 5.566 41.688 2.818 1 98.5 611 GLY B CA 1
ATOM 10746 C C . GLY B 1 611 ? 7.008 42.156 2.945 1 98.5 611 GLY B C 1
ATOM 10747 O O . GLY B 1 611 ? 7.609 42.594 1.97 1 98.5 611 GLY B O 1
ATOM 10748 N N . THR B 1 612 ? 7.484 42.094 4.125 1 98.31 612 THR B N 1
ATOM 10749 C CA . THR B 1 612 ? 8.867 42.438 4.445 1 98.31 612 THR B CA 1
ATOM 10750 C C . THR B 1 612 ? 9.43 41.438 5.465 1 98.31 612 THR B C 1
ATOM 10752 O O . THR B 1 612 ? 8.688 40.906 6.285 1 98.31 612 THR B O 1
ATOM 10755 N N . LYS B 1 613 ? 10.664 41.188 5.352 1 96.88 613 LYS B N 1
ATOM 10756 C CA . LYS B 1 613 ? 11.422 40.344 6.262 1 96.88 613 LYS B CA 1
ATOM 10757 C C . LYS B 1 613 ? 12.695 41.031 6.734 1 96.88 613 LYS B C 1
ATOM 10759 O O . LYS B 1 613 ? 13.367 41.719 5.953 1 96.88 613 LYS B O 1
ATOM 10764 N N . TRP B 1 614 ? 13 40.844 7.984 1 96.5 614 TRP B N 1
ATOM 10765 C CA . TRP B 1 614 ? 14.156 41.531 8.578 1 96.5 614 TRP B CA 1
ATOM 10766 C C . TRP B 1 614 ? 15.023 40.531 9.344 1 96.5 614 TRP B C 1
ATOM 10768 O O . TRP B 1 614 ? 14.531 39.812 10.219 1 96.5 614 TRP B O 1
ATOM 10778 N N . GLU B 1 615 ? 16.234 40.531 9.008 1 93.38 615 GLU B N 1
ATOM 10779 C CA . GLU B 1 615 ? 17.25 39.844 9.812 1 93.38 615 GLU B CA 1
ATOM 10780 C C . GLU B 1 615 ? 17.828 40.781 10.875 1 93.38 615 GLU B C 1
ATOM 10782 O O . GLU B 1 615 ? 18.656 41.625 10.562 1 93.38 615 GLU B O 1
ATOM 10787 N N . LEU B 1 616 ? 17.516 40.406 12.062 1 93.06 616 LEU B N 1
ATOM 10788 C CA . LEU B 1 616 ? 17.844 41.344 13.133 1 93.06 616 LEU B CA 1
ATOM 10789 C C . LEU B 1 616 ? 18.969 40.812 14.008 1 93.06 616 LEU B C 1
ATOM 10791 O O . LEU B 1 616 ? 19.219 39.594 14.023 1 93.06 616 LEU B O 1
ATOM 10795 N N . LEU B 1 617 ? 19.688 41.781 14.664 1 92.56 617 LEU B N 1
ATOM 10796 C CA . LEU B 1 617 ? 20.672 41.5 15.711 1 92.56 617 LEU B CA 1
ATOM 10797 C C . LEU B 1 617 ? 21.766 40.562 15.188 1 92.56 617 LEU B C 1
ATOM 10799 O O . LEU B 1 617 ? 22.125 39.594 15.844 1 92.56 617 LEU B O 1
ATOM 10803 N N . GLY B 1 618 ? 22.203 40.812 14.016 1 87.19 618 GLY B N 1
ATOM 10804 C CA . GLY B 1 618 ? 23.297 40.062 13.414 1 87.19 618 GLY B CA 1
ATOM 10805 C C . GLY B 1 618 ? 22.906 38.625 13.031 1 87.19 618 GLY B C 1
ATOM 10806 O O . GLY B 1 618 ? 23.719 37.719 13.148 1 87.19 618 GLY B O 1
ATOM 10807 N N . GLY B 1 619 ? 21.625 38.5 12.805 1 86.06 619 GLY B N 1
ATOM 10808 C CA . GLY B 1 619 ? 21.188 37.188 12.352 1 86.06 619 GLY B CA 1
ATOM 10809 C C . GLY B 1 619 ? 20.703 36.281 13.477 1 86.06 619 GLY B C 1
ATOM 10810 O O . GLY B 1 619 ? 20.562 35.094 13.305 1 86.06 619 GLY B O 1
ATOM 10811 N N . ARG B 1 620 ? 20.406 36.844 14.586 1 89.75 620 ARG B N 1
ATOM 10812 C CA . ARG B 1 620 ? 19.984 36.031 15.734 1 89.75 620 ARG B CA 1
ATOM 10813 C C . ARG B 1 620 ? 18.469 36.062 15.875 1 89.75 620 ARG B C 1
ATOM 10815 O O . ARG B 1 620 ? 17.891 35.25 16.625 1 89.75 620 ARG B O 1
ATOM 10822 N N . ALA B 1 621 ? 17.844 37 15.172 1 92.81 621 ALA B N 1
ATOM 10823 C CA . ALA B 1 621 ? 16.391 37.094 15.195 1 92.81 621 ALA B CA 1
ATOM 10824 C C . ALA B 1 621 ? 15.844 37.5 13.836 1 92.81 621 ALA B C 1
ATOM 10826 O O . ALA B 1 621 ? 16.562 38.094 13.023 1 92.81 621 ALA B O 1
ATOM 10827 N N . THR B 1 622 ? 14.656 37.156 13.625 1 93.81 622 THR B N 1
ATOM 10828 C CA . THR B 1 622 ? 13.969 37.531 12.391 1 93.81 622 THR B CA 1
ATOM 10829 C C . THR B 1 622 ? 12.586 38.094 12.695 1 93.81 622 THR B C 1
ATOM 10831 O O . THR B 1 622 ? 11.914 37.625 13.617 1 93.81 622 THR B O 1
ATOM 10834 N N . ALA B 1 623 ? 12.211 39.094 11.961 1 96.12 623 ALA B N 1
ATOM 10835 C CA . ALA B 1 623 ? 10.867 39.688 12.016 1 96.12 623 ALA B CA 1
ATOM 10836 C C . ALA B 1 623 ? 10.242 39.75 10.625 1 96.12 623 ALA B C 1
ATOM 10838 O O . ALA B 1 623 ? 10.93 40.031 9.641 1 96.12 623 ALA B O 1
ATOM 10839 N N . THR B 1 624 ? 8.977 39.5 10.578 1 96.69 624 THR B N 1
ATOM 10840 C CA . THR B 1 624 ? 8.266 39.562 9.297 1 96.69 624 THR B CA 1
ATOM 10841 C C . THR B 1 624 ? 6.941 40.312 9.445 1 96.69 624 THR B C 1
ATOM 10843 O O . THR B 1 624 ? 6.363 40.344 10.539 1 96.69 624 THR B O 1
ATOM 10846 N N . ALA B 1 625 ? 6.547 40.969 8.383 1 98.31 625 ALA B N 1
ATOM 10847 C CA . ALA B 1 625 ? 5.23 41.594 8.25 1 98.31 625 ALA B CA 1
ATOM 10848 C C . ALA B 1 625 ? 4.664 41.375 6.848 1 98.31 625 ALA B C 1
ATOM 10850 O O . ALA B 1 625 ? 5.395 41.438 5.859 1 98.31 625 ALA B O 1
ATOM 10851 N N . SER B 1 626 ? 3.371 41.125 6.824 1 98.12 626 SER B N 1
ATOM 10852 C CA . SER B 1 626 ? 2.758 40.938 5.512 1 98.12 626 SER B CA 1
ATOM 10853 C C . SER B 1 626 ? 1.331 41.5 5.492 1 98.12 626 SER B C 1
ATOM 10855 O O . SER B 1 626 ? 0.627 41.438 6.5 1 98.12 626 SER B O 1
ATOM 10857 N N . LEU B 1 627 ? 0.941 42.031 4.348 1 98.69 627 LEU B N 1
ATOM 10858 C CA . LEU B 1 627 ? -0.423 42.406 3.973 1 98.69 627 LEU B CA 1
ATOM 10859 C C . LEU B 1 627 ? -0.899 41.562 2.791 1 98.69 627 LEU B C 1
ATOM 10861 O O . LEU B 1 627 ? -0.142 41.312 1.849 1 98.69 627 LEU B O 1
ATOM 10865 N N . PHE B 1 628 ? -2.158 41.125 2.922 1 98.69 628 PHE B N 1
ATOM 10866 C CA . PHE B 1 628 ? -2.598 40.25 1.826 1 98.69 628 PHE B CA 1
ATOM 10867 C C . PHE B 1 628 ? -4.102 40.375 1.614 1 98.69 628 PHE B C 1
ATOM 10869 O O . PHE B 1 628 ? -4.82 40.875 2.492 1 98.69 628 PHE B O 1
ATOM 10876 N N . GLN B 1 629 ? -4.543 39.969 0.45 1 98.69 629 GLN B N 1
ATOM 10877 C CA . GLN B 1 629 ? -5.93 39.688 0.099 1 98.69 629 GLN B CA 1
ATOM 10878 C C . GLN B 1 629 ? -6.059 38.344 -0.578 1 98.69 629 GLN B C 1
ATOM 10880 O O . GLN B 1 629 ? -5.41 38.062 -1.597 1 98.69 629 GLN B O 1
ATOM 10885 N N . LEU B 1 630 ? -6.824 37.531 0.076 1 98.44 630 LEU B N 1
ATOM 10886 C CA . LEU B 1 630 ? -7.059 36.156 -0.386 1 98.44 630 LEU B CA 1
ATOM 10887 C C . LEU B 1 630 ? -8.531 35.938 -0.737 1 98.44 630 LEU B C 1
ATOM 10889 O O . LEU B 1 630 ? -9.414 36.312 0.045 1 98.44 630 LEU B O 1
ATOM 10893 N N . GLU B 1 631 ? -8.75 35.406 -1.937 1 98.19 631 GLU B N 1
ATOM 10894 C CA . GLU B 1 631 ? -10.125 35.156 -2.367 1 98.19 631 GLU B CA 1
ATOM 10895 C C . GLU B 1 631 ? -10.273 33.75 -2.953 1 98.19 631 GLU B C 1
ATOM 10897 O O . GLU B 1 631 ? -9.5 33.344 -3.824 1 98.19 631 GLU B O 1
ATOM 10902 N N . ARG B 1 632 ? -11.258 33 -2.465 1 97.69 632 ARG B N 1
ATOM 10903 C CA . ARG B 1 632 ? -11.672 31.734 -3.059 1 97.69 632 ARG B CA 1
ATOM 10904 C C . ARG B 1 632 ? -13 31.891 -3.793 1 97.69 632 ARG B C 1
ATOM 10906 O O . ARG B 1 632 ? -14 32.281 -3.199 1 97.69 632 ARG B O 1
ATOM 10913 N N . THR B 1 633 ? -12.961 31.531 -5.055 1 97.44 633 THR B N 1
ATOM 10914 C CA . THR B 1 633 ? -14.141 31.672 -5.902 1 97.44 633 THR B CA 1
ATOM 10915 C C . THR B 1 633 ? -14.656 30.297 -6.332 1 97.44 633 THR B C 1
ATOM 10917 O O . THR B 1 633 ? -14 29.281 -6.094 1 97.44 633 THR B O 1
ATOM 10920 N N . ASP B 1 634 ? -15.883 30.297 -6.848 1 95.5 634 ASP B N 1
ATOM 10921 C CA . ASP B 1 634 ? -16.547 29.109 -7.383 1 95.5 634 ASP B CA 1
ATOM 10922 C C . ASP B 1 634 ? -16.828 28.094 -6.277 1 95.5 634 ASP B C 1
ATOM 10924 O O . ASP B 1 634 ? -16.797 26.875 -6.516 1 95.5 634 ASP B O 1
ATOM 10928 N N . ILE B 1 635 ? -16.969 28.656 -5.09 1 94.19 635 ILE B N 1
ATOM 10929 C CA . ILE B 1 635 ? -17.359 27.781 -3.994 1 94.19 635 ILE B CA 1
ATOM 10930 C C . ILE B 1 635 ? -18.734 27.172 -4.285 1 94.19 635 ILE B C 1
ATOM 10932 O O . ILE B 1 635 ? -19.656 27.891 -4.668 1 94.19 635 ILE B O 1
ATOM 10936 N N . LYS B 1 636 ? -18.828 25.953 -4.082 1 90.56 636 LYS B N 1
ATOM 10937 C CA . LYS B 1 636 ? -20.078 25.234 -4.391 1 90.56 636 LYS B CA 1
ATOM 10938 C C . LYS B 1 636 ? -21.172 25.609 -3.41 1 90.56 636 LYS B C 1
ATOM 10940 O O . LYS B 1 636 ? -20.969 25.609 -2.195 1 90.56 636 LYS B O 1
ATOM 10945 N N . THR B 1 637 ? -22.297 25.938 -3.881 1 87.88 637 THR B N 1
ATOM 10946 C CA . THR B 1 637 ? -23.484 26.234 -3.092 1 87.88 637 THR B CA 1
ATOM 10947 C C . THR B 1 637 ? -24.734 25.734 -3.801 1 87.88 637 THR B C 1
ATOM 10949 O O . THR B 1 637 ? -24.719 25.5 -5.012 1 87.88 637 THR B O 1
ATOM 10952 N N . ALA B 1 638 ? -25.688 25.547 -3.041 1 84.88 638 ALA B N 1
ATOM 10953 C CA . ALA B 1 638 ? -26.938 25.047 -3.604 1 84.88 638 ALA B CA 1
ATOM 10954 C C . ALA B 1 638 ? -27.562 26.047 -4.562 1 84.88 638 ALA B C 1
ATOM 10956 O O . ALA B 1 638 ? -27.531 27.25 -4.309 1 84.88 638 ALA B O 1
ATOM 10957 N N . ASP B 1 639 ? -28.109 25.516 -5.641 1 81.44 639 ASP B N 1
ATOM 10958 C CA . ASP B 1 639 ? -28.875 26.328 -6.574 1 81.44 639 ASP B CA 1
ATOM 10959 C C . ASP B 1 639 ? -30.219 26.734 -5.973 1 81.44 639 ASP B C 1
ATOM 10961 O O . ASP B 1 639 ? -31.031 25.875 -5.59 1 81.44 639 ASP B O 1
ATOM 10965 N N . PRO B 1 640 ? -30.438 28.031 -5.895 1 80.94 640 PRO B N 1
ATOM 10966 C CA . PRO B 1 640 ? -31.703 28.453 -5.324 1 80.94 640 PRO B CA 1
ATOM 10967 C C . PRO B 1 640 ? -32.906 27.938 -6.113 1 80.94 640 PRO B C 1
ATOM 10969 O O . PRO B 1 640 ? -33.969 27.656 -5.531 1 80.94 640 PRO B O 1
ATOM 10972 N N . ALA B 1 641 ? -32.688 27.766 -7.422 1 80.88 641 ALA B N 1
ATOM 10973 C CA . ALA B 1 641 ? -33.781 27.281 -8.289 1 80.88 641 ALA B CA 1
ATOM 10974 C C . ALA B 1 641 ? -33.906 25.766 -8.18 1 80.88 641 ALA B C 1
ATOM 10976 O O . ALA B 1 641 ? -35.031 25.234 -8.359 1 80.88 641 ALA B O 1
ATOM 10977 N N . GLN B 1 642 ? -32.844 25.094 -7.934 1 81.44 642 GLN B N 1
ATOM 10978 C CA . GLN B 1 642 ? -32.812 23.641 -7.766 1 81.44 642 GLN B CA 1
ATOM 10979 C C . GLN B 1 642 ? -31.906 23.25 -6.598 1 81.44 642 GLN B C 1
ATOM 10981 O O . GLN B 1 642 ? -30.766 22.812 -6.797 1 81.44 642 GLN B O 1
ATOM 10986 N N . PRO B 1 643 ? -32.438 23.172 -5.48 1 79.12 643 PRO B N 1
ATOM 10987 C CA . PRO B 1 643 ? -31.641 23.047 -4.266 1 79.12 643 PRO B CA 1
ATOM 10988 C C . PRO B 1 643 ? -30.812 21.766 -4.238 1 79.12 643 PRO B C 1
ATOM 10990 O O . PRO B 1 643 ? -29.859 21.656 -3.453 1 79.12 643 PRO B O 1
ATOM 10993 N N . THR B 1 644 ? -31.031 20.844 -5.031 1 79.81 644 THR B N 1
ATOM 10994 C CA . THR B 1 644 ? -30.281 19.594 -5.031 1 79.81 644 THR B CA 1
ATOM 10995 C C . THR B 1 644 ? -29.062 19.703 -5.941 1 79.81 644 THR B C 1
ATOM 10997 O O . THR B 1 644 ? -28.219 18.797 -5.965 1 79.81 644 THR B O 1
ATOM 11000 N N . VAL B 1 645 ? -29.047 20.766 -6.586 1 82.38 645 VAL B N 1
ATOM 11001 C CA . VAL B 1 645 ? -27.938 20.984 -7.512 1 82.38 645 VAL B CA 1
ATOM 11002 C C . VAL B 1 645 ? -26.953 21.984 -6.922 1 82.38 645 VAL B C 1
ATOM 11004 O O . VAL B 1 645 ? -27.359 23.031 -6.398 1 82.38 645 VAL B O 1
ATOM 11007 N N . LEU B 1 646 ? -25.734 21.625 -6.934 1 88.56 646 LEU B N 1
ATOM 11008 C CA . LEU B 1 646 ? -24.703 22.578 -6.512 1 88.56 646 LEU B CA 1
ATOM 11009 C C . LEU B 1 646 ? -24.172 23.375 -7.703 1 88.56 646 LEU B C 1
ATOM 11011 O O . LEU B 1 646 ? -24 22.812 -8.797 1 88.56 646 LEU B O 1
ATOM 11015 N N . ILE B 1 647 ? -24.016 24.656 -7.496 1 88.25 647 ILE B N 1
ATOM 11016 C CA . ILE B 1 647 ? -23.453 25.516 -8.531 1 88.25 647 ILE B CA 1
ATOM 11017 C C . ILE B 1 647 ? -22.234 26.25 -7.988 1 88.25 647 ILE B C 1
ATOM 11019 O O . ILE B 1 647 ? -22.172 26.562 -6.797 1 88.25 647 ILE B O 1
ATOM 11023 N N . PRO B 1 648 ? -21.266 26.516 -8.836 1 91 648 PRO B N 1
ATOM 11024 C CA . PRO B 1 648 ? -19.984 27.125 -8.43 1 91 648 PRO B CA 1
ATOM 11025 C C . PRO B 1 648 ? -20.031 28.641 -8.422 1 91 648 PRO B C 1
ATOM 11027 O O . PRO B 1 648 ? -19.344 29.297 -9.203 1 91 648 PRO B O 1
ATOM 11030 N N . ILE B 1 649 ? -20.703 29.297 -7.445 1 84.25 649 ILE B N 1
ATOM 11031 C CA . ILE B 1 649 ? -20.859 30.75 -7.531 1 84.25 649 ILE B CA 1
ATOM 11032 C C . ILE B 1 649 ? -20.375 31.391 -6.23 1 84.25 649 ILE B C 1
ATOM 11034 O O . ILE B 1 649 ? -20.25 32.625 -6.145 1 84.25 649 ILE B O 1
ATOM 11038 N N . GLY B 1 650 ? -20.109 30.719 -5.223 1 92.31 650 GLY B N 1
ATOM 11039 C CA . GLY B 1 650 ? -19.75 31.281 -3.932 1 92.31 650 GLY B CA 1
ATOM 11040 C C . GLY B 1 650 ? -18.375 31.922 -3.92 1 92.31 650 GLY B C 1
ATOM 11041 O O . GLY B 1 650 ? -17.5 31.531 -4.688 1 92.31 650 GLY B O 1
ATOM 11042 N N . THR B 1 651 ? -18.219 32.906 -3.043 1 96.88 651 THR B N 1
ATOM 11043 C CA . THR B 1 651 ? -16.938 33.594 -2.893 1 96.88 651 THR B CA 1
ATOM 11044 C C . THR B 1 651 ? -16.672 33.906 -1.427 1 96.88 651 THR B C 1
ATOM 11046 O O . THR B 1 651 ? -17.562 34.406 -0.725 1 96.88 651 THR B O 1
ATOM 11049 N N . GLN B 1 652 ? -15.531 33.656 -0.976 1 97.56 652 GLN B N 1
ATOM 11050 C CA . GLN B 1 652 ? -15.031 34.094 0.332 1 97.56 652 GLN B CA 1
ATOM 11051 C C . GLN B 1 652 ? -13.727 34.844 0.202 1 97.56 652 GLN B C 1
ATOM 11053 O O . GLN B 1 652 ? -12.867 34.5 -0.601 1 97.56 652 GLN B O 1
ATOM 11058 N N . ARG B 1 653 ? -13.633 35.906 1.009 1 98.44 653 ARG B N 1
ATOM 11059 C CA . ARG B 1 653 ? -12.477 36.812 0.962 1 98.44 653 ARG B CA 1
ATOM 11060 C C . ARG B 1 653 ? -11.883 37 2.354 1 98.44 653 ARG B C 1
ATOM 11062 O O . ARG B 1 653 ? -12.617 37.156 3.332 1 98.44 653 ARG B O 1
ATOM 11069 N N . THR B 1 654 ? -10.57 37.125 2.459 1 98.56 654 THR B N 1
ATOM 11070 C CA . THR B 1 654 ? -9.859 37.531 3.67 1 98.56 654 THR B CA 1
ATOM 11071 C C . THR B 1 654 ? -8.828 38.594 3.361 1 98.56 654 THR B C 1
ATOM 11073 O O . THR B 1 654 ? -7.961 38.406 2.506 1 98.56 654 THR B O 1
ATOM 11076 N N . ARG B 1 655 ? -8.898 39.688 4.031 1 98.69 655 ARG B N 1
ATOM 11077 C CA . ARG B 1 655 ? -7.844 40.688 4.105 1 98.69 655 ARG B CA 1
ATOM 11078 C C . ARG B 1 655 ? -7.145 40.656 5.461 1 98.69 655 ARG B C 1
ATOM 11080 O O . ARG B 1 655 ? -7.797 40.531 6.5 1 98.69 655 ARG B O 1
ATOM 11087 N N . GLY B 1 656 ? -5.816 40.75 5.367 1 98.56 656 GLY B N 1
ATOM 11088 C CA . GLY B 1 656 ? -5.207 40.531 6.672 1 98.56 656 GLY B CA 1
ATOM 11089 C C . GLY B 1 656 ? -3.812 41.125 6.77 1 98.56 656 GLY B C 1
ATOM 11090 O O . GLY B 1 656 ? -3.201 41.469 5.754 1 98.56 656 GLY B O 1
ATOM 11091 N N . LEU B 1 657 ? -3.404 41.344 7.984 1 98.75 657 LEU B N 1
ATOM 11092 C CA . LEU B 1 657 ? -2.057 41.688 8.422 1 98.75 657 LEU B CA 1
ATOM 11093 C C . LEU B 1 657 ? -1.487 40.625 9.336 1 98.75 657 LEU B C 1
ATOM 11095 O O . LEU B 1 657 ? -2.18 40.125 10.234 1 98.75 657 LEU B O 1
ATOM 11099 N N . GLU B 1 658 ? -0.288 40.25 9.047 1 98.69 658 GLU B N 1
ATOM 11100 C CA . GLU B 1 658 ? 0.402 39.281 9.891 1 98.69 658 GLU B CA 1
ATOM 11101 C C . GLU B 1 658 ? 1.791 39.781 10.281 1 98.69 658 GLU B C 1
ATOM 11103 O O . GLU B 1 658 ? 2.535 40.281 9.438 1 98.69 658 GLU B O 1
ATOM 11108 N N . LEU B 1 659 ? 2.104 39.625 11.594 1 98.56 659 LEU B N 1
ATOM 11109 C CA . LEU B 1 659 ? 3.406 39.969 12.148 1 98.56 659 LEU B CA 1
ATOM 11110 C C . LEU B 1 659 ? 4.012 38.781 12.883 1 98.56 659 LEU B C 1
ATOM 11112 O O . LEU B 1 659 ? 3.299 38.031 13.547 1 98.56 659 LEU B O 1
ATOM 11116 N N . SER B 1 660 ? 5.281 38.625 12.719 1 97 660 SER B N 1
ATOM 11117 C CA . SER B 1 660 ? 5.973 37.594 13.477 1 97 660 SER B CA 1
ATOM 11118 C C . SER B 1 660 ? 7.371 38.031 13.883 1 97 660 SER B C 1
ATOM 11120 O O . SER B 1 660 ? 7.992 38.844 13.195 1 97 660 SER B O 1
ATOM 11122 N N . LEU B 1 661 ? 7.836 37.594 15 1 96.56 661 LEU B N 1
ATOM 11123 C CA . LEU B 1 661 ? 9.188 37.75 15.523 1 96.56 661 LEU B CA 1
ATOM 11124 C C . LEU B 1 661 ? 9.672 36.469 16.172 1 96.56 661 LEU B C 1
ATOM 11126 O O . LEU B 1 661 ? 8.922 35.812 16.906 1 96.56 661 LEU B O 1
ATOM 11130 N N . SER B 1 662 ? 10.867 36.062 15.914 1 95.19 662 SER B N 1
ATOM 11131 C CA . SER B 1 662 ? 11.414 34.875 16.547 1 95.19 662 SER B CA 1
ATOM 11132 C C . SER B 1 662 ? 12.938 34.938 16.625 1 95.19 662 SER B C 1
ATOM 11134 O O . SER B 1 662 ? 13.594 35.375 15.672 1 95.19 662 SER B O 1
ATOM 11136 N N . GLY B 1 663 ? 13.477 34.594 17.781 1 95.56 663 GLY B N 1
ATOM 11137 C CA . GLY B 1 663 ? 14.93 34.531 17.891 1 95.56 663 GLY B CA 1
ATOM 11138 C C . GLY B 1 663 ? 15.438 34.875 19.281 1 95.56 663 GLY B C 1
ATOM 11139 O O . GLY B 1 663 ? 14.688 34.781 20.25 1 95.56 663 GLY B O 1
ATOM 11140 N N . GLU B 1 664 ? 16.734 35.031 19.281 1 95.25 664 GLU B N 1
ATOM 11141 C CA . GLU B 1 664 ? 17.406 35.438 20.516 1 95.25 664 GLU B CA 1
ATOM 11142 C C . GLU B 1 664 ? 17.547 36.938 20.594 1 95.25 664 GLU B C 1
ATOM 11144 O O . GLU B 1 664 ? 18.359 37.531 19.875 1 95.25 664 GLU B O 1
ATOM 11149 N N . LEU B 1 665 ? 16.828 37.531 21.516 1 94.94 665 LEU B N 1
ATOM 11150 C CA . LEU B 1 665 ? 16.797 38.969 21.625 1 94.94 665 LEU B CA 1
ATOM 11151 C C . LEU B 1 665 ? 18.031 39.5 22.312 1 94.94 665 LEU B C 1
ATOM 11153 O O . LEU B 1 665 ? 18.531 40.594 21.984 1 94.94 665 LEU B O 1
ATOM 11157 N N . ARG B 1 666 ? 18.484 38.812 23.266 1 93.31 666 ARG B N 1
ATOM 11158 C CA . ARG B 1 666 ? 19.75 38.969 23.969 1 93.31 666 ARG B CA 1
ATOM 11159 C C . ARG B 1 666 ? 20.297 37.656 24.453 1 93.31 666 ARG B C 1
ATOM 11161 O O . ARG B 1 666 ? 19.562 36.656 24.484 1 93.31 666 ARG B O 1
ATOM 11168 N N . PRO B 1 667 ? 21.562 37.594 24.75 1 90.06 667 PRO B N 1
ATOM 11169 C CA . PRO B 1 667 ? 22.109 36.312 25.188 1 90.06 667 PRO B CA 1
ATOM 11170 C C . PRO B 1 667 ? 21.312 35.688 26.312 1 90.06 667 PRO B C 1
ATOM 11172 O O . PRO B 1 667 ? 21.125 36.281 27.359 1 90.06 667 PRO B O 1
ATOM 11175 N N . GLY B 1 668 ? 20.766 34.531 26.047 1 91.44 668 GLY B N 1
ATOM 11176 C CA . GLY B 1 668 ? 20.031 33.781 27.047 1 91.44 668 GLY B CA 1
ATOM 11177 C C . GLY B 1 668 ? 18.531 34.062 27.031 1 91.44 668 GLY B C 1
ATOM 11178 O O . GLY B 1 668 ? 17.766 33.438 27.766 1 91.44 668 GLY B O 1
ATOM 11179 N N . THR B 1 669 ? 18.125 35.062 26.219 1 95.75 669 THR B N 1
ATOM 11180 C CA . THR B 1 669 ? 16.703 35.406 26.109 1 95.75 669 THR B CA 1
ATOM 11181 C C . THR B 1 669 ? 16.156 35.031 24.719 1 95.75 669 THR B C 1
ATOM 11183 O O . THR B 1 669 ? 16.516 35.688 23.734 1 95.75 669 THR B O 1
ATOM 11186 N N . GLN B 1 670 ? 15.383 34.062 24.703 1 96.12 670 GLN B N 1
ATOM 11187 C CA . GLN B 1 670 ? 14.734 33.656 23.453 1 96.12 670 GLN B CA 1
ATOM 11188 C C . GLN B 1 670 ? 13.25 34.031 23.469 1 96.12 670 GLN B C 1
ATOM 11190 O O . GLN B 1 670 ? 12.609 34 24.516 1 96.12 670 GLN B O 1
ATOM 11195 N N . ALA B 1 671 ? 12.766 34.406 22.266 1 97 671 ALA B N 1
ATOM 11196 C CA . ALA B 1 671 ? 11.359 34.781 22.234 1 97 671 ALA B CA 1
ATOM 11197 C C . ALA B 1 671 ? 10.734 34.469 20.875 1 97 671 ALA B C 1
ATOM 11199 O O . ALA B 1 671 ? 11.43 34.406 19.859 1 97 671 ALA B O 1
ATOM 11200 N N . THR B 1 672 ? 9.484 34.25 20.906 1 97 672 THR B N 1
ATOM 11201 C CA . THR B 1 672 ? 8.641 34.188 19.719 1 97 672 THR B CA 1
ATOM 11202 C C . THR B 1 672 ? 7.371 35.031 19.922 1 97 672 THR B C 1
ATOM 11204 O O . THR B 1 672 ? 6.82 35.062 21.016 1 97 672 THR B O 1
ATOM 11207 N N . PHE B 1 673 ? 7.031 35.719 18.891 1 97.5 673 PHE B N 1
ATOM 11208 C CA . PHE B 1 673 ? 5.844 36.562 18.875 1 97.5 673 PHE B CA 1
ATOM 11209 C C . PHE B 1 673 ? 5.113 36.438 17.531 1 97.5 673 PHE B C 1
ATOM 11211 O O . PHE B 1 673 ? 5.746 36.344 16.484 1 97.5 673 PHE B O 1
ATOM 11218 N N . SER B 1 674 ? 3.754 36.469 17.594 1 98.12 674 SER B N 1
ATOM 11219 C CA . SER B 1 674 ? 2.936 36.5 16.391 1 98.12 674 SER B CA 1
ATOM 11220 C C . SER B 1 674 ? 1.646 37.281 16.609 1 98.12 674 SER B C 1
ATOM 11222 O O . SER B 1 674 ? 1.073 37.25 17.703 1 98.12 674 SER B O 1
ATOM 11224 N N . TYR B 1 675 ? 1.212 38 15.586 1 98.69 675 TYR B N 1
ATOM 11225 C CA . TYR B 1 675 ? -0.04 38.75 15.586 1 98.69 675 TYR B CA 1
ATOM 11226 C C . TYR B 1 675 ? -0.72 38.688 14.227 1 98.69 675 TYR B C 1
ATOM 11228 O O . TYR B 1 675 ? -0.056 38.75 13.188 1 98.69 675 TYR B O 1
ATOM 11236 N N . ALA B 1 676 ? -2.039 38.594 14.258 1 98.69 676 ALA B N 1
ATOM 11237 C CA . ALA B 1 676 ? -2.803 38.625 13.008 1 98.69 676 ALA B CA 1
ATOM 11238 C C . ALA B 1 676 ? -4.059 39.5 13.164 1 98.69 676 ALA B C 1
ATOM 11240 O O . ALA B 1 676 ? -4.73 39.438 14.195 1 98.69 676 ALA B O 1
ATOM 11241 N N . PHE B 1 677 ? -4.285 40.281 12.203 1 98.81 677 PHE B N 1
ATOM 11242 C CA . PHE B 1 677 ? -5.578 40.875 11.938 1 98.81 677 PHE B CA 1
ATOM 11243 C C . PHE B 1 677 ? -6.195 40.312 10.664 1 98.81 677 PHE B C 1
ATOM 11245 O O . PHE B 1 677 ? -5.625 40.438 9.578 1 98.81 677 PHE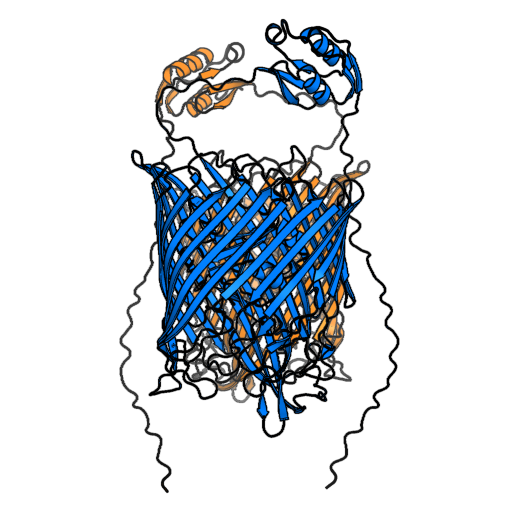 B O 1
ATOM 11252 N N . LEU B 1 678 ? -7.332 39.719 10.797 1 98.75 678 LEU B N 1
ATOM 11253 C CA . LEU B 1 678 ? -7.977 39.094 9.656 1 98.75 678 LEU B CA 1
ATOM 11254 C C . LEU B 1 678 ? -9.406 39.594 9.484 1 98.75 678 LEU B C 1
ATOM 11256 O O . LEU B 1 678 ? -10.242 39.406 10.383 1 98.75 678 LEU B O 1
ATOM 11260 N N . ASP B 1 679 ? -9.703 40.094 8.383 1 98.69 679 ASP B N 1
ATOM 11261 C CA . ASP B 1 679 ? -11.062 40.438 7.984 1 98.69 679 ASP B CA 1
ATOM 11262 C C . ASP B 1 679 ? -11.617 39.438 6.969 1 98.69 679 ASP B C 1
ATOM 11264 O O . ASP B 1 679 ? -11.422 39.625 5.762 1 98.69 679 ASP B O 1
ATOM 11268 N N . THR B 1 680 ? -12.328 38.562 7.473 1 98.31 680 THR B N 1
ATOM 11269 C CA . THR B 1 680 ? -12.898 37.5 6.629 1 98.31 680 THR B CA 1
ATOM 11270 C C . THR B 1 680 ? -14.359 37.812 6.309 1 98.31 680 THR B C 1
ATOM 11272 O O . THR B 1 680 ? -15.086 38.344 7.148 1 98.31 680 THR B O 1
ATOM 11275 N N . ARG B 1 681 ? -14.773 37.406 5.035 1 98.19 681 ARG B N 1
ATOM 11276 C CA . ARG B 1 681 ? -16.156 37.625 4.641 1 98.19 681 ARG B CA 1
ATOM 11277 C C . ARG B 1 681 ? -16.562 36.688 3.527 1 98.19 681 ARG B C 1
ATOM 11279 O O . ARG B 1 681 ? -15.844 36.5 2.543 1 98.19 681 ARG B O 1
ATOM 11286 N N . VAL B 1 682 ? -17.719 36.094 3.771 1 97.81 682 VAL B N 1
ATOM 11287 C CA . VAL B 1 682 ? -18.375 35.438 2.637 1 97.81 682 VAL B CA 1
ATOM 11288 C C . VAL B 1 682 ? -19.094 36.5 1.784 1 97.81 682 VAL B C 1
ATOM 11290 O O . VAL B 1 682 ? -20.172 36.969 2.145 1 97.81 682 VAL B O 1
ATOM 11293 N N . THR B 1 683 ? -18.578 36.719 0.586 1 97.69 683 THR B N 1
ATOM 11294 C CA . THR B 1 683 ? -19.078 37.875 -0.173 1 97.69 683 THR B CA 1
ATOM 11295 C C . THR B 1 683 ? -20.203 37.438 -1.118 1 97.69 683 THR B C 1
ATOM 11297 O O . THR B 1 683 ? -21.016 38.25 -1.548 1 97.69 683 THR B O 1
ATOM 11300 N N . ARG B 1 684 ? -20.234 36.156 -1.479 1 95.81 684 ARG B N 1
ATOM 11301 C CA . ARG B 1 684 ? -21.312 35.625 -2.311 1 95.81 684 ARG B CA 1
ATOM 11302 C C . ARG B 1 684 ? -21.672 34.188 -1.886 1 95.81 684 ARG B C 1
ATOM 11304 O O . ARG B 1 684 ? -20.781 33.344 -1.759 1 95.81 684 ARG B O 1
ATOM 11311 N N . SER B 1 685 ? -22.922 34 -1.651 1 94.75 685 SER B N 1
ATOM 11312 C CA . SER B 1 685 ? -23.422 32.688 -1.32 1 94.75 685 SER B CA 1
ATOM 11313 C C . SER B 1 685 ? -24.953 32.656 -1.257 1 94.75 685 SER B C 1
ATOM 11315 O O . SER B 1 685 ? -25.578 33.656 -0.893 1 94.75 685 SER B O 1
ATOM 11317 N N . THR B 1 686 ? -25.5 31.5 -1.59 1 92.5 686 THR B N 1
ATOM 11318 C CA . THR B 1 686 ? -26.953 31.328 -1.433 1 92.5 686 THR B CA 1
ATOM 11319 C C . THR B 1 686 ? -27.25 30.406 -0.256 1 92.5 686 THR B C 1
ATOM 11321 O O . THR B 1 686 ? -28.422 30.109 0.02 1 92.5 686 THR B O 1
ATOM 11324 N N . ALA B 1 687 ? -26.219 29.984 0.383 1 91.06 687 ALA B N 1
ATOM 11325 C CA . ALA B 1 687 ? -26.391 29.016 1.458 1 91.06 687 ALA B CA 1
ATOM 11326 C C . ALA B 1 687 ? -27 29.672 2.695 1 91.06 687 ALA B C 1
ATOM 11328 O O . ALA B 1 687 ? -26.875 30.875 2.891 1 91.06 687 ALA B O 1
ATOM 11329 N N . THR B 1 688 ? -27.734 28.844 3.441 1 91.75 688 THR B N 1
ATOM 11330 C CA . THR B 1 688 ? -28.266 29.25 4.742 1 91.75 688 THR B CA 1
ATOM 11331 C C . THR B 1 688 ? -27.781 28.297 5.836 1 91.75 688 THR B C 1
ATOM 11333 O O . THR B 1 688 ? -27.516 27.125 5.574 1 91.75 688 THR B O 1
ATOM 11336 N N . ASP B 1 689 ? -27.594 28.875 7 1 92.75 689 ASP B N 1
ATOM 11337 C CA . ASP B 1 689 ? -27.234 28.094 8.188 1 92.75 689 ASP B CA 1
ATOM 11338 C C . ASP B 1 689 ? -27.922 28.656 9.43 1 92.75 689 ASP B C 1
ATOM 11340 O O . ASP B 1 689 ? -27.844 29.844 9.719 1 92.75 689 ASP B O 1
ATOM 11344 N N . ALA B 1 690 ? -28.609 27.703 10.086 1 91.81 690 ALA B N 1
ATOM 11345 C CA . ALA B 1 690 ? -29.344 28.062 11.289 1 91.81 690 ALA B CA 1
ATOM 11346 C C . ALA B 1 690 ? -30.281 29.25 11.031 1 91.81 690 ALA B C 1
ATOM 11348 O O . ALA B 1 690 ? -30.328 30.188 11.812 1 91.81 690 ALA B O 1
ATOM 11349 N N . GLY B 1 691 ? -30.859 29.25 9.906 1 91 691 GLY B N 1
ATOM 11350 C CA . GLY B 1 691 ? -31.875 30.219 9.539 1 91 691 GLY B CA 1
ATOM 11351 C C . GLY B 1 691 ? -31.281 31.531 9.031 1 91 691 GLY B C 1
ATOM 11352 O O . GLY B 1 691 ? -32.031 32.469 8.742 1 91 691 GLY B O 1
ATOM 11353 N N . GLN B 1 692 ? -29.984 31.609 8.914 1 94.81 692 GLN B N 1
ATOM 11354 C CA . GLN B 1 692 ? -29.328 32.844 8.469 1 94.81 692 GLN B CA 1
ATOM 11355 C C . GLN B 1 692 ? -28.672 32.625 7.105 1 94.81 692 GLN B C 1
ATOM 11357 O O . GLN B 1 692 ? -28.125 31.578 6.832 1 94.81 692 GLN B O 1
ATOM 11362 N N . LEU B 1 693 ? -28.688 33.656 6.328 1 94.81 693 LEU B N 1
ATOM 11363 C CA . LEU B 1 693 ? -27.891 33.656 5.105 1 94.81 693 LEU B CA 1
ATOM 11364 C C . LEU B 1 693 ? -26.406 33.719 5.422 1 94.81 693 LEU B C 1
ATOM 11366 O O . LEU B 1 693 ? -25.969 34.562 6.234 1 94.81 693 LEU B O 1
ATOM 11370 N N . VAL B 1 694 ? -25.672 32.938 4.773 1 95.88 694 VAL B N 1
ATOM 11371 C CA . VAL B 1 694 ? -24.234 32.875 5.035 1 95.88 694 VAL B CA 1
ATOM 11372 C C . VAL B 1 694 ? -23.531 34.062 4.391 1 95.88 694 VAL B C 1
ATOM 11374 O O . VAL B 1 694 ? -22.453 34.469 4.844 1 95.88 694 VAL B O 1
ATOM 11377 N N . GLU B 1 695 ? -24.109 34.531 3.275 1 96 695 GLU B N 1
ATOM 11378 C CA . GLU B 1 695 ? -23.531 35.719 2.635 1 96 695 GLU B CA 1
ATOM 11379 C C . GLU B 1 695 ? -23.391 36.875 3.625 1 96 695 GLU B C 1
ATOM 11381 O O . GLU B 1 695 ? -24.312 37.156 4.406 1 96 695 GLU B O 1
ATOM 11386 N N . GLY B 1 696 ? -22.188 37.469 3.611 1 97.44 696 GLY B N 1
ATOM 11387 C CA . GLY B 1 696 ? -21.906 38.594 4.488 1 97.44 696 GLY B CA 1
ATOM 11388 C C . GLY B 1 696 ? -21.312 38.156 5.816 1 97.44 696 GLY B C 1
ATOM 11389 O O . GLY B 1 696 ? -20.797 39 6.562 1 97.44 696 GLY B O 1
ATOM 11390 N N . LYS B 1 697 ? -21.391 36.938 6.137 1 97.75 697 LYS B N 1
ATOM 11391 C CA . LYS B 1 697 ? -20.906 36.469 7.426 1 97.75 697 LYS B CA 1
ATOM 11392 C C . LYS B 1 697 ? -19.391 36.281 7.41 1 97.75 697 LYS B C 1
ATOM 11394 O O . LYS B 1 697 ? -18.766 36.281 6.344 1 97.75 697 LYS B O 1
ATOM 11399 N N . ARG B 1 698 ? -18.844 36.156 8.594 1 98.12 698 ARG B N 1
ATOM 11400 C CA . ARG B 1 698 ? -17.406 35.906 8.766 1 98.12 698 ARG B CA 1
ATOM 11401 C C . ARG B 1 698 ? -17.094 34.406 8.727 1 98.12 698 ARG B C 1
ATOM 11403 O O . ARG B 1 698 ? -17.969 33.594 9 1 98.12 698 ARG B O 1
ATOM 11410 N N . ALA B 1 699 ? -15.859 34.156 8.336 1 97.56 699 ALA B N 1
ATOM 11411 C CA . ALA B 1 699 ? -15.414 32.781 8.383 1 97.56 699 ALA B CA 1
ATOM 11412 C C . ALA B 1 699 ? -15.438 32.219 9.812 1 97.56 699 ALA B C 1
ATOM 11414 O O . ALA B 1 699 ? -15.086 32.938 10.75 1 97.56 699 ALA B O 1
ATOM 11415 N N . THR B 1 700 ? -15.812 31.016 9.977 1 97.44 700 THR B N 1
ATOM 11416 C CA . THR B 1 700 ? -15.891 30.406 11.297 1 97.44 700 THR B CA 1
ATOM 11417 C C . THR B 1 700 ? -14.5 30.188 11.883 1 97.44 700 THR B C 1
ATOM 11419 O O . THR B 1 700 ? -13.516 30.125 11.148 1 97.44 700 THR B O 1
ATOM 11422 N N . LEU B 1 701 ? -14.367 30.203 13.195 1 97.81 701 LEU B N 1
ATOM 11423 C CA . LEU B 1 701 ? -13.195 29.844 13.984 1 97.81 701 LEU B CA 1
ATOM 11424 C C . LEU B 1 701 ? -12.016 30.766 13.656 1 97.81 701 LEU B C 1
ATOM 11426 O O . LEU B 1 701 ? -10.859 30.359 13.781 1 97.81 701 LEU B O 1
ATOM 11430 N N . THR B 1 702 ? -12.344 31.891 13.117 1 98.06 702 THR B N 1
ATOM 11431 C CA . THR B 1 702 ? -11.312 32.844 12.719 1 98.06 702 THR B CA 1
ATOM 11432 C C . THR B 1 702 ? -11.5 34.188 13.453 1 98.06 702 THR B C 1
ATOM 11434 O O . THR B 1 702 ? -12.383 34.969 13.117 1 98.06 702 THR B O 1
ATOM 11437 N N . PRO B 1 703 ? -10.641 34.406 14.359 1 98 703 PRO B N 1
ATOM 11438 C CA . PRO B 1 703 ? -10.75 35.719 15.047 1 98 703 PRO B CA 1
ATOM 11439 C C . PRO B 1 703 ? -10.242 36.875 14.203 1 98 703 PRO B C 1
ATOM 11441 O O . PRO B 1 703 ? -9.344 36.688 13.375 1 98 703 PRO B O 1
ATOM 11444 N N . ARG B 1 704 ? -10.773 37.969 14.461 1 98.19 704 ARG B N 1
ATOM 11445 C CA . ARG B 1 704 ? -10.266 39.188 13.805 1 98.19 704 ARG B CA 1
ATOM 11446 C C . ARG B 1 704 ? -8.875 39.531 14.32 1 98.19 704 ARG B C 1
ATOM 11448 O O . ARG B 1 704 ? -8.047 40.062 13.57 1 98.19 704 ARG B O 1
ATOM 11455 N N . ASN B 1 705 ? -8.75 39.375 15.617 1 98.38 705 ASN B N 1
ATOM 11456 C CA . ASN B 1 705 ? -7.469 39.625 16.266 1 98.38 705 ASN B CA 1
ATOM 11457 C C . ASN B 1 705 ? -7.012 38.406 17.078 1 98.38 705 ASN B C 1
ATOM 11459 O O . ASN B 1 705 ? -7.797 37.812 17.828 1 98.38 705 ASN B O 1
ATOM 11463 N N . ALA B 1 706 ? -5.781 38.125 16.922 1 98.19 706 ALA B N 1
ATOM 11464 C CA . ALA B 1 706 ? -5.152 37.094 17.734 1 98.19 706 ALA B CA 1
ATOM 11465 C C . ALA B 1 706 ? -3.662 37.344 17.922 1 98.19 706 ALA B C 1
ATOM 11467 O O . ALA B 1 706 ? -3.01 37.875 17.016 1 98.19 706 ALA B O 1
ATOM 11468 N N . PHE B 1 707 ? -3.127 37.031 19.078 1 96 707 PHE B N 1
ATOM 11469 C CA . PHE B 1 707 ? -1.692 37.219 19.281 1 96 707 PHE B CA 1
ATOM 11470 C C . PHE B 1 707 ? -1.159 36.156 20.234 1 96 707 PHE B C 1
ATOM 11472 O O . PHE B 1 707 ? -1.884 35.656 21.109 1 96 707 PHE B O 1
ATOM 11479 N N . SER B 1 708 ? 0.034 35.688 20.031 1 98 708 SER B N 1
ATOM 11480 C CA . SER B 1 708 ? 0.785 34.75 20.859 1 98 708 SER B CA 1
ATOM 11481 C C . SER B 1 708 ? 2.203 35.25 21.125 1 98 708 SER B C 1
ATOM 11483 O O . SER B 1 708 ? 2.854 35.781 20.203 1 98 708 SER B O 1
ATOM 11485 N N . ALA B 1 709 ? 2.625 35.156 22.375 1 98.12 709 ALA B N 1
ATOM 11486 C CA . ALA B 1 709 ? 3.986 35.531 22.75 1 98.12 709 ALA B CA 1
ATOM 11487 C C . ALA B 1 709 ? 4.57 34.562 23.766 1 98.12 709 ALA B C 1
ATOM 11489 O O . ALA B 1 709 ? 3.863 34.094 24.672 1 98.12 709 ALA B O 1
ATOM 11490 N N . TRP B 1 710 ? 5.828 34.219 23.625 1 98.31 710 TRP B N 1
ATOM 11491 C CA . TRP B 1 710 ? 6.57 33.375 24.547 1 98.31 710 TRP B CA 1
ATOM 11492 C C . TRP B 1 710 ? 8.008 33.844 24.703 1 98.31 710 TRP B C 1
ATOM 11494 O O . TRP B 1 710 ? 8.648 34.25 23.719 1 98.31 710 TRP B O 1
ATOM 11504 N N . ILE B 1 711 ? 8.477 33.906 25.906 1 98 711 ILE B N 1
ATOM 11505 C CA . ILE B 1 711 ? 9.852 34.312 26.172 1 98 711 ILE B CA 1
ATOM 11506 C C . ILE B 1 711 ? 10.492 33.312 27.156 1 98 711 ILE B C 1
ATOM 11508 O O . ILE B 1 711 ? 9.836 32.844 28.078 1 98 711 ILE B O 1
ATOM 11512 N N . THR B 1 712 ? 11.688 32.938 26.953 1 97.44 712 THR B N 1
ATOM 11513 C CA . THR B 1 712 ? 12.492 32.125 27.875 1 97.44 712 THR B CA 1
ATOM 11514 C C . THR B 1 712 ? 13.773 32.875 28.25 1 97.44 712 THR B C 1
ATOM 11516 O O . THR B 1 712 ? 14.445 33.438 27.406 1 97.44 712 THR B O 1
ATOM 11519 N N . GLN B 1 713 ? 14.094 32.781 29.531 1 97.25 713 GLN B N 1
ATOM 11520 C CA . GLN B 1 713 ? 15.297 33.438 30.062 1 97.25 713 GLN B CA 1
ATOM 11521 C C . GLN B 1 713 ? 16.172 32.406 30.797 1 97.25 713 GLN B C 1
ATOM 11523 O O . GLN B 1 713 ? 15.711 31.766 31.734 1 97.25 713 GLN B O 1
ATOM 11528 N N . GLN B 1 714 ? 17.312 32.375 30.344 1 95.69 714 GLN B N 1
ATOM 11529 C CA . GLN B 1 714 ? 18.297 31.578 31.078 1 95.69 714 GLN B CA 1
ATOM 11530 C C . GLN B 1 714 ? 18.828 32.344 32.312 1 95.69 714 GLN B C 1
ATOM 11532 O O . GLN B 1 714 ? 19.203 33.5 32.188 1 95.69 714 GLN B O 1
ATOM 11537 N N . LEU B 1 715 ? 18.797 31.719 33.406 1 96.06 715 LEU B N 1
ATOM 11538 C CA . LEU B 1 715 ? 19.297 32.281 34.656 1 96.06 715 LEU B CA 1
ATOM 11539 C C . LEU B 1 715 ? 20.5 31.5 35.156 1 96.06 715 LEU B C 1
ATOM 11541 O O . LEU B 1 715 ? 20.359 30.516 35.875 1 96.06 715 LEU B O 1
ATOM 11545 N N . GLY B 1 716 ? 21.641 32 34.938 1 91.38 716 GLY B N 1
ATOM 11546 C CA . GLY B 1 716 ? 22.844 31.25 35.219 1 91.38 716 GLY B CA 1
ATOM 11547 C C . GLY B 1 716 ? 22.969 29.984 34.406 1 91.38 716 GLY B C 1
ATOM 11548 O O . GLY B 1 716 ? 22.516 29.938 33.25 1 91.38 716 GLY B O 1
ATOM 11549 N N . GLU B 1 717 ? 23.688 29.016 34.969 1 88.62 717 GLU B N 1
ATOM 11550 C CA . GLU B 1 717 ? 23.953 27.797 34.219 1 88.62 717 GLU B CA 1
ATOM 11551 C C . GLU B 1 717 ? 22.891 26.734 34.5 1 88.62 717 GLU B C 1
ATOM 11553 O O . GLU B 1 717 ? 22.719 25.797 33.719 1 88.62 717 GLU B O 1
ATOM 11558 N N . ALA B 1 718 ? 22.141 26.938 35.5 1 91.88 718 ALA B N 1
ATOM 11559 C CA . ALA B 1 718 ? 21.328 25.797 35.969 1 91.88 718 ALA B CA 1
ATOM 11560 C C . ALA B 1 718 ? 19.844 26.047 35.719 1 91.88 718 ALA B C 1
ATOM 11562 O O . ALA B 1 718 ? 19.078 25.094 35.594 1 91.88 718 ALA B O 1
ATOM 11563 N N . TRP B 1 719 ? 19.406 27.359 35.625 1 95.56 719 TRP B N 1
ATOM 11564 C CA . TRP B 1 719 ? 17.969 27.609 35.625 1 95.56 719 TRP B CA 1
ATOM 11565 C C . TRP B 1 719 ? 17.562 28.297 34.312 1 95.56 719 TRP B C 1
ATOM 11567 O O . TRP B 1 719 ? 18.297 29.141 33.781 1 95.56 719 TRP B O 1
ATOM 11577 N N . SER B 1 720 ? 16.5 27.984 33.781 1 96.44 720 SER B N 1
ATOM 11578 C CA . SER B 1 720 ? 15.773 28.703 32.719 1 96.44 720 SER B CA 1
ATOM 11579 C C . SER B 1 720 ? 14.305 28.891 33.094 1 96.44 720 SER B C 1
ATOM 11581 O O . SER B 1 720 ? 13.68 27.969 33.656 1 96.44 720 SER B O 1
ATOM 11583 N N . VAL B 1 721 ? 13.789 30.047 32.938 1 98.19 721 VAL B N 1
ATOM 11584 C CA . VAL B 1 721 ? 12.375 30.312 33.188 1 98.19 721 VAL B CA 1
ATOM 11585 C C . VAL B 1 721 ? 11.727 30.859 31.906 1 98.19 721 VAL B C 1
ATOM 11587 O O . VAL B 1 721 ? 12.398 31.484 31.078 1 98.19 721 VAL B O 1
ATOM 11590 N N . GLY B 1 722 ? 10.555 30.562 31.734 1 98 722 GLY B N 1
ATOM 11591 C CA . GLY B 1 722 ? 9.828 31.031 30.562 1 98 722 GLY B CA 1
ATOM 11592 C C . GLY B 1 722 ? 8.367 31.344 30.859 1 98 722 GLY B C 1
ATOM 11593 O O . GLY B 1 722 ? 7.84 30.922 31.891 1 98 722 GLY B O 1
ATOM 11594 N N . GLY B 1 723 ? 7.762 32.062 30 1 97.94 723 GLY B N 1
ATOM 11595 C CA . GLY B 1 723 ? 6.352 32.406 30.062 1 97.94 723 GLY B CA 1
ATOM 11596 C C . GLY B 1 723 ? 5.789 32.875 28.734 1 97.94 723 GLY B C 1
ATOM 11597 O O . GLY B 1 723 ? 6.535 33.281 27.844 1 97.94 723 GLY B O 1
ATOM 11598 N N . GLY B 1 724 ? 4.488 32.75 28.641 1 97.88 724 GLY B N 1
ATOM 11599 C CA . GLY B 1 724 ? 3.838 33.156 27.406 1 97.88 724 GLY B CA 1
ATOM 11600 C C . GLY B 1 724 ? 2.373 33.5 27.594 1 97.88 724 GLY B C 1
ATOM 11601 O O . GLY B 1 724 ? 1.776 33.188 28.625 1 97.88 724 GLY B O 1
ATOM 11602 N N . VAL B 1 725 ? 1.851 34.219 26.656 1 98.25 725 VAL B N 1
ATOM 11603 C CA . VAL B 1 725 ? 0.46 34.656 26.641 1 98.25 725 VAL B CA 1
ATOM 11604 C C . VAL B 1 725 ? -0.155 34.375 25.266 1 98.25 725 VAL B C 1
ATOM 11606 O O . VAL B 1 725 ? 0.511 34.5 24.25 1 98.25 725 VAL B O 1
ATOM 11609 N N . ASN B 1 726 ? -1.343 33.938 25.266 1 98 726 ASN B N 1
ATOM 11610 C CA . ASN B 1 726 ? -2.139 33.719 24.078 1 98 726 ASN B CA 1
ATOM 11611 C C . ASN B 1 726 ? -3.486 34.438 24.156 1 98 726 ASN B C 1
ATOM 11613 O O . ASN B 1 726 ? -4.266 34.188 25.078 1 98 726 ASN B O 1
ATOM 11617 N N . TYR B 1 727 ? -3.756 35.281 23.219 1 98.44 727 TYR B N 1
ATOM 11618 C CA . TYR B 1 727 ? -5.035 35.969 23.078 1 98.44 727 TYR B CA 1
ATOM 11619 C C . TYR B 1 727 ? -5.73 35.562 21.781 1 98.44 727 TYR B C 1
ATOM 11621 O O . TYR B 1 727 ? -5.125 35.625 20.703 1 98.44 727 TYR B O 1
ATOM 11629 N N . VAL B 1 728 ? -6.984 35.25 21.875 1 98.38 728 VAL B N 1
ATOM 11630 C CA . VAL B 1 728 ? -7.832 34.906 20.734 1 98.38 728 VAL B CA 1
ATOM 11631 C C . VAL B 1 728 ? -9.141 35.719 20.828 1 98.38 728 VAL B C 1
ATOM 11633 O O . VAL B 1 728 ? -9.859 35.594 21.828 1 98.38 728 VAL B O 1
ATOM 11636 N N . GLY B 1 729 ? -9.461 36.438 19.781 1 98.44 729 GLY B N 1
ATOM 11637 C CA . GLY B 1 729 ? -10.68 37.219 19.75 1 98.44 729 GLY B CA 1
ATOM 11638 C C . GLY B 1 729 ? -11.922 36.375 19.516 1 98.44 729 GLY B C 1
ATOM 11639 O O . GLY B 1 729 ? -11.836 35.156 19.391 1 98.44 729 GLY B O 1
ATOM 11640 N N . ASP B 1 730 ? -13.055 37.094 19.469 1 98.19 730 ASP B N 1
ATOM 11641 C CA . ASP B 1 730 ? -14.336 36.406 19.234 1 98.19 730 ASP B CA 1
ATOM 11642 C C . ASP B 1 730 ? -14.32 35.656 17.906 1 98.19 730 ASP B C 1
ATOM 11644 O O . ASP B 1 730 ? -13.758 36.125 16.922 1 98.19 730 ASP B O 1
ATOM 11648 N N . ARG B 1 731 ? -14.922 34.531 17.953 1 98.06 731 ARG B N 1
ATOM 11649 C CA . ARG B 1 731 ? -15.109 33.688 16.766 1 98.06 731 ARG B CA 1
ATOM 11650 C C . ARG B 1 731 ? -16.547 33.188 16.703 1 98.06 731 ARG B C 1
ATOM 11652 O O . ARG B 1 731 ? -17.328 33.344 17.641 1 98.06 731 ARG B O 1
ATOM 11659 N N . PHE B 1 732 ? -16.797 32.562 15.562 1 98.44 732 PHE B N 1
ATOM 11660 C CA . PHE B 1 732 ? -18.109 31.984 15.422 1 98.44 732 PHE B CA 1
ATOM 11661 C C . PHE B 1 732 ? -18.016 30.469 15.234 1 98.44 732 PHE B C 1
ATOM 11663 O O . PHE B 1 732 ? -17.109 29.984 14.547 1 98.44 732 PHE B O 1
ATOM 11670 N N . ALA B 1 733 ? -18.984 29.719 15.836 1 97.62 733 ALA B N 1
ATOM 11671 C CA . ALA B 1 733 ? -18.953 28.266 15.875 1 97.62 733 ALA B CA 1
ATOM 11672 C C . ALA B 1 733 ? -19.594 27.672 14.625 1 97.62 733 ALA B C 1
ATOM 11674 O O . ALA B 1 733 ? -19.406 26.484 14.328 1 97.62 733 ALA B O 1
ATOM 11675 N N . ASN B 1 734 ? -20.328 28.5 13.914 1 96.81 734 ASN B N 1
ATOM 11676 C CA . ASN B 1 734 ? -21.047 27.969 12.758 1 96.81 734 ASN B CA 1
ATOM 11677 C C . ASN B 1 734 ? -21.156 29.016 11.648 1 96.81 734 ASN B C 1
ATOM 11679 O O . ASN B 1 734 ? -21.047 30.219 11.898 1 96.81 734 ASN B O 1
ATOM 11683 N N . PRO B 1 735 ? -21.5 28.625 10.414 1 95.81 735 PRO B N 1
ATOM 11684 C CA . PRO B 1 735 ? -21.453 29.516 9.258 1 95.81 735 PRO B CA 1
ATOM 11685 C C . PRO B 1 735 ? -22.484 30.656 9.352 1 95.81 735 PRO B C 1
ATOM 11687 O O . PRO B 1 735 ? -22.234 31.75 8.836 1 95.81 735 PRO B O 1
ATOM 11690 N N . GLY B 1 736 ? -23.547 30.422 9.992 1 97 736 GLY B N 1
ATOM 11691 C CA . GLY B 1 736 ? -24.547 31.469 10.156 1 97 736 GLY B CA 1
ATOM 11692 C C . GLY B 1 736 ? -24.156 32.5 11.18 1 97 736 GLY B C 1
ATOM 11693 O O . GLY B 1 736 ? -24.828 33.531 11.312 1 97 736 GLY B O 1
ATOM 11694 N N . ASN B 1 737 ? -23.094 32.312 11.859 1 98.25 737 ASN B N 1
ATOM 11695 C CA . ASN B 1 737 ? -22.578 33.188 12.891 1 98.25 737 ASN B CA 1
ATOM 11696 C C . ASN B 1 737 ? -23.609 33.438 13.992 1 98.25 737 ASN B C 1
ATOM 11698 O O . ASN B 1 737 ? -23.797 34.562 14.43 1 98.25 737 ASN B O 1
ATOM 11702 N N . THR B 1 738 ? -24.266 32.375 14.398 1 97.62 738 THR B N 1
ATOM 11703 C CA . THR B 1 738 ? -25.312 32.5 15.398 1 97.62 738 THR B CA 1
ATOM 11704 C C . THR B 1 738 ? -24.781 32.219 16.797 1 97.62 738 THR B C 1
ATOM 11706 O O . THR B 1 738 ? -25.375 32.594 17.797 1 97.62 738 THR B O 1
ATOM 11709 N N . VAL B 1 739 ? -23.719 31.516 16.922 1 98 739 VAL B N 1
ATOM 11710 C CA . VAL B 1 739 ? -23.094 31.203 18.203 1 98 739 VAL B CA 1
ATOM 11711 C C . VAL B 1 739 ? -21.688 31.812 18.25 1 98 739 VAL B C 1
ATOM 11713 O O . VAL B 1 739 ? -20.828 31.469 17.438 1 98 739 VAL B O 1
ATOM 11716 N N . THR B 1 740 ? -21.438 32.594 19.234 1 98.5 740 THR B N 1
ATOM 11717 C CA . THR B 1 740 ? -20.156 33.281 19.422 1 98.5 740 THR B CA 1
ATOM 11718 C C . THR B 1 740 ? -19.312 32.531 20.438 1 98.5 740 THR B C 1
ATOM 11720 O O . THR B 1 740 ? -19.781 32.219 21.531 1 98.5 740 THR B O 1
ATOM 11723 N N . LEU B 1 741 ? -18.141 32.25 20.094 1 98.69 741 LEU B N 1
ATOM 11724 C CA . LEU B 1 741 ? -17.109 31.844 21.031 1 98.69 741 LEU B CA 1
ATOM 11725 C C . LEU B 1 741 ? -16.375 33.062 21.594 1 98.69 741 LEU B C 1
ATOM 11727 O O . LEU B 1 741 ? -15.625 33.719 20.891 1 98.69 741 LEU B O 1
ATOM 11731 N N . PRO B 1 742 ? -16.5 33.281 22.828 1 98 742 PRO B N 1
ATOM 11732 C CA . PRO B 1 742 ? -15.93 34.5 23.375 1 98 742 PRO B CA 1
ATOM 11733 C C . PRO B 1 742 ? -14.406 34.531 23.344 1 98 742 PRO B C 1
ATOM 11735 O O . PRO B 1 742 ? -13.766 33.5 23.453 1 98 742 PRO B O 1
ATOM 11738 N N . SER B 1 743 ? -13.93 35.719 23.219 1 98.19 743 SER B N 1
ATOM 11739 C CA . SER B 1 743 ? -12.484 35.906 23.266 1 98.19 743 SER B CA 1
ATOM 11740 C C . SER B 1 743 ? -11.898 35.406 24.578 1 98.19 743 SER B C 1
ATOM 11742 O O . SER B 1 743 ? -12.617 35.281 25.578 1 98.19 743 SER B O 1
ATOM 11744 N N . TYR B 1 744 ? -10.578 35.094 24.609 1 97.94 744 TYR B N 1
ATOM 11745 C CA . TYR B 1 744 ? -9.914 34.688 25.844 1 97.94 744 TYR B CA 1
ATOM 11746 C C . TYR B 1 744 ? -8.438 35.062 25.828 1 97.94 744 TYR B C 1
ATOM 11748 O O . TYR B 1 744 ? -7.871 35.312 24.75 1 97.94 744 TYR B O 1
ATOM 11756 N N . VAL B 1 745 ? -7.871 35.094 26.984 1 98.12 745 VAL B N 1
ATOM 11757 C CA . VAL B 1 745 ? -6.438 35.219 27.219 1 98.12 745 VAL B CA 1
ATOM 11758 C C . VAL B 1 745 ? -5.973 34.125 28.188 1 98.12 745 VAL B C 1
ATOM 11760 O O . VAL B 1 745 ? -6.559 33.969 29.266 1 98.12 745 VAL B O 1
ATOM 11763 N N . VAL B 1 746 ? -4.996 33.438 27.797 1 98 746 VAL B N 1
ATOM 11764 C CA . VAL B 1 746 ? -4.414 32.406 28.656 1 98 746 VAL B CA 1
ATOM 11765 C C . VAL B 1 746 ? -2.916 32.656 28.812 1 98 746 VAL B C 1
ATOM 11767 O O . VAL B 1 746 ? -2.242 33.031 27.844 1 98 746 VAL B O 1
ATOM 11770 N N . VAL B 1 747 ? -2.463 32.406 30.062 1 98.56 747 VAL B N 1
ATOM 11771 C CA . VAL B 1 747 ? -1.055 32.625 30.391 1 98.56 747 VAL B CA 1
ATOM 11772 C C . VAL B 1 747 ? -0.429 31.297 30.828 1 98.56 747 VAL B C 1
ATOM 11774 O O . VAL B 1 747 ? -1.021 30.562 31.625 1 98.56 747 VAL B O 1
ATOM 11777 N N . ASP B 1 748 ? 0.765 31 30.328 1 98.5 748 ASP B N 1
ATOM 11778 C CA . ASP B 1 748 ? 1.529 29.812 30.672 1 98.5 748 ASP B CA 1
ATOM 11779 C C . ASP B 1 748 ? 2.881 30.188 31.281 1 98.5 748 ASP B C 1
ATOM 11781 O O . ASP B 1 748 ? 3.357 31.312 31.094 1 98.5 748 ASP B O 1
ATOM 11785 N N . ALA B 1 749 ? 3.42 29.188 31.984 1 98.69 749 ALA B N 1
ATOM 11786 C CA . ALA B 1 749 ? 4.738 29.375 32.594 1 98.69 749 ALA B CA 1
ATOM 11787 C C . ALA B 1 749 ? 5.566 28.094 32.5 1 98.69 749 ALA B C 1
ATOM 11789 O O . ALA B 1 749 ? 5.02 27 32.344 1 98.69 749 ALA B O 1
ATOM 11790 N N . MET B 1 750 ? 6.906 28.328 32.625 1 98.38 750 MET B N 1
ATOM 11791 C CA . MET B 1 750 ? 7.836 27.203 32.594 1 98.38 750 MET B CA 1
ATOM 11792 C C . MET B 1 750 ? 9.047 27.469 33.5 1 98.38 750 MET B C 1
ATOM 11794 O O . MET B 1 750 ? 9.531 28.609 33.562 1 98.38 750 MET B O 1
ATOM 11798 N N . ALA B 1 751 ? 9.5 26.438 34.156 1 98.56 751 ALA B N 1
ATOM 11799 C CA . ALA B 1 751 ? 10.773 26.438 34.875 1 98.56 751 ALA B CA 1
ATOM 11800 C C . ALA B 1 751 ? 11.555 25.156 34.594 1 98.56 751 ALA B C 1
ATOM 11802 O O . ALA B 1 751 ? 10.992 24.062 34.625 1 98.56 751 ALA B O 1
ATOM 11803 N N . GLN B 1 752 ? 12.773 25.391 34.281 1 97.88 752 GLN B N 1
ATOM 11804 C CA . GLN B 1 752 ? 13.641 24.25 34 1 97.88 752 GLN B CA 1
ATOM 11805 C C . GLN B 1 752 ? 14.914 24.312 34.844 1 97.88 752 GLN B C 1
ATOM 11807 O O . GLN B 1 752 ? 15.5 25.391 35.031 1 97.88 752 GLN B O 1
ATOM 11812 N N . TYR B 1 753 ? 15.266 23.203 35.438 1 97.81 753 TYR B N 1
ATOM 11813 C CA . TYR B 1 753 ? 16.5 23.047 36.188 1 97.81 753 TYR B CA 1
ATOM 11814 C C . TYR B 1 753 ? 17.406 21.984 35.562 1 97.81 753 TYR B C 1
ATOM 11816 O O . TYR B 1 753 ? 16.984 20.844 35.375 1 97.81 753 TYR B O 1
ATOM 11824 N N . ARG B 1 754 ? 18.578 22.406 35.312 1 95.44 754 ARG B N 1
ATOM 11825 C CA . ARG B 1 754 ? 19.562 21.5 34.75 1 95.44 754 ARG B CA 1
ATOM 11826 C C . ARG B 1 754 ? 20.359 20.797 35.844 1 95.44 754 ARG B C 1
ATOM 11828 O O . ARG B 1 754 ? 20.953 21.469 36.688 1 95.44 754 ARG B O 1
ATOM 11835 N N . ILE B 1 755 ? 20.312 19.547 35.844 1 94.88 755 ILE B N 1
ATOM 11836 C CA . ILE B 1 755 ? 21.078 18.719 36.781 1 94.88 755 ILE B CA 1
ATOM 11837 C C . ILE B 1 755 ? 22.328 18.188 36.062 1 94.88 755 ILE B C 1
ATOM 11839 O O . ILE B 1 755 ? 22.25 17.219 35.312 1 94.88 755 ILE B O 1
ATOM 11843 N N . GLY B 1 756 ? 23.469 18.703 36.438 1 89.88 756 GLY B N 1
ATOM 11844 C CA . GLY B 1 756 ? 24.656 18.375 35.656 1 89.88 756 GLY B CA 1
ATOM 11845 C C . GLY B 1 756 ? 24.594 18.859 34.219 1 89.88 756 GLY B C 1
ATOM 11846 O O . GLY B 1 756 ? 24.125 19.953 33.938 1 89.88 756 GLY B O 1
ATOM 11847 N N . ARG B 1 757 ? 25.172 18.031 33.25 1 85.56 757 ARG B N 1
ATOM 11848 C CA . ARG B 1 757 ? 25.219 18.469 31.859 1 85.56 757 ARG B CA 1
ATOM 11849 C C . ARG B 1 757 ? 24.188 17.719 31.031 1 85.56 757 ARG B C 1
ATOM 11851 O O . ARG B 1 757 ? 23.797 18.172 29.953 1 85.56 757 ARG B O 1
ATOM 11858 N N . ALA B 1 758 ? 23.656 16.719 31.578 1 90.06 758 ALA B N 1
ATOM 11859 C CA . ALA B 1 758 ? 22.938 15.805 30.688 1 90.06 758 ALA B CA 1
ATOM 11860 C C . ALA B 1 758 ? 21.469 15.688 31.062 1 90.06 758 ALA B C 1
ATOM 11862 O O . ALA B 1 758 ? 20.672 15.109 30.328 1 90.06 758 ALA B O 1
ATOM 11863 N N . THR B 1 759 ? 21.094 16.234 32.219 1 95.69 759 THR B N 1
ATOM 11864 C CA . THR B 1 759 ? 19.75 15.984 32.719 1 95.69 759 THR B CA 1
ATOM 11865 C C . THR B 1 759 ? 19.031 17.297 33 1 95.69 759 THR B C 1
ATOM 11867 O O . THR B 1 759 ? 19.609 18.219 33.562 1 95.69 759 THR B O 1
ATOM 11870 N N . THR B 1 760 ? 17.797 17.406 32.594 1 96.62 760 THR B N 1
ATOM 11871 C CA . THR B 1 760 ? 16.984 18.578 32.938 1 96.62 760 THR B CA 1
ATOM 11872 C C . THR B 1 760 ? 15.648 18.156 33.562 1 96.62 760 THR B C 1
ATOM 11874 O O . THR B 1 760 ? 15.086 17.125 33.188 1 96.62 760 THR B O 1
ATOM 11877 N N . LEU B 1 761 ? 15.227 18.859 34.5 1 98.19 761 LEU B N 1
ATOM 11878 C CA . LEU B 1 761 ? 13.898 18.781 35.094 1 98.19 761 LEU B CA 1
ATOM 11879 C C . LEU B 1 761 ? 13.094 20.047 34.75 1 98.19 761 LEU B C 1
ATOM 11881 O O . LEU B 1 761 ? 13.508 21.156 35.094 1 98.19 761 LEU B O 1
ATOM 11885 N N . GLN B 1 762 ? 11.977 19.859 34.125 1 98.38 762 GLN B N 1
ATOM 11886 C CA . GLN B 1 762 ? 11.203 20.984 33.625 1 98.38 762 GLN B CA 1
ATOM 11887 C C . GLN B 1 762 ? 9.758 20.922 34.125 1 98.38 762 GLN B C 1
ATOM 11889 O O . GLN B 1 762 ? 9.133 19.859 34.094 1 98.38 762 GLN B O 1
ATOM 11894 N N . LEU B 1 763 ? 9.273 22.016 34.594 1 98.62 763 LEU B N 1
ATOM 11895 C CA . LEU B 1 763 ? 7.875 22.188 34.969 1 98.62 763 LEU B CA 1
ATOM 11896 C C . LEU B 1 763 ? 7.168 23.156 34 1 98.62 763 LEU B C 1
ATOM 11898 O O . LEU B 1 763 ? 7.633 24.266 33.812 1 98.62 763 LEU B O 1
ATOM 11902 N N . ASN B 1 764 ? 6.172 22.734 33.438 1 98.62 764 ASN B N 1
ATOM 11903 C CA . ASN B 1 764 ? 5.281 23.594 32.688 1 98.62 764 ASN B CA 1
ATOM 11904 C C . ASN B 1 764 ? 3.936 23.781 33.375 1 98.62 764 ASN B C 1
ATOM 11906 O O . ASN B 1 764 ? 3.281 22.812 33.75 1 98.62 764 ASN B O 1
ATOM 11910 N N . LEU B 1 765 ? 3.549 25.016 33.531 1 98.5 765 LEU B N 1
ATOM 11911 C CA . LEU B 1 765 ? 2.236 25.391 34.062 1 98.5 765 LEU B CA 1
ATOM 11912 C C . LEU B 1 765 ? 1.395 26.047 32.969 1 98.5 765 LEU B C 1
ATOM 11914 O O . LEU B 1 765 ? 1.79 27.062 32.406 1 98.5 765 LEU B O 1
ATOM 11918 N N . ARG B 1 766 ? 0.289 25.469 32.719 1 97.81 766 ARG B N 1
ATOM 11919 C CA . ARG B 1 766 ? -0.602 25.984 31.672 1 97.81 766 ARG B CA 1
ATOM 11920 C C . ARG B 1 766 ? -1.85 26.609 32.281 1 97.81 766 ARG B C 1
ATOM 11922 O O . ARG B 1 766 ? -2.373 26.109 33.281 1 97.81 766 ARG B O 1
ATOM 11929 N N . ASN B 1 767 ? -2.314 27.703 31.609 1 98.38 767 ASN B N 1
ATOM 11930 C CA . ASN B 1 767 ? -3.463 28.438 32.125 1 98.38 767 ASN B CA 1
ATOM 11931 C C . ASN B 1 767 ? -3.264 28.844 33.594 1 98.38 767 ASN B C 1
ATOM 11933 O O . ASN B 1 767 ? -4.098 28.531 34.438 1 98.38 767 ASN B O 1
ATOM 11937 N N . LEU B 1 768 ? -2.283 29.531 33.781 1 98.25 768 LEU B N 1
ATOM 11938 C CA . LEU B 1 768 ? -1.772 29.875 35.125 1 98.25 768 LEU B CA 1
ATOM 11939 C C . LEU B 1 768 ? -2.871 30.469 35.969 1 98.25 768 LEU B C 1
ATOM 11941 O O . LEU B 1 768 ? -2.938 30.203 37.188 1 98.25 768 LEU B O 1
ATOM 11945 N N . PHE B 1 769 ? -3.744 31.188 35.406 1 98.19 769 PHE B N 1
ATOM 11946 C CA . PHE B 1 769 ? -4.742 31.922 36.188 1 98.19 769 PHE B CA 1
ATOM 11947 C C . PHE B 1 769 ? -6.082 31.188 36.156 1 98.19 769 PHE B C 1
ATOM 11949 O O . PHE B 1 769 ? -7.094 31.734 36.594 1 98.19 769 PHE B O 1
ATOM 11956 N N . ASP B 1 770 ? -6.145 30.031 35.531 1 98.12 770 ASP B N 1
ATOM 11957 C CA . ASP B 1 770 ? -7.289 29.125 35.531 1 98.12 770 ASP B CA 1
ATOM 11958 C C . ASP B 1 770 ? -8.5 29.766 34.875 1 98.12 770 ASP B C 1
ATOM 11960 O O . ASP B 1 770 ? -9.594 29.797 35.438 1 98.12 770 ASP B O 1
ATOM 11964 N N . ARG B 1 771 ? -8.227 30.312 33.781 1 97.56 771 ARG B N 1
ATOM 11965 C CA . ARG B 1 771 ? -9.273 30.922 32.969 1 97.56 771 ARG B CA 1
ATOM 11966 C C . ARG B 1 771 ? -10.203 29.875 32.375 1 97.56 771 ARG B C 1
ATOM 11968 O O . ARG B 1 771 ? -9.75 28.828 31.906 1 97.56 771 ARG B O 1
ATOM 11975 N N . ASN B 1 772 ? -11.547 30.125 32.531 1 97.31 772 ASN B N 1
ATOM 11976 C CA . ASN B 1 772 ? -12.508 29.359 31.734 1 97.31 772 ASN B CA 1
ATOM 11977 C C . ASN B 1 772 ? -12.625 29.922 30.312 1 97.31 772 ASN B C 1
ATOM 11979 O O . ASN B 1 772 ? -12.789 31.125 30.125 1 97.31 772 ASN B O 1
ATOM 11983 N N . TYR B 1 773 ? -12.539 29.156 29.391 1 97.69 773 TYR B N 1
ATOM 11984 C CA . TYR B 1 773 ? -12.594 29.609 28 1 97.69 773 TYR B CA 1
ATOM 11985 C C . TYR B 1 773 ? -12.984 28.469 27.078 1 97.69 773 TYR B C 1
ATOM 11987 O O . TYR B 1 773 ? -13.031 27.312 27.484 1 97.69 773 TYR B O 1
ATOM 11995 N N . ILE B 1 774 ? -13.406 28.797 25.859 1 98.19 774 ILE B N 1
ATOM 11996 C CA . ILE B 1 774 ? -13.672 27.859 24.781 1 98.19 774 ILE B CA 1
ATOM 11997 C C . ILE B 1 774 ? -12.508 27.875 23.797 1 98.19 774 ILE B C 1
ATOM 11999 O O . ILE B 1 774 ? -12.305 28.844 23.078 1 98.19 774 ILE B O 1
ATOM 12003 N N . VAL B 1 775 ? -11.82 26.797 23.766 1 96.5 775 VAL B N 1
ATOM 12004 C CA . VAL B 1 775 ? -10.594 26.781 22.984 1 96.5 775 VAL B CA 1
ATOM 12005 C C . VAL B 1 775 ? -10.922 26.812 21.5 1 96.5 775 VAL B C 1
ATOM 12007 O O . VAL B 1 775 ? -10.18 27.406 20.703 1 96.5 775 VAL B O 1
ATOM 12010 N N . SER B 1 776 ? -11.922 26.062 21.109 1 95.88 776 SER B N 1
ATOM 12011 C CA . SER B 1 776 ? -12.383 26.078 19.719 1 95.88 776 SER B CA 1
ATOM 12012 C C . SER B 1 776 ? -13.719 25.344 19.578 1 95.88 776 SER B C 1
ATOM 12014 O O . SER B 1 776 ? -14.406 25.094 20.562 1 95.88 776 SER B O 1
ATOM 12016 N N . ALA B 1 777 ? -14.102 25.141 18.266 1 97.19 777 ALA B N 1
ATOM 12017 C CA . ALA B 1 777 ? -15.312 24.422 17.906 1 97.19 777 ALA B CA 1
ATOM 12018 C C . ALA B 1 777 ? -15.125 23.641 16.594 1 97.19 777 ALA B C 1
ATOM 12020 O O . ALA B 1 777 ? -14.023 23.609 16.047 1 97.19 777 ALA B O 1
ATOM 12021 N N . HIS B 1 778 ? -16.156 22.953 16.281 1 95.38 778 HIS B N 1
ATOM 12022 C CA . HIS B 1 778 ? -16.125 22.234 15.016 1 95.38 778 HIS B CA 1
ATOM 12023 C C . HIS B 1 778 ? -16.125 23.203 13.836 1 95.38 778 HIS B C 1
ATOM 12025 O O . HIS B 1 778 ? -15.484 22.953 12.82 1 95.38 778 HIS B O 1
ATOM 12031 N N . GLY B 1 779 ? -16.875 24.266 13.898 1 94.25 779 GLY B N 1
ATOM 12032 C CA . GLY B 1 779 ? -16.922 25.297 12.875 1 94.25 779 GLY B CA 1
ATOM 12033 C C . GLY B 1 779 ? -18.078 25.141 11.914 1 94.25 779 GLY B C 1
ATOM 12034 O O . GLY B 1 779 ? -18.453 26.078 11.211 1 94.25 779 GLY B O 1
ATOM 12035 N N . SER B 1 780 ? -18.656 23.953 11.852 1 92.69 780 SER B N 1
ATOM 12036 C CA . SER B 1 780 ? -19.75 23.719 10.922 1 92.69 780 SER B CA 1
ATOM 12037 C C . SER B 1 780 ? -21.078 23.547 11.664 1 92.69 780 SER B C 1
ATOM 12039 O O . SER B 1 780 ? -22.141 23.562 11.047 1 92.69 780 SER B O 1
ATOM 12041 N N . ASN B 1 781 ? -20.969 23.406 12.953 1 94.12 781 ASN B N 1
ATOM 12042 C CA . ASN B 1 781 ? -22.125 23.141 13.805 1 94.12 781 ASN B CA 1
ATOM 12043 C C . ASN B 1 781 ? -22.078 23.984 15.086 1 94.12 781 ASN B C 1
ATOM 12045 O O . ASN B 1 781 ? -21.047 24 15.773 1 94.12 781 ASN B O 1
ATOM 12049 N N . ALA B 1 782 ? -23.188 24.578 15.406 1 95.5 782 ALA B N 1
ATOM 12050 C CA . ALA B 1 782 ? -23.25 25.5 16.531 1 95.5 782 ALA B CA 1
ATOM 12051 C C . ALA B 1 782 ? -23.094 24.766 17.859 1 95.5 782 ALA B C 1
ATOM 12053 O O . ALA B 1 782 ? -22.766 25.375 18.875 1 95.5 782 ALA B O 1
ATOM 12054 N N . ASN B 1 783 ? -23.281 23.484 17.844 1 96.31 783 ASN B N 1
ATOM 12055 C CA . ASN B 1 783 ? -23.438 22.766 19.109 1 96.31 783 ASN B CA 1
ATOM 12056 C C . ASN B 1 783 ? -22.219 21.891 19.422 1 96.31 783 ASN B C 1
ATOM 12058 O O . ASN B 1 783 ? -22.312 20.953 20.203 1 96.31 783 ASN B O 1
ATOM 12062 N N . LEU B 1 784 ? -21.141 22.125 18.844 1 97.31 784 LEU B N 1
ATOM 12063 C CA . LEU B 1 784 ? -19.922 21.359 19.062 1 97.31 784 LEU B CA 1
ATOM 12064 C C . LEU B 1 784 ? -18.766 22.281 19.453 1 97.31 784 LEU B C 1
ATOM 12066 O O . LEU B 1 784 ? -17.922 22.594 18.609 1 97.31 784 LEU B O 1
ATOM 12070 N N . ASN B 1 785 ? -18.734 22.641 20.719 1 97.88 785 ASN B N 1
ATOM 12071 C CA . ASN B 1 785 ? -17.781 23.609 21.266 1 97.88 785 ASN B CA 1
ATOM 12072 C C . ASN B 1 785 ? -16.891 22.969 22.328 1 97.88 785 ASN B C 1
ATOM 12074 O O . ASN B 1 785 ? -17.391 22.281 23.234 1 97.88 785 ASN B O 1
ATOM 12078 N N . LEU B 1 786 ? -15.68 23.219 22.266 1 97.94 786 LEU B N 1
ATOM 12079 C CA . LEU B 1 786 ? -14.766 22.516 23.172 1 97.94 786 LEU B CA 1
ATOM 12080 C C . LEU B 1 786 ? -14.211 23.484 24.219 1 97.94 786 LEU B C 1
ATOM 12082 O O . LEU B 1 786 ? -13.477 24.422 23.891 1 97.94 786 LEU B O 1
ATOM 12086 N N . PRO B 1 787 ? -14.508 23.234 25.516 1 98.12 787 PRO B N 1
ATOM 12087 C CA . PRO B 1 787 ? -13.875 24.016 26.578 1 98.12 787 PRO B CA 1
ATOM 12088 C C . PRO B 1 787 ? -12.359 23.828 26.641 1 98.12 787 PRO B C 1
ATOM 12090 O O . PRO B 1 787 ? -11.867 22.734 26.375 1 98.12 787 PRO B O 1
ATOM 12093 N N . GLY B 1 788 ? -11.711 24.891 26.969 1 97.31 788 GLY B N 1
ATOM 12094 C CA . GLY B 1 788 ? -10.273 24.781 27.188 1 97.31 788 GLY B CA 1
ATOM 12095 C C . GLY B 1 788 ? -9.93 24.125 28.516 1 97.31 788 GLY B C 1
ATOM 12096 O O . GLY B 1 788 ? -10.758 24.094 29.422 1 97.31 788 GLY B O 1
ATOM 12097 N N . ALA B 1 789 ? -8.719 23.641 28.625 1 97.25 789 ALA B N 1
ATOM 12098 C CA . ALA B 1 789 ? -8.281 22.969 29.844 1 97.25 789 ALA B CA 1
ATOM 12099 C C . ALA B 1 789 ? -8.125 23.969 30.984 1 97.25 789 ALA B C 1
ATOM 12101 O O . ALA B 1 789 ? -7.648 25.094 30.781 1 97.25 789 ALA B O 1
ATOM 12102 N N . PRO B 1 790 ? -8.539 23.562 32.188 1 97.94 790 PRO B N 1
ATOM 12103 C CA . PRO B 1 790 ? -8.195 24.375 33.375 1 97.94 790 PRO B CA 1
ATOM 12104 C C . PRO B 1 790 ? -6.699 24.344 33.688 1 97.94 790 PRO B C 1
ATOM 12106 O O . PRO B 1 790 ? -5.926 23.719 32.969 1 97.94 790 PRO B O 1
ATOM 12109 N N . ARG B 1 791 ? -6.43 25.062 34.688 1 98.12 791 ARG B N 1
ATOM 12110 C CA . ARG B 1 791 ? -5.02 25.094 35.062 1 98.12 791 ARG B CA 1
ATOM 12111 C C . ARG B 1 791 ? -4.469 23.688 35.25 1 98.12 791 ARG B C 1
ATOM 12113 O O . ARG B 1 791 ? -5.117 22.828 35.844 1 98.12 791 ARG B O 1
ATOM 12120 N N . ASN B 1 792 ? -3.316 23.453 34.656 1 97.62 792 ASN B N 1
ATOM 12121 C CA . ASN B 1 792 ? -2.682 22.141 34.781 1 97.62 792 ASN B CA 1
ATOM 12122 C C . ASN B 1 792 ? -1.16 22.25 34.719 1 97.62 792 ASN B C 1
ATOM 12124 O O . ASN B 1 792 ? -0.621 23.312 34.375 1 97.62 792 ASN B O 1
ATOM 12128 N N . ALA B 1 793 ? -0.545 21.156 35.062 1 98.25 793 ALA B N 1
ATOM 12129 C CA . ALA B 1 793 ? 0.913 21.125 35.156 1 98.25 793 ALA B CA 1
ATOM 12130 C C . ALA B 1 793 ? 1.464 19.828 34.562 1 98.25 793 ALA B C 1
ATOM 12132 O O . ALA B 1 793 ? 0.797 18.781 34.625 1 98.25 793 ALA B O 1
ATOM 12133 N N . THR B 1 794 ? 2.641 19.938 34.031 1 98.12 794 THR B N 1
ATOM 12134 C CA . THR B 1 794 ? 3.393 18.766 33.594 1 98.12 794 THR B CA 1
ATOM 12135 C C . THR B 1 794 ? 4.844 18.859 34.031 1 98.12 794 THR B C 1
ATOM 12137 O O . THR B 1 794 ? 5.496 19.891 33.875 1 98.12 794 THR B O 1
ATOM 12140 N N . LEU B 1 795 ? 5.312 17.781 34.594 1 98.56 795 LEU B N 1
ATOM 12141 C CA . LEU B 1 795 ? 6.711 17.641 35 1 98.56 795 LEU B CA 1
ATOM 12142 C C . LEU B 1 795 ? 7.445 16.688 34.062 1 98.56 795 LEU B C 1
ATOM 12144 O O . LEU B 1 795 ? 7.004 15.562 33.812 1 98.56 795 LEU B O 1
ATOM 12148 N N . THR B 1 796 ? 8.523 17.188 33.5 1 98.25 796 THR B N 1
ATOM 12149 C CA . THR B 1 796 ? 9.281 16.391 32.531 1 98.25 796 THR B CA 1
ATOM 12150 C C . THR B 1 796 ? 10.727 16.219 32.969 1 98.25 796 THR B C 1
ATOM 12152 O O . THR B 1 796 ? 11.406 17.203 33.281 1 98.25 796 THR B O 1
ATOM 12155 N N . LEU B 1 797 ? 11.188 14.977 33.031 1 98.38 797 LEU B N 1
ATOM 12156 C CA . LEU B 1 797 ? 12.594 14.625 33.219 1 98.38 797 LEU B CA 1
ATOM 12157 C C . LEU B 1 797 ? 13.219 14.172 31.922 1 98.38 797 LEU B C 1
ATOM 12159 O O . LEU B 1 797 ? 12.758 13.195 31.312 1 98.38 797 LEU B O 1
ATOM 12163 N N . ARG B 1 798 ? 14.164 14.898 31.5 1 97.19 798 ARG B N 1
ATOM 12164 C CA . ARG B 1 798 ? 14.859 14.562 30.266 1 97.19 798 ARG B CA 1
ATOM 12165 C C . ARG B 1 798 ? 16.328 14.273 30.531 1 97.19 798 ARG B C 1
ATOM 12167 O O . ARG B 1 798 ? 16.984 14.992 31.297 1 97.19 798 ARG B O 1
ATOM 12174 N N . HIS B 1 799 ? 16.844 13.227 29.906 1 96.75 799 HIS B N 1
ATOM 12175 C CA . HIS B 1 799 ? 18.219 12.82 30.094 1 96.75 799 HIS B CA 1
ATOM 12176 C C . HIS B 1 799 ? 18.891 12.508 28.766 1 96.75 799 HIS B C 1
ATOM 12178 O O . HIS B 1 799 ? 18.359 11.742 27.953 1 96.75 799 HIS B O 1
ATOM 12184 N N . SER B 1 800 ? 20.016 13.164 28.594 1 93.12 800 SER B N 1
ATOM 12185 C CA . SER B 1 800 ? 20.875 12.844 27.469 1 93.12 800 SER B CA 1
ATOM 12186 C C . SER B 1 800 ? 22 11.891 27.875 1 93.12 800 SER B C 1
ATOM 12188 O O . SER B 1 800 ? 22.625 12.086 28.922 1 93.12 800 SER B O 1
ATOM 12190 N N . PHE B 1 801 ? 22.375 10.844 27.078 1 89.06 801 PHE B N 1
ATOM 12191 C CA . PHE B 1 801 ? 23.344 9.828 27.5 1 89.06 801 PHE B CA 1
ATOM 12192 C C . PHE B 1 801 ? 24.266 9.445 26.344 1 89.06 801 PHE B C 1
ATOM 12194 O O . PHE B 1 801 ? 23.891 9.594 25.172 1 89.06 801 PHE B O 1
#

Sequence (1602 aa):
MPTPFRAPRPLHILRQPRSFALRGAALAAALCIAAAAHAQPLTIDLPAQPLAQSLSALARQSGAQIVFATELAQGLRAPALRGTLEVREALDRLVAGSGLVVRAQDGRTFTIERPQEAPGQAAGGAPALGEVRVQAARGEDTAYYAPSSASGTKTEAALRDVPQTIDVVPQQVIRDQGATSIQDTLRNVAGVGLSTGDGQRDQVSIRGFTSIGDQFVDGFRDDALYFRDLSNIERVEVVKGPAAVLYGRGSSGGLVNRVTKKPGTNVSDAAVSVGSWADKRAEFDVGRAPAGSDWSWRVTGAAEDANSYRSQQFLERQAIAPSVLWKPDGASSLMLQADYLRDKRVTDFGIPAYRGRPVAVDPGTYYGSANARDADTSESKVGSFTATFEHRFSDTLRVRNALRYYHYELDRQNTLPSGGVNEAAGTVALTRSGIDRFEHGVFNQTELIQKLRTGSVEHEVLYGVELGQQNKDALTLSGGTLGTVNLWNPVLPVAPLNGGGALTGSTLNRYLTRAAYVQDQVTFTPEWKLLAGLRYDRFGQETDNRLPGQADFERTDTTWSPRLGLVWQPDAVQSYYASVSRSYQPSAEMFALSASNASVKPERTTNYEVGTKWELLGGRATATASLFQLERTDIKTADPAQPTVLIPIGTQRTRGLELSLSGELRPGTQATFSYAFLDTRVTRSTATDAGQLVEGKRATLTPRNAFSAWITQQLGEAWSVGGGVNYVGDRFANPGNTVTLPSYVVVDAMAQYRIGRATTLQLNLRNLFDRNYIVSAHGSNANLNLPGAPRNATLTLRHSFMPTPFRAPRPLHILRQPRSFALRGAALAAALCIAAAAHAQPLTIDLPAQPLAQSLSALARQSGAQIVFATELAQGLRAPALRGTLEVREALDRLVAGSGLVVRAQDGRTFTIERPQEAPGQAAGGAPALGEVRVQAARGEDTAYYAPSSASGTKTEAALRDVPQTIDVVPQQVIRDQGATSIQDTLRNVAGVGLSTGDGQRDQVSIRGFTSIGDQFVDGFRDDALYFRDLSNIERVEVVKGPAAVLYGRGSSGGLVNRVTKKPGTNVSDAAVSVGSWADKRAEFDVGRAPAGSDWSWRVTGAAEDANSYRSQQFLERQAIAPSVLWKPDGASSLMLQADYLRDKRVTDFGIPAYRGRPVAVDPGTYYGSANARDADTSESKVGSFTATFEHRFSDTLRVRNALRYYHYELDRQNTLPSGGVNEAAGTVALTRSGIDRFEHGVFNQTELIQKLRTGSVEHEVLYGVELGQQNKDALTLSGGTLGTVNLWNPVLPVAPLNGGGALTGSTLNRYLTRAAYVQDQVTFTPEWKLLAGLRYDRFGQETDNRLPGQADFERTDTTWSPRLGLVWQPDAVQSYYASVSRSYQPSAEMFALSASNASVKPERTTNYEVGTKWELLGGRATATASLFQLERTDIKTADPAQPTVLIPIGTQRTRGLELSLSGELRPGTQATFSYAFLDTRVTRSTATDAGQLVEGKRATLTPRNAFSAWITQQLGEAWSVGGGVNYVGDRFANPGNTVTLPSYVVVDAMAQYRIGRATTLQLNLRNLFDRNYIVSAHGSNANLNLPGAPRNATLTLRHSF

Nearest PDB structures (foldseek):
  6i97-assembly1_B  TM=7.927E-01  e=4.036E-53  Pseudomonas aeruginosa
  6z8a-assembly1_A  TM=9.074E-01  e=1.359E-47  Pseudomonas aeruginosa PAO1
  5odw-assembly2_B  TM=7.640E-01  e=7.495E-45  Pseudomonas aeruginosa PAO1
  6v81-assembly1_A  TM=8.017E-01  e=1.964E-34  Escherichia coli BW25113
  8a9y-assembly1_I  TM=7.106E-01  e=3.236E-22  Bacteroides thetaiotaomicron VPI-5482

Radius of gyration: 37.52 Å; Cα contacts (8 Å, |Δi|>4): 4489; chains: 2; bounding box: 120×90×81 Å

Foldseek 3Di:
DDPDDDDDPDPDDDPPDPDPPPPVPDPPPDPPPPPPPPQWFFFDWDAWAQLVVRQVSLCVRRVAAEDEDPVLRPPHIFHTDGDGDQSQVSNCNRCPPSQWDWDDPDSRYIYIGHDDDDDDDDPDCPDPLPPPPPVPCDVVLQWQDDQWDCQQPVDTDGPLLHQFDKDKGFPNNCVQQVPWFPVSRCLLPAQKFFFCLLVFAGWIDHLLHTCQFQEEESLATDNDGGTDTCQFFGMKMWTAADDCLRNNFDQHGTHIYTYGDAADDAFWKKKWKAKDFRKIKIKIKGKDDDPPAQKIKIKIWMWIWGAALAPPKIKTKIKMKIKMWGHPDPFKIKIKIKMKMKIKIFRALAFFPAQQAGDDEDQRYGAWAPNRNQAFMKMKIKMKMKMWMKGDPDSFKIKIKMKMKMWMWMWGKTWAQFQDDDNVVQKTWIWIKIKIKTKMKMKMKMKMWGWDDDVPKIKTKIKMWMWMKMKMWMWIATQTTQDMAGRHDGDHHHDDRPPSHDTPWIKIKMKIWTKIKMWMWMDPDPFKIKIKMKMWIWMKIWIDTDDPPFDIAIDIDIDMKIKIKMWGHPDDFKIKMKMKIKHWHAQQNPHHDDPARRPAHIKMKMKIKIKMKGQPDPNFKIKMKMWMKMKIFQPWAADPVGRSHTTGGWMKMKTKMKIWMWGAPDVQKTKIKIKMAIDIFTQDYPDDDPRAGLHGPGRFSGARIWMKMKMKGDDPDFKIKMKMKIWGAWGAQASRSSHIFHIDMFMKMKMKTDDPDFKIKMKIKTRVVFDWGFSHRNRHGNTRTRIDHGIMMMIMMMGID/DDPDDDDDPDDDDDDPDPDPPPPPPCPPPDPPPPPPPPQWFFFDWFAWAQLVVRQVSLCVRRVAAEAEDPVLRPPHIFHTDGDGDQSQVSNCNRCPPSQWDWDDPDSRYIYIGHDPDDDDDPPDCPPPLPPPPPVPCDVVLQWQDDQWDCQQPVDTDGPLLHQFDKDKGFPNNCVQQVPWFPVSRCLLPAQKFFFCLLVFAGWIDHLLHTCQFQEEESLATDNDGGTDTCQFFGMKMWTAADDCLRNNFDQHGTHIYTYGDAADDAFWKKKWKAKDFRKIKIKIKGKDDDPPAQKIKIKIWMWIWGAALAPPKIKTKIKMKIKMWGHPDPFKIKIKIKMKMKIKIFRALAFFPAQQAGDDEDQRYGAWAPPRNQAFMKMKIKMKMKMWMKGDPDSFKIKIKMKMKMKMWMWGKTWAQQQDADNVVQKTWIWIKIKIKTKMKMKMKMKMWGWDDDVPKIKTKIKMWMWMKMKMWMWIATQTTQDMAGRHDGDHHHDDRPPSHDTPWIKIKMKIWTKIKMWMWMDPDPFKIKIKMKMWIWMKIWIDTDDPPFDIAIDIDIDMKIKIKMWGHPDDFKIKMKMKIKHWHAQQNPHHDDPARRPAHIKMKMKIKIKMKGQPDPNFKIKMKMWMKMKIFQPWAADPVGRSHTTGGWMKMKTKMKIWMWGAPDVQKTKIKIKMAIDIFGQDYPDDDPRAGLHGPGRFSTARIWMKMKMWGDDPDFKIKMKMKIWGAWGAQASRSSHIFHIDMFMKMKMKTDDPDFKIKMKIKTRVVFDWGFSHRNRHGNTRTRIDHGIMMMIMMMGID

Secondary structure (DSSP, 8-state):
-------------------------GGGTT---------PPEEEEE-SEEHHHHHHHHHHHH--EEEE-HHHHTT-EEPPEEEEE-HHHHHHHHHTTTT-EEEESSSSEEEEE---------S---------------SGGG-S---EESTTTSS-EEGGGSSS-EEEEEHHHHHHTT--SHHHHHTTSTTEEEB-GGGTS--EEETTEE-TT-EEETTEE-----PPP-TTEEEEEEEES--HHHH-S--SSEEEEEEEP-SSS-EEEEEEEEETTS-EEEEEEEEE--TT-SEEEEEEEEEEEE--SSTT--EEEEEEEEEEEE--SSSEEEEEEEEEEEEEEE----B-EETTEE----TT---S-TTHHHHSEEEEEEEEEEEEEEEESSSSEEEEEEEEEEEEEEEEEEEES-S-EETTTTEEEEEEEEEEEEEEEEEEEEEEEEEEEETTEEEEEEEEEEEEEEEEEEEEEEEEEEEEEESSS--PPPPPTT-S-EEEEEEEEEEEEEEEEEEEEEESSSSEEEEEEEEEEEEEEEEEE-STTPPPEEEEEEEEEEEEEEEE-SSSSEEEEEEEEEEEE-SSTTS---TTTTTPPPEEEEEEEEEEEEEETTTTEEEEEEEEEEEEEEEEEE-SSSTTSEEEEEEEEEEEEEEEEEEEEETTEEEEEEEEEEEEEEEE---EETTEE-TTPPPTT--SEEEEEEEEEEETTTEEEEEEEEEE--EESSTT--SEE--EEEEEEEEEEEETTTEEEEEEEESTT----EEEE-SS-TT-EEEPP-SEEEEEEEEE-/---------------------------------------PPEEEEE-SEEHHHHHHHHHHHH--EEEE-HHHHTT-EEPPEEEEE-HHHHHHHHHTTTT-EEEESSSSEEEEE---------S--------------SSGGG-S---EESTTTSS-EEGGGSSS-EEEEEHHHHHHTT--SHHHHHTTSTTEEEB-GGGTS--EEETTEE-TT-EEETTEE----SPPP-TTEEEEEEEES--HHHH-S--SSEEEEEEEP-SSS-EEEEEEEEETTS-EEEEEEEEE--TT-SEEEEEEEEEEEE--SSTT--EEEEEEEEEEEE-SSSSEEEEEEEEEEEEEEE----B-EETTEE----TT---S-TTHHHHSEEEEEEEEEEEEEEEESSSSEEEEEEEEEEEEEEEEEEEES-S-EETTTTEEEEEEEEEEEEEEEEEEEEEEEEEEEETTEEEEEEEEEEEEEEEEEEEEEEEEEEEEEESSS--PPPPPTT-S-EEEEEEEEEEEEEEEEEEEEEESSSSEEEEEEEEEEEEEEEEEE-STTPPPEEEEEEEEEEEEEEEE-SSSSEEEEEEEEEEEE-SSTTS---TTTTTPPPEEEEEEEEEEEEEETTTTEEEEEEEEEEEEEEEEEE-SSSTTSEEEEEEEEEEEEEEEEEEEEETTEEEEEEEEEEEEEEEE---EETTEE-TTPPPTT--SEEEEEEEEEEETTTEEEEEEEEEE--EESSTT--SEE--EEEEEEEEEEEETTTEEEEEEEESTT----EEEE-SS-TT-EEEPP-SEEEEEEEEE-

Organism: Paracidovorax avenae (strain ATCC 19860 / DSM 7227 / CCUG 15838 / JCM 20985 / LMG 2117 / NCPPB 1011) (NCBI:txid643561)

InterPro domains:
  IPR000531 TonB-dependent receptor-like, beta-barrel [PF00593] (329-768)
  IPR010105 TonB-dependent siderophore receptor [TIGR01783] (161-801)
  IPR011662 Secretin/TonB, short N-terminal domain [PF07660] (65-114)
  IPR011662 Secretin/TonB, short N-terminal domain [SM00965] (64-115)
  IPR012910 TonB-dependent receptor, plug domain [PF07715] (159-254)
  IPR036942 TonB-dependent receptor-like, beta-barrel domain superfamily [G3DSA:2.40.170.20] (268-801)
  IPR037066 TonB-dependent receptor, plug domain superfamily [G3DSA:2.170.130.10] (142-265)
  IPR039426 TonB-dependent receptor-like [PS52016] (158-801)
  IPR039426 TonB-dependent receptor-like [PTHR32552] (115-801)